Protein 3THD (pdb70)

Foldseek 3Di:
DWAWAWDQVAQAIATSNHGDFFAEAEDELLQDFPVCLLQLLQLRQLLQGQAYEYEQQQCLAPVDVPHGDCDGSNPVLVSQVSNVVSNHAYAYEHAPAQLLLWFLSSDHLLLCVVVPDQALAPRVSNLVSVLSSLVVPLLSCQCQDVVNPHRHQAYEYHALQLQADPLHVVSVVSSVVSNCVRRNDRHQYAYEHAQDPSSCVSTDDVPHQYAYADELPDDPVSSQVSSCVVRVGHAHEHEEYEQWAFDFFQDFGIADDLVSRLVVLLVCVVVVHHYYYPHQAQAFCFDQTGAAAPVGTTTFGARLRNHCQGNQRAHDPSSVSSSVSSVVPDPRDDDDRDHRFFADWPWKFFKAFDWFCVRLLCLFFVPFWDKFFFDDFCSRRPHDFFKKKKKDFAQAAPQDWWKKFDVVQQQQAKWFKDWQQHTQGMAGRPPHGITTDHDGGGTMIMIIGHNNRQHSDYSRSSRGHHRPGFIDINNHTDTIITMGRTNVLQCVLCVSCVNPDCCWHGFTKIKTWDADAPPDPRPPTKWKKFAPQAAWWWKDKNSTTQGIAGCVGAPWGITIDHRVSDDHPDIIMMMTGGHTHAQPDDPPSSRNIMIIHRDTRRRHD/DWAWAWDQPVQAIATRRHGDFFAEAEDELLQDFPVCLLQQLQLRQQLVGQAYEYEQQQCLAPVDVPHGDCDGSNPVLVSQQSNVVSNHAYEYEHAPAQLLLWFLSSDHLLLCVVVPAQALAPRVSNLVSVLVSCVPPLLSCQCQDVVNPHRHQAYEYHALQLQADPLHVVSVVSSVVSNCVRNNDRHQYAYEHAQDCSSCVSTDDPPHQYAYADELVDDPVSSQVSSCVVPVGHAHEHEEHEQWAFDFFQDFGTADDLVSRLVVLLVCVVVVHHYYYVHQAQAFQFAQTGAAAPVGTTTFGARQRNHCQGNQRAHDPSSVSSSVSSVVVDPRDDDDRDHRFFADWPWKFFKAFDWFPVVLQCLFFVVFWDKFFFDDFCSVRPHRFFKKKKKDFAQAAFQDWKKKFLVVQQQQAKWFKDWLQHTQDMAGRPPHGITTDHDGGGTMIMIIGHNNRQHSDYSRSSRGHDRRGFIDINRHTDTIITMGRTNVLQCVLCVSCPNHVCVWHGFTKIKTWDADAPPDVRPPTKWKKFAPQAAWWWKDKNSTTQGIAGPVRAQWGITIGHRVSDDHPDIIMMMTGGHTHAQPPDPPSSRNIMIIHRDTRRRHD/DWAWAWDQPVQAIATPNHGDFFEEAEDELLQDFPVCLLQLLLLRQQLQGQAYEYEQQQCLAPVDPPHGDCDGSNVPLVSQQSNVVSNHAYAYEHAPAQLLLWFLSSDHLLLCVVVPDQAPAPRVSNLVSVLVSCVVPLLSCQCQERVNPHRHQAYEYHALSLQEDPLHVVSSVSSVVSSCVRNNDRHQYAYEHAQAPSSCVSTDDPPHQYAYADELVDDPVSSQVSSCVVVVGHAHEHEEHEQWAFDFFQDFGTADDLVSRLVVLLVCVVVVHHYYYVHQAQAFQFDQTGAAAPVGTTTFGQRQRNHCQGNQRAHDPSSNSSSVSSVVVHNGDDDDRDHRFFADWLWKWFKAFDWFVVVLLCLFFVPFWDKDFFDDFCSVVPHDFFKKKKKDFAQAAFQDWKKKFLVVQQQQAKWFKAWLQHTQDMAGRPPHGIGTDHDGGGTMIMIIGHNNGQHSDYSRSSRGHDRRGFIDINNHTGTIITMGRTNVLSCVLCVSVVCVWHGFTKIKTWDADAPPDVSPPTKWKKFAPQAAKWWKDKNSTTQGIAGPVRAPFGITIGHRVSHDHPDIIMMMIGGHTHAQHPDPPSSRNIMIIHRDTRRRHD/DWAWAWDQPVLAIATVNHGDFFAEAEDELLQDFPVCLLQQLLLVQLLQGQAYEYEQQQCLAPVDVPHGDCDGSNVVLVSQVSNVVSNHAYEYEHAPAQLLLWFLSSDHLLLCVVVPDQALAPRVSNLVSVLVSCVVPLLSCQCQDRVNPHRYQAYEYHALCLQEPHLHVVSSVSSVVSNCVRRHDRHQYAYEHAQACSSCVSTDDPSHQYAYADELVDDPVSSQVSSCVVPVGHAHEHEEYEQWAFDFFQDFDTADDLVSSLVVVLVCVVVVHHYYYVHQAQAFQFDQTGAAAPVGTTTFGQRLRNHCQGNQRAHDPSSVSSSVSSVVPDPRDDDDRDHRFFADWLWKWFWAFQWFPVVLQCLFFVPFWDKDFFDDFCSVVPHDFFKKKKKDFAQAAFQDWWKKFLVVQQQQAKWFKDWLQHTQGMAGRPPRGIGTDHDGGRIMIMIIGHNNGQHSDYSRSSRGHHRRGFIAINNHTGTIITMGRTNVLSCVLCSSVPVVWHGWGKIKTWDADAPPDVRPPTKWKKFAPQAAKWWKDKNSTTQGIAGPVRAPWGITIDGRVSADHPDIIMMMIGGRTHAQPPDPDSSRNIMIIHRDTRHRHD

CATH classification: 3.20.20.80 (+2 more: 2.60.120.260, 2.60.120.260)

Solvent-accessible surface area: 83693 Å² total; per-residue (Å²): 218,76,101,4,60,23,18,108,92,192,70,22,1,37,61,65,46,112,103,32,54,1,0,0,0,1,0,5,1,9,3,5,9,63,79,1,0,49,1,1,0,21,0,0,45,12,0,7,2,27,0,0,0,0,5,0,2,0,1,8,0,7,27,74,79,58,97,78,65,29,38,111,58,41,13,0,30,81,0,0,94,13,0,66,143,35,50,1,17,0,0,0,1,0,0,0,2,3,14,4,16,2,1,0,0,0,0,1,1,21,8,2,91,67,120,92,9,73,2,5,2,32,18,100,76,0,26,44,8,0,42,130,0,0,33,37,0,0,59,51,0,103,76,12,1,5,38,78,35,4,0,0,2,2,0,0,1,1,3,28,4,10,34,12,122,29,38,35,68,85,0,0,119,31,0,36,129,52,0,61,118,30,7,29,120,106,3,13,4,4,4,2,0,10,28,87,125,89,78,7,155,15,1,22,17,166,46,2,6,3,0,0,9,8,13,36,85,50,90,18,67,84,4,8,111,19,0,55,150,43,26,96,121,0,5,28,4,0,0,11,0,30,0,1,122,20,20,38,14,32,101,109,37,27,86,54,165,43,123,38,0,12,52,13,0,95,60,0,3,63,109,46,0,0,0,0,0,7,0,0,0,0,1,2,3,36,23,14,38,5,0,0,33,54,117,35,35,6,3,4,4,12,7,15,8,33,5,0,0,21,10,3,0,36,36,40,152,11,0,87,24,0,50,73,12,0,81,146,68,57,205,21,42,172,47,65,22,3,25,42,9,24,39,19,44,12,23,102,11,68,9,106,101,27,53,23,8,38,54,1,15,60,27,0,9,31,78,13,19,72,108,24,102,101,20,33,18,0,3,78,13,124,18,12,49,1,0,0,6,0,66,8,71,3,89,52,85,1,79,123,89,9,52,0,15,0,75,146,41,1,3,27,4,24,0,8,4,10,3,87,40,109,40,34,4,10,0,38,37,76,119,54,58,58,30,93,0,56,19,163,63,47,6,49,0,22,0,6,0,1,1,16,0,0,1,0,89,23,38,140,0,56,6,41,0,0,1,52,29,46,0,12,0,43,100,92,95,5,49,94,1,18,0,12,24,6,57,6,49,65,0,5,135,12,32,8,15,35,130,4,43,100,166,86,31,46,15,0,0,6,12,12,91,23,73,2,45,27,55,7,34,7,17,24,8,1,0,4,0,45,2,72,44,11,23,2,1,0,0,0,0,42,18,109,18,4,0,7,1,10,36,68,123,5,5,3,50,2,1,4,0,4,26,64,14,12,81,35,51,24,72,0,13,0,4,0,1,1,2,12,94,1,14,35,93,67,150,61,103,90,88,8,3,0,28,1,33,68,182,65,50,25,53,46,165,208,73,109,14,62,23,9,116,99,138,61,21,1,25,62,68,47,123,90,28,47,1,0,0,0,1,0,4,1,10,3,5,8,60,78,0,0,44,2,1,0,22,0,0,52,12,0,6,2,29,0,0,0,1,6,0,2,0,2,10,0,4,27,74,79,41,95,64,65,30,52,125,62,40,11,0,34,69,0,0,97,12,0,65,141,30,48,0,14,0,0,0,2,0,1,0,2,2,13,5,16,1,1,0,0,0,0,1,1,22,8,2,90,68,130,89,8,72,3,4,2,34,21,101,72,0,28,64,21,0,41,119,0,0,32,37,0,0,59,50,1,100,75,16,2,8,47,71,38,4,0,2,4,2,0,0,1,1,4,28,4,10,37,14,123,29,34,32,68,88,0,0,122,30,0,34,127,51,0,60,120,30,6,29,124,97,9,14,4,3,4,0,0,11,25,90,132,90,78,9,149,11,0,23,20,173,53,2,9,3,0,0,8,10,14,37,84,53,87,16,65,87,4,8,108,16,0,60,150,48,28,98,131,0,1,29,5,0,0,11,0,32,0,1,117,19,19,43,14,32,98,108,36,27,88,52,168,38,141,40,0,12,67,16,0,91,64,0,3,64,100,41,0,1,0,0,0,7,0,0,0,0,1,1,2,34,22,14,37,5,0,0,32,52,119,37,35,6,3,2,4,11,8,14,8,33,5,0,0,20,10,2,0,37,38,42,150,11,0,88,27,0,55,70,14,0,80,126,65,57,174,8,44,147,48,65,23,3,22,40,9,24,38,19,44,11,23,109,12,74,10,104,102,24,42,22,5,36,60,1,15,49,28,0,13,39,96,20,16,75,103,23,109,100,18,30,18,0,3,95,9,119,18,13,49,0,0,0,7,0,58,6,75,4,90,53,88,2,83,125,90,8,53,0,16,0,70,147,49,2,3,28,4,22,0,8,4,10,3,88,40,111,37,34,4,10,0,39,38,76,118,54,59,60,29,92,1,55,20,160,63,48,6,43,0,20,0,4,0,1,2,17,0,0,1,0,90,24,44,144,1,60,6,44,0,0,1,52,28,49,0,13,0,47,97,90,94,4,56,92,0,19,0,4,20,5,58,5,46,68,1,6,131,14,34,9,13,36,132,5,44,99,163,82,30,39,13,0,0,6,13,11,88,23,85,5,46,46,53,8,36,8,15,24,7,1,0,4,0,48,4,72,48,11,23,3,1,0,0,0,0,33,17,112,17,3,0,9,0,10,36,68,124,4,6,2,52,1,0,2,0,3,24,66,13,11,72,45,40,31,65,0,13,0,3,0,1,0,2,11,90,1,15,35,94,67,150,58,103,87,86,7,4,0,26,1,31,65,187,66,53,24,50,35,166,214,78,107,4,67,28,8,115,107,144,56,18,1,25,61,45,40,51,81,28,50,2,0,0,0,1,0,4,1,10,2,6,9,63,32,1,0,46,1,1,0,22,0,0,53,12,0,5,2,28,0,0,0,0,6,0,2,0,1,10,0,4,30,86,68,51,94,78,65,30,49,48,59,42,11,0,39,68,0,0,108,10,0,67,141,30,45,1,20,0,0,0,2,0,0,0,2,2,14,4,16,2,0,0,0,0,0,1,1,22,8,2,91,70,134,88,9,74,2,4,1,33,19,100,78,0,29,57,15,0,40,130,0,0,34,40,0,0,61,60,0,102,79,14,2,8,45,80,39,4,0,0,1,3,0,0,1,2,3,28,4,10,34,13,120,30,42,33,62,87,0,0,120,34,0,37,134,52,0,61,121,28,8,32,121,111,2,13,4,4,4,1,0,11,27,84,126,90,78,7,163,20,1,23,17,169,49,2,8,3,0,0,10,9,12,35,85,50,90,19,65,82,4,7,112,17,0,53,150,43,26,98,130,0,1,27,4,0,0,10,0,30,0,1,118,18,19,38,15,32,104,110,36,26,89,52,138,42,135,27,0,15,74,11,0,96,52,0,2,64,97,36,0,0,0,0,0,6,0,0,0,0,2,1,2,36,24,13,40,5,0,0,30,53,112,32,33,6,3,3,3,11,6,14,8,34,4,0,0,22,10,2,0,35,36,41,154,11,0,86,27,0,48,78,16,0,74,140,59,64,192,22,43,168,48,67,24,2,21,42,8,23,39,19,42,10,24,104,10,62,10,131,113,70,67,24,6,40,69,1,20,131,41,0,11,98,116,33,56,70,150,27,101,103,20,35,19,0,5,86,12,126,21,12,52,1,1,0,6,0,63,5,77,3,99,54,80,3,87,121,91,6,53,0,17,0,67,146,48,1,4,28,3,19,0,8,4,9,4,89,37,114,36,34,5,9,0,37,33,74,110,53,67,61,28,92,2,60,17,157,62,48,5,41,0,23,0,5,0,2,2,15,1,0,2,0,84,22,42,139,1,56,5,41,0,0,1,53,29,47,0,15,2,42,99,96,93,4,49,97,1,24,0,17,26,6,57,6,64,100,1,3,98,28,29,3,34,40,94,159,86,32,48,15,0,0,6,28,9,90,20,80,5,45,51,55,6,25,10,6,0,4,1,0,5,0,39,0,77,44,11,23,2,2,1,0,0,0,32,13,89,17,3,0,8,0,7,35,65,118,2,2,2,35,2,1,5,0,3,2,22,13,0,16,29,81,11,66,0,22,0,3,0,1,2,2,13,89,1,14,35,98,65,150,64,92,91,90,11,4,0,32,1,40,66,185,68,56,28,50,32,153,216,76,88,2,66,26,27,106,98,140,62,18,2,20,44,31,32,62,81,22,52,1,0,0,0,1,0,4,1,10,3,5,10,61,30,0,0,43,2,1,0,21,0,0,52,13,0,6,2,26,0,0,0,1,5,0,1,0,2,10,0,5,28,78,85,57,94,82,62,30,46,55,61,41,15,0,40,69,0,0,101,11,0,65,142,29,47,1,18,0,0,0,2,0,1,0,2,2,14,4,15,2,1,0,0,0,0,2,2,23,9,2,91,70,138,90,10,73,3,3,0,41,18,101,77,0,28,58,14,0,42,150,0,0,33,39,0,0,63,54,0,98,79,16,3,9,44,79,38,3,0,0,1,2,0,0,1,1,3,28,1,11,33,12,121,27,40,30,69,85,0,4,110,34,0,37,128,54,0,62,122,30,9,32,122,107,2,13,4,4,4,0,0,10,25,89,129,85,79,8,160,18,0,20,17,167,47,3,8,4,0,0,9,8,14,38,85,50,92,20,63,81,3,6,110,17,0,55,152,45,26,97,126,0,3,29,4,0,0,10,0,28,0,1,118,18,17,38,22,41,105,108,38,26,87,53,128,36,130,23,0,14,73,10,0,95,50,0,2,64,98,46,0,2,0,0,0,7,0,0,0,0,1,2,2,36,23,15,38,5,0,0,31,53,116,30,33,4,3,2,5,11,8,15,9,32,5,0,0,23,12,2,0,39,38,35,148,10,0,84,25,0,47,73,14,0,87,137,65,69,156,5,42,142,50,60,23,2,22,39,9,25,39,19,40,12,22,145,11,61,4,136,113,65,82,19,6,41,70,0,18,127,42,0,12,98,112,31,54,69,154,24,101,106,20,31,18,0,3,100,14,124,22,14,53,1,0,0,5,0,64,6,75,3,87,56,91,1,86,118,86,8,59,0,15,0,74,146,45,1,4,27,3,10,0,10,4,8,2,82,38,110,39,34,4,9,0,27,34,71,100,52,72,64,28,94,0,56,22,154,63,48,5,49,0,21,0,5,0,1,1,16,0,0,2,0,84,22,40,142,1,60,5,42,0,0,1,52,26,49,0,14,1,42,105,87,94,4,48,94,2,28,0,18,24,6,58,6,64,96,1,3,84,14,58,2,25,68,86,166,84,26,51,14,0,0,4,25,12,89,21,84,5,44,51,53,7,26,14,6,0,4,1,0,5,0,40,1,74,46,12,24,3,1,0,0,0,0,23,15,90,17,4,0,7,0,10,38,66,100,3,3,2,45,2,0,5,0,3,1,22,11,0,16,26,88,11,65,0,21,0,3,0,0,1,3,16,90,1,10,35,95,58,149,60,87,100,91,8,6,0,23,1,35,64,188,66,55,27,48,35,152

GO terms:
  GO:0004565 beta-galactosidase activity (F, IDA)
  GO:0005764 lysosome (C, EXP)
  GO:0004565 beta-galactosidase activity (F, EXP)
  GO:0004565 beta-galactosidase activity (F, IMP)
  GO:0005515 protein binding (F, IPI)
  GO:0042803 protein homodimerization activity (F, IPI)
  GO:0004565 beta-galactosidase activity (F, TAS)
  GO:0005764 lysosome (C, IMP)
  GO:0042340 keratan sulfate proteoglycan catabolic process (P, IMP)
  GO:0006516 glycoprotein catabolic process (P, IMP)
  GO:0006689 ganglioside catabolic process (P, IMP)
  GO:1904813 ficolin-1-rich granule lumen (C, TAS)
  GO:0035578 azurophil granule lumen (C, TAS)
  GO:0043202 lysosomal lumen (C, TAS)
  GO:0005576 extracellular region (C, TAS)
  GO:0005737 cytoplasm (C, IDA)
  GO:0005975 carbohydrate metabolic process (P, IDA)
  GO:0070062 extracellular exosome (C, HDA)

Organism: Homo sapiens (NCBI:txid9606)

Secondary structure (DSSP, 8-state):
---EEEETTTTEEEETTEEE--EEEE--GGGS-GGGHHHHHHHHHHTT-SEEEEE--HHHH-SBTTB---SGGG-HHHHHHHHHHTT-EEEEE--S---TTBGGGG--GGGGGSTT--SSS--HHHHHHHHHHHHHHHHHHGGGBGGGTSSEEEEE-SS-GGGSS---HHHHHHHHHHHHHHH-SSSEEEEEEESSHHHHHHH-BTTBEEEEE--TTS-HHHHHHHHHHH-SSS--EEEEEESS----TTSPPP---HHHHHHHHHHHHHTT-EEEEE-SB--B--TT-B-EETTTEE--SB--TT-SB-TT--B-HHHHHHHHHHTTTS----SPPPPPPPB---EEEE-EEEEETTTTHHHH-TT-PEEESS--BTGGGT--SSEEEEEEE-SS-EEEEEEEE-TT--EESEEEEEETTEEEEEEETTTB-EEEEEE-TTPEEEEEEE----B-SSGGG----EE-S--EETTEEP--EEEEE--HHHHHHTTTTTT--------EEEEEEE---SS-TT-S-BEEEE-TT--SEEEEETTEEEEEE-TTT-S---EEE-GGG--SSSPEEEEEEESS--S-SSS-GGGSEEEEESS---S--/---EEEETTTTEEEETTEEE--EEEE--GGGS-GGGHHHHHHHHHHHT-SEEEEE--HHHH-SBTTB---SGGG-HHHHHHHHHHTT-EEEEE--S---TTBGGGG--GGGGGSTT--SSS--HHHHHHHHHHHHHHHHHHGGGBGGGTSSEEEEE-SSSGGGSS---HHHHHHHHHHHHHHH-SSSEEEEEEESSHHHHHHH--TTSEEEEE--TTS-HHHHHHHHHHH-SSS--EEEEEESS----TTSPPP---HHHHHHHHHHHHHTT-EEEEE-SB--B--TT-B-EETTTEE--SB--TT-SB-TT--B-HHHHHHHHHHHTTS----SPPPPPPPB---EEEE-EEEEETGGGHHHH-TT--EEESS--BTGGGT--SSEEEEEEE-SS-EEEEEEEE-TT--EESEEEEEETTEEEEEEETTTB-EEEEEE-TTPEEEEEEE----B-SSGGG----EE-S--EETTEEP--EEEEE--HHHHHHTTTTTT--------EEEEEEE---SS-TT-S-BEEEE-TT--SEEEEETTEEEEEE-TTT-S---EEE-GGG--SSS-EEEEEEESS--S-SSS-GGGSEEEEESS---S--/---EEEETTTTEEEETTEEE--EEEE--GGGS-GGGHHHHHHHHHHTT-SEEEEE--HHHH-SBTTB---SGGG-HHHHHHHHHHTT-EEEEE--S---TTBGGGG--GGGGGSTT--SSS--HHHHHHHHHHHHHHHHHHGGGBGGGTSSEEEEE-SSSGGGSS---HHHHHHHHHHHHHHH-SSSEEEEEEESSHHHHHHH--TTSEEEEE--TTS-HHHHHHHHHHH-SSS--EEEEEESS----TTSPPP---HHHHHHHHHHHHHTT-EEEEE-SB--B--TT-B-EETTTEE--SB--TT-SB-TT--B-HHHHHHHHHHHTTS----SPPPPPPPB---EEEE-EEEEETGGGHHHH-TT-PEEESS--BTGGGT--SSEEEEEEE-SS-EEEEEEEE-TT--EESEEEEEETTEEEEEEETTTB-EEEEEE-TTPEEEEEEE------SSTT-----EE-S--EETTEEP--EEEEE--HHHHHHTTTTT------EEEEEEE---SS-TT-S-BEEEE-TT--SEEEEETTEEEEEE-TTT-S---EEE-GGG--SSSPEEEEEEESS--S-SSS-TTTSEEEEESS------/---EEEETTTTEEEETTEEE--EEEE--GGGS-GGGHHHHHHHHHHTT-SEEEEE--HHHH-SBTTB---SGGG-HHHHHHHHHHTT-EEEEE--S---TTBGGGG--GGGGGSTT--SSS--HHHHHHHHHHHHHHHHHHGGGBGGGTSSEEEEE-SS-GGGSS---HHHHHHHHHHHHHHH-SSSEEEEEEESSHHHHHHH--TTSEEEEEE-TTS-HHHHHHHHHHH-SSS--EEEEEESS----TTSPPP---HHHHHHHHHHHHHTT-EEEEE-SB--B--TT-B-EETTTEE--SB--TT-SB-TT-PBPHHHHHHHHHHHTTSPPPPSPPPPPPPB---EEEE-EEEEETGGGHHHH-TT-PEEESS--BTTTTT--SSEEEEEEE-SS-EEEEEEEE-TT--EESEEEEEETTEEEEEEETTTB-EEEEEE-TTPEEEEEEE----B-SSTT-----EE-S--EETTEEP--EEEEE--HHHHHHTTTTT------EEEEEEE---SS-TT-S-BEEEE-TT--SEEEEETTEEEEEE-TTT-S---EEE-GGG--SSS-EEEEEEESS--TTSSS-GGGSEEEEESS------

Nearest PDB structures (foldseek):
  3thc-assembly1_D  TM=1.002E+00  e=0.000E+00  Homo sapiens
  3wf0-assembly1_D  TM=1.001E+00  e=0.000E+00  Homo sapiens
  3wf4-assembly1_D  TM=1.001E+00  e=0.000E+00  Homo sapiens
  7kdv-assembly1_A  TM=9.917E-01  e=0.000E+00  Mus musculus
  3d3a-assembly1_A  TM=9.367E-01  e=2.203E-69  Bacteroides thetaiotaomicron VPI-5482

Radius of gyration: 42.11 Å; Cα contacts (8 Å, |Δi|>4): 6322; chains: 4; bounding box: 108×134×101 Å

Structure (mmCIF, N/CA/C/O backbone):
data_3THD
#
_entry.id   3THD
#
_cell.length_a   94.792
_cell.length_b   115.996
_cell.length_c   140.327
_cell.angle_alpha   90.00
_cell.angle_beta   92.22
_cell.angle_gamma   90.00
#
_symmetry.space_group_name_H-M   'P 1 21 1'
#
loop_
_entity.id
_entity.type
_entity.pdbx_description
1 polymer Beta-galactosidase
2 non-polymer 2-acetamido-2-deoxy-beta-D-glucopyranose
3 non-polymer 'CHLORIDE ION'
4 non-polymer (2R,3S,4R,5S)-2-(hydroxymethyl)piperidine-3,4,5-triol
5 non-polymer 'SULFATE ION'
6 non-polymer 1,2-ETHANEDIOL
7 water water
#
loop_
_atom_site.group_PDB
_atom_site.id
_atom_site.type_symbol
_atom_site.label_atom_id
_atom_site.label_alt_id
_atom_site.label_comp_id
_atom_site.label_asym_id
_atom_site.label_entity_id
_atom_site.label_seq_id
_atom_site.pdbx_PDB_ins_code
_atom_site.Cartn_x
_atom_site.Cartn_y
_atom_site.Cartn_z
_atom_site.occupancy
_atom_site.B_iso_or_equiv
_atom_site.auth_seq_id
_atom_site.auth_comp_id
_atom_site.auth_asym_id
_atom_site.auth_atom_id
_atom_site.pdbx_PDB_model_num
ATOM 1 N N . GLN A 1 6 ? 26.332 -8.340 -10.187 1.00 43.15 29 GLN A N 1
ATOM 2 C CA . GLN A 1 6 ? 27.105 -9.513 -9.639 1.00 42.82 29 GLN A CA 1
ATOM 3 C C . GLN A 1 6 ? 26.208 -10.481 -8.861 1.00 42.12 29 GLN A C 1
ATOM 4 O O . GLN A 1 6 ? 26.077 -11.649 -9.240 1.00 43.16 29 GLN A O 1
ATOM 10 N N . ARG A 1 7 ? 25.600 -9.992 -7.777 1.00 40.01 30 ARG A N 1
ATOM 11 C CA . ARG A 1 7 ? 24.522 -10.721 -7.109 1.00 35.24 30 ARG A CA 1
ATOM 12 C C . ARG A 1 7 ? 23.231 -10.525 -7.884 1.00 33.01 30 ARG A C 1
ATOM 13 O O . ARG A 1 7 ? 22.934 -9.423 -8.330 1.00 30.77 30 ARG A O 1
ATOM 21 N N . MET A 1 8 ? 22.462 -11.598 -8.028 1.00 32.98 31 MET A N 1
ATOM 22 C CA . MET A 1 8 ? 21.212 -11.560 -8.788 1.00 32.54 31 MET A CA 1
ATOM 23 C C . MET A 1 8 ? 20.057 -12.190 -8.007 1.00 28.23 31 MET A C 1
ATOM 24 O O . MET A 1 8 ? 20.240 -13.164 -7.298 1.00 27.08 31 MET A O 1
ATOM 29 N N . PHE A 1 9 ? 18.870 -11.612 -8.145 1.00 26.62 32 PHE A N 1
ATOM 30 C CA . PHE A 1 9 ? 17.646 -12.224 -7.651 1.00 24.76 32 PHE A CA 1
ATOM 31 C C . PHE A 1 9 ? 16.537 -11.982 -8.664 1.00 25.16 32 PHE A C 1
ATOM 32 O O . PHE A 1 9 ? 16.235 -10.846 -9.012 1.00 25.33 32 PHE A O 1
ATOM 40 N N . GLU A 1 10 ? 15.948 -13.069 -9.146 1.00 25.68 33 GLU A N 1
ATOM 41 C CA . GLU A 1 10 ? 14.944 -12.979 -10.187 1.00 26.00 33 GLU A CA 1
ATOM 42 C C . GLU A 1 10 ? 13.888 -14.080 -10.067 1.00 24.65 33 GLU A C 1
ATOM 43 O O . GLU A 1 10 ? 14.075 -15.087 -9.374 1.00 22.57 33 GLU A O 1
ATOM 49 N N . ILE A 1 11 ? 12.773 -13.857 -10.746 1.00 23.94 34 ILE A N 1
ATOM 50 C CA . ILE A 1 11 ? 11.768 -14.886 -10.940 1.00 24.85 34 ILE A CA 1
ATOM 51 C C . ILE A 1 11 ? 12.172 -15.703 -12.159 1.00 25.88 34 ILE A C 1
ATOM 52 O O . ILE A 1 11 ? 12.461 -15.141 -13.204 1.00 26.02 34 ILE A O 1
ATOM 57 N N . ASP A 1 12 ? 12.207 -17.021 -11.997 1.00 27.25 35 ASP A N 1
ATOM 58 C CA . ASP A 1 12 ? 12.416 -17.931 -13.097 1.00 29.81 35 ASP A CA 1
ATOM 59 C C . ASP A 1 12 ? 11.032 -18.376 -13.564 1.00 29.13 35 ASP A C 1
ATOM 60 O O . ASP A 1 12 ? 10.404 -19.244 -12.960 1.00 30.21 35 ASP A O 1
ATOM 65 N N . TYR A 1 13 ? 10.524 -17.725 -14.595 1.00 29.31 36 TYR A N 1
ATOM 66 C CA . TYR A 1 13 ? 9.205 -18.079 -15.091 1.00 30.87 36 TYR A CA 1
ATOM 67 C C . TYR A 1 13 ? 9.157 -19.508 -15.673 1.00 32.45 36 TYR A C 1
ATOM 68 O O . TYR A 1 13 ? 8.207 -20.253 -15.421 1.00 32.86 36 TYR A O 1
ATOM 77 N N . SER A 1 14 ? 10.195 -19.899 -16.404 1.00 33.28 37 SER A N 1
ATOM 78 C CA . SER A 1 14 ? 10.271 -21.256 -16.968 1.00 35.19 37 SER A CA 1
ATOM 79 C C . SER A 1 14 ? 10.003 -22.360 -15.951 1.00 33.75 37 SER A C 1
ATOM 80 O O . SER A 1 14 ? 9.248 -23.287 -16.223 1.00 33.33 37 SER A O 1
ATOM 83 N N . ARG A 1 15 ? 10.640 -22.250 -14.790 1.00 32.25 38 ARG A N 1
ATOM 84 C CA . ARG A 1 15 ? 10.611 -23.300 -13.774 1.00 32.26 38 ARG A CA 1
ATOM 85 C C . ARG A 1 15 ? 9.851 -22.935 -12.499 1.00 30.93 38 ARG A C 1
ATOM 86 O O . ARG A 1 15 ? 10.073 -23.532 -11.450 1.00 30.37 38 ARG A O 1
ATOM 94 N N . ASP A 1 16 ? 8.934 -21.972 -12.602 1.00 29.79 39 ASP A N 1
ATOM 95 C CA . ASP A 1 16 ? 8.017 -21.653 -11.495 1.00 28.49 39 ASP A CA 1
ATOM 96 C C . ASP A 1 16 ? 8.770 -21.444 -10.178 1.00 27.55 39 ASP A C 1
ATOM 97 O O . ASP A 1 16 ? 8.371 -21.940 -9.120 1.00 27.05 39 ASP A O 1
ATOM 102 N N . SER A 1 17 ? 9.852 -20.688 -10.261 1.00 27.31 40 SER A N 1
ATOM 103 C CA . SER A 1 17 ? 10.799 -20.586 -9.161 1.00 28.18 40 SER A CA 1
ATOM 104 C C . SER A 1 17 ? 11.380 -19.163 -9.012 1.00 26.53 40 SER A C 1
ATOM 105 O O . SER A 1 17 ? 11.207 -18.320 -9.887 1.00 27.33 40 SER A O 1
ATOM 108 N N . PHE A 1 18 ? 12.040 -18.889 -7.891 1.00 24.69 41 PHE A N 1
ATOM 109 C CA . PHE A 1 18 ? 13.003 -17.777 -7.836 1.00 23.30 41 PHE A CA 1
ATOM 110 C C . PHE A 1 18 ? 14.404 -18.309 -8.164 1.00 23.75 41 PHE A C 1
ATOM 111 O O . PHE A 1 18 ? 14.686 -19.490 -7.950 1.00 24.74 41 PHE A O 1
ATOM 119 N N . LEU A 1 19 ? 15.273 -17.431 -8.658 1.00 23.24 42 LEU A N 1
ATOM 120 C CA . LEU A 1 19 ? 16.694 -17.718 -8.759 1.00 24.34 42 LEU A CA 1
ATOM 121 C C . LEU A 1 19 ? 17.471 -16.715 -7.942 1.00 24.30 42 LEU A C 1
ATOM 122 O O . LEU A 1 19 ? 17.324 -15.499 -8.135 1.00 24.19 42 LEU A O 1
ATOM 127 N N . LYS A 1 20 ? 18.266 -17.237 -7.013 1.00 24.43 43 LYS A N 1
ATOM 128 C CA . LYS A 1 20 ? 19.177 -16.421 -6.214 1.00 25.50 43 LYS A CA 1
ATOM 129 C C . LYS A 1 20 ? 20.585 -16.787 -6.653 1.00 26.24 43 LYS A C 1
ATOM 130 O O . LYS A 1 20 ? 21.025 -17.930 -6.469 1.00 26.02 43 LYS A O 1
ATOM 136 N N . ASP A 1 21 ? 21.257 -15.818 -7.275 1.00 26.45 44 ASP A N 1
ATOM 137 C CA . ASP A 1 21 ? 22.595 -16.021 -7.812 1.00 27.36 44 ASP A CA 1
ATOM 138 C C . ASP A 1 21 ? 22.640 -17.227 -8.751 1.00 27.17 44 ASP A C 1
ATOM 139 O O . ASP A 1 21 ? 23.565 -18.023 -8.711 1.00 26.76 44 ASP A O 1
ATOM 144 N N . GLY A 1 22 ? 21.613 -17.342 -9.583 1.00 28.32 45 GLY A N 1
ATOM 145 C CA . GLY A 1 22 ? 21.484 -18.447 -10.525 1.00 30.05 45 GLY A CA 1
ATOM 146 C C . GLY A 1 22 ? 21.024 -19.785 -9.948 1.00 31.04 45 GLY A C 1
ATOM 147 O O . GLY A 1 22 ? 20.943 -20.762 -10.684 1.00 30.69 45 GLY A O 1
ATOM 148 N N . GLN A 1 23 ? 20.739 -19.826 -8.644 1.00 29.90 46 GLN A N 1
ATOM 149 C CA . GLN A 1 23 ? 20.366 -21.054 -7.918 1.00 30.03 46 GLN A CA 1
ATOM 150 C C . GLN A 1 23 ? 18.880 -21.031 -7.565 1.00 28.99 46 GLN A C 1
ATOM 151 O O . GLN A 1 23 ? 18.362 -19.978 -7.197 1.00 27.12 46 GLN A O 1
ATOM 157 N N . PRO A 1 24 ? 18.196 -22.192 -7.633 1.00 28.80 47 PRO A N 1
ATOM 158 C CA . PRO A 1 24 ? 16.787 -22.205 -7.252 1.00 27.94 47 PRO A CA 1
ATOM 159 C C . PRO A 1 24 ? 16.653 -21.812 -5.780 1.00 27.15 47 PRO A C 1
ATOM 160 O O . PRO A 1 24 ? 17.528 -22.140 -4.964 1.00 26.65 47 PRO A O 1
ATOM 164 N N . PHE A 1 25 ? 15.581 -21.091 -5.465 1.00 25.97 48 PHE A N 1
ATOM 165 C CA . PHE A 1 25 ? 15.383 -20.532 -4.147 1.00 25.68 48 PHE A CA 1
ATOM 166 C C . PHE A 1 25 ? 13.904 -20.414 -3.856 1.00 25.07 48 PHE A C 1
ATOM 167 O O . PHE A 1 25 ? 13.115 -20.052 -4.740 1.00 26.20 48 PHE A O 1
ATOM 175 N N . ARG A 1 26 ? 13.516 -20.736 -2.626 1.00 24.12 49 ARG A N 1
ATOM 176 C CA . ARG A 1 26 ? 12.195 -20.313 -2.153 1.00 22.18 49 ARG A CA 1
ATOM 177 C C . ARG A 1 26 ? 12.273 -19.844 -0.726 1.00 19.91 49 ARG A C 1
ATOM 178 O O . ARG A 1 26 ? 13.076 -20.352 0.062 1.00 17.99 49 ARG A O 1
ATOM 186 N N . TYR A 1 27 ? 11.463 -18.843 -0.406 1.00 17.57 50 TYR A N 1
ATOM 187 C CA . TYR A 1 27 ? 11.595 -18.236 0.890 1.00 16.56 50 TYR A CA 1
ATOM 188 C C . TYR A 1 27 ? 10.546 -18.692 1.882 1.00 15.84 50 TYR A C 1
ATOM 189 O O . TYR A 1 27 ? 9.407 -19.024 1.504 1.00 15.84 50 TYR A O 1
ATOM 198 N N . ILE A 1 28 ? 10.962 -18.728 3.147 1.00 15.17 51 ILE A N 1
ATOM 199 C CA . ILE A 1 28 ? 10.091 -19.049 4.272 1.00 14.41 51 ILE A CA 1
ATOM 200 C C . ILE A 1 28 ? 10.352 -17.881 5.185 1.00 13.54 51 ILE A C 1
ATOM 201 O O . ILE A 1 28 ? 11.434 -17.754 5.774 1.00 12.77 51 ILE A O 1
ATOM 206 N N . SER A 1 29 ? 9.363 -17.010 5.252 1.00 12.43 52 SER A N 1
ATOM 207 C CA . SER A 1 29 ? 9.558 -15.701 5.844 1.00 11.66 52 SER A CA 1
ATOM 208 C C . SER A 1 29 ? 8.599 -15.500 7.006 1.00 11.17 52 SER A C 1
ATOM 209 O O . SER A 1 29 ? 7.605 -16.232 7.158 1.00 11.16 52 SER A O 1
ATOM 212 N N . GLY A 1 30 ? 8.877 -14.520 7.864 1.00 10.46 53 GLY A N 1
ATOM 213 C CA . GLY A 1 30 ? 7.874 -14.153 8.864 1.00 10.01 53 GLY A CA 1
ATOM 214 C C . GLY A 1 30 ? 7.837 -12.659 8.980 1.00 9.81 53 GLY A C 1
ATOM 215 O O . GLY A 1 30 ? 8.863 -12.003 8.861 1.00 9.93 53 GLY A O 1
ATOM 216 N N . SER A 1 31 ? 6.653 -12.120 9.224 1.00 9.56 54 SER A N 1
ATOM 217 C CA . SER A 1 31 ? 6.504 -10.661 9.408 1.00 9.33 54 SER A CA 1
ATOM 218 C C . SER A 1 31 ? 6.962 -10.229 10.811 1.00 8.75 54 SER A C 1
ATOM 219 O O . SER A 1 31 ? 6.583 -10.811 11.811 1.00 8.86 54 SER A O 1
ATOM 222 N N . ILE A 1 32 ? 7.733 -9.162 10.818 1.00 8.51 55 ILE A N 1
ATOM 223 C CA . ILE A 1 32 ? 8.102 -8.385 11.985 1.00 8.44 55 ILE A CA 1
ATOM 224 C C . ILE A 1 32 ? 8.008 -6.927 11.529 1.00 8.47 55 ILE A C 1
ATOM 225 O O . ILE A 1 32 ? 8.575 -6.534 10.506 1.00 9.15 55 ILE A O 1
ATOM 230 N N . HIS A 1 33 ? 7.306 -6.131 12.304 1.00 8.55 56 HIS A N 1
ATOM 231 C CA . HIS A 1 33 ? 7.218 -4.698 12.101 1.00 8.40 56 HIS A CA 1
ATOM 232 C C . HIS A 1 33 ? 8.175 -4.003 13.031 1.00 8.17 56 HIS A C 1
ATOM 233 O O . HIS A 1 33 ? 7.934 -3.940 14.228 1.00 8.21 56 HIS A O 1
ATOM 240 N N . TYR A 1 34 ? 9.280 -3.465 12.501 1.00 8.44 57 TYR A N 1
ATOM 241 C CA . TYR A 1 34 ? 10.257 -2.738 13.353 1.00 8.62 57 TYR A CA 1
ATOM 242 C C . TYR A 1 34 ? 9.597 -1.569 14.112 1.00 8.52 57 TYR A C 1
ATOM 243 O O . TYR A 1 34 ? 10.104 -1.161 15.149 1.00 9.32 57 TYR A O 1
ATOM 252 N N . SER A 1 35 ? 8.427 -1.106 13.662 1.00 8.22 58 SER A N 1
ATOM 253 C CA . SER A 1 35 ? 7.771 0.071 14.272 1.00 8.27 58 SER A CA 1
ATOM 254 C C . SER A 1 35 ? 6.975 -0.392 15.496 1.00 8.49 58 SER A C 1
ATOM 255 O O . SER A 1 35 ? 6.416 0.429 16.231 1.00 10.01 58 SER A O 1
ATOM 258 N N . ARG A 1 36 ? 6.901 -1.715 15.702 1.00 8.06 59 ARG A N 1
ATOM 259 C CA . ARG A 1 36 ? 6.154 -2.306 16.804 1.00 7.59 59 ARG A CA 1
ATOM 260 C C . ARG A 1 36 ? 7.030 -3.054 17.795 1.00 7.79 59 ARG A C 1
ATOM 261 O O . ARG A 1 36 ? 6.494 -3.752 18.691 1.00 7.67 59 ARG A O 1
ATOM 269 N N . VAL A 1 37 ? 8.341 -2.944 17.606 1.00 7.63 60 VAL A N 1
ATOM 270 C CA . VAL A 1 37 ? 9.318 -3.595 18.526 1.00 7.86 60 VAL A CA 1
ATOM 271 C C . VAL A 1 37 ? 10.339 -2.531 18.854 1.00 8.16 60 VAL A C 1
ATOM 272 O O . VAL A 1 37 ? 10.880 -1.906 17.941 1.00 8.24 60 VAL A O 1
ATOM 276 N N . PRO A 1 38 ? 10.660 -2.331 20.146 1.00 8.45 61 PRO A N 1
ATOM 277 C CA . PRO A 1 38 ? 11.708 -1.315 20.346 1.00 8.67 61 PRO A CA 1
ATOM 278 C C . PRO A 1 38 ? 13.034 -1.794 19.780 1.00 8.86 61 PRO A C 1
ATOM 279 O O . PRO A 1 38 ? 13.353 -2.993 19.796 1.00 8.95 61 PRO A O 1
ATOM 283 N N . ARG A 1 39 ? 13.842 -0.863 19.335 1.00 9.35 62 ARG A N 1
ATOM 284 C CA . ARG A 1 39 ? 15.077 -1.225 18.666 1.00 9.46 62 ARG A CA 1
ATOM 285 C C . ARG A 1 39 ? 16.017 -2.026 19.606 1.00 9.40 62 ARG A C 1
ATOM 286 O O . ARG A 1 39 ? 16.757 -2.873 19.152 1.00 9.25 62 ARG A O 1
ATOM 294 N N . PHE A 1 40 ? 15.906 -1.767 20.921 1.00 9.16 63 PHE A N 1
ATOM 295 C CA . PHE A 1 40 ? 16.630 -2.481 21.953 1.00 9.15 63 PHE A CA 1
ATOM 296 C C . PHE A 1 40 ? 16.515 -3.994 21.770 1.00 9.00 63 PHE A C 1
ATOM 297 O O . PHE A 1 40 ? 17.493 -4.758 22.076 1.00 9.01 63 PHE A O 1
ATOM 305 N N . TYR A 1 41 ? 15.338 -4.416 21.300 1.00 8.89 64 TYR A N 1
ATOM 306 C CA . TYR A 1 41 ? 14.989 -5.834 21.051 1.00 9.27 64 TYR A CA 1
ATOM 307 C C . TYR A 1 41 ? 15.021 -6.301 19.593 1.00 9.52 64 TYR A C 1
ATOM 308 O O . TYR A 1 41 ? 14.645 -7.447 19.293 1.00 10.66 64 TYR A O 1
ATOM 317 N N . TRP A 1 42 ? 15.406 -5.451 18.662 1.00 9.64 65 TRP A N 1
ATOM 318 C CA . TRP A 1 42 ? 15.375 -5.904 17.243 1.00 9.50 65 TRP A CA 1
ATOM 319 C C . TRP A 1 42 ? 16.203 -7.148 17.054 1.00 10.06 65 TRP A C 1
ATOM 320 O O . TRP A 1 42 ? 15.717 -8.121 16.486 1.00 10.33 65 TRP A O 1
ATOM 331 N N . LYS A 1 43 ? 17.448 -7.144 17.529 1.00 10.66 66 LYS A N 1
ATOM 332 C CA . LYS A 1 43 ? 18.324 -8.329 17.313 1.00 11.25 66 LYS A CA 1
ATOM 333 C C . LYS A 1 43 ? 17.752 -9.599 17.977 1.00 11.08 66 LYS A C 1
ATOM 334 O O . LYS A 1 43 ? 17.807 -10.680 17.412 1.00 10.95 66 LYS A O 1
ATOM 340 N N . ASP A 1 44 ? 17.228 -9.439 19.190 1.00 10.77 67 ASP A N 1
ATOM 341 C CA . ASP A 1 44 ? 16.555 -10.529 19.877 1.00 11.00 67 ASP A CA 1
ATOM 342 C C . ASP A 1 44 ? 15.461 -11.212 19.036 1.00 11.21 67 ASP A C 1
ATOM 343 O O . ASP A 1 44 ? 15.479 -12.449 18.875 1.00 11.38 67 ASP A O 1
ATOM 348 N N . ARG A 1 45 ? 14.514 -10.413 18.548 1.00 10.21 68 ARG A N 1
ATOM 349 C CA . ARG A 1 45 ? 13.387 -10.964 17.754 1.00 10.30 68 ARG A CA 1
ATOM 350 C C . ARG A 1 45 ? 13.899 -11.584 16.451 1.00 10.48 68 ARG A C 1
ATOM 351 O O . ARG A 1 45 ? 13.512 -12.704 16.089 1.00 10.22 68 ARG A O 1
ATOM 359 N N . LEU A 1 46 ? 14.812 -10.868 15.785 1.00 10.20 69 LEU A N 1
ATOM 360 C CA . LEU A 1 46 ? 15.354 -11.302 14.501 1.00 10.35 69 LEU A CA 1
ATOM 361 C C . LEU A 1 46 ? 16.128 -12.610 14.643 1.00 10.84 69 LEU A C 1
ATOM 362 O O . LEU A 1 46 ? 15.983 -13.503 13.834 1.00 10.85 69 LEU A O 1
ATOM 367 N N . LEU A 1 47 ? 16.953 -12.710 15.684 1.00 10.59 70 LEU A N 1
ATOM 368 C CA . LEU A 1 47 ? 17.620 -13.987 15.944 1.00 11.29 70 LEU A CA 1
ATOM 369 C C . LEU A 1 47 ? 16.672 -15.146 16.269 1.00 11.15 70 LEU A C 1
ATOM 370 O O . LEU A 1 47 ? 16.863 -16.251 15.759 1.00 11.25 70 LEU A O 1
ATOM 375 N N . LYS A 1 48 ? 15.648 -14.926 17.102 1.00 11.06 71 LYS A N 1
ATOM 376 C CA . LYS A 1 48 ? 14.662 -15.996 17.319 1.00 11.30 71 LYS A CA 1
ATOM 377 C C . LYS A 1 48 ? 14.028 -16.413 16.004 1.00 11.88 71 LYS A C 1
ATOM 378 O O . LYS A 1 48 ? 13.829 -17.579 15.778 1.00 12.42 71 LYS A O 1
ATOM 384 N N . MET A 1 49 ? 13.737 -15.450 15.142 1.00 11.76 72 MET A N 1
ATOM 385 C CA . MET A 1 49 ? 13.128 -15.740 13.824 1.00 12.67 72 MET A CA 1
ATOM 386 C C . MET A 1 49 ? 14.053 -16.607 12.942 1.00 13.41 72 MET A C 1
ATOM 387 O O . MET A 1 49 ? 13.600 -17.550 12.302 1.00 13.82 72 MET A O 1
ATOM 392 N N . LYS A 1 50 ? 15.345 -16.256 12.910 1.00 14.54 73 LYS A N 1
ATOM 393 C CA . LYS A 1 50 ? 16.386 -17.056 12.246 1.00 15.61 73 LYS A CA 1
ATOM 394 C C . LYS A 1 50 ? 16.445 -18.502 12.811 1.00 15.75 73 LYS A C 1
ATOM 395 O O . LYS A 1 50 ? 16.552 -19.486 12.069 1.00 16.43 73 LYS A O 1
ATOM 401 N N . MET A 1 51 ? 16.351 -18.623 14.134 1.00 15.42 74 MET A N 1
ATOM 402 C CA . MET A 1 51 ? 16.493 -19.915 14.781 1.00 15.71 74 MET A CA 1
ATOM 403 C C . MET A 1 51 ? 15.276 -20.801 14.528 1.00 15.67 74 MET A C 1
ATOM 404 O O . MET A 1 51 ? 15.344 -22.029 14.714 1.00 16.77 74 MET A O 1
ATOM 409 N N . ALA A 1 52 ? 14.175 -20.189 14.104 1.00 14.82 75 ALA A N 1
ATOM 410 C CA . ALA A 1 52 ? 12.944 -20.919 13.772 1.00 15.93 75 ALA A CA 1
ATOM 411 C C . ALA A 1 52 ? 13.097 -21.582 12.411 1.00 15.94 75 ALA A C 1
ATOM 412 O O . ALA A 1 52 ? 12.321 -22.471 12.059 1.00 16.50 75 ALA A O 1
ATOM 414 N N . GLY A 1 53 ? 14.115 -21.186 11.651 1.00 15.97 76 GLY A N 1
ATOM 415 C CA . GLY A 1 53 ? 14.309 -21.777 10.320 1.00 16.16 76 GLY A CA 1
ATOM 416 C C . GLY A 1 53 ? 13.872 -20.872 9.179 1.00 16.20 76 GLY A C 1
ATOM 417 O O . GLY A 1 53 ? 13.967 -21.254 8.024 1.00 16.32 76 GLY A O 1
ATOM 418 N N . LEU A 1 54 ? 13.415 -19.662 9.497 1.00 15.53 77 LEU A N 1
ATOM 419 C CA . LEU A 1 54 ? 13.068 -18.655 8.467 1.00 15.92 77 LEU A CA 1
ATOM 420 C C . LEU A 1 54 ? 14.328 -18.192 7.760 1.00 15.59 77 LEU A C 1
ATOM 421 O O . LEU A 1 54 ? 15.386 -18.080 8.397 1.00 14.77 77 LEU A O 1
ATOM 426 N N . ASN A 1 55 ? 14.241 -17.990 6.440 1.00 15.53 78 ASN A N 1
ATOM 427 C CA . ASN A 1 55 ? 15.399 -17.496 5.694 1.00 15.42 78 ASN A CA 1
ATOM 428 C C . ASN A 1 55 ? 15.204 -16.067 5.178 1.00 14.04 78 ASN A C 1
ATOM 429 O O . ASN A 1 55 ? 16.080 -15.492 4.523 1.00 14.20 78 ASN A O 1
ATOM 434 N N . ALA A 1 56 ? 14.054 -15.498 5.521 1.00 12.49 79 ALA A N 1
ATOM 435 C CA . ALA A 1 56 ? 13.751 -14.104 5.195 1.00 11.56 79 ALA A CA 1
ATOM 436 C C . ALA A 1 56 ? 12.765 -13.548 6.235 1.00 10.84 79 ALA A C 1
ATOM 437 O O . ALA A 1 56 ? 12.078 -14.306 6.924 1.00 10.79 79 ALA A O 1
ATOM 439 N N . ILE A 1 57 ? 12.733 -12.231 6.365 1.00 10.67 80 ILE A N 1
ATOM 440 C CA . ILE A 1 57 ? 11.669 -11.575 7.115 1.00 11.07 80 ILE A CA 1
ATOM 441 C C . ILE A 1 57 ? 10.957 -10.603 6.178 1.00 10.84 80 ILE A C 1
ATOM 442 O O . ILE A 1 57 ? 11.501 -10.185 5.136 1.00 10.85 80 ILE A O 1
ATOM 447 N N . GLN A 1 58 ? 9.732 -10.246 6.556 1.00 10.27 81 GLN A N 1
ATOM 448 C CA . GLN A 1 58 ? 8.937 -9.326 5.742 1.00 9.92 81 GLN A CA 1
ATOM 449 C C . GLN A 1 58 ? 8.560 -8.162 6.695 1.00 9.50 81 GLN A C 1
ATOM 450 O O . GLN A 1 58 ? 8.283 -8.390 7.841 1.00 9.37 81 GLN A O 1
ATOM 456 N N . THR A 1 59 ? 8.564 -6.931 6.215 1.00 9.04 82 THR A N 1
ATOM 457 C CA . THR A 1 59 ? 8.217 -5.797 7.043 1.00 8.66 82 THR A CA 1
ATOM 458 C C . THR A 1 59 ? 7.480 -4.728 6.259 1.00 8.88 82 THR A C 1
ATOM 459 O O . THR A 1 59 ? 7.582 -4.659 5.049 1.00 9.53 82 THR A O 1
ATOM 463 N N . TYR A 1 60 ? 6.722 -3.890 6.971 1.00 8.72 83 TYR A N 1
ATOM 464 C CA . TYR A 1 60 ? 6.075 -2.752 6.379 1.00 8.07 83 TYR A CA 1
ATOM 465 C C . TYR A 1 60 ? 6.861 -1.467 6.761 1.00 8.42 83 TYR A C 1
ATOM 466 O O . TYR A 1 60 ? 7.434 -1.336 7.855 1.00 8.45 83 TYR A O 1
ATOM 475 N N . VAL A 1 61 ? 6.878 -0.496 5.857 1.00 9.09 84 VAL A N 1
ATOM 476 C CA . VAL A 1 61 ? 7.388 0.837 6.194 1.00 9.28 84 VAL A CA 1
ATOM 477 C C . VAL A 1 61 ? 6.179 1.752 6.354 1.00 9.08 84 VAL A C 1
ATOM 478 O O . VAL A 1 61 ? 5.565 2.122 5.357 1.00 9.58 84 VAL A O 1
ATOM 482 N N . PRO A 1 62 ? 5.851 2.153 7.609 1.00 8.80 85 PRO A N 1
ATOM 483 C CA . PRO A 1 62 ? 4.707 3.041 7.771 1.00 8.64 85 PRO A CA 1
ATOM 484 C C . PRO A 1 62 ? 5.132 4.489 7.510 1.00 8.45 85 PRO A C 1
ATOM 485 O O . PRO A 1 62 ? 5.957 5.047 8.232 1.00 8.44 85 PRO A O 1
ATOM 489 N N . TRP A 1 63 ? 4.581 5.073 6.448 1.00 8.89 86 TRP A N 1
ATOM 490 C CA . TRP A 1 63 ? 4.959 6.425 6.029 1.00 9.16 86 TRP A CA 1
ATOM 491 C C . TRP A 1 63 ? 4.828 7.446 7.161 1.00 9.28 86 TRP A C 1
ATOM 492 O O . TRP A 1 63 ? 5.762 8.262 7.455 1.00 9.81 86 TRP A O 1
ATOM 503 N N . ASN A 1 64 ? 3.690 7.371 7.874 1.00 9.15 87 ASN A N 1
ATOM 504 C CA . ASN A 1 64 ? 3.369 8.298 8.959 1.00 8.95 87 ASN A CA 1
ATOM 505 C C . ASN A 1 64 ? 4.345 8.225 10.144 1.00 9.29 87 ASN A C 1
ATOM 506 O O . ASN A 1 64 ? 4.506 9.197 10.884 1.00 9.08 87 ASN A O 1
ATOM 511 N N . PHE A 1 65 ? 4.955 7.038 10.311 1.00 9.12 88 PHE A N 1
ATOM 512 C CA . PHE A 1 65 ? 5.992 6.748 11.333 1.00 8.78 88 PHE A CA 1
ATOM 513 C C . PHE A 1 65 ? 7.274 7.493 11.017 1.00 9.97 88 PHE A C 1
ATOM 514 O O . PHE A 1 65 ? 7.939 7.946 11.928 1.00 11.28 88 PHE A O 1
ATOM 522 N N . HIS A 1 66 ? 7.562 7.731 9.727 1.00 10.65 89 HIS A N 1
ATOM 523 C CA . HIS A 1 66 ? 8.802 8.391 9.299 1.00 11.69 89 HIS A CA 1
ATOM 524 C C . HIS A 1 66 ? 8.673 9.842 8.865 1.00 13.05 89 HIS A C 1
ATOM 525 O O . HIS A 1 66 ? 9.679 10.570 8.850 1.00 14.55 89 HIS A O 1
ATOM 532 N N . GLU A 1 67 ? 7.457 10.279 8.487 1.00 14.40 90 GLU A N 1
ATOM 533 C CA . GLU A 1 67 ? 7.191 11.667 8.070 1.00 17.11 90 GLU A CA 1
ATOM 534 C C . GLU A 1 67 ? 5.943 12.278 8.762 1.00 18.11 90 GLU A C 1
ATOM 535 O O . GLU A 1 67 ? 4.850 12.437 8.165 1.00 18.31 90 GLU A O 1
ATOM 541 N N . PRO A 1 68 ? 6.105 12.630 10.033 1.00 20.41 91 PRO A N 1
ATOM 542 C CA . PRO A 1 68 ? 5.055 13.231 10.856 1.00 22.04 91 PRO A CA 1
ATOM 543 C C . PRO A 1 68 ? 4.532 14.580 10.318 1.00 23.13 91 PRO A C 1
ATOM 544 O O . PRO A 1 68 ? 3.369 14.886 10.569 1.00 23.06 91 PRO A O 1
ATOM 548 N N . TRP A 1 69 ? 5.351 15.335 9.565 1.00 24.72 92 TRP A N 1
ATOM 549 C CA . TRP A 1 69 ? 4.920 16.520 8.780 1.00 26.02 92 TRP A CA 1
ATOM 550 C C . TRP A 1 69 ? 5.654 16.573 7.474 1.00 27.62 92 TRP A C 1
ATOM 551 O O . TRP A 1 69 ? 6.757 16.022 7.368 1.00 28.40 92 TRP A O 1
ATOM 562 N N . PRO A 1 70 ? 5.082 17.222 6.448 1.00 28.19 93 PRO A N 1
ATOM 563 C CA . PRO A 1 70 ? 5.833 17.191 5.177 1.00 29.56 93 PRO A CA 1
ATOM 564 C C . PRO A 1 70 ? 7.242 17.785 5.331 1.00 31.13 93 PRO A C 1
ATOM 565 O O . PRO A 1 70 ? 7.395 18.885 5.871 1.00 31.59 93 PRO A O 1
ATOM 569 N N . GLY A 1 71 ? 8.261 17.047 4.898 1.00 29.77 94 GLY A N 1
ATOM 570 C CA . GLY A 1 71 ? 9.636 17.555 4.970 1.00 32.19 94 GLY A CA 1
ATOM 571 C C . GLY A 1 71 ? 10.359 17.377 6.294 1.00 31.31 94 GLY A C 1
ATOM 572 O O . GLY A 1 71 ? 11.561 17.663 6.400 1.00 32.50 94 GLY A O 1
ATOM 573 N N . GLN A 1 72 ? 9.634 16.905 7.299 1.00 29.48 95 GLN A N 1
ATOM 574 C CA . GLN A 1 72 ? 10.209 16.564 8.576 1.00 28.38 95 GLN A CA 1
ATOM 575 C C . GLN A 1 72 ? 10.275 15.034 8.640 1.00 27.00 95 GLN A C 1
ATOM 576 O O . GLN A 1 72 ? 9.245 14.366 8.478 1.00 29.12 95 GLN A O 1
ATOM 582 N N . TYR A 1 73 ? 11.471 14.483 8.843 1.00 21.24 96 TYR A N 1
ATOM 583 C CA . TYR A 1 73 ? 11.667 13.035 8.760 1.00 17.66 96 TYR A CA 1
ATOM 584 C C . TYR A 1 73 ? 12.238 12.436 10.033 1.00 15.67 96 TYR A C 1
ATOM 585 O O . TYR A 1 73 ? 12.971 13.120 10.805 1.00 13.83 96 TYR A O 1
ATOM 594 N N . GLN A 1 74 ? 11.850 11.188 10.303 1.00 14.42 97 GLN A N 1
ATOM 595 C CA . GLN A 1 74 ? 12.378 10.433 11.451 1.00 13.52 97 GLN A CA 1
ATOM 596 C C . GLN A 1 74 ? 12.956 9.136 10.967 1.00 12.61 97 GLN A C 1
ATOM 597 O O . GLN A 1 74 ? 12.184 8.263 10.511 1.00 11.61 97 GLN A O 1
ATOM 603 N N . PHE A 1 75 ? 14.293 8.999 11.054 1.00 12.12 98 PHE A N 1
ATOM 604 C CA . PHE A 1 75 ? 14.984 7.789 10.568 1.00 12.19 98 PHE A CA 1
ATOM 605 C C . PHE A 1 75 ? 16.020 7.275 11.569 1.00 12.69 98 PHE A C 1
ATOM 606 O O . PHE A 1 75 ? 16.905 6.470 11.242 1.00 12.34 98 PHE A O 1
ATOM 614 N N . SER A 1 76 ? 15.889 7.741 12.802 1.00 13.65 99 SER A N 1
ATOM 615 C CA . SER A 1 76 ? 16.916 7.456 13.814 1.00 14.81 99 SER A CA 1
ATOM 616 C C . SER A 1 76 ? 16.311 6.725 14.982 1.00 14.77 99 SER A C 1
ATOM 617 O O . SER A 1 76 ? 15.094 6.763 15.155 1.00 12.82 99 SER A O 1
ATOM 620 N N . GLU A 1 77 ? 17.172 6.022 15.740 1.00 15.08 100 GLU A N 1
ATOM 621 C CA . GLU A 1 77 ? 16.774 5.296 16.958 1.00 15.90 100 GLU A CA 1
ATOM 622 C C . GLU A 1 77 ? 15.691 4.280 16.589 1.00 13.83 100 GLU A C 1
ATOM 623 O O . GLU A 1 77 ? 15.945 3.429 15.728 1.00 11.31 100 GLU A O 1
ATOM 629 N N . ASP A 1 78 ? 14.519 4.359 17.243 1.00 12.28 101 ASP A N 1
ATOM 630 C CA . ASP A 1 78 ? 13.412 3.403 16.946 1.00 12.59 101 ASP A CA 1
ATOM 631 C C . ASP A 1 78 ? 12.838 3.531 15.561 1.00 11.62 101 ASP A C 1
ATOM 632 O O . ASP A 1 78 ? 12.146 2.630 15.116 1.00 11.13 101 ASP A O 1
ATOM 637 N N . HIS A 1 79 ? 13.159 4.612 14.838 1.00 11.79 102 HIS A N 1
ATOM 638 C CA . HIS A 1 79 ? 12.680 4.813 13.472 1.00 11.74 102 HIS A CA 1
ATOM 639 C C . HIS A 1 79 ? 13.684 4.442 12.396 1.00 11.52 102 HIS A C 1
ATOM 640 O O . HIS A 1 79 ? 13.474 4.697 11.218 1.00 11.23 102 HIS A O 1
ATOM 647 N N . ASP A 1 80 ? 14.757 3.745 12.774 1.00 11.53 103 ASP A N 1
ATOM 648 C CA . ASP A 1 80 ? 15.876 3.539 11.847 1.00 11.49 103 ASP A CA 1
ATOM 649 C C . ASP A 1 80 ? 15.654 2.295 10.965 1.00 11.16 103 ASP A C 1
ATOM 650 O O . ASP A 1 80 ? 16.182 1.233 11.258 1.00 12.07 103 ASP A O 1
ATOM 655 N N . VAL A 1 81 ? 14.863 2.415 9.893 1.00 11.23 104 VAL A N 1
ATOM 656 C CA . VAL A 1 81 ? 14.616 1.254 9.019 1.00 11.02 104 VAL A CA 1
ATOM 657 C C . VAL A 1 81 ? 15.881 0.752 8.393 1.00 11.59 104 VAL A C 1
ATOM 658 O O . VAL A 1 81 ? 16.014 -0.458 8.184 1.00 11.23 104 VAL A O 1
ATOM 662 N N . GLU A 1 82 ? 16.771 1.676 7.993 1.00 11.68 105 GLU A N 1
ATOM 663 C CA . GLU A 1 82 ? 18.024 1.278 7.346 1.00 12.36 105 GLU A CA 1
ATOM 664 C C . GLU A 1 82 ? 18.811 0.321 8.281 1.00 11.92 105 GLU A C 1
ATOM 665 O O . GLU A 1 82 ? 19.329 -0.747 7.854 1.00 11.29 105 GLU A O 1
ATOM 671 N N . TYR A 1 83 ? 18.904 0.706 9.552 1.00 11.80 106 TYR A N 1
ATOM 672 C CA . TYR A 1 83 ? 19.617 -0.128 10.527 1.00 12.63 106 TYR A CA 1
ATOM 673 C C . TYR A 1 83 ? 18.950 -1.499 10.701 1.00 12.10 106 TYR A C 1
ATOM 674 O O . TYR A 1 83 ? 19.628 -2.539 10.684 1.00 11.72 106 TYR A O 1
ATOM 683 N N . PHE A 1 84 ? 17.637 -1.504 10.865 1.00 11.16 107 PHE A N 1
ATOM 684 C CA . PHE A 1 84 ? 16.888 -2.751 11.020 1.00 11.47 107 PHE A CA 1
ATOM 685 C C . PHE A 1 84 ? 17.227 -3.716 9.865 1.00 11.81 107 PHE A C 1
ATOM 686 O O . PHE A 1 84 ? 17.432 -4.913 10.070 1.00 12.46 107 PHE A O 1
ATOM 694 N N . LEU A 1 85 ? 17.219 -3.191 8.639 1.00 12.22 108 LEU A N 1
ATOM 695 C CA . LEU A 1 85 ? 17.483 -4.005 7.448 1.00 12.22 108 LEU A CA 1
ATOM 696 C C . LEU A 1 85 ? 18.927 -4.493 7.403 1.00 13.23 108 LEU A C 1
ATOM 697 O O . LEU A 1 85 ? 19.203 -5.638 7.032 1.00 12.55 108 LEU A O 1
ATOM 702 N N . ARG A 1 86 ? 19.855 -3.638 7.831 1.00 15.30 109 ARG A N 1
ATOM 703 C CA . ARG A 1 86 ? 21.260 -4.069 7.963 1.00 17.37 109 ARG A CA 1
ATOM 704 C C . ARG A 1 86 ? 21.408 -5.145 9.028 1.00 16.20 109 ARG A C 1
ATOM 705 O O . ARG A 1 86 ? 22.150 -6.107 8.831 1.00 16.49 109 ARG A O 1
ATOM 713 N N . LEU A 1 87 ? 20.669 -5.010 10.129 1.00 14.99 110 LEU A N 1
ATOM 714 C CA . LEU A 1 87 ? 20.731 -6.005 11.196 1.00 14.84 110 LEU A CA 1
ATOM 715 C C . LEU A 1 87 ? 20.236 -7.369 10.688 1.00 14.24 110 LEU A C 1
ATOM 716 O O . LEU A 1 87 ? 20.895 -8.409 10.868 1.00 13.86 110 LEU A O 1
ATOM 721 N N . ALA A 1 88 ? 19.107 -7.343 9.991 1.00 13.81 111 ALA A N 1
ATOM 722 C CA . ALA A 1 88 ? 18.587 -8.554 9.369 1.00 14.93 111 ALA A CA 1
ATOM 723 C C . ALA A 1 88 ? 19.606 -9.202 8.422 1.00 15.40 111 ALA A C 1
ATOM 724 O O . ALA A 1 88 ? 19.858 -10.389 8.510 1.00 16.06 111 ALA A O 1
ATOM 726 N N . HIS A 1 89 ? 20.207 -8.399 7.550 1.00 16.17 112 HIS A N 1
ATOM 727 C CA . HIS A 1 89 ? 21.306 -8.847 6.658 1.00 17.63 112 HIS A CA 1
ATOM 728 C C . HIS A 1 89 ? 22.465 -9.466 7.404 1.00 18.10 112 HIS A C 1
ATOM 729 O O . HIS A 1 89 ? 22.945 -10.543 7.030 1.00 17.84 112 HIS A O 1
ATOM 736 N N . GLU A 1 90 ? 22.897 -8.814 8.485 1.00 18.28 113 GLU A N 1
ATOM 737 C CA . GLU A 1 90 ? 24.000 -9.330 9.294 1.00 20.28 113 GLU A CA 1
ATOM 738 C C . GLU A 1 90 ? 23.698 -10.686 9.923 1.00 19.09 113 GLU A C 1
ATOM 739 O O . GLU A 1 90 ? 24.607 -11.494 10.147 1.00 17.44 113 GLU A O 1
ATOM 745 N N . LEU A 1 91 ? 22.423 -10.940 10.189 1.00 17.74 114 LEU A N 1
ATOM 746 C CA . LEU A 1 91 ? 22.002 -12.230 10.696 1.00 19.04 114 LEU A CA 1
ATOM 747 C C . LEU A 1 91 ? 21.835 -13.302 9.611 1.00 20.08 114 LEU A C 1
ATOM 748 O O . LEU A 1 91 ? 21.467 -14.439 9.927 1.00 21.55 114 LEU A O 1
ATOM 753 N N . GLY A 1 92 ? 22.095 -12.932 8.349 1.00 20.66 115 GLY A N 1
ATOM 754 C CA . GLY A 1 92 ? 21.922 -13.837 7.216 1.00 20.56 115 GLY A CA 1
ATOM 755 C C . GLY A 1 92 ? 20.472 -14.033 6.786 1.00 21.55 115 GLY A C 1
ATOM 756 O O . GLY A 1 92 ? 20.138 -15.057 6.202 1.00 23.50 115 GLY A O 1
ATOM 757 N N . LEU A 1 93 ? 19.613 -13.062 7.090 1.00 19.00 116 LEU A N 1
ATOM 758 C CA . LEU A 1 93 ? 18.197 -13.060 6.669 1.00 16.18 116 LEU A CA 1
ATOM 759 C C . LEU A 1 93 ? 17.993 -12.160 5.445 1.00 15.30 116 LEU A C 1
ATOM 760 O O . LEU A 1 93 ? 18.602 -11.083 5.334 1.00 14.08 116 LEU A O 1
ATOM 765 N N . LEU A 1 94 ? 17.164 -12.618 4.517 1.00 14.15 117 LEU A N 1
ATOM 766 C CA . LEU A 1 94 ? 16.776 -11.790 3.376 1.00 14.03 117 LEU A CA 1
ATOM 767 C C . LEU A 1 94 ? 15.580 -10.940 3.812 1.00 13.37 117 LEU A C 1
ATOM 768 O O . LEU A 1 94 ? 14.995 -11.208 4.854 1.00 13.08 117 LEU A O 1
ATOM 773 N N . VAL A 1 95 ? 15.207 -9.937 3.022 1.00 13.17 118 VAL A N 1
ATOM 774 C CA . VAL A 1 95 ? 14.095 -9.061 3.382 1.00 12.60 118 VAL A CA 1
ATOM 775 C C . VAL A 1 95 ? 13.137 -8.910 2.233 1.00 12.57 118 VAL A C 1
ATOM 776 O O . VAL A 1 95 ? 13.553 -8.691 1.089 1.00 12.51 118 VAL A O 1
ATOM 780 N N . ILE A 1 96 ? 11.859 -9.069 2.533 1.00 11.71 119 ILE A N 1
ATOM 781 C CA . ILE A 1 96 ? 10.797 -8.735 1.588 1.00 12.30 119 ILE A CA 1
ATOM 782 C C . ILE A 1 96 ? 10.289 -7.400 2.132 1.00 12.18 119 ILE A C 1
ATOM 783 O O . ILE A 1 96 ? 9.761 -7.349 3.238 1.00 12.84 119 ILE A O 1
ATOM 788 N N . LEU A 1 97 ? 10.453 -6.333 1.364 1.00 12.00 120 LEU A N 1
ATOM 789 C CA . LEU A 1 97 ? 10.100 -5.005 1.843 1.00 11.38 120 LEU A CA 1
ATOM 790 C C . LEU A 1 97 ? 8.734 -4.603 1.347 1.00 10.94 120 LEU A C 1
ATOM 791 O O . LEU A 1 97 ? 8.397 -4.760 0.148 1.00 10.35 120 LEU A O 1
ATOM 796 N N . ARG A 1 98 ? 7.944 -4.052 2.268 1.00 10.17 121 ARG A N 1
ATOM 797 C CA . ARG A 1 98 ? 6.586 -3.607 1.897 1.00 10.43 121 ARG A CA 1
ATOM 798 C C . ARG A 1 98 ? 6.411 -2.130 2.252 1.00 10.83 121 ARG A C 1
ATOM 799 O O . ARG A 1 98 ? 5.895 -1.791 3.319 1.00 11.02 121 ARG A O 1
ATOM 807 N N . PRO A 1 99 ? 6.881 -1.232 1.354 1.00 11.44 122 PRO A N 1
ATOM 808 C CA . PRO A 1 99 ? 6.936 0.200 1.656 1.00 11.63 122 PRO A CA 1
ATOM 809 C C . PRO A 1 99 ? 5.640 0.977 1.325 1.00 12.39 122 PRO A C 1
ATOM 810 O O . PRO A 1 99 ? 5.640 2.202 1.404 1.00 12.44 122 PRO A O 1
ATOM 814 N N . GLY A 1 100 ? 4.558 0.294 0.921 1.00 12.69 123 GLY A N 1
ATOM 815 C CA . GLY A 1 100 ? 3.271 0.995 0.793 1.00 12.00 123 GLY A CA 1
ATOM 816 C C . GLY A 1 100 ? 3.097 1.643 -0.565 1.00 12.83 123 GLY A C 1
ATOM 817 O O . GLY A 1 100 ? 3.483 1.051 -1.565 1.00 12.52 123 GLY A O 1
ATOM 818 N N . PRO A 1 101 ? 2.632 2.912 -0.601 1.00 12.68 124 PRO A N 1
ATOM 819 C CA . PRO A 1 101 ? 2.659 3.839 0.543 1.00 12.19 124 PRO A CA 1
ATOM 820 C C . PRO A 1 101 ? 1.547 3.662 1.588 1.00 12.01 124 PRO A C 1
ATOM 821 O O . PRO A 1 101 ? 1.602 4.259 2.654 1.00 12.45 124 PRO A O 1
ATOM 825 N N . TYR A 1 102 ? 0.534 2.873 1.243 1.00 11.93 125 TYR A N 1
ATOM 826 C CA . TYR A 1 102 ? -0.504 2.434 2.171 1.00 11.31 125 TYR A CA 1
ATOM 827 C C . TYR A 1 102 ? -0.181 1.009 2.548 1.00 11.09 125 TYR A C 1
ATOM 828 O O . TYR A 1 102 ? 0.114 0.184 1.673 1.00 12.10 125 TYR A O 1
ATOM 837 N N . ILE A 1 103 ? -0.222 0.723 3.849 1.00 10.29 126 ILE A N 1
ATOM 838 C CA . ILE A 1 103 ? 0.126 -0.604 4.369 1.00 10.10 126 ILE A CA 1
ATOM 839 C C . ILE A 1 103 ? -0.971 -1.368 5.116 1.00 10.19 126 ILE A C 1
ATOM 840 O O . ILE A 1 103 ? -0.762 -2.568 5.410 1.00 10.10 126 ILE A O 1
ATOM 845 N N . CYS A 1 104 ? -2.110 -0.704 5.422 1.00 9.90 127 CYS A N 1
ATOM 846 C CA . CYS A 1 104 ? -3.231 -1.304 6.197 1.00 9.72 127 CYS A CA 1
ATOM 847 C C . CYS A 1 104 ? -2.732 -1.627 7.618 1.00 9.57 127 CYS A C 1
ATOM 848 O O . CYS A 1 104 ? -2.625 -0.725 8.418 1.00 9.45 127 CYS A O 1
ATOM 851 N N . ALA A 1 105 ? -2.446 -2.903 7.899 1.00 8.92 128 ALA A N 1
ATOM 852 C CA . ALA A 1 105 ? -1.597 -3.318 9.038 1.00 8.65 128 ALA A CA 1
ATOM 853 C C . ALA A 1 105 ? -2.121 -3.010 10.459 1.00 8.53 128 ALA A C 1
ATOM 854 O O . ALA A 1 105 ? -1.346 -3.038 11.412 1.00 8.24 128 ALA A O 1
ATOM 856 N N . GLU A 1 106 ? -3.425 -2.731 10.602 1.00 8.50 129 GLU A N 1
ATOM 857 C CA . GLU A 1 106 ? -4.033 -2.380 11.905 1.00 8.14 129 GLU A CA 1
ATOM 858 C C . GLU A 1 106 ? -3.185 -1.251 12.531 1.00 7.53 129 GLU A C 1
ATOM 859 O O . GLU A 1 106 ? -2.917 -1.216 13.756 1.00 6.74 129 GLU A O 1
ATOM 865 N N . TRP A 1 107 ? -2.747 -0.358 11.652 1.00 8.20 130 TRP A N 1
ATOM 866 C CA . TRP A 1 107 ? -1.923 0.797 12.012 1.00 8.00 130 TRP A CA 1
ATOM 867 C C . TRP A 1 107 ? -2.651 2.068 11.621 1.00 8.42 130 TRP A C 1
ATOM 868 O O . TRP A 1 107 ? -3.302 2.127 10.570 1.00 8.41 130 TRP A O 1
ATOM 879 N N . GLU A 1 108 ? -2.478 3.132 12.411 1.00 8.42 131 GLU A N 1
ATOM 880 C CA . GLU A 1 108 ? -3.135 4.441 12.159 1.00 8.81 131 GLU A CA 1
ATOM 881 C C . GLU A 1 108 ? -3.217 4.806 10.688 1.00 8.84 131 GLU A C 1
ATOM 882 O O . GLU A 1 108 ? -2.171 4.973 10.051 1.00 8.48 131 GLU A O 1
ATOM 888 N N . MET A 1 109 ? -4.459 4.868 10.158 1.00 9.25 132 MET A N 1
ATOM 889 C CA . MET A 1 109 ? -4.766 5.328 8.782 1.00 9.14 132 MET A CA 1
ATOM 890 C C . MET A 1 109 ? -3.998 4.516 7.745 1.00 9.06 132 MET A C 1
ATOM 891 O O . MET A 1 109 ? -3.679 5.005 6.620 1.00 8.77 132 MET A O 1
ATOM 896 N N . GLY A 1 110 ? -3.701 3.266 8.098 1.00 8.50 133 GLY A N 1
ATOM 897 C CA . GLY A 1 110 ? -3.031 2.367 7.171 1.00 8.45 133 GLY A CA 1
ATOM 898 C C . GLY A 1 110 ? -1.657 2.868 6.805 1.00 8.21 133 GLY A C 1
ATOM 899 O O . GLY A 1 110 ? -1.152 2.577 5.721 1.00 9.05 133 GLY A O 1
ATOM 900 N N . GLY A 1 111 ? -1.034 3.648 7.697 1.00 8.27 134 GLY A N 1
ATOM 901 C CA . GLY A 1 111 ? 0.312 4.200 7.432 1.00 8.49 134 GLY A CA 1
ATOM 902 C C . GLY A 1 111 ? 0.338 5.537 6.763 1.00 9.17 134 GLY A C 1
ATOM 903 O O . GLY A 1 111 ? 1.392 6.170 6.684 1.00 8.99 134 GLY A O 1
ATOM 904 N N . LEU A 1 112 ? -0.807 5.963 6.226 1.00 9.05 135 LEU A N 1
ATOM 905 C CA . LEU A 1 112 ? -0.824 7.247 5.537 1.00 9.85 135 LEU A CA 1
ATOM 906 C C . LEU A 1 112 ? -0.805 8.432 6.536 1.00 10.68 135 LEU A C 1
ATOM 907 O O . LEU A 1 112 ? -1.488 8.387 7.569 1.00 10.63 135 LEU A O 1
ATOM 912 N N . PRO A 1 113 ? -0.045 9.499 6.225 1.00 11.41 136 PRO A N 1
ATOM 913 C CA . PRO A 1 113 ? 0.023 10.628 7.125 1.00 11.84 136 PRO A CA 1
ATOM 914 C C . PRO A 1 113 ? -1.273 11.448 7.146 1.00 11.61 136 PRO A C 1
ATOM 915 O O . PRO A 1 113 ? -1.908 11.669 6.108 1.00 11.96 136 PRO A O 1
ATOM 919 N N . ALA A 1 114 ? -1.671 11.807 8.353 1.00 11.49 137 ALA A N 1
ATOM 920 C CA . ALA A 1 114 ? -2.917 12.515 8.568 1.00 12.01 137 ALA A CA 1
ATOM 921 C C . ALA A 1 114 ? -2.937 13.859 7.824 1.00 12.17 137 ALA A C 1
ATOM 922 O O . ALA A 1 114 ? -4.003 14.351 7.410 1.00 12.40 137 ALA A O 1
ATOM 924 N N . TRP A 1 115 ? -1.760 14.458 7.646 1.00 12.36 138 TRP A N 1
ATOM 925 C CA . TRP A 1 115 ? -1.707 15.748 6.940 1.00 13.74 138 TRP A CA 1
ATOM 926 C C . TRP A 1 115 ? -2.091 15.691 5.481 1.00 14.23 138 TRP A C 1
ATOM 927 O O . TRP A 1 115 ? -2.333 16.734 4.850 1.00 14.98 138 TRP A O 1
ATOM 938 N N . LEU A 1 116 ? -2.173 14.488 4.914 1.00 14.27 139 LEU A N 1
ATOM 939 C CA . LEU A 1 116 ? -2.762 14.333 3.577 1.00 14.37 139 LEU A CA 1
ATOM 940 C C . LEU A 1 116 ? -4.174 14.905 3.544 1.00 14.40 139 LEU A C 1
ATOM 941 O O . LEU A 1 116 ? -4.615 15.472 2.517 1.00 14.73 139 LEU A O 1
ATOM 946 N N . LEU A 1 117 ? -4.849 14.811 4.690 1.00 14.42 140 LEU A N 1
ATOM 947 C CA . LEU A 1 117 ? -6.230 15.275 4.825 1.00 15.00 140 LEU A CA 1
ATOM 948 C C . LEU A 1 117 ? -6.399 16.795 4.894 1.00 15.67 140 LEU A C 1
ATOM 949 O O . LEU A 1 117 ? -7.526 17.281 5.026 1.00 15.08 140 LEU A O 1
ATOM 954 N N . GLU A 1 118 ? -5.303 17.541 4.770 1.00 16.49 141 GLU A N 1
ATOM 955 C CA . GLU A 1 118 ? -5.415 18.997 4.736 1.00 18.33 141 GLU A CA 1
ATOM 956 C C . GLU A 1 118 ? -6.157 19.403 3.482 1.00 18.47 141 GLU A C 1
ATOM 957 O O . GLU A 1 118 ? -6.769 20.463 3.439 1.00 17.37 141 GLU A O 1
ATOM 963 N N . LYS A 1 119 ? -6.099 18.542 2.470 1.00 17.99 142 LYS A N 1
ATOM 964 C CA . LYS A 1 119 ? -7.026 18.617 1.350 1.00 18.56 142 LYS A CA 1
ATOM 965 C C . LYS A 1 119 ? -8.257 17.803 1.724 1.00 18.53 142 LYS A C 1
ATOM 966 O O . LYS A 1 119 ? -8.242 16.594 1.574 1.00 17.39 142 LYS A O 1
ATOM 972 N N . GLU A 1 120 ? -9.325 18.460 2.192 1.00 19.96 143 GLU A N 1
ATOM 973 C CA . GLU A 1 120 ? -10.517 17.767 2.702 1.00 21.94 143 GLU A CA 1
ATOM 974 C C . GLU A 1 120 ? -11.087 16.737 1.721 1.00 20.58 143 GLU A C 1
ATOM 975 O O . GLU A 1 120 ? -11.595 15.688 2.126 1.00 19.16 143 GLU A O 1
ATOM 981 N N . SER A 1 121 ? -11.019 17.061 0.436 1.00 19.52 144 SER A N 1
ATOM 982 C CA . SER A 1 121 ? -11.669 16.249 -0.601 1.00 19.65 144 SER A CA 1
ATOM 983 C C . SER A 1 121 ? -10.708 15.253 -1.243 1.00 18.49 144 SER A C 1
ATOM 984 O O . SER A 1 121 ? -11.072 14.591 -2.223 1.00 17.89 144 SER A O 1
ATOM 987 N N . ILE A 1 122 ? -9.490 15.133 -0.695 1.00 17.22 145 ILE A N 1
ATOM 988 C CA . ILE A 1 122 ? -8.504 14.199 -1.221 1.00 16.65 145 ILE A CA 1
ATOM 989 C C . ILE A 1 122 ? -9.097 12.804 -1.359 1.00 16.34 145 ILE A C 1
ATOM 990 O O . ILE A 1 122 ? -9.850 12.372 -0.494 1.00 15.71 145 ILE A O 1
ATOM 995 N N . LEU A 1 123 ? -8.778 12.130 -2.467 1.00 16.48 146 LEU A N 1
ATOM 996 C CA . LEU A 1 123 ? -9.103 10.719 -2.634 1.00 16.30 146 LEU A CA 1
ATOM 997 C C . LEU A 1 123 ? -7.819 9.928 -2.469 1.00 15.24 146 LEU A C 1
ATOM 998 O O . LEU A 1 123 ? -6.986 9.880 -3.363 1.00 15.34 146 LEU A O 1
ATOM 1003 N N . LEU A 1 124 ? -7.640 9.352 -1.282 1.00 14.50 147 LEU A N 1
ATOM 1004 C CA . LEU A 1 124 ? -6.474 8.562 -0.981 1.00 13.32 147 LEU A CA 1
ATOM 1005 C C . LEU A 1 124 ? -6.421 7.328 -1.867 1.00 13.38 147 LEU A C 1
ATOM 1006 O O . LEU A 1 124 ? -7.469 6.823 -2.320 1.00 12.99 147 LEU A O 1
ATOM 1011 N N . ARG A 1 125 ? -5.195 6.840 -2.079 1.00 12.55 148 ARG A N 1
ATOM 1012 C CA . ARG A 1 125 ? -4.920 5.635 -2.878 1.00 12.78 148 ARG A CA 1
ATOM 1013 C C . ARG A 1 125 ? -5.564 5.731 -4.266 1.00 13.35 148 ARG A C 1
ATOM 1014 O O . ARG A 1 125 ? -6.317 4.846 -4.684 1.00 12.87 148 ARG A O 1
ATOM 1022 N N . SER A 1 126 ? -5.268 6.821 -4.955 1.00 13.89 149 SER A N 1
ATOM 1023 C CA . SER A 1 126 ? -5.793 7.045 -6.306 1.00 15.19 149 SER A CA 1
ATOM 1024 C C . SER A 1 126 ? -4.817 7.937 -7.079 1.00 15.63 149 SER A C 1
ATOM 1025 O O . SER A 1 126 ? -3.764 8.305 -6.566 1.00 15.52 149 SER A O 1
ATOM 1028 N N A SER A 1 127 ? -5.172 8.289 -8.312 0.50 16.42 150 SER A N 1
ATOM 1029 N N B SER A 1 127 ? -5.169 8.277 -8.316 0.50 15.91 150 SER A N 1
ATOM 1030 C CA A SER A 1 127 ? -4.377 9.254 -9.072 0.50 17.12 150 SER A CA 1
ATOM 1031 C CA B SER A 1 127 ? -4.372 9.234 -9.081 0.50 16.32 150 SER A CA 1
ATOM 1032 C C A SER A 1 127 ? -4.713 10.712 -8.750 0.50 17.11 150 SER A C 1
ATOM 1033 C C B SER A 1 127 ? -4.714 10.702 -8.755 0.50 16.62 150 SER A C 1
ATOM 1034 O O A SER A 1 127 ? -4.308 11.615 -9.474 0.50 17.61 150 SER A O 1
ATOM 1035 O O B SER A 1 127 ? -4.304 11.604 -9.478 0.50 17.15 150 SER A O 1
ATOM 1040 N N . ASP A 1 128 ? -5.464 10.937 -7.677 1.00 16.57 151 ASP A N 1
ATOM 1041 C CA . ASP A 1 128 ? -5.678 12.300 -7.143 1.00 17.07 151 ASP A CA 1
ATOM 1042 C C . ASP A 1 128 ? -4.295 13.018 -7.164 1.00 17.52 151 ASP A C 1
ATOM 1043 O O . ASP A 1 128 ? -3.334 12.488 -6.615 1.00 17.07 151 ASP A O 1
ATOM 1048 N N . PRO A 1 129 ? -4.158 14.161 -7.890 1.00 18.27 152 PRO A N 1
ATOM 1049 C CA . PRO A 1 129 ? -2.810 14.765 -8.089 1.00 18.72 152 PRO A CA 1
ATOM 1050 C C . PRO A 1 129 ? -2.072 15.177 -6.823 1.00 18.38 152 PRO A C 1
ATOM 1051 O O . PRO A 1 129 ? -0.836 15.143 -6.777 1.00 18.09 152 PRO A O 1
ATOM 1055 N N . ASP A 1 130 ? -2.833 15.562 -5.809 1.00 17.72 153 ASP A N 1
ATOM 1056 C CA . ASP A 1 130 ? -2.248 15.994 -4.544 1.00 18.74 153 ASP A CA 1
ATOM 1057 C C . ASP A 1 130 ? -1.755 14.776 -3.747 1.00 17.27 153 ASP A C 1
ATOM 1058 O O . ASP A 1 130 ? -0.690 14.822 -3.121 1.00 18.46 153 ASP A O 1
ATOM 1063 N N . TYR A 1 131 ? -2.512 13.682 -3.809 1.00 17.01 154 TYR A N 1
ATOM 1064 C CA . TYR A 1 131 ? -2.081 12.410 -3.215 1.00 15.82 154 TYR A CA 1
ATOM 1065 C C . TYR A 1 131 ? -0.786 11.931 -3.922 1.00 16.27 154 TYR A C 1
ATOM 1066 O O . TYR A 1 131 ? 0.209 11.580 -3.260 1.00 14.38 154 TYR A O 1
ATOM 1075 N N . LEU A 1 132 ? -0.792 11.958 -5.260 1.00 16.40 155 LEU A N 1
ATOM 1076 C CA . LEU A 1 132 ? 0.362 11.459 -6.020 1.00 16.83 155 LEU A CA 1
ATOM 1077 C C . LEU A 1 132 ? 1.566 12.331 -5.758 1.00 16.36 155 LEU A C 1
ATOM 1078 O O . LEU A 1 132 ? 2.677 11.830 -5.607 1.00 17.91 155 LEU A O 1
ATOM 1083 N N . ALA A 1 133 ? 1.352 13.636 -5.686 1.00 16.42 156 ALA A N 1
ATOM 1084 C CA . ALA A 1 133 ? 2.471 14.560 -5.455 1.00 16.35 156 ALA A CA 1
ATOM 1085 C C . ALA A 1 133 ? 3.153 14.221 -4.128 1.00 16.54 156 ALA A C 1
ATOM 1086 O O . ALA A 1 133 ? 4.392 14.110 -4.056 1.00 17.27 156 ALA A O 1
ATOM 1088 N N . ALA A 1 134 ? 2.333 14.019 -3.088 1.00 16.49 157 ALA A N 1
ATOM 1089 C CA . ALA A 1 134 ? 2.846 13.707 -1.754 1.00 15.31 157 ALA A CA 1
ATOM 1090 C C . ALA A 1 134 ? 3.529 12.330 -1.734 1.00 15.08 157 ALA A C 1
ATOM 1091 O O . ALA A 1 134 ? 4.621 12.203 -1.163 1.00 14.00 157 ALA A O 1
ATOM 1093 N N . VAL A 1 135 ? 2.903 11.320 -2.352 1.00 14.72 158 VAL A N 1
ATOM 1094 C CA . VAL A 1 135 ? 3.519 10.008 -2.533 1.00 15.03 158 VAL A CA 1
ATOM 1095 C C . VAL A 1 135 ? 4.880 10.112 -3.245 1.00 15.44 158 VAL A C 1
ATOM 1096 O O . VAL A 1 135 ? 5.878 9.563 -2.787 1.00 14.80 158 VAL A O 1
ATOM 1100 N N . ASP A 1 136 ? 4.928 10.849 -4.347 1.00 16.49 159 ASP A N 1
ATOM 1101 C CA . ASP A 1 136 ? 6.179 10.998 -5.094 1.00 16.98 159 ASP A CA 1
ATOM 1102 C C . ASP A 1 136 ? 7.318 11.571 -4.218 1.00 16.83 159 ASP A C 1
ATOM 1103 O O . ASP A 1 136 ? 8.458 11.066 -4.246 1.00 16.59 159 ASP A O 1
ATOM 1108 N N . LYS A 1 137 ? 7.006 12.616 -3.455 1.00 16.82 160 LYS A N 1
ATOM 1109 C CA . LYS A 1 137 ? 8.018 13.281 -2.614 1.00 17.64 160 LYS A CA 1
ATOM 1110 C C . LYS A 1 137 ? 8.529 12.236 -1.584 1.00 16.37 160 LYS A C 1
ATOM 1111 O O . LYS A 1 137 ? 9.745 12.093 -1.381 1.00 16.01 160 LYS A O 1
ATOM 1117 N N . TRP A 1 138 ? 7.602 11.504 -0.965 1.00 14.88 161 TRP A N 1
ATOM 1118 C CA . TRP A 1 138 ? 7.972 10.440 0.009 1.00 14.18 161 TRP A CA 1
ATOM 1119 C C . TRP A 1 138 ? 8.844 9.345 -0.594 1.00 13.99 161 TRP A C 1
ATOM 1120 O O . TRP A 1 138 ? 9.905 8.983 -0.053 1.00 13.97 161 TRP A O 1
ATOM 1131 N N . LEU A 1 139 ? 8.437 8.822 -1.734 1.00 13.76 162 LEU A N 1
ATOM 1132 C CA . LEU A 1 139 ? 9.251 7.801 -2.402 1.00 14.45 162 LEU A CA 1
ATOM 1133 C C . LEU A 1 139 ? 10.649 8.311 -2.761 1.00 13.91 162 LEU A C 1
ATOM 1134 O O . LEU A 1 139 ? 11.605 7.535 -2.779 1.00 14.06 162 LEU A O 1
ATOM 1139 N N . GLY A 1 140 ? 10.774 9.612 -3.018 1.00 13.84 163 GLY A N 1
ATOM 1140 C CA . GLY A 1 140 ? 12.071 10.177 -3.427 1.00 13.74 163 GLY A CA 1
ATOM 1141 C C . GLY A 1 140 ? 13.016 10.361 -2.241 1.00 13.38 163 GLY A C 1
ATOM 1142 O O . GLY A 1 140 ? 14.205 10.632 -2.413 1.00 13.22 163 GLY A O 1
ATOM 1143 N N . VAL A 1 141 ? 12.462 10.236 -1.034 1.00 13.04 164 VAL A N 1
ATOM 1144 C CA . VAL A 1 141 ? 13.236 10.229 0.224 1.00 12.98 164 VAL A CA 1
ATOM 1145 C C . VAL A 1 141 ? 13.535 8.793 0.639 1.00 12.85 164 VAL A C 1
ATOM 1146 O O . VAL A 1 141 ? 14.717 8.446 0.855 1.00 12.50 164 VAL A O 1
ATOM 1150 N N . LEU A 1 142 ? 12.485 7.967 0.716 1.00 12.00 165 LEU A N 1
ATOM 1151 C CA . LEU A 1 142 ? 12.600 6.559 1.142 1.00 11.97 165 LEU A CA 1
ATOM 1152 C C . LEU A 1 142 ? 13.341 5.604 0.199 1.00 12.04 165 LEU A C 1
ATOM 1153 O O . LEU A 1 142 ? 14.220 4.863 0.625 1.00 10.99 165 LEU A O 1
ATOM 1158 N N . LEU A 1 143 ? 12.935 5.569 -1.068 1.00 11.88 166 LEU A N 1
ATOM 1159 C CA . LEU A 1 143 ? 13.511 4.582 -1.980 1.00 12.72 166 LEU A CA 1
ATOM 1160 C C . LEU A 1 143 ? 15.048 4.714 -2.227 1.00 13.34 166 LEU A C 1
ATOM 1161 O O . LEU A 1 143 ? 15.728 3.694 -2.325 1.00 13.97 166 LEU A O 1
ATOM 1166 N N . PRO A 1 144 ? 15.597 5.956 -2.295 1.00 13.29 167 PRO A N 1
ATOM 1167 C CA . PRO A 1 144 ? 17.068 6.022 -2.408 1.00 13.74 167 PRO A CA 1
ATOM 1168 C C . PRO A 1 144 ? 17.825 5.439 -1.208 1.00 13.85 167 PRO A C 1
ATOM 1169 O O . PRO A 1 144 ? 18.923 4.924 -1.381 1.00 13.36 167 PRO A O 1
ATOM 1173 N N . LYS A 1 145 ? 17.209 5.464 -0.016 1.00 13.58 168 LYS A N 1
ATOM 1174 C CA . LYS A 1 145 ? 17.765 4.788 1.149 1.00 14.13 168 LYS A CA 1
ATOM 1175 C C . LYS A 1 145 ? 17.701 3.257 1.023 1.00 13.91 168 LYS A C 1
ATOM 1176 O O . LYS A 1 145 ? 18.581 2.561 1.556 1.00 14.31 168 LYS A O 1
ATOM 1182 N N . MET A 1 146 ? 16.653 2.749 0.356 1.00 13.75 169 MET A N 1
ATOM 1183 C CA . MET A 1 146 ? 16.458 1.300 0.148 1.00 13.87 169 MET A CA 1
ATOM 1184 C C . MET A 1 146 ? 17.332 0.782 -0.967 1.00 14.30 169 MET A C 1
ATOM 1185 O O . MET A 1 146 ? 17.685 -0.382 -0.967 1.00 14.05 169 MET A O 1
ATOM 1190 N N . LYS A 1 147 ? 17.680 1.640 -1.937 1.00 15.65 170 LYS A N 1
ATOM 1191 C CA . LYS A 1 147 ? 18.480 1.163 -3.092 1.00 16.45 170 LYS A CA 1
ATOM 1192 C C . LYS A 1 147 ? 19.744 0.330 -2.715 1.00 15.57 170 LYS A C 1
ATOM 1193 O O . LYS A 1 147 ? 19.874 -0.802 -3.206 1.00 15.51 170 LYS A O 1
ATOM 1199 N N . PRO A 1 148 ? 20.651 0.851 -1.832 1.00 15.09 171 PRO A N 1
ATOM 1200 C CA . PRO A 1 148 ? 21.824 0.020 -1.530 1.00 14.72 171 PRO A CA 1
ATOM 1201 C C . PRO A 1 148 ? 21.528 -1.267 -0.741 1.00 14.39 171 PRO A C 1
ATOM 1202 O O . PRO A 1 148 ? 22.362 -2.166 -0.697 1.00 14.62 171 PRO A O 1
ATOM 1206 N N . LEU A 1 149 ? 20.343 -1.362 -0.166 1.00 13.58 172 LEU A N 1
ATOM 1207 C CA . LEU A 1 149 ? 19.976 -2.550 0.615 1.00 14.00 172 LEU A CA 1
ATOM 1208 C C . LEU A 1 149 ? 19.313 -3.615 -0.272 1.00 13.66 172 LEU A C 1
ATOM 1209 O O . LEU A 1 149 ? 18.980 -4.695 0.190 1.00 13.39 172 LEU A O 1
ATOM 1214 N N . LEU A 1 150 ? 19.168 -3.314 -1.558 1.00 13.96 173 LEU A N 1
ATOM 1215 C CA . LEU A 1 150 ? 18.637 -4.318 -2.528 1.00 15.00 173 LEU A CA 1
ATOM 1216 C C . LEU A 1 150 ? 19.636 -5.451 -2.694 1.00 15.49 173 LEU A C 1
ATOM 1217 O O . LEU A 1 150 ? 20.854 -5.244 -2.652 1.00 14.95 173 LEU A O 1
ATOM 1222 N N . TYR A 1 151 ? 19.119 -6.645 -2.896 1.00 15.80 174 TYR A N 1
ATOM 1223 C CA . TYR A 1 151 ? 19.964 -7.795 -2.944 1.00 17.82 174 TYR A CA 1
ATOM 1224 C C . TYR A 1 151 ? 21.105 -7.613 -3.961 1.00 18.24 174 TYR A C 1
ATOM 1225 O O . TYR A 1 151 ? 22.246 -8.035 -3.722 1.00 18.50 174 TYR A O 1
ATOM 1234 N N . GLN A 1 152 ? 20.786 -7.026 -5.109 1.00 20.05 175 GLN A N 1
ATOM 1235 C CA . GLN A 1 152 ? 21.785 -6.977 -6.179 1.00 21.49 175 GLN A CA 1
ATOM 1236 C C . GLN A 1 152 ? 22.867 -5.901 -5.938 1.00 22.06 175 GLN A C 1
ATOM 1237 O O . GLN A 1 152 ? 23.917 -5.911 -6.580 1.00 22.36 175 GLN A O 1
ATOM 1243 N N . ASN A 1 153 ? 22.619 -5.029 -4.961 1.00 20.75 176 ASN A N 1
ATOM 1244 C CA . ASN A 1 153 ? 23.576 -4.014 -4.554 1.00 20.49 176 ASN A CA 1
ATOM 1245 C C . ASN A 1 153 ? 24.288 -4.400 -3.260 1.00 20.25 176 ASN A C 1
ATOM 1246 O O . ASN A 1 153 ? 25.005 -3.580 -2.663 1.00 21.33 176 ASN A O 1
ATOM 1251 N N . GLY A 1 154 ? 24.068 -5.638 -2.817 1.00 18.96 177 GLY A N 1
ATOM 1252 C CA . GLY A 1 154 ? 24.786 -6.206 -1.675 1.00 18.96 177 GLY A CA 1
ATOM 1253 C C . GLY A 1 154 ? 24.009 -6.246 -0.365 1.00 19.67 177 GLY A C 1
ATOM 1254 O O . GLY A 1 154 ? 24.565 -6.628 0.674 1.00 19.75 177 GLY A O 1
ATOM 1255 N N . GLY A 1 155 ? 22.735 -5.840 -0.405 1.00 17.86 178 GLY A N 1
ATOM 1256 C CA . GLY A 1 155 ? 21.885 -5.838 0.801 1.00 16.87 178 GLY A CA 1
ATOM 1257 C C . GLY A 1 155 ? 20.946 -7.051 0.848 1.00 16.36 178 GLY A C 1
ATOM 1258 O O . GLY A 1 155 ? 21.070 -7.969 0.037 1.00 17.17 178 GLY A O 1
ATOM 1259 N N . PRO A 1 156 ? 19.967 -7.040 1.782 1.00 15.21 179 PRO A N 1
ATOM 1260 C CA . PRO A 1 156 ? 19.087 -8.181 2.023 1.00 14.60 179 PRO A CA 1
ATOM 1261 C C . PRO A 1 156 ? 17.793 -8.196 1.239 1.00 14.41 179 PRO A C 1
ATOM 1262 O O . PRO A 1 156 ? 17.104 -9.239 1.186 1.00 14.00 179 PRO A O 1
ATOM 1266 N N . VAL A 1 157 ? 17.455 -7.063 0.629 1.00 14.10 180 VAL A N 1
ATOM 1267 C CA . VAL A 1 157 ? 16.117 -6.899 0.071 1.00 13.58 180 VAL A CA 1
ATOM 1268 C C . VAL A 1 157 ? 15.991 -7.603 -1.272 1.00 14.22 180 VAL A C 1
ATOM 1269 O O . VAL A 1 157 ? 16.618 -7.193 -2.256 1.00 14.93 180 VAL A O 1
ATOM 1273 N N . ILE A 1 158 ? 15.136 -8.626 -1.297 1.00 15.11 181 ILE A N 1
ATOM 1274 C CA . ILE A 1 158 ? 15.000 -9.509 -2.467 1.00 14.84 181 ILE A CA 1
ATOM 1275 C C . ILE A 1 158 ? 13.746 -9.208 -3.307 1.00 15.47 181 ILE A C 1
ATOM 1276 O O . ILE A 1 158 ? 13.729 -9.433 -4.523 1.00 16.55 181 ILE A O 1
ATOM 1281 N N . THR A 1 159 ? 12.669 -8.767 -2.662 1.00 15.17 182 THR A N 1
ATOM 1282 C CA . THR A 1 159 ? 11.450 -8.379 -3.387 1.00 14.11 182 THR A CA 1
ATOM 1283 C C . THR A 1 159 ? 10.838 -7.175 -2.686 1.00 13.77 182 THR A C 1
ATOM 1284 O O . THR A 1 159 ? 11.088 -6.936 -1.474 1.00 12.55 182 THR A O 1
ATOM 1288 N N . VAL A 1 160 ? 10.014 -6.435 -3.422 1.00 13.80 183 VAL A N 1
ATOM 1289 C CA . VAL A 1 160 ? 9.409 -5.208 -2.883 1.00 13.06 183 VAL A CA 1
ATOM 1290 C C . VAL A 1 160 ? 7.944 -5.205 -3.275 1.00 13.00 183 VAL A C 1
ATOM 1291 O O . VAL A 1 160 ? 7.644 -5.310 -4.459 1.00 12.79 183 VAL A O 1
ATOM 1295 N N . GLN A 1 161 ? 7.050 -5.042 -2.288 1.00 11.96 184 GLN A N 1
ATOM 1296 C CA . GLN A 1 161 ? 5.628 -4.961 -2.589 1.00 12.11 184 GLN A CA 1
ATOM 1297 C C . GLN A 1 161 ? 5.247 -3.565 -3.015 1.00 12.23 184 GLN A C 1
ATOM 1298 O O . GLN A 1 161 ? 5.665 -2.588 -2.406 1.00 13.08 184 GLN A O 1
ATOM 1304 N N . VAL A 1 162 ? 4.388 -3.475 -4.013 1.00 12.67 185 VAL A N 1
ATOM 1305 C CA . VAL A 1 162 ? 3.827 -2.216 -4.432 1.00 12.79 185 VAL A CA 1
ATOM 1306 C C . VAL A 1 162 ? 2.411 -2.096 -3.881 1.00 13.11 185 VAL A C 1
ATOM 1307 O O . VAL A 1 162 ? 1.575 -2.952 -4.148 1.00 13.30 185 VAL A O 1
ATOM 1311 N N . GLU A 1 163 ? 2.133 -1.025 -3.128 1.00 13.39 186 GLU A N 1
ATOM 1312 C CA . GLU A 1 163 ? 0.808 -0.848 -2.498 1.00 13.23 186 GLU A CA 1
ATOM 1313 C C . GLU A 1 163 ? 0.532 -1.987 -1.515 1.00 12.50 186 GLU A C 1
ATOM 1314 O O . GLU A 1 163 ? 1.450 -2.655 -1.063 1.00 12.54 186 GLU A O 1
ATOM 1320 N N . ASN A 1 164 ? -0.735 -2.179 -1.170 1.00 12.35 187 ASN A N 1
ATOM 1321 C CA . ASN A 1 164 ? -1.154 -3.251 -0.281 1.00 12.49 187 ASN A CA 1
ATOM 1322 C C . ASN A 1 164 ? -2.645 -3.620 -0.445 1.00 13.02 187 ASN A C 1
ATOM 1323 O O . ASN A 1 164 ? -3.528 -2.824 -0.128 1.00 13.86 187 ASN A O 1
ATOM 1328 N N . GLU A 1 165 ? -2.909 -4.814 -0.967 1.00 13.51 188 GLU A N 1
ATOM 1329 C CA . GLU A 1 165 ? -4.277 -5.271 -1.280 1.00 13.69 188 GLU A CA 1
ATOM 1330 C C . GLU A 1 165 ? -5.117 -4.184 -1.925 1.00 13.75 188 GLU A C 1
ATOM 1331 O O . GLU A 1 165 ? -6.222 -3.857 -1.447 1.00 12.66 188 GLU A O 1
ATOM 1337 N N . TYR A 1 166 ? -4.575 -3.596 -2.986 1.00 13.13 189 TYR A N 1
ATOM 1338 C CA . TYR A 1 166 ? -5.262 -2.515 -3.639 1.00 14.19 189 TYR A CA 1
ATOM 1339 C C . TYR A 1 166 ? -6.593 -2.983 -4.212 1.00 14.20 189 TYR A C 1
ATOM 1340 O O . TYR A 1 166 ? -7.523 -2.187 -4.343 1.00 14.38 189 TYR A O 1
ATOM 1349 N N . GLY A 1 167 ? -6.686 -4.295 -4.445 1.00 14.65 190 GLY A N 1
ATOM 1350 C CA . GLY A 1 167 ? -7.897 -4.921 -4.956 1.00 15.74 190 GLY A CA 1
ATOM 1351 C C . GLY A 1 167 ? -9.073 -4.924 -3.997 1.00 16.87 190 GLY A C 1
ATOM 1352 O O . GLY A 1 167 ? -10.222 -5.120 -4.424 1.00 16.69 190 GLY A O 1
ATOM 1353 N N . SER A 1 168 ? -8.792 -4.719 -2.707 1.00 15.70 191 SER A N 1
ATOM 1354 C CA . SER A 1 168 ? -9.842 -4.588 -1.711 1.00 16.51 191 SER A CA 1
ATOM 1355 C C . SER A 1 168 ? -10.426 -3.174 -1.646 1.00 17.75 191 SER A C 1
ATOM 1356 O O . SER A 1 168 ? -11.471 -2.985 -1.034 1.00 20.41 191 SER A O 1
ATOM 1359 N N . TYR A 1 169 ? -9.760 -2.192 -2.269 1.00 16.58 192 TYR A N 1
ATOM 1360 C CA . TYR A 1 169 ? -10.185 -0.793 -2.243 1.00 15.77 192 TYR A CA 1
ATOM 1361 C C . TYR A 1 169 ? -11.160 -0.491 -3.370 1.00 16.52 192 TYR A C 1
ATOM 1362 O O . TYR A 1 169 ? -11.106 -1.120 -4.431 1.00 16.16 192 TYR A O 1
ATOM 1371 N N . PHE A 1 170 ? -12.071 0.445 -3.127 1.00 17.29 193 PHE A N 1
ATOM 1372 C CA . PHE A 1 170 ? -13.142 0.729 -4.090 1.00 19.20 193 PHE A CA 1
ATOM 1373 C C . PHE A 1 170 ? -12.671 1.420 -5.376 1.00 20.48 193 PHE A C 1
ATOM 1374 O O . PHE A 1 170 ? -13.307 1.266 -6.425 1.00 22.88 193 PHE A O 1
ATOM 1382 N N . ALA A 1 171 ? -11.575 2.187 -5.309 1.00 20.97 194 ALA A N 1
ATOM 1383 C CA . ALA A 1 171 ? -11.225 3.135 -6.371 1.00 19.89 194 ALA A CA 1
ATOM 1384 C C . ALA A 1 171 ? -10.869 2.458 -7.701 1.00 20.65 194 ALA A C 1
ATOM 1385 O O . ALA A 1 171 ? -11.219 2.974 -8.769 1.00 19.60 194 ALA A O 1
ATOM 1387 N N . CYS A 1 172 ? -10.173 1.322 -7.626 1.00 19.95 195 CYS A N 1
ATOM 1388 C CA . CYS A 1 172 ? -9.714 0.602 -8.809 1.00 20.11 195 CYS A CA 1
ATOM 1389 C C . CYS A 1 172 ? -8.976 1.508 -9.829 1.00 19.65 195 CYS A C 1
ATOM 1390 O O . CYS A 1 172 ? -9.176 1.379 -11.044 1.00 19.33 195 CYS A O 1
ATOM 1393 N N . ASP A 1 173 ? -8.139 2.412 -9.320 1.00 18.50 196 ASP A N 1
ATOM 1394 C CA . ASP A 1 173 ? -7.427 3.388 -10.133 1.00 19.38 196 ASP A CA 1
ATOM 1395 C C . ASP A 1 173 ? -6.116 2.775 -10.629 1.00 19.31 196 ASP A C 1
ATOM 1396 O O . ASP A 1 173 ? -5.101 2.750 -9.910 1.00 18.60 196 ASP A O 1
ATOM 1401 N N . PHE A 1 174 ? -6.150 2.232 -11.845 1.00 18.83 197 PHE A N 1
ATOM 1402 C CA . PHE A 1 174 ? -4.954 1.588 -12.412 1.00 19.37 197 PHE A CA 1
ATOM 1403 C C . PHE A 1 174 ? -3.861 2.620 -12.757 1.00 18.78 197 PHE A C 1
ATOM 1404 O O . PHE A 1 174 ? -2.686 2.271 -12.841 1.00 18.99 197 PHE A O 1
ATOM 1412 N N . ASP A 1 175 ? -4.234 3.879 -12.981 1.00 18.46 198 ASP A N 1
ATOM 1413 C CA . ASP A 1 175 ? -3.208 4.904 -13.223 1.00 19.27 198 ASP A CA 1
ATOM 1414 C C . ASP A 1 175 ? -2.306 5.019 -11.987 1.00 18.51 198 ASP A C 1
ATOM 1415 O O . ASP A 1 175 ? -1.095 5.199 -12.098 1.00 19.06 198 ASP A O 1
ATOM 1420 N N . TYR A 1 176 ? -2.924 4.907 -10.811 1.00 17.25 199 TYR A N 1
ATOM 1421 C CA . TYR A 1 176 ? -2.211 4.990 -9.532 1.00 16.43 199 TYR A CA 1
ATOM 1422 C C . TYR A 1 176 ? -1.192 3.851 -9.439 1.00 16.08 199 TYR A C 1
ATOM 1423 O O . TYR A 1 176 ? -0.018 4.102 -9.150 1.00 15.82 199 TYR A O 1
ATOM 1432 N N . LEU A 1 177 ? -1.627 2.617 -9.726 1.00 15.93 200 LEU A N 1
ATOM 1433 C CA . LEU A 1 177 ? -0.707 1.472 -9.703 1.00 16.10 200 LEU A CA 1
ATOM 1434 C C . LEU A 1 177 ? 0.438 1.610 -10.714 1.00 16.41 200 LEU A C 1
ATOM 1435 O O . LEU A 1 177 ? 1.590 1.359 -10.394 1.00 15.91 200 LEU A O 1
ATOM 1440 N N . ARG A 1 178 ? 0.122 2.013 -11.937 1.00 17.07 201 ARG A N 1
ATOM 1441 C CA . ARG A 1 178 ? 1.198 2.322 -12.904 1.00 18.06 201 ARG A CA 1
ATOM 1442 C C . ARG A 1 178 ? 2.158 3.425 -12.412 1.00 17.82 201 ARG A C 1
ATOM 1443 O O . ARG A 1 178 ? 3.368 3.309 -12.605 1.00 18.84 201 ARG A O 1
ATOM 1451 N N . PHE A 1 179 ? 1.625 4.456 -11.756 1.00 17.73 202 PHE A N 1
ATOM 1452 C CA . PHE A 1 179 ? 2.458 5.565 -11.259 1.00 18.44 202 PHE A CA 1
ATOM 1453 C C . PHE A 1 179 ? 3.467 5.070 -10.214 1.00 17.23 202 PHE A C 1
ATOM 1454 O O . PHE A 1 179 ? 4.641 5.403 -10.278 1.00 16.49 202 PHE A O 1
ATOM 1462 N N . LEU A 1 180 ? 2.988 4.273 -9.259 1.00 16.35 203 LEU A N 1
ATOM 1463 C CA . LEU A 1 180 ? 3.869 3.590 -8.284 1.00 15.88 203 LEU A CA 1
ATOM 1464 C C . LEU A 1 180 ? 4.943 2.732 -8.962 1.00 16.52 203 LEU A C 1
ATOM 1465 O O . LEU A 1 180 ? 6.134 2.831 -8.649 1.00 16.12 203 LEU A O 1
ATOM 1470 N N . GLN A 1 181 ? 4.506 1.892 -9.892 1.00 17.64 204 GLN A N 1
ATOM 1471 C CA . GLN A 1 181 ? 5.432 1.046 -10.626 1.00 19.74 204 GLN A CA 1
ATOM 1472 C C . GLN A 1 181 ? 6.550 1.858 -11.305 1.00 19.39 204 GLN A C 1
ATOM 1473 O O . GLN A 1 181 ? 7.715 1.508 -11.178 1.00 19.48 204 GLN A O 1
ATOM 1479 N N . LYS A 1 182 ? 6.181 2.946 -11.996 1.00 20.23 205 LYS A N 1
ATOM 1480 C CA . LYS A 1 182 ? 7.132 3.845 -12.651 1.00 20.49 205 LYS A CA 1
ATOM 1481 C C . LYS A 1 182 ? 8.125 4.423 -11.644 1.00 19.48 205 LYS A C 1
ATOM 1482 O O . LYS A 1 182 ? 9.330 4.387 -11.850 1.00 18.69 205 LYS A O 1
ATOM 1488 N N . ARG A 1 183 ? 7.594 4.934 -10.537 1.00 17.92 206 ARG A N 1
ATOM 1489 C CA . ARG A 1 183 ? 8.439 5.570 -9.523 1.00 18.22 206 ARG A CA 1
ATOM 1490 C C . ARG A 1 183 ? 9.317 4.561 -8.764 1.00 17.46 206 ARG A C 1
ATOM 1491 O O . ARG A 1 183 ? 10.487 4.855 -8.514 1.00 17.73 206 ARG A O 1
ATOM 1499 N N . PHE A 1 184 ? 8.783 3.383 -8.433 1.00 16.68 207 PHE A N 1
ATOM 1500 C CA . PHE A 1 184 ? 9.609 2.358 -7.799 1.00 16.74 207 PHE A CA 1
ATOM 1501 C C . PHE A 1 184 ? 10.749 1.954 -8.751 1.00 17.57 207 PHE A C 1
ATOM 1502 O O . PHE A 1 184 ? 11.887 1.846 -8.339 1.00 17.39 207 PHE A O 1
ATOM 1510 N N . ARG A 1 185 ? 10.445 1.744 -10.028 1.00 18.01 208 ARG A N 1
ATOM 1511 C CA . ARG A 1 185 ? 11.505 1.415 -11.007 1.00 18.93 208 ARG A CA 1
ATOM 1512 C C . ARG A 1 185 ? 12.558 2.528 -11.153 1.00 19.10 208 ARG A C 1
ATOM 1513 O O . ARG A 1 185 ? 13.767 2.264 -11.328 1.00 19.31 208 ARG A O 1
ATOM 1521 N N . HIS A 1 186 ? 12.079 3.770 -11.107 1.00 18.29 209 HIS A N 1
ATOM 1522 C CA . HIS A 1 186 ? 12.936 4.942 -11.237 1.00 18.56 209 HIS A CA 1
ATOM 1523 C C . HIS A 1 186 ? 13.998 4.941 -10.164 1.00 18.17 209 HIS A C 1
ATOM 1524 O O . HIS A 1 186 ? 15.180 5.155 -10.444 1.00 17.57 209 HIS A O 1
ATOM 1531 N N . HIS A 1 187 ? 13.591 4.641 -8.931 1.00 16.89 210 HIS A N 1
ATOM 1532 C CA . HIS A 1 187 ? 14.486 4.796 -7.779 1.00 16.42 210 HIS A CA 1
ATOM 1533 C C . HIS A 1 187 ? 15.249 3.548 -7.489 1.00 16.65 210 HIS A C 1
ATOM 1534 O O . HIS A 1 187 ? 16.385 3.605 -6.988 1.00 16.02 210 HIS A O 1
ATOM 1541 N N . LEU A 1 188 ? 14.599 2.408 -7.725 1.00 15.93 211 LEU A N 1
ATOM 1542 C CA . LEU A 1 188 ? 15.182 1.120 -7.394 1.00 16.40 211 LEU A CA 1
ATOM 1543 C C . LEU A 1 188 ? 15.814 0.361 -8.567 1.00 17.57 211 LEU A C 1
ATOM 1544 O O . LEU A 1 188 ? 16.594 -0.566 -8.367 1.00 18.72 211 LEU A O 1
ATOM 1549 N N . GLY A 1 189 ? 15.491 0.744 -9.793 1.00 18.31 212 GLY A N 1
ATOM 1550 C CA . GLY A 1 189 ? 16.129 0.071 -10.929 1.00 20.80 212 GLY A CA 1
ATOM 1551 C C . GLY A 1 189 ? 15.261 -0.994 -11.551 1.00 22.21 212 GLY A C 1
ATOM 1552 O O . GLY A 1 189 ? 14.188 -1.341 -11.019 1.00 20.40 212 GLY A O 1
ATOM 1553 N N . ASP A 1 190 ? 15.738 -1.551 -12.663 1.00 23.99 213 ASP A N 1
ATOM 1554 C CA . ASP A 1 190 ? 14.896 -2.420 -13.483 1.00 26.41 213 ASP A CA 1
ATOM 1555 C C . ASP A 1 190 ? 14.919 -3.901 -13.130 1.00 26.85 213 ASP A C 1
ATOM 1556 O O . ASP A 1 190 ? 14.131 -4.670 -13.686 1.00 27.45 213 ASP A O 1
ATOM 1561 N N . ASP A 1 191 ? 15.810 -4.307 -12.220 1.00 26.90 214 ASP A N 1
ATOM 1562 C CA . ASP A 1 191 ? 15.923 -5.717 -11.815 1.00 27.32 214 ASP A CA 1
ATOM 1563 C C . ASP A 1 191 ? 15.100 -6.132 -10.579 1.00 25.45 214 ASP A C 1
ATOM 1564 O O . ASP A 1 191 ? 14.693 -7.297 -10.473 1.00 24.53 214 ASP A O 1
ATOM 1569 N N . VAL A 1 192 ? 14.895 -5.208 -9.639 1.00 23.41 215 VAL A N 1
ATOM 1570 C CA . VAL A 1 192 ? 14.183 -5.537 -8.405 1.00 22.17 215 VAL A CA 1
ATOM 1571 C C . VAL A 1 192 ? 12.885 -6.253 -8.718 1.00 20.03 215 VAL A C 1
ATOM 1572 O O . VAL A 1 192 ? 12.121 -5.785 -9.544 1.00 19.04 215 VAL A O 1
ATOM 1576 N N . VAL A 1 193 ? 12.633 -7.355 -8.021 1.00 19.35 216 VAL A N 1
ATOM 1577 C CA . VAL A 1 193 ? 11.336 -8.015 -8.120 1.00 19.67 216 VAL A CA 1
ATOM 1578 C C . VAL A 1 193 ? 10.275 -7.147 -7.430 1.00 18.93 216 VAL A C 1
ATOM 1579 O O . VAL A 1 193 ? 10.381 -6.886 -6.234 1.00 18.95 216 VAL A O 1
ATOM 1583 N N . LEU A 1 194 ? 9.290 -6.683 -8.209 1.00 17.74 217 LEU A N 1
ATOM 1584 C CA . LEU A 1 194 ? 8.164 -5.916 -7.685 1.00 16.93 217 LEU A CA 1
ATOM 1585 C C . LEU A 1 194 ? 6.913 -6.788 -7.747 1.00 16.76 217 LEU A C 1
ATOM 1586 O O . LEU A 1 194 ? 6.660 -7.464 -8.764 1.00 16.36 217 LEU A O 1
ATOM 1591 N N . PHE A 1 195 ? 6.137 -6.772 -6.667 1.00 15.43 218 PHE A N 1
ATOM 1592 C CA . PHE A 1 195 ? 4.972 -7.665 -6.573 1.00 15.14 218 PHE A CA 1
ATOM 1593 C C . PHE A 1 195 ? 3.804 -6.984 -5.888 1.00 14.62 218 PHE A C 1
ATOM 1594 O O . PHE A 1 195 ? 3.981 -5.924 -5.296 1.00 14.45 218 PHE A O 1
ATOM 1602 N N . THR A 1 196 ? 2.621 -7.590 -6.005 1.00 14.20 219 THR A N 1
ATOM 1603 C CA . THR A 1 196 ? 1.426 -7.125 -5.305 1.00 14.67 219 THR A CA 1
ATOM 1604 C C . THR A 1 196 ? 0.910 -8.278 -4.435 1.00 14.88 219 THR A C 1
ATOM 1605 O O . THR A 1 196 ? 1.235 -9.427 -4.690 1.00 15.77 219 THR A O 1
ATOM 1609 N N . THR A 1 197 ? 0.113 -7.950 -3.416 1.00 15.04 220 THR A N 1
ATOM 1610 C CA . THR A 1 197 ? -0.589 -8.950 -2.625 1.00 15.36 220 THR A CA 1
ATOM 1611 C C . THR A 1 197 ? -2.054 -8.555 -2.539 1.00 15.37 220 THR A C 1
ATOM 1612 O O . THR A 1 197 ? -2.378 -7.395 -2.240 1.00 14.41 220 THR A O 1
ATOM 1616 N N . ASP A 1 198 ? -2.919 -9.534 -2.798 1.00 15.24 221 ASP A N 1
ATOM 1617 C CA . ASP A 1 198 ? -4.358 -9.386 -2.671 1.00 15.89 221 ASP A CA 1
ATOM 1618 C C . ASP A 1 198 ? -4.966 -10.666 -2.112 1.00 16.20 221 ASP A C 1
ATOM 1619 O O . ASP A 1 198 ? -4.308 -11.713 -2.088 1.00 16.61 221 ASP A O 1
ATOM 1624 N N . GLY A 1 199 ? -6.208 -10.577 -1.656 1.00 16.45 222 GLY A N 1
ATOM 1625 C CA . GLY A 1 199 ? -6.966 -11.744 -1.181 1.00 17.03 222 GLY A CA 1
ATOM 1626 C C . GLY A 1 199 ? -7.075 -12.739 -2.321 1.00 18.10 222 GLY A C 1
ATOM 1627 O O . GLY A 1 199 ? -7.058 -12.354 -3.502 1.00 17.81 222 GLY A O 1
ATOM 1628 N N . ALA A 1 200 ? -7.168 -14.016 -1.968 1.00 18.81 223 ALA A N 1
ATOM 1629 C CA . ALA A 1 200 ? -7.034 -15.099 -2.930 1.00 20.02 223 ALA A CA 1
ATOM 1630 C C . ALA A 1 200 ? -8.368 -15.390 -3.625 1.00 22.06 223 ALA A C 1
ATOM 1631 O O . ALA A 1 200 ? -8.997 -16.442 -3.413 1.00 22.83 223 ALA A O 1
ATOM 1633 N N . HIS A 1 201 ? -8.796 -14.421 -4.431 1.00 22.25 224 HIS A N 1
ATOM 1634 C CA . HIS A 1 201 ? -10.078 -14.460 -5.143 1.00 22.97 224 HIS A CA 1
ATOM 1635 C C . HIS A 1 201 ? -10.077 -13.450 -6.252 1.00 22.76 224 HIS A C 1
ATOM 1636 O O . HIS A 1 201 ? -9.619 -12.306 -6.103 1.00 20.19 224 HIS A O 1
ATOM 1643 N N . LYS A 1 202 ? -10.610 -13.872 -7.390 1.00 23.18 225 LYS A N 1
ATOM 1644 C CA . LYS A 1 202 ? -10.675 -13.048 -8.592 1.00 24.17 225 LYS A CA 1
ATOM 1645 C C . LYS A 1 202 ? -11.329 -11.676 -8.386 1.00 23.64 225 LYS A C 1
ATOM 1646 O O . LYS A 1 202 ? -10.965 -10.718 -9.051 1.00 23.76 225 LYS A O 1
ATOM 1652 N N . THR A 1 203 ? -12.299 -11.598 -7.471 1.00 23.71 226 THR A N 1
ATOM 1653 C CA . THR A 1 203 ? -12.947 -10.329 -7.139 1.00 24.64 226 THR A CA 1
ATOM 1654 C C . THR A 1 203 ? -11.953 -9.340 -6.548 1.00 22.77 226 THR A C 1
ATOM 1655 O O . THR A 1 203 ? -12.093 -8.145 -6.765 1.00 22.80 226 THR A O 1
ATOM 1659 N N . PHE A 1 204 ? -10.941 -9.841 -5.838 1.00 22.03 227 PHE A N 1
ATOM 1660 C CA . PHE A 1 204 ? -9.880 -8.974 -5.262 1.00 22.30 227 PHE A CA 1
ATOM 1661 C C . PHE A 1 204 ? -8.779 -8.702 -6.278 1.00 22.60 227 PHE A C 1
ATOM 1662 O O . PHE A 1 204 ? -8.283 -7.572 -6.401 1.00 23.84 227 PHE A O 1
ATOM 1670 N N . LEU A 1 205 ? -8.423 -9.741 -7.031 1.00 21.50 228 LEU A N 1
ATOM 1671 C CA . LEU A 1 205 ? -7.317 -9.668 -7.979 1.00 20.79 228 LEU A CA 1
ATOM 1672 C C . LEU A 1 205 ? -7.605 -8.763 -9.168 1.00 21.69 228 LEU A C 1
ATOM 1673 O O . LEU A 1 205 ? -6.671 -8.235 -9.777 1.00 20.53 228 LEU A O 1
ATOM 1678 N N . LYS A 1 206 ? -8.897 -8.605 -9.486 1.00 21.76 229 LYS A N 1
ATOM 1679 C CA . LYS A 1 206 ? -9.361 -7.767 -10.604 1.00 23.50 229 LYS A CA 1
ATOM 1680 C C . LYS A 1 206 ? -8.801 -6.332 -10.594 1.00 23.14 229 LYS A C 1
ATOM 1681 O O . LYS A 1 206 ? -8.383 -5.802 -11.639 1.00 23.23 229 LYS A O 1
ATOM 1687 N N . CYS A 1 207 ? -8.818 -5.701 -9.419 1.00 21.78 230 CYS A N 1
ATOM 1688 C CA . CYS A 1 207 ? -8.331 -4.331 -9.274 1.00 21.17 230 CYS A CA 1
ATOM 1689 C C . CYS A 1 207 ? -6.982 -4.206 -8.603 1.00 19.58 230 CYS A C 1
ATOM 1690 O O . CYS A 1 207 ? -6.429 -3.127 -8.573 1.00 17.76 230 CYS A O 1
ATOM 1693 N N . GLY A 1 208 ? -6.447 -5.304 -8.084 1.00 19.04 231 GLY A N 1
ATOM 1694 C CA . GLY A 1 208 ? -5.173 -5.248 -7.386 1.00 19.39 231 GLY A CA 1
ATOM 1695 C C . GLY A 1 208 ? -3.953 -5.583 -8.207 1.00 20.98 231 GLY A C 1
ATOM 1696 O O . GLY A 1 208 ? -2.841 -5.131 -7.880 1.00 21.46 231 GLY A O 1
ATOM 1697 N N . ALA A 1 209 ? -4.149 -6.390 -9.252 1.00 21.07 232 ALA A N 1
ATOM 1698 C CA . ALA A 1 209 ? -3.040 -6.902 -10.071 1.00 20.93 232 ALA A CA 1
ATOM 1699 C C . ALA A 1 209 ? -2.674 -5.967 -11.207 1.00 21.34 232 ALA A C 1
ATOM 1700 O O . ALA A 1 209 ? -3.532 -5.297 -11.785 1.00 21.86 232 ALA A O 1
ATOM 1702 N N . LEU A 1 210 ? -1.405 -5.966 -11.577 1.00 21.05 233 LEU A N 1
ATOM 1703 C CA . LEU A 1 210 ? -0.980 -5.060 -12.637 1.00 21.53 233 LEU A CA 1
ATOM 1704 C C . LEU A 1 210 ? 0.011 -5.766 -13.529 1.00 21.75 233 LEU A C 1
ATOM 1705 O O . LEU A 1 210 ? 0.845 -6.514 -13.044 1.00 20.93 233 LEU A O 1
ATOM 1710 N N . GLN A 1 211 ? -0.081 -5.524 -14.835 1.00 23.27 234 GLN A N 1
ATOM 1711 C CA . GLN A 1 211 ? 0.966 -5.983 -15.742 1.00 25.09 234 GLN A CA 1
ATOM 1712 C C . GLN A 1 211 ? 2.319 -5.464 -15.225 1.00 23.75 234 GLN A C 1
ATOM 1713 O O . GLN A 1 211 ? 2.439 -4.301 -14.843 1.00 22.99 234 GLN A O 1
ATOM 1719 N N . GLY A 1 212 ? 3.323 -6.323 -15.177 1.00 23.52 235 GLY A N 1
ATOM 1720 C CA . GLY A 1 212 ? 4.657 -5.896 -14.729 1.00 22.81 235 GLY A CA 1
ATOM 1721 C C . GLY A 1 212 ? 4.955 -6.045 -13.238 1.00 21.87 235 GLY A C 1
ATOM 1722 O O . GLY A 1 212 ? 6.121 -5.979 -12.834 1.00 22.64 235 GLY A O 1
ATOM 1723 N N . LEU A 1 213 ? 3.908 -6.212 -12.421 1.00 21.22 236 LEU A N 1
ATOM 1724 C CA . LEU A 1 213 ? 4.049 -6.468 -10.968 1.00 19.48 236 LEU A CA 1
ATOM 1725 C C . LEU A 1 213 ? 3.563 -7.895 -10.704 1.00 19.23 236 LEU A C 1
ATOM 1726 O O . LEU A 1 213 ? 2.465 -8.257 -11.130 1.00 19.07 236 LEU A O 1
ATOM 1731 N N . TYR A 1 214 ? 4.401 -8.703 -10.062 1.00 17.70 237 TYR A N 1
ATOM 1732 C CA . TYR A 1 214 ? 4.120 -10.116 -9.878 1.00 17.85 237 TYR A CA 1
ATOM 1733 C C . TYR A 1 214 ? 3.005 -10.275 -8.850 1.00 17.57 237 TYR A C 1
ATOM 1734 O O . TYR A 1 214 ? 3.100 -9.788 -7.722 1.00 16.32 237 TYR A O 1
ATOM 1743 N N . THR A 1 215 ? 1.954 -10.965 -9.266 1.00 18.02 238 THR A N 1
ATOM 1744 C CA . THR A 1 215 ? 0.742 -11.117 -8.457 1.00 16.99 238 THR A CA 1
ATOM 1745 C C . THR A 1 215 ? 0.863 -12.250 -7.437 1.00 16.72 238 THR A C 1
ATOM 1746 O O . THR A 1 215 ? 1.056 -13.389 -7.809 1.00 16.18 238 THR A O 1
ATOM 1750 N N . THR A 1 216 ? 0.772 -11.903 -6.150 1.00 15.64 239 THR A N 1
ATOM 1751 C CA . THR A 1 216 ? 0.719 -12.875 -5.069 1.00 15.00 239 THR A CA 1
ATOM 1752 C C . THR A 1 216 ? -0.587 -12.737 -4.311 1.00 14.43 239 THR A C 1
ATOM 1753 O O . THR A 1 216 ? -1.308 -11.735 -4.451 1.00 14.62 239 THR A O 1
ATOM 1757 N N . VAL A 1 217 ? -0.893 -13.756 -3.514 1.00 14.02 240 VAL A N 1
ATOM 1758 C CA . VAL A 1 217 ? -2.143 -13.809 -2.769 1.00 14.33 240 VAL A CA 1
ATOM 1759 C C . VAL A 1 217 ? -1.829 -13.927 -1.284 1.00 13.80 240 VAL A C 1
ATOM 1760 O O . VAL A 1 217 ? -0.691 -14.205 -0.899 1.00 13.45 240 VAL A O 1
ATOM 1764 N N . ASP A 1 218 ? -2.836 -13.698 -0.464 1.00 14.34 241 ASP A N 1
ATOM 1765 C CA . ASP A 1 218 ? -2.721 -13.997 0.965 1.00 14.89 241 ASP A CA 1
ATOM 1766 C C . ASP A 1 218 ? -3.922 -14.852 1.371 1.00 15.51 241 ASP A C 1
ATOM 1767 O O . ASP A 1 218 ? -4.953 -14.818 0.707 1.00 15.53 241 ASP A O 1
ATOM 1772 N N . PHE A 1 219 ? -3.751 -15.664 2.403 1.00 14.98 242 PHE A N 1
ATOM 1773 C CA . PHE A 1 219 ? -4.819 -16.517 2.957 1.00 15.15 242 PHE A CA 1
ATOM 1774 C C . PHE A 1 219 ? -4.363 -17.185 4.236 1.00 15.17 242 PHE A C 1
ATOM 1775 O O . PHE A 1 219 ? -3.207 -17.461 4.396 1.00 14.32 242 PHE A O 1
ATOM 1783 N N . GLY A 1 220 ? -5.298 -17.465 5.141 1.00 16.23 243 GLY A N 1
ATOM 1784 C CA . GLY A 1 220 ? -4.959 -18.138 6.392 1.00 16.50 243 GLY A CA 1
ATOM 1785 C C . GLY A 1 220 ? -5.376 -19.593 6.470 1.00 17.64 243 GLY A C 1
ATOM 1786 O O . GLY A 1 220 ? -5.555 -20.248 5.446 1.00 18.27 243 GLY A O 1
ATOM 1787 N N . THR A 1 221 ? -5.554 -20.093 7.690 1.00 16.90 244 THR A N 1
ATOM 1788 C CA . THR A 1 221 ? -5.806 -21.520 7.934 1.00 18.22 244 THR A CA 1
ATOM 1789 C C . THR A 1 221 ? -7.218 -22.000 7.557 1.00 19.74 244 THR A C 1
ATOM 1790 O O . THR A 1 221 ? -7.458 -23.214 7.400 1.00 20.60 244 THR A O 1
ATOM 1794 N N . GLY A 1 222 ? -8.136 -21.057 7.378 1.00 20.19 245 GLY A N 1
ATOM 1795 C CA . GLY A 1 222 ? -9.507 -21.379 7.043 1.00 21.84 245 GLY A CA 1
ATOM 1796 C C . GLY A 1 222 ? -9.761 -21.406 5.558 1.00 23.13 245 GLY A C 1
ATOM 1797 O O . GLY A 1 222 ? -10.905 -21.530 5.140 1.00 26.39 245 GLY A O 1
ATOM 1798 N N . SER A 1 223 ? -8.708 -21.292 4.749 1.00 23.16 246 SER A N 1
ATOM 1799 C CA . SER A 1 223 ? -8.850 -21.287 3.281 1.00 22.79 246 SER A CA 1
ATOM 1800 C C . SER A 1 223 ? -8.395 -22.613 2.676 1.00 22.22 246 SER A C 1
ATOM 1801 O O . SER A 1 223 ? -7.448 -23.233 3.148 1.00 20.67 246 SER A O 1
ATOM 1804 N N . ASN A 1 224 ? -9.047 -23.006 1.590 1.00 23.12 247 ASN A N 1
ATOM 1805 C CA . ASN A 1 224 ? -8.614 -24.136 0.768 1.00 24.53 247 ASN A CA 1
ATOM 1806 C C . ASN A 1 224 ? -7.371 -23.721 -0.007 1.00 23.42 247 ASN A C 1
ATOM 1807 O O . ASN A 1 224 ? -7.432 -22.819 -0.835 1.00 22.96 247 ASN A O 1
ATOM 1812 N N . ILE A 1 225 ? -6.253 -24.382 0.264 1.00 23.65 248 ILE A N 1
ATOM 1813 C CA . ILE A 1 225 ? -4.964 -24.039 -0.364 1.00 24.25 248 ILE A CA 1
ATOM 1814 C C . ILE A 1 225 ? -4.960 -24.171 -1.891 1.00 24.52 248 ILE A C 1
ATOM 1815 O O . ILE A 1 225 ? -4.485 -23.268 -2.598 1.00 23.54 248 ILE A O 1
ATOM 1820 N N . THR A 1 226 ? -5.508 -25.280 -2.390 1.00 25.07 249 THR A N 1
ATOM 1821 C CA . THR A 1 226 ? -5.628 -25.474 -3.843 1.00 24.83 249 THR A CA 1
ATOM 1822 C C . THR A 1 226 ? -6.363 -24.315 -4.528 1.00 24.35 249 THR A C 1
ATOM 1823 O O . THR A 1 226 ? -5.850 -23.727 -5.492 1.00 23.65 249 THR A O 1
ATOM 1827 N N . ASP A 1 227 ? -7.555 -23.992 -4.027 1.00 24.22 250 ASP A N 1
ATOM 1828 C CA . ASP A 1 227 ? -8.322 -22.850 -4.550 1.00 24.38 250 ASP A CA 1
ATOM 1829 C C . ASP A 1 227 ? -7.544 -21.547 -4.481 1.00 22.79 250 ASP A C 1
ATOM 1830 O O . ASP A 1 227 ? -7.501 -20.805 -5.467 1.00 21.86 250 ASP A O 1
ATOM 1835 N N . ALA A 1 228 ? -6.923 -21.268 -3.328 1.00 21.13 251 ALA A N 1
ATOM 1836 C CA . ALA A 1 228 ? -6.186 -20.028 -3.176 1.00 20.41 251 ALA A CA 1
ATOM 1837 C C . ALA A 1 228 ? -5.097 -19.901 -4.244 1.00 20.06 251 ALA A C 1
ATOM 1838 O O . ALA A 1 228 ? -5.027 -18.892 -4.939 1.00 20.40 251 ALA A O 1
ATOM 1840 N N . PHE A 1 229 ? -4.260 -20.927 -4.382 1.00 19.62 252 PHE A N 1
ATOM 1841 C CA . PHE A 1 229 ? -3.178 -20.893 -5.359 1.00 20.12 252 PHE A CA 1
ATOM 1842 C C . PHE A 1 229 ? -3.660 -20.927 -6.824 1.00 21.50 252 PHE A C 1
ATOM 1843 O O . PHE A 1 229 ? -2.992 -20.378 -7.717 1.00 21.49 252 PHE A O 1
ATOM 1851 N N . LEU A 1 230 ? -4.817 -21.553 -7.070 1.00 21.81 253 LEU A N 1
ATOM 1852 C CA . LEU A 1 230 ? -5.440 -21.481 -8.391 1.00 23.02 253 LEU A CA 1
ATOM 1853 C C . LEU A 1 230 ? -5.788 -20.033 -8.741 1.00 23.00 253 LEU A C 1
ATOM 1854 O O . LEU A 1 230 ? -5.593 -19.601 -9.878 1.00 22.68 253 LEU A O 1
ATOM 1859 N N . SER A 1 231 ? -6.289 -19.282 -7.756 1.00 22.98 254 SER A N 1
ATOM 1860 C CA . SER A 1 231 ? -6.613 -17.873 -7.994 1.00 23.53 254 SER A CA 1
ATOM 1861 C C . SER A 1 231 ? -5.351 -17.073 -8.327 1.00 22.42 254 SER A C 1
ATOM 1862 O O . SER A 1 231 ? -5.393 -16.217 -9.205 1.00 23.08 254 SER A O 1
ATOM 1865 N N . GLN A 1 232 ? -4.229 -17.371 -7.662 1.00 21.59 255 GLN A N 1
ATOM 1866 C CA . GLN A 1 232 ? -2.958 -16.749 -8.047 1.00 20.73 255 GLN A CA 1
ATOM 1867 C C . GLN A 1 232 ? -2.576 -17.133 -9.476 1.00 22.05 255 GLN A C 1
ATOM 1868 O O . GLN A 1 232 ? -2.240 -16.261 -10.285 1.00 22.63 255 GLN A O 1
ATOM 1874 N N . ARG A 1 233 ? -2.620 -18.431 -9.768 1.00 22.48 256 ARG A N 1
ATOM 1875 C CA . ARG A 1 233 ? -2.225 -18.954 -11.077 1.00 24.94 256 ARG A CA 1
ATOM 1876 C C . ARG A 1 233 ? -3.033 -18.379 -12.258 1.00 26.54 256 ARG A C 1
ATOM 1877 O O . ARG A 1 233 ? -2.498 -18.239 -13.367 1.00 25.39 256 ARG A O 1
ATOM 1885 N N . LYS A 1 234 ? -4.297 -18.028 -12.021 1.00 28.78 257 LYS A N 1
ATOM 1886 C CA . LYS A 1 234 ? -5.084 -17.330 -13.042 1.00 30.51 257 LYS A CA 1
ATOM 1887 C C . LYS A 1 234 ? -4.365 -16.043 -13.452 1.00 29.57 257 LYS A C 1
ATOM 1888 O O . LYS A 1 234 ? -4.349 -15.675 -14.620 1.00 28.70 257 LYS A O 1
ATOM 1894 N N . CYS A 1 235 ? -3.733 -15.376 -12.487 1.00 26.83 258 CYS A N 1
ATOM 1895 C CA . CYS A 1 235 ? -3.030 -14.122 -12.757 1.00 25.96 258 CYS A CA 1
ATOM 1896 C C . CYS A 1 235 ? -1.573 -14.320 -13.165 1.00 24.68 258 CYS A C 1
ATOM 1897 O O . CYS A 1 235 ? -1.009 -13.465 -13.841 1.00 24.81 258 CYS A O 1
ATOM 1900 N N . GLU A 1 236 ? -0.963 -15.417 -12.705 1.00 23.10 259 GLU A N 1
ATOM 1901 C CA . GLU A 1 236 ? 0.459 -15.700 -12.954 1.00 23.26 259 GLU A CA 1
ATOM 1902 C C . GLU A 1 236 ? 0.586 -17.180 -13.278 1.00 23.96 259 GLU A C 1
ATOM 1903 O O . GLU A 1 236 ? 0.861 -17.999 -12.403 1.00 23.51 259 GLU A O 1
ATOM 1909 N N . PRO A 1 237 ? 0.341 -17.526 -14.545 1.00 24.97 260 PRO A N 1
ATOM 1910 C CA . PRO A 1 237 ? 0.384 -18.916 -15.000 1.00 26.27 260 PRO A CA 1
ATOM 1911 C C . PRO A 1 237 ? 1.754 -19.520 -14.744 1.00 26.56 260 PRO A C 1
ATOM 1912 O O . PRO A 1 237 ? 1.861 -20.724 -14.571 1.00 26.09 260 PRO A O 1
ATOM 1916 N N . LYS A 1 238 ? 2.785 -18.670 -14.742 1.00 26.58 261 LYS A N 1
ATOM 1917 C CA . LYS A 1 238 ? 4.167 -19.104 -14.583 1.00 26.19 261 LYS A CA 1
ATOM 1918 C C . LYS A 1 238 ? 4.886 -18.267 -13.525 1.00 24.06 261 LYS A C 1
ATOM 1919 O O . LYS A 1 238 ? 4.651 -17.066 -13.420 1.00 22.89 261 LYS A O 1
ATOM 1925 N N . GLY A 1 239 ? 5.787 -18.912 -12.794 1.00 22.19 262 GLY A N 1
ATOM 1926 C CA . GLY A 1 239 ? 6.495 -18.278 -11.674 1.00 21.02 262 GLY A CA 1
ATOM 1927 C C . GLY A 1 239 ? 6.152 -18.931 -10.343 1.00 20.75 262 GLY A C 1
ATOM 1928 O O . GLY A 1 239 ? 5.302 -19.815 -10.267 1.00 21.27 262 GLY A O 1
ATOM 1929 N N . PRO A 1 240 ? 6.812 -18.492 -9.265 1.00 20.70 263 PRO A N 1
ATOM 1930 C CA . PRO A 1 240 ? 6.612 -19.121 -7.950 1.00 19.95 263 PRO A CA 1
ATOM 1931 C C . PRO A 1 240 ? 5.195 -18.912 -7.365 1.00 19.24 263 PRO A C 1
ATOM 1932 O O . PRO A 1 240 ? 4.613 -17.839 -7.519 1.00 19.05 263 PRO A O 1
ATOM 1936 N N . LEU A 1 241 ? 4.649 -19.946 -6.734 1.00 18.05 264 LEU A N 1
ATOM 1937 C CA . LEU A 1 241 ? 3.456 -19.807 -5.891 1.00 17.37 264 LEU A CA 1
ATOM 1938 C C . LEU A 1 241 ? 3.881 -19.055 -4.633 1.00 16.43 264 LEU A C 1
ATOM 1939 O O . LEU A 1 241 ? 4.918 -19.366 -4.081 1.00 16.08 264 LEU A O 1
ATOM 1944 N N . ILE A 1 242 ? 3.087 -18.082 -4.206 1.00 15.98 265 ILE A N 1
ATOM 1945 C CA . ILE A 1 242 ? 3.456 -17.233 -3.046 1.00 15.19 265 ILE A CA 1
ATOM 1946 C C . ILE A 1 242 ? 2.240 -16.868 -2.225 1.00 14.56 265 ILE A C 1
ATOM 1947 O O . ILE A 1 242 ? 1.266 -16.333 -2.761 1.00 14.07 265 ILE A O 1
ATOM 1952 N N . ASN A 1 243 ? 2.330 -17.118 -0.910 1.00 13.81 266 ASN A N 1
ATOM 1953 C CA . ASN A 1 243 ? 1.375 -16.619 0.050 1.00 13.32 266 ASN A CA 1
ATOM 1954 C C . ASN A 1 243 ? 2.100 -15.551 0.875 1.00 13.21 266 ASN A C 1
ATOM 1955 O O . ASN A 1 243 ? 2.939 -15.869 1.713 1.00 13.19 266 ASN A O 1
ATOM 1960 N N . SER A 1 244 ? 1.768 -14.291 0.618 1.00 12.61 267 SER A N 1
ATOM 1961 C CA . SER A 1 244 ? 2.486 -13.178 1.208 1.00 12.39 267 SER A CA 1
ATOM 1962 C C . SER A 1 244 ? 2.049 -12.869 2.630 1.00 11.80 267 SER A C 1
ATOM 1963 O O . SER A 1 244 ? 2.788 -12.210 3.366 1.00 11.51 267 SER A O 1
ATOM 1966 N N . GLU A 1 245 ? 0.869 -13.356 3.025 1.00 11.80 268 GLU A N 1
ATOM 1967 C CA . GLU A 1 245 ? 0.387 -13.198 4.412 1.00 12.04 268 GLU A CA 1
ATOM 1968 C C . GLU A 1 245 ? -0.396 -14.451 4.802 1.00 12.48 268 GLU A C 1
ATOM 1969 O O . GLU A 1 245 ? -1.608 -14.492 4.672 1.00 11.88 268 GLU A O 1
ATOM 1975 N N . PHE A 1 246 ? 0.332 -15.449 5.294 1.00 13.15 269 PHE A N 1
ATOM 1976 C CA . PHE A 1 246 ? -0.260 -16.683 5.831 1.00 13.60 269 PHE A CA 1
ATOM 1977 C C . PHE A 1 246 ? -0.523 -16.446 7.317 1.00 12.78 269 PHE A C 1
ATOM 1978 O O . PHE A 1 246 ? 0.432 -16.407 8.130 1.00 12.69 269 PHE A O 1
ATOM 1986 N N . TYR A 1 247 ? -1.802 -16.318 7.677 1.00 12.03 270 TYR A N 1
ATOM 1987 C CA . TYR A 1 247 ? -2.161 -15.830 9.033 1.00 12.13 270 TYR A CA 1
ATOM 1988 C C . TYR A 1 247 ? -1.925 -16.836 10.155 1.00 11.98 270 TYR A C 1
ATOM 1989 O O . TYR A 1 247 ? -2.500 -17.945 10.136 1.00 12.51 270 TYR A O 1
ATOM 1998 N N . THR A 1 248 ? -1.081 -16.437 11.127 1.00 11.26 271 THR A N 1
ATOM 1999 C CA . THR A 1 248 ? -0.738 -17.261 12.284 1.00 11.61 271 THR A CA 1
ATOM 2000 C C . THR A 1 248 ? -1.720 -17.054 13.436 1.00 11.70 271 THR A C 1
ATOM 2001 O O . THR A 1 248 ? -1.712 -17.793 14.402 1.00 12.17 271 THR A O 1
ATOM 2005 N N . GLY A 1 249 ? -2.539 -16.022 13.292 1.00 11.65 272 GLY A N 1
ATOM 2006 C CA . GLY A 1 249 ? -3.501 -15.585 14.305 1.00 11.75 272 GLY A CA 1
ATOM 2007 C C . GLY A 1 249 ? -4.337 -14.501 13.650 1.00 11.97 272 GLY A C 1
ATOM 2008 O O . GLY A 1 249 ? -4.552 -14.521 12.440 1.00 11.59 272 GLY A O 1
ATOM 2009 N N . TRP A 1 250 ? -4.811 -13.543 14.445 1.00 11.95 273 TRP A N 1
ATOM 2010 C CA . TRP A 1 250 ? -5.653 -12.502 13.879 1.00 11.91 273 TRP A CA 1
ATOM 2011 C C . TRP A 1 250 ? -5.623 -11.308 14.781 1.00 11.28 273 TRP A C 1
ATOM 2012 O O . TRP A 1 250 ? -5.131 -11.383 15.940 1.00 10.41 273 TRP A O 1
ATOM 2023 N N . LEU A 1 251 ? -6.143 -10.186 14.279 1.00 11.58 274 LEU A N 1
ATOM 2024 C CA . LEU A 1 251 ? -6.192 -8.944 15.079 1.00 11.03 274 LEU A CA 1
ATOM 2025 C C . LEU A 1 251 ? -7.329 -8.949 16.123 1.00 10.93 274 LEU A C 1
ATOM 2026 O O . LEU A 1 251 ? -8.276 -9.740 16.029 1.00 10.97 274 LEU A O 1
ATOM 2031 N N . ASP A 1 252 ? -7.228 -8.013 17.066 1.00 11.15 275 ASP A N 1
ATOM 2032 C CA . ASP A 1 252 ? -8.255 -7.780 18.068 1.00 11.20 275 ASP A CA 1
ATOM 2033 C C . ASP A 1 252 ? -8.973 -6.433 17.882 1.00 10.51 275 ASP A C 1
ATOM 2034 O O . ASP A 1 252 ? -8.491 -5.514 17.183 1.00 10.66 275 ASP A O 1
ATOM 2039 N N . HIS A 1 253 ? -10.096 -6.300 18.580 1.00 10.99 276 HIS A N 1
ATOM 2040 C CA . HIS A 1 253 ? -10.698 -4.992 18.823 1.00 11.08 276 HIS A CA 1
ATOM 2041 C C . HIS A 1 253 ? -11.022 -4.863 20.264 1.00 10.26 276 HIS A C 1
ATOM 2042 O O . HIS A 1 253 ? -11.367 -5.850 20.923 1.00 10.46 276 HIS A O 1
ATOM 2049 N N . TRP A 1 254 ? -10.997 -3.640 20.774 1.00 9.75 277 TRP A N 1
ATOM 2050 C CA . TRP A 1 254 ? -11.466 -3.408 22.151 1.00 9.78 277 TRP A CA 1
ATOM 2051 C C . TRP A 1 254 ? -12.898 -3.910 22.309 1.00 9.94 277 TRP A C 1
ATOM 2052 O O . TRP A 1 254 ? -13.743 -3.697 21.418 1.00 10.25 277 TRP A O 1
ATOM 2063 N N . GLY A 1 255 ? -13.189 -4.549 23.429 1.00 10.80 278 GLY A N 1
ATOM 2064 C CA . GLY A 1 255 ? -14.519 -5.095 23.669 1.00 13.30 278 GLY A CA 1
ATOM 2065 C C . GLY A 1 255 ? -14.889 -6.432 23.050 1.00 14.17 278 GLY A C 1
ATOM 2066 O O . GLY A 1 255 ? -15.994 -6.937 23.294 1.00 15.68 278 GLY A O 1
ATOM 2067 N N . GLN A 1 256 ? -13.993 -6.999 22.252 1.00 14.31 279 GLN A N 1
ATOM 2068 C CA . GLN A 1 256 ? -14.176 -8.313 21.656 1.00 15.06 279 GLN A CA 1
ATOM 2069 C C . GLN A 1 256 ? -13.200 -9.300 22.285 1.00 15.97 279 GLN A C 1
ATOM 2070 O O . GLN A 1 256 ? -12.112 -8.892 22.723 1.00 14.60 279 GLN A O 1
ATOM 2076 N N . PRO A 1 257 ? -13.579 -10.596 22.350 1.00 15.85 280 PRO A N 1
ATOM 2077 C CA . PRO A 1 257 ? -12.626 -11.580 22.875 1.00 15.80 280 PRO A CA 1
ATOM 2078 C C . PRO A 1 257 ? -11.326 -11.621 22.048 1.00 15.25 280 PRO A C 1
ATOM 2079 O O . PRO A 1 257 ? -11.343 -11.375 20.848 1.00 14.76 280 PRO A O 1
ATOM 2083 N N . HIS A 1 258 ? -10.228 -11.921 22.732 1.00 14.13 281 HIS A N 1
ATOM 2084 C CA . HIS A 1 258 ? -8.905 -12.026 22.122 1.00 13.69 281 HIS A CA 1
ATOM 2085 C C . HIS A 1 258 ? -8.888 -13.098 21.069 1.00 13.50 281 HIS A C 1
ATOM 2086 O O . HIS A 1 258 ? -9.260 -14.264 21.335 1.00 13.64 281 HIS A O 1
ATOM 2093 N N . SER A 1 259 ? -8.455 -12.720 19.862 1.00 12.87 282 SER A N 1
ATOM 2094 C CA . SER A 1 259 ? -8.328 -13.669 18.756 1.00 12.85 282 SER A CA 1
ATOM 2095 C C . SER A 1 259 ? -7.200 -14.680 18.960 1.00 13.00 282 SER A C 1
ATOM 2096 O O . SER A 1 259 ? -6.077 -14.307 19.313 1.00 12.40 282 SER A O 1
ATOM 2099 N N . THR A 1 260 ? -7.509 -15.954 18.721 1.00 13.60 283 THR A N 1
ATOM 2100 C CA . THR A 1 260 ? -6.498 -17.005 18.696 1.00 14.27 283 THR A CA 1
ATOM 2101 C C . THR A 1 260 ? -6.701 -17.911 17.476 1.00 14.15 283 THR A C 1
ATOM 2102 O O . THR A 1 260 ? -7.807 -18.012 16.955 1.00 13.54 283 THR A O 1
ATOM 2106 N N . ILE A 1 261 ? -5.627 -18.577 17.048 1.00 13.77 284 ILE A N 1
ATOM 2107 C CA . ILE A 1 261 ? -5.714 -19.586 16.009 1.00 14.71 284 ILE A CA 1
ATOM 2108 C C . ILE A 1 261 ? -4.909 -20.759 16.545 1.00 15.23 284 ILE A C 1
ATOM 2109 O O . ILE A 1 261 ? -3.796 -20.554 17.035 1.00 14.71 284 ILE A O 1
ATOM 2114 N N . LYS A 1 262 ? -5.488 -21.968 16.471 1.00 16.45 285 LYS A N 1
ATOM 2115 C CA . LYS A 1 262 ? -4.818 -23.172 17.005 1.00 18.38 285 LYS A CA 1
ATOM 2116 C C . LYS A 1 262 ? -3.468 -23.453 16.366 1.00 17.34 285 LYS A C 1
ATOM 2117 O O . LYS A 1 262 ? -3.325 -23.374 15.155 1.00 17.11 285 LYS A O 1
ATOM 2123 N N . THR A 1 263 ? -2.486 -23.793 17.192 1.00 17.95 286 THR A N 1
ATOM 2124 C CA . THR A 1 263 ? -1.153 -24.197 16.724 1.00 18.24 286 THR A CA 1
ATOM 2125 C C . THR A 1 263 ? -1.204 -25.288 15.639 1.00 19.50 286 THR A C 1
ATOM 2126 O O . THR A 1 263 ? -0.593 -25.132 14.567 1.00 19.03 286 THR A O 1
ATOM 2130 N N . GLU A 1 264 ? -1.941 -26.366 15.917 1.00 19.90 287 GLU A N 1
ATOM 2131 C CA . GLU A 1 264 ? -2.111 -27.461 14.950 1.00 21.50 287 GLU A CA 1
ATOM 2132 C C . GLU A 1 264 ? -2.633 -26.991 13.575 1.00 19.78 287 GLU A C 1
ATOM 2133 O O . GLU A 1 264 ? -2.189 -27.500 12.551 1.00 18.82 287 GLU A O 1
ATOM 2139 N N . ALA A 1 265 ? -3.557 -26.026 13.561 1.00 18.63 288 ALA A N 1
ATOM 2140 C CA . ALA A 1 265 ? -4.072 -25.478 12.297 1.00 18.37 288 ALA A CA 1
ATOM 2141 C C . ALA A 1 265 ? -3.001 -24.690 11.500 1.00 18.27 288 ALA A C 1
ATOM 2142 O O . ALA A 1 265 ? -2.870 -24.844 10.284 1.00 17.93 288 ALA A O 1
ATOM 2144 N N . VAL A 1 266 ? -2.237 -23.851 12.188 1.00 17.22 289 VAL A N 1
ATOM 2145 C CA . VAL A 1 266 ? -1.136 -23.116 11.557 1.00 16.49 289 VAL A CA 1
ATOM 2146 C C . VAL A 1 266 ? -0.079 -24.124 11.073 1.00 16.63 289 VAL A C 1
ATOM 2147 O O . VAL A 1 266 ? 0.353 -24.076 9.929 1.00 16.12 289 VAL A O 1
ATOM 2151 N N . ALA A 1 267 ? 0.279 -25.074 11.924 1.00 17.04 290 ALA A N 1
ATOM 2152 C CA . ALA A 1 267 ? 1.273 -26.095 11.569 1.00 18.25 290 ALA A CA 1
ATOM 2153 C C . ALA A 1 267 ? 0.872 -26.922 10.320 1.00 19.21 290 ALA A C 1
ATOM 2154 O O . ALA A 1 267 ? 1.671 -27.062 9.380 1.00 19.73 290 ALA A O 1
ATOM 2156 N N . SER A 1 268 ? -0.370 -27.394 10.292 1.00 20.18 291 SER A N 1
ATOM 2157 C CA . SER A 1 268 ? -0.867 -28.232 9.169 1.00 22.08 291 SER A CA 1
ATOM 2158 C C . SER A 1 268 ? -0.928 -27.465 7.855 1.00 20.62 291 SER A C 1
ATOM 2159 O O . SER A 1 268 ? -0.512 -27.972 6.812 1.00 19.80 291 SER A O 1
ATOM 2162 N N . SER A 1 269 ? -1.487 -26.250 7.905 1.00 19.67 292 SER A N 1
ATOM 2163 C CA . SER A 1 269 ? -1.546 -25.430 6.696 1.00 20.31 292 SER A CA 1
ATOM 2164 C C . SER A 1 269 ? -0.128 -25.095 6.209 1.00 19.54 292 SER A C 1
ATOM 2165 O O . SER A 1 269 ? 0.150 -25.171 5.014 1.00 19.11 292 SER A O 1
ATOM 2168 N N . LEU A 1 270 ? 0.764 -24.732 7.138 1.00 18.39 293 LEU A N 1
ATOM 2169 C CA . LEU A 1 270 ? 2.169 -24.421 6.785 1.00 17.78 293 LEU A CA 1
ATOM 2170 C C . LEU A 1 270 ? 2.819 -25.578 6.043 1.00 18.05 293 LEU A C 1
ATOM 2171 O O . LEU A 1 270 ? 3.473 -25.370 5.003 1.00 17.38 293 LEU A O 1
ATOM 2176 N N . TYR A 1 271 ? 2.648 -26.788 6.577 1.00 19.50 294 TYR A N 1
ATOM 2177 C CA . TYR A 1 271 ? 3.192 -27.993 5.949 1.00 20.98 294 TYR A CA 1
ATOM 2178 C C . TYR A 1 271 ? 2.689 -28.109 4.529 1.00 21.65 294 TYR A C 1
ATOM 2179 O O . TYR A 1 271 ? 3.474 -28.371 3.606 1.00 22.83 294 TYR A O 1
ATOM 2188 N N . ASP A 1 272 ? 1.384 -27.913 4.357 1.00 22.09 295 ASP A N 1
ATOM 2189 C CA . ASP A 1 272 ? 0.748 -28.049 3.026 1.00 22.82 295 ASP A CA 1
ATOM 2190 C C . ASP A 1 272 ? 1.184 -26.977 2.020 1.00 21.64 295 ASP A C 1
ATOM 2191 O O . ASP A 1 272 ? 1.389 -27.277 0.838 1.00 20.36 295 ASP A O 1
ATOM 2196 N N . ILE A 1 273 ? 1.349 -25.740 2.494 1.00 19.29 296 ILE A N 1
ATOM 2197 C CA . ILE A 1 273 ? 1.863 -24.663 1.640 1.00 18.31 296 ILE A CA 1
ATOM 2198 C C . ILE A 1 273 ? 3.284 -24.946 1.171 1.00 18.81 296 ILE A C 1
ATOM 2199 O O . ILE A 1 273 ? 3.572 -24.795 -0.004 1.00 19.11 296 ILE A O 1
ATOM 2204 N N . LEU A 1 274 ? 4.152 -25.362 2.098 1.00 18.97 297 LEU A N 1
ATOM 2205 C CA . LEU A 1 274 ? 5.570 -25.613 1.793 1.00 19.80 297 LEU A CA 1
ATOM 2206 C C . LEU A 1 274 ? 5.746 -26.832 0.874 1.00 20.35 297 LEU A C 1
ATOM 2207 O O . LEU A 1 274 ? 6.586 -26.825 -0.039 1.00 20.08 297 LEU A O 1
ATOM 2212 N N . ALA A 1 275 ? 4.939 -27.862 1.124 1.00 21.14 298 ALA A N 1
ATOM 2213 C CA . ALA A 1 275 ? 4.947 -29.085 0.311 1.00 22.73 298 ALA A CA 1
ATOM 2214 C C . ALA A 1 275 ? 4.616 -28.814 -1.170 1.00 24.01 298 ALA A C 1
ATOM 2215 O O . ALA A 1 275 ? 5.048 -29.567 -2.041 1.00 23.96 298 ALA A O 1
ATOM 2217 N N . ARG A 1 276 ? 3.868 -27.736 -1.441 1.00 24.02 299 ARG A N 1
ATOM 2218 C CA . ARG A 1 276 ? 3.581 -27.298 -2.825 1.00 25.24 299 ARG A CA 1
ATOM 2219 C C . ARG A 1 276 ? 4.748 -26.570 -3.513 1.00 23.77 299 ARG A C 1
ATOM 2220 O O . ARG A 1 276 ? 4.670 -26.271 -4.710 1.00 23.00 299 ARG A O 1
ATOM 2228 N N . GLY A 1 277 ? 5.800 -26.277 -2.750 1.00 22.15 300 GLY A N 1
ATOM 2229 C CA . GLY A 1 277 ? 6.982 -25.592 -3.245 1.00 21.35 300 GLY A CA 1
ATOM 2230 C C . GLY A 1 277 ? 6.821 -24.082 -3.200 1.00 21.29 300 GLY A C 1
ATOM 2231 O O . GLY A 1 277 ? 7.684 -23.337 -3.690 1.00 20.94 300 GLY A O 1
ATOM 2232 N N . ALA A 1 278 ? 5.722 -23.640 -2.596 1.00 20.17 301 ALA A N 1
ATOM 2233 C CA . ALA A 1 278 ? 5.357 -22.243 -2.523 1.00 19.79 301 ALA A CA 1
ATOM 2234 C C . ALA A 1 278 ? 6.303 -21.479 -1.580 1.00 19.10 301 ALA A C 1
ATOM 2235 O O . ALA A 1 278 ? 6.823 -22.048 -0.616 1.00 18.85 301 ALA A O 1
ATOM 2237 N N . SER A 1 279 ? 6.543 -20.208 -1.885 1.00 17.50 302 SER A N 1
ATOM 2238 C CA . SER A 1 279 ? 7.220 -19.340 -0.937 1.00 16.78 302 SER A CA 1
ATOM 2239 C C . SER A 1 279 ? 6.122 -18.827 -0.017 1.00 16.10 302 SER A C 1
ATOM 2240 O O . SER A 1 279 ? 4.992 -18.676 -0.459 1.00 15.37 302 SER A O 1
ATOM 2243 N N . VAL A 1 280 ? 6.439 -18.547 1.251 1.00 14.57 303 VAL A N 1
ATOM 2244 C CA . VAL A 1 280 ? 5.386 -18.185 2.180 1.00 13.74 303 VAL A CA 1
ATOM 2245 C C . VAL A 1 280 ? 5.904 -17.256 3.232 1.00 13.00 303 VAL A C 1
ATOM 2246 O O . VAL A 1 280 ? 7.008 -17.413 3.738 1.00 12.87 303 VAL A O 1
ATOM 2250 N N . ASN A 1 281 ? 5.082 -16.259 3.540 1.00 12.53 304 ASN A N 1
ATOM 2251 C CA . ASN A 1 281 ? 5.367 -15.418 4.673 1.00 11.56 304 ASN A CA 1
ATOM 2252 C C . ASN A 1 281 ? 4.287 -15.548 5.749 1.00 10.97 304 ASN A C 1
ATOM 2253 O O . ASN A 1 281 ? 3.101 -15.426 5.456 1.00 10.34 304 ASN A O 1
ATOM 2258 N N . LEU A 1 282 ? 4.740 -15.772 6.982 1.00 10.53 305 LEU A N 1
ATOM 2259 C CA . LEU A 1 282 ? 3.875 -15.894 8.144 1.00 10.59 305 LEU A CA 1
ATOM 2260 C C . LEU A 1 282 ? 3.562 -14.520 8.734 1.00 10.48 305 LEU A C 1
ATOM 2261 O O . LEU A 1 282 ? 4.448 -13.844 9.284 1.00 10.08 305 LEU A O 1
ATOM 2266 N N . TYR A 1 283 ? 2.294 -14.114 8.624 1.00 9.96 306 TYR A N 1
ATOM 2267 C CA . TYR A 1 283 ? 1.826 -12.836 9.182 1.00 9.46 306 TYR A CA 1
ATOM 2268 C C . TYR A 1 283 ? 0.978 -13.138 10.455 1.00 9.42 306 TYR A C 1
ATOM 2269 O O . TYR A 1 283 ? -0.019 -13.832 10.335 1.00 9.23 306 TYR A O 1
ATOM 2278 N N . MET A 1 284 ? 1.313 -12.649 11.655 1.00 9.75 307 MET A N 1
ATOM 2279 C CA . MET A 1 284 ? 2.592 -12.036 12.053 1.00 9.81 307 MET A CA 1
ATOM 2280 C C . MET A 1 284 ? 3.489 -13.121 12.619 1.00 10.39 307 MET A C 1
ATOM 2281 O O . MET A 1 284 ? 2.980 -14.147 13.111 1.00 10.53 307 MET A O 1
ATOM 2286 N N . PHE A 1 285 ? 4.809 -12.913 12.592 1.00 10.03 308 PHE A N 1
ATOM 2287 C CA . PHE A 1 285 ? 5.695 -13.868 13.300 1.00 10.12 308 PHE A CA 1
ATOM 2288 C C . PHE A 1 285 ? 5.923 -13.398 14.721 1.00 9.65 308 PHE A C 1
ATOM 2289 O O . PHE A 1 285 ? 5.825 -14.180 15.654 1.00 9.84 308 PHE A O 1
ATOM 2297 N N . ILE A 1 286 ? 6.276 -12.124 14.873 1.00 9.25 309 ILE A N 1
ATOM 2298 C CA . ILE A 1 286 ? 6.020 -11.417 16.134 1.00 8.53 309 ILE A CA 1
ATOM 2299 C C . ILE A 1 286 ? 5.164 -10.224 15.768 1.00 8.08 309 ILE A C 1
ATOM 2300 O O . ILE A 1 286 ? 5.371 -9.609 14.707 1.00 8.74 309 ILE A O 1
ATOM 2305 N N . GLY A 1 287 ? 4.124 -9.955 16.558 1.00 8.03 310 GLY A N 1
ATOM 2306 C CA . GLY A 1 287 ? 3.295 -8.749 16.363 1.00 7.71 310 GLY A CA 1
ATOM 2307 C C . GLY A 1 287 ? 3.806 -7.538 17.106 1.00 7.60 310 GLY A C 1
ATOM 2308 O O . GLY A 1 287 ? 3.835 -6.430 16.558 1.00 7.89 310 GLY A O 1
ATOM 2309 N N . GLY A 1 288 ? 4.188 -7.697 18.377 1.00 7.82 311 GLY A N 1
ATOM 2310 C CA . GLY A 1 288 ? 4.635 -6.560 19.125 1.00 7.69 311 GLY A CA 1
ATOM 2311 C C . GLY A 1 288 ? 3.503 -5.698 19.627 1.00 7.75 311 GLY A C 1
ATOM 2312 O O . GLY A 1 288 ? 2.440 -6.193 20.071 1.00 7.65 311 GLY A O 1
ATOM 2313 N N . THR A 1 289 ? 3.723 -4.394 19.535 1.00 8.06 312 THR A N 1
ATOM 2314 C CA . THR A 1 289 ? 2.939 -3.431 20.292 1.00 7.95 312 THR A CA 1
ATOM 2315 C C . THR A 1 289 ? 2.672 -2.197 19.469 1.00 7.77 312 THR A C 1
ATOM 2316 O O . THR A 1 289 ? 3.554 -1.712 18.775 1.00 8.12 312 THR A O 1
ATOM 2320 N N . ASN A 1 290 ? 1.462 -1.676 19.594 1.00 7.95 313 ASN A N 1
ATOM 2321 C CA . ASN A 1 290 ? 1.082 -0.378 19.069 1.00 7.72 313 ASN A CA 1
ATOM 2322 C C . ASN A 1 290 ? 1.324 0.635 20.188 1.00 7.69 313 ASN A C 1
ATOM 2323 O O . ASN A 1 290 ? 0.434 0.894 21.029 1.00 7.33 313 ASN A O 1
ATOM 2328 N N . PHE A 1 291 ? 2.539 1.206 20.233 1.00 7.42 314 PHE A N 1
ATOM 2329 C CA . PHE A 1 291 ? 2.872 2.097 21.354 1.00 7.27 314 PHE A CA 1
ATOM 2330 C C . PHE A 1 291 ? 2.212 3.441 21.035 1.00 7.13 314 PHE A C 1
ATOM 2331 O O . PHE A 1 291 ? 1.646 3.565 19.972 1.00 7.02 314 PHE A O 1
ATOM 2339 N N . ALA A 1 292 ? 2.169 4.383 21.989 1.00 7.79 315 ALA A N 1
ATOM 2340 C CA . ALA A 1 292 ? 1.598 5.750 21.767 1.00 7.71 315 ALA A CA 1
ATOM 2341 C C . ALA A 1 292 ? 0.180 5.682 21.139 1.00 7.28 315 ALA A C 1
ATOM 2342 O O . ALA A 1 292 ? -0.701 5.106 21.732 1.00 8.29 315 ALA A O 1
ATOM 2344 N N . TYR A 1 293 ? -0.020 6.209 19.943 1.00 7.02 316 TYR A N 1
ATOM 2345 C CA . TYR A 1 293 ? -1.329 6.261 19.303 1.00 7.35 316 TYR A CA 1
ATOM 2346 C C . TYR A 1 293 ? -1.312 5.523 17.968 1.00 7.10 316 TYR A C 1
ATOM 2347 O O . TYR A 1 293 ? -2.114 5.836 17.043 1.00 7.29 316 TYR A O 1
ATOM 2356 N N . TRP A 1 294 ? -0.371 4.582 17.801 1.00 7.95 317 TRP A N 1
ATOM 2357 C CA . TRP A 1 294 ? -0.181 4.011 16.470 1.00 7.71 317 TRP A CA 1
ATOM 2358 C C . TRP A 1 294 ? -1.197 2.979 16.043 1.00 8.12 317 TRP A C 1
ATOM 2359 O O . TRP A 1 294 ? -1.185 2.569 14.913 1.00 8.28 317 TRP A O 1
ATOM 2370 N N . ASN A 1 295 ? -2.117 2.565 16.909 1.00 8.01 318 ASN A N 1
ATOM 2371 C CA . ASN A 1 295 ? -3.140 1.589 16.491 1.00 8.12 318 ASN A CA 1
ATOM 2372 C C . ASN A 1 295 ? -4.066 2.118 15.413 1.00 8.45 318 ASN A C 1
ATOM 2373 O O . ASN A 1 295 ? -4.202 3.352 15.219 1.00 9.11 318 ASN A O 1
ATOM 2378 N N . GLY A 1 296 ? -4.641 1.179 14.671 1.00 8.26 319 GLY A N 1
ATOM 2379 C CA . GLY A 1 296 ? -5.691 1.436 13.642 1.00 8.58 319 GLY A CA 1
ATOM 2380 C C . GLY A 1 296 ? -7.111 1.164 14.166 1.00 8.36 319 GLY A C 1
ATOM 2381 O O . GLY A 1 296 ? -7.356 1.086 15.395 1.00 7.97 319 GLY A O 1
ATOM 2382 N N . ALA A 1 297 ? -8.055 1.043 13.237 1.00 9.21 320 ALA A N 1
ATOM 2383 C CA . ALA A 1 297 ? -9.452 0.769 13.561 1.00 9.09 320 ALA A CA 1
ATOM 2384 C C . ALA A 1 297 ? -10.149 0.249 12.300 1.00 10.17 320 ALA A C 1
ATOM 2385 O O . ALA A 1 297 ? -9.720 0.518 11.192 1.00 10.10 320 ALA A O 1
ATOM 2387 N N . ASN A 1 298 ? -11.247 -0.479 12.464 1.00 10.94 321 ASN A N 1
ATOM 2388 C CA . ASN A 1 298 ? -12.025 -0.918 11.311 1.00 12.57 321 ASN A CA 1
ATOM 2389 C C . ASN A 1 298 ? -13.334 -0.194 11.266 1.00 13.20 321 ASN A C 1
ATOM 2390 O O . ASN A 1 298 ? -13.686 0.503 12.195 1.00 13.66 321 ASN A O 1
ATOM 2395 N N A SER A 1 299 ? -14.059 -0.355 10.168 0.50 13.99 322 SER A N 1
ATOM 2396 N N B SER A 1 299 ? -14.044 -0.361 10.152 0.50 13.69 322 SER A N 1
ATOM 2397 C CA A SER A 1 299 ? -15.352 0.273 10.009 0.50 14.67 322 SER A CA 1
ATOM 2398 C CA B SER A 1 299 ? -15.345 0.241 9.906 0.50 14.27 322 SER A CA 1
ATOM 2399 C C A SER A 1 299 ? -16.396 -0.831 9.847 0.50 15.22 322 SER A C 1
ATOM 2400 C C B SER A 1 299 ? -16.379 -0.891 9.888 0.50 14.96 322 SER A C 1
ATOM 2401 O O A SER A 1 299 ? -16.162 -1.760 9.071 0.50 15.42 322 SER A O 1
ATOM 2402 O O B SER A 1 299 ? -16.108 -1.919 9.278 0.50 15.47 322 SER A O 1
ATOM 2407 N N . PRO A 1 300 ? -17.560 -0.711 10.533 1.00 15.16 323 PRO A N 1
ATOM 2408 C CA . PRO A 1 300 ? -17.991 0.405 11.383 1.00 15.06 323 PRO A CA 1
ATOM 2409 C C . PRO A 1 300 ? -17.107 0.571 12.617 1.00 13.85 323 PRO A C 1
ATOM 2410 O O . PRO A 1 300 ? -16.602 -0.408 13.167 1.00 14.04 323 PRO A O 1
ATOM 2414 N N . TYR A 1 301 ? -16.921 1.819 13.019 1.00 13.02 324 TYR A N 1
ATOM 2415 C CA . TYR A 1 301 ? -15.802 2.186 13.905 1.00 11.67 324 TYR A CA 1
ATOM 2416 C C . TYR A 1 301 ? -15.604 1.197 15.047 1.00 11.52 324 TYR A C 1
ATOM 2417 O O . TYR A 1 301 ? -16.476 1.043 15.919 1.00 12.36 324 TYR A O 1
ATOM 2426 N N . ALA A 1 302 ? -14.478 0.496 14.991 1.00 10.69 325 ALA A N 1
ATOM 2427 C CA . ALA A 1 302 ? -13.996 -0.327 16.123 1.00 9.76 325 ALA A CA 1
ATOM 2428 C C . ALA A 1 302 ? -12.468 -0.274 16.175 1.00 9.34 325 ALA A C 1
ATOM 2429 O O . ALA A 1 302 ? -11.799 -0.748 15.262 1.00 9.11 325 ALA A O 1
ATOM 2431 N N . ALA A 1 303 ? -11.900 0.291 17.244 1.00 9.15 326 ALA A N 1
ATOM 2432 C CA . ALA A 1 303 ? -10.433 0.424 17.310 1.00 8.54 326 ALA A CA 1
ATOM 2433 C C . ALA A 1 303 ? -9.774 -0.898 17.758 1.00 8.53 326 ALA A C 1
ATOM 2434 O O . ALA A 1 303 ? -10.245 -1.559 18.689 1.00 8.64 326 ALA A O 1
ATOM 2436 N N . GLN A 1 304 ? -8.668 -1.250 17.109 1.00 8.15 327 GLN A N 1
ATOM 2437 C CA . GLN A 1 304 ? -7.743 -2.255 17.633 1.00 8.27 327 GLN A CA 1
ATOM 2438 C C . GLN A 1 304 ? -7.012 -1.742 18.887 1.00 7.99 327 GLN A C 1
ATOM 2439 O O . GLN A 1 304 ? -6.757 -0.516 19.027 1.00 8.48 327 GLN A O 1
ATOM 2445 N N . PRO A 1 305 ? -6.703 -2.651 19.836 1.00 7.65 328 PRO A N 1
ATOM 2446 C CA . PRO A 1 305 ? -6.055 -2.255 21.065 1.00 7.57 328 PRO A CA 1
ATOM 2447 C C . PRO A 1 305 ? -4.524 -1.983 20.976 1.00 7.45 328 PRO A C 1
ATOM 2448 O O . PRO A 1 305 ? -3.922 -2.040 19.908 1.00 6.71 328 PRO A O 1
ATOM 2452 N N . THR A 1 306 ? -3.932 -1.676 22.123 1.00 7.99 329 THR A N 1
ATOM 2453 C CA . THR A 1 306 ? -2.476 -1.449 22.237 1.00 8.26 329 THR A CA 1
ATOM 2454 C C . THR A 1 306 ? -1.618 -2.682 21.891 1.00 8.31 329 THR A C 1
ATOM 2455 O O . THR A 1 306 ? -0.670 -2.613 21.099 1.00 8.42 329 THR A O 1
ATOM 2459 N N . SER A 1 307 ? -1.974 -3.828 22.452 1.00 8.26 330 SER A N 1
ATOM 2460 C CA . SER A 1 307 ? -1.259 -5.066 22.146 1.00 8.38 330 SER A CA 1
ATOM 2461 C C . SER A 1 307 ? -1.444 -5.448 20.686 1.00 8.15 330 SER A C 1
ATOM 2462 O O . SER A 1 307 ? -2.544 -5.414 20.173 1.00 8.71 330 SER A O 1
ATOM 2465 N N . TYR A 1 308 ? -0.358 -5.803 20.006 1.00 7.96 331 TYR A N 1
ATOM 2466 C CA . TYR A 1 308 ? -0.473 -6.476 18.727 1.00 7.94 331 TYR A CA 1
ATOM 2467 C C . TYR A 1 308 ? 0.077 -7.905 18.829 1.00 7.94 331 TYR A C 1
ATOM 2468 O O . TYR A 1 308 ? 0.671 -8.455 17.864 1.00 7.70 331 TYR A O 1
ATOM 2477 N N . ASP A 1 309 ? -0.124 -8.521 19.999 1.00 7.80 332 ASP A N 1
ATOM 2478 C CA . ASP A 1 309 ? 0.326 -9.882 20.205 1.00 8.23 332 ASP A CA 1
ATOM 2479 C C . ASP A 1 309 ? -0.024 -10.806 19.013 1.00 8.77 332 ASP A C 1
ATOM 2480 O O . ASP A 1 309 ? 0.804 -11.639 18.578 1.00 8.74 332 ASP A O 1
ATOM 2485 N N . TYR A 1 310 ? -1.255 -10.659 18.514 1.00 8.75 333 TYR A N 1
ATOM 2486 C CA . TYR A 1 310 ? -1.742 -11.309 17.290 1.00 9.41 333 TYR A CA 1
ATOM 2487 C C . TYR A 1 310 ? -1.979 -12.803 17.492 1.00 9.87 333 TYR A C 1
ATOM 2488 O O . TYR A 1 310 ? -2.393 -13.481 16.549 1.00 10.32 333 TYR A O 1
ATOM 2497 N N . ASP A 1 311 ? -1.737 -13.313 18.696 1.00 9.97 334 ASP A N 1
ATOM 2498 C CA . ASP A 1 311 ? -1.519 -14.779 18.903 1.00 11.10 334 ASP A CA 1
ATOM 2499 C C . ASP A 1 311 ? -0.385 -15.340 18.004 1.00 11.40 334 ASP A C 1
ATOM 2500 O O . ASP A 1 311 ? -0.444 -16.487 17.559 1.00 12.17 334 ASP A O 1
ATOM 2505 N N . ALA A 1 312 ? 0.623 -14.506 17.707 1.00 10.78 335 ALA A N 1
ATOM 2506 C CA . ALA A 1 312 ? 1.746 -14.880 16.832 1.00 10.67 335 ALA A CA 1
ATOM 2507 C C . ALA A 1 312 ? 2.646 -15.988 17.500 1.00 10.53 335 ALA A C 1
ATOM 2508 O O . ALA A 1 312 ? 2.593 -16.192 18.713 1.00 11.44 335 ALA A O 1
ATOM 2510 N N . PRO A 1 313 ? 3.498 -16.683 16.721 1.00 10.34 336 PRO A N 1
ATOM 2511 C CA . PRO A 1 313 ? 4.429 -17.656 17.333 1.00 10.24 336 PRO A CA 1
ATOM 2512 C C . PRO A 1 313 ? 5.365 -17.002 18.384 1.00 10.18 336 PRO A C 1
ATOM 2513 O O . PRO A 1 313 ? 5.733 -17.641 19.352 1.00 10.24 336 PRO A O 1
ATOM 2517 N N . LEU A 1 314 ? 5.772 -15.748 18.169 1.00 9.63 337 LEU A N 1
ATOM 2518 C CA . LEU A 1 314 ? 6.464 -15.011 19.255 1.00 9.32 337 LEU A CA 1
ATOM 2519 C C . LEU A 1 314 ? 5.422 -14.076 19.825 1.00 8.57 337 LEU A C 1
ATOM 2520 O O . LEU A 1 314 ? 4.772 -13.358 19.085 1.00 8.16 337 LEU A O 1
ATOM 2525 N N . SER A 1 315 ? 5.309 -14.071 21.151 1.00 8.26 338 SER A N 1
ATOM 2526 C CA . SER A 1 315 ? 4.353 -13.295 21.861 1.00 8.48 338 SER A CA 1
ATOM 2527 C C . SER A 1 315 ? 4.775 -11.853 21.812 1.00 8.19 338 SER A C 1
ATOM 2528 O O . SER A 1 315 ? 5.888 -11.548 21.387 1.00 8.02 338 SER A O 1
ATOM 2531 N N . GLU A 1 316 ? 3.893 -10.970 22.270 1.00 8.27 339 GLU A N 1
ATOM 2532 C CA . GLU A 1 316 ? 4.151 -9.537 22.203 1.00 8.50 339 GLU A CA 1
ATOM 2533 C C . GLU A 1 316 ? 5.510 -9.166 22.791 1.00 8.70 339 GLU A C 1
ATOM 2534 O O . GLU A 1 316 ? 6.232 -8.400 22.169 1.00 8.81 339 GLU A O 1
ATOM 2540 N N . ALA A 1 317 ? 5.881 -9.799 23.924 1.00 8.98 340 ALA A N 1
ATOM 2541 C CA . ALA A 1 317 ? 7.172 -9.543 24.590 1.00 9.95 340 ALA A CA 1
ATOM 2542 C C . ALA A 1 317 ? 8.312 -10.400 23.995 1.00 10.17 340 ALA A C 1
ATOM 2543 O O . ALA A 1 317 ? 9.431 -10.383 24.501 1.00 11.17 340 ALA A O 1
ATOM 2545 N N . GLY A 1 318 ? 8.045 -11.125 22.915 1.00 10.28 341 GLY A N 1
ATOM 2546 C CA . GLY A 1 318 ? 9.099 -11.878 22.218 1.00 10.57 341 GLY A CA 1
ATOM 2547 C C . GLY A 1 318 ? 9.278 -13.313 22.698 1.00 11.86 341 GLY A C 1
ATOM 2548 O O . GLY A 1 318 ? 10.267 -13.949 22.362 1.00 12.43 341 GLY A O 1
ATOM 2549 N N . ASP A 1 319 ? 8.331 -13.804 23.490 1.00 11.61 342 ASP A N 1
ATOM 2550 C CA . ASP A 1 319 ? 8.435 -15.147 24.069 1.00 12.52 342 ASP A CA 1
ATOM 2551 C C . ASP A 1 319 ? 8.292 -16.262 23.039 1.00 12.38 342 ASP A C 1
ATOM 2552 O O . ASP A 1 319 ? 7.453 -16.188 22.131 1.00 11.65 342 ASP A O 1
ATOM 2557 N N . LEU A 1 320 ? 9.115 -17.294 23.223 1.00 12.80 343 LEU A N 1
ATOM 2558 C CA . LEU A 1 320 ? 8.986 -18.590 22.564 1.00 13.94 343 LEU A CA 1
ATOM 2559 C C . LEU A 1 320 ? 7.715 -19.323 23.037 1.00 15.35 343 LEU A C 1
ATOM 2560 O O . LEU A 1 320 ? 7.568 -19.617 24.210 1.00 18.86 343 LEU A O 1
ATOM 2565 N N . THR A 1 321 ? 6.766 -19.558 22.152 1.00 15.28 344 THR A N 1
ATOM 2566 C CA . THR A 1 321 ? 5.515 -20.217 22.544 1.00 15.24 344 THR A CA 1
ATOM 2567 C C . THR A 1 321 ? 5.499 -21.632 21.965 1.00 16.35 344 THR A C 1
ATOM 2568 O O . THR A 1 321 ? 6.371 -21.983 21.133 1.00 16.45 344 THR A O 1
ATOM 2572 N N . GLU A 1 322 ? 4.498 -22.438 22.340 1.00 17.40 345 GLU A N 1
ATOM 2573 C CA . GLU A 1 322 ? 4.330 -23.763 21.730 1.00 18.85 345 GLU A CA 1
ATOM 2574 C C . GLU A 1 322 ? 4.163 -23.637 20.234 1.00 17.58 345 GLU A C 1
ATOM 2575 O O . GLU A 1 322 ? 4.620 -24.511 19.473 1.00 16.48 345 GLU A O 1
ATOM 2581 N N . LYS A 1 323 ? 3.480 -22.575 19.810 1.00 16.00 346 LYS A N 1
ATOM 2582 C CA . LYS A 1 323 ? 3.304 -22.306 18.380 1.00 15.32 346 LYS A CA 1
ATOM 2583 C C . LYS A 1 323 ? 4.657 -22.124 17.666 1.00 15.76 346 LYS A C 1
ATOM 2584 O O . LYS A 1 323 ? 4.856 -22.637 16.570 1.00 16.34 346 LYS A O 1
ATOM 2590 N N . TYR A 1 324 ? 5.577 -21.400 18.296 1.00 15.09 347 TYR A N 1
ATOM 2591 C CA . TYR A 1 324 ? 6.913 -21.173 17.737 1.00 15.39 347 TYR A CA 1
ATOM 2592 C C . TYR A 1 324 ? 7.615 -22.500 17.469 1.00 15.58 347 TYR A C 1
ATOM 2593 O O . TYR A 1 324 ? 8.029 -22.766 16.344 1.00 15.35 347 TYR A O 1
ATOM 2602 N N . PHE A 1 325 ? 7.747 -23.325 18.508 1.00 16.58 348 PHE A N 1
ATOM 2603 C CA . PHE A 1 325 ? 8.378 -24.637 18.371 1.00 17.57 348 PHE A CA 1
ATOM 2604 C C . PHE A 1 325 ? 7.684 -25.552 17.375 1.00 17.69 348 PHE A C 1
ATOM 2605 O O . PHE A 1 325 ? 8.379 -26.292 16.647 1.00 17.41 348 PHE A O 1
ATOM 2613 N N . ALA A 1 326 ? 6.345 -25.494 17.319 1.00 16.83 349 ALA A N 1
ATOM 2614 C CA . ALA A 1 326 ? 5.598 -26.308 16.336 1.00 17.56 349 ALA A CA 1
ATOM 2615 C C . ALA A 1 326 ? 5.932 -25.911 14.906 1.00 17.72 349 ALA A C 1
ATOM 2616 O O . ALA A 1 326 ? 6.068 -26.771 14.020 1.00 17.82 349 ALA A O 1
ATOM 2618 N N . LEU A 1 327 ? 6.074 -24.611 14.671 1.00 17.13 350 LEU A N 1
ATOM 2619 C CA . LEU A 1 327 ? 6.333 -24.112 13.309 1.00 17.55 350 LEU A CA 1
ATOM 2620 C C . LEU A 1 327 ? 7.780 -24.376 12.888 1.00 17.69 350 LEU A C 1
ATOM 2621 O O . LEU A 1 327 ? 8.054 -24.773 11.749 1.00 17.57 350 LEU A O 1
ATOM 2626 N N . ARG A 1 328 ? 8.704 -24.201 13.834 1.00 17.85 351 ARG A N 1
ATOM 2627 C CA . ARG A 1 328 ? 10.082 -24.636 13.640 1.00 18.75 351 ARG A CA 1
ATOM 2628 C C . ARG A 1 328 ? 10.169 -26.135 13.245 1.00 19.10 351 ARG A C 1
ATOM 2629 O O . ARG A 1 328 ? 10.903 -26.502 12.323 1.00 19.12 351 ARG A O 1
ATOM 2637 N N A ASN A 1 329 ? 9.415 -26.979 13.948 0.50 20.04 352 ASN A N 1
ATOM 2638 N N B ASN A 1 329 ? 9.415 -26.975 13.954 0.50 19.40 352 ASN A N 1
ATOM 2639 C CA A ASN A 1 329 ? 9.378 -28.413 13.652 0.50 21.19 352 ASN A CA 1
ATOM 2640 C CA B ASN A 1 329 ? 9.346 -28.403 13.652 0.50 20.13 352 ASN A CA 1
ATOM 2641 C C A ASN A 1 329 ? 8.880 -28.718 12.236 0.50 21.27 352 ASN A C 1
ATOM 2642 C C B ASN A 1 329 ? 8.938 -28.647 12.207 0.50 20.55 352 ASN A C 1
ATOM 2643 O O A ASN A 1 329 ? 9.419 -29.592 11.557 0.50 22.44 352 ASN A O 1
ATOM 2644 O O B ASN A 1 329 ? 9.581 -29.411 11.487 0.50 21.69 352 ASN A O 1
ATOM 2653 N N . ILE A 1 330 ? 7.872 -27.993 11.776 1.00 20.98 353 ILE A N 1
ATOM 2654 C CA . ILE A 1 330 ? 7.430 -28.173 10.400 1.00 21.79 353 ILE A CA 1
ATOM 2655 C C . ILE A 1 330 ? 8.495 -27.669 9.388 1.00 22.11 353 ILE A C 1
ATOM 2656 O O . ILE A 1 330 ? 8.770 -28.341 8.389 1.00 22.93 353 ILE A O 1
ATOM 2661 N N . ILE A 1 331 ? 9.117 -26.513 9.655 1.00 20.95 354 ILE A N 1
ATOM 2662 C CA . ILE A 1 331 ? 10.148 -26.000 8.765 1.00 20.97 354 ILE A CA 1
ATOM 2663 C C . ILE A 1 331 ? 11.305 -26.999 8.647 1.00 22.41 354 ILE A C 1
ATOM 2664 O O . ILE A 1 331 ? 11.834 -27.208 7.546 1.00 22.53 354 ILE A O 1
ATOM 2669 N N . GLN A 1 332 ? 11.666 -27.615 9.773 1.00 22.74 355 GLN A N 1
ATOM 2670 C CA . GLN A 1 332 ? 12.717 -28.648 9.825 1.00 25.25 355 GLN A CA 1
ATOM 2671 C C . GLN A 1 332 ? 12.459 -29.840 8.883 1.00 26.18 355 GLN A C 1
ATOM 2672 O O . GLN A 1 332 ? 13.380 -30.585 8.546 1.00 25.16 355 GLN A O 1
ATOM 2678 N N . LYS A 1 333 ? 11.206 -30.022 8.484 1.00 26.26 356 LYS A N 1
ATOM 2679 C CA . LYS A 1 333 ? 10.834 -31.142 7.613 1.00 28.71 356 LYS A CA 1
ATOM 2680 C C . LYS A 1 333 ? 11.189 -30.836 6.155 1.00 29.22 356 LYS A C 1
ATOM 2681 O O . LYS A 1 333 ? 11.211 -31.737 5.302 1.00 29.49 356 LYS A O 1
ATOM 2687 N N . PHE A 1 334 ? 11.482 -29.565 5.884 1.00 28.85 357 PHE A N 1
ATOM 2688 C CA . PHE A 1 334 ? 11.824 -29.110 4.536 1.00 30.06 357 PHE A CA 1
ATOM 2689 C C . PHE A 1 334 ? 13.263 -28.658 4.370 1.00 31.61 357 PHE A C 1
ATOM 2690 O O . PHE A 1 334 ? 13.903 -28.994 3.376 1.00 32.68 357 PHE A O 1
ATOM 2698 N N A GLU A 1 335 ? 13.755 -27.916 5.356 0.50 31.52 358 GLU A N 1
ATOM 2699 N N B GLU A 1 335 ? 13.767 -27.909 5.349 0.50 31.28 358 GLU A N 1
ATOM 2700 C CA A GLU A 1 335 ? 15.087 -27.333 5.333 0.50 32.21 358 GLU A CA 1
ATOM 2701 C CA B GLU A 1 335 ? 15.083 -27.262 5.296 0.50 31.81 358 GLU A CA 1
ATOM 2702 C C A GLU A 1 335 ? 15.838 -27.750 6.593 0.50 32.33 358 GLU A C 1
ATOM 2703 C C B GLU A 1 335 ? 15.821 -27.522 6.611 0.50 31.94 358 GLU A C 1
ATOM 2704 O O A GLU A 1 335 ? 15.221 -28.212 7.551 0.50 31.13 358 GLU A O 1
ATOM 2705 O O B GLU A 1 335 ? 15.163 -27.645 7.641 0.50 30.57 358 GLU A O 1
ATOM 2716 N N . LYS A 1 336 ? 17.164 -27.589 6.586 1.00 31.91 359 LYS A N 1
ATOM 2717 C CA . LYS A 1 336 ? 17.970 -27.661 7.840 1.00 31.90 359 LYS A CA 1
ATOM 2718 C C . LYS A 1 336 ? 17.794 -26.314 8.560 1.00 31.31 359 LYS A C 1
ATOM 2719 O O . LYS A 1 336 ? 17.838 -25.268 7.934 1.00 33.87 359 LYS A O 1
ATOM 2725 N N . VAL A 1 337 ? 17.568 -26.347 9.863 1.00 29.83 360 VAL A N 1
ATOM 2726 C CA . VAL A 1 337 ? 17.371 -25.138 10.665 1.00 27.45 360 VAL A CA 1
ATOM 2727 C C . VAL A 1 337 ? 18.683 -24.909 11.457 1.00 25.88 360 VAL A C 1
ATOM 2728 O O . VAL A 1 337 ? 19.389 -25.869 11.745 1.00 24.56 360 VAL A O 1
ATOM 2732 N N . PRO A 1 338 ? 19.041 -23.644 11.763 1.00 25.46 361 PRO A N 1
ATOM 2733 C CA . PRO A 1 338 ? 20.320 -23.380 12.434 1.00 24.91 361 PRO A CA 1
ATOM 2734 C C . PRO A 1 338 ? 20.531 -24.210 13.703 1.00 26.03 361 PRO A C 1
ATOM 2735 O O . PRO A 1 338 ? 19.576 -24.533 14.410 1.00 23.91 361 PRO A O 1
ATOM 2739 N N . GLU A 1 339 ? 21.787 -24.586 13.926 1.00 27.87 362 GLU A N 1
ATOM 2740 C CA . GLU A 1 339 ? 22.223 -25.310 15.114 1.00 28.64 362 GLU A CA 1
ATOM 2741 C C . GLU A 1 339 ? 22.405 -24.318 16.258 1.00 27.48 362 GLU A C 1
ATOM 2742 O O . GLU A 1 339 ? 22.530 -23.119 16.029 1.00 26.37 362 GLU A O 1
ATOM 2748 N N . GLY A 1 340 ? 22.405 -24.834 17.484 1.00 26.68 363 GLY A N 1
ATOM 2749 C CA . GLY A 1 340 ? 22.604 -24.015 18.671 1.00 26.59 363 GLY A CA 1
ATOM 2750 C C . GLY A 1 340 ? 21.324 -23.698 19.444 1.00 26.00 363 GLY A C 1
ATOM 2751 O O . GLY A 1 340 ? 20.203 -23.783 18.897 1.00 26.39 363 GLY A O 1
ATOM 2752 N N . PRO A 1 341 ? 21.477 -23.349 20.734 1.00 25.19 364 PRO A N 1
ATOM 2753 C CA . PRO A 1 341 ? 20.320 -22.985 21.541 1.00 23.73 364 PRO A CA 1
ATOM 2754 C C . PRO A 1 341 ? 19.717 -21.643 21.094 1.00 22.83 364 PRO A C 1
ATOM 2755 O O . PRO A 1 341 ? 20.413 -20.756 20.577 1.00 22.66 364 PRO A O 1
ATOM 2759 N N . ILE A 1 342 ? 18.413 -21.527 21.300 1.00 20.52 365 ILE A N 1
ATOM 2760 C CA . ILE A 1 342 ? 17.655 -20.352 20.895 1.00 18.13 365 ILE A CA 1
ATOM 2761 C C . ILE A 1 342 ? 17.674 -19.271 22.019 1.00 16.56 365 ILE A C 1
ATOM 2762 O O . ILE A 1 342 ? 17.555 -19.620 23.211 1.00 15.60 365 ILE A O 1
ATOM 2767 N N . PRO A 1 343 ? 17.861 -17.970 21.666 1.00 15.03 366 PRO A N 1
ATOM 2768 C CA . PRO A 1 343 ? 17.770 -16.965 22.725 1.00 14.66 366 PRO A CA 1
ATOM 2769 C C . PRO A 1 343 ? 16.448 -17.083 23.481 1.00 13.85 366 PRO A C 1
ATOM 2770 O O . PRO A 1 343 ? 15.423 -17.404 22.895 1.00 14.38 366 PRO A O 1
ATOM 2774 N N . PRO A 1 344 ? 16.475 -16.888 24.799 1.00 12.98 367 PRO A N 1
ATOM 2775 C CA . PRO A 1 344 ? 15.255 -17.302 25.493 1.00 12.84 367 PRO A CA 1
ATOM 2776 C C . PRO A 1 344 ? 14.168 -16.227 25.552 1.00 12.36 367 PRO A C 1
ATOM 2777 O O . PRO A 1 344 ? 14.401 -15.098 25.164 1.00 11.94 367 PRO A O 1
ATOM 2781 N N . SER A 1 345 ? 12.998 -16.602 26.046 1.00 12.22 368 SER A N 1
ATOM 2782 C CA . SER A 1 345 ? 12.011 -15.615 26.496 1.00 12.06 368 SER A CA 1
ATOM 2783 C C . SER A 1 345 ? 12.666 -14.746 27.564 1.00 11.72 368 SER A C 1
ATOM 2784 O O . SER A 1 345 ? 13.424 -15.256 28.417 1.00 12.43 368 SER A O 1
ATOM 2787 N N . THR A 1 346 ? 12.410 -13.440 27.517 1.00 11.01 369 THR A N 1
ATOM 2788 C CA . THR A 1 346 ? 13.079 -12.550 28.464 1.00 10.96 369 THR A CA 1
ATOM 2789 C C . THR A 1 346 ? 12.517 -12.847 29.854 1.00 11.26 369 THR A C 1
ATOM 2790 O O . THR A 1 346 ? 11.364 -13.274 29.979 1.00 11.66 369 THR A O 1
ATOM 2794 N N . PRO A 1 347 ? 13.334 -12.656 30.892 1.00 11.37 370 PRO A N 1
ATOM 2795 C CA . PRO A 1 347 ? 12.772 -12.688 32.250 1.00 11.59 370 PRO A CA 1
ATOM 2796 C C . PRO A 1 347 ? 11.762 -11.567 32.465 1.00 11.09 370 PRO A C 1
ATOM 2797 O O . PRO A 1 347 ? 11.928 -10.445 31.952 1.00 10.51 370 PRO A O 1
ATOM 2801 N N . LYS A 1 348 ? 10.726 -11.860 33.259 1.00 11.10 371 LYS A N 1
ATOM 2802 C CA . LYS A 1 348 ? 9.729 -10.825 33.598 1.00 11.15 371 LYS A CA 1
ATOM 2803 C C . LYS A 1 348 ? 9.698 -10.692 35.110 1.00 11.94 371 LYS A C 1
ATOM 2804 O O . LYS A 1 348 ? 9.889 -11.672 35.819 1.00 12.87 371 LYS A O 1
ATOM 2810 N N . PHE A 1 349 ? 9.481 -9.468 35.578 1.00 12.54 372 PHE A N 1
ATOM 2811 C CA . PHE A 1 349 ? 9.577 -9.140 36.992 1.00 12.70 372 PHE A CA 1
ATOM 2812 C C . PHE A 1 349 ? 8.364 -8.348 37.460 1.00 13.16 372 PHE A C 1
ATOM 2813 O O . PHE A 1 349 ? 7.926 -7.397 36.799 1.00 12.86 372 PHE A O 1
ATOM 2821 N N . ALA A 1 350 ? 7.805 -8.770 38.599 1.00 12.92 373 ALA A N 1
ATOM 2822 C CA . ALA A 1 350 ? 6.626 -8.109 39.155 1.00 13.24 373 ALA A CA 1
ATOM 2823 C C . ALA A 1 350 ? 7.087 -7.028 40.141 1.00 13.81 373 ALA A C 1
ATOM 2824 O O . ALA A 1 350 ? 7.376 -7.341 41.305 1.00 15.43 373 ALA A O 1
ATOM 2826 N N . TYR A 1 351 ? 7.229 -5.784 39.678 1.00 13.27 374 TYR A N 1
ATOM 2827 C CA . TYR A 1 351 ? 7.645 -4.693 40.542 1.00 13.52 374 TYR A CA 1
ATOM 2828 C C . TYR A 1 351 ? 6.610 -4.392 41.632 1.00 14.99 374 TYR A C 1
ATOM 2829 O O . TYR A 1 351 ? 6.931 -3.729 42.642 1.00 16.08 374 TYR A O 1
ATOM 2838 N N . GLY A 1 352 ? 5.387 -4.893 41.437 1.00 15.12 375 GLY A N 1
ATOM 2839 C CA . GLY A 1 352 ? 4.335 -4.745 42.452 1.00 16.00 375 GLY A CA 1
ATOM 2840 C C . GLY A 1 352 ? 3.511 -3.475 42.327 1.00 16.55 375 GLY A C 1
ATOM 2841 O O . GLY A 1 352 ? 3.446 -2.851 41.259 1.00 16.09 375 GLY A O 1
ATOM 2842 N N . LYS A 1 353 ? 2.869 -3.097 43.425 1.00 17.08 376 LYS A N 1
ATOM 2843 C CA . LYS A 1 353 ? 1.969 -1.948 43.428 1.00 17.28 376 LYS A CA 1
ATOM 2844 C C . LYS A 1 353 ? 2.744 -0.632 43.575 1.00 16.14 376 LYS A C 1
ATOM 2845 O O . LYS A 1 353 ? 3.632 -0.527 44.423 1.00 16.54 376 LYS A O 1
ATOM 2851 N N . VAL A 1 354 ? 2.389 0.367 42.766 1.00 14.76 377 VAL A N 1
ATOM 2852 C CA . VAL A 1 354 ? 2.998 1.694 42.848 1.00 14.99 377 VAL A CA 1
ATOM 2853 C C . VAL A 1 354 ? 1.881 2.710 43.020 1.00 15.28 377 VAL A C 1
ATOM 2854 O O . VAL A 1 354 ? 0.983 2.803 42.173 1.00 14.43 377 VAL A O 1
ATOM 2858 N N . THR A 1 355 ? 1.895 3.452 44.126 1.00 16.32 378 THR A N 1
ATOM 2859 C CA . THR A 1 355 ? 0.828 4.443 44.336 1.00 17.02 378 THR A CA 1
ATOM 2860 C C . THR A 1 355 ? 1.043 5.662 43.429 1.00 16.68 378 THR A C 1
ATOM 2861 O O . THR A 1 355 ? 2.179 6.045 43.126 1.00 16.48 378 THR A O 1
ATOM 2865 N N . LEU A 1 356 ? -0.064 6.214 42.965 1.00 15.71 379 LEU A N 1
ATOM 2866 C CA . LEU A 1 356 ? -0.051 7.451 42.216 1.00 16.21 379 LEU A CA 1
ATOM 2867 C C . LEU A 1 356 ? -0.832 8.520 42.971 1.00 17.58 379 LEU A C 1
ATOM 2868 O O . LEU A 1 356 ? -1.607 8.206 43.868 1.00 17.21 379 LEU A O 1
ATOM 2873 N N . GLU A 1 357 ? -0.647 9.772 42.571 1.00 19.51 380 GLU A N 1
ATOM 2874 C CA . GLU A 1 357 ? -1.522 10.827 43.067 1.00 21.67 380 GLU A CA 1
ATOM 2875 C C . GLU A 1 357 ? -1.803 11.826 41.975 1.00 20.20 380 GLU A C 1
ATOM 2876 O O . GLU A 1 357 ? -0.971 12.064 41.085 1.00 18.45 380 GLU A O 1
ATOM 2882 N N . LYS A 1 358 ? -2.978 12.422 42.065 1.00 19.70 381 LYS A N 1
ATOM 2883 C CA . LYS A 1 358 ? -3.389 13.411 41.086 1.00 19.54 381 LYS A CA 1
ATOM 2884 C C . LYS A 1 358 ? -2.465 14.606 41.091 1.00 19.50 381 LYS A C 1
ATOM 2885 O O . LYS A 1 358 ? -2.199 15.201 42.143 1.00 18.35 381 LYS A O 1
ATOM 2891 N N . LEU A 1 359 ? -1.975 14.958 39.914 1.00 19.50 382 LEU A N 1
ATOM 2892 C CA . LEU A 1 359 ? -1.110 16.107 39.789 1.00 21.55 382 LEU A CA 1
ATOM 2893 C C . LEU A 1 359 ? -1.950 17.325 39.424 1.00 21.34 382 LEU A C 1
ATOM 2894 O O . LEU A 1 359 ? -1.956 18.327 40.146 1.00 22.24 382 LEU A O 1
ATOM 2899 N N . LYS A 1 360 ? -2.718 17.201 38.343 1.00 19.91 383 LYS A N 1
ATOM 2900 C CA . LYS A 1 360 ? -3.414 18.328 37.728 1.00 19.21 383 LYS A CA 1
ATOM 2901 C C . LYS A 1 360 ? -4.486 17.759 36.814 1.00 17.22 383 LYS A C 1
ATOM 2902 O O . LYS A 1 360 ? -4.231 16.751 36.161 1.00 15.53 383 LYS A O 1
ATOM 2908 N N . THR A 1 361 ? -5.649 18.412 36.729 1.00 16.00 384 THR A N 1
ATOM 2909 C CA . THR A 1 361 ? -6.618 18.062 35.673 1.00 15.63 384 THR A CA 1
ATOM 2910 C C . THR A 1 361 ? -6.077 18.556 34.322 1.00 15.22 384 THR A C 1
ATOM 2911 O O . THR A 1 361 ? -5.216 19.451 34.266 1.00 14.37 384 THR A O 1
ATOM 2915 N N . VAL A 1 362 ? -6.574 17.965 33.235 1.00 13.95 385 VAL A N 1
ATOM 2916 C CA . VAL A 1 362 ? -6.306 18.499 31.885 1.00 14.33 385 VAL A CA 1
ATOM 2917 C C . VAL A 1 362 ? -6.637 19.992 31.785 1.00 15.42 385 VAL A C 1
ATOM 2918 O O . VAL A 1 362 ? -5.834 20.768 31.239 1.00 15.90 385 VAL A O 1
ATOM 2922 N N . GLY A 1 363 ? -7.785 20.376 32.366 1.00 15.86 386 GLY A N 1
ATOM 2923 C CA . GLY A 1 363 ? -8.298 21.747 32.322 1.00 16.83 386 GLY A CA 1
ATOM 2924 C C . GLY A 1 363 ? -7.321 22.661 33.059 1.00 18.00 386 GLY A C 1
ATOM 2925 O O . GLY A 1 363 ? -7.111 23.803 32.645 1.00 18.76 386 GLY A O 1
ATOM 2926 N N . ALA A 1 364 ? -6.685 22.155 34.115 1.00 17.43 387 ALA A N 1
ATOM 2927 C CA . ALA A 1 364 ? -5.723 22.981 34.866 1.00 18.48 387 ALA A CA 1
ATOM 2928 C C . ALA A 1 364 ? -4.356 23.088 34.172 1.00 19.57 387 ALA A C 1
ATOM 2929 O O . ALA A 1 364 ? -3.576 24.029 34.402 1.00 20.91 387 ALA A O 1
ATOM 2931 N N . ALA A 1 365 ? -4.063 22.109 33.323 1.00 19.98 388 ALA A N 1
ATOM 2932 C CA . ALA A 1 365 ? -2.778 22.036 32.636 1.00 19.27 388 ALA A CA 1
ATOM 2933 C C . ALA A 1 365 ? -2.828 22.653 31.227 1.00 19.24 388 ALA A C 1
ATOM 2934 O O . ALA A 1 365 ? -1.943 22.408 30.413 1.00 18.11 388 ALA A O 1
ATOM 2936 N N . LEU A 1 366 ? -3.838 23.463 30.928 1.00 20.15 389 LEU A N 1
ATOM 2937 C CA . LEU A 1 366 ? -3.960 23.956 29.555 1.00 21.47 389 LEU A CA 1
ATOM 2938 C C . LEU A 1 366 ? -2.761 24.797 29.080 1.00 23.01 389 LEU A C 1
ATOM 2939 O O . LEU A 1 366 ? -2.360 24.729 27.911 1.00 21.98 389 LEU A O 1
ATOM 2944 N N . ASP A 1 367 ? -2.210 25.605 29.984 1.00 23.60 390 ASP A N 1
ATOM 2945 C CA . ASP A 1 367 ? -1.079 26.474 29.654 1.00 25.77 390 ASP A CA 1
ATOM 2946 C C . ASP A 1 367 ? 0.146 25.689 29.200 1.00 23.90 390 ASP A C 1
ATOM 2947 O O . ASP A 1 367 ? 0.826 26.097 28.253 1.00 24.62 390 ASP A O 1
ATOM 2952 N N . ILE A 1 368 ? 0.406 24.564 29.858 1.00 21.96 391 ILE A N 1
ATOM 2953 C CA . ILE A 1 368 ? 1.520 23.679 29.493 1.00 21.06 391 ILE A CA 1
ATOM 2954 C C . ILE A 1 368 ? 1.215 22.794 28.273 1.00 18.83 391 ILE A C 1
ATOM 2955 O O . ILE A 1 368 ? 2.113 22.463 27.512 1.00 17.04 391 ILE A O 1
ATOM 2960 N N . LEU A 1 369 ? -0.054 22.420 28.097 1.00 16.71 392 LEU A N 1
ATOM 2961 C CA . LEU A 1 369 ? -0.454 21.535 26.982 1.00 16.01 392 LEU A CA 1
ATOM 2962 C C . LEU A 1 369 ? -0.582 22.309 25.676 1.00 16.68 392 LEU A C 1
ATOM 2963 O O . LEU A 1 369 ? -0.390 21.755 24.587 1.00 16.44 392 LEU A O 1
ATOM 2968 N N . CYS A 1 370 ? -0.893 23.595 25.800 1.00 16.52 393 CYS A N 1
ATOM 2969 C CA . CYS A 1 370 ? -1.172 24.403 24.640 1.00 18.46 393 CYS A CA 1
ATOM 2970 C C . CYS A 1 370 ? -0.442 25.753 24.752 1.00 19.17 393 CYS A C 1
ATOM 2971 O O . CYS A 1 370 ? -1.086 26.799 24.848 1.00 19.50 393 CYS A O 1
ATOM 2974 N N . PRO A 1 371 ? 0.906 25.730 24.724 1.00 20.02 394 PRO A N 1
ATOM 2975 C CA . PRO A 1 371 ? 1.698 26.920 25.099 1.00 21.61 394 PRO A CA 1
ATOM 2976 C C . PRO A 1 371 ? 1.634 28.043 24.064 1.00 23.31 394 PRO A C 1
ATOM 2977 O O . PRO A 1 371 ? 2.000 29.182 24.359 1.00 24.28 394 PRO A O 1
ATOM 2981 N N . SER A 1 372 ? 1.154 27.713 22.872 1.00 23.53 395 SER A N 1
ATOM 2982 C CA . SER A 1 372 ? 0.957 28.690 21.815 1.00 23.77 395 SER A CA 1
ATOM 2983 C C . SER A 1 372 ? -0.459 29.254 21.762 1.00 24.88 395 SER A C 1
ATOM 2984 O O . SER A 1 372 ? -0.753 30.126 20.938 1.00 25.48 395 SER A O 1
ATOM 2987 N N . GLY A 1 373 ? -1.324 28.790 22.657 1.00 23.06 396 GLY A N 1
ATOM 2988 C CA . GLY A 1 373 ? -2.676 29.318 22.729 1.00 24.16 396 GLY A CA 1
ATOM 2989 C C . GLY A 1 373 ? -3.642 28.672 21.744 1.00 23.66 396 GLY A C 1
ATOM 2990 O O . GLY A 1 373 ? -3.226 27.970 20.818 1.00 23.01 396 GLY A O 1
ATOM 2991 N N . PRO A 1 374 ? -4.945 28.880 21.967 1.00 23.48 397 PRO A N 1
ATOM 2992 C CA . PRO A 1 374 ? -5.979 28.177 21.222 1.00 23.00 397 PRO A CA 1
ATOM 2993 C C . PRO A 1 374 ? -6.320 28.836 19.894 1.00 22.95 397 PRO A C 1
ATOM 2994 O O . PRO A 1 374 ? -5.942 29.974 19.668 1.00 22.70 397 PRO A O 1
ATOM 2998 N N . ILE A 1 375 ? -7.011 28.106 19.025 1.00 21.55 398 ILE A N 1
ATOM 2999 C CA . ILE A 1 375 ? -7.564 28.663 17.798 1.00 21.84 398 ILE A CA 1
ATOM 3000 C C . ILE A 1 375 ? -9.077 28.878 17.945 1.00 21.65 398 ILE A C 1
ATOM 3001 O O . ILE A 1 375 ? -9.808 27.990 18.379 1.00 21.37 398 ILE A O 1
ATOM 3006 N N . LYS A 1 376 ? -9.542 30.063 17.577 1.00 22.22 399 LYS A N 1
ATOM 3007 C CA . LYS A 1 376 ? -10.947 30.401 17.706 1.00 22.33 399 LYS A CA 1
ATOM 3008 C C . LYS A 1 376 ? -11.641 30.194 16.377 1.00 22.94 399 LYS A C 1
ATOM 3009 O O . LYS A 1 376 ? -11.061 30.460 15.308 1.00 23.09 399 LYS A O 1
ATOM 3015 N N . SER A 1 377 ? -12.896 29.757 16.438 1.00 22.07 400 SER A N 1
ATOM 3016 C CA . SER A 1 377 ? -13.644 29.415 15.247 1.00 22.50 400 SER A CA 1
ATOM 3017 C C . SER A 1 377 ? -15.155 29.498 15.503 1.00 22.64 400 SER A C 1
ATOM 3018 O O . SER A 1 377 ? -15.632 29.120 16.571 1.00 21.58 400 SER A O 1
ATOM 3021 N N . LEU A 1 378 ? -15.895 29.996 14.520 1.00 23.48 401 LEU A N 1
ATOM 3022 C CA . LEU A 1 378 ? -17.361 30.041 14.614 1.00 23.98 401 LEU A CA 1
ATOM 3023 C C . LEU A 1 378 ? -17.953 28.632 14.842 1.00 22.20 401 LEU A C 1
ATOM 3024 O O . LEU A 1 378 ? -18.739 28.433 15.760 1.00 21.78 401 LEU A O 1
ATOM 3029 N N . TYR A 1 379 ? -17.555 27.669 14.018 1.00 20.77 402 TYR A N 1
ATOM 3030 C CA . TYR A 1 379 ? -17.972 26.262 14.174 1.00 20.40 402 TYR A CA 1
ATOM 3031 C C . TYR A 1 379 ? -16.758 25.373 14.485 1.00 19.25 402 TYR A C 1
ATOM 3032 O O . TYR A 1 379 ? -15.614 25.809 14.297 1.00 18.89 402 TYR A O 1
ATOM 3041 N N . PRO A 1 380 ? -16.995 24.135 14.983 1.00 18.36 403 PRO A N 1
ATOM 3042 C CA . PRO A 1 380 ? -15.837 23.333 15.341 1.00 17.42 403 PRO A CA 1
ATOM 3043 C C . PRO A 1 380 ? -14.936 23.034 14.152 1.00 17.19 403 PRO A C 1
ATOM 3044 O O . PRO A 1 380 ? -15.424 22.969 13.031 1.00 17.44 403 PRO A O 1
ATOM 3048 N N . LEU A 1 381 ? -13.631 22.908 14.416 1.00 15.83 404 LEU A N 1
ATOM 3049 C CA . LEU A 1 381 ? -12.620 22.499 13.423 1.00 15.93 404 LEU A CA 1
ATOM 3050 C C . LEU A 1 381 ? -12.134 21.086 13.736 1.00 14.70 404 LEU A C 1
ATOM 3051 O O . LEU A 1 381 ? -12.091 20.686 14.892 1.00 15.72 404 LEU A O 1
ATOM 3056 N N . THR A 1 382 ? -11.724 20.333 12.729 1.00 14.37 405 THR A N 1
ATOM 3057 C CA . THR A 1 382 ? -11.228 18.950 12.977 1.00 13.42 405 THR A CA 1
ATOM 3058 C C . THR A 1 382 ? -9.820 18.965 13.542 1.00 12.99 405 THR A C 1
ATOM 3059 O O . THR A 1 382 ? -9.175 19.991 13.509 1.00 13.05 405 THR A O 1
ATOM 3063 N N . PHE A 1 383 ? -9.329 17.799 13.985 1.00 12.54 406 PHE A N 1
ATOM 3064 C CA . PHE A 1 383 ? -7.931 17.642 14.357 1.00 12.59 406 PHE A CA 1
ATOM 3065 C C . PHE A 1 383 ? -7.015 18.181 13.268 1.00 13.56 406 PHE A C 1
ATOM 3066 O O . PHE A 1 383 ? -6.134 19.028 13.537 1.00 14.16 406 PHE A O 1
ATOM 3074 N N . ILE A 1 384 ? -7.231 17.697 12.044 1.00 13.66 407 ILE A N 1
ATOM 3075 C CA . ILE A 1 384 ? -6.391 18.075 10.901 1.00 14.75 407 ILE A CA 1
ATOM 3076 C C . ILE A 1 384 ? -6.314 19.613 10.730 1.00 15.15 407 ILE A C 1
ATOM 3077 O O . ILE A 1 384 ? -5.228 20.161 10.501 1.00 14.46 407 ILE A O 1
ATOM 3082 N N . GLN A 1 385 ? -7.459 20.296 10.874 1.00 14.94 408 GLN A N 1
ATOM 3083 C CA . GLN A 1 385 ? -7.521 21.758 10.759 1.00 15.19 408 GLN A CA 1
ATOM 3084 C C . GLN A 1 385 ? -6.753 22.554 11.816 1.00 15.71 408 GLN A C 1
ATOM 3085 O O . GLN A 1 385 ? -6.330 23.681 11.550 1.00 15.72 408 GLN A O 1
ATOM 3091 N N A VAL A 1 386 ? -6.586 21.958 12.988 0.50 15.48 409 VAL A N 1
ATOM 3092 N N B VAL A 1 386 ? -6.613 22.001 13.021 0.50 14.97 409 VAL A N 1
ATOM 3093 C CA A VAL A 1 386 ? -5.866 22.578 14.071 0.50 16.18 409 VAL A CA 1
ATOM 3094 C CA B VAL A 1 386 ? -5.818 22.647 14.067 0.50 15.34 409 VAL A CA 1
ATOM 3095 C C A VAL A 1 386 ? -4.436 22.036 14.185 0.50 16.25 409 VAL A C 1
ATOM 3096 C C B VAL A 1 386 ? -4.409 22.060 14.177 0.50 15.72 409 VAL A C 1
ATOM 3097 O O A VAL A 1 386 ? -3.739 22.321 15.162 0.50 16.19 409 VAL A O 1
ATOM 3098 O O B VAL A 1 386 ? -3.701 22.331 15.150 0.50 15.66 409 VAL A O 1
ATOM 3105 N N . LYS A 1 387 ? -4.021 21.268 13.173 1.00 16.17 410 LYS A N 1
ATOM 3106 C CA . LYS A 1 387 ? -2.647 20.774 13.009 1.00 17.53 410 LYS A CA 1
ATOM 3107 C C . LYS A 1 387 ? -2.259 19.844 14.135 1.00 17.00 410 LYS A C 1
ATOM 3108 O O . LYS A 1 387 ? -1.141 19.898 14.621 1.00 15.57 410 LYS A O 1
ATOM 3114 N N . GLN A 1 388 ? -3.225 19.023 14.558 1.00 16.44 411 GLN A N 1
ATOM 3115 C CA . GLN A 1 388 ? -2.957 17.898 15.451 1.00 16.95 411 GLN A CA 1
ATOM 3116 C C . GLN A 1 388 ? -3.403 16.584 14.836 1.00 16.68 411 GLN A C 1
ATOM 3117 O O . GLN A 1 388 ? -4.533 16.479 14.332 1.00 17.55 411 GLN A O 1
ATOM 3123 N N . HIS A 1 389 ? -2.530 15.585 14.872 1.00 15.07 412 HIS A N 1
ATOM 3124 C CA . HIS A 1 389 ? -2.877 14.321 14.222 1.00 14.83 412 HIS A CA 1
ATOM 3125 C C . HIS A 1 389 ? -3.295 13.288 15.190 1.00 12.92 412 HIS A C 1
ATOM 3126 O O . HIS A 1 389 ? -4.258 12.566 14.933 1.00 13.43 412 HIS A O 1
ATOM 3133 N N . TYR A 1 390 ? -2.607 13.216 16.336 1.00 12.03 413 TYR A N 1
ATOM 3134 C CA . TYR A 1 390 ? -2.865 12.146 17.263 1.00 10.83 413 TYR A CA 1
ATOM 3135 C C . TYR A 1 390 ? -3.216 12.691 18.615 1.00 11.06 413 TYR A C 1
ATOM 3136 O O . TYR A 1 390 ? -2.887 13.842 18.932 1.00 12.07 413 TYR A O 1
ATOM 3145 N N . GLY A 1 391 ? -3.778 11.832 19.458 1.00 9.74 414 GLY A N 1
ATOM 3146 C CA . GLY A 1 391 ? -4.052 12.241 20.847 1.00 9.93 414 GLY A CA 1
ATOM 3147 C C . GLY A 1 391 ? -5.378 12.961 21.093 1.00 10.16 414 GLY A C 1
ATOM 3148 O O . GLY A 1 391 ? -6.456 12.474 20.741 1.00 10.18 414 GLY A O 1
ATOM 3149 N N . PHE A 1 392 ? -5.295 14.129 21.730 1.00 10.45 415 PHE A N 1
ATOM 3150 C CA . PHE A 1 392 ? -6.480 14.750 22.339 1.00 10.83 415 PHE A CA 1
ATOM 3151 C C . PHE A 1 392 ? -6.499 16.250 22.047 1.00 11.32 415 PHE A C 1
ATOM 3152 O O . PHE A 1 392 ? -5.453 16.903 22.046 1.00 11.44 415 PHE A O 1
ATOM 3160 N N . VAL A 1 393 ? -7.690 16.781 21.774 1.00 11.09 416 VAL A N 1
ATOM 3161 C CA . VAL A 1 393 ? -7.880 18.202 21.530 1.00 11.10 416 VAL A CA 1
ATOM 3162 C C . VAL A 1 393 ? -9.060 18.639 22.396 1.00 11.43 416 VAL A C 1
ATOM 3163 O O . VAL A 1 393 ? -10.090 17.919 22.489 1.00 10.86 416 VAL A O 1
ATOM 3167 N N . LEU A 1 394 ? -8.906 19.777 23.065 1.00 11.43 417 LEU A N 1
ATOM 3168 C CA . LEU A 1 394 ? -9.969 20.287 23.927 1.00 12.70 417 LEU A CA 1
ATOM 3169 C C . LEU A 1 394 ? -10.778 21.309 23.154 1.00 13.08 417 LEU A C 1
ATOM 3170 O O . LEU A 1 394 ? -10.212 22.279 22.643 1.00 13.50 417 LEU A O 1
ATOM 3175 N N . TYR A 1 395 ? -12.090 21.085 23.057 1.00 12.42 418 TYR A N 1
ATOM 3176 C CA . TYR A 1 395 ? -13.023 22.010 22.434 1.00 13.06 418 TYR A CA 1
ATOM 3177 C C . TYR A 1 395 ? -13.790 22.700 23.558 1.00 13.96 418 TYR A C 1
ATOM 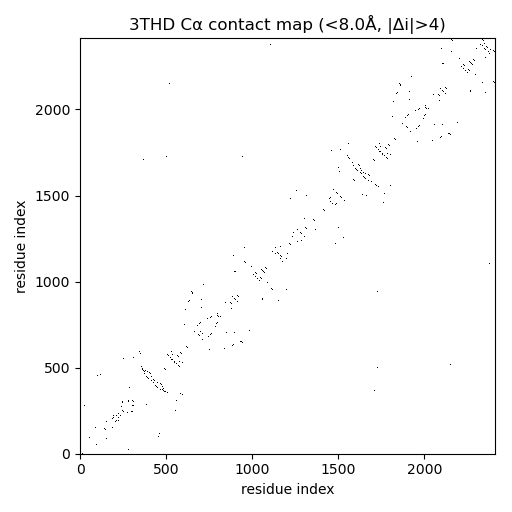3178 O O . TYR A 1 395 ? -14.382 22.028 24.404 1.00 13.70 418 TYR A O 1
ATOM 3187 N N . ARG A 1 396 ? -13.799 24.029 23.543 1.00 15.00 419 ARG A N 1
ATOM 3188 C CA . ARG A 1 396 ? -14.422 24.806 24.609 1.00 15.99 419 ARG A CA 1
ATOM 3189 C C . ARG A 1 396 ? -15.420 25.825 24.032 1.00 17.01 419 ARG A C 1
ATOM 3190 O O . ARG A 1 396 ? -15.164 26.464 22.999 1.00 16.37 419 ARG A O 1
ATOM 3198 N N . THR A 1 397 ? -16.570 25.946 24.680 1.00 18.04 420 THR A N 1
ATOM 3199 C CA . THR A 1 397 ? -17.473 27.062 24.401 1.00 19.92 420 THR A CA 1
ATOM 3200 C C . THR A 1 397 ? -18.218 27.491 25.671 1.00 21.34 420 THR A C 1
ATOM 3201 O O . THR A 1 397 ? -17.889 27.048 26.762 1.00 18.97 420 THR A O 1
ATOM 3205 N N . THR A 1 398 ? -19.212 28.364 25.499 1.00 23.78 421 THR A N 1
ATOM 3206 C CA . THR A 1 398 ? -20.007 28.851 26.610 1.00 27.21 421 THR A CA 1
ATOM 3207 C C . THR A 1 398 ? -21.474 28.428 26.418 1.00 27.21 421 THR A C 1
ATOM 3208 O O . THR A 1 398 ? -21.958 28.393 25.278 1.00 27.94 421 THR A O 1
ATOM 3212 N N . LEU A 1 399 ? -22.184 28.098 27.504 1.00 27.39 422 LEU A N 1
ATOM 3213 C CA . LEU A 1 399 ? -23.604 27.730 27.355 1.00 28.72 422 LEU A CA 1
ATOM 3214 C C . LEU A 1 399 ? -24.417 28.995 27.064 1.00 30.72 422 LEU A C 1
ATOM 3215 O O . LEU A 1 399 ? -24.334 29.961 27.819 1.00 29.74 422 LEU A O 1
ATOM 3220 N N . PRO A 1 400 ? -25.170 28.998 25.941 1.00 32.95 423 PRO A N 1
ATOM 3221 C CA . PRO A 1 400 ? -25.924 30.182 25.506 1.00 34.80 423 PRO A CA 1
ATOM 3222 C C . PRO A 1 400 ? -27.253 30.336 26.246 1.00 37.97 423 PRO A C 1
ATOM 3223 O O . PRO A 1 400 ? -27.906 31.369 26.122 1.00 40.88 423 PRO A O 1
ATOM 3227 N N . GLN A 1 401 ? -27.636 29.313 27.004 1.00 39.52 424 GLN A N 1
ATOM 3228 C CA . GLN A 1 401 ? -28.917 29.259 27.713 1.00 42.28 424 GLN A CA 1
ATOM 3229 C C . GLN A 1 401 ? -28.720 28.669 29.106 1.00 41.87 424 GLN A C 1
ATOM 3230 O O . GLN A 1 401 ? -27.779 27.913 29.348 1.00 40.25 424 GLN A O 1
ATOM 3236 N N . ASP A 1 402 ? -29.614 29.009 30.027 1.00 41.20 425 ASP A N 1
ATOM 3237 C CA . ASP A 1 402 ? -29.622 28.327 31.305 1.00 39.96 425 ASP A CA 1
ATOM 3238 C C . ASP A 1 402 ? -29.983 26.866 31.072 1.00 37.02 425 ASP A C 1
ATOM 3239 O O . ASP A 1 402 ? -30.936 26.574 30.352 1.00 37.50 425 ASP A O 1
ATOM 3244 N N . CYS A 1 403 ? -29.204 25.964 31.665 1.00 34.47 426 CYS A N 1
ATOM 3245 C CA . CYS A 1 403 ? -29.494 24.534 31.629 1.00 33.04 426 CYS A CA 1
ATOM 3246 C C . CYS A 1 403 ? -29.622 23.989 33.038 1.00 33.92 426 CYS A C 1
ATOM 3247 O O . CYS A 1 403 ? -28.999 22.977 33.396 1.00 30.32 426 CYS A O 1
ATOM 3250 N N . SER A 1 404 ? -30.431 24.665 33.845 1.00 34.03 427 SER A N 1
ATOM 3251 C CA . SER A 1 404 ? -30.714 24.171 35.181 1.00 36.27 427 SER A CA 1
ATOM 3252 C C . SER A 1 404 ? -31.449 22.830 35.131 1.00 34.93 427 SER A C 1
ATOM 3253 O O . SER A 1 404 ? -31.191 21.951 35.941 1.00 34.01 427 SER A O 1
ATOM 3256 N N . ASN A 1 405 ? -32.372 22.699 34.184 1.00 36.28 428 ASN A N 1
ATOM 3257 C CA . ASN A 1 405 ? -32.928 21.406 33.828 1.00 36.87 428 ASN A CA 1
ATOM 3258 C C . ASN A 1 405 ? -32.039 20.812 32.749 1.00 34.23 428 ASN A C 1
ATOM 3259 O O . ASN A 1 405 ? -31.566 21.549 31.888 1.00 33.10 428 ASN A O 1
ATOM 3264 N N . PRO A 1 406 ? -31.805 19.483 32.792 1.00 32.88 429 PRO A N 1
ATOM 3265 C CA . PRO A 1 406 ? -30.869 18.882 31.837 1.00 29.71 429 PRO A CA 1
ATOM 3266 C C . PRO A 1 406 ? -31.278 19.201 30.412 1.00 28.65 429 PRO A C 1
ATOM 3267 O O . PRO A 1 406 ? -32.462 19.106 30.075 1.00 27.67 429 PRO A O 1
ATOM 3271 N N . ALA A 1 407 ? -30.307 19.625 29.608 1.00 25.54 430 ALA A N 1
ATOM 3272 C CA . ALA A 1 407 ? -30.554 19.992 28.222 1.00 24.24 430 ALA A CA 1
ATOM 3273 C C . ALA A 1 407 ? -29.686 19.123 27.345 1.00 22.50 430 ALA A C 1
ATOM 3274 O O . ALA A 1 407 ? -28.540 18.867 27.693 1.00 21.53 430 ALA A O 1
ATOM 3276 N N . PRO A 1 408 ? -30.231 18.657 26.211 1.00 21.47 431 PRO A N 1
ATOM 3277 C CA . PRO A 1 408 ? -29.515 17.685 25.386 1.00 20.19 431 PRO A CA 1
ATOM 3278 C C . PRO A 1 408 ? -28.398 18.321 24.563 1.00 19.69 431 PRO A C 1
ATOM 3279 O O . PRO A 1 408 ? -28.655 19.190 23.729 1.00 19.02 431 PRO A O 1
ATOM 3283 N N . LEU A 1 409 ? -27.167 17.873 24.810 1.00 18.72 432 LEU A N 1
ATOM 3284 C CA . LEU A 1 409 ? -26.020 18.200 23.961 1.00 18.39 432 LEU A CA 1
ATOM 3285 C C . LEU A 1 409 ? -25.890 17.084 22.924 1.00 17.93 432 LEU A C 1
ATOM 3286 O O . LEU A 1 409 ? -25.741 15.928 23.286 1.00 17.82 432 LEU A O 1
ATOM 3291 N N . SER A 1 410 ? -25.984 17.418 21.643 1.00 18.13 433 SER A N 1
ATOM 3292 C CA . SER A 1 410 ? -25.992 16.385 20.598 1.00 18.10 433 SER A CA 1
ATOM 3293 C C . SER A 1 410 ? -25.035 16.691 19.450 1.00 17.83 433 SER A C 1
ATOM 3294 O O . SER A 1 410 ? -24.726 17.854 19.166 1.00 17.82 433 SER A O 1
ATOM 3297 N N . SER A 1 411 ? -24.586 15.629 18.783 1.00 17.01 434 SER A N 1
ATOM 3298 C CA . SER A 1 411 ? -23.950 15.738 17.477 1.00 17.38 434 SER A CA 1
ATOM 3299 C C . SER A 1 411 ? -24.934 15.056 16.500 1.00 17.70 434 SER A C 1
ATOM 3300 O O . SER A 1 411 ? -24.895 13.847 16.314 1.00 15.90 434 SER A O 1
ATOM 3303 N N . PRO A 1 412 ? -25.868 15.846 15.930 1.00 18.65 435 PRO A N 1
ATOM 3304 C CA . PRO A 1 412 ? -26.949 15.271 15.105 1.00 19.60 435 PRO A CA 1
ATOM 3305 C C . PRO A 1 412 ? -26.447 14.401 13.955 1.00 19.04 435 PRO A C 1
ATOM 3306 O O . PRO A 1 412 ? -27.077 13.396 13.655 1.00 20.40 435 PRO A O 1
ATOM 3310 N N . LEU A 1 413 ? -25.326 14.763 13.330 1.00 18.20 436 LEU A N 1
ATOM 3311 C CA . LEU A 1 413 ? -24.770 13.943 12.265 1.00 18.02 436 LEU A CA 1
ATOM 3312 C C . LEU A 1 413 ? -23.737 12.931 12.750 1.00 17.29 436 LEU A C 1
ATOM 3313 O O . LEU A 1 413 ? -22.947 12.416 11.953 1.00 16.66 436 LEU A O 1
ATOM 3318 N N . ASN A 1 414 ? -23.733 12.637 14.044 1.00 16.83 437 ASN A N 1
ATOM 3319 C CA . ASN A 1 414 ? -22.833 11.601 14.574 1.00 15.93 437 ASN A CA 1
ATOM 3320 C C . ASN A 1 414 ? -21.370 11.942 14.238 1.00 15.67 437 ASN A C 1
ATOM 3321 O O . ASN A 1 414 ? -20.663 11.125 13.652 1.00 14.71 437 ASN A O 1
ATOM 3326 N N . GLY A 1 415 ? -20.930 13.140 14.640 1.00 14.93 438 GLY A N 1
ATOM 3327 C CA . GLY A 1 415 ? -19.603 13.636 14.317 1.00 13.73 438 GLY A CA 1
ATOM 3328 C C . GLY A 1 415 ? -18.671 13.871 15.487 1.00 13.59 438 GLY A C 1
ATOM 3329 O O . GLY A 1 415 ? -17.800 14.748 15.410 1.00 12.79 438 GLY A O 1
ATOM 3330 N N . VAL A 1 416 ? -18.816 13.080 16.560 1.00 13.02 439 VAL A N 1
ATOM 3331 C CA . VAL A 1 416 ? -17.780 13.040 17.586 1.00 12.60 439 VAL A CA 1
ATOM 3332 C C . VAL A 1 416 ? -16.857 11.871 17.194 1.00 12.06 439 VAL A C 1
ATOM 3333 O O . VAL A 1 416 ? -17.234 10.707 17.308 1.00 12.90 439 VAL A O 1
ATOM 3337 N N . HIS A 1 417 ? -15.673 12.198 16.677 1.00 10.98 440 HIS A N 1
ATOM 3338 C CA . HIS A 1 417 ? -14.733 11.173 16.221 1.00 10.97 440 HIS A CA 1
ATOM 3339 C C . HIS A 1 417 ? -13.508 11.265 17.098 1.00 10.47 440 HIS A C 1
ATOM 3340 O O . HIS A 1 417 ? -12.614 12.072 16.849 1.00 10.84 440 HIS A O 1
ATOM 3347 N N . ASP A 1 418 ? -13.432 10.444 18.140 1.00 9.93 441 ASP A N 1
ATOM 3348 C CA . ASP A 1 418 ? -14.245 9.230 18.317 1.00 9.89 441 ASP A CA 1
ATOM 3349 C C . ASP A 1 418 ? -14.893 9.133 19.685 1.00 10.19 441 ASP A C 1
ATOM 3350 O O . ASP A 1 418 ? -15.774 8.333 19.870 1.00 10.51 441 ASP A O 1
ATOM 3355 N N . ARG A 1 419 ? -14.444 9.972 20.619 1.00 9.97 442 ARG A N 1
ATOM 3356 C CA . ARG A 1 419 ? -14.942 9.945 22.019 1.00 10.62 442 ARG A CA 1
ATOM 3357 C C . ARG A 1 419 ? -14.751 11.334 22.627 1.00 11.19 442 ARG A C 1
ATOM 3358 O O . ARG A 1 419 ? -13.709 11.973 22.392 1.00 11.66 442 ARG A O 1
ATOM 3366 N N . ALA A 1 420 ? -15.722 11.817 23.411 1.00 11.27 443 ALA A N 1
ATOM 3367 C CA . ALA A 1 420 ? -15.583 13.137 24.003 1.00 10.95 443 ALA A CA 1
ATOM 3368 C C . ALA A 1 420 ? -15.896 13.011 25.452 1.00 11.34 443 ALA A C 1
ATOM 3369 O O . ALA A 1 420 ? -16.968 12.485 25.800 1.00 11.13 443 ALA A O 1
ATOM 3371 N N . TYR A 1 421 ? -14.987 13.515 26.301 1.00 11.18 444 TYR A N 1
ATOM 3372 C CA . TYR A 1 421 ? -15.230 13.525 27.752 1.00 11.75 444 TYR A CA 1
ATOM 3373 C C . TYR A 1 421 ? -15.740 14.943 28.034 1.00 12.10 444 TYR A C 1
ATOM 3374 O O . TYR A 1 421 ? -15.028 15.936 27.755 1.00 12.03 444 TYR A O 1
ATOM 3383 N N . VAL A 1 422 ? -16.963 15.035 28.557 1.00 11.85 445 VAL A N 1
ATOM 3384 C CA . VAL A 1 422 ? -17.670 16.340 28.614 1.00 12.65 445 VAL A CA 1
ATOM 3385 C C . VAL A 1 422 ? -17.711 16.881 30.030 1.00 13.45 445 VAL A C 1
ATOM 3386 O O . VAL A 1 422 ? -18.033 16.147 30.973 1.00 13.22 445 VAL A O 1
ATOM 3390 N N . ALA A 1 423 ? -17.418 18.167 30.169 1.00 14.24 446 ALA A N 1
ATOM 3391 C CA . ALA A 1 423 ? -17.523 18.830 31.472 1.00 15.17 446 ALA A CA 1
ATOM 3392 C C . ALA A 1 423 ? -18.146 20.234 31.361 1.00 16.00 446 ALA A C 1
ATOM 3393 O O . ALA A 1 423 ? -17.988 20.916 30.356 1.00 14.73 446 ALA A O 1
ATOM 3395 N N . VAL A 1 424 ? -18.894 20.631 32.389 1.00 16.48 447 VAL A N 1
ATOM 3396 C CA . VAL A 1 424 ? -19.505 21.965 32.427 1.00 18.70 447 VAL A CA 1
ATOM 3397 C C . VAL A 1 424 ? -19.019 22.592 33.726 1.00 20.26 447 VAL A C 1
ATOM 3398 O O . VAL A 1 424 ? -19.283 22.053 34.808 1.00 19.76 447 VAL A O 1
ATOM 3402 N N . ASP A 1 425 ? -18.247 23.677 33.608 1.00 21.99 448 ASP A N 1
ATOM 3403 C CA . ASP A 1 425 ? -17.707 24.380 34.783 1.00 24.27 448 ASP A CA 1
ATOM 3404 C C . ASP A 1 425 ? -17.001 23.416 35.750 1.00 23.82 448 ASP A C 1
ATOM 3405 O O . ASP A 1 425 ? -17.210 23.480 36.957 1.00 25.29 448 ASP A O 1
ATOM 3410 N N . GLY A 1 426 ? -16.185 22.520 35.204 1.00 22.32 449 GLY A N 1
ATOM 3411 C CA . GLY A 1 426 ? -15.403 21.558 35.993 1.00 21.81 449 GLY A CA 1
ATOM 3412 C C . GLY A 1 426 ? -16.195 20.390 36.562 1.00 21.68 449 GLY A C 1
ATOM 3413 O O . GLY A 1 426 ? -15.686 19.641 37.379 1.00 21.80 449 GLY A O 1
ATOM 3414 N N . ILE A 1 427 ? -17.452 20.240 36.143 1.00 20.76 450 ILE A N 1
ATOM 3415 C CA . ILE A 1 427 ? -18.253 19.106 36.570 1.00 20.85 450 ILE A CA 1
ATOM 3416 C C . ILE A 1 427 ? -18.431 18.108 35.404 1.00 20.02 450 ILE A C 1
ATOM 3417 O O . ILE A 1 427 ? -19.017 18.474 34.381 1.00 19.06 450 ILE A O 1
ATOM 3422 N N . PRO A 1 428 ? -17.929 16.856 35.556 1.00 19.20 451 PRO A N 1
ATOM 3423 C CA . PRO A 1 428 ? -18.033 15.890 34.455 1.00 18.40 451 PRO A CA 1
ATOM 3424 C C . PRO A 1 428 ? -19.484 15.520 34.200 1.00 17.79 451 PRO A C 1
ATOM 3425 O O . PRO A 1 428 ? -20.265 15.325 35.150 1.00 18.11 451 PRO A O 1
ATOM 3429 N N . GLN A 1 429 ? -19.847 15.473 32.925 1.00 16.66 452 GLN A N 1
ATOM 3430 C CA . GLN A 1 429 ? -21.218 15.204 32.480 1.00 16.94 452 GLN A CA 1
ATOM 3431 C C . GLN A 1 429 ? -21.388 13.830 31.839 1.00 16.35 452 GLN A C 1
ATOM 3432 O O . GLN A 1 429 ? -22.506 13.381 31.667 1.00 16.70 452 GLN A O 1
ATOM 3438 N N . GLY A 1 430 ? -20.279 13.190 31.481 1.00 15.59 453 GLY A N 1
ATOM 3439 C CA . GLY A 1 430 ? -20.303 11.887 30.840 1.00 14.54 453 GLY A CA 1
ATOM 3440 C C . GLY A 1 430 ? -19.562 11.869 29.514 1.00 13.96 453 GLY A C 1
ATOM 3441 O O . GLY A 1 430 ? -18.672 12.678 29.284 1.00 13.46 453 GLY A O 1
ATOM 3442 N N . VAL A 1 431 ? -19.971 10.971 28.625 1.00 13.39 454 VAL A N 1
ATOM 3443 C CA . VAL A 1 431 ? -19.199 10.692 27.414 1.00 13.49 454 VAL A CA 1
ATOM 3444 C C . VAL A 1 431 ? -20.070 10.665 26.158 1.00 14.35 454 VAL A C 1
ATOM 3445 O O . VAL A 1 431 ? -21.108 10.019 26.131 1.00 16.80 454 VAL A O 1
ATOM 3449 N N . LEU A 1 432 ? -19.641 11.373 25.116 1.00 14.69 455 LEU A N 1
ATOM 3450 C CA . LEU A 1 432 ? -20.246 11.212 23.787 1.00 14.17 455 LEU A CA 1
ATOM 3451 C C . LEU A 1 432 ? -19.335 10.245 22.989 1.00 13.86 455 LEU A C 1
ATOM 3452 O O . LEU A 1 432 ? -18.119 10.242 23.186 1.00 12.69 455 LEU A O 1
ATOM 3457 N N . GLU A 1 433 ? -19.928 9.417 22.138 1.00 13.63 456 GLU A N 1
ATOM 3458 C CA . GLU A 1 433 ? -19.198 8.294 21.488 1.00 13.97 456 GLU A CA 1
ATOM 3459 C C . GLU A 1 433 ? -19.635 8.146 20.046 1.00 15.16 456 GLU A C 1
ATOM 3460 O O . GLU A 1 433 ? -20.845 8.049 19.788 1.00 17.08 456 GLU A O 1
ATOM 3466 N N . ARG A 1 434 ? -18.670 8.111 19.126 1.00 13.53 457 ARG A N 1
ATOM 3467 C CA . ARG A 1 434 ? -18.953 7.788 17.745 1.00 13.47 457 ARG A CA 1
ATOM 3468 C C . ARG A 1 434 ? -19.896 6.574 17.673 1.00 14.23 457 ARG A C 1
ATOM 3469 O O . ARG A 1 434 ? -19.649 5.541 18.312 1.00 13.71 457 ARG A O 1
ATOM 3477 N N . ASN A 1 435 ? -20.954 6.731 16.876 1.00 15.18 458 ASN A N 1
ATOM 3478 C CA . ASN A 1 435 ? -21.969 5.696 16.645 1.00 16.16 458 ASN A CA 1
ATOM 3479 C C . ASN A 1 435 ? -22.939 5.512 17.859 1.00 16.59 458 ASN A C 1
ATOM 3480 O O . ASN A 1 435 ? -24.154 5.782 17.739 1.00 18.23 458 ASN A O 1
ATOM 3485 N N . ASN A 1 436 ? -22.382 5.186 19.018 1.00 14.64 459 ASN A N 1
ATOM 3486 C CA . ASN A 1 436 ? -23.123 4.616 20.163 1.00 14.31 459 ASN A CA 1
ATOM 3487 C C . ASN A 1 436 ? -23.974 5.587 20.966 1.00 14.19 459 ASN A C 1
ATOM 3488 O O . ASN A 1 436 ? -25.106 5.255 21.352 1.00 13.87 459 ASN A O 1
ATOM 3493 N N . VAL A 1 437 ? -23.448 6.784 21.195 1.00 14.13 460 VAL A N 1
ATOM 3494 C CA . VAL A 1 437 ? -24.169 7.826 21.965 1.00 15.73 460 VAL A CA 1
ATOM 3495 C C . VAL A 1 437 ? -23.912 9.196 21.378 1.00 15.64 460 VAL A C 1
ATOM 3496 O O . VAL A 1 437 ? -22.836 9.760 21.555 1.00 15.81 460 VAL A O 1
ATOM 3500 N N . ILE A 1 438 ? -24.885 9.744 20.675 1.00 15.05 461 ILE A N 1
ATOM 3501 C CA . ILE A 1 438 ? -24.658 11.043 20.052 1.00 15.44 461 ILE A CA 1
ATOM 3502 C C . ILE A 1 438 ? -25.292 12.207 20.837 1.00 15.45 461 ILE A C 1
ATOM 3503 O O . ILE A 1 438 ? -25.109 13.367 20.478 1.00 15.92 461 ILE A O 1
ATOM 3508 N N . THR A 1 439 ? -25.960 11.872 21.948 1.00 15.63 462 THR A N 1
ATOM 3509 C CA . THR A 1 439 ? -26.623 12.839 22.814 1.00 15.48 462 THR A CA 1
ATOM 3510 C C . THR A 1 439 ? -26.307 12.541 24.260 1.00 15.16 462 THR A C 1
ATOM 3511 O O . THR A 1 439 ? -26.315 11.387 24.661 1.00 15.07 462 THR A O 1
ATOM 3515 N N . LEU A 1 440 ? -26.028 13.608 25.010 1.00 15.56 463 LEU A N 1
ATOM 3516 C CA . LEU A 1 440 ? -25.747 13.607 26.436 1.00 15.97 463 LEU A CA 1
ATOM 3517 C C . LEU A 1 440 ? -26.484 14.794 27.059 1.00 16.63 463 LEU A C 1
ATOM 3518 O O . LEU A 1 440 ? -26.315 15.928 26.633 1.00 17.46 463 LEU A O 1
ATOM 3523 N N . ASN A 1 441 ? -27.266 14.524 28.091 1.00 17.43 464 ASN A N 1
ATOM 3524 C CA . ASN A 1 441 ? -27.898 15.584 28.833 1.00 18.26 464 ASN A CA 1
ATOM 3525 C C . ASN A 1 441 ? -26.913 16.277 29.765 1.00 18.81 464 ASN A C 1
ATOM 3526 O O . ASN A 1 441 ? -26.173 15.619 30.511 1.00 19.21 464 ASN A O 1
ATOM 3531 N N . ILE A 1 442 ? -26.907 17.603 29.713 1.00 18.26 465 ILE A N 1
ATOM 3532 C CA . ILE A 1 442 ? -25.977 18.388 30.531 1.00 18.47 465 ILE A CA 1
ATOM 3533 C C . ILE A 1 442 ? -26.745 19.431 31.340 1.00 19.46 465 ILE A C 1
ATOM 3534 O O . ILE A 1 442 ? -27.870 19.807 30.981 1.00 19.95 465 ILE A O 1
ATOM 3539 N N . THR A 1 443 ? -26.147 19.840 32.451 1.00 21.43 466 THR A N 1
ATOM 3540 C CA . THR A 1 443 ? -26.676 20.923 33.274 1.00 23.02 466 THR A CA 1
ATOM 3541 C C . THR A 1 443 ? -25.569 21.946 33.561 1.00 24.26 466 THR A C 1
ATOM 3542 O O . THR A 1 443 ? -24.386 21.606 33.590 1.00 22.24 466 THR A O 1
ATOM 3546 N N . GLY A 1 444 ? -25.970 23.193 33.804 1.00 25.20 467 GLY A N 1
ATOM 3547 C CA . GLY A 1 444 ? -25.046 24.269 34.106 1.00 26.28 467 GLY A CA 1
ATOM 3548 C C . GLY A 1 444 ? -25.769 25.581 33.915 1.00 27.23 467 GLY A C 1
ATOM 3549 O O . GLY A 1 444 ? -26.796 25.641 33.235 1.00 27.04 467 GLY A O 1
ATOM 3550 N N . LYS A 1 445 ? -25.228 26.643 34.498 1.00 31.19 468 LYS A N 1
ATOM 3551 C CA . LYS A 1 445 ? -25.844 27.961 34.369 1.00 32.73 468 LYS A CA 1
ATOM 3552 C C . LYS A 1 445 ? -25.537 28.546 33.003 1.00 32.70 468 LYS A C 1
ATOM 3553 O O . LYS A 1 445 ? -24.605 28.109 32.335 1.00 33.21 468 LYS A O 1
ATOM 3559 N N . ALA A 1 446 ? -26.338 29.521 32.577 1.00 33.31 469 ALA A N 1
ATOM 3560 C CA . ALA A 1 446 ? -26.042 30.278 31.364 1.00 32.82 469 ALA A CA 1
ATOM 3561 C C . ALA A 1 446 ? -24.636 30.871 31.485 1.00 31.34 469 ALA A C 1
ATOM 3562 O O . ALA A 1 446 ? -24.267 31.392 32.534 1.00 30.55 469 ALA A O 1
ATOM 3564 N N . GLY A 1 447 ? -23.842 30.743 30.423 1.00 30.57 470 GLY A N 1
ATOM 3565 C CA . GLY A 1 447 ? -22.474 31.251 30.409 1.00 28.38 470 GLY A CA 1
ATOM 3566 C C . GLY A 1 447 ? -21.431 30.324 31.019 1.00 28.40 470 GLY A C 1
ATOM 3567 O O . GLY A 1 447 ? -20.239 30.644 31.018 1.00 28.16 470 GLY A O 1
ATOM 3568 N N . ALA A 1 448 ? -21.871 29.176 31.545 1.00 26.48 471 ALA A N 1
ATOM 3569 C CA . ALA A 1 448 ? -20.950 28.159 32.067 1.00 24.91 471 ALA A CA 1
ATOM 3570 C C . ALA A 1 448 ? -20.066 27.619 30.950 1.00 23.82 471 ALA A C 1
ATOM 3571 O O . ALA A 1 448 ? -20.504 27.501 29.805 1.00 23.53 471 ALA A O 1
ATOM 3573 N N . THR A 1 449 ? -18.834 27.264 31.294 1.00 23.09 472 THR A N 1
ATOM 3574 C CA . THR A 1 449 ? -17.866 26.785 30.313 1.00 22.01 472 THR A CA 1
ATOM 3575 C C . THR A 1 449 ? -18.139 25.329 29.942 1.00 21.01 472 THR A C 1
ATOM 3576 O O . THR A 1 449 ? -18.109 24.443 30.793 1.00 20.41 472 THR A O 1
ATOM 3580 N N . LEU A 1 450 ? -18.412 25.095 28.659 1.00 19.06 473 LEU A N 1
ATOM 3581 C CA . LEU A 1 450 ? -18.628 23.733 28.177 1.00 18.18 473 LEU A CA 1
ATOM 3582 C C . LEU A 1 450 ? -17.337 23.240 27.546 1.00 16.92 473 LEU A C 1
ATOM 3583 O O . LEU A 1 450 ? -16.842 23.866 26.608 1.00 17.12 473 LEU A O 1
ATOM 3588 N N . ASP A 1 451 ? -16.771 22.168 28.097 1.00 16.99 474 ASP A N 1
ATOM 3589 C CA . ASP A 1 451 ? -15.550 21.543 27.545 1.00 16.60 474 ASP A CA 1
ATOM 3590 C C . ASP A 1 451 ? -15.834 20.129 27.009 1.00 15.85 474 ASP A C 1
ATOM 3591 O O . ASP A 1 451 ? -16.474 19.324 27.670 1.00 14.60 474 ASP A O 1
ATOM 3596 N N . LEU A 1 452 ? -15.314 19.837 25.829 1.00 14.61 475 LEU A N 1
ATOM 3597 C CA . LEU A 1 452 ? -15.295 18.466 25.350 1.00 14.22 475 LEU A CA 1
ATOM 3598 C C . LEU A 1 452 ? -13.846 18.103 25.028 1.00 12.82 475 LEU A C 1
ATOM 3599 O O . LEU A 1 452 ? -13.264 18.665 24.097 1.00 12.35 475 LEU A O 1
ATOM 3604 N N . LEU A 1 453 ? -13.282 17.166 25.787 1.00 11.84 476 LEU A N 1
ATOM 3605 C CA . LEU A 1 453 ? -11.959 16.633 25.466 1.00 11.16 476 LEU A CA 1
ATOM 3606 C C . LEU A 1 453 ? -12.181 15.515 24.478 1.00 10.82 476 LEU A C 1
ATOM 3607 O O . LEU A 1 453 ? -12.745 14.469 24.828 1.00 10.85 476 LEU A O 1
ATOM 3612 N N . VAL A 1 454 ? -11.702 15.689 23.254 1.00 10.25 477 VAL A N 1
ATOM 3613 C CA . VAL A 1 454 ? -11.953 14.688 22.207 1.00 9.84 477 VAL A CA 1
ATOM 3614 C C . VAL A 1 454 ? -10.716 13.906 21.899 1.00 10.04 477 VAL A C 1
ATOM 3615 O O . VAL A 1 454 ? -9.652 14.509 21.664 1.00 9.82 477 VAL A O 1
ATOM 3619 N N . GLU A 1 455 ? -10.871 12.571 21.939 1.00 9.63 478 GLU A N 1
ATOM 3620 C CA . GLU A 1 455 ? -9.799 11.610 21.634 1.00 10.02 478 GLU A CA 1
ATOM 3621 C C . GLU A 1 455 ? -9.914 11.006 20.236 1.00 9.23 478 GLU A C 1
ATOM 3622 O O . GLU A 1 455 ? -10.988 10.539 19.826 1.00 9.11 478 GLU A O 1
ATOM 3628 N N . ASN A 1 456 ? -8.774 10.959 19.555 1.00 9.13 479 ASN A N 1
ATOM 3629 C CA . ASN A 1 456 ? -8.635 10.259 18.296 1.00 9.31 479 ASN A CA 1
ATOM 3630 C C . ASN A 1 456 ? -8.264 8.817 18.725 1.00 8.52 479 ASN A C 1
ATOM 3631 O O . ASN A 1 456 ? -7.180 8.584 19.240 1.00 8.63 479 ASN A O 1
ATOM 3636 N N . MET A 1 457 ? -9.208 7.889 18.599 1.00 9.04 480 MET A N 1
ATOM 3637 C CA . MET A 1 457 ? -9.000 6.490 19.013 1.00 8.85 480 MET A CA 1
ATOM 3638 C C . MET A 1 457 ? -8.288 5.645 17.979 1.00 8.71 480 MET A C 1
ATOM 3639 O O . MET A 1 457 ? -7.995 4.477 18.203 1.00 9.19 480 MET A O 1
ATOM 3644 N N . GLY A 1 458 ? -7.929 6.257 16.856 1.00 9.19 481 GLY A N 1
ATOM 3645 C CA . GLY A 1 458 ? -7.215 5.548 15.812 1.00 9.21 481 GLY A CA 1
ATOM 3646 C C . GLY A 1 458 ? -7.942 5.714 14.491 1.00 9.75 481 GLY A C 1
ATOM 3647 O O . GLY A 1 458 ? -9.151 5.423 14.399 1.00 9.99 481 GLY A O 1
ATOM 3648 N N . ARG A 1 459 ? -7.214 6.202 13.475 1.00 9.95 482 ARG A N 1
ATOM 3649 C CA . ARG A 1 459 ? -7.758 6.335 12.125 1.00 9.61 482 ARG A CA 1
ATOM 3650 C C . ARG A 1 459 ? -7.937 4.996 11.458 1.00 9.69 482 ARG A C 1
ATOM 3651 O O . ARG A 1 459 ? -7.044 4.135 11.444 1.00 9.03 482 ARG A O 1
ATOM 3659 N N . VAL A 1 460 ? -9.139 4.834 10.931 1.00 9.81 483 VAL A N 1
ATOM 3660 C CA . VAL A 1 460 ? -9.530 3.609 10.242 1.00 9.82 483 VAL A CA 1
ATOM 3661 C C . VAL A 1 460 ? -8.441 3.263 9.219 1.00 10.02 483 VAL A C 1
ATOM 3662 O O . VAL A 1 460 ? -7.980 4.162 8.496 1.00 9.88 483 VAL A O 1
ATOM 3666 N N . ASN A 1 461 ? -8.010 1.992 9.201 1.00 9.65 484 ASN A N 1
ATOM 3667 C CA . ASN A 1 461 ? -6.886 1.588 8.344 1.00 10.62 484 ASN A CA 1
ATOM 3668 C C . ASN A 1 461 ? -7.285 0.757 7.115 1.00 11.32 484 ASN A C 1
ATOM 3669 O O . ASN A 1 461 ? -6.399 0.334 6.325 1.00 10.79 484 ASN A O 1
ATOM 3674 N N . TYR A 1 462 ? -8.580 0.492 6.981 1.00 12.70 485 TYR A N 1
ATOM 3675 C CA . TYR A 1 462 ? -9.063 -0.402 5.906 1.00 14.62 485 TYR A CA 1
ATOM 3676 C C . TYR A 1 462 ? -10.460 -0.024 5.556 1.00 15.66 485 TYR A C 1
ATOM 3677 O O . TYR A 1 462 ? -11.246 0.315 6.430 1.00 15.25 485 TYR A O 1
ATOM 3686 N N . GLY A 1 463 ? -10.746 -0.073 4.267 1.00 17.50 486 GLY A N 1
ATOM 3687 C CA . GLY A 1 463 ? -12.073 0.174 3.725 1.00 20.55 486 GLY A CA 1
ATOM 3688 C C . GLY A 1 463 ? -12.071 1.496 2.992 1.00 22.08 486 GLY A C 1
ATOM 3689 O O . GLY A 1 463 ? -11.022 2.092 2.776 1.00 21.59 486 GLY A O 1
ATOM 3690 N N . ALA A 1 464 ? -13.265 1.954 2.621 1.00 23.09 487 ALA A N 1
ATOM 3691 C CA . ALA A 1 464 ? -13.421 3.207 1.940 1.00 23.26 487 ALA A CA 1
ATOM 3692 C C . ALA A 1 464 ? -13.152 4.386 2.874 1.00 23.65 487 ALA A C 1
ATOM 3693 O O . ALA A 1 464 ? -12.792 5.472 2.418 1.00 24.86 487 ALA A O 1
ATOM 3695 N N . TYR A 1 465 ? -13.324 4.178 4.179 1.00 23.83 488 TYR A N 1
ATOM 3696 C CA . TYR A 1 465 ? -13.401 5.310 5.104 1.00 24.26 488 TYR A CA 1
ATOM 3697 C C . TYR A 1 465 ? -12.095 5.630 5.857 1.00 21.99 488 TYR A C 1
ATOM 3698 O O . TYR A 1 465 ? -12.124 6.124 6.976 1.00 21.36 488 TYR A O 1
ATOM 3707 N N . ILE A 1 466 ? -10.965 5.393 5.181 1.00 21.34 489 ILE A N 1
ATOM 3708 C CA . ILE A 1 466 ? -9.621 5.745 5.682 1.00 19.58 489 ILE A CA 1
ATOM 3709 C C . ILE A 1 466 ? -9.391 7.288 5.724 1.00 19.31 489 ILE A C 1
ATOM 3710 O O . ILE A 1 466 ? -8.454 7.773 6.362 1.00 17.88 489 ILE A O 1
ATOM 3715 N N . ASN A 1 467 ? -10.224 8.060 5.022 1.00 19.08 490 ASN A N 1
ATOM 3716 C CA . ASN A 1 467 ? -10.197 9.555 5.152 1.00 18.29 490 ASN A CA 1
ATOM 3717 C C . ASN A 1 467 ? -10.926 10.054 6.430 1.00 17.70 490 ASN A C 1
ATOM 3718 O O . ASN A 1 467 ? -11.948 10.759 6.402 1.00 17.20 490 ASN A O 1
ATOM 3723 N N . ASP A 1 468 ? -10.341 9.665 7.558 1.00 16.76 491 ASP A N 1
ATOM 3724 C CA . ASP A 1 468 ? -10.940 9.720 8.868 1.00 16.46 491 ASP A CA 1
ATOM 3725 C C . ASP A 1 468 ? -10.347 10.949 9.581 1.00 15.89 491 ASP A C 1
ATOM 3726 O O . ASP A 1 468 ? -9.310 10.861 10.200 1.00 14.93 491 ASP A O 1
ATOM 3731 N N . PHE A 1 469 ? -11.001 12.092 9.475 1.00 16.80 492 PHE A N 1
ATOM 3732 C CA . PHE A 1 469 ? -10.425 13.367 9.943 1.00 17.30 492 PHE A CA 1
ATOM 3733 C C . PHE A 1 469 ? -10.113 13.477 11.438 1.00 16.12 492 PHE A C 1
ATOM 3734 O O . PHE A 1 469 ? -8.993 13.888 11.804 1.00 18.52 492 PHE A O 1
ATOM 3742 N N . LYS A 1 470 ? -11.103 13.118 12.267 1.00 14.12 493 LYS A N 1
ATOM 3743 C CA . LYS A 1 470 ? -11.043 13.201 13.771 1.00 12.89 493 LYS A CA 1
ATOM 3744 C C . LYS A 1 470 ? -11.355 14.562 14.367 1.00 13.37 493 LYS A C 1
ATOM 3745 O O . LYS A 1 470 ? -11.053 15.609 13.762 1.00 15.10 493 LYS A O 1
ATOM 3751 N N . GLY A 1 471 ? -11.923 14.517 15.576 1.00 13.76 494 GLY A N 1
ATOM 3752 C CA . GLY A 1 471 ? -12.338 15.686 16.353 1.00 13.58 494 GLY A CA 1
ATOM 3753 C C . GLY A 1 471 ? -13.853 15.823 16.292 1.00 14.02 494 GLY A C 1
ATOM 3754 O O . GLY A 1 471 ? -14.570 14.835 16.100 1.00 13.17 494 GLY A O 1
ATOM 3755 N N . LEU A 1 472 ? -14.340 17.052 16.482 1.00 13.92 495 LEU A N 1
ATOM 3756 C CA . LEU A 1 472 ? -15.718 17.326 16.149 1.00 14.53 495 LEU A CA 1
ATOM 3757 C C . LEU A 1 472 ? -15.704 17.625 14.655 1.00 14.98 495 LEU A C 1
ATOM 3758 O O . LEU A 1 472 ? -15.195 18.684 14.223 1.00 15.83 495 LEU A O 1
ATOM 3763 N N . VAL A 1 473 ? -16.219 16.682 13.885 1.00 13.78 496 VAL A N 1
ATOM 3764 C CA . VAL A 1 473 ? -16.176 16.767 12.411 1.00 14.70 496 VAL A CA 1
ATOM 3765 C C . VAL A 1 473 ? -17.461 17.355 11.833 1.00 14.83 496 VAL A C 1
ATOM 3766 O O . VAL A 1 473 ? -17.586 17.562 10.616 1.00 15.41 496 VAL A O 1
ATOM 3770 N N . SER A 1 474 ? -18.408 17.630 12.723 1.00 15.38 497 SER A N 1
ATOM 3771 C CA . SER A 1 474 ? -19.651 18.288 12.360 1.00 16.02 497 SER A CA 1
ATOM 3772 C C . SER A 1 474 ? -20.108 19.040 13.603 1.00 16.48 497 SER A C 1
ATOM 3773 O O . SER A 1 474 ? -19.447 18.943 14.659 1.00 16.60 497 SER A O 1
ATOM 3776 N N . ASN A 1 475 ? -21.174 19.826 13.468 1.00 17.08 498 ASN A N 1
ATOM 3777 C CA . ASN A 1 475 ? -21.650 20.689 14.531 1.00 17.81 498 ASN A CA 1
ATOM 3778 C C . ASN A 1 475 ? -22.210 19.977 15.762 1.00 17.45 498 ASN A C 1
ATOM 3779 O O . ASN A 1 475 ? -22.706 18.860 15.683 1.00 16.99 498 ASN A O 1
ATOM 3784 N N . LEU A 1 476 ? -22.137 20.673 16.892 1.00 17.95 499 LEU A N 1
ATOM 3785 C CA . LEU A 1 476 ? -22.842 20.284 18.082 1.00 18.33 499 LEU A CA 1
ATOM 3786 C C . LEU A 1 476 ? -24.073 21.167 18.253 1.00 19.12 499 LEU A C 1
ATOM 3787 O O . LEU A 1 476 ? -24.105 22.341 17.867 1.00 18.29 499 LEU A O 1
ATOM 3792 N N . THR A 1 477 ? -25.067 20.590 18.898 1.00 18.66 500 THR A N 1
ATOM 3793 C CA . THR A 1 477 ? -26.310 21.260 19.095 1.00 21.03 500 THR A CA 1
ATOM 3794 C C . THR A 1 477 ? -26.660 21.187 20.588 1.00 20.53 500 THR A C 1
ATOM 3795 O O . THR A 1 477 ? -26.367 20.185 21.259 1.00 18.78 500 THR A O 1
ATOM 3799 N N . LEU A 1 478 ? -27.235 22.251 21.132 1.00 21.75 501 LEU A N 1
ATOM 3800 C CA . LEU A 1 478 ? -27.731 22.186 22.489 1.00 21.95 501 LEU A CA 1
ATOM 3801 C C . LEU A 1 478 ? -29.191 22.621 22.445 1.00 23.82 501 LEU A C 1
ATOM 3802 O O . LEU A 1 478 ? -29.488 23.732 22.035 1.00 23.94 501 LEU A O 1
ATOM 3807 N N . SER A 1 479 ? -30.076 21.719 22.863 1.00 24.44 502 SER A N 1
ATOM 3808 C CA . SER A 1 479 ? -31.537 21.870 22.689 1.00 25.13 502 SER A CA 1
ATOM 3809 C C . SER A 1 479 ? -31.888 22.130 21.210 1.00 26.35 502 SER A C 1
ATOM 3810 O O . SER A 1 479 ? -32.745 22.981 20.904 1.00 27.23 502 SER A O 1
ATOM 3813 N N . SER A 1 480 ? -31.215 21.398 20.316 1.00 25.54 503 SER A N 1
ATOM 3814 C CA . SER A 1 480 ? -31.409 21.467 18.857 1.00 26.34 503 SER A CA 1
ATOM 3815 C C . SER A 1 480 ? -30.796 22.684 18.152 1.00 26.26 503 SER A C 1
ATOM 3816 O O . SER A 1 480 ? -30.823 22.752 16.913 1.00 26.19 503 SER A O 1
ATOM 3819 N N . ASN A 1 481 ? -30.269 23.643 18.921 1.00 24.52 504 ASN A N 1
ATOM 3820 C CA . ASN A 1 481 ? -29.651 24.836 18.330 1.00 25.09 504 ASN A CA 1
ATOM 3821 C C . ASN A 1 481 ? -28.150 24.682 18.191 1.00 26.02 504 ASN A C 1
ATOM 3822 O O . ASN A 1 481 ? -27.472 24.283 19.149 1.00 25.35 504 ASN A O 1
ATOM 3827 N N . ILE A 1 482 ? -27.629 25.020 17.016 1.00 25.93 505 ILE A N 1
ATOM 3828 C CA . ILE A 1 482 ? -26.182 24.873 16.760 1.00 26.18 505 ILE A CA 1
ATOM 3829 C C . ILE A 1 482 ? -25.358 25.712 17.743 1.00 26.40 505 ILE A C 1
ATOM 3830 O O . ILE A 1 482 ? -25.605 26.912 17.916 1.00 26.41 505 ILE A O 1
ATOM 3835 N N . LEU A 1 483 ? -24.395 25.074 18.401 1.00 24.66 506 LEU A N 1
ATOM 3836 C CA . LEU A 1 483 ? -23.500 25.789 19.303 1.00 23.93 506 LEU A CA 1
ATOM 3837 C C . LEU A 1 483 ? -22.380 26.475 18.508 1.00 23.47 506 LEU A C 1
ATOM 3838 O O . LEU A 1 483 ? -21.684 25.822 17.704 1.00 22.05 506 LEU A O 1
ATOM 3843 N N . THR A 1 484 ? -22.230 27.788 18.715 1.00 22.94 507 THR A N 1
ATOM 3844 C CA . THR A 1 484 ? -21.186 28.553 18.022 1.00 23.24 507 THR A CA 1
ATOM 3845 C C . THR A 1 484 ? -20.182 29.157 18.986 1.00 23.15 507 THR A C 1
ATOM 3846 O O . THR A 1 484 ? -20.392 29.145 20.196 1.00 23.17 507 THR A O 1
ATOM 3850 N N . ASP A 1 485 ? -19.088 29.686 18.429 1.00 23.24 508 ASP A N 1
ATOM 3851 C CA . ASP A 1 485 ? -18.021 30.387 19.168 1.00 23.02 508 ASP A CA 1
ATOM 3852 C C . ASP A 1 485 ? -17.177 29.433 19.979 1.00 20.56 508 ASP A C 1
ATOM 3853 O O . ASP A 1 485 ? -17.386 29.261 21.169 1.00 20.29 508 ASP A O 1
ATOM 3858 N N . TRP A 1 486 ? -16.236 28.811 19.280 1.00 19.34 509 TRP A N 1
ATOM 3859 C CA . TRP A 1 486 ? -15.392 27.743 19.831 1.00 18.91 509 TRP A CA 1
ATOM 3860 C C . TRP A 1 486 ? -13.985 28.222 20.034 1.00 18.89 509 TRP A C 1
ATOM 3861 O O . TRP A 1 486 ? -13.432 28.973 19.223 1.00 18.98 509 TRP A O 1
ATOM 3872 N N . THR A 1 487 ? -13.404 27.772 21.133 1.00 18.71 510 THR A N 1
ATOM 3873 C CA . THR A 1 487 ? -11.999 27.973 21.440 1.00 18.44 510 THR A CA 1
ATOM 3874 C C . THR A 1 487 ? -11.394 26.573 21.570 1.00 17.31 510 THR A C 1
ATOM 3875 O O . THR A 1 487 ? -11.757 25.796 22.478 1.00 16.82 510 THR A O 1
ATOM 3879 N N . ILE A 1 488 ? -10.481 26.278 20.651 1.00 15.83 511 ILE A N 1
ATOM 3880 C CA . ILE A 1 488 ? -9.962 24.925 20.420 1.00 15.20 511 ILE A CA 1
ATOM 3881 C C . ILE A 1 488 ? -8.479 24.842 20.780 1.00 15.37 511 ILE A C 1
ATOM 3882 O O . ILE A 1 488 ? -7.647 25.586 20.243 1.00 16.30 511 ILE A O 1
ATOM 3887 N N . PHE A 1 489 ? -8.160 23.944 21.701 1.00 15.01 512 PHE A N 1
ATOM 3888 C CA . PHE A 1 489 ? -6.810 23.833 22.240 1.00 15.24 512 PHE A CA 1
ATOM 3889 C C . PHE A 1 489 ? -6.230 22.519 21.794 1.00 14.75 512 PHE A C 1
ATOM 3890 O O . PHE A 1 489 ? -6.590 21.473 22.353 1.00 14.87 512 PHE A O 1
ATOM 3898 N N . PRO A 1 490 ? -5.346 22.534 20.781 1.00 14.59 513 PRO A N 1
ATOM 3899 C CA . PRO A 1 490 ? -4.594 21.308 20.518 1.00 14.66 513 PRO A CA 1
ATOM 3900 C C . PRO A 1 490 ? -3.657 21.045 21.717 1.00 14.42 513 PRO A C 1
ATOM 3901 O O . PRO A 1 490 ? -3.141 22.008 22.316 1.00 16.30 513 PRO A O 1
ATOM 3905 N N . LEU A 1 491 ? -3.466 19.780 22.089 1.00 13.48 514 LEU A N 1
ATOM 3906 C CA . LEU A 1 491 ? -2.786 19.465 23.329 1.00 13.96 514 LEU A CA 1
ATOM 3907 C C . LEU A 1 491 ? -1.503 18.682 23.037 1.00 14.39 514 LEU A C 1
ATOM 3908 O O . LEU A 1 491 ? -1.552 17.595 22.457 1.00 13.79 514 LEU A O 1
ATOM 3913 N N A ASP A 1 492 ? -0.386 19.297 23.431 0.50 14.38 515 ASP A N 1
ATOM 3914 N N B ASP A 1 492 ? -0.323 19.237 23.325 0.50 15.03 515 ASP A N 1
ATOM 3915 C CA A ASP A 1 492 ? 0.929 18.698 23.341 0.50 14.17 515 ASP A CA 1
ATOM 3916 C CA B ASP A 1 492 ? 0.881 18.413 23.107 0.50 15.06 515 ASP A CA 1
ATOM 3917 C C A ASP A 1 492 ? 1.114 17.802 24.564 0.50 14.05 515 ASP A C 1
ATOM 3918 C C B ASP A 1 492 ? 1.206 17.699 24.385 0.50 14.70 515 ASP A C 1
ATOM 3919 O O A ASP A 1 492 ? 1.894 18.140 25.462 0.50 13.69 515 ASP A O 1
ATOM 3920 O O B ASP A 1 492 ? 2.125 18.072 25.131 0.50 14.38 515 ASP A O 1
ATOM 3929 N N . THR A 1 493 ? 0.415 16.664 24.615 1.00 14.12 516 THR A N 1
ATOM 3930 C CA . THR A 1 493 ? 0.535 15.776 25.786 1.00 13.81 516 THR A CA 1
ATOM 3931 C C . THR A 1 493 ? 1.927 15.156 25.965 1.00 13.14 516 THR A C 1
ATOM 3932 O O . THR A 1 493 ? 2.365 14.941 27.092 1.00 12.90 516 THR A O 1
ATOM 3936 N N . GLU A 1 494 ? 2.612 14.864 24.860 1.00 12.82 517 GLU A N 1
ATOM 3937 C CA . GLU A 1 494 ? 3.877 14.146 24.954 1.00 13.57 517 GLU A CA 1
ATOM 3938 C C . GLU A 1 494 ? 4.939 15.093 25.515 1.00 14.47 517 GLU A C 1
ATOM 3939 O O . GLU A 1 494 ? 5.705 14.711 26.422 1.00 14.29 517 GLU A O 1
ATOM 3945 N N . ASP A 1 495 ? 4.960 16.330 25.015 1.00 15.63 518 ASP A N 1
ATOM 3946 C CA . ASP A 1 495 ? 5.891 17.328 25.549 1.00 17.68 518 ASP A CA 1
ATOM 3947 C C . ASP A 1 495 ? 5.615 17.542 27.018 1.00 17.50 518 ASP A C 1
ATOM 3948 O O . ASP A 1 495 ? 6.551 17.565 27.832 1.00 17.74 518 ASP A O 1
ATOM 3953 N N . ALA A 1 496 ? 4.334 17.770 27.352 1.00 15.73 519 ALA A N 1
ATOM 3954 C CA . ALA A 1 496 ? 3.963 18.130 28.719 1.00 15.05 519 ALA A CA 1
ATOM 3955 C C . ALA A 1 496 ? 4.286 17.010 29.686 1.00 14.11 519 ALA A C 1
ATOM 3956 O O . ALA A 1 496 ? 4.769 17.276 30.770 1.00 13.55 519 ALA A O 1
ATOM 3958 N N . VAL A 1 497 ? 4.024 15.759 29.297 1.00 13.23 520 VAL A N 1
ATOM 3959 C CA . VAL A 1 497 ? 4.384 14.607 30.167 1.00 13.57 520 VAL A CA 1
ATOM 3960 C C . VAL A 1 497 ? 5.912 14.516 30.401 1.00 13.80 520 VAL A C 1
ATOM 3961 O O . VAL A 1 497 ? 6.352 14.247 31.524 1.00 14.60 520 VAL A O 1
ATOM 3965 N N . ARG A 1 498 ? 6.700 14.787 29.370 1.00 14.08 521 ARG A N 1
ATOM 3966 C CA . ARG A 1 498 ? 8.155 14.731 29.503 1.00 16.86 521 ARG A CA 1
ATOM 3967 C C . ARG A 1 498 ? 8.714 15.863 30.378 1.00 17.28 521 ARG A C 1
ATOM 3968 O O . ARG A 1 498 ? 9.797 15.750 30.918 1.00 17.60 521 ARG A O 1
ATOM 3976 N N . SER A 1 499 ? 7.979 16.954 30.512 1.00 17.59 522 SER A N 1
ATOM 3977 C CA . SER A 1 499 ? 8.408 18.026 31.416 1.00 18.22 522 SER A CA 1
ATOM 3978 C C . SER A 1 499 ? 7.694 18.004 32.784 1.00 19.13 522 SER A C 1
ATOM 3979 O O . SER A 1 499 ? 7.794 18.985 33.552 1.00 18.88 522 SER A O 1
ATOM 3982 N N . HIS A 1 500 ? 6.979 16.912 33.095 1.00 18.44 523 HIS A N 1
ATOM 3983 C CA . HIS A 1 500 ? 6.189 16.811 34.354 1.00 20.72 523 HIS A CA 1
ATOM 3984 C C . HIS A 1 500 ? 5.255 17.996 34.508 1.00 20.02 523 HIS A C 1
ATOM 3985 O O . HIS A 1 500 ? 5.160 18.640 35.572 1.00 19.51 523 HIS A O 1
ATOM 3992 N N . LEU A 1 501 ? 4.534 18.268 33.423 1.00 19.18 524 LEU A N 1
ATOM 3993 C CA . LEU A 1 501 ? 3.603 19.401 33.319 1.00 19.52 524 LEU A CA 1
ATOM 3994 C C . LEU A 1 501 ? 4.297 20.723 33.705 1.00 19.78 524 LEU A C 1
ATOM 3995 O O . LEU A 1 501 ? 3.714 21.599 34.348 1.00 19.76 524 LEU A O 1
ATOM 4000 N N . GLY A 1 502 ? 5.556 20.844 33.298 1.00 18.56 525 GLY A N 1
ATOM 4001 C CA . GLY A 1 502 ? 6.313 22.084 33.436 1.00 19.36 525 GLY A CA 1
ATOM 4002 C C . GLY A 1 502 ? 7.118 22.123 34.712 1.00 19.28 525 GLY A C 1
ATOM 4003 O O . GLY A 1 502 ? 7.945 23.024 34.879 1.00 20.14 525 GLY A O 1
ATOM 4004 N N . GLY A 1 503 ? 6.897 21.135 35.596 1.00 19.80 526 GLY A N 1
ATOM 4005 C CA . GLY A 1 503 ? 7.651 21.007 36.876 1.00 20.51 526 GLY A CA 1
ATOM 4006 C C . GLY A 1 503 ? 9.154 20.765 36.766 1.00 21.47 526 GLY A C 1
ATOM 4007 O O . GLY A 1 503 ? 9.886 21.040 37.719 1.00 21.97 526 GLY A O 1
ATOM 4008 N N . TRP A 1 504 ? 9.610 20.244 35.621 1.00 20.20 527 TRP A N 1
ATOM 4009 C CA . TRP A 1 504 ? 11.045 20.015 35.349 1.00 21.39 527 TRP A CA 1
ATOM 4010 C C . TRP A 1 504 ? 11.636 21.053 34.413 1.00 20.90 527 TRP A C 1
ATOM 4011 O O . TRP A 1 504 ? 12.759 20.881 33.901 1.00 20.33 527 TRP A O 1
ATOM 4022 N N . GLY A 1 505 ? 10.900 22.135 34.168 1.00 19.70 528 GLY A N 1
ATOM 4023 C CA . GLY A 1 505 ? 11.397 23.184 33.300 1.00 18.61 528 GLY A CA 1
ATOM 4024 C C . GLY A 1 505 ? 11.492 22.669 31.874 1.00 18.85 528 GLY A C 1
ATOM 4025 O O . GLY A 1 505 ? 10.879 21.639 31.531 1.00 17.89 528 GLY A O 1
ATOM 4026 N N . HIS A 1 506 ? 12.244 23.383 31.050 1.00 18.95 529 HIS A N 1
ATOM 4027 C CA . HIS A 1 506 ? 12.215 23.125 29.621 1.00 19.73 529 HIS A CA 1
ATOM 4028 C C . HIS A 1 506 ? 13.562 22.923 28.975 1.00 20.03 529 HIS A C 1
ATOM 4029 O O . HIS A 1 506 ? 13.669 22.931 27.742 1.00 20.42 529 HIS A O 1
ATOM 4036 N N . ARG A 1 507 ? 14.586 22.712 29.803 1.00 20.14 530 ARG A N 1
ATOM 4037 C CA . ARG A 1 507 ? 15.863 22.255 29.306 1.00 21.09 530 ARG A CA 1
ATOM 4038 C C . ARG A 1 507 ? 15.792 20.854 28.698 1.00 22.60 530 ARG A C 1
ATOM 4039 O O . ARG A 1 507 ? 16.594 20.534 27.814 1.00 23.64 530 ARG A O 1
ATOM 4047 N N . ASN A 1 522 ? -20.933 7.283 36.679 1.00 29.61 545 ASN A N 1
ATOM 4048 C CA . ASN A 1 522 ? -20.151 8.261 37.446 1.00 29.38 545 ASN A CA 1
ATOM 4049 C C . ASN A 1 522 ? -18.721 8.518 36.914 1.00 25.24 545 ASN A C 1
ATOM 4050 O O . ASN A 1 522 ? -18.015 7.585 36.523 1.00 25.62 545 ASN A O 1
ATOM 4055 N N . TYR A 1 523 ? -18.296 9.777 36.927 1.00 20.76 546 TYR A N 1
ATOM 4056 C CA . TYR A 1 523 ? -17.089 10.194 36.184 1.00 19.18 546 TYR A CA 1
ATOM 4057 C C . TYR A 1 523 ? -16.200 11.145 36.980 1.00 18.64 546 TYR A C 1
ATOM 4058 O O . TYR A 1 523 ? -16.682 11.888 37.825 1.00 19.16 546 TYR A O 1
ATOM 4067 N N . THR A 1 524 ? -14.896 11.113 36.719 1.00 17.78 547 THR A N 1
ATOM 4068 C CA . THR A 1 524 ? -14.001 12.169 37.211 1.00 17.50 547 THR A CA 1
ATOM 4069 C C . THR A 1 524 ? -13.495 12.997 36.040 1.00 16.26 547 THR A C 1
ATOM 4070 O O . THR A 1 524 ? -13.553 12.558 34.883 1.00 15.56 547 THR A O 1
ATOM 4074 N N . LEU A 1 525 ? -13.042 14.214 36.323 1.00 15.34 548 LEU A N 1
ATOM 4075 C CA . LEU A 1 525 ? -12.458 15.062 35.276 1.00 15.23 548 LEU A CA 1
ATOM 4076 C C . LEU A 1 525 ? -11.212 14.395 34.728 1.00 14.12 548 LEU A C 1
ATOM 4077 O O . LEU A 1 525 ? -10.406 13.891 35.504 1.00 13.53 548 LEU A O 1
ATOM 4082 N N . PRO A 1 526 ? -11.025 14.428 33.396 1.00 13.33 549 PRO A N 1
ATOM 4083 C CA . PRO A 1 526 ? -9.757 13.955 32.854 1.00 12.64 549 PRO A CA 1
ATOM 4084 C C . PRO A 1 526 ? -8.555 14.621 33.577 1.00 12.58 549 PRO A C 1
ATOM 4085 O O . PRO A 1 526 ? -8.528 15.835 33.732 1.00 13.53 549 PRO A O 1
ATOM 4089 N N . ALA A 1 527 ? -7.586 13.818 34.035 1.00 11.92 550 ALA A N 1
ATOM 4090 C CA . ALA A 1 527 ? -6.493 14.333 34.856 1.00 11.54 550 ALA A CA 1
ATOM 4091 C C . ALA A 1 527 ? -5.259 13.453 34.729 1.00 11.27 550 ALA A C 1
ATOM 4092 O O . ALA A 1 527 ? -5.362 12.286 34.408 1.00 10.65 550 ALA A O 1
ATOM 4094 N N . PHE A 1 528 ? -4.104 14.023 35.064 1.00 12.03 551 PHE A N 1
ATOM 4095 C CA . PHE A 1 528 ? -2.814 13.328 35.094 1.00 12.31 551 PHE A CA 1
ATOM 4096 C C . PHE A 1 528 ? -2.522 12.915 36.544 1.00 12.73 551 PHE A C 1
ATOM 4097 O O . PHE A 1 528 ? -2.632 13.724 37.449 1.00 13.36 551 PHE A O 1
ATOM 4105 N N . TYR A 1 529 ? -2.151 11.655 36.725 1.00 13.24 552 TYR A N 1
ATOM 4106 C CA . TYR A 1 529 ? -1.804 11.069 38.021 1.00 13.79 552 TYR A CA 1
ATOM 4107 C C . TYR A 1 529 ? -0.387 10.538 37.906 1.00 14.61 552 TYR A C 1
ATOM 4108 O O . TYR A 1 529 ? -0.040 9.852 36.938 1.00 14.43 552 TYR A O 1
ATOM 4117 N N . MET A 1 530 ? 0.455 10.865 38.877 1.00 15.74 553 MET A N 1
ATOM 4118 C CA . MET A 1 530 ? 1.834 10.480 38.784 1.00 16.46 553 MET A CA 1
ATOM 4119 C C . MET A 1 530 ? 2.304 9.740 39.999 1.00 15.40 553 MET A C 1
ATOM 4120 O O . MET A 1 530 ? 1.810 9.970 41.106 1.00 15.17 553 MET A O 1
ATOM 4125 N N . GLY A 1 531 ? 3.273 8.859 39.796 1.00 14.25 554 GLY A N 1
ATOM 4126 C CA . GLY A 1 531 ? 3.914 8.182 40.951 1.00 14.43 554 GLY A CA 1
ATOM 4127 C C . GLY A 1 531 ? 5.294 7.714 40.527 1.00 14.90 554 GLY A C 1
ATOM 4128 O O . GLY A 1 531 ? 5.567 7.568 39.345 1.00 14.21 554 GLY A O 1
ATOM 4129 N N . ASN A 1 532 ? 6.157 7.446 41.500 1.00 15.57 555 ASN A N 1
ATOM 4130 C CA . ASN A 1 532 ? 7.533 7.081 41.226 1.00 16.38 555 ASN A CA 1
ATOM 4131 C C . ASN A 1 532 ? 7.806 5.690 41.807 1.00 15.79 555 ASN A C 1
ATOM 4132 O O . ASN A 1 532 ? 7.204 5.285 42.826 1.00 16.15 555 ASN A O 1
ATOM 4137 N N . PHE A 1 533 ? 8.739 4.970 41.193 1.00 14.07 556 PHE A N 1
ATOM 4138 C CA . PHE A 1 533 ? 9.305 3.792 41.876 1.00 13.90 556 PHE A CA 1
ATOM 4139 C C . PHE A 1 533 ? 10.753 3.599 41.490 1.00 14.21 556 PHE A C 1
ATOM 4140 O O . PHE A 1 533 ? 11.166 3.951 40.376 1.00 13.62 556 PHE A O 1
ATOM 4148 N N . SER A 1 534 ? 11.496 3.002 42.408 1.00 14.80 557 SER A N 1
ATOM 4149 C CA . SER A 1 534 ? 12.938 2.829 42.241 1.00 16.23 557 SER A CA 1
ATOM 4150 C C . SER A 1 534 ? 13.334 1.381 42.021 1.00 15.52 557 SER A C 1
ATOM 4151 O O . SER A 1 534 ? 12.660 0.471 42.510 1.00 15.48 557 SER A O 1
ATOM 4154 N N . ILE A 1 535 ? 14.413 1.171 41.256 1.00 13.98 558 ILE A N 1
ATOM 4155 C CA . ILE A 1 535 ? 14.906 -0.164 40.995 1.00 13.64 558 ILE A CA 1
ATOM 4156 C C . ILE A 1 535 ? 16.376 -0.123 41.404 1.00 14.94 558 ILE A C 1
ATOM 4157 O O . ILE A 1 535 ? 17.085 0.812 41.038 1.00 14.95 558 ILE A O 1
ATOM 4162 N N . PRO A 1 536 ? 16.837 -1.128 42.154 1.00 15.75 559 PRO A N 1
ATOM 4163 C CA . PRO A 1 536 ? 18.230 -0.993 42.597 1.00 16.02 559 PRO A CA 1
ATOM 4164 C C . PRO A 1 536 ? 19.230 -1.126 41.458 1.00 15.31 559 PRO A C 1
ATOM 4165 O O . PRO A 1 536 ? 18.988 -1.862 40.499 1.00 14.52 559 PRO A O 1
ATOM 4169 N N . SER A 1 537 ? 20.361 -0.442 41.627 1.00 15.33 560 SER A N 1
ATOM 4170 C CA . SER A 1 537 ? 21.492 -0.483 40.713 1.00 15.34 560 SER A CA 1
ATOM 4171 C C . SER A 1 537 ? 22.431 -1.637 41.102 1.00 15.22 560 SER A C 1
ATOM 4172 O O . SER A 1 537 ? 22.359 -2.143 42.217 1.00 14.64 560 SER A O 1
ATOM 4175 N N . GLY A 1 538 ? 23.321 -2.046 40.192 1.00 14.60 561 GLY A N 1
ATOM 4176 C CA . GLY A 1 538 ? 24.323 -3.070 40.540 1.00 15.41 561 GLY A CA 1
ATOM 4177 C C . GLY A 1 538 ? 23.786 -4.493 40.666 1.00 15.51 561 GLY A C 1
ATOM 4178 O O . GLY A 1 538 ? 24.460 -5.369 41.215 1.00 15.46 561 GLY A O 1
ATOM 4179 N N . ILE A 1 539 ? 22.548 -4.699 40.211 1.00 14.79 562 ILE A N 1
ATOM 4180 C CA . ILE A 1 539 ? 21.927 -6.031 40.157 1.00 14.69 562 ILE A CA 1
ATOM 4181 C C . ILE A 1 539 ? 21.907 -6.490 38.702 1.00 14.34 562 ILE A C 1
ATOM 4182 O O . ILE A 1 539 ? 21.188 -5.910 37.886 1.00 13.41 562 ILE A O 1
ATOM 4187 N N . PRO A 1 540 ? 22.678 -7.528 38.368 1.00 14.22 563 PRO A N 1
ATOM 4188 C CA . PRO A 1 540 ? 22.851 -7.875 36.952 1.00 14.35 563 PRO A CA 1
ATOM 4189 C C . PRO A 1 540 ? 21.519 -8.109 36.256 1.00 14.44 563 PRO A C 1
ATOM 4190 O O . PRO A 1 540 ? 21.391 -7.762 35.077 1.00 15.96 563 PRO A O 1
ATOM 4194 N N . ASP A 1 541 ? 20.543 -8.650 36.970 1.00 14.14 564 ASP A N 1
ATOM 4195 C CA . ASP A 1 541 ? 19.255 -8.970 36.339 1.00 14.94 564 ASP A CA 1
ATOM 4196 C C . ASP A 1 541 ? 18.116 -7.980 36.592 1.00 15.04 564 ASP A C 1
ATOM 4197 O O . ASP A 1 541 ? 16.978 -8.346 36.437 1.00 17.07 564 ASP A O 1
ATOM 4202 N N . LEU A 1 542 ? 18.429 -6.754 36.995 1.00 14.08 565 LEU A N 1
ATOM 4203 C CA . LEU A 1 542 ? 17.440 -5.652 37.035 1.00 13.70 565 LEU A CA 1
ATOM 4204 C C . LEU A 1 542 ? 17.958 -4.407 36.287 1.00 13.42 565 LEU A C 1
ATOM 4205 O O . LEU A 1 542 ? 19.168 -4.109 36.354 1.00 14.02 565 LEU A O 1
ATOM 4210 N N . PRO A 1 543 ? 17.065 -3.693 35.550 1.00 12.74 566 PRO A N 1
ATOM 4211 C CA . PRO A 1 543 ? 15.625 -3.952 35.356 1.00 12.40 566 PRO A CA 1
ATOM 4212 C C . PRO A 1 543 ? 15.277 -5.133 34.456 1.00 12.12 566 PRO A C 1
ATOM 4213 O O . PRO A 1 543 ? 16.071 -5.519 33.567 1.00 13.13 566 PRO A O 1
ATOM 4217 N N . GLN A 1 544 ? 14.081 -5.688 34.662 1.00 11.72 567 GLN A N 1
ATOM 4218 C CA . GLN A 1 544 ? 13.531 -6.669 33.714 1.00 11.40 567 GLN A CA 1
ATOM 4219 C C . GLN A 1 544 ? 12.244 -6.128 33.097 1.00 10.64 567 GLN A C 1
ATOM 4220 O O . GLN A 1 544 ? 11.631 -5.178 33.648 1.00 10.82 567 GLN A O 1
ATOM 4226 N N . ASP A 1 545 ? 11.849 -6.710 31.955 1.00 10.23 568 ASP A N 1
ATOM 4227 C CA . ASP A 1 545 ? 10.514 -6.448 31.343 1.00 10.02 568 ASP A CA 1
ATOM 4228 C C . ASP A 1 545 ? 9.421 -6.720 32.374 1.00 9.62 568 ASP A C 1
ATOM 4229 O O . ASP A 1 545 ? 9.593 -7.521 33.266 1.00 9.65 568 ASP A O 1
ATOM 4234 N N . THR A 1 546 ? 8.301 -6.058 32.212 1.00 9.31 569 THR A N 1
ATOM 4235 C CA . THR A 1 546 ? 7.168 -6.205 33.125 1.00 9.36 569 THR A CA 1
ATOM 4236 C C . THR A 1 546 ? 5.868 -5.884 32.368 1.00 9.11 569 THR A C 1
ATOM 4237 O O . THR A 1 546 ? 5.876 -5.603 31.149 1.00 8.67 569 THR A O 1
ATOM 4241 N N . PHE A 1 547 ? 4.757 -6.054 33.081 1.00 9.39 570 PHE A N 1
ATOM 4242 C CA . PHE A 1 547 ? 3.450 -5.765 32.555 1.00 9.33 570 PHE A CA 1
ATOM 4243 C C . PHE A 1 547 ? 2.734 -4.895 33.576 1.00 9.39 570 PHE A C 1
ATOM 4244 O O . PHE A 1 547 ? 2.719 -5.214 34.769 1.00 9.40 570 PHE A O 1
ATOM 4252 N N . ILE A 1 548 ? 2.163 -3.783 33.101 1.00 9.36 571 ILE A N 1
ATOM 4253 C CA . ILE A 1 548 ? 1.464 -2.837 33.964 1.00 9.35 571 ILE A CA 1
ATOM 4254 C C . ILE A 1 548 ? -0.051 -3.060 33.824 1.00 9.57 571 ILE A C 1
ATOM 4255 O O . ILE A 1 548 ? -0.601 -3.176 32.718 1.00 8.67 571 ILE A O 1
ATOM 4260 N N . GLN A 1 549 ? -0.709 -3.061 34.971 1.00 11.62 572 GLN A N 1
ATOM 4261 C CA . GLN A 1 549 ? -2.133 -3.334 35.085 1.00 13.53 572 GLN A CA 1
ATOM 4262 C C . GLN A 1 549 ? -2.772 -2.172 35.841 1.00 13.21 572 GLN A C 1
ATOM 4263 O O . GLN A 1 549 ? -2.127 -1.557 36.705 1.00 12.14 572 GLN A O 1
ATOM 4269 N N . PHE A 1 550 ? -4.052 -1.918 35.577 1.00 13.16 573 PHE A N 1
ATOM 4270 C CA . PHE A 1 550 ? -4.729 -0.719 36.100 1.00 14.51 573 PHE A CA 1
ATOM 4271 C C . PHE A 1 550 ? -6.035 -1.071 36.822 1.00 16.23 573 PHE A C 1
ATOM 4272 O O . PHE A 1 550 ? -7.104 -0.637 36.396 1.00 14.98 573 PHE A O 1
ATOM 4280 N N . PRO A 1 551 ? -5.959 -1.816 37.942 1.00 18.66 574 PRO A N 1
ATOM 4281 C CA . PRO A 1 551 ? -7.211 -2.173 38.617 1.00 19.27 574 PRO A CA 1
ATOM 4282 C C . PRO A 1 551 ? -7.931 -0.960 39.210 1.00 18.61 574 PRO A C 1
ATOM 4283 O O . PRO A 1 551 ? -7.307 -0.168 39.917 1.00 18.87 574 PRO A O 1
ATOM 4287 N N . GLY A 1 552 ? -9.227 -0.821 38.935 1.00 16.32 575 GLY A N 1
ATOM 4288 C CA . GLY A 1 552 ? -9.998 0.321 39.497 1.00 16.43 575 GLY A CA 1
ATOM 4289 C C . GLY A 1 552 ? -10.015 1.548 38.560 1.00 14.90 575 GLY A C 1
ATOM 4290 O O . GLY A 1 552 ? -10.854 2.440 38.696 1.00 15.93 575 GLY A O 1
ATOM 4291 N N . TRP A 1 553 ? -9.072 1.596 37.624 1.00 13.24 576 TRP A N 1
ATOM 4292 C CA . TRP A 1 553 ? -9.028 2.631 36.573 1.00 12.64 576 TRP A CA 1
ATOM 4293 C C . TRP A 1 553 ? -10.025 2.304 35.473 1.00 11.94 576 TRP A C 1
ATOM 4294 O O . TRP A 1 553 ? -10.687 1.266 35.520 1.00 12.68 576 TRP A O 1
ATOM 4305 N N . THR A 1 554 ? -10.175 3.186 34.493 1.00 11.05 577 THR A N 1
ATOM 4306 C CA . THR A 1 554 ? -11.230 3.026 33.510 1.00 10.64 577 THR A CA 1
ATOM 4307 C C . THR A 1 554 ? -10.707 3.058 32.076 1.00 10.35 577 THR A C 1
ATOM 4308 O O . THR A 1 554 ? -10.716 2.019 31.375 1.00 10.19 577 THR A O 1
ATOM 4312 N N . LYS A 1 555 ? -10.277 4.239 31.634 1.00 9.19 578 LYS A N 1
ATOM 4313 C CA . LYS A 1 555 ? -9.816 4.449 30.264 1.00 8.69 578 LYS A CA 1
ATOM 4314 C C . LYS A 1 555 ? -8.781 5.555 30.213 1.00 8.50 578 LYS A C 1
ATOM 4315 O O . LYS A 1 555 ? -9.010 6.661 30.709 1.00 8.22 578 LYS A O 1
ATOM 4321 N N . GLY A 1 556 ? -7.607 5.266 29.639 1.00 8.19 579 GLY A N 1
ATOM 4322 C CA . GLY A 1 556 ? -6.703 6.397 29.388 1.00 8.10 579 GLY A CA 1
ATOM 4323 C C . GLY A 1 556 ? -5.397 6.049 28.696 1.00 7.63 579 GLY A C 1
ATOM 4324 O O . GLY A 1 556 ? -5.292 5.049 27.983 1.00 7.22 579 GLY A O 1
ATOM 4325 N N . GLN A 1 557 ? -4.383 6.882 28.964 1.00 7.58 580 GLN A N 1
ATOM 4326 C CA . GLN A 1 557 ? -3.102 6.789 28.313 1.00 7.27 580 GLN A CA 1
ATOM 4327 C C . GLN A 1 557 ? -2.054 6.614 29.429 1.00 7.15 580 GLN A C 1
ATOM 4328 O O . GLN A 1 557 ? -2.228 7.157 30.537 1.00 6.82 580 GLN A O 1
ATOM 4334 N N . VAL A 1 558 ? -0.955 5.903 29.146 1.00 6.92 581 VAL A N 1
ATOM 4335 C CA . VAL A 1 558 ? 0.087 5.708 30.173 1.00 7.21 581 VAL A CA 1
ATOM 4336 C C . VAL A 1 558 ? 1.510 5.934 29.666 1.00 7.36 581 VAL A C 1
ATOM 4337 O O . VAL A 1 558 ? 1.862 5.544 28.534 1.00 7.11 581 VAL A O 1
ATOM 4341 N N . TRP A 1 559 ? 2.299 6.632 30.473 1.00 7.52 582 TRP A N 1
ATOM 4342 C CA . TRP A 1 559 ? 3.738 6.834 30.153 1.00 8.39 582 TRP A CA 1
ATOM 4343 C C . TRP A 1 559 ? 4.572 6.353 31.299 1.00 8.71 582 TRP A C 1
ATOM 4344 O O . TRP A 1 559 ? 4.157 6.485 32.446 1.00 9.13 582 TRP A O 1
ATOM 4355 N N . ILE A 1 560 ? 5.760 5.798 31.002 1.00 9.17 583 ILE A N 1
ATOM 4356 C CA . ILE A 1 560 ? 6.783 5.612 32.028 1.00 9.37 583 ILE A CA 1
ATOM 4357 C C . ILE A 1 560 ? 8.038 6.340 31.567 1.00 9.31 583 ILE A C 1
ATOM 4358 O O . ILE A 1 560 ? 8.464 6.158 30.426 1.00 8.33 583 ILE A O 1
ATOM 4363 N N . ASN A 1 561 ? 8.607 7.189 32.426 1.00 10.37 584 ASN A N 1
ATOM 4364 C CA . ASN A 1 561 ? 9.757 8.046 32.024 1.00 10.32 584 ASN A CA 1
ATOM 4365 C C . ASN A 1 561 ? 9.561 8.762 30.680 1.00 10.33 584 ASN A C 1
ATOM 4366 O O . ASN A 1 561 ? 10.507 8.944 29.883 1.00 11.36 584 ASN A O 1
ATOM 4371 N N . GLY A 1 562 ? 8.337 9.226 30.438 1.00 9.92 585 GLY A N 1
ATOM 4372 C CA . GLY A 1 562 ? 8.040 9.966 29.217 1.00 9.89 585 GLY A CA 1
ATOM 4373 C C . GLY A 1 562 ? 7.806 9.117 27.974 1.00 9.74 585 GLY A C 1
ATOM 4374 O O . GLY A 1 562 ? 7.464 9.645 26.933 1.00 10.27 585 GLY A O 1
ATOM 4375 N N A PHE A 1 563 ? 7.979 7.807 28.077 0.50 9.36 586 PHE A N 1
ATOM 4376 N N B PHE A 1 563 ? 7.951 7.803 28.099 0.50 9.74 586 PHE A N 1
ATOM 4377 C CA A PHE A 1 563 ? 7.669 6.936 26.937 0.50 8.98 586 PHE A CA 1
ATOM 4378 C CA B PHE A 1 563 ? 7.668 6.884 26.987 0.50 9.56 586 PHE A CA 1
ATOM 4379 C C A PHE A 1 563 ? 6.203 6.506 26.985 0.50 8.59 586 PHE A C 1
ATOM 4380 C C B PHE A 1 563 ? 6.189 6.492 26.995 0.50 8.94 586 PHE A C 1
ATOM 4381 O O A PHE A 1 563 ? 5.755 5.881 27.946 0.50 8.33 586 PHE A O 1
ATOM 4382 O O B PHE A 1 563 ? 5.714 5.880 27.951 0.50 8.61 586 PHE A O 1
ATOM 4397 N N . ASN A 1 564 ? 5.466 6.863 25.929 1.00 8.24 587 ASN A N 1
ATOM 4398 C CA . ASN A 1 564 ? 4.068 6.524 25.777 1.00 8.09 587 ASN A CA 1
ATOM 4399 C C . ASN A 1 564 ? 3.878 5.050 25.427 1.00 7.89 587 ASN A C 1
ATOM 4400 O O . ASN A 1 564 ? 4.105 4.606 24.276 1.00 7.64 587 ASN A O 1
ATOM 4405 N N . LEU A 1 565 ? 3.457 4.282 26.436 1.00 7.47 588 LEU A N 1
ATOM 4406 C CA . LEU A 1 565 ? 3.291 2.838 26.319 1.00 7.78 588 LEU A CA 1
ATOM 4407 C C . LEU A 1 565 ? 2.021 2.451 25.564 1.00 7.45 588 LEU A C 1
ATOM 4408 O O . LEU A 1 565 ? 1.878 1.293 25.114 1.00 7.42 588 LEU A O 1
ATOM 4413 N N . GLY A 1 566 ? 1.127 3.436 25.416 1.00 6.87 589 GLY A N 1
ATOM 4414 C CA . GLY A 1 566 ? -0.128 3.257 24.728 1.00 7.15 589 GLY A CA 1
ATOM 4415 C C . GLY A 1 566 ? -1.364 3.448 25.581 1.00 7.36 589 GLY A C 1
ATOM 4416 O O . GLY A 1 566 ? -1.310 4.127 26.615 1.00 8.11 589 GLY A O 1
ATOM 4417 N N . ARG A 1 567 ? -2.477 2.866 25.106 1.00 6.82 590 ARG A N 1
ATOM 4418 C CA . ARG A 1 567 ? -3.777 3.077 25.723 1.00 6.99 590 ARG A CA 1
ATOM 4419 C C . ARG A 1 567 ? -4.189 1.889 26.585 1.00 7.49 590 ARG A C 1
ATOM 4420 O O . ARG A 1 567 ? -3.974 0.708 26.218 1.00 8.32 590 ARG A O 1
ATOM 4428 N N . TYR A 1 568 ? -4.834 2.178 27.718 1.00 8.07 591 TYR A N 1
ATOM 4429 C CA . TYR A 1 568 ? -5.384 1.125 28.574 1.00 8.21 591 TYR A CA 1
ATOM 4430 C C . TYR A 1 568 ? -6.895 1.259 28.611 1.00 8.45 591 TYR A C 1
ATOM 4431 O O . TYR A 1 568 ? -7.431 2.362 28.533 1.00 8.27 591 TYR A O 1
ATOM 4440 N N . TRP A 1 569 ? -7.599 0.148 28.760 1.00 8.72 592 TRP A N 1
ATOM 4441 C CA . TRP A 1 569 ? -9.049 0.196 28.838 1.00 9.48 592 TRP A CA 1
ATOM 4442 C C . TRP A 1 569 ? -9.577 -1.059 29.504 1.00 10.52 592 TRP A C 1
ATOM 4443 O O . TRP A 1 569 ? -10.304 -1.849 28.878 1.00 10.11 592 TRP A O 1
ATOM 4454 N N . PRO A 1 570 ? -9.251 -1.256 30.806 1.00 11.43 593 PRO A N 1
ATOM 4455 C CA . PRO A 1 570 ? -9.702 -2.449 31.517 1.00 12.19 593 PRO A CA 1
ATOM 4456 C C . PRO A 1 570 ? -11.256 -2.570 31.591 1.00 14.38 593 PRO A C 1
ATOM 4457 O O . PRO A 1 570 ? -11.790 -3.671 31.751 1.00 15.98 593 PRO A O 1
ATOM 4461 N N . ALA A 1 571 ? -11.945 -1.450 31.440 1.00 15.04 594 ALA A N 1
ATOM 4462 C CA . ALA A 1 571 ? -13.390 -1.422 31.353 1.00 17.00 594 ALA A CA 1
ATOM 4463 C C . ALA A 1 571 ? -13.939 -2.191 30.144 1.00 17.38 594 ALA A C 1
ATOM 4464 O O . ALA A 1 571 ? -15.056 -2.698 30.211 1.00 17.84 594 ALA A O 1
ATOM 4466 N N . ARG A 1 572 ? -13.190 -2.262 29.032 1.00 17.06 595 ARG A N 1
ATOM 4467 C CA . ARG A 1 572 ? -13.645 -3.067 27.879 1.00 17.27 595 ARG A CA 1
ATOM 4468 C C . ARG A 1 572 ? -12.907 -4.388 27.716 1.00 16.54 595 ARG A C 1
ATOM 4469 O O . ARG A 1 572 ? -13.532 -5.368 27.361 1.00 18.24 595 ARG A O 1
ATOM 4477 N N . GLY A 1 573 ? -11.584 -4.415 27.928 1.00 14.76 596 GLY A N 1
ATOM 4478 C CA . GLY A 1 573 ? -10.772 -5.578 27.568 1.00 14.10 596 GLY A CA 1
ATOM 4479 C C . GLY A 1 573 ? -10.692 -5.736 26.047 1.00 12.79 596 GLY A C 1
ATOM 4480 O O . GLY A 1 573 ? -11.189 -4.869 25.296 1.00 13.72 596 GLY A O 1
ATOM 4481 N N . PRO A 1 574 ? -10.093 -6.838 25.569 1.00 12.80 597 PRO A N 1
ATOM 4482 C CA . PRO A 1 574 ? -9.660 -8.013 26.357 1.00 12.70 597 PRO A CA 1
ATOM 4483 C C . PRO A 1 574 ? -8.286 -7.788 26.988 1.00 12.78 597 PRO A C 1
ATOM 4484 O O . PRO A 1 574 ? -7.880 -8.525 27.914 1.00 12.68 597 PRO A O 1
ATOM 4488 N N . GLN A 1 575 ? -7.579 -6.778 26.475 1.00 11.94 598 GLN A N 1
ATOM 4489 C CA . GLN A 1 575 ? -6.271 -6.421 27.020 1.00 12.01 598 GLN A CA 1
ATOM 4490 C C . GLN A 1 575 ? -6.474 -5.739 28.361 1.00 11.71 598 GLN A C 1
ATOM 4491 O O . GLN A 1 575 ? -7.109 -4.689 28.432 1.00 11.33 598 GLN A O 1
ATOM 4497 N N . LEU A 1 576 ? -5.911 -6.347 29.413 1.00 11.89 599 LEU A N 1
ATOM 4498 C CA . LEU A 1 576 ? -5.864 -5.691 30.711 1.00 12.26 599 LEU A CA 1
ATOM 4499 C C . LEU A 1 576 ? -4.475 -5.117 30.977 1.00 12.09 599 LEU A C 1
ATOM 4500 O O . LEU A 1 576 ? -4.352 -3.970 31.420 1.00 13.64 599 LEU A O 1
ATOM 4505 N N . THR A 1 577 ? -3.429 -5.887 30.687 1.00 9.98 600 THR A N 1
ATOM 4506 C CA . THR A 1 577 ? -2.073 -5.410 30.955 1.00 9.57 600 THR A CA 1
ATOM 4507 C C . THR A 1 577 ? -1.450 -4.727 29.718 1.00 8.36 600 THR A C 1
ATOM 4508 O O . THR A 1 577 ? -1.737 -5.089 28.598 1.00 9.75 600 THR A O 1
ATOM 4512 N N . LEU A 1 578 ? -0.485 -3.835 29.955 1.00 8.31 601 LEU A N 1
ATOM 4513 C CA . LEU A 1 578 ? 0.361 -3.285 28.863 1.00 7.78 601 LEU A CA 1
ATOM 4514 C C . LEU A 1 578 ? 1.818 -3.709 29.056 1.00 7.79 601 LEU A C 1
ATOM 4515 O O . LEU A 1 578 ? 2.340 -3.695 30.170 1.00 7.77 601 LEU A O 1
ATOM 4520 N N . PHE A 1 579 ? 2.452 -4.111 27.950 1.00 7.91 602 PHE A N 1
ATOM 4521 C CA . PHE A 1 579 ? 3.858 -4.500 27.946 1.00 7.80 602 PHE A CA 1
ATOM 4522 C C . PHE A 1 579 ? 4.772 -3.276 28.202 1.00 7.78 602 PHE A C 1
ATOM 4523 O O . PHE A 1 579 ? 4.612 -2.209 27.569 1.00 7.50 602 PHE A O 1
ATOM 4531 N N . VAL A 1 580 ? 5.658 -3.448 29.180 1.00 7.75 603 VAL A N 1
ATOM 4532 C CA . VAL A 1 580 ? 6.708 -2.476 29.542 1.00 8.56 603 VAL A CA 1
ATOM 4533 C C . VAL A 1 580 ? 8.103 -3.060 29.261 1.00 8.93 603 VAL A C 1
ATOM 4534 O O . VAL A 1 580 ? 8.600 -3.911 30.011 1.00 9.13 603 VAL A O 1
ATOM 4538 N N . PRO A 1 581 ? 8.765 -2.583 28.184 1.00 9.08 604 PRO A N 1
ATOM 4539 C CA . PRO A 1 581 ? 10.129 -3.055 27.920 1.00 8.99 604 PRO A CA 1
ATOM 4540 C C . PRO A 1 581 ? 11.155 -2.472 28.916 1.00 9.24 604 PRO A C 1
ATOM 4541 O O . PRO A 1 581 ? 11.078 -1.300 29.283 1.00 9.22 604 PRO A O 1
ATOM 4545 N N . GLN A 1 582 ? 12.111 -3.285 29.308 1.00 9.74 605 GLN A N 1
ATOM 4546 C CA . GLN A 1 582 ? 13.022 -2.979 30.383 1.00 11.09 605 GLN A CA 1
ATOM 4547 C C . GLN A 1 582 ? 13.933 -1.797 30.077 1.00 10.64 605 GLN A C 1
ATOM 4548 O O . GLN A 1 582 ? 14.297 -1.060 30.979 1.00 10.75 605 GLN A O 1
ATOM 4554 N N . HIS A 1 583 ? 14.200 -1.515 28.808 1.00 10.20 606 HIS A N 1
ATOM 4555 C CA . HIS A 1 583 ? 15.173 -0.456 28.522 1.00 11.01 606 HIS A CA 1
ATOM 4556 C C . HIS A 1 583 ? 14.715 0.954 28.811 1.00 11.67 606 HIS A C 1
ATOM 4557 O O . HIS A 1 583 ? 15.545 1.877 28.868 1.00 12.30 606 HIS A O 1
ATOM 4564 N N . ILE A 1 584 ? 13.409 1.160 28.961 1.00 10.92 607 ILE A N 1
ATOM 4565 C CA . ILE A 1 584 ? 12.931 2.479 29.392 1.00 11.20 607 ILE A CA 1
ATOM 4566 C C . ILE A 1 584 ? 12.981 2.696 30.897 1.00 12.19 607 ILE A C 1
ATOM 4567 O O . ILE A 1 584 ? 12.793 3.841 31.350 1.00 12.39 607 ILE A O 1
ATOM 4572 N N . LEU A 1 585 ? 13.258 1.624 31.651 1.00 11.97 608 LEU A N 1
ATOM 4573 C CA . LEU A 1 585 ? 13.361 1.713 33.132 1.00 12.38 608 LEU A CA 1
ATOM 4574 C C . LEU A 1 585 ? 14.782 2.019 33.564 1.00 12.75 608 LEU A C 1
ATOM 4575 O O . LEU A 1 585 ? 15.735 1.612 32.909 1.00 12.56 608 LEU A O 1
ATOM 4580 N N A MET A 1 586 ? 14.929 2.765 34.649 0.50 13.86 609 MET A N 1
ATOM 4581 N N B MET A 1 586 ? 14.899 2.722 34.685 0.50 13.02 609 MET A N 1
ATOM 4582 C CA A MET A 1 586 ? 16.256 3.161 35.103 0.50 14.87 609 MET A CA 1
ATOM 4583 C CA B MET A 1 586 ? 16.162 3.261 35.176 0.50 13.45 609 MET A CA 1
ATOM 4584 C C A MET A 1 586 ? 16.485 2.747 36.540 0.50 14.90 609 MET A C 1
ATOM 4585 C C B MET A 1 586 ? 16.466 2.641 36.526 0.50 14.02 609 MET A C 1
ATOM 4586 O O A MET A 1 586 ? 15.539 2.594 37.315 0.50 14.09 609 MET A O 1
ATOM 4587 O O B MET A 1 586 ? 15.537 2.249 37.235 0.50 13.42 609 MET A O 1
ATOM 4596 N N . THR A 1 587 ? 17.756 2.552 36.868 1.00 15.16 610 THR A N 1
ATOM 4597 C CA . THR A 1 587 ? 18.179 2.237 38.243 1.00 16.42 610 THR A CA 1
ATOM 4598 C C . THR A 1 587 ? 18.705 3.438 39.010 1.00 19.55 610 THR A C 1
ATOM 4599 O O . THR A 1 587 ? 19.142 4.424 38.406 1.00 19.08 610 THR A O 1
ATOM 4603 N N . SER A 1 588 ? 18.640 3.334 40.340 1.00 22.80 611 SER A N 1
ATOM 4604 C CA . SER A 1 588 ? 18.783 4.467 41.273 1.00 27.32 611 SER A CA 1
ATOM 4605 C C . SER A 1 588 ? 17.787 5.661 41.111 1.00 28.73 611 SER A C 1
ATOM 4606 O O . SER A 1 588 ? 17.042 5.974 42.066 1.00 32.28 611 SER A O 1
ATOM 4609 N N . ALA A 1 589 ? 17.743 6.303 39.935 1.00 26.40 612 ALA A N 1
ATOM 4610 C CA . ALA A 1 589 ? 16.835 7.447 39.723 1.00 23.38 612 ALA A CA 1
ATOM 4611 C C . ALA A 1 589 ? 15.396 6.968 39.643 1.00 21.31 612 ALA A C 1
ATOM 4612 O O . ALA A 1 589 ? 15.121 5.950 39.010 1.00 19.69 612 ALA A O 1
ATOM 4614 N N . PRO A 1 590 ? 14.474 7.678 40.318 1.00 19.76 613 PRO A N 1
ATOM 4615 C CA . PRO A 1 590 ? 13.085 7.220 40.310 1.00 18.40 613 PRO A CA 1
ATOM 4616 C C . PRO A 1 590 ? 12.490 7.150 38.899 1.00 16.17 613 PRO A C 1
ATOM 4617 O O . PRO A 1 590 ? 12.723 8.023 38.050 1.00 15.95 613 PRO A O 1
ATOM 4621 N N . ASN A 1 591 ? 11.758 6.070 38.640 1.00 14.04 614 ASN A N 1
ATOM 4622 C CA . ASN A 1 591 ? 10.969 5.956 37.403 1.00 12.48 614 ASN A CA 1
ATOM 4623 C C . ASN A 1 591 ? 9.629 6.632 37.636 1.00 12.84 614 ASN A C 1
ATOM 4624 O O . ASN A 1 591 ? 8.980 6.340 38.624 1.00 12.36 614 ASN A O 1
ATOM 4629 N N . THR A 1 592 ? 9.245 7.545 36.747 1.00 12.53 615 THR A N 1
ATOM 4630 C CA . THR A 1 592 ? 8.003 8.277 36.882 1.00 12.99 615 THR A CA 1
ATOM 4631 C C . THR A 1 592 ? 6.940 7.660 35.976 1.00 12.93 615 THR A C 1
ATOM 4632 O O . THR A 1 592 ? 7.149 7.530 34.767 1.00 14.49 615 THR A O 1
ATOM 4636 N N . ILE A 1 593 ? 5.818 7.281 36.577 1.00 12.34 616 ILE A N 1
ATOM 4637 C CA . ILE A 1 593 ? 4.673 6.735 35.843 1.00 11.28 616 ILE A CA 1
ATOM 4638 C C . ILE A 1 593 ? 3.721 7.915 35.759 1.00 11.31 616 ILE A C 1
ATOM 4639 O O . ILE A 1 593 ? 3.535 8.628 36.760 1.00 11.93 616 ILE A O 1
ATOM 4644 N N . THR A 1 594 ? 3.155 8.168 34.579 1.00 10.33 617 THR A N 1
ATOM 4645 C CA . THR A 1 594 ? 2.134 9.199 34.410 1.00 10.31 617 THR A CA 1
ATOM 4646 C C . THR A 1 594 ? 0.925 8.465 33.814 1.00 9.94 617 THR A C 1
ATOM 4647 O O . THR A 1 594 ? 1.040 7.770 32.802 1.00 8.76 617 THR A O 1
ATOM 4651 N N . VAL A 1 595 ? -0.219 8.623 34.460 1.00 9.97 618 VAL A N 1
ATOM 4652 C CA . VAL A 1 595 ? -1.452 8.095 33.921 1.00 10.31 618 VAL A CA 1
ATOM 4653 C C . VAL A 1 595 ? -2.372 9.276 33.582 1.00 10.27 618 VAL A C 1
ATOM 4654 O O . VAL A 1 595 ? -2.609 10.151 34.422 1.00 10.71 618 VAL A O 1
ATOM 4658 N N . LEU A 1 596 ? -2.846 9.323 32.345 1.00 9.49 619 LEU A N 1
ATOM 4659 C CA . LEU A 1 596 ? -3.909 10.279 32.004 1.00 8.96 619 LEU A CA 1
ATOM 4660 C C . LEU A 1 596 ? -5.197 9.478 32.008 1.00 8.91 619 LEU A C 1
ATOM 4661 O O . LEU A 1 596 ? -5.432 8.713 31.061 1.00 8.56 619 LEU A O 1
ATOM 4666 N N . GLU A 1 597 ? -6.017 9.655 33.057 1.00 8.75 620 GLU A N 1
ATOM 4667 C CA . GLU A 1 597 ? -7.292 8.918 33.168 1.00 9.19 620 GLU A CA 1
ATOM 4668 C C . GLU A 1 597 ? -8.409 9.795 32.605 1.00 9.59 620 GLU A C 1
ATOM 4669 O O . GLU A 1 597 ? -8.547 10.959 33.008 1.00 9.49 620 GLU A O 1
ATOM 4675 N N . LEU A 1 598 ? -9.219 9.211 31.726 1.00 9.02 621 LEU A N 1
ATOM 4676 C CA . LEU A 1 598 ? -10.224 9.985 31.010 1.00 9.14 621 LEU A CA 1
ATOM 4677 C C . LEU A 1 598 ? -11.641 9.954 31.579 1.00 9.34 621 LEU A C 1
ATOM 4678 O O . LEU A 1 598 ? -12.428 10.862 31.292 1.00 8.94 621 LEU A O 1
ATOM 4683 N N . GLU A 1 599 ? -11.972 8.911 32.335 1.00 10.19 622 GLU A N 1
ATOM 4684 C CA . GLU A 1 599 ? -13.362 8.672 32.740 1.00 11.07 622 GLU A CA 1
ATOM 4685 C C . GLU A 1 599 ? -13.599 8.555 34.229 1.00 12.08 622 GLU A C 1
ATOM 4686 O O . GLU A 1 599 ? -14.522 9.199 34.770 1.00 12.61 622 GLU A O 1
ATOM 4692 N N . TRP A 1 600 ? -12.808 7.715 34.899 1.00 12.67 623 TRP A N 1
ATOM 4693 C CA . TRP A 1 600 ? -12.984 7.515 36.342 1.00 13.84 623 TRP A CA 1
ATOM 4694 C C . TRP A 1 600 ? -11.741 6.941 36.956 1.00 13.55 623 TRP A C 1
ATOM 4695 O O . TRP A 1 600 ? -11.316 5.865 36.555 1.00 11.77 623 TRP A O 1
ATOM 4706 N N . ALA A 1 601 ? -11.164 7.651 37.940 1.00 13.54 624 ALA A N 1
ATOM 4707 C CA . ALA A 1 601 ? -9.941 7.240 38.626 1.00 14.08 624 ALA A CA 1
ATOM 4708 C C . ALA A 1 601 ? -10.282 6.731 40.025 1.00 15.08 624 ALA A C 1
ATOM 4709 O O . ALA A 1 601 ? -11.177 7.295 40.692 1.00 15.82 624 ALA A O 1
ATOM 4711 N N . PRO A 1 602 ? -9.580 5.679 40.483 1.00 15.42 625 PRO A N 1
ATOM 4712 C CA . PRO A 1 602 ? -9.853 5.129 41.831 1.00 16.82 625 PRO A CA 1
ATOM 4713 C C . PRO A 1 602 ? -9.104 5.907 42.930 1.00 18.37 625 PRO A C 1
ATOM 4714 O O . PRO A 1 602 ? -8.363 5.314 43.713 1.00 19.98 625 PRO A O 1
ATOM 4718 N N . CYS A 1 603 ? -9.323 7.213 42.993 1.00 26.90 626 CYS A N 1
ATOM 4719 C CA . CYS A 1 603 ? -8.425 8.107 43.703 1.00 28.72 626 CYS A CA 1
ATOM 4720 C C . CYS A 1 603 ? -9.170 9.165 44.522 1.00 33.53 626 CYS A C 1
ATOM 4721 O O . CYS A 1 603 ? -8.570 10.130 44.967 1.00 34.91 626 CYS A O 1
ATOM 4724 N N . SER A 1 604 ? -10.476 9.005 44.705 1.00 39.77 627 SER A N 1
ATOM 4725 C CA . SER A 1 604 ? -11.235 10.006 45.461 1.00 44.81 627 SER A CA 1
ATOM 4726 C C . SER A 1 604 ? -11.193 9.729 46.949 1.00 48.94 627 SER A C 1
ATOM 4727 O O . SER A 1 604 ? -11.014 10.651 47.728 1.00 54.10 627 SER A O 1
ATOM 4730 N N . SER A 1 605 ? -11.347 8.461 47.328 1.00 51.43 628 SER A N 1
ATOM 4731 C CA . SER A 1 605 ? -11.511 8.046 48.732 1.00 56.23 628 SER A CA 1
ATOM 4732 C C . SER A 1 605 ? -10.300 8.312 49.645 1.00 58.50 628 SER A C 1
ATOM 4733 O O . SER A 1 605 ? -9.193 8.616 49.178 1.00 55.99 628 SER A O 1
ATOM 4736 N N . ASP A 1 606 ? -10.539 8.191 50.949 1.00 61.53 629 ASP A N 1
ATOM 4737 C CA . ASP A 1 606 ? -9.515 8.355 51.967 1.00 63.95 629 ASP A CA 1
ATOM 4738 C C . ASP A 1 606 ? -8.568 7.158 52.006 1.00 63.35 629 ASP A C 1
ATOM 4739 O O . ASP A 1 606 ? -7.781 7.012 52.944 1.00 67.91 629 ASP A O 1
ATOM 4744 N N . ASP A 1 607 ? -8.661 6.294 51.000 1.00 60.36 630 ASP A N 1
ATOM 4745 C CA . ASP A 1 607 ? -7.747 5.169 50.865 1.00 56.93 630 ASP A CA 1
ATOM 4746 C C . ASP A 1 607 ? -6.768 5.471 49.726 1.00 53.73 630 ASP A C 1
ATOM 4747 O O . ASP A 1 607 ? -7.057 5.183 48.562 1.00 48.58 630 ASP A O 1
ATOM 4752 N N . PRO A 1 608 ? -5.599 6.048 50.069 1.00 52.07 631 PRO A N 1
ATOM 4753 C CA . PRO A 1 608 ? -4.593 6.428 49.085 1.00 48.48 631 PRO A CA 1
ATOM 4754 C C . PRO A 1 608 ? -4.056 5.200 48.360 1.00 44.62 631 PRO A C 1
ATOM 4755 O O . PRO A 1 608 ? -3.601 5.310 47.223 1.00 40.12 631 PRO A O 1
ATOM 4759 N N . GLU A 1 609 ? -4.136 4.045 49.020 1.00 43.36 632 GLU A N 1
ATOM 4760 C CA . GLU A 1 609 ? -3.686 2.772 48.464 1.00 40.29 632 GLU A CA 1
ATOM 4761 C C . GLU A 1 609 ? -4.421 2.372 47.188 1.00 36.83 632 GLU A C 1
ATOM 4762 O O . GLU A 1 609 ? -3.837 1.707 46.333 1.00 34.87 632 GLU A O 1
ATOM 4768 N N . LEU A 1 610 ? -5.689 2.775 47.054 1.00 33.90 633 LEU A N 1
ATOM 4769 C CA . LEU A 1 610 ? -6.459 2.457 45.847 1.00 31.31 633 LEU A CA 1
ATOM 4770 C C . LEU A 1 610 ? -5.952 3.201 44.627 1.00 27.67 633 LEU A C 1
ATOM 4771 O O . LEU A 1 610 ? -6.047 2.688 43.521 1.00 26.59 633 LEU A O 1
ATOM 4776 N N . CYS A 1 611 ? -5.421 4.405 44.825 1.00 25.67 634 CYS A N 1
ATOM 4777 C CA . CYS A 1 611 ? -4.912 5.197 43.690 1.00 23.22 634 CYS A CA 1
ATOM 4778 C C . CYS A 1 611 ? -3.531 4.683 43.300 1.00 21.34 634 CYS A C 1
ATOM 4779 O O . CYS A 1 611 ? -2.508 5.187 43.766 1.00 21.33 634 CYS A O 1
ATOM 4782 N N . ALA A 1 612 ? -3.522 3.635 42.484 1.00 18.81 635 ALA A N 1
ATOM 4783 C CA . ALA A 1 612 ? -2.310 2.867 42.263 1.00 17.20 635 ALA A CA 1
ATOM 4784 C C . ALA A 1 612 ? -2.397 2.001 41.011 1.00 15.77 635 ALA A C 1
ATOM 4785 O O . ALA A 1 612 ? -3.492 1.637 40.544 1.00 15.91 635 ALA A O 1
ATOM 4787 N N . VAL A 1 613 ? -1.232 1.663 40.496 1.00 14.13 636 VAL A N 1
ATOM 4788 C CA . VAL A 1 613 ? -1.131 0.720 39.393 1.00 13.30 636 VAL A CA 1
ATOM 4789 C C . VAL A 1 613 ? -0.292 -0.471 39.901 1.00 13.51 636 VAL A C 1
ATOM 4790 O O . VAL A 1 613 ? 0.352 -0.363 40.935 1.00 14.20 636 VAL A O 1
ATOM 4794 N N . THR A 1 614 ? -0.282 -1.584 39.162 1.00 13.18 637 THR A N 1
ATOM 4795 C CA . THR A 1 614 ? 0.427 -2.780 39.604 1.00 13.50 637 THR A CA 1
ATOM 4796 C C . THR A 1 614 ? 1.208 -3.387 38.474 1.00 12.15 637 THR A C 1
ATOM 4797 O O . THR A 1 614 ? 0.717 -3.474 37.371 1.00 12.24 637 THR A O 1
ATOM 4801 N N . PHE A 1 615 ? 2.458 -3.750 38.731 1.00 11.51 638 PHE A N 1
ATOM 4802 C CA . PHE A 1 615 ? 3.299 -4.399 37.751 1.00 11.08 638 PHE A CA 1
ATOM 4803 C C . PHE A 1 615 ? 3.317 -5.899 38.049 1.00 11.19 638 PHE A C 1
ATOM 4804 O O . PHE A 1 615 ? 3.597 -6.323 39.180 1.00 12.08 638 PHE A O 1
ATOM 4812 N N . VAL A 1 616 ? 3.004 -6.681 37.025 1.00 10.47 639 VAL A N 1
ATOM 4813 C CA . VAL A 1 616 ? 2.917 -8.143 37.137 1.00 11.35 639 VAL A CA 1
ATOM 4814 C C . VAL A 1 616 ? 3.872 -8.803 36.132 1.00 11.55 639 VAL A C 1
ATOM 4815 O O . VAL A 1 616 ? 4.315 -8.157 35.212 1.00 10.86 639 VAL A O 1
ATOM 4819 N N . ASP A 1 617 ? 4.159 -10.090 36.316 1.00 13.15 640 ASP A N 1
ATOM 4820 C CA . ASP A 1 617 ? 5.164 -10.798 35.521 1.00 14.21 640 ASP A CA 1
ATOM 4821 C C . ASP A 1 617 ? 4.575 -11.683 34.396 1.00 15.36 640 ASP A C 1
ATOM 4822 O O . ASP A 1 617 ? 5.313 -12.416 33.720 1.00 15.84 640 ASP A O 1
ATOM 4827 N N . ARG A 1 618 ? 3.251 -11.589 34.203 1.00 15.42 641 ARG A N 1
ATOM 4828 C CA . ARG A 1 618 ? 2.541 -12.318 33.144 1.00 16.91 641 ARG A CA 1
ATOM 4829 C C . ARG A 1 618 ? 1.529 -11.404 32.493 1.00 15.76 641 ARG A C 1
ATOM 4830 O O . ARG A 1 618 ? 0.843 -10.671 33.190 1.00 15.88 641 ARG A O 1
ATOM 4838 N N . PRO A 1 619 ? 1.443 -11.450 31.161 1.00 15.27 642 PRO A N 1
ATOM 4839 C CA . PRO A 1 619 ? 0.465 -10.637 30.446 1.00 15.47 642 PRO A CA 1
ATOM 4840 C C . PRO A 1 619 ? -0.959 -11.166 30.610 1.00 16.31 642 PRO A C 1
ATOM 4841 O O . PRO A 1 619 ? -1.156 -12.364 30.760 1.00 16.25 642 PRO A O 1
ATOM 4845 N N . VAL A 1 620 ? -1.941 -10.262 30.640 1.00 16.79 643 VAL A N 1
ATOM 4846 C CA . VAL A 1 620 ? -3.345 -10.656 30.540 1.00 18.47 643 VAL A CA 1
ATOM 4847 C C . VAL A 1 620 ? -3.928 -9.849 29.385 1.00 19.44 643 VAL A C 1
ATOM 4848 O O . VAL A 1 620 ? -4.263 -8.665 29.540 1.00 17.67 643 VAL A O 1
ATOM 4852 N N . ILE A 1 621 ? -4.008 -10.504 28.223 1.00 21.15 644 ILE A N 1
ATOM 4853 C CA . ILE A 1 621 ? -4.531 -9.894 27.007 1.00 23.20 644 ILE A CA 1
ATOM 4854 C C . ILE A 1 621 ? -5.721 -10.692 26.471 1.00 26.81 644 ILE A C 1
ATOM 4855 O O . ILE A 1 621 ? -6.239 -10.359 25.412 1.00 28.09 644 ILE A O 1
ATOM 4860 N N . GLY A 1 622 ? -6.133 -11.731 27.203 1.00 31.07 645 GLY A N 1
ATOM 4861 C CA . GLY A 1 622 ? -7.191 -12.657 26.763 1.00 38.42 645 GLY A CA 1
ATOM 4862 C C . GLY A 1 622 ? -8.198 -12.981 27.850 1.00 45.83 645 GLY A C 1
ATOM 4863 O O . GLY A 1 622 ? -8.726 -14.101 27.911 1.00 47.69 645 GLY A O 1
ATOM 4864 N N . SER A 1 623 ? -8.468 -11.976 28.690 1.00 51.81 646 SER A N 1
ATOM 4865 C CA . SER A 1 623 ? -9.395 -12.066 29.831 1.00 56.64 646 SER A CA 1
ATOM 4866 C C . SER A 1 623 ? -10.874 -11.995 29.413 1.00 61.37 646 SER A C 1
ATOM 4867 O O . SER A 1 623 ? -11.193 -11.499 28.327 1.00 64.11 646 SER A O 1
ATOM 4870 N N . SER A 1 624 ? -11.763 -12.476 30.289 1.00 64.25 647 SER A N 1
ATOM 4871 C CA . SER A 1 624 ? -13.213 -12.534 30.029 1.00 67.91 647 SER A CA 1
ATOM 4872 C C . SER A 1 624 ? -13.825 -11.187 29.617 1.00 66.20 647 SER A C 1
ATOM 4873 O O . SER A 1 624 ? -14.195 -10.369 30.459 1.00 63.96 647 SER A O 1
ATOM 4876 N N . GLN B 1 6 ? 14.860 22.761 -9.406 1.00 41.42 29 GLN B N 1
ATOM 4877 C CA . GLN B 1 6 ? 14.305 23.698 -8.380 1.00 40.09 29 GLN B CA 1
ATOM 4878 C C . GLN B 1 6 ? 15.366 24.747 -8.017 1.00 40.23 29 GLN B C 1
ATOM 4879 O O . GLN B 1 6 ? 15.629 25.696 -8.769 1.00 40.97 29 GLN B O 1
ATOM 4885 N N . ARG B 1 7 ? 15.978 24.542 -6.854 1.00 36.52 30 ARG B N 1
ATOM 4886 C CA . ARG B 1 7 ? 17.029 25.398 -6.322 1.00 33.68 30 ARG B CA 1
ATOM 4887 C C . ARG B 1 7 ? 18.343 25.289 -7.110 1.00 31.50 30 ARG B C 1
ATOM 4888 O O . ARG B 1 7 ? 18.698 24.221 -7.603 1.00 29.45 30 ARG B O 1
ATOM 4896 N N . MET B 1 8 ? 19.051 26.409 -7.238 1.00 30.86 31 MET B N 1
ATOM 4897 C CA . MET B 1 8 ? 20.289 26.451 -8.024 1.00 30.84 31 MET B CA 1
ATOM 4898 C C . MET B 1 8 ? 21.401 27.148 -7.253 1.00 27.64 31 MET B C 1
ATOM 4899 O O . MET B 1 8 ? 21.178 28.188 -6.625 1.00 26.96 31 MET B O 1
ATOM 4904 N N . PHE B 1 9 ? 22.580 26.533 -7.252 1.00 25.37 32 PHE B N 1
ATOM 4905 C CA . PHE B 1 9 ? 23.790 27.174 -6.758 1.00 23.09 32 PHE B CA 1
ATOM 4906 C C . PHE B 1 9 ? 24.873 27.008 -7.814 1.00 23.94 32 PHE B C 1
ATOM 4907 O O . PHE B 1 9 ? 25.132 25.877 -8.249 1.00 23.85 32 PHE B O 1
ATOM 4915 N N . GLU B 1 10 ? 25.497 28.116 -8.227 1.00 23.03 33 GLU B N 1
ATOM 4916 C CA . GLU B 1 10 ? 26.428 28.094 -9.371 1.00 24.22 33 GLU B CA 1
ATOM 4917 C C . GLU B 1 10 ? 27.520 29.127 -9.191 1.00 22.25 33 GLU B C 1
ATOM 4918 O O . GLU B 1 10 ? 27.285 30.182 -8.597 1.00 21.73 33 GLU B O 1
ATOM 4924 N N . ILE B 1 11 ? 28.689 28.846 -9.766 1.00 21.74 34 ILE B N 1
ATOM 4925 C CA . ILE B 1 11 ? 29.687 29.882 -10.005 1.00 22.41 34 ILE B CA 1
ATOM 4926 C C . ILE B 1 11 ? 29.178 30.844 -11.087 1.00 23.69 34 ILE B C 1
ATOM 4927 O O . ILE B 1 11 ? 28.710 30.430 -12.155 1.00 23.59 34 ILE B O 1
ATOM 4932 N N . ASP B 1 12 ? 29.274 32.136 -10.791 1.00 24.81 35 ASP B N 1
ATOM 4933 C CA . ASP B 1 12 ? 28.890 33.191 -11.727 1.00 25.69 35 ASP B CA 1
ATOM 4934 C C . ASP B 1 12 ? 30.177 33.669 -12.375 1.00 26.30 35 ASP B C 1
ATOM 4935 O O . ASP B 1 12 ? 30.889 34.519 -11.828 1.00 26.27 35 ASP B O 1
ATOM 4940 N N . TYR B 1 13 ? 30.497 33.074 -13.513 1.00 26.55 36 TYR B N 1
ATOM 4941 C CA . TYR B 1 13 ? 31.725 33.393 -14.212 1.00 28.02 36 TYR B CA 1
ATOM 4942 C C . TYR B 1 13 ? 31.711 34.797 -14.819 1.00 28.67 36 TYR B C 1
ATOM 4943 O O . TYR B 1 13 ? 32.774 35.341 -15.136 1.00 28.91 36 TYR B O 1
ATOM 4952 N N . SER B 1 14 ? 30.523 35.380 -14.968 1.00 27.83 37 SER B N 1
ATOM 4953 C CA . SER B 1 14 ? 30.417 36.738 -15.513 1.00 28.45 37 SER B CA 1
ATOM 4954 C C . SER B 1 14 ? 30.534 37.860 -14.464 1.00 28.57 37 SER B C 1
ATOM 4955 O O . SER B 1 14 ? 30.792 39.020 -14.817 1.00 28.24 37 SER B O 1
ATOM 4958 N N . ARG B 1 15 ? 30.359 37.536 -13.183 1.00 26.30 38 ARG B N 1
ATOM 4959 C CA . ARG B 1 15 ? 30.503 38.546 -12.130 1.00 26.14 38 ARG B CA 1
ATOM 4960 C C . ARG B 1 15 ? 31.512 38.159 -11.060 1.00 23.95 38 ARG B C 1
ATOM 4961 O O . ARG B 1 15 ? 31.546 38.767 -9.989 1.00 22.86 38 ARG B O 1
ATOM 4969 N N . ASP B 1 16 ? 32.333 37.148 -11.355 1.00 22.49 39 ASP B N 1
ATOM 4970 C CA . ASP B 1 16 ? 33.335 36.669 -10.404 1.00 21.96 39 ASP B CA 1
ATOM 4971 C C . ASP B 1 16 ? 32.787 36.412 -8.987 1.00 21.69 39 ASP B C 1
ATOM 4972 O O . ASP B 1 16 ? 33.409 36.792 -7.982 1.00 22.10 39 ASP B O 1
ATOM 4977 N N . SER B 1 17 ? 31.625 35.774 -8.904 1.00 21.92 40 SER B N 1
ATOM 4978 C CA . SER B 1 17 ? 31.060 35.381 -7.590 1.00 22.00 40 SER B CA 1
ATOM 4979 C C . SER B 1 17 ? 30.206 34.129 -7.731 1.00 20.57 40 SER B C 1
ATOM 4980 O O . SER B 1 17 ? 30.365 33.373 -8.684 1.00 21.49 40 SER B O 1
ATOM 4983 N N . PHE B 1 18 ? 29.329 33.899 -6.769 1.00 18.90 41 PHE B N 1
ATOM 4984 C CA . PHE B 1 18 ? 28.353 32.815 -6.861 1.00 18.02 41 PHE B CA 1
ATOM 4985 C C . PHE B 1 18 ? 26.956 33.393 -7.152 1.00 18.00 41 PHE B C 1
ATOM 4986 O O . PHE B 1 18 ? 26.679 34.578 -6.907 1.00 17.55 41 PHE B O 1
ATOM 4994 N N . LEU B 1 19 ? 26.095 32.539 -7.686 1.00 18.34 42 LEU B N 1
ATOM 4995 C CA . LEU B 1 19 ? 24.678 32.823 -7.801 1.00 20.40 42 LEU B CA 1
ATOM 4996 C C . LEU B 1 19 ? 23.933 31.721 -7.052 1.00 20.63 42 LEU B C 1
ATOM 4997 O O . LEU B 1 19 ? 24.121 30.527 -7.318 1.00 20.43 42 LEU B O 1
ATOM 5002 N N . LYS B 1 20 ? 23.124 32.147 -6.095 1.00 20.52 43 LYS B N 1
ATOM 5003 C CA . LYS B 1 20 ? 22.269 31.266 -5.333 1.00 21.64 43 LYS B CA 1
ATOM 5004 C C . LYS B 1 20 ? 20.843 31.632 -5.692 1.00 22.25 43 LYS B C 1
ATOM 5005 O O . LYS B 1 20 ? 20.412 32.722 -5.388 1.00 22.43 43 LYS B O 1
ATOM 5011 N N . ASP B 1 21 ? 20.136 30.711 -6.340 1.00 23.15 44 ASP B N 1
ATOM 5012 C CA . ASP B 1 21 ? 18.812 30.975 -6.855 1.00 26.01 44 ASP B CA 1
ATOM 5013 C C . ASP B 1 21 ? 18.781 32.282 -7.656 1.00 26.47 44 ASP B C 1
ATOM 5014 O O . ASP B 1 21 ? 17.892 33.126 -7.490 1.00 27.65 44 ASP B O 1
ATOM 5019 N N . GLY B 1 22 ? 19.784 32.436 -8.510 1.00 26.32 45 GLY B N 1
ATOM 5020 C CA . GLY B 1 22 ? 19.857 33.573 -9.414 1.00 26.43 45 GLY B CA 1
ATOM 5021 C C . GLY B 1 22 ? 20.287 34.889 -8.795 1.00 27.20 45 GLY B C 1
ATOM 5022 O O . GLY B 1 22 ? 20.317 35.908 -9.481 1.00 27.27 45 GLY B O 1
ATOM 5023 N N . GLN B 1 23 ? 20.623 34.898 -7.507 1.00 25.78 46 GLN B N 1
ATOM 5024 C CA . GLN B 1 23 ? 21.046 36.146 -6.869 1.00 26.41 46 GLN B CA 1
ATOM 5025 C C . GLN B 1 23 ? 22.509 36.046 -6.486 1.00 24.77 46 GLN B C 1
ATOM 5026 O O . GLN B 1 23 ? 22.939 34.955 -6.121 1.00 24.24 46 GLN B O 1
ATOM 5032 N N . PRO B 1 24 ? 23.276 37.173 -6.576 1.00 24.11 47 PRO B N 1
ATOM 5033 C CA . PRO B 1 24 ? 24.676 37.214 -6.125 1.00 22.69 47 PRO B CA 1
ATOM 5034 C C . PRO B 1 24 ? 24.832 36.651 -4.715 1.00 21.33 47 PRO B C 1
ATOM 5035 O O . PRO B 1 24 ? 23.989 36.924 -3.846 1.00 20.92 47 PRO B O 1
ATOM 5039 N N . PHE B 1 25 ? 25.862 35.828 -4.504 1.00 19.41 48 PHE B N 1
ATOM 5040 C CA . PHE B 1 25 ? 26.100 35.225 -3.193 1.00 18.76 48 PHE B CA 1
ATOM 5041 C C . PHE B 1 25 ? 27.594 35.164 -2.899 1.00 18.16 48 PHE B C 1
ATOM 5042 O O . PHE B 1 25 ? 28.374 34.781 -3.780 1.00 18.07 48 PHE B O 1
ATOM 5050 N N . ARG B 1 26 ? 27.992 35.557 -1.680 1.00 16.92 49 ARG B N 1
ATOM 5051 C CA . ARG B 1 26 ? 29.390 35.439 -1.232 1.00 16.35 49 ARG B CA 1
ATOM 5052 C C . ARG B 1 26 ? 29.362 34.780 0.124 1.00 15.50 49 ARG B C 1
ATOM 5053 O O . ARG B 1 26 ? 28.571 35.194 0.961 1.00 14.69 49 ARG B O 1
ATOM 5061 N N . TYR B 1 27 ? 30.142 33.724 0.337 1.00 14.26 50 TYR B N 1
ATOM 5062 C CA . TYR B 1 27 ? 30.073 33.086 1.642 1.00 13.82 50 TYR B CA 1
ATOM 5063 C C . TYR B 1 27 ? 31.138 33.535 2.636 1.00 13.51 50 TYR B C 1
ATOM 5064 O O . TYR B 1 27 ? 32.249 33.911 2.255 1.00 13.37 50 TYR B O 1
ATOM 5073 N N . ILE B 1 28 ? 30.729 33.552 3.906 1.00 13.49 51 ILE B N 1
ATOM 5074 C CA . ILE B 1 28 ? 31.582 33.843 5.028 1.00 13.30 51 ILE B CA 1
ATOM 5075 C C . ILE B 1 28 ? 31.357 32.646 5.947 1.00 12.54 51 ILE B C 1
ATOM 5076 O O . ILE B 1 28 ? 30.323 32.522 6.598 1.00 11.99 51 ILE B O 1
ATOM 5081 N N . SER B 1 29 ? 32.317 31.743 5.925 1.00 12.21 52 SER B N 1
ATOM 5082 C CA . SER B 1 29 ? 32.172 30.416 6.501 1.00 11.41 52 SER B CA 1
ATOM 5083 C C . SER B 1 29 ? 33.138 30.234 7.660 1.00 10.87 52 SER B C 1
ATOM 5084 O O . SER B 1 29 ? 34.138 30.949 7.774 1.00 10.07 52 SER B O 1
ATOM 5087 N N . GLY B 1 30 ? 32.874 29.253 8.500 1.00 10.60 53 GLY B N 1
ATOM 5088 C CA . GLY B 1 30 ? 33.863 28.860 9.500 1.00 10.30 53 GLY B CA 1
ATOM 5089 C C . GLY B 1 30 ? 33.924 27.348 9.532 1.00 9.72 53 GLY B C 1
ATOM 5090 O O . GLY B 1 30 ? 32.896 26.686 9.342 1.00 10.09 53 GLY B O 1
ATOM 5091 N N . SER B 1 31 ? 35.106 26.795 9.819 1.00 9.42 54 SER B N 1
ATOM 5092 C CA . SER B 1 31 ? 35.294 25.332 9.909 1.00 8.46 54 SER B CA 1
ATOM 5093 C C . SER B 1 31 ? 34.841 24.819 11.266 1.00 8.16 54 SER B C 1
ATOM 5094 O O . SER B 1 31 ? 35.142 25.419 12.286 1.00 8.16 54 SER B O 1
ATOM 5097 N N . ILE B 1 32 ? 34.106 23.722 11.262 1.00 7.62 55 ILE B N 1
ATOM 5098 C CA . ILE B 1 32 ? 33.736 22.974 12.459 1.00 7.65 55 ILE B CA 1
ATOM 5099 C C . ILE B 1 32 ? 33.814 21.509 12.027 1.00 7.61 55 ILE B C 1
ATOM 5100 O O . ILE B 1 32 ? 33.224 21.105 11.014 1.00 7.74 55 ILE B O 1
ATOM 5105 N N . HIS B 1 33 ? 34.519 20.711 12.809 1.00 7.32 56 HIS B N 1
ATOM 5106 C CA . HIS B 1 33 ? 34.632 19.293 12.537 1.00 7.15 56 HIS B CA 1
ATOM 5107 C C . HIS B 1 33 ? 33.687 18.529 13.439 1.00 6.90 56 HIS B C 1
ATOM 5108 O O . HIS B 1 33 ? 33.860 18.501 14.660 1.00 7.19 56 HIS B O 1
ATOM 5115 N N . TYR B 1 34 ? 32.640 17.938 12.871 1.00 6.67 57 TYR B N 1
ATOM 5116 C CA . TYR B 1 34 ? 31.621 17.240 13.698 1.00 6.81 57 TYR B CA 1
ATOM 5117 C C . TYR B 1 34 ? 32.253 16.065 14.444 1.00 6.59 57 TYR B C 1
ATOM 5118 O O . TYR B 1 34 ? 31.813 15.720 15.512 1.00 7.19 57 TYR B O 1
ATOM 5127 N N . SER B 1 35 ? 33.315 15.505 13.885 1.00 6.84 58 SER B N 1
ATOM 5128 C CA . SER B 1 35 ? 34.065 14.400 14.557 1.00 6.72 58 SER B CA 1
ATOM 5129 C C . SER B 1 35 ? 34.867 14.905 15.778 1.00 6.90 58 SER B C 1
ATOM 5130 O O . SER B 1 35 ? 35.398 14.090 16.536 1.00 7.56 58 SER B O 1
ATOM 5133 N N . ARG B 1 36 ? 34.949 16.235 15.977 1.00 6.75 59 ARG B N 1
ATOM 5134 C CA . ARG B 1 36 ? 35.728 16.830 17.067 1.00 6.71 59 ARG B CA 1
ATOM 5135 C C . ARG B 1 36 ? 34.840 17.554 18.118 1.00 7.32 59 ARG B C 1
ATOM 5136 O O . ARG B 1 36 ? 35.362 18.137 19.068 1.00 7.23 59 ARG B O 1
ATOM 5144 N N . VAL B 1 37 ? 33.514 17.460 17.946 1.00 7.35 60 VAL B N 1
ATOM 5145 C CA . VAL B 1 37 ? 32.563 18.047 18.918 1.00 7.84 60 VAL B CA 1
ATOM 5146 C C . VAL B 1 37 ? 31.540 16.951 19.199 1.00 8.03 60 VAL B C 1
ATOM 5147 O O . VAL B 1 37 ? 31.024 16.338 18.247 1.00 8.95 60 VAL B O 1
ATOM 5151 N N . PRO B 1 38 ? 31.222 16.697 20.484 1.00 7.89 61 PRO B N 1
ATOM 5152 C CA . PRO B 1 38 ? 30.160 15.719 20.768 1.00 8.45 61 PRO B CA 1
ATOM 5153 C C . PRO B 1 38 ? 28.843 16.164 20.170 1.00 8.66 61 PRO B C 1
ATOM 5154 O O . PRO B 1 38 ? 28.524 17.355 20.174 1.00 8.25 61 PRO B O 1
ATOM 5158 N N . ARG B 1 39 ? 28.079 15.223 19.642 1.00 8.97 62 ARG B N 1
ATOM 5159 C CA . ARG B 1 39 ? 26.781 15.573 19.049 1.00 9.33 62 ARG B CA 1
ATOM 5160 C C . ARG B 1 39 ? 25.860 16.343 20.010 1.00 9.52 62 ARG B C 1
ATOM 5161 O O . ARG B 1 39 ? 25.090 17.209 19.584 1.00 9.38 62 ARG B O 1
ATOM 5169 N N . PHE B 1 40 ? 25.978 16.034 21.303 1.00 9.76 63 PHE B N 1
ATOM 5170 C CA . PHE B 1 40 ? 25.300 16.782 22.358 1.00 10.62 63 PHE B CA 1
ATOM 5171 C C . PHE B 1 40 ? 25.464 18.291 22.180 1.00 10.41 63 PHE B C 1
ATOM 5172 O O . PHE B 1 40 ? 24.530 19.052 22.434 1.00 10.81 63 PHE B O 1
ATOM 5180 N N . TYR B 1 41 ? 26.646 18.719 21.732 1.00 10.22 64 TYR B N 1
ATOM 5181 C CA . TYR B 1 41 ? 26.963 20.156 21.533 1.00 10.22 64 TYR B CA 1
ATOM 5182 C C . TYR B 1 41 ? 26.913 20.658 20.097 1.00 9.99 64 TYR B C 1
ATOM 5183 O O . TYR B 1 41 ? 27.249 21.817 19.830 1.00 10.01 64 TYR B O 1
ATOM 5192 N N . TRP B 1 42 ? 26.512 19.830 19.136 1.00 10.12 65 TRP B N 1
ATOM 5193 C CA . TRP B 1 42 ? 26.520 20.324 17.734 1.00 9.62 65 TRP B CA 1
ATOM 5194 C C . TRP B 1 42 ? 25.703 21.604 17.549 1.00 9.74 65 TRP B C 1
ATOM 5195 O O . TRP B 1 42 ? 26.202 22.593 16.918 1.00 9.60 65 TRP B O 1
ATOM 5206 N N . LYS B 1 43 ? 24.483 21.611 18.096 1.00 10.52 66 LYS B N 1
ATOM 5207 C CA . LYS B 1 43 ? 23.590 22.762 17.936 1.00 10.92 66 LYS B CA 1
ATOM 5208 C C . LYS B 1 43 ? 24.168 24.002 18.628 1.00 10.56 66 LYS B C 1
ATOM 5209 O O . LYS B 1 43 ? 24.128 25.089 18.061 1.00 9.52 66 LYS B O 1
ATOM 5215 N N . ASP B 1 44 ? 24.742 23.807 19.818 1.00 10.65 67 ASP B N 1
ATOM 5216 C CA . ASP B 1 44 ? 25.370 24.906 20.544 1.00 10.85 67 ASP B CA 1
ATOM 5217 C C . ASP B 1 44 ? 26.428 25.569 19.691 1.00 10.67 67 ASP B C 1
ATOM 5218 O O . ASP B 1 44 ? 26.375 26.782 19.491 1.00 11.76 67 ASP B O 1
ATOM 5223 N N . ARG B 1 45 ? 27.386 24.778 19.196 1.00 9.76 68 ARG B N 1
ATOM 5224 C CA . ARG B 1 45 ? 28.465 25.341 18.361 1.00 9.78 68 ARG B CA 1
ATOM 5225 C C . ARG B 1 45 ? 27.950 26.012 17.097 1.00 9.69 68 ARG B C 1
ATOM 5226 O O . ARG B 1 45 ? 28.326 27.182 16.756 1.00 10.07 68 ARG B O 1
ATOM 5234 N N . LEU B 1 46 ? 27.033 25.316 16.426 1.00 9.61 69 LEU B N 1
ATOM 5235 C CA . LEU B 1 46 ? 26.534 25.824 15.122 1.00 9.82 69 LEU B CA 1
ATOM 5236 C C . LEU B 1 46 ? 25.762 27.129 15.305 1.00 10.25 69 LEU B C 1
ATOM 5237 O O . LEU B 1 46 ? 25.837 28.024 14.489 1.00 10.65 69 LEU B O 1
ATOM 5242 N N . LEU B 1 47 ? 24.977 27.214 16.375 1.00 11.24 70 LEU B N 1
ATOM 5243 C CA . LEU B 1 47 ? 24.228 28.447 16.633 1.00 11.72 70 LEU B CA 1
ATOM 5244 C C . LEU B 1 47 ? 25.148 29.633 16.996 1.00 11.60 70 LEU B C 1
ATOM 5245 O O . LEU B 1 47 ? 24.887 30.769 16.580 1.00 12.09 70 LEU B O 1
ATOM 5250 N N . LYS B 1 48 ? 26.204 29.385 17.768 1.00 10.71 71 LYS B N 1
ATOM 5251 C CA . LYS B 1 48 ? 27.181 30.403 18.057 1.00 10.75 71 LYS B CA 1
ATOM 5252 C C . LYS B 1 48 ? 27.829 30.904 16.768 1.00 10.89 71 LYS B C 1
ATOM 5253 O O . LYS B 1 48 ? 28.143 32.093 16.638 1.00 11.16 71 LYS B O 1
ATOM 5259 N N . MET B 1 49 ? 28.051 29.979 15.827 1.00 11.46 72 MET B N 1
ATOM 5260 C CA . MET B 1 49 ? 28.630 30.284 14.510 1.00 11.49 72 MET B CA 1
ATOM 5261 C C . MET B 1 49 ? 27.696 31.181 13.701 1.00 12.17 72 MET B C 1
ATOM 5262 O O . MET B 1 49 ? 28.097 32.247 13.221 1.00 11.57 72 MET B O 1
ATOM 5267 N N . LYS B 1 50 ? 26.434 30.781 13.631 1.00 13.02 73 LYS B N 1
ATOM 5268 C CA . LYS B 1 50 ? 25.390 31.603 13.015 1.00 14.16 73 LYS B CA 1
ATOM 5269 C C . LYS B 1 50 ? 25.332 33.011 13.629 1.00 14.52 73 LYS B C 1
ATOM 5270 O O . LYS B 1 50 ? 25.245 34.005 12.903 1.00 14.70 73 LYS B O 1
ATOM 5276 N N . MET B 1 51 ? 25.389 33.099 14.963 1.00 14.51 74 MET B N 1
ATOM 5277 C CA . MET B 1 51 ? 25.310 34.407 15.645 1.00 14.71 74 MET B CA 1
ATOM 5278 C C . MET B 1 51 ? 26.526 35.322 15.391 1.00 14.73 74 MET B C 1
ATOM 5279 O O . MET B 1 51 ? 26.428 36.527 15.534 1.00 14.20 74 MET B O 1
ATOM 5284 N N . ALA B 1 52 ? 27.660 34.734 15.006 1.00 14.33 75 ALA B N 1
ATOM 5285 C CA . ALA B 1 52 ? 28.850 35.484 14.623 1.00 15.19 75 ALA B CA 1
ATOM 5286 C C . ALA B 1 52 ? 28.674 36.157 13.254 1.00 15.61 75 ALA B C 1
ATOM 5287 O O . ALA B 1 52 ? 29.411 37.067 12.914 1.00 16.05 75 ALA B O 1
ATOM 5289 N N . GLY B 1 53 ? 27.708 35.688 12.475 1.00 15.76 76 GLY B N 1
ATOM 5290 C CA . GLY B 1 53 ? 27.394 36.307 11.175 1.00 15.71 76 GLY B CA 1
ATOM 5291 C C . GLY B 1 53 ? 27.829 35.452 10.011 1.00 15.17 76 GLY B C 1
ATOM 5292 O O . GLY B 1 53 ? 27.755 35.877 8.853 1.00 16.40 76 GLY B O 1
ATOM 5293 N N . LEU B 1 54 ? 28.307 34.249 10.302 1.00 14.35 77 LEU B N 1
ATOM 5294 C CA . LEU B 1 54 ? 28.646 33.295 9.243 1.00 13.18 77 LEU B CA 1
ATOM 5295 C C . LEU B 1 54 ? 27.377 32.871 8.508 1.00 13.12 77 LEU B C 1
ATOM 5296 O O . LEU B 1 54 ? 26.335 32.650 9.142 1.00 12.68 77 LEU B O 1
ATOM 5301 N N . ASN B 1 55 ? 27.461 32.716 7.191 1.00 12.50 78 ASN B N 1
ATOM 5302 C CA . ASN B 1 55 ? 26.311 32.214 6.456 1.00 12.53 78 ASN B CA 1
ATOM 5303 C C . ASN B 1 55 ? 26.492 30.803 5.973 1.00 11.77 78 ASN B C 1
ATOM 5304 O O . ASN B 1 55 ? 25.581 30.210 5.356 1.00 11.80 78 ASN B O 1
ATOM 5309 N N . ALA B 1 56 ? 27.660 30.254 6.284 1.00 11.65 79 ALA B N 1
ATOM 5310 C CA . ALA B 1 56 ? 27.982 28.868 5.921 1.00 10.62 79 ALA B CA 1
ATOM 5311 C C . ALA B 1 56 ? 28.940 28.262 6.944 1.00 10.48 79 ALA B C 1
ATOM 5312 O O . ALA B 1 56 ? 29.603 28.982 7.684 1.00 10.61 79 ALA B O 1
ATOM 5314 N N . ILE B 1 57 ? 28.971 26.933 6.996 1.00 9.95 80 ILE B N 1
ATOM 5315 C CA . ILE B 1 57 ? 30.016 26.235 7.723 1.00 9.70 80 ILE B CA 1
ATOM 5316 C C . ILE B 1 57 ? 30.742 25.326 6.717 1.00 9.27 80 ILE B C 1
ATOM 5317 O O . ILE B 1 57 ? 30.199 24.958 5.664 1.00 9.38 80 ILE B O 1
ATOM 5322 N N . GLN B 1 58 ? 31.968 24.950 7.066 1.00 8.99 81 GLN B N 1
ATOM 5323 C CA . GLN B 1 58 ? 32.754 24.032 6.268 1.00 8.44 81 GLN B CA 1
ATOM 5324 C C . GLN B 1 58 ? 33.224 22.932 7.191 1.00 7.92 81 GLN B C 1
ATOM 5325 O O . GLN B 1 58 ? 33.555 23.204 8.391 1.00 8.16 81 GLN B O 1
ATOM 5331 N N . THR B 1 59 ? 33.200 21.688 6.677 1.00 7.88 82 THR B N 1
ATOM 5332 C CA . THR B 1 59 ? 33.534 20.496 7.451 1.00 7.11 82 THR B CA 1
ATOM 5333 C C . THR B 1 59 ? 34.266 19.459 6.636 1.00 7.53 82 THR B C 1
ATOM 5334 O O . THR B 1 59 ? 34.139 19.438 5.392 1.00 7.83 82 THR B O 1
ATOM 5338 N N . TYR B 1 60 ? 35.011 18.603 7.334 1.00 7.44 83 TYR B N 1
ATOM 5339 C CA . TYR B 1 60 ? 35.662 17.442 6.700 1.00 7.14 83 TYR B CA 1
ATOM 5340 C C . TYR B 1 60 ? 34.848 16.180 7.073 1.00 7.55 83 TYR B C 1
ATOM 5341 O O . TYR B 1 60 ? 34.305 16.029 8.203 1.00 7.53 83 TYR B O 1
ATOM 5350 N N . VAL B 1 61 ? 34.837 15.221 6.141 1.00 7.72 84 VAL B N 1
ATOM 5351 C CA . VAL B 1 61 ? 34.370 13.868 6.433 1.00 8.07 84 VAL B CA 1
ATOM 5352 C C . VAL B 1 61 ? 35.583 12.922 6.543 1.00 8.09 84 VAL B C 1
ATOM 5353 O O . VAL B 1 61 ? 36.191 12.570 5.514 1.00 8.42 84 VAL B O 1
ATOM 5357 N N . PRO B 1 62 ? 35.970 12.532 7.767 1.00 7.67 85 PRO B N 1
ATOM 5358 C CA . PRO B 1 62 ? 37.122 11.649 7.972 1.00 7.78 85 PRO B CA 1
ATOM 5359 C C . PRO B 1 62 ? 36.688 10.212 7.674 1.00 7.80 85 PRO B C 1
ATOM 5360 O O . PRO B 1 62 ? 35.862 9.643 8.404 1.00 7.57 85 PRO B O 1
ATOM 5364 N N . TRP B 1 63 ? 37.196 9.672 6.577 1.00 7.33 86 TRP B N 1
ATOM 5365 C CA . TRP B 1 63 ? 36.836 8.340 6.136 1.00 7.94 86 TRP B CA 1
ATOM 5366 C C . TRP B 1 63 ? 37.011 7.283 7.230 1.00 7.83 86 TRP B C 1
ATOM 5367 O O . TRP B 1 63 ? 36.159 6.389 7.438 1.00 7.89 86 TRP B O 1
ATOM 5378 N N . ASN B 1 64 ? 38.119 7.394 7.959 1.00 8.13 87 ASN B N 1
ATOM 5379 C CA . ASN B 1 64 ? 38.456 6.425 8.987 1.00 8.51 87 ASN B CA 1
ATOM 5380 C C . ASN B 1 64 ? 37.498 6.487 10.174 1.00 8.61 87 ASN B C 1
ATOM 5381 O O . ASN B 1 64 ? 37.344 5.500 10.884 1.00 8.42 87 ASN B O 1
ATOM 5386 N N . PHE B 1 65 ? 36.850 7.647 10.350 1.00 8.14 88 PHE B N 1
ATOM 5387 C CA . PHE B 1 65 ? 35.843 7.871 11.418 1.00 8.54 88 PHE B CA 1
ATOM 5388 C C . PHE B 1 65 ? 34.552 7.103 11.103 1.00 9.35 88 PHE B C 1
ATOM 5389 O O . PHE B 1 65 ? 33.822 6.691 12.020 1.00 10.22 88 PHE B O 1
ATOM 5397 N N . HIS B 1 66 ? 34.277 6.908 9.804 1.00 10.17 89 HIS B N 1
ATOM 5398 C CA . HIS B 1 66 ? 33.072 6.226 9.349 1.00 10.94 89 HIS B CA 1
ATOM 5399 C C . HIS B 1 66 ? 33.226 4.796 8.876 1.00 12.49 89 HIS B C 1
ATOM 5400 O O . HIS B 1 66 ? 32.247 4.063 8.868 1.00 12.59 89 HIS B O 1
ATOM 5407 N N . GLU B 1 67 ? 34.426 4.402 8.426 1.00 14.53 90 GLU B N 1
ATOM 5408 C CA . GLU B 1 67 ? 34.686 3.029 8.002 1.00 15.98 90 GLU B CA 1
ATOM 5409 C C . GLU B 1 67 ? 35.896 2.422 8.715 1.00 17.95 90 GLU B C 1
ATOM 5410 O O . GLU B 1 67 ? 36.992 2.334 8.151 1.00 15.73 90 GLU B O 1
ATOM 5416 N N . PRO B 1 68 ? 35.683 1.975 9.950 1.00 20.48 91 PRO B N 1
ATOM 5417 C CA . PRO B 1 68 ? 36.720 1.297 10.720 1.00 22.55 91 PRO B CA 1
ATOM 5418 C C . PRO B 1 68 ? 37.249 0.030 10.047 1.00 22.42 91 PRO B C 1
ATOM 5419 O O . PRO B 1 68 ? 38.421 -0.234 10.203 1.00 23.64 91 PRO B O 1
ATOM 5423 N N . TRP B 1 69 ? 36.419 -0.693 9.269 1.00 25.10 92 TRP B N 1
ATOM 5424 C CA . TRP B 1 69 ? 36.819 -1.894 8.506 1.00 26.24 92 TRP B CA 1
ATOM 5425 C C . TRP B 1 69 ? 36.068 -1.972 7.212 1.00 29.46 92 TRP B C 1
ATOM 5426 O O . TRP B 1 69 ? 34.924 -1.499 7.125 1.00 29.94 92 TRP B O 1
ATOM 5437 N N . PRO B 1 70 ? 36.686 -2.569 6.176 1.00 27.80 93 PRO B N 1
ATOM 5438 C CA . PRO B 1 70 ? 35.943 -2.564 4.912 1.00 29.07 93 PRO B CA 1
ATOM 5439 C C . PRO B 1 70 ? 34.517 -3.131 5.084 1.00 30.19 93 PRO B C 1
ATOM 5440 O O . PRO B 1 70 ? 34.353 -4.240 5.578 1.00 31.73 93 PRO B O 1
ATOM 5444 N N . GLY B 1 71 ? 33.504 -2.351 4.699 1.00 31.76 94 GLY B N 1
ATOM 5445 C CA . GLY B 1 71 ? 32.102 -2.767 4.830 1.00 32.33 94 GLY B CA 1
ATOM 5446 C C . GLY B 1 71 ? 31.443 -2.611 6.206 1.00 32.81 94 GLY B C 1
ATOM 5447 O O . GLY B 1 71 ? 30.254 -2.896 6.349 1.00 33.35 94 GLY B O 1
ATOM 5448 N N . GLN B 1 72 ? 32.198 -2.154 7.205 1.00 31.49 95 GLN B N 1
ATOM 5449 C CA . GLN B 1 72 ? 31.660 -1.877 8.543 1.00 30.68 95 GLN B CA 1
ATOM 5450 C C . GLN B 1 72 ? 31.567 -0.372 8.759 1.00 27.12 95 GLN B C 1
ATOM 5451 O O . GLN B 1 72 ? 32.601 0.318 8.835 1.00 29.24 95 GLN B O 1
ATOM 5457 N N . TYR B 1 73 ? 30.338 0.140 8.801 1.00 20.50 96 TYR B N 1
ATOM 5458 C CA . TYR B 1 73 ? 30.141 1.570 8.738 1.00 17.59 96 TYR B CA 1
ATOM 5459 C C . TYR B 1 73 ? 29.578 2.136 10.041 1.00 15.67 96 TYR B C 1
ATOM 5460 O O . TYR B 1 73 ? 28.826 1.451 10.763 1.00 14.69 96 TYR B O 1
ATOM 5469 N N . GLN B 1 74 ? 29.981 3.375 10.336 1.00 13.74 97 GLN B N 1
ATOM 5470 C CA . GLN B 1 74 ? 29.502 4.127 11.517 1.00 13.67 97 GLN B CA 1
ATOM 5471 C C . GLN B 1 74 ? 28.891 5.456 11.085 1.00 12.86 97 GLN B C 1
ATOM 5472 O O . GLN B 1 74 ? 29.613 6.352 10.638 1.00 12.37 97 GLN B O 1
ATOM 5478 N N . PHE B 1 75 ? 27.565 5.559 11.135 1.00 12.86 98 PHE B N 1
ATOM 5479 C CA . PHE B 1 75 ? 26.860 6.773 10.708 1.00 13.13 98 PHE B CA 1
ATOM 5480 C C . PHE B 1 75 ? 25.805 7.198 11.707 1.00 14.31 98 PHE B C 1
ATOM 5481 O O . PHE B 1 75 ? 24.911 7.981 11.352 1.00 14.32 98 PHE B O 1
ATOM 5489 N N . SER B 1 76 ? 25.916 6.691 12.931 1.00 14.71 99 SER B N 1
ATOM 5490 C CA . SER B 1 76 ? 24.933 6.993 13.994 1.00 15.90 99 SER B CA 1
ATOM 5491 C C . SER B 1 76 ? 25.546 7.747 15.159 1.00 15.21 99 SER B C 1
ATOM 5492 O O . SER B 1 76 ? 26.762 7.742 15.319 1.00 13.70 99 SER B O 1
ATOM 5495 N N . GLU B 1 77 ? 24.689 8.373 15.971 1.00 15.09 100 GLU B N 1
ATOM 5496 C CA . GLU B 1 77 ? 25.104 9.132 17.164 1.00 15.52 100 GLU B CA 1
ATOM 5497 C C . GLU B 1 77 ? 26.164 10.172 16.807 1.00 13.25 100 GLU B C 1
ATOM 5498 O O . GLU B 1 77 ? 25.914 11.003 15.933 1.00 12.13 100 GLU B O 1
ATOM 5504 N N . ASP B 1 78 ? 27.348 10.122 17.443 1.00 12.52 101 ASP B N 1
ATOM 5505 C CA . ASP B 1 78 ? 28.437 11.092 17.195 1.00 12.85 101 ASP B CA 1
ATOM 5506 C C . ASP B 1 78 ? 29.031 10.991 15.767 1.00 12.45 101 ASP B C 1
ATOM 5507 O O . ASP B 1 78 ? 29.755 11.911 15.346 1.00 12.10 101 ASP B O 1
ATOM 5512 N N . HIS B 1 79 ? 28.693 9.922 15.040 1.00 11.62 102 HIS B N 1
ATOM 5513 C CA . HIS B 1 79 ? 29.162 9.692 13.664 1.00 11.68 102 HIS B CA 1
ATOM 5514 C C . HIS B 1 79 ? 28.116 10.069 12.600 1.00 11.72 102 HIS B C 1
ATOM 5515 O O . HIS B 1 79 ? 28.282 9.780 11.399 1.00 12.12 102 HIS B O 1
ATOM 5522 N N . ASP B 1 80 ? 27.027 10.720 13.029 1.00 11.69 103 ASP B N 1
ATOM 5523 C CA . ASP B 1 80 ? 25.911 11.044 12.131 1.00 11.39 103 ASP B CA 1
ATOM 5524 C C . ASP B 1 80 ? 26.108 12.303 11.317 1.00 10.92 103 ASP B C 1
ATOM 5525 O O . ASP B 1 80 ? 25.551 13.334 11.620 1.00 10.35 103 ASP B O 1
ATOM 5530 N N . VAL B 1 81 ? 26.901 12.192 10.257 1.00 10.28 104 VAL B N 1
ATOM 5531 C CA . VAL B 1 81 ? 27.227 13.331 9.412 1.00 11.18 104 VAL B CA 1
ATOM 5532 C C . VAL B 1 81 ? 25.958 13.861 8.725 1.00 11.27 104 VAL B C 1
ATOM 5533 O O . VAL B 1 81 ? 25.778 15.074 8.618 1.00 10.73 104 VAL B O 1
ATOM 5537 N N . GLU B 1 82 ? 25.073 12.952 8.302 1.00 12.05 105 GLU B N 1
ATOM 5538 C CA . GLU B 1 82 ? 23.818 13.359 7.656 1.00 12.93 105 GLU B CA 1
ATOM 5539 C C . GLU B 1 82 ? 22.992 14.255 8.594 1.00 12.99 105 GLU B C 1
ATOM 5540 O O . GLU B 1 82 ? 22.511 15.313 8.169 1.00 14.25 105 GLU B O 1
ATOM 5546 N N . TYR B 1 83 ? 22.888 13.862 9.872 1.00 13.02 106 TYR B N 1
ATOM 5547 C CA . TYR B 1 83 ? 22.173 14.664 10.862 1.00 13.73 106 TYR B CA 1
ATOM 5548 C C . TYR B 1 83 ? 22.868 16.010 11.114 1.00 12.34 106 TYR B C 1
ATOM 5549 O O . TYR B 1 83 ? 22.201 17.049 11.227 1.00 11.78 106 TYR B O 1
ATOM 5558 N N . PHE B 1 84 ? 24.200 15.992 11.200 1.00 11.16 107 PHE B N 1
ATOM 5559 C CA . PHE B 1 84 ? 24.972 17.238 11.359 1.00 10.85 107 PHE B CA 1
ATOM 5560 C C . PHE B 1 84 ? 24.626 18.249 10.252 1.00 10.87 107 PHE B C 1
ATOM 5561 O O . PHE B 1 84 ? 24.346 19.421 10.536 1.00 10.66 107 PHE B O 1
ATOM 5569 N N . LEU B 1 85 ? 24.641 17.796 9.001 1.00 11.05 108 LEU B N 1
ATOM 5570 C CA . LEU B 1 85 ? 24.331 18.658 7.842 1.00 11.63 108 LEU B CA 1
ATOM 5571 C C . LEU B 1 85 ? 22.873 19.138 7.871 1.00 12.52 108 LEU B C 1
ATOM 5572 O O . LEU B 1 85 ? 22.580 20.275 7.503 1.00 11.47 108 LEU B O 1
ATOM 5577 N N . ARG B 1 86 ? 21.969 18.281 8.355 1.00 14.64 109 ARG B N 1
ATOM 5578 C CA . ARG B 1 86 ? 20.566 18.672 8.437 1.00 17.40 109 ARG B CA 1
ATOM 5579 C C . ARG B 1 86 ? 20.371 19.714 9.525 1.00 16.75 109 ARG B C 1
ATOM 5580 O O . ARG B 1 86 ? 19.536 20.619 9.385 1.00 16.53 109 ARG B O 1
ATOM 5588 N N . LEU B 1 87 ? 21.126 19.562 10.609 1.00 16.04 110 LEU B N 1
ATOM 5589 C CA . LEU B 1 87 ? 21.099 20.496 11.713 1.00 16.12 110 LEU B CA 1
ATOM 5590 C C . LEU B 1 87 ? 21.596 21.867 11.261 1.00 15.07 110 LEU B C 1
ATOM 5591 O O . LEU B 1 87 ? 21.000 22.882 11.592 1.00 15.17 110 LEU B O 1
ATOM 5596 N N . ALA B 1 88 ? 22.711 21.894 10.532 1.00 13.88 111 ALA B N 1
ATOM 5597 C CA . ALA B 1 88 ? 23.210 23.151 9.943 1.00 14.57 111 ALA B CA 1
ATOM 5598 C C . ALA B 1 88 ? 22.145 23.847 9.058 1.00 14.73 111 ALA B C 1
ATOM 5599 O O . ALA B 1 88 ? 21.920 25.046 9.178 1.00 15.14 111 ALA B O 1
ATOM 5601 N N . HIS B 1 89 ? 21.525 23.087 8.159 1.00 15.86 112 HIS B N 1
ATOM 5602 C CA . HIS B 1 89 ? 20.443 23.600 7.297 1.00 16.66 112 HIS B CA 1
ATOM 5603 C C . HIS B 1 89 ? 19.275 24.176 8.092 1.00 16.66 112 HIS B C 1
ATOM 5604 O O . HIS B 1 89 ? 18.766 25.247 7.786 1.00 17.45 112 HIS B O 1
ATOM 5611 N N . GLU B 1 90 ? 18.850 23.469 9.132 1.00 17.56 113 GLU B N 1
ATOM 5612 C CA . GLU B 1 90 ? 17.739 23.946 9.977 1.00 19.95 113 GLU B CA 1
ATOM 5613 C C . GLU B 1 90 ? 18.062 25.284 10.609 1.00 19.72 113 GLU B C 1
ATOM 5614 O O . GLU B 1 90 ? 17.162 26.095 10.863 1.00 19.53 113 GLU B O 1
ATOM 5620 N N . LEU B 1 91 ? 19.353 25.529 10.832 1.00 18.34 114 LEU B N 1
ATOM 5621 C CA . LEU B 1 91 ? 19.798 26.802 11.411 1.00 19.54 114 LEU B CA 1
ATOM 5622 C C . LEU B 1 91 ? 20.046 27.909 10.380 1.00 19.46 114 LEU B C 1
ATOM 5623 O O . LEU B 1 91 ? 20.511 29.001 10.729 1.00 19.31 114 LEU B O 1
ATOM 5628 N N . GLY B 1 92 ? 19.744 27.611 9.114 1.00 18.81 115 GLY B N 1
ATOM 5629 C CA . GLY B 1 92 ? 19.878 28.577 8.035 1.00 19.47 115 GLY B CA 1
ATOM 5630 C C . GLY B 1 92 ? 21.314 28.689 7.548 1.00 19.58 115 GLY B C 1
ATOM 5631 O O . GLY B 1 92 ? 21.662 29.673 6.908 1.00 22.51 115 GLY B O 1
ATOM 5632 N N . LEU B 1 93 ? 22.143 27.689 7.846 1.00 16.38 116 LEU B N 1
ATOM 5633 C CA . LEU B 1 93 ? 23.541 27.688 7.428 1.00 14.99 116 LEU B CA 1
ATOM 5634 C C . LEU B 1 93 ? 23.710 26.823 6.194 1.00 14.29 116 LEU B C 1
ATOM 5635 O O . LEU B 1 93 ? 23.151 25.734 6.107 1.00 14.87 116 LEU B O 1
ATOM 5640 N N . LEU B 1 94 ? 24.493 27.314 5.247 1.00 13.26 117 LEU B N 1
ATOM 5641 C CA . LEU B 1 94 ? 24.864 26.509 4.089 1.00 12.40 117 LEU B CA 1
ATOM 5642 C C . LEU B 1 94 ? 26.127 25.758 4.480 1.00 11.50 117 LEU B C 1
ATOM 5643 O O . LEU B 1 94 ? 26.797 26.105 5.480 1.00 9.97 117 LEU B O 1
ATOM 5648 N N . VAL B 1 95 ? 26.454 24.734 3.705 1.00 11.18 118 VAL B N 1
ATOM 5649 C CA . VAL B 1 95 ? 27.596 23.871 4.026 1.00 11.03 118 VAL B CA 1
ATOM 5650 C C . VAL B 1 95 ? 28.562 23.750 2.849 1.00 10.95 118 VAL B C 1
ATOM 5651 O O . VAL B 1 95 ? 28.158 23.510 1.709 1.00 11.24 118 VAL B O 1
ATOM 5655 N N . ILE B 1 96 ? 29.843 23.929 3.137 1.00 10.37 119 ILE B N 1
ATOM 5656 C CA . ILE B 1 96 ? 30.911 23.553 2.204 1.00 10.30 119 ILE B CA 1
ATOM 5657 C C . ILE B 1 96 ? 31.418 22.197 2.695 1.00 9.75 119 ILE B C 1
ATOM 5658 O O . ILE B 1 96 ? 31.900 22.076 3.827 1.00 9.70 119 ILE B O 1
ATOM 5663 N N . LEU B 1 97 ? 31.308 21.169 1.852 1.00 9.83 120 LEU B N 1
ATOM 5664 C CA . LEU B 1 97 ? 31.620 19.798 2.317 1.00 9.20 120 LEU B CA 1
ATOM 5665 C C . LEU B 1 97 ? 33.000 19.404 1.787 1.00 8.93 120 LEU B C 1
ATOM 5666 O O . LEU B 1 97 ? 33.350 19.561 0.577 1.00 8.54 120 LEU B O 1
ATOM 5671 N N . ARG B 1 98 ? 33.829 18.884 2.668 1.00 8.59 121 ARG B N 1
ATOM 5672 C CA . ARG B 1 98 ? 35.160 18.442 2.229 1.00 8.97 121 ARG B CA 1
ATOM 5673 C C . ARG B 1 98 ? 35.374 16.936 2.519 1.00 8.67 121 ARG B C 1
ATOM 5674 O O . ARG B 1 98 ? 35.889 16.565 3.588 1.00 7.73 121 ARG B O 1
ATOM 5682 N N . PRO B 1 99 ? 34.916 16.073 1.598 1.00 9.00 122 PRO B N 1
ATOM 5683 C CA . PRO B 1 99 ? 34.845 14.637 1.904 1.00 9.29 122 PRO B CA 1
ATOM 5684 C C . PRO B 1 99 ? 36.121 13.825 1.539 1.00 10.05 122 PRO B C 1
ATOM 5685 O O . PRO B 1 99 ? 36.121 12.590 1.580 1.00 10.80 122 PRO B O 1
ATOM 5689 N N . GLY B 1 100 ? 37.199 14.509 1.195 1.00 9.99 123 GLY B N 1
ATOM 5690 C CA . GLY B 1 100 ? 38.466 13.814 1.003 1.00 10.60 123 GLY B CA 1
ATOM 5691 C C . GLY B 1 100 ? 38.627 13.186 -0.366 1.00 10.95 123 GLY B C 1
ATOM 5692 O O . GLY B 1 100 ? 38.332 13.840 -1.384 1.00 11.46 123 GLY B O 1
ATOM 5693 N N . PRO B 1 101 ? 39.068 11.907 -0.414 1.00 11.01 124 PRO B N 1
ATOM 5694 C CA . PRO B 1 101 ? 39.121 10.938 0.724 1.00 10.71 124 PRO B CA 1
ATOM 5695 C C . PRO B 1 101 ? 40.247 11.140 1.738 1.00 10.71 124 PRO B C 1
ATOM 5696 O O . PRO B 1 101 ? 40.203 10.567 2.848 1.00 10.72 124 PRO B O 1
ATOM 5700 N N . TYR B 1 102 ? 41.231 11.962 1.365 1.00 10.36 125 TYR B N 1
ATOM 5701 C CA . TYR B 1 102 ? 42.287 12.385 2.290 1.00 10.13 125 TYR B CA 1
ATOM 5702 C C . TYR B 1 102 ? 41.928 13.818 2.718 1.00 10.21 125 TYR B C 1
ATOM 5703 O O . TYR B 1 102 ? 41.617 14.664 1.863 1.00 11.54 125 TYR B O 1
ATOM 5712 N N . ILE B 1 103 ? 41.969 14.077 4.024 1.00 9.68 126 ILE B N 1
ATOM 5713 C CA . ILE B 1 103 ? 41.604 15.414 4.562 1.00 9.19 126 ILE B CA 1
ATOM 5714 C C . ILE B 1 103 ? 42.728 16.155 5.316 1.00 9.30 126 ILE B C 1
ATOM 5715 O O . ILE B 1 103 ? 42.567 17.327 5.622 1.00 8.90 126 ILE B O 1
ATOM 5720 N N . CYS B 1 104 ? 43.851 15.477 5.628 1.00 9.46 127 CYS B N 1
ATOM 5721 C CA . CYS B 1 104 ? 44.959 16.054 6.445 1.00 8.70 127 CYS B CA 1
ATOM 5722 C C . CYS B 1 104 ? 44.493 16.388 7.874 1.00 8.26 127 CYS B C 1
ATOM 5723 O O . CYS B 1 104 ? 44.405 15.495 8.677 1.00 7.93 127 CYS B O 1
ATOM 5726 N N . ALA B 1 105 ? 44.180 17.654 8.174 1.00 7.86 128 ALA B N 1
ATOM 5727 C CA . ALA B 1 105 ? 43.317 18.039 9.311 1.00 7.50 128 ALA B CA 1
ATOM 5728 C C . ALA B 1 105 ? 43.900 17.690 10.687 1.00 7.79 128 ALA B C 1
ATOM 5729 O O . ALA B 1 105 ? 43.191 17.701 11.672 1.00 7.86 128 ALA B O 1
ATOM 5731 N N . GLU B 1 106 ? 45.205 17.402 10.778 1.00 8.30 129 GLU B N 1
ATOM 5732 C CA . GLU B 1 106 ? 45.784 17.015 12.081 1.00 8.12 129 GLU B CA 1
ATOM 5733 C C . GLU B 1 106 ? 45.018 15.854 12.708 1.00 7.60 129 GLU B C 1
ATOM 5734 O O . GLU B 1 106 ? 44.812 15.791 13.951 1.00 7.28 129 GLU B O 1
ATOM 5740 N N . TRP B 1 107 ? 44.600 14.924 11.849 1.00 7.88 130 TRP B N 1
ATOM 5741 C CA . TRP B 1 107 ? 43.736 13.831 12.247 1.00 7.81 130 TRP B CA 1
ATOM 5742 C C . TRP B 1 107 ? 44.429 12.585 11.819 1.00 8.19 130 TRP B C 1
ATOM 5743 O O . TRP B 1 107 ? 45.065 12.581 10.763 1.00 8.17 130 TRP B O 1
ATOM 5754 N N . GLU B 1 108 ? 44.309 11.496 12.590 1.00 8.06 131 GLU B N 1
ATOM 5755 C CA . GLU B 1 108 ? 44.962 10.219 12.260 1.00 8.91 131 GLU B CA 1
ATOM 5756 C C . GLU B 1 108 ? 45.011 9.907 10.774 1.00 9.28 131 GLU B C 1
ATOM 5757 O O . GLU B 1 108 ? 43.959 9.736 10.127 1.00 9.38 131 GLU B O 1
ATOM 5763 N N . MET B 1 109 ? 46.241 9.802 10.259 1.00 10.21 132 MET B N 1
ATOM 5764 C CA . MET B 1 109 ? 46.570 9.431 8.860 1.00 9.86 132 MET B CA 1
ATOM 5765 C C . MET B 1 109 ? 45.811 10.262 7.836 1.00 10.00 132 MET B C 1
ATOM 5766 O O . MET B 1 109 ? 45.506 9.810 6.717 1.00 9.91 132 MET B O 1
ATOM 5771 N N . GLY B 1 110 ? 45.472 11.490 8.210 1.00 9.29 133 GLY B N 1
ATOM 5772 C CA . GLY B 1 110 ? 44.833 12.392 7.269 1.00 9.34 133 GLY B CA 1
ATOM 5773 C C . GLY B 1 110 ? 43.442 11.928 6.893 1.00 8.97 133 GLY B C 1
ATOM 5774 O O . GLY B 1 110 ? 42.957 12.249 5.809 1.00 9.56 133 GLY B O 1
ATOM 5775 N N . GLY B 1 111 ? 42.813 11.176 7.788 1.00 9.01 134 GLY B N 1
ATOM 5776 C CA . GLY B 1 111 ? 41.467 10.594 7.546 1.00 8.56 134 GLY B CA 1
ATOM 5777 C C . GLY B 1 111 ? 41.476 9.240 6.828 1.00 8.58 134 GLY B C 1
ATOM 5778 O O . GLY B 1 111 ? 40.452 8.551 6.779 1.00 8.38 134 GLY B O 1
ATOM 5779 N N . LEU B 1 112 ? 42.614 8.839 6.272 1.00 8.54 135 LEU B N 1
ATOM 5780 C CA . LEU B 1 112 ? 42.675 7.540 5.554 1.00 9.06 135 LEU B CA 1
ATOM 5781 C C . LEU B 1 112 ? 42.628 6.361 6.542 1.00 9.61 135 LEU B C 1
ATOM 5782 O O . LEU B 1 112 ? 43.308 6.396 7.609 1.00 10.08 135 LEU B O 1
ATOM 5787 N N . PRO B 1 113 ? 41.840 5.314 6.214 1.00 9.64 136 PRO B N 1
ATOM 5788 C CA . PRO B 1 113 ? 41.790 4.141 7.105 1.00 10.19 136 PRO B CA 1
ATOM 5789 C C . PRO B 1 113 ? 43.098 3.340 7.095 1.00 10.67 136 PRO B C 1
ATOM 5790 O O . PRO B 1 113 ? 43.714 3.117 6.039 1.00 10.85 136 PRO B O 1
ATOM 5794 N N . ALA B 1 114 ? 43.508 2.925 8.288 1.00 11.25 137 ALA B N 1
ATOM 5795 C CA . ALA B 1 114 ? 44.762 2.197 8.474 1.00 11.65 137 ALA B CA 1
ATOM 5796 C C . ALA B 1 114 ? 44.760 0.862 7.736 1.00 12.28 137 ALA B C 1
ATOM 5797 O O . ALA B 1 114 ? 45.812 0.386 7.322 1.00 12.98 137 ALA B O 1
ATOM 5799 N N . TRP B 1 115 ? 43.572 0.269 7.535 1.00 13.00 138 TRP B N 1
ATOM 5800 C CA . TRP B 1 115 ? 43.477 -0.991 6.807 1.00 13.19 138 TRP B CA 1
ATOM 5801 C C . TRP B 1 115 ? 43.859 -0.877 5.338 1.00 12.94 138 TRP B C 1
ATOM 5802 O O . TRP B 1 115 ? 44.066 -1.889 4.677 1.00 13.10 138 TRP B O 1
ATOM 5813 N N . LEU B 1 116 ? 43.979 0.344 4.819 1.00 12.96 139 LEU B N 1
ATOM 5814 C CA . LEU B 1 116 ? 44.571 0.511 3.485 1.00 13.18 139 LEU B CA 1
ATOM 5815 C C . LEU B 1 116 ? 45.975 -0.112 3.425 1.00 13.53 139 LEU B C 1
ATOM 5816 O O . LEU B 1 116 ? 46.378 -0.717 2.404 1.00 13.58 139 LEU B O 1
ATOM 5821 N N . LEU B 1 117 ? 46.715 0.062 4.515 1.00 13.21 140 LEU B N 1
ATOM 5822 C CA . LEU B 1 117 ? 48.098 -0.470 4.652 1.00 14.41 140 LEU B CA 1
ATOM 5823 C C . LEU B 1 117 ? 48.248 -1.992 4.658 1.00 15.31 140 LEU B C 1
ATOM 5824 O O . LEU B 1 117 ? 49.384 -2.504 4.671 1.00 15.23 140 LEU B O 1
ATOM 5829 N N . GLU B 1 118 ? 47.132 -2.723 4.631 1.00 16.41 141 GLU B N 1
ATOM 5830 C CA . GLU B 1 118 ? 47.224 -4.176 4.502 1.00 17.67 141 GLU B CA 1
ATOM 5831 C C . GLU B 1 118 ? 47.945 -4.560 3.206 1.00 18.11 141 GLU B C 1
ATOM 5832 O O . GLU B 1 118 ? 48.540 -5.650 3.108 1.00 18.32 141 GLU B O 1
ATOM 5838 N N . LYS B 1 119 ? 47.886 -3.661 2.220 1.00 18.32 142 LYS B N 1
ATOM 5839 C CA . LYS B 1 119 ? 48.800 -3.697 1.070 1.00 18.57 142 LYS B CA 1
ATOM 5840 C C . LYS B 1 119 ? 50.031 -2.863 1.445 1.00 18.83 142 LYS B C 1
ATOM 5841 O O . LYS B 1 119 ? 50.004 -1.621 1.331 1.00 17.69 142 LYS B O 1
ATOM 5847 N N . GLU B 1 120 ? 51.096 -3.527 1.904 1.00 19.97 143 GLU B N 1
ATOM 5848 C CA . GLU B 1 120 ? 52.238 -2.785 2.452 1.00 21.54 143 GLU B CA 1
ATOM 5849 C C . GLU B 1 120 ? 52.924 -1.828 1.470 1.00 20.17 143 GLU B C 1
ATOM 5850 O O . GLU B 1 120 ? 53.469 -0.809 1.900 1.00 19.90 143 GLU B O 1
ATOM 5856 N N . SER B 1 121 ? 52.897 -2.161 0.175 1.00 19.54 144 SER B N 1
ATOM 5857 C CA . SER B 1 121 ? 53.459 -1.303 -0.870 1.00 19.62 144 SER B CA 1
ATOM 5858 C C . SER B 1 121 ? 52.488 -0.256 -1.445 1.00 18.91 144 SER B C 1
ATOM 5859 O O . SER B 1 121 ? 52.827 0.412 -2.434 1.00 18.48 144 SER B O 1
ATOM 5862 N N . ILE B 1 122 ? 51.303 -0.095 -0.845 1.00 17.95 145 ILE B N 1
ATOM 5863 C CA . ILE B 1 122 ? 50.292 0.799 -1.427 1.00 17.13 145 ILE B CA 1
ATOM 5864 C C . ILE B 1 122 ? 50.840 2.213 -1.531 1.00 17.29 145 ILE B C 1
ATOM 5865 O O . ILE B 1 122 ? 51.551 2.670 -0.645 1.00 17.62 145 ILE B O 1
ATOM 5870 N N . LEU B 1 123 ? 50.514 2.898 -2.615 1.00 16.51 146 LEU B N 1
ATOM 5871 C CA . LEU B 1 123 ? 50.884 4.292 -2.754 1.00 16.61 146 LEU B CA 1
ATOM 5872 C C . LEU B 1 123 ? 49.605 5.092 -2.552 1.00 15.41 146 LEU B C 1
ATOM 5873 O O . LEU B 1 123 ? 48.750 5.140 -3.407 1.00 16.77 146 LEU B O 1
ATOM 5878 N N . LEU B 1 124 ? 49.472 5.701 -1.381 1.00 14.78 147 LEU B N 1
ATOM 5879 C CA . LEU B 1 124 ? 48.267 6.429 -1.035 1.00 13.18 147 LEU B CA 1
ATOM 5880 C C . LEU B 1 124 ? 48.193 7.705 -1.874 1.00 13.67 147 LEU B C 1
ATOM 5881 O O . LEU B 1 124 ? 49.236 8.224 -2.341 1.00 14.03 147 LEU B O 1
ATOM 5886 N N . ARG B 1 125 ? 46.971 8.198 -2.069 1.00 13.19 148 ARG B N 1
ATOM 5887 C CA . ARG B 1 125 ? 46.714 9.413 -2.821 1.00 13.03 148 ARG B CA 1
ATOM 5888 C C . ARG B 1 125 ? 47.335 9.336 -4.250 1.00 13.80 148 ARG B C 1
ATOM 5889 O O . ARG B 1 125 ? 48.060 10.234 -4.673 1.00 13.49 148 ARG B O 1
ATOM 5897 N N . SER B 1 126 ? 47.030 8.261 -4.971 1.00 14.46 149 SER B N 1
ATOM 5898 C CA . SER B 1 126 ? 47.552 8.079 -6.323 1.00 15.34 149 SER B CA 1
ATOM 5899 C C . SER B 1 126 ? 46.591 7.173 -7.092 1.00 16.16 149 SER B C 1
ATOM 5900 O O . SER B 1 126 ? 45.546 6.769 -6.552 1.00 15.42 149 SER B O 1
ATOM 5903 N N A SER B 1 127 ? 46.947 6.845 -8.336 0.50 16.71 150 SER B N 1
ATOM 5904 N N B SER B 1 127 ? 46.936 6.850 -8.337 0.50 16.10 150 SER B N 1
ATOM 5905 C CA A SER B 1 127 ? 46.143 5.922 -9.141 0.50 17.45 150 SER B CA 1
ATOM 5906 C CA B SER B 1 127 ? 46.109 5.933 -9.117 0.50 16.46 150 SER B CA 1
ATOM 5907 C C A SER B 1 127 ? 46.412 4.445 -8.855 0.50 17.82 150 SER B C 1
ATOM 5908 C C B SER B 1 127 ? 46.437 4.452 -8.875 0.50 17.20 150 SER B C 1
ATOM 5909 O O A SER B 1 127 ? 45.916 3.586 -9.569 0.50 18.04 150 SER B O 1
ATOM 5910 O O B SER B 1 127 ? 46.000 3.600 -9.632 0.50 17.51 150 SER B O 1
ATOM 5915 N N . ASP B 1 128 ? 47.194 4.156 -7.814 1.00 17.57 151 ASP B N 1
ATOM 5916 C CA . ASP B 1 128 ? 47.404 2.783 -7.332 1.00 18.59 151 ASP B CA 1
ATOM 5917 C C . ASP B 1 128 ? 46.034 2.075 -7.335 1.00 18.77 151 ASP B C 1
ATOM 5918 O O . ASP B 1 128 ? 45.102 2.589 -6.728 1.00 18.10 151 ASP B O 1
ATOM 5923 N N . PRO B 1 129 ? 45.878 0.933 -8.061 1.00 19.31 152 PRO B N 1
ATOM 5924 C CA . PRO B 1 129 ? 44.498 0.434 -8.287 1.00 19.40 152 PRO B CA 1
ATOM 5925 C C . PRO B 1 129 ? 43.805 -0.084 -7.032 1.00 19.72 152 PRO B C 1
ATOM 5926 O O . PRO B 1 129 ? 42.565 -0.116 -6.953 1.00 19.30 152 PRO B O 1
ATOM 5930 N N . ASP B 1 130 ? 44.607 -0.489 -6.054 1.00 19.55 153 ASP B N 1
ATOM 5931 C CA . ASP B 1 130 ? 44.058 -0.932 -4.777 1.00 19.20 153 ASP B CA 1
ATOM 5932 C C . ASP B 1 130 ? 43.557 0.265 -3.967 1.00 17.63 153 ASP B C 1
ATOM 5933 O O . ASP B 1 130 ? 42.488 0.203 -3.346 1.00 17.99 153 ASP B O 1
ATOM 5938 N N . TYR B 1 131 ? 44.334 1.336 -3.968 1.00 16.78 154 TYR B N 1
ATOM 5939 C CA . TYR B 1 131 ? 43.863 2.590 -3.401 1.00 15.66 154 TYR B CA 1
ATOM 5940 C C . TYR B 1 131 ? 42.555 3.105 -4.072 1.00 15.24 154 TYR B C 1
ATOM 5941 O O . TYR B 1 131 ? 41.587 3.454 -3.380 1.00 13.99 154 TYR B O 1
ATOM 5950 N N . LEU B 1 132 ? 42.534 3.169 -5.408 1.00 15.74 155 LEU B N 1
ATOM 5951 C CA . LEU B 1 132 ? 41.325 3.606 -6.125 1.00 15.85 155 LEU B CA 1
ATOM 5952 C C . LEU B 1 132 ? 40.110 2.727 -5.836 1.00 15.88 155 LEU B C 1
ATOM 5953 O O . LEU B 1 132 ? 38.993 3.247 -5.673 1.00 16.65 155 LEU B O 1
ATOM 5958 N N . ALA B 1 133 ? 40.322 1.411 -5.782 1.00 15.30 156 ALA B N 1
ATOM 5959 C CA . ALA B 1 133 ? 39.229 0.468 -5.555 1.00 15.33 156 ALA B CA 1
ATOM 5960 C C . ALA B 1 133 ? 38.578 0.721 -4.207 1.00 14.41 156 ALA B C 1
ATOM 5961 O O . ALA B 1 133 ? 37.368 0.686 -4.096 1.00 14.44 156 ALA B O 1
ATOM 5963 N N . ALA B 1 134 ? 39.398 0.905 -3.176 1.00 13.96 157 ALA B N 1
ATOM 5964 C CA . ALA B 1 134 ? 38.885 1.191 -1.822 1.00 12.82 157 ALA B CA 1
ATOM 5965 C C . ALA B 1 134 ? 38.210 2.581 -1.792 1.00 12.48 157 ALA B C 1
ATOM 5966 O O . ALA B 1 134 ? 37.081 2.723 -1.264 1.00 11.36 157 ALA B O 1
ATOM 5968 N N . VAL B 1 135 ? 38.861 3.585 -2.386 1.00 12.09 158 VAL B N 1
ATOM 5969 C CA . VAL B 1 135 ? 38.225 4.896 -2.492 1.00 13.19 158 VAL B CA 1
ATOM 5970 C C . VAL B 1 135 ? 36.857 4.818 -3.213 1.00 13.94 158 VAL B C 1
ATOM 5971 O O . VAL B 1 135 ? 35.866 5.384 -2.758 1.00 13.61 158 VAL B O 1
ATOM 5975 N N . ASP B 1 136 ? 36.801 4.089 -4.314 1.00 14.84 159 ASP B N 1
ATOM 5976 C CA . ASP B 1 136 ? 35.564 4.001 -5.067 1.00 16.56 159 ASP B CA 1
ATOM 5977 C C . ASP B 1 136 ? 34.441 3.395 -4.217 1.00 16.14 159 ASP B C 1
ATOM 5978 O O . ASP B 1 136 ? 33.299 3.874 -4.239 1.00 15.99 159 ASP B O 1
ATOM 5983 N N . LYS B 1 137 ? 34.760 2.339 -3.487 1.00 15.47 160 LYS B N 1
ATOM 5984 C CA . LYS B 1 137 ? 33.742 1.715 -2.671 1.00 16.03 160 LYS B CA 1
ATOM 5985 C C . LYS B 1 137 ? 33.240 2.691 -1.596 1.00 14.72 160 LYS B C 1
ATOM 5986 O O . LYS B 1 137 ? 32.020 2.807 -1.356 1.00 14.02 160 LYS B O 1
ATOM 5992 N N . TRP B 1 138 ? 34.172 3.419 -0.971 1.00 13.64 161 TRP B N 1
ATOM 5993 C CA . TRP B 1 138 ? 33.786 4.427 0.013 1.00 12.30 161 TRP B CA 1
ATOM 5994 C C . TRP B 1 138 ? 32.882 5.503 -0.564 1.00 11.71 161 TRP B C 1
ATOM 5995 O O . TRP B 1 138 ? 31.851 5.835 0.029 1.00 10.88 161 TRP B O 1
ATOM 6006 N N . LEU B 1 139 ? 33.241 6.054 -1.723 1.00 11.47 162 LEU B N 1
ATOM 6007 C CA . LEU B 1 139 ? 32.454 7.135 -2.291 1.00 11.57 162 LEU B CA 1
ATOM 6008 C C . LEU B 1 139 ? 31.081 6.613 -2.677 1.00 11.86 162 LEU B C 1
ATOM 6009 O O . LEU B 1 139 ? 30.098 7.345 -2.611 1.00 11.31 162 LEU B O 1
ATOM 6014 N N . GLY B 1 140 ? 31.030 5.332 -3.055 1.00 12.33 163 GLY B N 1
ATOM 6015 C CA . GLY B 1 140 ? 29.763 4.646 -3.378 1.00 12.89 163 GLY B CA 1
ATOM 6016 C C . GLY B 1 140 ? 28.792 4.520 -2.203 1.00 12.88 163 GLY B C 1
ATOM 6017 O O . GLY B 1 140 ? 27.588 4.308 -2.408 1.00 13.39 163 GLY B O 1
ATOM 6018 N N . VAL B 1 141 ? 29.324 4.607 -0.972 1.00 11.90 164 VAL B N 1
ATOM 6019 C CA . VAL B 1 141 ? 28.499 4.618 0.266 1.00 12.07 164 VAL B CA 1
ATOM 6020 C C . VAL B 1 141 ? 28.257 6.057 0.723 1.00 12.31 164 VAL B C 1
ATOM 6021 O O . VAL B 1 141 ? 27.106 6.443 1.028 1.00 13.24 164 VAL B O 1
ATOM 6025 N N . LEU B 1 142 ? 29.324 6.869 0.765 1.00 11.28 165 LEU B N 1
ATOM 6026 C CA . LEU B 1 142 ? 29.194 8.232 1.298 1.00 10.66 165 LEU B CA 1
ATOM 6027 C C . LEU B 1 142 ? 28.428 9.180 0.358 1.00 10.53 165 LEU B C 1
ATOM 6028 O O . LEU B 1 142 ? 27.508 9.871 0.781 1.00 9.87 165 LEU B O 1
ATOM 6033 N N . LEU B 1 143 ? 28.793 9.218 -0.916 1.00 11.07 166 LEU B N 1
ATOM 6034 C CA . LEU B 1 143 ? 28.198 10.295 -1.756 1.00 11.85 166 LEU B CA 1
ATOM 6035 C C . LEU B 1 143 ? 26.685 10.173 -2.022 1.00 12.71 166 LEU B C 1
ATOM 6036 O O . LEU B 1 143 ? 25.997 11.189 -2.035 1.00 14.28 166 LEU B O 1
ATOM 6041 N N . PRO B 1 144 ? 26.157 8.956 -2.229 1.00 12.71 167 PRO B N 1
ATOM 6042 C CA . PRO B 1 144 ? 24.697 8.873 -2.290 1.00 13.16 167 PRO B CA 1
ATOM 6043 C C . PRO B 1 144 ? 23.967 9.416 -1.043 1.00 13.15 167 PRO B C 1
ATOM 6044 O O . PRO B 1 144 ? 22.867 9.931 -1.172 1.00 13.67 167 PRO B O 1
ATOM 6048 N N . LYS B 1 145 ? 24.582 9.353 0.129 1.00 13.03 168 LYS B N 1
ATOM 6049 C CA . LYS B 1 145 ? 23.948 9.907 1.329 1.00 13.67 168 LYS B CA 1
ATOM 6050 C C . LYS B 1 145 ? 24.022 11.442 1.245 1.00 13.83 168 LYS B C 1
ATOM 6051 O O . LYS B 1 145 ? 23.158 12.140 1.782 1.00 14.07 168 LYS B O 1
ATOM 6057 N N . MET B 1 146 ? 25.083 11.953 0.610 1.00 13.36 169 MET B N 1
ATOM 6058 C CA . MET B 1 146 ? 25.273 13.416 0.505 1.00 13.51 169 MET B CA 1
ATOM 6059 C C . MET B 1 146 ? 24.419 14.013 -0.608 1.00 13.86 169 MET B C 1
ATOM 6060 O O . MET B 1 146 ? 24.064 15.190 -0.577 1.00 12.47 169 MET B O 1
ATOM 6065 N N . LYS B 1 147 ? 24.081 13.196 -1.600 1.00 14.67 170 LYS B N 1
ATOM 6066 C CA . LYS B 1 147 ? 23.310 13.704 -2.738 1.00 16.64 170 LYS B CA 1
ATOM 6067 C C . LYS B 1 147 ? 21.996 14.474 -2.377 1.00 16.38 170 LYS B C 1
ATOM 6068 O O . LYS B 1 147 ? 21.788 15.585 -2.874 1.00 17.11 170 LYS B O 1
ATOM 6074 N N . PRO B 1 148 ? 21.120 13.905 -1.513 1.00 16.19 171 PRO B N 1
ATOM 6075 C CA . PRO B 1 148 ? 19.924 14.702 -1.159 1.00 15.98 171 PRO B CA 1
ATOM 6076 C C . PRO B 1 148 ? 20.216 15.926 -0.264 1.00 15.89 171 PRO B C 1
ATOM 6077 O O . PRO B 1 148 ? 19.342 16.776 -0.073 1.00 15.59 171 PRO B O 1
ATOM 6081 N N . LEU B 1 149 ? 21.438 16.029 0.250 1.00 14.33 172 LEU B N 1
ATOM 6082 C CA . LEU B 1 149 ? 21.833 17.188 1.026 1.00 14.01 172 LEU B CA 1
ATOM 6083 C C . LEU B 1 149 ? 22.451 18.314 0.156 1.00 13.20 172 LEU B C 1
ATOM 6084 O O . LEU B 1 149 ? 22.746 19.381 0.655 1.00 12.16 172 LEU B O 1
ATOM 6089 N N . LEU B 1 150 ? 22.621 18.065 -1.138 1.00 13.53 173 LEU B N 1
ATOM 6090 C CA . LEU B 1 150 ? 23.041 19.110 -2.058 1.00 14.22 173 LEU B CA 1
ATOM 6091 C C . LEU B 1 150 ? 21.985 20.223 -2.152 1.00 15.00 173 LEU B C 1
ATOM 6092 O O . LEU B 1 150 ? 20.780 19.972 -2.085 1.00 15.78 173 LEU B O 1
ATOM 6097 N N . TYR B 1 151 ? 22.450 21.446 -2.327 1.00 15.25 174 TYR B N 1
ATOM 6098 C CA . TYR B 1 151 ? 21.562 22.600 -2.360 1.00 16.46 174 TYR B CA 1
ATOM 6099 C C . TYR B 1 151 ? 20.440 22.409 -3.399 1.00 17.19 174 TYR B C 1
ATOM 6100 O O . TYR B 1 151 ? 19.274 22.660 -3.109 1.00 16.82 174 TYR B O 1
ATOM 6109 N N . GLN B 1 152 ? 20.806 21.964 -4.605 1.00 18.47 175 GLN B N 1
ATOM 6110 C CA . GLN B 1 152 ? 19.805 21.735 -5.664 1.00 20.20 175 GLN B CA 1
ATOM 6111 C C . GLN B 1 152 ? 18.699 20.738 -5.280 1.00 20.43 175 GLN B C 1
ATOM 6112 O O . GLN B 1 152 ? 17.610 20.752 -5.854 1.00 21.14 175 GLN B O 1
ATOM 6118 N N . ASN B 1 153 ? 18.983 19.870 -4.318 1.00 20.01 176 ASN B N 1
ATOM 6119 C CA . ASN B 1 153 ? 18.013 18.848 -3.917 1.00 19.32 176 ASN B CA 1
ATOM 6120 C C . ASN B 1 153 ? 17.295 19.171 -2.621 1.00 19.33 176 ASN B C 1
ATOM 6121 O O . ASN B 1 153 ? 16.599 18.324 -2.088 1.00 19.20 176 ASN B O 1
ATOM 6126 N N . GLY B 1 154 ? 17.492 20.395 -2.119 1.00 19.88 177 GLY B N 1
ATOM 6127 C CA . GLY B 1 154 ? 16.789 20.879 -0.930 1.00 18.86 177 GLY B CA 1
ATOM 6128 C C . GLY B 1 154 ? 17.611 20.911 0.339 1.00 18.33 177 GLY B C 1
ATOM 6129 O O . GLY B 1 154 ? 17.084 21.211 1.406 1.00 18.47 177 GLY B O 1
ATOM 6130 N N . GLY B 1 155 ? 18.890 20.557 0.245 1.00 17.23 178 GLY B N 1
ATOM 6131 C CA . GLY B 1 155 ? 19.772 20.538 1.416 1.00 15.56 178 GLY B CA 1
ATOM 6132 C C . GLY B 1 155 ? 20.734 21.733 1.439 1.00 15.00 178 GLY B C 1
ATOM 6133 O O . GLY B 1 155 ? 20.597 22.667 0.654 1.00 14.66 178 GLY B O 1
ATOM 6134 N N . PRO B 1 156 ? 21.729 21.710 2.353 1.00 14.03 179 PRO B N 1
ATOM 6135 C CA . PRO B 1 156 ? 22.581 22.888 2.544 1.00 13.51 179 PRO B CA 1
ATOM 6136 C C . PRO B 1 156 ? 23.885 22.972 1.773 1.00 12.92 179 PRO B C 1
ATOM 6137 O O . PRO B 1 156 ? 24.491 24.044 1.756 1.00 13.10 179 PRO B O 1
ATOM 6141 N N . VAL B 1 157 ? 24.319 21.859 1.173 1.00 13.24 180 VAL B N 1
ATOM 6142 C CA . VAL B 1 157 ? 25.668 21.715 0.610 1.00 12.60 180 VAL B CA 1
ATOM 6143 C C . VAL B 1 157 ? 25.730 22.446 -0.717 1.00 13.07 180 VAL B C 1
ATOM 6144 O O . VAL B 1 157 ? 25.064 22.059 -1.684 1.00 13.31 180 VAL B O 1
ATOM 6148 N N . ILE B 1 158 ? 26.538 23.501 -0.735 1.00 12.77 181 ILE B N 1
ATOM 6149 C CA . ILE B 1 158 ? 26.646 24.376 -1.888 1.00 13.16 181 ILE B CA 1
ATOM 6150 C C . ILE B 1 158 ? 27.875 24.044 -2.749 1.00 13.55 181 ILE B C 1
ATOM 6151 O O . ILE B 1 158 ? 27.854 24.252 -3.967 1.00 14.75 181 ILE B O 1
ATOM 6156 N N . THR B 1 159 ? 28.959 23.569 -2.128 1.00 13.13 182 THR B N 1
ATOM 6157 C CA . THR B 1 159 ? 30.199 23.237 -2.876 1.00 12.62 182 THR B CA 1
ATOM 6158 C C . THR B 1 159 ? 30.851 22.035 -2.172 1.00 12.04 182 THR B C 1
ATOM 6159 O O . THR B 1 159 ? 30.632 21.825 -0.987 1.00 10.73 182 THR B O 1
ATOM 6163 N N . VAL B 1 160 ? 31.621 21.252 -2.911 1.00 11.73 183 VAL B N 1
ATOM 6164 C CA . VAL B 1 160 ? 32.223 20.058 -2.376 1.00 11.66 183 VAL B CA 1
ATOM 6165 C C . VAL B 1 160 ? 33.696 20.071 -2.803 1.00 11.63 183 VAL B C 1
ATOM 6166 O O . VAL B 1 160 ? 33.982 20.202 -3.973 1.00 11.29 183 VAL B O 1
ATOM 6170 N N . GLN B 1 161 ? 34.612 19.907 -1.843 1.00 11.79 184 GLN B N 1
ATOM 6171 C CA . GLN B 1 161 ? 36.032 19.874 -2.153 1.00 11.21 184 GLN B CA 1
ATOM 6172 C C . GLN B 1 161 ? 36.460 18.483 -2.592 1.00 11.57 184 GLN B C 1
ATOM 6173 O O . GLN B 1 161 ? 36.080 17.494 -1.971 1.00 12.71 184 GLN B O 1
ATOM 6179 N N . VAL B 1 162 ? 37.280 18.410 -3.636 1.00 10.96 185 VAL B N 1
ATOM 6180 C CA . VAL B 1 162 ? 37.874 17.149 -4.081 1.00 11.16 185 VAL B CA 1
ATOM 6181 C C . VAL B 1 162 ? 39.317 17.035 -3.582 1.00 11.57 185 VAL B C 1
ATOM 6182 O O . VAL B 1 162 ? 40.148 17.926 -3.799 1.00 11.60 185 VAL B O 1
ATOM 6186 N N . GLU B 1 163 ? 39.627 15.946 -2.891 1.00 11.60 186 GLU B N 1
ATOM 6187 C CA . GLU B 1 163 ? 40.943 15.764 -2.271 1.00 11.99 186 GLU B CA 1
ATOM 6188 C C . GLU B 1 163 ? 41.232 16.938 -1.313 1.00 11.78 186 GLU B C 1
ATOM 6189 O O . GLU B 1 163 ? 40.304 17.554 -0.815 1.00 11.82 186 GLU B O 1
ATOM 6195 N N . ASN B 1 164 ? 42.503 17.215 -1.037 1.00 11.54 187 ASN B N 1
ATOM 6196 C CA . ASN B 1 164 ? 42.848 18.271 -0.100 1.00 11.41 187 ASN B CA 1
ATOM 6197 C C . ASN B 1 164 ? 44.314 18.667 -0.188 1.00 11.10 187 ASN B C 1
ATOM 6198 O O . ASN B 1 164 ? 45.169 17.900 0.220 1.00 11.14 187 ASN B O 1
ATOM 6203 N N . GLU B 1 165 ? 44.596 19.821 -0.786 1.00 11.83 188 GLU B N 1
ATOM 6204 C CA . GLU B 1 165 ? 45.983 20.283 -1.013 1.00 12.03 188 GLU B CA 1
ATOM 6205 C C . GLU B 1 165 ? 46.774 19.186 -1.675 1.00 12.25 188 GLU B C 1
ATOM 6206 O O . GLU B 1 165 ? 47.906 18.857 -1.230 1.00 12.26 188 GLU B O 1
ATOM 6212 N N . TYR B 1 166 ? 46.184 18.594 -2.702 1.00 12.73 189 TYR B N 1
ATOM 6213 C CA . TYR B 1 166 ? 46.918 17.552 -3.429 1.00 13.73 189 TYR B CA 1
ATOM 6214 C C . TYR B 1 166 ? 48.255 18.078 -3.965 1.00 13.92 189 TYR B C 1
ATOM 6215 O O . TYR B 1 166 ? 49.182 17.303 -4.119 1.00 13.32 189 TYR B O 1
ATOM 6224 N N . GLY B 1 167 ? 48.321 19.390 -4.196 1.00 14.62 190 GLY B N 1
ATOM 6225 C CA . GLY B 1 167 ? 49.512 20.032 -4.788 1.00 15.82 190 GLY B CA 1
ATOM 6226 C C . GLY B 1 167 ? 50.699 20.034 -3.836 1.00 16.27 190 GLY B C 1
ATOM 6227 O O . GLY B 1 167 ? 51.870 20.246 -4.258 1.00 16.28 190 GLY B O 1
ATOM 6228 N N . SER B 1 168 ? 50.412 19.792 -2.557 1.00 15.76 191 SER B N 1
ATOM 6229 C CA . SER B 1 168 ? 51.469 19.667 -1.549 1.00 17.24 191 SER B CA 1
ATOM 6230 C C . SER B 1 168 ? 52.112 18.257 -1.480 1.00 18.28 191 SER B C 1
ATOM 6231 O O . SER B 1 168 ? 53.205 18.092 -0.902 1.00 20.07 191 SER B O 1
ATOM 6234 N N . TYR B 1 169 ? 51.444 17.264 -2.069 1.00 17.66 192 TYR B N 1
ATOM 6235 C CA . TYR B 1 169 ? 51.906 15.861 -2.078 1.00 17.21 192 TYR B CA 1
ATOM 6236 C C . TYR B 1 169 ? 52.876 15.573 -3.223 1.00 18.20 192 TYR B C 1
ATOM 6237 O O . TYR B 1 169 ? 52.799 16.211 -4.286 1.00 17.51 192 TYR B O 1
ATOM 6246 N N . PHE B 1 170 ? 53.759 14.586 -3.039 1.00 18.27 193 PHE B N 1
ATOM 6247 C CA . PHE B 1 170 ? 54.805 14.324 -4.049 1.00 20.72 193 PHE B CA 1
ATOM 6248 C C . PHE B 1 170 ? 54.321 13.662 -5.348 1.00 20.65 193 PHE B C 1
ATOM 6249 O O . PHE B 1 170 ? 54.935 13.849 -6.414 1.00 21.49 193 PHE B O 1
ATOM 6257 N N . ALA B 1 171 ? 53.256 12.862 -5.265 1.00 20.23 194 ALA B N 1
ATOM 6258 C CA . ALA B 1 171 ? 52.911 11.929 -6.361 1.00 20.24 194 ALA B CA 1
ATOM 6259 C C . ALA B 1 171 ? 52.543 12.630 -7.658 1.00 20.28 194 ALA B C 1
ATOM 6260 O O . ALA B 1 171 ? 52.933 12.168 -8.732 1.00 21.68 194 ALA B O 1
ATOM 6262 N N . CYS B 1 172 ? 51.812 13.738 -7.555 1.00 19.24 195 CYS B N 1
ATOM 6263 C CA . CYS B 1 172 ? 51.385 14.531 -8.712 1.00 20.97 195 CYS B CA 1
ATOM 6264 C C . CYS B 1 172 ? 50.693 13.646 -9.754 1.00 20.53 195 CYS B C 1
ATOM 6265 O O . CYS B 1 172 ? 50.932 13.758 -10.952 1.00 19.92 195 CYS B O 1
ATOM 6268 N N . ASP B 1 173 ? 49.823 12.772 -9.258 1.00 19.98 196 ASP B N 1
ATOM 6269 C CA . ASP B 1 173 ? 49.090 11.835 -10.093 1.00 19.86 196 ASP B CA 1
ATOM 6270 C C . ASP B 1 173 ? 47.764 12.482 -10.543 1.00 20.29 196 ASP B C 1
ATOM 6271 O O . ASP B 1 173 ? 46.768 12.445 -9.810 1.00 19.23 196 ASP B O 1
ATOM 6276 N N . PHE B 1 174 ? 47.763 13.066 -11.750 1.00 19.74 197 PHE B N 1
ATOM 6277 C CA . PHE B 1 174 ? 46.549 13.681 -12.300 1.00 19.58 197 PHE B CA 1
ATOM 6278 C C . PHE B 1 174 ? 45.461 12.653 -12.652 1.00 19.14 197 PHE B C 1
ATOM 6279 O O . PHE B 1 174 ? 44.286 13.002 -12.683 1.00 18.51 197 PHE B O 1
ATOM 6287 N N . ASP B 1 175 ? 45.843 11.404 -12.949 1.00 18.73 198 ASP B N 1
ATOM 6288 C CA . ASP B 1 175 ? 44.868 10.360 -13.201 1.00 18.39 198 ASP B CA 1
ATOM 6289 C C . ASP B 1 175 ? 44.002 10.105 -11.935 1.00 17.88 198 ASP B C 1
ATOM 6290 O O . ASP B 1 175 ? 42.810 9.872 -12.026 1.00 17.91 198 ASP B O 1
ATOM 6295 N N . TYR B 1 176 ? 44.624 10.160 -10.768 1.00 16.96 199 TYR B N 1
ATOM 6296 C CA . TYR B 1 176 ? 43.886 10.070 -9.486 1.00 15.92 199 TYR B CA 1
ATOM 6297 C C . TYR B 1 176 ? 42.853 11.182 -9.340 1.00 15.66 199 TYR B C 1
ATOM 6298 O O . TYR B 1 176 ? 41.710 10.934 -8.988 1.00 15.95 199 TYR B O 1
ATOM 6307 N N . LEU B 1 177 ? 43.267 12.410 -9.616 1.00 15.50 200 LEU B N 1
ATOM 6308 C CA . LEU B 1 177 ? 42.347 13.556 -9.537 1.00 15.02 200 LEU B CA 1
ATOM 6309 C C . LEU B 1 177 ? 41.212 13.438 -10.554 1.00 15.60 200 LEU B C 1
ATOM 6310 O O . LEU B 1 177 ? 40.050 13.692 -10.235 1.00 14.59 200 LEU B O 1
ATOM 6315 N N . ARG B 1 178 ? 41.537 13.057 -11.799 1.00 16.65 201 ARG B N 1
ATOM 6316 C CA . ARG B 1 178 ? 40.472 12.798 -12.759 1.00 18.34 201 ARG B CA 1
ATOM 6317 C C . ARG B 1 178 ? 39.523 11.692 -12.296 1.00 18.24 201 ARG B C 1
ATOM 6318 O O . ARG B 1 178 ? 38.329 11.748 -12.573 1.00 19.48 201 ARG B O 1
ATOM 6326 N N . PHE B 1 179 ? 40.071 10.667 -11.661 1.00 17.71 202 PHE B N 1
ATOM 6327 C CA . PHE B 1 179 ? 39.234 9.581 -11.176 1.00 18.72 202 PHE B CA 1
ATOM 6328 C C . PHE B 1 179 ? 38.224 10.111 -10.151 1.00 17.33 202 PHE B C 1
ATOM 6329 O O . PHE B 1 179 ? 37.032 9.836 -10.256 1.00 18.06 202 PHE B O 1
ATOM 6337 N N . LEU B 1 180 ? 38.711 10.871 -9.161 1.00 17.39 203 LEU B N 1
ATOM 6338 C CA . LEU B 1 180 ? 37.824 11.520 -8.176 1.00 16.07 203 LEU B CA 1
ATOM 6339 C C . LEU B 1 180 ? 36.767 12.383 -8.853 1.00 16.87 203 LEU B C 1
ATOM 6340 O O . LEU B 1 180 ? 35.577 12.246 -8.578 1.00 16.64 203 LEU B O 1
ATOM 6345 N N . GLN B 1 181 ? 37.208 13.278 -9.735 1.00 16.50 204 GLN B N 1
ATOM 6346 C CA . GLN B 1 181 ? 36.279 14.120 -10.471 1.00 18.16 204 GLN B CA 1
ATOM 6347 C C . GLN B 1 181 ? 35.114 13.303 -11.081 1.00 17.50 204 GLN B C 1
ATOM 6348 O O . GLN B 1 181 ? 33.939 13.589 -10.834 1.00 16.34 204 GLN B O 1
ATOM 6354 N N . LYS B 1 182 ? 35.464 12.281 -11.862 1.00 17.84 205 LYS B N 1
ATOM 6355 C CA . LYS B 1 182 ? 34.513 11.371 -12.487 1.00 18.21 205 LYS B CA 1
ATOM 6356 C C . LYS B 1 182 ? 33.541 10.718 -11.498 1.00 17.89 205 LYS B C 1
ATOM 6357 O O . LYS B 1 182 ? 32.328 10.672 -11.761 1.00 16.97 205 LYS B O 1
ATOM 6363 N N . ARG B 1 183 ? 34.069 10.186 -10.389 1.00 16.08 206 ARG B N 1
ATOM 6364 C CA . ARG B 1 183 ? 33.233 9.502 -9.402 1.00 16.38 206 ARG B CA 1
ATOM 6365 C C . ARG B 1 183 ? 32.355 10.469 -8.617 1.00 15.63 206 ARG B C 1
ATOM 6366 O O . ARG B 1 183 ? 31.206 10.153 -8.297 1.00 15.58 206 ARG B O 1
ATOM 6374 N N . PHE B 1 184 ? 32.897 11.635 -8.280 1.00 15.30 207 PHE B N 1
ATOM 6375 C CA . PHE B 1 184 ? 32.107 12.644 -7.573 1.00 15.89 207 PHE B CA 1
ATOM 6376 C C . PHE B 1 184 ? 30.938 13.062 -8.444 1.00 16.89 207 PHE B C 1
ATOM 6377 O O . PHE B 1 184 ? 29.827 13.197 -7.947 1.00 17.34 207 PHE B O 1
ATOM 6385 N N . ARG B 1 185 ? 31.208 13.267 -9.743 1.00 16.88 208 ARG B N 1
ATOM 6386 C CA . ARG B 1 185 ? 30.163 13.628 -10.719 1.00 18.22 208 ARG B CA 1
ATOM 6387 C C . ARG B 1 185 ? 29.103 12.531 -10.911 1.00 18.50 208 ARG B C 1
ATOM 6388 O O . ARG B 1 185 ? 27.910 12.827 -11.031 1.00 19.31 208 ARG B O 1
ATOM 6396 N N . HIS B 1 186 ? 29.553 11.280 -10.966 1.00 18.36 209 HIS B N 1
ATOM 6397 C CA . HIS B 1 186 ? 28.682 10.106 -11.062 1.00 18.33 209 HIS B CA 1
ATOM 6398 C C . HIS B 1 186 ? 27.637 10.061 -9.968 1.00 17.88 209 HIS B C 1
ATOM 6399 O O . HIS B 1 186 ? 26.456 9.831 -10.229 1.00 17.36 209 HIS B O 1
ATOM 6406 N N . HIS B 1 187 ? 28.060 10.343 -8.738 1.00 16.94 210 HIS B N 1
ATOM 6407 C CA . HIS B 1 187 ? 27.201 10.211 -7.574 1.00 17.04 210 HIS B CA 1
ATOM 6408 C C . HIS B 1 187 ? 26.448 11.450 -7.250 1.00 16.68 210 HIS B C 1
ATOM 6409 O O . HIS B 1 187 ? 25.361 11.368 -6.685 1.00 16.71 210 HIS B O 1
ATOM 6416 N N . LEU B 1 188 ? 27.013 12.616 -7.571 1.00 16.62 211 LEU B N 1
ATOM 6417 C CA . LEU B 1 188 ? 26.430 13.875 -7.107 1.00 16.94 211 LEU B CA 1
ATOM 6418 C C . LEU B 1 188 ? 25.777 14.675 -8.226 1.00 18.48 211 LEU B C 1
ATOM 6419 O O . LEU B 1 188 ? 25.022 15.616 -7.931 1.00 18.67 211 LEU B O 1
ATOM 6424 N N . GLY B 1 189 ? 26.062 14.302 -9.487 1.00 18.95 212 GLY B N 1
ATOM 6425 C CA . GLY B 1 189 ? 25.440 14.953 -10.658 1.00 20.43 212 GLY B CA 1
ATOM 6426 C C . GLY B 1 189 ? 26.328 16.030 -11.255 1.00 21.19 212 GLY B C 1
ATOM 6427 O O . GLY B 1 189 ? 27.399 16.311 -10.717 1.00 19.84 212 GLY B O 1
ATOM 6428 N N . ASP B 1 190 ? 25.888 16.633 -12.366 1.00 22.49 213 ASP B N 1
ATOM 6429 C CA . ASP B 1 190 ? 26.699 17.617 -13.114 1.00 24.52 213 ASP B CA 1
ATOM 6430 C C . ASP B 1 190 ? 26.614 19.082 -12.649 1.00 24.64 213 ASP B C 1
ATOM 6431 O O . ASP B 1 190 ? 27.326 19.945 -13.176 1.00 25.93 213 ASP B O 1
ATOM 6436 N N . ASP B 1 191 ? 25.759 19.372 -11.671 1.00 23.47 214 ASP B N 1
ATOM 6437 C CA . ASP B 1 191 ? 25.530 20.752 -11.245 1.00 22.62 214 ASP B CA 1
ATOM 6438 C C . ASP B 1 191 ? 26.401 21.168 -10.064 1.00 20.56 214 ASP B C 1
ATOM 6439 O O . ASP B 1 191 ? 26.812 22.318 -9.974 1.00 20.97 214 ASP B O 1
ATOM 6444 N N . VAL B 1 192 ? 26.666 20.230 -9.160 1.00 18.57 215 VAL B N 1
ATOM 6445 C CA . VAL B 1 192 ? 27.325 20.575 -7.895 1.00 17.35 215 VAL B CA 1
ATOM 6446 C C . VAL B 1 192 ? 28.670 21.230 -8.192 1.00 16.20 215 VAL B C 1
ATOM 6447 O O . VAL B 1 192 ? 29.415 20.777 -9.075 1.00 15.42 215 VAL B O 1
ATOM 6451 N N . VAL B 1 193 ? 28.943 22.319 -7.486 1.00 15.60 216 VAL B N 1
ATOM 6452 C CA . VAL B 1 193 ? 30.230 22.984 -7.578 1.00 14.73 216 VAL B CA 1
ATOM 6453 C C . VAL B 1 193 ? 31.291 22.099 -6.890 1.00 14.16 216 VAL B C 1
ATOM 6454 O O . VAL B 1 193 ? 31.173 21.781 -5.700 1.00 14.27 216 VAL B O 1
ATOM 6458 N N . LEU B 1 194 ? 32.291 21.679 -7.669 1.00 14.53 217 LEU B N 1
ATOM 6459 C CA . LEU B 1 194 ? 33.435 20.915 -7.139 1.00 13.69 217 LEU B CA 1
ATOM 6460 C C . LEU B 1 194 ? 34.679 21.760 -7.250 1.00 14.33 217 LEU B C 1
ATOM 6461 O O . LEU B 1 194 ? 34.919 22.380 -8.294 1.00 15.10 217 LEU B O 1
ATOM 6466 N N . PHE B 1 195 ? 35.496 21.738 -6.210 1.00 13.49 218 PHE B N 1
ATOM 6467 C CA . PHE B 1 195 ? 36.666 22.637 -6.140 1.00 13.56 218 PHE B CA 1
ATOM 6468 C C . PHE B 1 195 ? 37.847 21.971 -5.443 1.00 13.44 218 PHE B C 1
ATOM 6469 O O . PHE B 1 195 ? 37.676 20.941 -4.764 1.00 13.60 218 PHE B O 1
ATOM 6477 N N . THR B 1 196 ? 39.025 22.569 -5.607 1.00 12.54 219 THR B N 1
ATOM 6478 C CA . THR B 1 196 ? 40.220 22.123 -4.918 1.00 12.80 219 THR B CA 1
ATOM 6479 C C . THR B 1 196 ? 40.678 23.269 -4.019 1.00 12.70 219 THR B C 1
ATOM 6480 O O . THR B 1 196 ? 40.342 24.440 -4.270 1.00 12.52 219 THR B O 1
ATOM 6484 N N . THR B 1 197 ? 41.488 22.926 -3.021 1.00 12.98 220 THR B N 1
ATOM 6485 C CA . THR B 1 197 ? 42.206 23.911 -2.215 1.00 12.93 220 THR B CA 1
ATOM 6486 C C . THR B 1 197 ? 43.694 23.572 -2.149 1.00 13.46 220 THR B C 1
ATOM 6487 O O . THR B 1 197 ? 44.053 22.444 -1.860 1.00 13.05 220 THR B O 1
ATOM 6491 N N . ASP B 1 198 ? 44.542 24.563 -2.416 1.00 13.97 221 ASP B N 1
ATOM 6492 C CA . ASP B 1 198 ? 45.984 24.409 -2.312 1.00 15.05 221 ASP B CA 1
ATOM 6493 C C . ASP B 1 198 ? 46.620 25.677 -1.753 1.00 15.67 221 ASP B C 1
ATOM 6494 O O . ASP B 1 198 ? 45.980 26.741 -1.715 1.00 15.51 221 ASP B O 1
ATOM 6499 N N . GLY B 1 199 ? 47.882 25.560 -1.338 1.00 15.99 222 GLY B N 1
ATOM 6500 C CA . GLY B 1 199 ? 48.712 26.712 -0.942 1.00 16.55 222 GLY B CA 1
ATOM 6501 C C . GLY B 1 199 ? 48.718 27.755 -2.047 1.00 17.63 222 GLY B C 1
ATOM 6502 O O . GLY B 1 199 ? 48.654 27.411 -3.228 1.00 17.51 222 GLY B O 1
ATOM 6503 N N . ALA B 1 200 ? 48.815 29.025 -1.651 1.00 18.66 223 ALA B N 1
ATOM 6504 C CA . ALA B 1 200 ? 48.617 30.157 -2.572 1.00 19.93 223 ALA B CA 1
ATOM 6505 C C . ALA B 1 200 ? 49.911 30.504 -3.286 1.00 21.70 223 ALA B C 1
ATOM 6506 O O . ALA B 1 200 ? 50.459 31.608 -3.128 1.00 21.68 223 ALA B O 1
ATOM 6508 N N . HIS B 1 201 ? 50.383 29.551 -4.083 1.00 22.26 224 HIS B N 1
ATOM 6509 C CA . HIS B 1 201 ? 51.610 29.693 -4.846 1.00 23.87 224 HIS B CA 1
ATOM 6510 C C . HIS B 1 201 ? 51.636 28.729 -6.004 1.00 23.85 224 HIS B C 1
ATOM 6511 O O . HIS B 1 201 ? 51.152 27.607 -5.901 1.00 21.28 224 HIS B O 1
ATOM 6518 N N . LYS B 1 202 ? 52.230 29.143 -7.120 1.00 25.15 225 LYS B N 1
ATOM 6519 C CA . LYS B 1 202 ? 52.222 28.308 -8.318 1.00 26.50 225 LYS B CA 1
ATOM 6520 C C . LYS B 1 202 ? 52.836 26.927 -8.099 1.00 26.54 225 LYS B C 1
ATOM 6521 O O . LYS B 1 202 ? 52.409 25.958 -8.722 1.00 26.21 225 LYS B O 1
ATOM 6527 N N . THR B 1 203 ? 53.822 26.828 -7.203 1.00 27.13 226 THR B N 1
ATOM 6528 C CA . THR B 1 203 ? 54.460 25.541 -6.923 1.00 28.61 226 THR B CA 1
ATOM 6529 C C . THR B 1 203 ? 53.505 24.513 -6.301 1.00 27.20 226 THR B C 1
ATOM 6530 O O . THR B 1 203 ? 53.699 23.310 -6.491 1.00 27.94 226 THR B O 1
ATOM 6534 N N . PHE B 1 204 ? 52.481 24.979 -5.576 1.00 25.30 227 PHE B N 1
ATOM 6535 C CA . PHE B 1 204 ? 51.449 24.064 -5.014 1.00 24.14 227 PHE B CA 1
ATOM 6536 C C . PHE B 1 204 ? 50.298 23.821 -6.000 1.00 24.33 227 PHE B C 1
ATOM 6537 O O . PHE B 1 204 ? 49.737 22.719 -6.049 1.00 24.11 227 PHE B O 1
ATOM 6545 N N . LEU B 1 205 ? 49.963 24.849 -6.792 1.00 22.82 228 LEU B N 1
ATOM 6546 C CA . LEU B 1 205 ? 48.810 24.795 -7.698 1.00 23.20 228 LEU B CA 1
ATOM 6547 C C . LEU B 1 205 ? 49.125 23.937 -8.909 1.00 23.79 228 LEU B C 1
ATOM 6548 O O . LEU B 1 205 ? 48.229 23.374 -9.546 1.00 23.63 228 LEU B O 1
ATOM 6553 N N . LYS B 1 206 ? 50.418 23.836 -9.200 1.00 24.92 229 LYS B N 1
ATOM 6554 C CA . LYS B 1 206 ? 50.940 23.008 -10.282 1.00 26.48 229 LYS B CA 1
ATOM 6555 C C . LYS B 1 206 ? 50.311 21.609 -10.312 1.00 25.60 229 LYS B C 1
ATOM 6556 O O . LYS B 1 206 ? 49.851 21.155 -11.357 1.00 25.39 229 LYS B O 1
ATOM 6562 N N . CYS B 1 207 ? 50.319 20.930 -9.166 1.00 23.54 230 CYS B N 1
ATOM 6563 C CA . CYS B 1 207 ? 49.835 19.548 -9.076 1.00 23.03 230 CYS B CA 1
ATOM 6564 C C . CYS B 1 207 ? 48.480 19.423 -8.396 1.00 21.35 230 CYS B C 1
ATOM 6565 O O . CYS B 1 207 ? 47.892 18.348 -8.402 1.00 21.18 230 CYS B O 1
ATOM 6568 N N . GLY B 1 208 ? 47.989 20.511 -7.805 1.00 20.85 231 GLY B N 1
ATOM 6569 C CA . GLY B 1 208 ? 46.718 20.476 -7.066 1.00 20.78 231 GLY B CA 1
ATOM 6570 C C . GLY B 1 208 ? 45.504 20.798 -7.923 1.00 20.87 231 GLY B C 1
ATOM 6571 O O . GLY B 1 208 ? 44.398 20.312 -7.648 1.00 21.43 231 GLY B O 1
ATOM 6572 N N . ALA B 1 209 ? 45.711 21.604 -8.958 1.00 21.43 232 ALA B N 1
ATOM 6573 C CA . ALA B 1 209 ? 44.611 22.080 -9.808 1.00 22.62 232 ALA B CA 1
ATOM 6574 C C . ALA B 1 209 ? 44.303 21.112 -10.942 1.00 22.74 232 ALA B C 1
ATOM 6575 O O . ALA B 1 209 ? 45.207 20.415 -11.463 1.00 22.40 232 ALA B O 1
ATOM 6577 N N . LEU B 1 210 ? 43.029 21.069 -11.329 1.00 21.35 233 LEU B N 1
ATOM 6578 C CA . LEU B 1 210 ? 42.594 20.208 -12.423 1.00 21.40 233 LEU B CA 1
ATOM 6579 C C . LEU B 1 210 ? 41.499 20.921 -13.231 1.00 21.64 233 LEU B C 1
ATOM 6580 O O . LEU B 1 210 ? 40.664 21.628 -12.658 1.00 20.65 233 LEU B O 1
ATOM 6585 N N . GLN B 1 211 ? 41.485 20.714 -14.542 1.00 22.85 234 GLN B N 1
ATOM 6586 C CA . GLN B 1 211 ? 40.389 21.214 -15.355 1.00 24.29 234 GLN B CA 1
ATOM 6587 C C . GLN B 1 211 ? 39.080 20.616 -14.846 1.00 23.18 234 GLN B C 1
ATOM 6588 O O . GLN B 1 211 ? 39.045 19.430 -14.504 1.00 23.70 234 GLN B O 1
ATOM 6594 N N . GLY B 1 212 ? 38.020 21.426 -14.794 1.00 21.87 235 GLY B N 1
ATOM 6595 C CA . GLY B 1 212 ? 36.734 20.998 -14.240 1.00 20.12 235 GLY B CA 1
ATOM 6596 C C . GLY B 1 212 ? 36.558 21.053 -12.719 1.00 19.19 235 GLY B C 1
ATOM 6597 O O . GLY B 1 212 ? 35.457 20.809 -12.228 1.00 18.95 235 GLY B O 1
ATOM 6598 N N . LEU B 1 213 ? 37.632 21.329 -11.980 1.00 18.25 236 LEU B N 1
ATOM 6599 C CA . LEU B 1 213 ? 37.583 21.558 -10.515 1.00 17.23 236 LEU B CA 1
ATOM 6600 C C . LEU B 1 213 ? 37.967 23.015 -10.284 1.00 17.81 236 LEU B C 1
ATOM 6601 O O . LEU B 1 213 ? 39.035 23.467 -10.731 1.00 18.74 236 LEU B O 1
ATOM 6606 N N . TYR B 1 214 ? 37.085 23.778 -9.661 1.00 16.86 237 TYR B N 1
ATOM 6607 C CA . TYR B 1 214 ? 37.388 25.179 -9.440 1.00 17.35 237 TYR B CA 1
ATOM 6608 C C . TYR B 1 214 ? 38.555 25.368 -8.455 1.00 17.08 237 TYR B C 1
ATOM 6609 O O . TYR B 1 214 ? 38.540 24.835 -7.353 1.00 16.45 237 TYR B O 1
ATOM 6618 N N . THR B 1 215 ? 39.559 26.146 -8.852 1.00 16.09 238 THR B N 1
ATOM 6619 C CA . THR B 1 215 ? 40.787 26.214 -8.058 1.00 15.51 238 THR B CA 1
ATOM 6620 C C . THR B 1 215 ? 40.685 27.284 -6.985 1.00 14.85 238 THR B C 1
ATOM 6621 O O . THR B 1 215 ? 40.521 28.453 -7.308 1.00 15.77 238 THR B O 1
ATOM 6625 N N . THR B 1 216 ? 40.806 26.881 -5.720 1.00 13.84 239 THR B N 1
ATOM 6626 C CA . THR B 1 216 ? 40.854 27.804 -4.594 1.00 12.57 239 THR B CA 1
ATOM 6627 C C . THR B 1 216 ? 42.186 27.689 -3.850 1.00 12.57 239 THR B C 1
ATOM 6628 O O . THR B 1 216 ? 42.920 26.720 -4.034 1.00 12.28 239 THR B O 1
ATOM 6632 N N . VAL B 1 217 ? 42.482 28.691 -3.025 1.00 12.35 240 VAL B N 1
ATOM 6633 C CA . VAL B 1 217 ? 43.731 28.740 -2.259 1.00 12.73 240 VAL B CA 1
ATOM 6634 C C . VAL B 1 217 ? 43.450 28.825 -0.757 1.00 12.42 240 VAL B C 1
ATOM 6635 O O . VAL B 1 217 ? 42.316 29.022 -0.318 1.00 12.35 240 VAL B O 1
ATOM 6639 N N . ASP B 1 218 ? 44.506 28.659 0.023 1.00 12.85 241 ASP B N 1
ATOM 6640 C CA . ASP B 1 218 ? 44.423 28.950 1.458 1.00 13.46 241 ASP B CA 1
ATOM 6641 C C . ASP B 1 218 ? 45.623 29.790 1.869 1.00 13.17 241 ASP B C 1
ATOM 6642 O O . ASP B 1 218 ? 46.647 29.788 1.204 1.00 12.88 241 ASP B O 1
ATOM 6647 N N . PHE B 1 219 ? 45.464 30.549 2.943 1.00 13.02 242 PHE B N 1
ATOM 6648 C CA . PHE B 1 219 ? 46.563 31.368 3.475 1.00 13.67 242 PHE B CA 1
ATOM 6649 C C . PHE B 1 219 ? 46.059 32.018 4.747 1.00 14.15 242 PHE B C 1
ATOM 6650 O O . PHE B 1 219 ? 44.859 32.171 4.929 1.00 13.43 242 PHE B O 1
ATOM 6658 N N . GLY B 1 220 ? 46.980 32.381 5.633 1.00 14.83 243 GLY B N 1
ATOM 6659 C CA . GLY B 1 220 ? 46.609 32.994 6.888 1.00 15.20 243 GLY B CA 1
ATOM 6660 C C . GLY B 1 220 ? 47.078 34.417 6.976 1.00 16.31 243 GLY B C 1
ATOM 6661 O O . GLY B 1 220 ? 47.271 35.069 5.952 1.00 17.59 243 GLY B O 1
ATOM 6662 N N . THR B 1 221 ? 47.262 34.892 8.210 1.00 16.75 244 THR B N 1
ATOM 6663 C CA . THR B 1 221 ? 47.510 36.306 8.536 1.00 17.42 244 THR B CA 1
ATOM 6664 C C . THR B 1 221 ? 48.909 36.815 8.168 1.00 19.64 244 THR B C 1
ATOM 6665 O O . THR B 1 221 ? 49.131 38.020 8.140 1.00 19.32 244 THR B O 1
ATOM 6669 N N . GLY B 1 222 ? 49.842 35.916 7.863 1.00 21.09 245 GLY B N 1
ATOM 6670 C CA . GLY B 1 222 ? 51.185 36.338 7.486 1.00 24.36 245 GLY B CA 1
ATOM 6671 C C . GLY B 1 222 ? 51.397 36.507 5.989 1.00 26.16 245 GLY B C 1
ATOM 6672 O O . GLY B 1 222 ? 52.443 36.978 5.558 1.00 29.17 245 GLY B O 1
ATOM 6673 N N . SER B 1 223 ? 50.406 36.129 5.193 1.00 25.09 246 SER B N 1
ATOM 6674 C CA . SER B 1 223 ? 50.545 36.143 3.740 1.00 24.71 246 SER B CA 1
ATOM 6675 C C . SER B 1 223 ? 50.075 37.453 3.128 1.00 23.56 246 SER B C 1
ATOM 6676 O O . SER B 1 223 ? 49.150 38.093 3.624 1.00 23.22 246 SER B O 1
ATOM 6679 N N . ASN B 1 224 ? 50.741 37.856 2.056 1.00 23.21 247 ASN B N 1
ATOM 6680 C CA . ASN B 1 224 ? 50.317 39.030 1.299 1.00 23.38 247 ASN B CA 1
ATOM 6681 C C . ASN B 1 224 ? 49.065 38.620 0.557 1.00 21.79 247 ASN B C 1
ATOM 6682 O O . ASN B 1 224 ? 49.115 37.722 -0.285 1.00 20.31 247 ASN B O 1
ATOM 6687 N N . ILE B 1 225 ? 47.948 39.263 0.887 1.00 21.68 248 ILE B N 1
ATOM 6688 C CA . ILE B 1 225 ? 46.658 38.911 0.303 1.00 21.14 248 ILE B CA 1
ATOM 6689 C C . ILE B 1 225 ? 46.631 39.107 -1.220 1.00 21.10 248 ILE B C 1
ATOM 6690 O O . ILE B 1 225 ? 46.130 38.265 -1.942 1.00 20.32 248 ILE B O 1
ATOM 6695 N N . THR B 1 226 ? 47.179 40.219 -1.701 1.00 21.93 249 THR B N 1
ATOM 6696 C CA . THR B 1 226 ? 47.211 40.490 -3.132 1.00 22.29 249 THR B CA 1
ATOM 6697 C C . THR B 1 226 ? 47.926 39.357 -3.865 1.00 21.80 249 THR B C 1
ATOM 6698 O O . THR B 1 226 ? 47.400 38.823 -4.844 1.00 21.62 249 THR B O 1
ATOM 6702 N N . ASP B 1 227 ? 49.113 38.980 -3.374 1.00 21.16 250 ASP B N 1
ATOM 6703 C CA . ASP B 1 227 ? 49.921 37.936 -4.022 1.00 21.53 250 ASP B CA 1
ATOM 6704 C C . ASP B 1 227 ? 49.199 36.574 -3.984 1.00 19.51 250 ASP B C 1
ATOM 6705 O O . ASP B 1 227 ? 49.280 35.787 -4.910 1.00 18.23 250 ASP B O 1
ATOM 6710 N N . ALA B 1 228 ? 48.480 36.331 -2.891 1.00 18.63 251 ALA B N 1
ATOM 6711 C CA . ALA B 1 228 ? 47.796 35.063 -2.700 1.00 17.86 251 ALA B CA 1
ATOM 6712 C C . ALA B 1 228 ? 46.648 34.939 -3.695 1.00 17.73 251 ALA B C 1
ATOM 6713 O O . ALA B 1 228 ? 46.498 33.898 -4.345 1.00 18.11 251 ALA B O 1
ATOM 6715 N N . PHE B 1 229 ? 45.831 35.983 -3.793 1.00 18.16 252 PHE B N 1
ATOM 6716 C CA . PHE B 1 229 ? 44.708 35.986 -4.736 1.00 19.36 252 PHE B CA 1
ATOM 6717 C C . PHE B 1 229 ? 45.157 36.071 -6.199 1.00 20.39 252 PHE B C 1
ATOM 6718 O O . PHE B 1 229 ? 44.511 35.512 -7.078 1.00 20.83 252 PHE B O 1
ATOM 6726 N N . LEU B 1 230 ? 46.276 36.757 -6.458 1.00 21.52 253 LEU B N 1
ATOM 6727 C CA . LEU B 1 230 ? 46.858 36.702 -7.797 1.00 22.19 253 LEU B CA 1
ATOM 6728 C C . LEU B 1 230 ? 47.218 35.273 -8.193 1.00 21.98 253 LEU B C 1
ATOM 6729 O O . LEU B 1 230 ? 47.023 34.893 -9.348 1.00 21.91 253 LEU B O 1
ATOM 6734 N N . SER B 1 231 ? 47.760 34.477 -7.259 1.00 21.43 254 SER B N 1
ATOM 6735 C CA . SER B 1 231 ? 48.040 33.065 -7.584 1.00 21.10 254 SER B CA 1
ATOM 6736 C C . SER B 1 231 ? 46.777 32.282 -7.976 1.00 20.96 254 SER B C 1
ATOM 6737 O O . SER B 1 231 ? 46.822 31.442 -8.896 1.00 20.13 254 SER B O 1
ATOM 6740 N N . GLN B 1 232 ? 45.661 32.557 -7.284 1.00 19.94 255 GLN B N 1
ATOM 6741 C CA . GLN B 1 232 ? 44.381 31.898 -7.597 1.00 19.04 255 GLN B CA 1
ATOM 6742 C C . GLN B 1 232 ? 43.862 32.379 -8.944 1.00 19.69 255 GLN B C 1
ATOM 6743 O O . GLN B 1 232 ? 43.382 31.565 -9.739 1.00 18.68 255 GLN B O 1
ATOM 6749 N N . ARG B 1 233 ? 43.915 33.699 -9.141 1.00 19.45 256 ARG B N 1
ATOM 6750 C CA . ARG B 1 233 ? 43.360 34.369 -10.336 1.00 21.90 256 ARG B CA 1
ATOM 6751 C C . ARG B 1 233 ? 44.068 33.876 -11.603 1.00 23.43 256 ARG B C 1
ATOM 6752 O O . ARG B 1 233 ? 43.470 33.856 -12.691 1.00 24.12 256 ARG B O 1
ATOM 6760 N N . LYS B 1 234 ? 45.323 33.437 -11.445 1.00 24.71 257 LYS B N 1
ATOM 6761 C CA . LYS B 1 234 ? 46.129 32.896 -12.556 1.00 26.84 257 LYS B CA 1
ATOM 6762 C C . LYS B 1 234 ? 45.603 31.529 -12.984 1.00 26.66 257 LYS B C 1
ATOM 6763 O O . LYS B 1 234 ? 45.631 31.205 -14.172 1.00 28.71 257 LYS B O 1
ATOM 6769 N N . CYS B 1 235 ? 45.097 30.735 -12.032 1.00 25.31 258 CYS B N 1
ATOM 6770 C CA . CYS B 1 235 ? 44.425 29.462 -12.363 1.00 25.93 258 CYS B CA 1
ATOM 6771 C C . CYS B 1 235 ? 42.979 29.626 -12.778 1.00 23.89 258 CYS B C 1
ATOM 6772 O O . CYS B 1 235 ? 42.475 28.823 -13.564 1.00 24.54 258 CYS B O 1
ATOM 6775 N N . GLU B 1 236 ? 42.305 30.631 -12.209 1.00 22.66 259 GLU B N 1
ATOM 6776 C CA . GLU B 1 236 ? 40.891 30.884 -12.525 1.00 22.21 259 GLU B CA 1
ATOM 6777 C C . GLU B 1 236 ? 40.685 32.348 -12.921 1.00 21.77 259 GLU B C 1
ATOM 6778 O O . GLU B 1 236 ? 40.346 33.177 -12.094 1.00 19.87 259 GLU B O 1
ATOM 6784 N N . PRO B 1 237 ? 40.913 32.664 -14.206 1.00 23.12 260 PRO B N 1
ATOM 6785 C CA . PRO B 1 237 ? 40.740 34.036 -14.658 1.00 23.39 260 PRO B CA 1
ATOM 6786 C C . PRO B 1 237 ? 39.363 34.608 -14.335 1.00 22.90 260 PRO B C 1
ATOM 6787 O O . PRO B 1 237 ? 39.245 35.817 -14.169 1.00 23.46 260 PRO B O 1
ATOM 6791 N N . LYS B 1 238 ? 38.343 33.750 -14.264 1.00 22.43 261 LYS B N 1
ATOM 6792 C CA . LYS B 1 238 ? 36.969 34.180 -13.978 1.00 22.25 261 LYS B CA 1
ATOM 6793 C C . LYS B 1 238 ? 36.343 33.331 -12.868 1.00 21.11 261 LYS B C 1
ATOM 6794 O O . LYS B 1 238 ? 36.617 32.142 -12.759 1.00 21.06 261 LYS B O 1
ATOM 6800 N N . GLY B 1 239 ? 35.483 33.945 -12.069 1.00 19.81 262 GLY B N 1
ATOM 6801 C CA . GLY B 1 239 ? 34.916 33.281 -10.892 1.00 18.53 262 GLY B CA 1
ATOM 6802 C C . GLY B 1 239 ? 35.327 33.938 -9.584 1.00 17.93 262 GLY B C 1
ATOM 6803 O O . GLY B 1 239 ? 36.155 34.847 -9.564 1.00 17.47 262 GLY B O 1
ATOM 6804 N N . PRO B 1 240 ? 34.769 33.462 -8.462 1.00 17.02 263 PRO B N 1
ATOM 6805 C CA . PRO B 1 240 ? 35.032 34.129 -7.184 1.00 16.42 263 PRO B CA 1
ATOM 6806 C C . PRO B 1 240 ? 36.477 33.937 -6.679 1.00 15.95 263 PRO B C 1
ATOM 6807 O O . PRO B 1 240 ? 37.093 32.876 -6.904 1.00 15.49 263 PRO B O 1
ATOM 6811 N N . LEU B 1 241 ? 37.016 34.967 -6.028 1.00 15.34 264 LEU B N 1
ATOM 6812 C CA . LEU B 1 241 ? 38.169 34.756 -5.156 1.00 15.26 264 LEU B CA 1
ATOM 6813 C C . LEU B 1 241 ? 37.689 33.935 -3.950 1.00 14.66 264 LEU B C 1
ATOM 6814 O O . LEU B 1 241 ? 36.659 34.238 -3.362 1.00 14.48 264 LEU B O 1
ATOM 6819 N N . ILE B 1 242 ? 38.456 32.906 -3.582 1.00 14.62 265 ILE B N 1
ATOM 6820 C CA . ILE B 1 242 ? 38.095 32.037 -2.454 1.00 13.78 265 ILE B CA 1
ATOM 6821 C C . ILE B 1 242 ? 39.318 31.657 -1.645 1.00 13.76 265 ILE B C 1
ATOM 6822 O O . ILE B 1 242 ? 40.261 31.072 -2.180 1.00 13.68 265 ILE B O 1
ATOM 6827 N N . ASN B 1 243 ? 39.295 31.988 -0.351 1.00 13.08 266 ASN B N 1
ATOM 6828 C CA . ASN B 1 243 ? 40.300 31.512 0.577 1.00 12.87 266 ASN B CA 1
ATOM 6829 C C . ASN B 1 243 ? 39.579 30.462 1.427 1.00 12.26 266 ASN B C 1
ATOM 6830 O O . ASN B 1 243 ? 38.797 30.805 2.316 1.00 12.14 266 ASN B O 1
ATOM 6835 N N . SER B 1 244 ? 39.866 29.192 1.147 1.00 11.98 267 SER B N 1
ATOM 6836 C CA . SER B 1 244 ? 39.207 28.075 1.794 1.00 11.51 267 SER B CA 1
ATOM 6837 C C . SER B 1 244 ? 39.672 27.765 3.220 1.00 11.15 267 SER B C 1
ATOM 6838 O O . SER B 1 244 ? 38.964 27.074 3.941 1.00 9.91 267 SER B O 1
ATOM 6841 N N . GLU B 1 245 ? 40.835 28.279 3.620 1.00 11.26 268 GLU B N 1
ATOM 6842 C CA . GLU B 1 245 ? 41.352 28.067 4.981 1.00 11.20 268 GLU B CA 1
ATOM 6843 C C . GLU B 1 245 ? 42.135 29.312 5.374 1.00 11.43 268 GLU B C 1
ATOM 6844 O O . GLU B 1 245 ? 43.357 29.356 5.207 1.00 11.74 268 GLU B O 1
ATOM 6850 N N . PHE B 1 246 ? 41.406 30.299 5.888 1.00 11.09 269 PHE B N 1
ATOM 6851 C CA . PHE B 1 246 ? 41.983 31.517 6.410 1.00 11.79 269 PHE B CA 1
ATOM 6852 C C . PHE B 1 246 ? 42.242 31.219 7.876 1.00 11.23 269 PHE B C 1
ATOM 6853 O O . PHE B 1 246 ? 41.289 31.066 8.662 1.00 11.02 269 PHE B O 1
ATOM 6861 N N . TYR B 1 247 ? 43.520 31.082 8.234 1.00 11.44 270 TYR B N 1
ATOM 6862 C CA . TYR B 1 247 ? 43.856 30.557 9.554 1.00 11.54 270 TYR B CA 1
ATOM 6863 C C . TYR B 1 247 ? 43.650 31.546 10.667 1.00 11.44 270 TYR B C 1
ATOM 6864 O O . TYR B 1 247 ? 44.269 32.611 10.693 1.00 11.90 270 TYR B O 1
ATOM 6873 N N . THR B 1 248 ? 42.824 31.135 11.624 1.00 11.28 271 THR B N 1
ATOM 6874 C CA . THR B 1 248 ? 42.491 31.957 12.781 1.00 11.40 271 THR B CA 1
ATOM 6875 C C . THR B 1 248 ? 43.476 31.694 13.939 1.00 11.46 271 THR B C 1
ATOM 6876 O O . THR B 1 248 ? 43.455 32.406 14.962 1.00 12.69 271 THR B O 1
ATOM 6880 N N . GLY B 1 249 ? 44.267 30.635 13.786 1.00 11.52 272 GLY B N 1
ATOM 6881 C CA . GLY B 1 249 ? 45.120 30.100 14.838 1.00 11.59 272 GLY B CA 1
ATOM 6882 C C . GLY B 1 249 ? 46.074 29.131 14.167 1.00 11.28 272 GLY B C 1
ATOM 6883 O O . GLY B 1 249 ? 46.291 29.196 12.951 1.00 11.02 272 GLY B O 1
ATOM 6884 N N . TRP B 1 250 ? 46.639 28.225 14.945 1.00 10.80 273 TRP B N 1
ATOM 6885 C CA . TRP B 1 250 ? 47.420 27.157 14.349 1.00 11.01 273 TRP B CA 1
ATOM 6886 C C . TRP B 1 250 ? 47.357 25.919 15.221 1.00 10.81 273 TRP B C 1
ATOM 6887 O O . TRP B 1 250 ? 46.843 25.982 16.330 1.00 10.26 273 TRP B O 1
ATOM 6898 N N . LEU B 1 251 ? 47.889 24.807 14.709 1.00 10.83 274 LEU B N 1
ATOM 6899 C CA . LEU B 1 251 ? 47.971 23.526 15.399 1.00 10.72 274 LEU B CA 1
ATOM 6900 C C . LEU B 1 251 ? 49.130 23.480 16.411 1.00 11.24 274 LEU B C 1
ATOM 6901 O O . LEU B 1 251 ? 50.052 24.321 16.382 1.00 11.94 274 LEU B O 1
ATOM 6906 N N . ASP B 1 252 ? 49.086 22.468 17.269 1.00 10.48 275 ASP B N 1
ATOM 6907 C CA . ASP B 1 252 ? 50.065 22.319 18.342 1.00 10.19 275 ASP B CA 1
ATOM 6908 C C . ASP B 1 252 ? 50.784 20.991 18.182 1.00 9.79 275 ASP B C 1
ATOM 6909 O O . ASP B 1 252 ? 50.284 20.119 17.483 1.00 9.03 275 ASP B O 1
ATOM 6914 N N . HIS B 1 253 ? 51.940 20.841 18.822 1.00 10.35 276 HIS B N 1
ATOM 6915 C CA . HIS B 1 253 ? 52.571 19.532 19.042 1.00 11.10 276 HIS B CA 1
ATOM 6916 C C . HIS B 1 253 ? 52.883 19.362 20.487 1.00 10.93 276 HIS B C 1
ATOM 6917 O O . HIS B 1 253 ? 53.285 20.328 21.139 1.00 10.92 276 HIS B O 1
ATOM 6924 N N . TRP B 1 254 ? 52.828 18.128 20.992 1.00 10.75 277 TRP B N 1
ATOM 6925 C CA . TRP B 1 254 ? 53.300 17.886 22.378 1.00 11.51 277 TRP B CA 1
ATOM 6926 C C . TRP B 1 254 ? 54.718 18.386 22.503 1.00 12.07 277 TRP B C 1
ATOM 6927 O O . TRP B 1 254 ? 55.530 18.183 21.598 1.00 11.46 277 TRP B O 1
ATOM 6938 N N . GLY B 1 255 ? 55.020 19.040 23.623 1.00 13.16 278 GLY B N 1
ATOM 6939 C CA . GLY B 1 255 ? 56.380 19.523 23.912 1.00 14.34 278 GLY B CA 1
ATOM 6940 C C . GLY B 1 255 ? 56.754 20.852 23.267 1.00 14.57 278 GLY B C 1
ATOM 6941 O O . GLY B 1 255 ? 57.880 21.322 23.447 1.00 14.85 278 GLY B O 1
ATOM 6942 N N . GLN B 1 256 ? 55.823 21.453 22.518 1.00 13.96 279 GLN B N 1
ATOM 6943 C CA . GLN B 1 256 ? 56.004 22.784 21.924 1.00 14.65 279 GLN B CA 1
ATOM 6944 C C . GLN B 1 256 ? 55.039 23.793 22.538 1.00 14.65 279 GLN B C 1
ATOM 6945 O O . GLN B 1 256 ? 53.988 23.404 23.028 1.00 14.08 279 GLN B O 1
ATOM 6951 N N . PRO B 1 257 ? 55.407 25.096 22.563 1.00 15.16 280 PRO B N 1
ATOM 6952 C CA . PRO B 1 257 ? 54.440 26.008 23.195 1.00 14.72 280 PRO B CA 1
ATOM 6953 C C . PRO B 1 257 ? 53.128 26.038 22.396 1.00 14.35 280 PRO B C 1
ATOM 6954 O O . PRO B 1 257 ? 53.125 25.814 21.181 1.00 13.69 280 PRO B O 1
ATOM 6958 N N . HIS B 1 258 ? 52.032 26.277 23.104 1.00 13.95 281 HIS B N 1
ATOM 6959 C CA . HIS B 1 258 ? 50.736 26.403 22.512 1.00 13.48 281 HIS B CA 1
ATOM 6960 C C . HIS B 1 258 ? 50.753 27.525 21.503 1.00 14.03 281 HIS B C 1
ATOM 6961 O O . HIS B 1 258 ? 51.166 28.670 21.817 1.00 14.27 281 HIS B O 1
ATOM 6968 N N . SER B 1 259 ? 50.303 27.208 20.283 1.00 13.45 282 SER B N 1
ATOM 6969 C CA . SER B 1 259 ? 50.214 28.180 19.191 1.00 13.98 282 SER B CA 1
ATOM 6970 C C . SER B 1 259 ? 49.080 29.167 19.384 1.00 14.25 282 SER B C 1
ATOM 6971 O O . SER B 1 259 ? 47.949 28.766 19.735 1.00 13.99 282 SER B O 1
ATOM 6974 N N . THR B 1 260 ? 49.379 30.441 19.127 1.00 15.00 283 THR B N 1
ATOM 6975 C CA . THR B 1 260 ? 48.349 31.495 19.163 1.00 15.13 283 THR B CA 1
ATOM 6976 C C . THR B 1 260 ? 48.491 32.460 17.986 1.00 15.45 283 THR B C 1
ATOM 6977 O O . THR B 1 260 ? 49.591 32.694 17.490 1.00 14.43 283 THR B O 1
ATOM 6981 N N . ILE B 1 261 ? 47.371 33.011 17.524 1.00 14.87 284 ILE B N 1
ATOM 6982 C CA . ILE B 1 261 ? 47.423 34.133 16.602 1.00 15.23 284 ILE B CA 1
ATOM 6983 C C . ILE B 1 261 ? 46.635 35.291 17.215 1.00 15.55 284 ILE B C 1
ATOM 6984 O O . ILE B 1 261 ? 45.547 35.089 17.747 1.00 14.23 284 ILE B O 1
ATOM 6989 N N . LYS B 1 262 ? 47.226 36.486 17.202 1.00 16.34 285 LYS B N 1
ATOM 6990 C CA . LYS B 1 262 ? 46.571 37.653 17.789 1.00 17.80 285 LYS B CA 1
ATOM 6991 C C . LYS B 1 262 ? 45.245 37.968 17.095 1.00 17.47 285 LYS B C 1
ATOM 6992 O O . LYS B 1 262 ? 45.134 37.936 15.864 1.00 17.23 285 LYS B O 1
ATOM 6998 N N . THR B 1 263 ? 44.255 38.315 17.899 1.00 17.52 286 THR B N 1
ATOM 6999 C CA . THR B 1 263 ? 42.951 38.732 17.399 1.00 18.11 286 THR B CA 1
ATOM 7000 C C . THR B 1 263 ? 43.077 39.807 16.323 1.00 19.60 286 THR B C 1
ATOM 7001 O O . THR B 1 263 ? 42.462 39.699 15.261 1.00 18.73 286 THR B O 1
ATOM 7005 N N . GLU B 1 264 ? 43.907 40.813 16.593 1.00 22.08 287 GLU B N 1
ATOM 7006 C CA . GLU B 1 264 ? 44.001 41.978 15.691 1.00 24.64 287 GLU B CA 1
ATOM 7007 C C . GLU B 1 264 ? 44.456 41.566 14.302 1.00 22.52 287 GLU B C 1
ATOM 7008 O O . GLU B 1 264 ? 43.985 42.128 13.297 1.00 21.65 287 GLU B O 1
ATOM 7014 N N . ALA B 1 265 ? 45.365 40.583 14.252 1.00 20.86 288 ALA B N 1
ATOM 7015 C CA . ALA B 1 265 ? 45.876 40.082 12.966 1.00 18.89 288 ALA B CA 1
ATOM 7016 C C . ALA B 1 265 ? 44.800 39.341 12.190 1.00 17.85 288 ALA B C 1
ATOM 7017 O O . ALA B 1 265 ? 44.695 39.495 10.971 1.00 17.95 288 ALA B O 1
ATOM 7019 N N . VAL B 1 266 ? 43.964 38.584 12.896 1.00 16.23 289 VAL B N 1
ATOM 7020 C CA . VAL B 1 266 ? 42.898 37.845 12.205 1.00 16.30 289 VAL B CA 1
ATOM 7021 C C . VAL B 1 266 ? 41.827 38.824 11.754 1.00 16.56 289 VAL B C 1
ATOM 7022 O O . VAL B 1 266 ? 41.316 38.722 10.653 1.00 17.99 289 VAL B O 1
ATOM 7026 N N . ALA B 1 267 ? 41.468 39.765 12.617 1.00 17.02 290 ALA B N 1
ATOM 7027 C CA . ALA B 1 267 ? 40.387 40.670 12.272 1.00 17.80 290 ALA B CA 1
ATOM 7028 C C . ALA B 1 267 ? 40.778 41.560 11.073 1.00 18.57 290 ALA B C 1
ATOM 7029 O O . ALA B 1 267 ? 39.974 41.775 10.161 1.00 18.77 290 ALA B O 1
ATOM 7031 N N A SER B 1 268 ? 42.012 42.052 11.076 0.50 18.64 291 SER B N 1
ATOM 7032 N N B SER B 1 268 ? 42.008 42.067 11.073 0.50 18.53 291 SER B N 1
ATOM 7033 C CA A SER B 1 268 ? 42.470 42.946 10.020 0.50 19.27 291 SER B CA 1
ATOM 7034 C CA B SER B 1 268 ? 42.445 42.953 9.997 0.50 19.06 291 SER B CA 1
ATOM 7035 C C A SER B 1 268 ? 42.547 42.225 8.679 0.50 18.88 291 SER B C 1
ATOM 7036 C C B SER B 1 268 ? 42.513 42.209 8.672 0.50 18.73 291 SER B C 1
ATOM 7037 O O A SER B 1 268 ? 42.092 42.748 7.666 0.50 18.93 291 SER B O 1
ATOM 7038 O O B SER B 1 268 ? 42.018 42.699 7.660 0.50 18.73 291 SER B O 1
ATOM 7043 N N . SER B 1 269 ? 43.111 41.021 8.682 1.00 18.40 292 SER B N 1
ATOM 7044 C CA . SER B 1 269 ? 43.164 40.211 7.469 1.00 18.80 292 SER B CA 1
ATOM 7045 C C . SER B 1 269 ? 41.768 39.811 6.973 1.00 17.59 292 SER B C 1
ATOM 7046 O O . SER B 1 269 ? 41.516 39.873 5.785 1.00 17.08 292 SER B O 1
ATOM 7049 N N . LEU B 1 270 ? 40.867 39.431 7.892 1.00 17.54 293 LEU B N 1
ATOM 7050 C CA . LEU B 1 270 ? 39.496 39.098 7.522 1.00 16.87 293 LEU B CA 1
ATOM 7051 C C . LEU B 1 270 ? 38.838 40.259 6.797 1.00 16.93 293 LEU B C 1
ATOM 7052 O O . LEU B 1 270 ? 38.258 40.064 5.728 1.00 16.37 293 LEU B O 1
ATOM 7057 N N . TYR B 1 271 ? 38.909 41.453 7.389 1.00 17.36 294 TYR B N 1
ATOM 7058 C CA . TYR B 1 271 ? 38.365 42.653 6.750 1.00 18.28 294 TYR B CA 1
ATOM 7059 C C . TYR B 1 271 ? 38.881 42.833 5.331 1.00 18.23 294 TYR B C 1
ATOM 7060 O O . TYR B 1 271 ? 38.109 43.127 4.393 1.00 16.84 294 TYR B O 1
ATOM 7069 N N . ASP B 1 272 ? 40.199 42.727 5.198 1.00 19.57 295 ASP B N 1
ATOM 7070 C CA . ASP B 1 272 ? 40.873 42.870 3.903 1.00 21.20 295 ASP B CA 1
ATOM 7071 C C . ASP B 1 272 ? 40.389 41.864 2.848 1.00 19.87 295 ASP B C 1
ATOM 7072 O O . ASP B 1 272 ? 40.116 42.234 1.709 1.00 19.62 295 ASP B O 1
ATOM 7077 N N . ILE B 1 273 ? 40.272 40.604 3.260 1.00 17.35 296 ILE B N 1
ATOM 7078 C CA . ILE B 1 273 ? 39.742 39.547 2.397 1.00 16.59 296 ILE B CA 1
ATOM 7079 C C . ILE B 1 273 ? 38.297 39.843 1.970 1.00 16.49 296 ILE B C 1
ATOM 7080 O O . ILE B 1 273 ? 37.987 39.768 0.785 1.00 15.95 296 ILE B O 1
ATOM 7085 N N . LEU B 1 274 ? 37.440 40.184 2.942 1.00 16.18 297 LEU B N 1
ATOM 7086 C CA . LEU B 1 274 ? 36.015 40.476 2.678 1.00 16.12 297 LEU B CA 1
ATOM 7087 C C . LEU B 1 274 ? 35.867 41.693 1.772 1.00 17.23 297 LEU B C 1
ATOM 7088 O O . LEU B 1 274 ? 34.987 41.700 0.902 1.00 16.99 297 LEU B O 1
ATOM 7093 N N . ALA B 1 275 ? 36.735 42.696 1.966 1.00 17.61 298 ALA B N 1
ATOM 7094 C CA . ALA B 1 275 ? 36.692 43.923 1.143 1.00 19.21 298 ALA B CA 1
ATOM 7095 C C . ALA B 1 275 ? 37.043 43.662 -0.327 1.00 20.74 298 ALA B C 1
ATOM 7096 O O . ALA B 1 275 ? 36.699 44.461 -1.217 1.00 20.52 298 ALA B O 1
ATOM 7098 N N . ARG B 1 276 ? 37.710 42.541 -0.580 1.00 20.94 299 ARG B N 1
ATOM 7099 C CA . ARG B 1 276 ? 38.043 42.132 -1.943 1.00 22.52 299 ARG B CA 1
ATOM 7100 C C . ARG B 1 276 ? 36.896 41.419 -2.641 1.00 21.89 299 ARG B C 1
ATOM 7101 O O . ARG B 1 276 ? 37.030 41.034 -3.799 1.00 21.89 299 ARG B O 1
ATOM 7109 N N . GLY B 1 277 ? 35.778 41.241 -1.925 1.00 20.86 300 GLY B N 1
ATOM 7110 C CA . GLY B 1 277 ? 34.607 40.549 -2.464 1.00 20.25 300 GLY B CA 1
ATOM 7111 C C . GLY B 1 277 ? 34.798 39.039 -2.437 1.00 19.32 300 GLY B C 1
ATOM 7112 O O . GLY B 1 277 ? 34.004 38.297 -3.000 1.00 19.52 300 GLY B O 1
ATOM 7113 N N . ALA B 1 278 ? 35.868 38.583 -1.796 1.00 17.20 301 ALA B N 1
ATOM 7114 C CA . ALA B 1 278 ? 36.163 37.154 -1.750 1.00 16.64 301 ALA B CA 1
ATOM 7115 C C . ALA B 1 278 ? 35.177 36.402 -0.872 1.00 15.48 301 ALA B C 1
ATOM 7116 O O . ALA B 1 278 ? 34.660 36.963 0.080 1.00 15.71 301 ALA B O 1
ATOM 7118 N N . SER B 1 279 ? 34.939 35.132 -1.195 1.00 14.65 302 SER B N 1
ATOM 7119 C CA . SER B 1 279 ? 34.333 34.197 -0.250 1.00 13.66 302 SER B CA 1
ATOM 7120 C C . SER B 1 279 ? 35.447 33.672 0.642 1.00 13.20 302 SER B C 1
ATOM 7121 O O . SER B 1 279 ? 36.591 33.538 0.204 1.00 12.80 302 SER B O 1
ATOM 7124 N N . VAL B 1 280 ? 35.147 33.419 1.903 1.00 12.03 303 VAL B N 1
ATOM 7125 C CA . VAL B 1 280 ? 36.222 32.973 2.766 1.00 11.72 303 VAL B CA 1
ATOM 7126 C C . VAL B 1 280 ? 35.716 31.982 3.803 1.00 11.23 303 VAL B C 1
ATOM 7127 O O . VAL B 1 280 ? 34.574 32.087 4.293 1.00 11.36 303 VAL B O 1
ATOM 7131 N N . ASN B 1 281 ? 36.593 31.044 4.158 1.00 10.69 304 ASN B N 1
ATOM 7132 C CA . ASN B 1 281 ? 36.335 30.184 5.284 1.00 10.06 304 ASN B CA 1
ATOM 7133 C C . ASN B 1 281 ? 37.412 30.320 6.356 1.00 10.03 304 ASN B C 1
ATOM 7134 O O . ASN B 1 281 ? 38.605 30.203 6.071 1.00 10.62 304 ASN B O 1
ATOM 7139 N N . LEU B 1 282 ? 36.974 30.569 7.583 1.00 10.06 305 LEU B N 1
ATOM 7140 C CA . LEU B 1 282 ? 37.863 30.653 8.777 1.00 10.01 305 LEU B CA 1
ATOM 7141 C C . LEU B 1 282 ? 38.191 29.262 9.322 1.00 9.57 305 LEU B C 1
ATOM 7142 O O . LEU B 1 282 ? 37.290 28.569 9.788 1.00 9.57 305 LEU B O 1
ATOM 7147 N N . TYR B 1 283 ? 39.475 28.862 9.291 1.00 9.04 306 TYR B N 1
ATOM 7148 C CA . TYR B 1 283 ? 39.927 27.541 9.742 1.00 8.74 306 TYR B CA 1
ATOM 7149 C C . TYR B 1 283 ? 40.852 27.806 10.971 1.00 8.69 306 TYR B C 1
ATOM 7150 O O . TYR B 1 283 ? 41.900 28.465 10.821 1.00 8.77 306 TYR B O 1
ATOM 7159 N N . MET B 1 284 ? 40.484 27.374 12.184 1.00 9.00 307 MET B N 1
ATOM 7160 C CA . MET B 1 284 ? 39.190 26.759 12.547 1.00 9.01 307 MET B CA 1
ATOM 7161 C C . MET B 1 284 ? 38.271 27.842 13.106 1.00 9.99 307 MET B C 1
ATOM 7162 O O . MET B 1 284 ? 38.746 28.909 13.539 1.00 9.77 307 MET B O 1
ATOM 7167 N N . PHE B 1 285 ? 36.967 27.561 13.129 1.00 9.90 308 PHE B N 1
ATOM 7168 C CA . PHE B 1 285 ? 36.090 28.453 13.841 1.00 9.77 308 PHE B CA 1
ATOM 7169 C C . PHE B 1 285 ? 35.895 27.958 15.226 1.00 9.64 308 PHE B C 1
ATOM 7170 O O . PHE B 1 285 ? 36.117 28.684 16.180 1.00 9.91 308 PHE B O 1
ATOM 7178 N N . ILE B 1 286 ? 35.520 26.690 15.342 1.00 9.47 309 ILE B N 1
ATOM 7179 C CA . ILE B 1 286 ? 35.782 26.005 16.606 1.00 8.65 309 ILE B CA 1
ATOM 7180 C C . ILE B 1 286 ? 36.649 24.806 16.236 1.00 8.36 309 ILE B C 1
ATOM 7181 O O . ILE B 1 286 ? 36.422 24.158 15.233 1.00 8.50 309 ILE B O 1
ATOM 7186 N N . GLY B 1 287 ? 37.672 24.541 17.036 1.00 8.13 310 GLY B N 1
ATOM 7187 C CA . GLY B 1 287 ? 38.473 23.331 16.811 1.00 7.95 310 GLY B CA 1
ATOM 7188 C C . GLY B 1 287 ? 37.996 22.094 17.524 1.00 7.71 310 GLY B C 1
ATOM 7189 O O . GLY B 1 287 ? 37.942 21.012 16.908 1.00 8.53 310 GLY B O 1
ATOM 7190 N N . GLY B 1 288 ? 37.725 22.198 18.841 1.00 7.92 311 GLY B N 1
ATOM 7191 C CA . GLY B 1 288 ? 37.229 21.090 19.607 1.00 7.41 311 GLY B CA 1
ATOM 7192 C C . GLY B 1 288 ? 38.355 20.183 20.057 1.00 7.19 311 GLY B C 1
ATOM 7193 O O . GLY B 1 288 ? 39.438 20.656 20.465 1.00 6.96 311 GLY B O 1
ATOM 7194 N N . THR B 1 289 ? 38.119 18.878 19.935 1.00 7.04 312 THR B N 1
ATOM 7195 C CA . THR B 1 289 ? 38.942 17.900 20.634 1.00 6.77 312 THR B CA 1
ATOM 7196 C C . THR B 1 289 ? 39.188 16.701 19.743 1.00 6.64 312 THR B C 1
ATOM 7197 O O . THR B 1 289 ? 38.263 16.235 19.043 1.00 6.16 312 THR B O 1
ATOM 7201 N N . ASN B 1 290 ? 40.402 16.151 19.853 1.00 7.21 313 ASN B N 1
ATOM 7202 C CA . ASN B 1 290 ? 40.755 14.830 19.313 1.00 7.16 313 ASN B CA 1
ATOM 7203 C C . ASN B 1 290 ? 40.544 13.781 20.426 1.00 7.67 313 ASN B C 1
ATOM 7204 O O . ASN B 1 290 ? 41.444 13.522 21.253 1.00 7.86 313 ASN B O 1
ATOM 7209 N N . PHE B 1 291 ? 39.351 13.200 20.468 1.00 7.62 314 PHE B N 1
ATOM 7210 C CA . PHE B 1 291 ? 38.997 12.281 21.540 1.00 8.12 314 PHE B CA 1
ATOM 7211 C C . PHE B 1 291 ? 39.706 10.977 21.185 1.00 7.84 314 PHE B C 1
ATOM 7212 O O . PHE B 1 291 ? 40.216 10.848 20.067 1.00 6.84 314 PHE B O 1
ATOM 7220 N N . ALA B 1 292 ? 39.826 10.073 22.156 1.00 7.98 315 ALA B N 1
ATOM 7221 C CA . ALA B 1 292 ? 40.372 8.740 21.890 1.00 7.95 315 ALA B CA 1
ATOM 7222 C C . ALA B 1 292 ? 41.750 8.851 21.204 1.00 7.59 315 ALA B C 1
ATOM 7223 O O . ALA B 1 292 ? 42.645 9.486 21.718 1.00 8.35 315 ALA B O 1
ATOM 7225 N N . TYR B 1 293 ? 41.898 8.237 20.038 1.00 7.28 316 TYR B N 1
ATOM 7226 C CA . TYR B 1 293 ? 43.195 8.218 19.314 1.00 7.48 316 TYR B CA 1
ATOM 7227 C C . TYR B 1 293 ? 43.205 8.975 17.990 1.00 7.51 316 TYR B C 1
ATOM 7228 O O . TYR B 1 293 ? 44.045 8.686 17.120 1.00 7.32 316 TYR B O 1
ATOM 7237 N N . TRP B 1 294 ? 42.285 9.923 17.831 1.00 7.66 317 TRP B N 1
ATOM 7238 C CA . TRP B 1 294 ? 42.077 10.548 16.508 1.00 7.84 317 TRP B CA 1
ATOM 7239 C C . TRP B 1 294 ? 43.064 11.606 16.095 1.00 7.67 317 TRP B C 1
ATOM 7240 O O . TRP B 1 294 ? 43.014 12.063 14.947 1.00 8.16 317 TRP B O 1
ATOM 7251 N N . ASN B 1 295 ? 43.973 12.005 16.980 1.00 7.47 318 ASN B N 1
ATOM 7252 C CA . ASN B 1 295 ? 45.007 12.987 16.604 1.00 7.57 318 ASN B CA 1
ATOM 7253 C C . ASN B 1 295 ? 45.914 12.445 15.489 1.00 7.67 318 ASN B C 1
ATOM 7254 O O . ASN B 1 295 ? 46.028 11.217 15.262 1.00 8.05 318 ASN B O 1
ATOM 7259 N N . GLY B 1 296 ? 46.576 13.347 14.793 1.00 7.77 319 GLY B N 1
ATOM 7260 C CA . GLY B 1 296 ? 47.611 12.942 13.846 1.00 7.71 319 GLY B CA 1
ATOM 7261 C C . GLY B 1 296 ? 49.002 13.362 14.288 1.00 7.87 319 GLY B C 1
ATOM 7262 O O . GLY B 1 296 ? 49.296 13.516 15.480 1.00 7.39 319 GLY B O 1
ATOM 7263 N N . ALA B 1 297 ? 49.869 13.559 13.297 1.00 8.59 320 ALA B N 1
ATOM 7264 C CA . ALA B 1 297 ? 51.259 13.784 13.565 1.00 9.36 320 ALA B CA 1
ATOM 7265 C C . ALA B 1 297 ? 51.894 14.403 12.326 1.00 10.22 320 ALA B C 1
ATOM 7266 O O . ALA B 1 297 ? 51.365 14.272 11.235 1.00 9.98 320 ALA B O 1
ATOM 7268 N N . ASN B 1 298 ? 53.025 15.085 12.532 1.00 11.12 321 ASN B N 1
ATOM 7269 C CA . ASN B 1 298 ? 53.875 15.579 11.439 1.00 12.12 321 ASN B CA 1
ATOM 7270 C C . ASN B 1 298 ? 55.204 14.862 11.390 1.00 12.42 321 ASN B C 1
ATOM 7271 O O . ASN B 1 298 ? 55.570 14.194 12.326 1.00 12.01 321 ASN B O 1
ATOM 7276 N N A SER B 1 299 ? 55.895 14.988 10.264 0.50 13.31 322 SER B N 1
ATOM 7277 N N B SER B 1 299 ? 55.877 14.956 10.242 0.50 13.20 322 SER B N 1
ATOM 7278 C CA A SER B 1 299 ? 57.201 14.392 10.064 0.50 14.43 322 SER B CA 1
ATOM 7279 C CA B SER B 1 299 ? 57.207 14.392 10.011 0.50 14.25 322 SER B CA 1
ATOM 7280 C C A SER B 1 299 ? 58.221 15.515 9.934 0.50 15.35 322 SER B C 1
ATOM 7281 C C B SER B 1 299 ? 58.208 15.540 9.961 0.50 15.21 322 SER B C 1
ATOM 7282 O O A SER B 1 299 ? 57.964 16.496 9.224 0.50 15.09 322 SER B O 1
ATOM 7283 O O B SER B 1 299 ? 57.924 16.567 9.333 0.50 15.01 322 SER B O 1
ATOM 7288 N N . PRO B 1 300 ? 59.388 15.381 10.596 1.00 16.13 323 PRO B N 1
ATOM 7289 C CA . PRO B 1 300 ? 59.854 14.263 11.430 1.00 16.07 323 PRO B CA 1
ATOM 7290 C C . PRO B 1 300 ? 58.944 14.066 12.651 1.00 14.70 323 PRO B C 1
ATOM 7291 O O . PRO B 1 300 ? 58.417 15.044 13.178 1.00 14.15 323 PRO B O 1
ATOM 7295 N N . TYR B 1 301 ? 58.767 12.819 13.079 1.00 13.34 324 TYR B N 1
ATOM 7296 C CA . TYR B 1 301 ? 57.661 12.476 13.972 1.00 11.89 324 TYR B CA 1
ATOM 7297 C C . TYR B 1 301 ? 57.429 13.381 15.169 1.00 11.42 324 TYR B C 1
ATOM 7298 O O . TYR B 1 301 ? 58.274 13.494 16.085 1.00 11.15 324 TYR B O 1
ATOM 7307 N N . ALA B 1 302 ? 56.258 14.019 15.155 1.00 11.03 325 ALA B N 1
ATOM 7308 C CA . ALA B 1 302 ? 55.813 14.877 16.269 1.00 10.25 325 ALA B CA 1
ATOM 7309 C C . ALA B 1 302 ? 54.304 14.791 16.309 1.00 9.83 325 ALA B C 1
ATOM 7310 O O . ALA B 1 302 ? 53.624 15.235 15.364 1.00 9.97 325 ALA B O 1
ATOM 7312 N N . ALA B 1 303 ? 53.750 14.224 17.359 1.00 9.71 326 ALA B N 1
ATOM 7313 C CA . ALA B 1 303 ? 52.288 14.098 17.409 1.00 9.60 326 ALA B CA 1
ATOM 7314 C C . ALA B 1 303 ? 51.604 15.387 17.886 1.00 9.27 326 ALA B C 1
ATOM 7315 O O . ALA B 1 303 ? 52.091 16.036 18.791 1.00 9.63 326 ALA B O 1
ATOM 7317 N N . GLN B 1 304 ? 50.453 15.723 17.305 1.00 8.78 327 GLN B N 1
ATOM 7318 C CA . GLN B 1 304 ? 49.598 16.791 17.847 1.00 8.59 327 GLN B CA 1
ATOM 7319 C C . GLN B 1 304 ? 48.850 16.295 19.078 1.00 7.86 327 GLN B C 1
ATOM 7320 O O . GLN B 1 304 ? 48.514 15.114 19.160 1.00 8.51 327 GLN B O 1
ATOM 7326 N N . PRO B 1 305 ? 48.540 17.186 20.028 1.00 7.70 328 PRO B N 1
ATOM 7327 C CA . PRO B 1 305 ? 47.936 16.745 21.280 1.00 7.15 328 PRO B CA 1
ATOM 7328 C C . PRO B 1 305 ? 46.429 16.483 21.216 1.00 6.71 328 PRO B C 1
ATOM 7329 O O . PRO B 1 305 ? 45.837 16.552 20.160 1.00 6.32 328 PRO B O 1
ATOM 7333 N N . THR B 1 306 ? 45.830 16.213 22.371 1.00 6.88 329 THR B N 1
ATOM 7334 C CA . THR B 1 306 ? 44.378 15.886 22.481 1.00 7.25 329 THR B CA 1
ATOM 7335 C C . THR B 1 306 ? 43.491 17.089 22.127 1.00 7.15 329 THR B C 1
ATOM 7336 O O . THR B 1 306 ? 42.589 16.987 21.294 1.00 7.03 329 THR B O 1
ATOM 7340 N N . SER B 1 307 ? 43.848 18.230 22.700 1.00 7.57 330 SER B N 1
ATOM 7341 C CA . SER B 1 307 ? 43.147 19.467 22.479 1.00 7.96 330 SER B CA 1
ATOM 7342 C C . SER B 1 307 ? 43.347 19.907 21.029 1.00 8.21 330 SER B C 1
ATOM 7343 O O . SER B 1 307 ? 44.463 19.910 20.514 1.00 8.21 330 SER B O 1
ATOM 7346 N N . TYR B 1 308 ? 42.249 20.227 20.363 1.00 7.88 331 TYR B N 1
ATOM 7347 C CA . TYR B 1 308 ? 42.349 20.920 19.087 1.00 7.87 331 TYR B CA 1
ATOM 7348 C C . TYR B 1 308 ? 41.797 22.336 19.237 1.00 8.11 331 TYR B C 1
ATOM 7349 O O . TYR B 1 308 ? 41.118 22.865 18.337 1.00 8.20 331 TYR B O 1
ATOM 7358 N N . ASP B 1 309 ? 42.079 22.964 20.382 1.00 8.79 332 ASP B N 1
ATOM 7359 C CA . ASP B 1 309 ? 41.596 24.316 20.615 1.00 9.28 332 ASP B CA 1
ATOM 7360 C C . ASP B 1 309 ? 41.938 25.271 19.464 1.00 9.78 332 ASP B C 1
ATOM 7361 O O . ASP B 1 309 ? 41.109 26.082 19.049 1.00 10.06 332 ASP B O 1
ATOM 7366 N N . TYR B 1 310 ? 43.174 25.165 18.962 1.00 10.06 333 TYR B N 1
ATOM 7367 C CA . TYR B 1 310 ? 43.607 25.855 17.740 1.00 10.15 333 TYR B CA 1
ATOM 7368 C C . TYR B 1 310 ? 43.821 27.354 17.963 1.00 10.68 333 TYR B C 1
ATOM 7369 O O . TYR B 1 310 ? 44.201 28.052 17.037 1.00 11.22 333 TYR B O 1
ATOM 7378 N N . ASP B 1 311 ? 43.565 27.848 19.175 1.00 10.84 334 ASP B N 1
ATOM 7379 C CA . ASP B 1 311 ? 43.355 29.278 19.407 1.00 11.00 334 ASP B CA 1
ATOM 7380 C C . ASP B 1 311 ? 42.228 29.846 18.527 1.00 10.90 334 ASP B C 1
ATOM 7381 O O . ASP B 1 311 ? 42.279 31.018 18.089 1.00 11.09 334 ASP B O 1
ATOM 7386 N N . ALA B 1 312 ? 41.195 29.026 18.286 1.00 9.96 335 ALA B N 1
ATOM 7387 C CA . ALA B 1 312 ? 40.054 29.399 17.433 1.00 9.43 335 ALA B CA 1
ATOM 7388 C C . ALA B 1 312 ? 39.164 30.417 18.136 1.00 9.78 335 ALA B C 1
ATOM 7389 O O . ALA B 1 312 ? 39.221 30.576 19.343 1.00 9.55 335 ALA B O 1
ATOM 7391 N N . PRO B 1 313 ? 38.334 31.128 17.369 1.00 9.81 336 PRO B N 1
ATOM 7392 C CA . PRO B 1 313 ? 37.443 32.120 18.004 1.00 9.97 336 PRO B CA 1
ATOM 7393 C C . PRO B 1 313 ? 36.470 31.471 19.029 1.00 10.15 336 PRO B C 1
ATOM 7394 O O . PRO B 1 313 ? 36.066 32.106 20.004 1.00 10.62 336 PRO B O 1
ATOM 7398 N N . LEU B 1 314 ? 36.074 30.220 18.801 1.00 9.93 337 LEU B N 1
ATOM 7399 C CA . LEU B 1 314 ? 35.356 29.485 19.862 1.00 9.11 337 LEU B CA 1
ATOM 7400 C C . LEU B 1 314 ? 36.366 28.525 20.451 1.00 8.80 337 LEU B C 1
ATOM 7401 O O . LEU B 1 314 ? 37.031 27.801 19.699 1.00 8.41 337 LEU B O 1
ATOM 7406 N N . SER B 1 315 ? 36.447 28.509 21.797 1.00 8.82 338 SER B N 1
ATOM 7407 C CA . SER B 1 315 ? 37.443 27.687 22.479 1.00 8.73 338 SER B CA 1
ATOM 7408 C C . SER B 1 315 ? 37.046 26.240 22.383 1.00 8.27 338 SER B C 1
ATOM 7409 O O . SER B 1 315 ? 35.984 25.913 21.870 1.00 8.66 338 SER B O 1
ATOM 7412 N N . GLU B 1 316 ? 37.929 25.366 22.856 1.00 8.55 339 GLU B N 1
ATOM 7413 C CA . GLU B 1 316 ? 37.730 23.940 22.736 1.00 8.63 339 GLU B CA 1
ATOM 7414 C C . GLU B 1 316 ? 36.324 23.528 23.265 1.00 8.90 339 GLU B C 1
ATOM 7415 O O . GLU B 1 316 ? 35.596 22.797 22.604 1.00 9.98 339 GLU B O 1
ATOM 7421 N N . ALA B 1 317 ? 35.953 24.079 24.420 1.00 9.18 340 ALA B N 1
ATOM 7422 C CA . ALA B 1 317 ? 34.682 23.783 25.053 1.00 9.92 340 ALA B CA 1
ATOM 7423 C C . ALA B 1 317 ? 33.552 24.654 24.519 1.00 10.00 340 ALA B C 1
ATOM 7424 O O . ALA B 1 317 ? 32.478 24.683 25.086 1.00 10.81 340 ALA B O 1
ATOM 7426 N N . GLY B 1 318 ? 33.836 25.420 23.467 1.00 10.00 341 GLY B N 1
ATOM 7427 C CA . GLY B 1 318 ? 32.791 26.235 22.812 1.00 10.28 341 GLY B CA 1
ATOM 7428 C C . GLY B 1 318 ? 32.647 27.651 23.356 1.00 10.74 341 GLY B C 1
ATOM 7429 O O . GLY B 1 318 ? 31.654 28.315 23.047 1.00 11.10 341 GLY B O 1
ATOM 7430 N N . ASP B 1 319 ? 33.618 28.146 24.147 1.00 11.06 342 ASP B N 1
ATOM 7431 C CA . ASP B 1 319 ? 33.471 29.463 24.772 1.00 11.80 342 ASP B CA 1
ATOM 7432 C C . ASP B 1 319 ? 33.584 30.588 23.776 1.00 12.65 342 ASP B C 1
ATOM 7433 O O . ASP B 1 319 ? 34.443 30.561 22.891 1.00 11.67 342 ASP B O 1
ATOM 7438 N N . LEU B 1 320 ? 32.758 31.615 23.986 1.00 13.26 343 LEU B N 1
ATOM 7439 C CA . LEU B 1 320 ? 32.904 32.868 23.289 1.00 15.42 343 LEU B CA 1
ATOM 7440 C C . LEU B 1 320 ? 34.213 33.471 23.808 1.00 16.26 343 LEU B C 1
ATOM 7441 O O . LEU B 1 320 ? 34.466 33.458 25.013 1.00 18.65 343 LEU B O 1
ATOM 7446 N N . THR B 1 321 ? 35.061 33.934 22.899 1.00 16.11 344 THR B N 1
ATOM 7447 C CA . THR B 1 321 ? 36.339 34.577 23.237 1.00 16.22 344 THR B CA 1
ATOM 7448 C C . THR B 1 321 ? 36.364 36.026 22.719 1.00 16.97 344 THR B C 1
ATOM 7449 O O . THR B 1 321 ? 35.451 36.481 22.004 1.00 16.32 344 THR B O 1
ATOM 7453 N N . GLU B 1 322 ? 37.407 36.777 23.054 1.00 18.35 345 GLU B N 1
ATOM 7454 C CA . GLU B 1 322 ? 37.462 38.108 22.474 1.00 20.25 345 GLU B CA 1
ATOM 7455 C C . GLU B 1 322 ? 37.618 38.041 20.963 1.00 18.40 345 GLU B C 1
ATOM 7456 O O . GLU B 1 322 ? 37.090 38.891 20.253 1.00 19.41 345 GLU B O 1
ATOM 7462 N N . LYS B 1 323 ? 38.289 37.000 20.484 1.00 16.25 346 LYS B N 1
ATOM 7463 C CA . LYS B 1 323 ? 38.483 36.837 19.047 1.00 14.96 346 LYS B CA 1
ATOM 7464 C C . LYS B 1 323 ? 37.121 36.634 18.367 1.00 14.71 346 LYS B C 1
ATOM 7465 O O . LYS B 1 323 ? 36.863 37.191 17.309 1.00 15.50 346 LYS B O 1
ATOM 7471 N N . TYR B 1 324 ? 36.231 35.876 19.008 1.00 13.98 347 TYR B N 1
ATOM 7472 C CA . TYR B 1 324 ? 34.865 35.685 18.503 1.00 13.73 347 TYR B CA 1
ATOM 7473 C C . TYR B 1 324 ? 34.152 37.032 18.248 1.00 14.43 347 TYR B C 1
ATOM 7474 O O . TYR B 1 324 ? 33.620 37.267 17.150 1.00 13.82 347 TYR B O 1
ATOM 7483 N N . PHE B 1 325 ? 34.166 37.926 19.246 1.00 15.42 348 PHE B N 1
ATOM 7484 C CA . PHE B 1 325 ? 33.449 39.176 19.110 1.00 17.00 348 PHE B CA 1
ATOM 7485 C C . PHE B 1 325 ? 34.148 40.105 18.125 1.00 17.35 348 PHE B C 1
ATOM 7486 O O . PHE B 1 325 ? 33.482 40.821 17.373 1.00 17.46 348 PHE B O 1
ATOM 7494 N N . ALA B 1 326 ? 35.478 40.059 18.101 1.00 17.67 349 ALA B N 1
ATOM 7495 C CA . ALA B 1 326 ? 36.200 40.884 17.138 1.00 17.63 349 ALA B CA 1
ATOM 7496 C C . ALA B 1 326 ? 35.862 40.477 15.699 1.00 17.51 349 ALA B C 1
ATOM 7497 O O . ALA B 1 326 ? 35.709 41.357 14.839 1.00 17.63 349 ALA B O 1
ATOM 7499 N N . LEU B 1 327 ? 35.746 39.174 15.444 1.00 16.29 350 LEU B N 1
ATOM 7500 C CA . LEU B 1 327 ? 35.426 38.674 14.092 1.00 16.24 350 LEU B CA 1
ATOM 7501 C C . LEU B 1 327 ? 33.970 38.913 13.694 1.00 16.08 350 LEU B C 1
ATOM 7502 O O . LEU B 1 327 ? 33.681 39.225 12.529 1.00 16.53 350 LEU B O 1
ATOM 7507 N N . ARG B 1 328 ? 33.069 38.750 14.652 1.00 15.84 351 ARG B N 1
ATOM 7508 C CA . ARG B 1 328 ? 31.663 39.146 14.494 1.00 16.74 351 ARG B CA 1
ATOM 7509 C C . ARG B 1 328 ? 31.591 40.642 14.162 1.00 17.59 351 ARG B C 1
ATOM 7510 O O . ARG B 1 328 ? 30.873 41.039 13.245 1.00 17.73 351 ARG B O 1
ATOM 7518 N N . ASN B 1 329 ? 32.358 41.467 14.880 1.00 18.41 352 ASN B N 1
ATOM 7519 C CA . ASN B 1 329 ? 32.385 42.910 14.590 1.00 20.03 352 ASN B CA 1
ATOM 7520 C C . ASN B 1 329 ? 32.823 43.227 13.154 1.00 19.68 352 ASN B C 1
ATOM 7521 O O . ASN B 1 329 ? 32.252 44.107 12.506 1.00 20.45 352 ASN B O 1
ATOM 7526 N N . ILE B 1 330 ? 33.837 42.521 12.667 1.00 19.51 353 ILE B N 1
ATOM 7527 C CA . ILE B 1 330 ? 34.259 42.665 11.266 1.00 19.28 353 ILE B CA 1
ATOM 7528 C C . ILE B 1 330 ? 33.165 42.270 10.269 1.00 19.87 353 ILE B C 1
ATOM 7529 O O . ILE B 1 330 ? 32.930 42.971 9.285 1.00 19.40 353 ILE B O 1
ATOM 7534 N N . ILE B 1 331 ? 32.507 41.144 10.517 1.00 19.26 354 ILE B N 1
ATOM 7535 C CA . ILE B 1 331 ? 31.487 40.655 9.583 1.00 20.15 354 ILE B CA 1
ATOM 7536 C C . ILE B 1 331 ? 30.356 41.666 9.470 1.00 21.07 354 ILE B C 1
ATOM 7537 O O . ILE B 1 331 ? 29.869 41.917 8.381 1.00 20.27 354 ILE B O 1
ATOM 7542 N N . GLN B 1 332 ? 29.997 42.263 10.606 1.00 21.95 355 GLN B N 1
ATOM 7543 C CA . GLN B 1 332 ? 28.990 43.312 10.678 1.00 24.49 355 GLN B CA 1
ATOM 7544 C C . GLN B 1 332 ? 29.240 44.520 9.784 1.00 25.61 355 GLN B C 1
ATOM 7545 O O . GLN B 1 332 ? 28.297 45.236 9.435 1.00 25.54 355 GLN B O 1
ATOM 7551 N N . LYS B 1 333 ? 30.508 44.772 9.458 1.00 25.87 356 LYS B N 1
ATOM 7552 C CA . LYS B 1 333 ? 30.858 45.864 8.557 1.00 27.33 356 LYS B CA 1
ATOM 7553 C C . LYS B 1 333 ? 30.452 45.581 7.109 1.00 27.38 356 LYS B C 1
ATOM 7554 O O . LYS B 1 333 ? 30.319 46.505 6.312 1.00 28.13 356 LYS B O 1
ATOM 7560 N N . PHE B 1 334 ? 30.206 44.311 6.792 1.00 25.97 357 PHE B N 1
ATOM 7561 C CA . PHE B 1 334 ? 29.8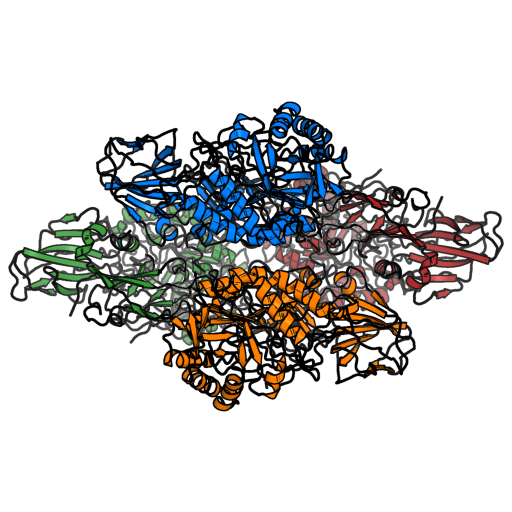21 43.896 5.431 1.00 26.37 357 PHE B CA 1
ATOM 7562 C C . PHE B 1 334 ? 28.391 43.371 5.370 1.00 28.07 357 PHE B C 1
ATOM 7563 O O . PHE B 1 334 ? 27.695 43.507 4.350 1.00 26.66 357 PHE B O 1
ATOM 7571 N N . GLU B 1 335 ? 27.973 42.759 6.473 1.00 34.23 358 GLU B N 1
ATOM 7572 C CA . GLU B 1 335 ? 26.735 42.006 6.550 1.00 36.32 358 GLU B CA 1
ATOM 7573 C C . GLU B 1 335 ? 26.031 42.370 7.819 1.00 36.12 358 GLU B C 1
ATOM 7574 O O . GLU B 1 335 ? 26.660 42.650 8.833 1.00 34.81 358 GLU B O 1
ATOM 7580 N N . LYS B 1 336 ? 24.710 42.319 7.769 1.00 37.31 359 LYS B N 1
ATOM 7581 C CA . LYS B 1 336 ? 23.909 42.320 8.973 1.00 36.54 359 LYS B CA 1
ATOM 7582 C C . LYS B 1 336 ? 24.069 40.931 9.616 1.00 33.48 359 LYS B C 1
ATOM 7583 O O . LYS B 1 336 ? 24.038 39.918 8.933 1.00 33.32 359 LYS B O 1
ATOM 7589 N N . VAL B 1 337 ? 24.277 40.891 10.920 1.00 31.21 360 VAL B N 1
ATOM 7590 C CA . VAL B 1 337 ? 24.359 39.613 11.626 1.00 28.52 360 VAL B CA 1
ATOM 7591 C C . VAL B 1 337 ? 23.043 39.401 12.388 1.00 27.55 360 VAL B C 1
ATOM 7592 O O . VAL B 1 337 ? 22.296 40.360 12.568 1.00 27.43 360 VAL B O 1
ATOM 7596 N N . PRO B 1 338 ? 22.730 38.157 12.803 1.00 26.52 361 PRO B N 1
ATOM 7597 C CA . PRO B 1 338 ? 21.409 37.906 13.391 1.00 26.78 361 PRO B CA 1
ATOM 7598 C C . PRO B 1 338 ? 21.168 38.619 14.722 1.00 26.76 361 PRO B C 1
ATOM 7599 O O . PRO B 1 338 ? 22.116 38.934 15.445 1.00 25.77 361 PRO B O 1
ATOM 7603 N N . GLU B 1 339 ? 19.902 38.866 15.037 1.00 27.89 362 GLU B N 1
ATOM 7604 C CA . GLU B 1 339 ? 19.553 39.584 16.264 1.00 28.74 362 GLU B CA 1
ATOM 7605 C C . GLU B 1 339 ? 19.369 38.655 17.464 1.00 27.61 362 GLU B C 1
ATOM 7606 O O . GLU B 1 339 ? 19.144 37.445 17.321 1.00 25.81 362 GLU B O 1
ATOM 7612 N N . GLY B 1 340 ? 19.468 39.256 18.645 1.00 25.90 363 GLY B N 1
ATOM 7613 C CA . GLY B 1 340 ? 19.184 38.581 19.882 1.00 24.84 363 GLY B CA 1
ATOM 7614 C C . GLY B 1 340 ? 20.450 38.172 20.607 1.00 24.30 363 GLY B C 1
ATOM 7615 O O . GLY B 1 340 ? 21.550 38.222 20.044 1.00 24.13 363 GLY B O 1
ATOM 7616 N N . PRO B 1 341 ? 20.301 37.772 21.874 1.00 23.58 364 PRO B N 1
ATOM 7617 C CA . PRO B 1 341 ? 21.438 37.322 22.661 1.00 22.23 364 PRO B CA 1
ATOM 7618 C C . PRO B 1 341 ? 22.077 36.016 22.098 1.00 20.35 364 PRO B C 1
ATOM 7619 O O . PRO B 1 341 ? 21.378 35.192 21.521 1.00 20.97 364 PRO B O 1
ATOM 7623 N N . ILE B 1 342 ? 23.384 35.859 22.289 1.00 18.38 365 ILE B N 1
ATOM 7624 C CA . ILE B 1 342 ? 24.168 34.727 21.747 1.00 16.57 365 ILE B CA 1
ATOM 7625 C C . ILE B 1 342 ? 24.237 33.639 22.826 1.00 15.40 365 ILE B C 1
ATOM 7626 O O . ILE B 1 342 ? 24.449 33.989 23.982 1.00 15.38 365 ILE B O 1
ATOM 7631 N N . PRO B 1 343 ? 24.014 32.336 22.477 1.00 14.66 366 PRO B N 1
ATOM 7632 C CA . PRO B 1 343 ? 24.109 31.300 23.512 1.00 14.45 366 PRO B CA 1
ATOM 7633 C C . PRO B 1 343 ? 25.443 31.406 24.248 1.00 13.35 366 PRO B C 1
ATOM 7634 O O . PRO B 1 343 ? 26.453 31.697 23.624 1.00 13.33 366 PRO B O 1
ATOM 7638 N N . PRO B 1 344 ? 25.428 31.204 25.576 1.00 12.44 367 PRO B N 1
ATOM 7639 C CA . PRO B 1 344 ? 26.597 31.528 26.381 1.00 12.02 367 PRO B CA 1
ATOM 7640 C C . PRO B 1 344 ? 27.685 30.457 26.327 1.00 11.78 367 PRO B C 1
ATOM 7641 O O . PRO B 1 344 ? 27.419 29.323 25.949 1.00 11.13 367 PRO B O 1
ATOM 7645 N N . SER B 1 345 ? 28.885 30.806 26.803 1.00 11.75 368 SER B N 1
ATOM 7646 C CA . SER B 1 345 ? 29.877 29.798 27.169 1.00 11.24 368 SER B CA 1
ATOM 7647 C C . SER B 1 345 ? 29.262 28.925 28.258 1.00 10.96 368 SER B C 1
ATOM 7648 O O . SER B 1 345 ? 28.618 29.431 29.187 1.00 10.49 368 SER B O 1
ATOM 7651 N N . THR B 1 346 ? 29.449 27.612 28.158 1.00 10.46 369 THR B N 1
ATOM 7652 C CA . THR B 1 346 ? 28.815 26.732 29.146 1.00 10.54 369 THR B CA 1
ATOM 7653 C C . THR B 1 346 ? 29.383 27.008 30.527 1.00 10.75 369 THR B C 1
ATOM 7654 O O . THR B 1 346 ? 30.567 27.347 30.644 1.00 10.58 369 THR B O 1
ATOM 7658 N N . PRO B 1 347 ? 28.566 26.817 31.580 1.00 11.17 370 PRO B N 1
ATOM 7659 C CA . PRO B 1 347 ? 29.161 26.815 32.913 1.00 11.71 370 PRO B CA 1
ATOM 7660 C C . PRO B 1 347 ? 30.161 25.655 33.069 1.00 11.40 370 PRO B C 1
ATOM 7661 O O . PRO B 1 347 ? 29.960 24.611 32.471 1.00 11.59 370 PRO B O 1
ATOM 7665 N N . LYS B 1 348 ? 31.209 25.870 33.868 1.00 11.29 371 LYS B N 1
ATOM 7666 C CA . LYS B 1 348 ? 32.236 24.862 34.158 1.00 10.59 371 LYS B CA 1
ATOM 7667 C C . LYS B 1 348 ? 32.290 24.679 35.683 1.00 10.94 371 LYS B C 1
ATOM 7668 O O . LYS B 1 348 ? 32.140 25.651 36.464 1.00 11.29 371 LYS B O 1
ATOM 7674 N N . PHE B 1 349 ? 32.492 23.434 36.108 1.00 10.78 372 PHE B N 1
ATOM 7675 C CA . PHE B 1 349 ? 32.422 23.096 37.526 1.00 10.93 372 PHE B CA 1
ATOM 7676 C C . PHE B 1 349 ? 33.678 22.330 37.973 1.00 11.09 372 PHE B C 1
ATOM 7677 O O . PHE B 1 349 ? 34.099 21.367 37.335 1.00 11.05 372 PHE B O 1
ATOM 7685 N N . ALA B 1 350 ? 34.272 22.763 39.078 1.00 11.14 373 ALA B N 1
ATOM 7686 C CA . ALA B 1 350 ? 35.405 22.063 39.649 1.00 11.60 373 ALA B CA 1
ATOM 7687 C C . ALA B 1 350 ? 34.904 20.992 40.608 1.00 12.00 373 ALA B C 1
ATOM 7688 O O . ALA B 1 350 ? 34.663 21.272 41.786 1.00 13.18 373 ALA B O 1
ATOM 7690 N N . TYR B 1 351 ? 34.745 19.767 40.096 1.00 12.16 374 TYR B N 1
ATOM 7691 C CA . TYR B 1 351 ? 34.385 18.631 40.969 1.00 12.26 374 TYR B CA 1
ATOM 7692 C C . TYR B 1 351 ? 35.450 18.328 42.051 1.00 12.66 374 TYR B C 1
ATOM 7693 O O . TYR B 1 351 ? 35.181 17.604 43.032 1.00 12.90 374 TYR B O 1
ATOM 7702 N N . GLY B 1 352 ? 36.641 18.908 41.882 1.00 12.65 375 GLY B N 1
ATOM 7703 C CA . GLY B 1 352 ? 37.752 18.681 42.817 1.00 13.59 375 GLY B CA 1
ATOM 7704 C C . GLY B 1 352 ? 38.543 17.363 42.678 1.00 14.05 375 GLY B C 1
ATOM 7705 O O . GLY B 1 352 ? 38.594 16.727 41.607 1.00 13.44 375 GLY B O 1
ATOM 7706 N N . LYS B 1 353 ? 39.166 16.948 43.775 1.00 14.71 376 LYS B N 1
ATOM 7707 C CA . LYS B 1 353 ? 40.043 15.797 43.760 1.00 14.58 376 LYS B CA 1
ATOM 7708 C C . LYS B 1 353 ? 39.240 14.519 43.851 1.00 13.96 376 LYS B C 1
ATOM 7709 O O . LYS B 1 353 ? 38.338 14.411 44.712 1.00 14.18 376 LYS B O 1
ATOM 7715 N N . VAL B 1 354 ? 39.599 13.545 43.016 1.00 12.89 377 VAL B N 1
ATOM 7716 C CA . VAL B 1 354 ? 39.005 12.207 43.078 1.00 13.36 377 VAL B CA 1
ATOM 7717 C C . VAL B 1 354 ? 40.125 11.208 43.179 1.00 14.05 377 VAL B C 1
ATOM 7718 O O . VAL B 1 354 ? 40.991 11.158 42.318 1.00 13.80 377 VAL B O 1
ATOM 7722 N N . THR B 1 355 ? 40.103 10.401 44.231 1.00 15.21 378 THR B N 1
ATOM 7723 C CA . THR B 1 355 ? 41.174 9.423 44.438 1.00 15.53 378 THR B CA 1
ATOM 7724 C C . THR B 1 355 ? 40.948 8.228 43.515 1.00 15.24 378 THR B C 1
ATOM 7725 O O . THR B 1 355 ? 39.815 7.867 43.235 1.00 14.67 378 THR B O 1
ATOM 7729 N N . LEU B 1 356 ? 42.049 7.647 43.046 1.00 14.95 379 LEU B N 1
ATOM 7730 C CA . LEU B 1 356 ? 42.037 6.447 42.235 1.00 15.29 379 LEU B CA 1
ATOM 7731 C C . LEU B 1 356 ? 42.838 5.358 42.947 1.00 16.87 379 LEU B C 1
ATOM 7732 O O . LEU B 1 356 ? 43.629 5.656 43.840 1.00 16.48 379 LEU B O 1
ATOM 7737 N N . GLU B 1 357 ? 42.652 4.124 42.512 1.00 17.96 380 GLU B N 1
ATOM 7738 C CA . GLU B 1 357 ? 43.472 3.012 42.992 1.00 20.03 380 GLU B CA 1
ATOM 7739 C C . GLU B 1 357 ? 43.812 2.088 41.859 1.00 18.31 380 GLU B C 1
ATOM 7740 O O . GLU B 1 357 ? 43.021 1.887 40.940 1.00 16.91 380 GLU B O 1
ATOM 7746 N N . LYS B 1 358 ? 45.002 1.520 41.943 1.00 18.19 381 LYS B N 1
ATOM 7747 C CA . LYS B 1 358 ? 45.460 0.608 40.913 1.00 19.01 381 LYS B CA 1
ATOM 7748 C C . LYS B 1 358 ? 44.518 -0.603 40.890 1.00 18.87 381 LYS B C 1
ATOM 7749 O O . LYS B 1 358 ? 44.219 -1.190 41.927 1.00 16.98 381 LYS B O 1
ATOM 7755 N N . LEU B 1 359 ? 44.050 -0.981 39.707 1.00 18.99 382 LEU B N 1
ATOM 7756 C CA . LEU B 1 359 ? 43.155 -2.128 39.629 1.00 20.06 382 LEU B CA 1
ATOM 7757 C C . LEU B 1 359 ? 43.935 -3.339 39.168 1.00 20.41 382 LEU B C 1
ATOM 7758 O O . LEU B 1 359 ? 43.985 -4.353 39.859 1.00 21.26 382 LEU B O 1
ATOM 7763 N N . LYS B 1 360 ? 44.609 -3.200 38.029 1.00 19.84 383 LYS B N 1
ATOM 7764 C CA . LYS B 1 360 ? 45.399 -4.280 37.448 1.00 19.52 383 LYS B CA 1
ATOM 7765 C C . LYS B 1 360 ? 46.449 -3.706 36.504 1.00 17.56 383 LYS B C 1
ATOM 7766 O O . LYS B 1 360 ? 46.179 -2.697 35.853 1.00 15.77 383 LYS B O 1
ATOM 7772 N N . THR B 1 361 ? 47.594 -4.386 36.365 1.00 16.67 384 THR B N 1
ATOM 7773 C CA . THR B 1 361 ? 48.547 -4.015 35.320 1.00 15.58 384 THR B CA 1
ATOM 7774 C C . THR B 1 361 ? 48.017 -4.463 33.960 1.00 14.42 384 THR B C 1
ATOM 7775 O O . THR B 1 361 ? 47.143 -5.346 33.858 1.00 14.12 384 THR B O 1
ATOM 7779 N N . VAL B 1 362 ? 48.525 -3.842 32.907 1.00 13.28 385 VAL B N 1
ATOM 7780 C CA . VAL B 1 362 ? 48.221 -4.287 31.512 1.00 13.11 385 VAL B CA 1
ATOM 7781 C C . VAL B 1 362 ? 48.592 -5.764 31.376 1.00 14.28 385 VAL B C 1
ATOM 7782 O O . VAL B 1 362 ? 47.832 -6.559 30.793 1.00 14.29 385 VAL B O 1
ATOM 7786 N N . GLY B 1 363 ? 49.736 -6.128 31.961 1.00 15.34 386 GLY B N 1
ATOM 7787 C CA . GLY B 1 363 ? 50.209 -7.512 31.963 1.00 16.95 386 GLY B CA 1
ATOM 7788 C C . GLY B 1 363 ? 49.245 -8.494 32.607 1.00 18.85 386 GLY B C 1
ATOM 7789 O O . GLY B 1 363 ? 49.077 -9.598 32.112 1.00 22.00 386 GLY B O 1
ATOM 7790 N N . ALA B 1 364 ? 48.603 -8.098 33.702 1.00 19.03 387 ALA B N 1
ATOM 7791 C CA . ALA B 1 364 ? 47.661 -8.980 34.389 1.00 19.68 387 ALA B CA 1
ATOM 7792 C C . ALA B 1 364 ? 46.281 -8.946 33.747 1.00 20.03 387 ALA B C 1
ATOM 7793 O O . ALA B 1 364 ? 45.430 -9.786 34.051 1.00 22.05 387 ALA B O 1
ATOM 7795 N N . ALA B 1 365 ? 46.055 -7.972 32.856 1.00 18.18 388 ALA B N 1
ATOM 7796 C CA . ALA B 1 365 ? 44.766 -7.826 32.162 1.00 17.76 388 ALA B CA 1
ATOM 7797 C C . ALA B 1 365 ? 44.718 -8.413 30.724 1.00 17.58 388 ALA B C 1
ATOM 7798 O O . ALA B 1 365 ? 43.783 -8.146 29.961 1.00 17.07 388 ALA B O 1
ATOM 7800 N N . LEU B 1 366 ? 45.703 -9.237 30.384 1.00 18.31 389 LEU B N 1
ATOM 7801 C CA . LEU B 1 366 ? 45.828 -9.765 29.025 1.00 19.41 389 LEU B CA 1
ATOM 7802 C C . LEU B 1 366 ? 44.627 -10.583 28.566 1.00 20.83 389 LEU B C 1
ATOM 7803 O O . LEU B 1 366 ? 44.211 -10.463 27.419 1.00 21.51 389 LEU B O 1
ATOM 7808 N N . ASP B 1 367 ? 44.041 -11.371 29.467 1.00 21.66 390 ASP B N 1
ATOM 7809 C CA . ASP B 1 367 ? 42.887 -12.193 29.098 1.00 24.69 390 ASP B CA 1
ATOM 7810 C C . ASP B 1 367 ? 41.680 -11.345 28.673 1.00 22.58 390 ASP B C 1
ATOM 7811 O O . ASP B 1 367 ? 40.998 -11.669 27.700 1.00 22.81 390 ASP B O 1
ATOM 7816 N N . ILE B 1 368 ? 41.410 -10.268 29.401 1.00 21.53 391 ILE B N 1
ATOM 7817 C CA . ILE B 1 368 ? 40.293 -9.378 29.028 1.00 21.45 391 ILE B CA 1
ATOM 7818 C C . ILE B 1 368 ? 40.628 -8.435 27.847 1.00 19.61 391 ILE B C 1
ATOM 7819 O O . ILE B 1 368 ? 39.747 -8.021 27.070 1.00 19.10 391 ILE B O 1
ATOM 7824 N N . LEU B 1 369 ? 41.899 -8.071 27.731 1.00 17.84 392 LEU B N 1
ATOM 7825 C CA . LEU B 1 369 ? 42.336 -7.182 26.666 1.00 16.17 392 LEU B CA 1
ATOM 7826 C C . LEU B 1 369 ? 42.506 -7.935 25.345 1.00 16.75 392 LEU B C 1
ATOM 7827 O O . LEU B 1 369 ? 42.413 -7.336 24.286 1.00 16.49 392 LEU B O 1
ATOM 7832 N N . CYS B 1 370 ? 42.781 -9.235 25.419 1.00 16.65 393 CYS B N 1
ATOM 7833 C CA . CYS B 1 370 ? 43.018 -10.020 24.200 1.00 17.93 393 CYS B CA 1
ATOM 7834 C C . CYS B 1 370 ? 42.247 -11.350 24.230 1.00 19.27 393 CYS B C 1
ATOM 7835 O O . CYS B 1 370 ? 42.840 -12.424 24.335 1.00 20.46 393 CYS B O 1
ATOM 7838 N N . PRO B 1 371 ? 40.904 -11.278 24.179 1.00 20.39 394 PRO B N 1
ATOM 7839 C CA . PRO B 1 371 ? 40.119 -12.480 24.469 1.00 22.41 394 PRO B CA 1
ATOM 7840 C C . PRO B 1 371 ? 40.174 -13.540 23.358 1.00 22.78 394 PRO B C 1
ATOM 7841 O O . PRO B 1 371 ? 39.860 -14.685 23.604 1.00 23.00 394 PRO B O 1
ATOM 7845 N N . SER B 1 372 ? 40.593 -13.155 22.159 1.00 23.38 395 SER B N 1
ATOM 7846 C CA . SER B 1 372 ? 40.783 -14.133 21.069 1.00 25.49 395 SER B CA 1
ATOM 7847 C C . SER B 1 372 ? 42.163 -14.813 21.090 1.00 25.45 395 SER B C 1
ATOM 7848 O O . SER B 1 372 ? 42.430 -15.686 20.284 1.00 26.15 395 SER B O 1
ATOM 7851 N N . GLY B 1 373 ? 43.048 -14.406 21.995 1.00 23.69 396 GLY B N 1
ATOM 7852 C CA . GLY B 1 373 ? 44.391 -14.972 22.004 1.00 22.23 396 GLY B CA 1
ATOM 7853 C C . GLY B 1 373 ? 45.379 -14.167 21.161 1.00 20.95 396 GLY B C 1
ATOM 7854 O O . GLY B 1 373 ? 44.985 -13.425 20.265 1.00 20.40 396 GLY B O 1
ATOM 7855 N N . PRO B 1 374 ? 46.669 -14.305 21.457 1.00 20.15 397 PRO B N 1
ATOM 7856 C CA . PRO B 1 374 ? 47.744 -13.593 20.760 1.00 19.26 397 PRO B CA 1
ATOM 7857 C C . PRO B 1 374 ? 48.030 -14.168 19.377 1.00 20.29 397 PRO B C 1
ATOM 7858 O O . PRO B 1 374 ? 47.472 -15.194 18.996 1.00 20.25 397 PRO B O 1
ATOM 7862 N N . ILE B 1 375 ? 48.860 -13.474 18.606 1.00 20.13 398 ILE B N 1
ATOM 7863 C CA . ILE B 1 375 ? 49.389 -14.072 17.403 1.00 20.72 398 ILE B CA 1
ATOM 7864 C C . ILE B 1 375 ? 50.902 -14.320 17.510 1.00 19.90 398 ILE B C 1
ATOM 7865 O O . ILE B 1 375 ? 51.672 -13.432 17.928 1.00 18.59 398 ILE B O 1
ATOM 7870 N N . LYS B 1 376 ? 51.306 -15.540 17.161 1.00 19.52 399 LYS B N 1
ATOM 7871 C CA . LYS B 1 376 ? 52.718 -15.956 17.265 1.00 19.32 399 LYS B CA 1
ATOM 7872 C C . LYS B 1 376 ? 53.435 -15.638 15.959 1.00 18.50 399 LYS B C 1
ATOM 7873 O O . LYS B 1 376 ? 52.883 -15.847 14.879 1.00 17.03 399 LYS B O 1
ATOM 7879 N N . SER B 1 377 ? 54.651 -15.115 16.056 1.00 17.34 400 SER B N 1
ATOM 7880 C CA . SER B 1 377 ? 55.390 -14.717 14.859 1.00 17.17 400 SER B CA 1
ATOM 7881 C C . SER B 1 377 ? 56.870 -14.855 15.112 1.00 17.39 400 SER B C 1
ATOM 7882 O O . SER B 1 377 ? 57.343 -14.552 16.213 1.00 16.59 400 SER B O 1
ATOM 7885 N N . LEU B 1 378 ? 57.617 -15.262 14.083 1.00 17.02 401 LEU B N 1
ATOM 7886 C CA . LEU B 1 378 ? 59.079 -15.332 14.200 1.00 16.83 401 LEU B CA 1
ATOM 7887 C C . LEU B 1 378 ? 59.719 -13.950 14.490 1.00 16.76 401 LEU B C 1
ATOM 7888 O O . LEU B 1 378 ? 60.553 -13.823 15.398 1.00 15.77 401 LEU B O 1
ATOM 7893 N N . TYR B 1 379 ? 59.314 -12.930 13.718 1.00 15.92 402 TYR B N 1
ATOM 7894 C CA . TYR B 1 379 ? 59.816 -11.553 13.892 1.00 15.68 402 TYR B CA 1
ATOM 7895 C C . TYR B 1 379 ? 58.609 -10.688 14.177 1.00 14.94 402 TYR B C 1
ATOM 7896 O O . TYR B 1 379 ? 57.467 -11.133 13.923 1.00 15.85 402 TYR B O 1
ATOM 7905 N N . PRO B 1 380 ? 58.827 -9.460 14.705 1.00 14.49 403 PRO B N 1
ATOM 7906 C CA . PRO B 1 380 ? 57.646 -8.672 15.063 1.00 13.81 403 PRO B CA 1
ATOM 7907 C C . PRO B 1 380 ? 56.765 -8.400 13.861 1.00 13.44 403 PRO B C 1
ATOM 7908 O O . PRO B 1 380 ? 57.270 -8.353 12.726 1.00 13.63 403 PRO B O 1
ATOM 7912 N N . LEU B 1 381 ? 55.462 -8.201 14.111 1.00 12.28 404 LEU B N 1
ATOM 7913 C CA . LEU B 1 381 ? 54.492 -7.772 13.098 1.00 11.78 404 LEU B CA 1
ATOM 7914 C C . LEU B 1 381 ? 54.050 -6.348 13.422 1.00 10.67 404 LEU B C 1
ATOM 7915 O O . LEU B 1 381 ? 54.072 -5.953 14.564 1.00 10.75 404 LEU B O 1
ATOM 7920 N N . THR B 1 382 ? 53.601 -5.600 12.423 1.00 10.87 405 THR B N 1
ATOM 7921 C CA . THR B 1 382 ? 53.098 -4.261 12.643 1.00 10.32 405 THR B CA 1
ATOM 7922 C C . THR B 1 382 ? 51.684 -4.300 13.220 1.00 10.28 405 THR B C 1
ATOM 7923 O O . THR B 1 382 ? 51.031 -5.386 13.255 1.00 9.74 405 THR B O 1
ATOM 7927 N N . PHE B 1 383 ? 51.213 -3.129 13.665 1.00 10.05 406 PHE B N 1
ATOM 7928 C CA . PHE B 1 383 ? 49.779 -2.959 14.097 1.00 10.37 406 PHE B CA 1
ATOM 7929 C C . PHE B 1 383 ? 48.859 -3.472 12.987 1.00 11.02 406 PHE B C 1
ATOM 7930 O O . PHE B 1 383 ? 47.958 -4.279 13.238 1.00 12.37 406 PHE B O 1
ATOM 7938 N N . ILE B 1 384 ? 49.078 -3.004 11.755 1.00 11.28 407 ILE B N 1
ATOM 7939 C CA . ILE B 1 384 ? 48.254 -3.427 10.635 1.00 11.62 407 ILE B CA 1
ATOM 7940 C C . ILE B 1 384 ? 48.178 -4.960 10.499 1.00 12.49 407 ILE B C 1
ATOM 7941 O O . ILE B 1 384 ? 47.092 -5.525 10.282 1.00 13.55 407 ILE B O 1
ATOM 7946 N N . GLN B 1 385 ? 49.332 -5.621 10.576 1.00 12.64 408 GLN B N 1
ATOM 7947 C CA . GLN B 1 385 ? 49.416 -7.084 10.406 1.00 13.31 408 GLN B CA 1
ATOM 7948 C C . GLN B 1 385 ? 48.671 -7.884 11.476 1.00 13.69 408 GLN B C 1
ATOM 7949 O O . GLN B 1 385 ? 48.273 -9.034 11.234 1.00 13.38 408 GLN B O 1
ATOM 7955 N N . VAL B 1 386 ? 48.544 -7.314 12.679 1.00 13.16 409 VAL B N 1
ATOM 7956 C CA . VAL B 1 386 ? 47.771 -7.959 13.735 1.00 13.92 409 VAL B CA 1
ATOM 7957 C C . VAL B 1 386 ? 46.349 -7.424 13.804 1.00 14.66 409 VAL B C 1
ATOM 7958 O O . VAL B 1 386 ? 45.656 -7.677 14.776 1.00 15.00 409 VAL B O 1
ATOM 7962 N N . LYS B 1 387 ? 45.919 -6.694 12.775 1.00 15.62 410 LYS B N 1
ATOM 7963 C CA . LYS B 1 387 ? 44.544 -6.170 12.725 1.00 16.71 410 LYS B CA 1
ATOM 7964 C C . LYS B 1 387 ? 44.164 -5.231 13.859 1.00 16.01 410 LYS B C 1
ATOM 7965 O O . LYS B 1 387 ? 43.022 -5.295 14.346 1.00 14.48 410 LYS B O 1
ATOM 7971 N N . GLN B 1 388 ? 45.094 -4.373 14.288 1.00 15.61 411 GLN B N 1
ATOM 7972 C CA . GLN B 1 388 ? 44.744 -3.324 15.221 1.00 15.93 411 GLN B CA 1
ATOM 7973 C C . GLN B 1 388 ? 45.223 -1.993 14.656 1.00 15.65 411 GLN B C 1
ATOM 7974 O O . GLN B 1 388 ? 46.318 -1.912 14.070 1.00 15.98 411 GLN B O 1
ATOM 7980 N N . HIS B 1 389 ? 44.374 -0.975 14.740 1.00 13.74 412 HIS B N 1
ATOM 7981 C CA . HIS B 1 389 ? 44.681 0.277 14.061 1.00 13.04 412 HIS B CA 1
ATOM 7982 C C . HIS B 1 389 ? 45.134 1.315 15.040 1.00 11.95 412 HIS B C 1
ATOM 7983 O O . HIS B 1 389 ? 46.077 2.051 14.761 1.00 10.51 412 HIS B O 1
ATOM 7990 N N . TYR B 1 390 ? 44.481 1.358 16.207 1.00 10.74 413 TYR B N 1
ATOM 7991 C CA . TYR B 1 390 ? 44.734 2.423 17.153 1.00 10.54 413 TYR B CA 1
ATOM 7992 C C . TYR B 1 390 ? 45.062 1.838 18.513 1.00 10.59 413 TYR B C 1
ATOM 7993 O O . TYR B 1 390 ? 44.748 0.660 18.792 1.00 11.17 413 TYR B O 1
ATOM 8002 N N . GLY B 1 391 ? 45.628 2.678 19.380 1.00 10.05 414 GLY B N 1
ATOM 8003 C CA . GLY B 1 391 ? 45.895 2.257 20.747 1.00 9.59 414 GLY B CA 1
ATOM 8004 C C . GLY B 1 391 ? 47.224 1.537 20.933 1.00 9.78 414 GLY B C 1
ATOM 8005 O O . GLY B 1 391 ? 48.287 2.065 20.549 1.00 9.47 414 GLY B O 1
ATOM 8006 N N . PHE B 1 392 ? 47.156 0.322 21.478 1.00 9.40 415 PHE B N 1
ATOM 8007 C CA . PHE B 1 392 ? 48.319 -0.289 22.092 1.00 9.70 415 PHE B CA 1
ATOM 8008 C C . PHE B 1 392 ? 48.372 -1.741 21.704 1.00 10.12 415 PHE B C 1
ATOM 8009 O O . PHE B 1 392 ? 47.328 -2.423 21.603 1.00 11.84 415 PHE B O 1
ATOM 8017 N N . VAL B 1 393 ? 49.584 -2.235 21.491 1.00 9.93 416 VAL B N 1
ATOM 8018 C CA . VAL B 1 393 ? 49.790 -3.661 21.226 1.00 9.78 416 VAL B CA 1
ATOM 8019 C C . VAL B 1 393 ? 50.929 -4.151 22.140 1.00 10.46 416 VAL B C 1
ATOM 8020 O O . VAL B 1 393 ? 51.952 -3.459 22.282 1.00 10.44 416 VAL B O 1
ATOM 8024 N N . LEU B 1 394 ? 50.759 -5.319 22.785 1.00 10.67 417 LEU B N 1
ATOM 8025 C CA . LEU B 1 394 ? 51.842 -5.843 23.592 1.00 12.11 417 LEU B CA 1
ATOM 8026 C C . LEU B 1 394 ? 52.643 -6.880 22.800 1.00 11.78 417 LEU B C 1
ATOM 8027 O O . LEU B 1 394 ? 52.064 -7.830 22.298 1.00 11.43 417 LEU B O 1
ATOM 8032 N N . TYR B 1 395 ? 53.963 -6.692 22.737 1.00 11.36 418 TYR B N 1
ATOM 8033 C CA . TYR B 1 395 ? 54.886 -7.642 22.115 1.00 11.63 418 TYR B CA 1
ATOM 8034 C C . TYR B 1 395 ? 55.646 -8.391 23.188 1.00 12.42 418 TYR B C 1
ATOM 8035 O O . TYR B 1 395 ? 56.289 -7.770 24.026 1.00 12.95 418 TYR B O 1
ATOM 8044 N N . ARG B 1 396 ? 55.535 -9.719 23.185 1.00 13.11 419 ARG B N 1
ATOM 8045 C CA . ARG B 1 396 ? 56.169 -10.534 24.219 1.00 14.07 419 ARG B CA 1
ATOM 8046 C C . ARG B 1 396 ? 57.148 -11.555 23.630 1.00 14.45 419 ARG B C 1
ATOM 8047 O O . ARG B 1 396 ? 56.885 -12.177 22.596 1.00 14.20 419 ARG B O 1
ATOM 8055 N N . THR B 1 397 ? 58.294 -11.681 24.291 1.00 15.00 420 THR B N 1
ATOM 8056 C CA . THR B 1 397 ? 59.272 -12.736 23.990 1.00 15.95 420 THR B CA 1
ATOM 8057 C C . THR B 1 397 ? 59.978 -13.122 25.287 1.00 16.36 420 THR B C 1
ATOM 8058 O O . THR B 1 397 ? 59.632 -12.618 26.359 1.00 16.35 420 THR B O 1
ATOM 8062 N N . THR B 1 398 ? 60.934 -14.035 25.203 1.00 17.79 421 THR B N 1
ATOM 8063 C CA . THR B 1 398 ? 61.791 -14.330 26.350 1.00 19.17 421 THR B CA 1
ATOM 8064 C C . THR B 1 398 ? 63.262 -13.992 26.058 1.00 19.33 421 THR B C 1
ATOM 8065 O O . THR B 1 398 ? 63.698 -13.931 24.887 1.00 17.75 421 THR B O 1
ATOM 8069 N N . LEU B 1 399 ? 64.032 -13.766 27.122 1.00 19.36 422 LEU B N 1
ATOM 8070 C CA . LEU B 1 399 ? 65.433 -13.427 26.959 1.00 20.59 422 LEU B CA 1
ATOM 8071 C C . LEU B 1 399 ? 66.220 -14.685 26.607 1.00 22.67 422 LEU B C 1
ATOM 8072 O O . LEU B 1 399 ? 66.165 -15.662 27.364 1.00 23.28 422 LEU B O 1
ATOM 8077 N N . PRO B 1 400 ? 66.951 -14.659 25.473 1.00 24.30 423 PRO B N 1
ATOM 8078 C CA . PRO B 1 400 ? 67.699 -15.828 24.992 1.00 26.95 423 PRO B CA 1
ATOM 8079 C C . PRO B 1 400 ? 68.989 -16.095 25.788 1.00 30.14 423 PRO B C 1
ATOM 8080 O O . PRO B 1 400 ? 69.546 -17.171 25.686 1.00 32.73 423 PRO B O 1
ATOM 8084 N N . GLN B 1 401 ? 69.401 -15.130 26.603 1.00 32.26 424 GLN B N 1
ATOM 8085 C CA . GLN B 1 401 ? 70.697 -15.104 27.283 1.00 34.99 424 GLN B CA 1
ATOM 8086 C C . GLN B 1 401 ? 70.507 -14.500 28.683 1.00 35.57 424 GLN B C 1
ATOM 8087 O O . GLN B 1 401 ? 69.585 -13.707 28.909 1.00 32.65 424 GLN B O 1
ATOM 8093 N N . ASP B 1 402 ? 71.369 -14.873 29.626 1.00 35.63 425 ASP B N 1
ATOM 8094 C CA . ASP B 1 402 ? 71.384 -14.184 30.917 1.00 33.85 425 ASP B CA 1
ATOM 8095 C C . ASP B 1 402 ? 71.777 -12.729 30.689 1.00 32.91 425 ASP B C 1
ATOM 8096 O O . ASP B 1 402 ? 72.725 -12.459 29.937 1.00 33.75 425 ASP B O 1
ATOM 8101 N N . CYS B 1 403 ? 71.038 -11.813 31.330 1.00 31.08 426 CYS B N 1
ATOM 8102 C CA . CYS B 1 403 ? 71.324 -10.382 31.320 1.00 27.76 426 CYS B CA 1
ATOM 8103 C C . CYS B 1 403 ? 71.474 -9.843 32.752 1.00 27.29 426 CYS B C 1
ATOM 8104 O O . CYS B 1 403 ? 70.857 -8.849 33.148 1.00 24.23 426 CYS B O 1
ATOM 8107 N N . SER B 1 404 ? 72.302 -10.512 33.543 1.00 28.55 427 SER B N 1
ATOM 8108 C CA . SER B 1 404 ? 72.622 -10.003 34.883 1.00 29.14 427 SER B CA 1
ATOM 8109 C C . SER B 1 404 ? 73.328 -8.650 34.825 1.00 28.89 427 SER B C 1
ATOM 8110 O O . SER B 1 404 ? 72.989 -7.732 35.577 1.00 29.25 427 SER B O 1
ATOM 8113 N N . ASN B 1 405 ? 74.297 -8.519 33.926 1.00 30.83 428 ASN B N 1
ATOM 8114 C CA . ASN B 1 405 ? 74.863 -7.212 33.601 1.00 32.20 428 ASN B CA 1
ATOM 8115 C C . ASN B 1 405 ? 74.009 -6.590 32.503 1.00 30.42 428 ASN B C 1
ATOM 8116 O O . ASN B 1 405 ? 73.501 -7.320 31.651 1.00 30.82 428 ASN B O 1
ATOM 8121 N N . PRO B 1 406 ? 73.840 -5.249 32.517 1.00 29.01 429 PRO B N 1
ATOM 8122 C CA . PRO B 1 406 ? 72.908 -4.650 31.558 1.00 27.31 429 PRO B CA 1
ATOM 8123 C C . PRO B 1 406 ? 73.254 -4.979 30.095 1.00 25.35 429 PRO B C 1
ATOM 8124 O O . PRO B 1 406 ? 74.421 -4.930 29.705 1.00 24.81 429 PRO B O 1
ATOM 8128 N N . ALA B 1 407 ? 72.231 -5.351 29.326 1.00 22.40 430 ALA B N 1
ATOM 8129 C CA . ALA B 1 407 ? 72.357 -5.718 27.919 1.00 21.10 430 ALA B CA 1
ATOM 8130 C C . ALA B 1 407 ? 71.485 -4.773 27.080 1.00 19.66 430 ALA B C 1
ATOM 8131 O O . ALA B 1 407 ? 70.349 -4.481 27.454 1.00 18.74 430 ALA B O 1
ATOM 8133 N N . PRO B 1 408 ? 72.041 -4.260 25.973 1.00 18.38 431 PRO B N 1
ATOM 8134 C CA . PRO B 1 408 ? 71.342 -3.282 25.170 1.00 16.79 431 PRO B CA 1
ATOM 8135 C C . PRO B 1 408 ? 70.257 -3.959 24.335 1.00 15.89 431 PRO B C 1
ATOM 8136 O O . PRO B 1 408 ? 70.550 -4.808 23.486 1.00 13.92 431 PRO B O 1
ATOM 8140 N N . LEU B 1 409 ? 69.011 -3.586 24.616 1.00 14.46 432 LEU B N 1
ATOM 8141 C CA . LEU B 1 409 ? 67.903 -3.912 23.737 1.00 13.92 432 LEU B CA 1
ATOM 8142 C C . LEU B 1 409 ? 67.749 -2.728 22.763 1.00 13.88 432 LEU B C 1
ATOM 8143 O O . LEU B 1 409 ? 67.587 -1.580 23.191 1.00 14.54 432 LEU B O 1
ATOM 8148 N N . SER B 1 410 ? 67.767 -3.012 21.475 1.00 14.27 433 SER B N 1
ATOM 8149 C CA . SER B 1 410 ? 67.817 -1.933 20.477 1.00 15.25 433 SER B CA 1
ATOM 8150 C C . SER B 1 410 ? 66.902 -2.188 19.273 1.00 15.08 433 SER B C 1
ATOM 8151 O O . SER B 1 410 ? 66.690 -3.326 18.895 1.00 14.88 433 SER B O 1
ATOM 8154 N N . SER B 1 411 ? 66.382 -1.125 18.678 1.00 14.02 434 SER B N 1
ATOM 8155 C CA . SER B 1 411 ? 65.750 -1.212 17.360 1.00 14.39 434 SER B CA 1
ATOM 8156 C C . SER B 1 411 ? 66.723 -0.538 16.377 1.00 15.04 434 SER B C 1
ATOM 8157 O O . SER B 1 411 ? 66.685 0.673 16.191 1.00 14.68 434 SER B O 1
ATOM 8160 N N . PRO B 1 412 ? 67.633 -1.324 15.789 1.00 16.08 435 PRO B N 1
ATOM 8161 C CA . PRO B 1 412 ? 68.729 -0.712 15.021 1.00 17.20 435 PRO B CA 1
ATOM 8162 C C . PRO B 1 412 ? 68.273 0.165 13.856 1.00 17.05 435 PRO B C 1
ATOM 8163 O O . PRO B 1 412 ? 68.933 1.156 13.533 1.00 18.30 435 PRO B O 1
ATOM 8167 N N . LEU B 1 413 ? 67.147 -0.182 13.244 1.00 16.70 436 LEU B N 1
ATOM 8168 C CA . LEU B 1 413 ? 66.641 0.619 12.150 1.00 16.31 436 LEU B CA 1
ATOM 8169 C C . LEU B 1 413 ? 65.610 1.681 12.585 1.00 15.97 436 LEU B C 1
ATOM 8170 O O . LEU B 1 413 ? 64.864 2.188 11.743 1.00 15.37 436 LEU B O 1
ATOM 8175 N N . ASN B 1 414 ? 65.583 2.012 13.880 1.00 14.99 437 ASN B N 1
ATOM 8176 C CA . ASN B 1 414 ? 64.694 3.064 14.423 1.00 14.38 437 ASN B CA 1
ATOM 8177 C C . ASN B 1 414 ? 63.230 2.702 14.133 1.00 13.68 437 ASN B C 1
ATOM 8178 O O . ASN B 1 414 ? 62.475 3.496 13.583 1.00 14.24 437 ASN B O 1
ATOM 8183 N N . GLY B 1 415 ? 62.843 1.492 14.522 1.00 12.39 438 GLY B N 1
ATOM 8184 C CA . GLY B 1 415 ? 61.534 0.950 14.153 1.00 12.26 438 GLY B CA 1
ATOM 8185 C C . GLY B 1 415 ? 60.572 0.750 15.304 1.00 12.08 438 GLY B C 1
ATOM 8186 O O . GLY B 1 415 ? 59.730 -0.135 15.220 1.00 13.94 438 GLY B O 1
ATOM 8187 N N . VAL B 1 416 ? 60.727 1.503 16.398 1.00 11.10 439 VAL B N 1
ATOM 8188 C CA . VAL B 1 416 ? 59.694 1.541 17.467 1.00 11.05 439 VAL B CA 1
ATOM 8189 C C . VAL B 1 416 ? 58.750 2.683 17.141 1.00 10.63 439 VAL B C 1
ATOM 8190 O O . VAL B 1 416 ? 59.089 3.828 17.370 1.00 12.07 439 VAL B O 1
ATOM 8194 N N . HIS B 1 417 ? 57.593 2.358 16.569 1.00 10.13 440 HIS B N 1
ATOM 8195 C CA . HIS B 1 417 ? 56.635 3.349 16.114 1.00 9.41 440 HIS B CA 1
ATOM 8196 C C . HIS B 1 417 ? 55.374 3.341 17.004 1.00 9.17 440 HIS B C 1
ATOM 8197 O O . HIS B 1 417 ? 54.455 2.572 16.766 1.00 9.25 440 HIS B O 1
ATOM 8204 N N . ASP B 1 418 ? 55.292 4.197 18.040 1.00 8.37 441 ASP B N 1
ATOM 8205 C CA . ASP B 1 418 ? 56.118 5.359 18.258 1.00 8.35 441 ASP B CA 1
ATOM 8206 C C . ASP B 1 418 ? 56.785 5.368 19.605 1.00 8.68 441 ASP B C 1
ATOM 8207 O O . ASP B 1 418 ? 57.687 6.152 19.839 1.00 8.67 441 ASP B O 1
ATOM 8212 N N . ARG B 1 419 ? 56.328 4.496 20.504 1.00 8.57 442 ARG B N 1
ATOM 8213 C CA . ARG B 1 419 ? 56.817 4.510 21.887 1.00 8.92 442 ARG B CA 1
ATOM 8214 C C . ARG B 1 419 ? 56.634 3.108 22.467 1.00 9.46 442 ARG B C 1
ATOM 8215 O O . ARG B 1 419 ? 55.576 2.501 22.231 1.00 9.71 442 ARG B O 1
ATOM 8223 N N . ALA B 1 420 ? 57.640 2.599 23.210 1.00 9.70 443 ALA B N 1
ATOM 8224 C CA . ALA B 1 420 ? 57.509 1.294 23.820 1.00 9.38 443 ALA B CA 1
ATOM 8225 C C . ALA B 1 420 ? 57.831 1.351 25.287 1.00 9.50 443 ALA B C 1
ATOM 8226 O O . ALA B 1 420 ? 58.902 1.847 25.675 1.00 9.79 443 ALA B O 1
ATOM 8228 N N . TYR B 1 421 ? 56.928 0.806 26.116 1.00 9.59 444 TYR B N 1
ATOM 8229 C CA . TYR B 1 421 ? 57.119 0.763 27.577 1.00 9.67 444 TYR B CA 1
ATOM 8230 C C . TYR B 1 421 ? 57.561 -0.648 27.857 1.00 9.69 444 TYR B C 1
ATOM 8231 O O . TYR B 1 421 ? 56.804 -1.584 27.621 1.00 9.75 444 TYR B O 1
ATOM 8240 N N . VAL B 1 422 ? 58.788 -0.788 28.348 1.00 9.80 445 VAL B N 1
ATOM 8241 C CA . VAL B 1 422 ? 59.508 -2.063 28.365 1.00 10.36 445 VAL B CA 1
ATOM 8242 C C . VAL B 1 422 ? 59.538 -2.608 29.817 1.00 10.85 445 VAL B C 1
ATOM 8243 O O . VAL B 1 422 ? 59.818 -1.859 30.758 1.00 10.47 445 VAL B O 1
ATOM 8247 N N . ALA B 1 423 ? 59.237 -3.894 29.963 1.00 11.46 446 ALA B N 1
ATOM 8248 C CA . ALA B 1 423 ? 59.332 -4.589 31.244 1.00 12.91 446 ALA B CA 1
ATOM 8249 C C . ALA B 1 423 ? 59.967 -5.973 31.067 1.00 14.21 446 ALA B C 1
ATOM 8250 O O . ALA B 1 423 ? 59.726 -6.657 30.069 1.00 15.09 446 ALA B O 1
ATOM 8252 N N . VAL B 1 424 ? 60.753 -6.388 32.056 1.00 15.07 447 VAL B N 1
ATOM 8253 C CA . VAL B 1 424 ? 61.374 -7.700 32.092 1.00 16.41 447 VAL B CA 1
ATOM 8254 C C . VAL B 1 424 ? 60.935 -8.386 33.390 1.00 17.92 447 VAL B C 1
ATOM 8255 O O . VAL B 1 424 ? 61.244 -7.899 34.481 1.00 18.08 447 VAL B O 1
ATOM 8259 N N . ASP B 1 425 ? 60.172 -9.474 33.264 1.00 19.13 448 ASP B N 1
ATOM 8260 C CA . ASP B 1 425 ? 59.619 -10.199 34.420 1.00 22.04 448 ASP B CA 1
ATOM 8261 C C . ASP B 1 425 ? 58.887 -9.276 35.386 1.00 22.26 448 ASP B C 1
ATOM 8262 O O . ASP B 1 425 ? 59.001 -9.396 36.608 1.00 24.97 448 ASP B O 1
ATOM 8267 N N . GLY B 1 426 ? 58.164 -8.320 34.832 1.00 21.65 449 GLY B N 1
ATOM 8268 C CA . GLY B 1 426 ? 57.373 -7.418 35.656 1.00 20.79 449 GLY B CA 1
ATOM 8269 C C . GLY B 1 426 ? 58.122 -6.255 36.288 1.00 19.84 449 GLY B C 1
ATOM 8270 O O . GLY B 1 426 ? 57.536 -5.540 37.099 1.00 20.01 449 GLY B O 1
ATOM 8271 N N . ILE B 1 427 ? 59.395 -6.053 35.905 1.00 18.63 450 ILE B N 1
ATOM 8272 C CA . ILE B 1 427 ? 60.181 -4.920 36.376 1.00 18.52 450 ILE B CA 1
ATOM 8273 C C . ILE B 1 427 ? 60.284 -3.932 35.210 1.00 17.96 450 ILE B C 1
ATOM 8274 O O . ILE B 1 427 ? 60.805 -4.300 34.143 1.00 16.86 450 ILE B O 1
ATOM 8279 N N . PRO B 1 428 ? 59.735 -2.711 35.374 1.00 17.41 451 PRO B N 1
ATOM 8280 C CA . PRO B 1 428 ? 59.887 -1.741 34.286 1.00 17.20 451 PRO B CA 1
ATOM 8281 C C . PRO B 1 428 ? 61.351 -1.393 33.982 1.00 16.46 451 PRO B C 1
ATOM 8282 O O . PRO B 1 428 ? 62.188 -1.274 34.886 1.00 16.79 451 PRO B O 1
ATOM 8286 N N . GLN B 1 429 ? 61.664 -1.238 32.708 1.00 15.20 452 GLN B N 1
ATOM 8287 C CA . GLN B 1 429 ? 63.046 -0.984 32.288 1.00 15.78 452 GLN B CA 1
ATOM 8288 C C . GLN B 1 429 ? 63.235 0.402 31.663 1.00 15.33 452 GLN B C 1
ATOM 8289 O O . GLN B 1 429 ? 64.361 0.840 31.469 1.00 16.36 452 GLN B O 1
ATOM 8295 N N . GLY B 1 430 ? 62.129 1.076 31.367 1.00 14.37 453 GLY B N 1
ATOM 8296 C CA . GLY B 1 430 ? 62.140 2.362 30.687 1.00 13.90 453 GLY B CA 1
ATOM 8297 C C . GLY B 1 430 ? 61.406 2.346 29.345 1.00 13.34 453 GLY B C 1
ATOM 8298 O O . GLY B 1 430 ? 60.604 1.454 29.073 1.00 13.23 453 GLY B O 1
ATOM 8299 N N . VAL B 1 431 ? 61.744 3.304 28.494 1.00 13.09 454 VAL B N 1
ATOM 8300 C CA . VAL B 1 431 ? 60.984 3.616 27.281 1.00 13.47 454 VAL B CA 1
ATOM 8301 C C . VAL B 1 431 ? 61.906 3.713 26.070 1.00 13.27 454 VAL B C 1
ATOM 8302 O O . VAL B 1 431 ? 62.935 4.365 26.132 1.00 14.69 454 VAL B O 1
ATOM 8306 N N . LEU B 1 432 ? 61.538 3.044 24.978 1.00 12.79 455 LEU B N 1
ATOM 8307 C CA . LEU B 1 432 ? 62.150 3.242 23.668 1.00 12.48 455 LEU B CA 1
ATOM 8308 C C . LEU B 1 432 ? 61.247 4.207 22.909 1.00 11.57 455 LEU B C 1
ATOM 8309 O O . LEU B 1 432 ? 60.018 4.186 23.076 1.00 10.21 455 LEU B O 1
ATOM 8314 N N . GLU B 1 433 ? 61.849 5.070 22.111 1.00 12.26 456 GLU B N 1
ATOM 8315 C CA . GLU B 1 433 ? 61.095 6.175 21.470 1.00 12.59 456 GLU B CA 1
ATOM 8316 C C . GLU B 1 433 ? 61.467 6.286 20.008 1.00 14.22 456 GLU B C 1
ATOM 8317 O O . GLU B 1 433 ? 62.650 6.213 19.626 1.00 15.24 456 GLU B O 1
ATOM 8323 N N . ARG B 1 434 ? 60.462 6.457 19.155 1.00 12.94 457 ARG B N 1
ATOM 8324 C CA . ARG B 1 434 ? 60.778 6.750 17.769 1.00 12.96 457 ARG B CA 1
ATOM 8325 C C . ARG B 1 434 ? 61.745 7.939 17.675 1.00 13.97 457 ARG B C 1
ATOM 8326 O O . ARG B 1 434 ? 61.506 9.036 18.251 1.00 13.59 457 ARG B O 1
ATOM 8334 N N . ASN B 1 435 ? 62.831 7.716 16.916 1.00 14.75 458 ASN B N 1
ATOM 8335 C CA . ASN B 1 435 ? 63.881 8.707 16.692 1.00 16.20 458 ASN B CA 1
ATOM 8336 C C . ASN B 1 435 ? 64.820 8.885 17.915 1.00 17.21 458 ASN B C 1
ATOM 8337 O O . ASN B 1 435 ? 66.034 8.590 17.844 1.00 19.01 458 ASN B O 1
ATOM 8342 N N . ASN B 1 436 ? 64.247 9.327 19.028 1.00 15.87 459 ASN B N 1
ATOM 8343 C CA . ASN B 1 436 ? 64.989 9.834 20.186 1.00 16.39 459 ASN B CA 1
ATOM 8344 C C . ASN B 1 436 ? 65.852 8.850 20.966 1.00 15.56 459 ASN B C 1
ATOM 8345 O O . ASN B 1 436 ? 66.979 9.209 21.367 1.00 15.44 459 ASN B O 1
ATOM 8350 N N . VAL B 1 437 ? 65.322 7.645 21.197 1.00 14.49 460 VAL B N 1
ATOM 8351 C CA . VAL B 1 437 ? 66.031 6.596 21.952 1.00 14.38 460 VAL B CA 1
ATOM 8352 C C . VAL B 1 437 ? 65.773 5.230 21.305 1.00 14.10 460 VAL B C 1
ATOM 8353 O O . VAL B 1 437 ? 64.673 4.663 21.457 1.00 12.77 460 VAL B O 1
ATOM 8357 N N . ILE B 1 438 ? 66.754 4.710 20.572 1.00 13.81 461 ILE B N 1
ATOM 8358 C CA . ILE B 1 438 ? 66.575 3.428 19.961 1.00 14.84 461 ILE B CA 1
ATOM 8359 C C . ILE B 1 438 ? 67.197 2.275 20.762 1.00 14.47 461 ILE B C 1
ATOM 8360 O O . ILE B 1 438 ? 67.031 1.122 20.391 1.00 14.12 461 ILE B O 1
ATOM 8365 N N . THR B 1 439 ? 67.862 2.595 21.872 1.00 14.86 462 THR B N 1
ATOM 8366 C CA . THR B 1 439 ? 68.537 1.575 22.678 1.00 14.91 462 THR B CA 1
ATOM 8367 C C . THR B 1 439 ? 68.245 1.834 24.123 1.00 14.73 462 THR B C 1
ATOM 8368 O O . THR B 1 439 ? 68.263 2.980 24.541 1.00 14.76 462 THR B O 1
ATOM 8372 N N . LEU B 1 440 ? 67.929 0.758 24.836 1.00 14.46 463 LEU B N 1
ATOM 8373 C CA . LEU B 1 440 ? 67.652 0.732 26.268 1.00 14.74 463 LEU B CA 1
ATOM 8374 C C . LEU B 1 440 ? 68.354 -0.466 26.866 1.00 15.02 463 LEU B C 1
ATOM 8375 O O . LEU B 1 440 ? 68.202 -1.584 26.372 1.00 15.17 463 LEU B O 1
ATOM 8380 N N . ASN B 1 441 ? 69.129 -0.236 27.924 1.00 15.71 464 ASN B N 1
ATOM 8381 C CA . ASN B 1 441 ? 69.780 -1.304 28.650 1.00 16.31 464 ASN B CA 1
ATOM 8382 C C . ASN B 1 441 ? 68.801 -1.999 29.583 1.00 17.12 464 ASN B C 1
ATOM 8383 O O . ASN B 1 441 ? 68.097 -1.337 30.366 1.00 17.86 464 ASN B O 1
ATOM 8388 N N . ILE B 1 442 ? 68.756 -3.323 29.488 1.00 16.43 465 ILE B N 1
ATOM 8389 C CA . ILE B 1 442 ? 67.852 -4.118 30.316 1.00 17.80 465 ILE B CA 1
ATOM 8390 C C . ILE B 1 442 ? 68.639 -5.135 31.120 1.00 18.79 465 ILE B C 1
ATOM 8391 O O . ILE B 1 442 ? 69.776 -5.475 30.780 1.00 19.35 465 ILE B O 1
ATOM 8396 N N . THR B 1 443 ? 68.030 -5.599 32.202 1.00 20.13 466 THR B N 1
ATOM 8397 C CA . THR B 1 443 ? 68.580 -6.705 32.962 1.00 21.52 466 THR B CA 1
ATOM 8398 C C . THR B 1 443 ? 67.484 -7.738 33.220 1.00 22.33 466 THR B C 1
ATOM 8399 O O . THR B 1 443 ? 66.289 -7.426 33.156 1.00 21.52 466 THR B O 1
ATOM 8403 N N . GLY B 1 444 ? 67.899 -8.953 33.546 1.00 23.09 467 GLY B N 1
ATOM 8404 C CA . GLY B 1 444 ? 66.963 -10.052 33.745 1.00 25.15 467 GLY B CA 1
ATOM 8405 C C . GLY B 1 444 ? 67.654 -11.386 33.547 1.00 26.39 467 GLY B C 1
ATOM 8406 O O . GLY B 1 444 ? 68.715 -11.451 32.935 1.00 24.96 467 GLY B O 1
ATOM 8407 N N . LYS B 1 445 ? 67.034 -12.443 34.062 1.00 27.30 468 LYS B N 1
ATOM 8408 C CA . LYS B 1 445 ? 67.568 -13.801 33.934 1.00 29.69 468 LYS B CA 1
ATOM 8409 C C . LYS B 1 445 ? 67.258 -14.402 32.584 1.00 27.92 468 LYS B C 1
ATOM 8410 O O . LYS B 1 445 ? 66.314 -13.980 31.926 1.00 25.30 468 LYS B O 1
ATOM 8416 N N . ALA B 1 446 ? 68.061 -15.390 32.176 1.00 27.32 469 ALA B N 1
ATOM 8417 C CA . ALA B 1 446 ? 67.803 -16.125 30.952 1.00 26.68 469 ALA B CA 1
ATOM 8418 C C . ALA B 1 446 ? 66.411 -16.710 31.037 1.00 26.19 469 ALA B C 1
ATOM 8419 O O . ALA B 1 446 ? 65.998 -17.208 32.082 1.00 26.40 469 ALA B O 1
ATOM 8421 N N . GLY B 1 447 ? 65.667 -16.592 29.943 1.00 24.71 470 GLY B N 1
ATOM 8422 C CA . GLY B 1 447 ? 64.295 -17.089 29.898 1.00 23.97 470 GLY B CA 1
ATOM 8423 C C . GLY B 1 447 ? 63.249 -16.172 30.531 1.00 23.75 470 GLY B C 1
ATOM 8424 O O . GLY B 1 447 ? 62.071 -16.525 30.550 1.00 24.34 470 GLY B O 1
ATOM 8425 N N . ALA B 1 448 ? 63.662 -15.009 31.050 1.00 21.93 471 ALA B N 1
ATOM 8426 C CA . ALA B 1 448 ? 62.713 -14.006 31.573 1.00 21.51 471 ALA B CA 1
ATOM 8427 C C . ALA B 1 448 ? 61.826 -13.438 30.484 1.00 20.20 471 ALA B C 1
ATOM 8428 O O . ALA B 1 448 ? 62.232 -13.352 29.322 1.00 19.16 471 ALA B O 1
ATOM 8430 N N . THR B 1 449 ? 60.628 -13.027 30.877 1.00 19.65 472 THR B N 1
ATOM 8431 C CA . THR B 1 449 ? 59.637 -12.545 29.925 1.00 18.98 472 THR B CA 1
ATOM 8432 C C . THR B 1 449 ? 59.926 -11.072 29.644 1.00 17.86 472 THR B C 1
ATOM 8433 O O . THR B 1 449 ? 59.922 -10.237 30.567 1.00 17.30 472 THR B O 1
ATOM 8437 N N . LEU B 1 450 ? 60.197 -10.789 28.371 1.00 16.37 473 LEU B N 1
ATOM 8438 C CA . LEU B 1 450 ? 60.450 -9.435 27.879 1.00 15.57 473 LEU B CA 1
ATOM 8439 C C . LEU B 1 450 ? 59.191 -8.937 27.190 1.00 15.11 473 LEU B C 1
ATOM 8440 O O . LEU B 1 450 ? 58.780 -9.519 26.168 1.00 15.03 473 LEU B O 1
ATOM 8445 N N . ASP B 1 451 ? 58.609 -7.868 27.738 1.00 14.17 474 ASP B N 1
ATOM 8446 C CA . ASP B 1 451 ? 57.371 -7.249 27.234 1.00 13.71 474 ASP B CA 1
ATOM 8447 C C . ASP B 1 451 ? 57.686 -5.849 26.740 1.00 12.51 474 ASP B C 1
ATOM 8448 O O . ASP B 1 451 ? 58.390 -5.086 27.432 1.00 11.73 474 ASP B O 1
ATOM 8453 N N . LEU B 1 452 ? 57.162 -5.512 25.548 1.00 11.14 475 LEU B N 1
ATOM 8454 C CA . LEU B 1 452 ? 57.132 -4.125 25.074 1.00 10.53 475 LEU B CA 1
ATOM 8455 C C . LEU B 1 452 ? 55.704 -3.746 24.766 1.00 9.71 475 LEU B C 1
ATOM 8456 O O . LEU B 1 452 ? 55.079 -4.271 23.837 1.00 8.77 475 LEU B O 1
ATOM 8461 N N . LEU B 1 453 ? 55.159 -2.835 25.569 1.00 9.13 476 LEU B N 1
ATOM 8462 C CA . LEU B 1 453 ? 53.843 -2.281 25.246 1.00 8.64 476 LEU B CA 1
ATOM 8463 C C . LEU B 1 453 ? 54.072 -1.134 24.267 1.00 8.60 476 LEU B C 1
ATOM 8464 O O . LEU B 1 453 ? 54.723 -0.129 24.627 1.00 8.92 476 LEU B O 1
ATOM 8469 N N . VAL B 1 454 ? 53.584 -1.268 23.033 1.00 8.16 477 VAL B N 1
ATOM 8470 C CA . VAL B 1 454 ? 53.845 -0.240 21.993 1.00 7.93 477 VAL B CA 1
ATOM 8471 C C . VAL B 1 454 ? 52.598 0.589 21.731 1.00 7.85 477 VAL B C 1
ATOM 8472 O O . VAL B 1 454 ? 51.495 0.023 21.499 1.00 7.95 477 VAL B O 1
ATOM 8476 N N . GLU B 1 455 ? 52.754 1.916 21.822 1.00 7.17 478 GLU B N 1
ATOM 8477 C CA . GLU B 1 455 ? 51.687 2.849 21.527 1.00 7.33 478 GLU B CA 1
ATOM 8478 C C . GLU B 1 455 ? 51.814 3.486 20.154 1.00 7.26 478 GLU B C 1
ATOM 8479 O O . GLU B 1 455 ? 52.888 4.029 19.811 1.00 6.90 478 GLU B O 1
ATOM 8485 N N . ASN B 1 456 ? 50.694 3.472 19.404 1.00 7.07 479 ASN B N 1
ATOM 8486 C CA . ASN B 1 456 ? 50.549 4.271 18.189 1.00 7.30 479 ASN B CA 1
ATOM 8487 C C . ASN B 1 456 ? 50.179 5.661 18.672 1.00 7.29 479 ASN B C 1
ATOM 8488 O O . ASN B 1 456 ? 49.083 5.873 19.216 1.00 7.08 479 ASN B O 1
ATOM 8493 N N . MET B 1 457 ? 51.093 6.623 18.472 1.00 7.78 480 MET B N 1
ATOM 8494 C CA . MET B 1 457 ? 50.847 7.975 18.997 1.00 7.55 480 MET B CA 1
ATOM 8495 C C . MET B 1 457 ? 50.143 8.865 17.979 1.00 7.80 480 MET B C 1
ATOM 8496 O O . MET B 1 457 ? 49.899 10.035 18.236 1.00 7.80 480 MET B O 1
ATOM 8501 N N . GLY B 1 458 ? 49.760 8.287 16.844 1.00 7.80 481 GLY B N 1
ATOM 8502 C CA . GLY B 1 458 ? 49.033 8.965 15.800 1.00 8.09 481 GLY B CA 1
ATOM 8503 C C . GLY B 1 458 ? 49.778 8.859 14.497 1.00 8.20 481 GLY B C 1
ATOM 8504 O O . GLY B 1 458 ? 50.945 9.234 14.409 1.00 8.03 481 GLY B O 1
ATOM 8505 N N . ARG B 1 459 ? 49.077 8.382 13.460 1.00 8.77 482 ARG B N 1
ATOM 8506 C CA . ARG B 1 459 ? 49.657 8.294 12.118 1.00 8.87 482 ARG B CA 1
ATOM 8507 C C . ARG B 1 459 ? 49.793 9.669 11.491 1.00 9.15 482 ARG B C 1
ATOM 8508 O O . ARG B 1 459 ? 48.864 10.462 11.510 1.00 9.01 482 ARG B O 1
ATOM 8516 N N . VAL B 1 460 ? 50.990 9.917 10.963 1.00 9.73 483 VAL B N 1
ATOM 8517 C CA . VAL B 1 460 ? 51.349 11.134 10.304 1.00 9.76 483 VAL B CA 1
ATOM 8518 C C . VAL B 1 460 ? 50.250 11.482 9.304 1.00 10.01 483 VAL B C 1
ATOM 8519 O O . VAL B 1 460 ? 49.765 10.597 8.590 1.00 10.07 483 VAL B O 1
ATOM 8523 N N . ASN B 1 461 ? 49.858 12.757 9.259 1.00 10.46 484 ASN B N 1
ATOM 8524 C CA . ASN B 1 461 ? 48.734 13.154 8.439 1.00 11.11 484 ASN B CA 1
ATOM 8525 C C . ASN B 1 461 ? 49.089 14.062 7.261 1.00 12.00 484 ASN B C 1
ATOM 8526 O O . ASN B 1 461 ? 48.183 14.533 6.558 1.00 11.85 484 ASN B O 1
ATOM 8531 N N . TYR B 1 462 ? 50.386 14.332 7.066 1.00 13.08 485 TYR B N 1
ATOM 8532 C CA . TYR B 1 462 ? 50.808 15.206 5.973 1.00 15.35 485 TYR B CA 1
ATOM 8533 C C . TYR B 1 462 ? 52.214 14.839 5.615 1.00 15.95 485 TYR B C 1
ATOM 8534 O O . TYR B 1 462 ? 53.005 14.509 6.480 1.00 14.92 485 TYR B O 1
ATOM 8543 N N . GLY B 1 463 ? 52.544 14.947 4.338 1.00 16.83 486 GLY B N 1
ATOM 8544 C CA . GLY B 1 463 ? 53.879 14.625 3.903 1.00 19.84 486 GLY B CA 1
ATOM 8545 C C . GLY B 1 463 ? 53.856 13.335 3.124 1.00 21.29 486 GLY B C 1
ATOM 8546 O O . GLY B 1 463 ? 52.807 12.712 2.980 1.00 21.26 486 GLY B O 1
ATOM 8547 N N . ALA B 1 464 ? 55.024 12.959 2.598 1.00 22.43 487 ALA B N 1
ATOM 8548 C CA . ALA B 1 464 ? 55.199 11.695 1.910 1.00 21.84 487 ALA B CA 1
ATOM 8549 C C . ALA B 1 464 ? 54.973 10.466 2.838 1.00 22.30 487 ALA B C 1
ATOM 8550 O O . ALA B 1 464 ? 54.598 9.404 2.365 1.00 22.78 487 ALA B O 1
ATOM 8552 N N . TYR B 1 465 ? 55.155 10.636 4.147 1.00 22.05 488 TYR B N 1
ATOM 8553 C CA . TYR B 1 465 ? 55.193 9.506 5.070 1.00 23.02 488 TYR B CA 1
ATOM 8554 C C . TYR B 1 465 ? 53.865 9.226 5.808 1.00 21.82 488 TYR B C 1
ATOM 8555 O O . TYR B 1 465 ? 53.875 8.730 6.923 1.00 22.18 488 TYR B O 1
ATOM 8564 N N . ILE B 1 466 ? 52.735 9.483 5.138 1.00 20.21 489 ILE B N 1
ATOM 8565 C CA . ILE B 1 466 ? 51.385 9.075 5.627 1.00 20.55 489 ILE B CA 1
ATOM 8566 C C . ILE B 1 466 ? 51.174 7.529 5.672 1.00 21.31 489 ILE B C 1
ATOM 8567 O O . ILE B 1 466 ? 50.271 7.010 6.371 1.00 20.89 489 ILE B O 1
ATOM 8572 N N . ASN B 1 467 ? 51.992 6.777 4.927 1.00 21.12 490 ASN B N 1
ATOM 8573 C CA . ASN B 1 467 ? 51.966 5.312 5.035 1.00 20.99 490 ASN B CA 1
ATOM 8574 C C . ASN B 1 467 ? 52.751 4.817 6.293 1.00 20.11 490 ASN B C 1
ATOM 8575 O O . ASN B 1 467 ? 53.745 4.096 6.221 1.00 20.43 490 ASN B O 1
ATOM 8580 N N . ASP B 1 468 ? 52.196 5.160 7.447 1.00 18.26 491 ASP B N 1
ATOM 8581 C CA . ASP B 1 468 ? 52.835 5.058 8.765 1.00 16.18 491 ASP B CA 1
ATOM 8582 C C . ASP B 1 468 ? 52.261 3.813 9.512 1.00 15.82 491 ASP B C 1
ATOM 8583 O O . ASP B 1 468 ? 51.240 3.907 10.180 1.00 14.66 491 ASP B O 1
ATOM 8588 N N . PHE B 1 469 ? 52.907 2.653 9.390 1.00 15.77 492 PHE B N 1
ATOM 8589 C CA . PHE B 1 469 ? 52.332 1.369 9.844 1.00 16.04 492 PHE B CA 1
ATOM 8590 C C . PHE B 1 469 ? 51.964 1.215 11.317 1.00 15.64 492 PHE B C 1
ATOM 8591 O O . PHE B 1 469 ? 50.824 0.811 11.617 1.00 18.58 492 PHE B O 1
ATOM 8599 N N . LYS B 1 470 ? 52.954 1.507 12.175 1.00 13.52 493 LYS B N 1
ATOM 8600 C CA . LYS B 1 470 ? 52.931 1.471 13.660 1.00 11.61 493 LYS B CA 1
ATOM 8601 C C . LYS B 1 470 ? 53.235 0.092 14.227 1.00 11.15 493 LYS B C 1
ATOM 8602 O O . LYS B 1 470 ? 52.930 -0.915 13.608 1.00 10.98 493 LYS B O 1
ATOM 8608 N N . GLY B 1 471 ? 53.754 0.078 15.449 1.00 10.93 494 GLY B N 1
ATOM 8609 C CA . GLY B 1 471 ? 54.156 -1.150 16.124 1.00 10.38 494 GLY B CA 1
ATOM 8610 C C . GLY B 1 471 ? 55.667 -1.295 16.063 1.00 10.55 494 GLY B C 1
ATOM 8611 O O . GLY B 1 471 ? 56.403 -0.301 15.923 1.00 9.78 494 GLY B O 1
ATOM 8612 N N . LEU B 1 472 ? 56.139 -2.526 16.191 1.00 10.27 495 LEU B N 1
ATOM 8613 C CA . LEU B 1 472 ? 57.539 -2.788 15.919 1.00 11.34 495 LEU B CA 1
ATOM 8614 C C . LEU B 1 472 ? 57.609 -3.024 14.424 1.00 11.93 495 LEU B C 1
ATOM 8615 O O . LEU B 1 472 ? 57.141 -4.064 13.905 1.00 13.80 495 LEU B O 1
ATOM 8620 N N . VAL B 1 473 ? 58.124 -2.036 13.710 1.00 11.75 496 VAL B N 1
ATOM 8621 C CA . VAL B 1 473 ? 58.070 -2.086 12.234 1.00 12.08 496 VAL B CA 1
ATOM 8622 C C . VAL B 1 473 ? 59.341 -2.704 11.630 1.00 12.07 496 VAL B C 1
ATOM 8623 O O . VAL B 1 473 ? 59.445 -2.950 10.426 1.00 12.25 496 VAL B O 1
ATOM 8627 N N . SER B 1 474 ? 60.296 -2.951 12.501 1.00 12.72 497 SER B N 1
ATOM 8628 C CA . SER B 1 474 ? 61.533 -3.639 12.162 1.00 13.62 497 SER B CA 1
ATOM 8629 C C . SER B 1 474 ? 62.009 -4.458 13.381 1.00 13.37 497 SER B C 1
ATOM 8630 O O . SER B 1 474 ? 61.409 -4.384 14.458 1.00 13.19 497 SER B O 1
ATOM 8633 N N . ASN B 1 475 ? 63.055 -5.257 13.215 1.00 13.81 498 ASN B N 1
ATOM 8634 C CA . ASN B 1 475 ? 63.556 -6.098 14.324 1.00 13.97 498 ASN B CA 1
ATOM 8635 C C . ASN B 1 475 ? 64.110 -5.364 15.563 1.00 13.71 498 ASN B C 1
ATOM 8636 O O . ASN B 1 475 ? 64.499 -4.205 15.501 1.00 14.17 498 ASN B O 1
ATOM 8641 N N . LEU B 1 476 ? 64.086 -6.063 16.685 1.00 13.72 499 LEU B N 1
ATOM 8642 C CA . LEU B 1 476 ? 64.823 -5.667 17.869 1.00 13.71 499 LEU B CA 1
ATOM 8643 C C . LEU B 1 476 ? 66.027 -6.578 18.014 1.00 14.50 499 LEU B C 1
ATOM 8644 O O . LEU B 1 476 ? 65.998 -7.739 17.604 1.00 15.57 499 LEU B O 1
ATOM 8649 N N . THR B 1 477 ? 67.093 -6.045 18.587 1.00 13.84 500 THR B N 1
ATOM 8650 C CA . THR B 1 477 ? 68.255 -6.865 18.881 1.00 14.38 500 THR B CA 1
ATOM 8651 C C . THR B 1 477 ? 68.524 -6.815 20.358 1.00 14.71 500 THR B C 1
ATOM 8652 O O . THR B 1 477 ? 68.205 -5.826 21.017 1.00 14.28 500 THR B O 1
ATOM 8656 N N . LEU B 1 478 ? 69.109 -7.882 20.890 1.00 16.17 501 LEU B N 1
ATOM 8657 C CA . LEU B 1 478 ? 69.624 -7.853 22.244 1.00 17.49 501 LEU B CA 1
ATOM 8658 C C . LEU B 1 478 ? 71.113 -8.209 22.126 1.00 18.80 501 LEU B C 1
ATOM 8659 O O . LEU B 1 478 ? 71.453 -9.231 21.539 1.00 19.63 501 LEU B O 1
ATOM 8664 N N . SER B 1 479 ? 71.979 -7.350 22.664 1.00 19.70 502 SER B N 1
ATOM 8665 C CA . SER B 1 479 ? 73.440 -7.484 22.480 1.00 21.43 502 SER B CA 1
ATOM 8666 C C . SER B 1 479 ? 73.810 -7.682 21.011 1.00 22.79 502 SER B C 1
ATOM 8667 O O . SER B 1 479 ? 74.733 -8.441 20.696 1.00 24.87 502 SER B O 1
ATOM 8670 N N . SER B 1 480 ? 73.075 -7.000 20.125 1.00 22.41 503 SER B N 1
ATOM 8671 C CA . SER B 1 480 ? 73.225 -7.072 18.653 1.00 22.36 503 SER B CA 1
ATOM 8672 C C . SER B 1 480 ? 72.641 -8.293 17.973 1.00 21.35 503 SER B C 1
ATOM 8673 O O . SER B 1 480 ? 72.707 -8.362 16.760 1.00 22.44 503 SER B O 1
ATOM 8676 N N . ASN B 1 481 ? 72.083 -9.253 18.717 1.00 20.97 504 ASN B N 1
ATOM 8677 C CA . ASN B 1 481 ? 71.489 -10.436 18.056 1.00 20.42 504 ASN B CA 1
ATOM 8678 C C . ASN B 1 481 ? 69.972 -10.303 17.951 1.00 19.86 504 ASN B C 1
ATOM 8679 O O . ASN B 1 481 ? 69.309 -9.954 18.935 1.00 18.31 504 ASN B O 1
ATOM 8684 N N . ILE B 1 482 ? 69.443 -10.587 16.757 1.00 19.30 505 ILE B N 1
ATOM 8685 C CA . ILE B 1 482 ? 68.021 -10.354 16.488 1.00 18.82 505 ILE B CA 1
ATOM 8686 C C . ILE B 1 482 ? 67.174 -11.209 17.428 1.00 18.67 505 ILE B C 1
ATOM 8687 O O . ILE B 1 482 ? 67.440 -12.416 17.597 1.00 20.33 505 ILE B O 1
ATOM 8692 N N . LEU B 1 483 ? 66.172 -10.589 18.045 1.00 16.92 506 LEU B N 1
ATOM 8693 C CA . LEU B 1 483 ? 65.260 -11.285 18.914 1.00 16.75 506 LEU B CA 1
ATOM 8694 C C . LEU B 1 483 ? 64.172 -11.931 18.084 1.00 16.62 506 LEU B C 1
ATOM 8695 O O . LEU B 1 483 ? 63.548 -11.245 17.269 1.00 16.15 506 LEU B O 1
ATOM 8700 N N . THR B 1 484 ? 63.958 -13.236 18.293 1.00 16.25 507 THR B N 1
ATOM 8701 C CA . THR B 1 484 ? 62.903 -13.957 17.596 1.00 16.66 507 THR B CA 1
ATOM 8702 C C . THR B 1 484 ? 61.927 -14.589 18.565 1.00 17.05 507 THR B C 1
ATOM 8703 O O . THR B 1 484 ? 62.198 -14.655 19.784 1.00 16.64 507 THR B O 1
ATOM 8707 N N . ASP B 1 485 ? 60.826 -15.106 18.003 1.00 16.43 508 ASP B N 1
ATOM 8708 C CA . ASP B 1 485 ? 59.801 -15.837 18.745 1.00 17.51 508 ASP B CA 1
ATOM 8709 C C . ASP B 1 485 ? 58.974 -14.871 19.574 1.00 16.54 508 ASP B C 1
ATOM 8710 O O . ASP B 1 485 ? 59.192 -14.693 20.770 1.00 16.88 508 ASP B O 1
ATOM 8715 N N . TRP B 1 486 ? 58.020 -14.240 18.906 1.00 15.28 509 TRP B N 1
ATOM 8716 C CA . TRP B 1 486 ? 57.187 -13.229 19.506 1.00 14.25 509 TRP B CA 1
ATOM 8717 C C . TRP B 1 486 ? 55.790 -13.739 19.694 1.00 14.31 509 TRP B C 1
ATOM 8718 O O . TRP B 1 486 ? 55.245 -14.496 18.867 1.00 14.02 509 TRP B O 1
ATOM 8729 N N . THR B 1 487 ? 55.191 -13.279 20.771 1.00 14.55 510 THR B N 1
ATOM 8730 C CA . THR B 1 487 ? 53.795 -13.514 21.062 1.00 14.47 510 THR B CA 1
ATOM 8731 C C . THR B 1 487 ? 53.143 -12.152 21.228 1.00 13.39 510 THR B C 1
ATOM 8732 O O . THR B 1 487 ? 53.514 -11.368 22.109 1.00 13.19 510 THR B O 1
ATOM 8736 N N . ILE B 1 488 ? 52.203 -11.843 20.348 1.00 11.97 511 ILE B N 1
ATOM 8737 C CA . ILE B 1 488 ? 51.817 -10.439 20.137 1.00 11.60 511 ILE B CA 1
ATOM 8738 C C . ILE B 1 488 ? 50.330 -10.263 20.451 1.00 11.69 511 ILE B C 1
ATOM 8739 O O . ILE B 1 488 ? 49.475 -10.955 19.863 1.00 12.63 511 ILE B O 1
ATOM 8744 N N . PHE B 1 489 ? 50.027 -9.360 21.379 1.00 11.22 512 PHE B N 1
ATOM 8745 C CA . PHE B 1 489 ? 48.682 -9.247 21.932 1.00 11.69 512 PHE B CA 1
ATOM 8746 C C . PHE B 1 489 ? 48.087 -7.927 21.451 1.00 11.57 512 PHE B C 1
ATOM 8747 O O . PHE B 1 489 ? 48.397 -6.867 22.011 1.00 11.26 512 PHE B O 1
ATOM 8755 N N . PRO B 1 490 ? 47.193 -7.969 20.456 1.00 11.27 513 PRO B N 1
ATOM 8756 C CA . PRO B 1 490 ? 46.427 -6.754 20.210 1.00 11.93 513 PRO B CA 1
ATOM 8757 C C . PRO B 1 490 ? 45.499 -6.508 21.383 1.00 11.93 513 PRO B C 1
ATOM 8758 O O . PRO B 1 490 ? 44.927 -7.469 21.899 1.00 13.06 513 PRO B O 1
ATOM 8762 N N . LEU B 1 491 ? 45.383 -5.249 21.836 1.00 11.71 514 LEU B N 1
ATOM 8763 C CA . LEU B 1 491 ? 44.707 -4.929 23.097 1.00 12.45 514 LEU B CA 1
ATOM 8764 C C . LEU B 1 491 ? 43.395 -4.201 22.848 1.00 13.72 514 LEU B C 1
ATOM 8765 O O . LEU B 1 491 ? 43.373 -3.079 22.307 1.00 12.77 514 LEU B O 1
ATOM 8770 N N . ASP B 1 492 ? 42.306 -4.887 23.194 1.00 15.62 515 ASP B N 1
ATOM 8771 C CA . ASP B 1 492 ? 40.951 -4.344 23.073 1.00 15.99 515 ASP B CA 1
ATOM 8772 C C . ASP B 1 492 ? 40.730 -3.427 24.280 1.00 15.22 515 ASP B C 1
ATOM 8773 O O . ASP B 1 492 ? 39.874 -3.707 25.115 1.00 13.89 515 ASP B O 1
ATOM 8778 N N . THR B 1 493 ? 41.462 -2.302 24.356 1.00 14.07 516 THR B N 1
ATOM 8779 C CA . THR B 1 493 ? 41.346 -1.415 25.544 1.00 13.67 516 THR B CA 1
ATOM 8780 C C . THR B 1 493 ? 39.973 -0.793 25.718 1.00 13.68 516 THR B C 1
ATOM 8781 O O . THR B 1 493 ? 39.536 -0.559 26.850 1.00 13.91 516 THR B O 1
ATOM 8785 N N . GLU B 1 494 ? 39.286 -0.483 24.616 1.00 13.35 517 GLU B N 1
ATOM 8786 C CA . GLU B 1 494 ? 38.028 0.262 24.747 1.00 13.97 517 GLU B CA 1
ATOM 8787 C C . GLU B 1 494 ? 36.955 -0.676 25.308 1.00 15.05 517 GLU B C 1
ATOM 8788 O O . GLU B 1 494 ? 36.206 -0.296 26.215 1.00 15.56 517 GLU B O 1
ATOM 8794 N N . ASP B 1 495 ? 36.904 -1.908 24.794 1.00 16.71 518 ASP B N 1
ATOM 8795 C CA . ASP B 1 495 ? 35.974 -2.923 25.313 1.00 18.37 518 ASP B CA 1
ATOM 8796 C C . ASP B 1 495 ? 36.281 -3.251 26.765 1.00 17.48 518 ASP B C 1
ATOM 8797 O O . ASP B 1 495 ? 35.352 -3.352 27.576 1.00 17.34 518 ASP B O 1
ATOM 8802 N N . ALA B 1 496 ? 37.573 -3.425 27.082 1.00 16.26 519 ALA B N 1
ATOM 8803 C CA . ALA B 1 496 ? 38.004 -3.810 28.434 1.00 15.24 519 ALA B CA 1
ATOM 8804 C C . ALA B 1 496 ? 37.622 -2.749 29.460 1.00 15.16 519 ALA B C 1
ATOM 8805 O O . ALA B 1 496 ? 37.097 -3.075 30.532 1.00 14.09 519 ALA B O 1
ATOM 8807 N N . VAL B 1 497 ? 37.882 -1.477 29.125 1.00 14.11 520 VAL B N 1
ATOM 8808 C CA . VAL B 1 497 ? 37.532 -0.388 30.035 1.00 14.07 520 VAL B CA 1
ATOM 8809 C C . VAL B 1 497 ? 36.015 -0.330 30.211 1.00 15.26 520 VAL B C 1
ATOM 8810 O O . VAL B 1 497 ? 35.523 -0.127 31.337 1.00 15.36 520 VAL B O 1
ATOM 8814 N N . ARG B 1 498 ? 35.285 -0.553 29.117 1.00 16.01 521 ARG B N 1
ATOM 8815 C CA . ARG B 1 498 ? 33.819 -0.536 29.174 1.00 17.82 521 ARG B CA 1
ATOM 8816 C C . ARG B 1 498 ? 33.204 -1.609 30.044 1.00 17.15 521 ARG B C 1
ATOM 8817 O O . ARG B 1 498 ? 32.133 -1.393 30.592 1.00 17.80 521 ARG B O 1
ATOM 8825 N N . SER B 1 499 ? 33.893 -2.734 30.193 1.00 17.00 522 SER B N 1
ATOM 8826 C CA . SER B 1 499 ? 33.462 -3.814 31.096 1.00 16.57 522 SER B CA 1
ATOM 8827 C C . SER B 1 499 ? 34.175 -3.790 32.480 1.00 17.81 522 SER B C 1
ATOM 8828 O O . SER B 1 499 ? 34.044 -4.757 33.246 1.00 17.85 522 SER B O 1
ATOM 8831 N N . HIS B 1 500 ? 34.914 -2.715 32.807 1.00 17.75 523 HIS B N 1
ATOM 8832 C CA . HIS B 1 500 ? 35.640 -2.656 34.109 1.00 19.38 523 HIS B CA 1
ATOM 8833 C C . HIS B 1 500 ? 36.639 -3.817 34.221 1.00 18.60 523 HIS B C 1
ATOM 8834 O O . HIS B 1 500 ? 36.817 -4.447 35.274 1.00 18.87 523 HIS B O 1
ATOM 8841 N N . LEU B 1 501 ? 37.324 -4.073 33.116 1.00 17.89 524 LEU B N 1
ATOM 8842 C CA . LEU B 1 501 ? 38.261 -5.185 32.967 1.00 18.72 524 LEU B CA 1
ATOM 8843 C C . LEU B 1 501 ? 37.572 -6.505 33.265 1.00 19.22 524 LEU B C 1
ATOM 8844 O O . LEU B 1 501 ? 38.170 -7.392 33.876 1.00 20.64 524 LEU B O 1
ATOM 8849 N N . GLY B 1 502 ? 36.317 -6.619 32.809 1.00 18.54 525 GLY B N 1
ATOM 8850 C CA . GLY B 1 502 ? 35.544 -7.855 32.939 1.00 19.26 525 GLY B CA 1
ATOM 8851 C C . GLY B 1 502 ? 34.768 -7.971 34.235 1.00 19.92 525 GLY B C 1
ATOM 8852 O O . GLY B 1 502 ? 33.983 -8.908 34.400 1.00 21.16 525 GLY B O 1
ATOM 8853 N N . GLY B 1 503 ? 34.977 -7.041 35.171 1.00 19.79 526 GLY B N 1
ATOM 8854 C CA . GLY B 1 503 ? 34.236 -7.086 36.443 1.00 19.28 526 GLY B CA 1
ATOM 8855 C C . GLY B 1 503 ? 32.727 -6.860 36.300 1.00 20.52 526 GLY B C 1
ATOM 8856 O O . GLY B 1 503 ? 31.959 -7.184 37.224 1.00 20.95 526 GLY B O 1
ATOM 8857 N N . TRP B 1 504 ? 32.284 -6.276 35.179 1.00 20.11 527 TRP B N 1
ATOM 8858 C CA . TRP B 1 504 ? 30.825 -6.114 34.931 1.00 20.39 527 TRP B CA 1
ATOM 8859 C C . TRP B 1 504 ? 30.303 -7.104 33.938 1.00 19.34 527 TRP B C 1
ATOM 8860 O O . TRP B 1 504 ? 29.144 -7.034 33.535 1.00 19.05 527 TRP B O 1
ATOM 8871 N N . GLY B 1 505 ? 31.163 -8.017 33.507 1.00 18.72 528 GLY B N 1
ATOM 8872 C CA . GLY B 1 505 ? 30.752 -9.120 32.649 1.00 18.79 528 GLY B CA 1
ATOM 8873 C C . GLY B 1 505 ? 30.585 -8.570 31.248 1.00 18.87 528 GLY B C 1
ATOM 8874 O O . GLY B 1 505 ? 31.135 -7.507 30.933 1.00 19.16 528 GLY B O 1
ATOM 8875 N N . HIS B 1 506 ? 29.819 -9.275 30.423 1.00 19.24 529 HIS B N 1
ATOM 8876 C CA . HIS B 1 506 ? 29.788 -8.995 28.977 1.00 20.37 529 HIS B CA 1
ATOM 8877 C C . HIS B 1 506 ? 28.407 -8.784 28.373 1.00 20.66 529 HIS B C 1
ATOM 8878 O O . HIS B 1 506 ? 28.270 -8.688 27.151 1.00 21.49 529 HIS B O 1
ATOM 8885 N N . ARG B 1 507 ? 27.381 -8.702 29.204 1.00 21.67 530 ARG B N 1
ATOM 8886 C CA . ARG B 1 507 ? 26.088 -8.238 28.718 1.00 23.32 530 ARG B CA 1
ATOM 8887 C C . ARG B 1 507 ? 26.228 -6.815 28.155 1.00 24.75 530 ARG B C 1
ATOM 8888 O O . ARG B 1 507 ? 25.625 -6.500 27.137 1.00 26.59 530 ARG B O 1
ATOM 8896 N N . ASN B 1 522 ? 62.863 6.894 36.741 1.00 28.20 545 ASN B N 1
ATOM 8897 C CA . ASN B 1 522 ? 62.098 5.822 37.398 1.00 26.08 545 ASN B CA 1
ATOM 8898 C C . ASN B 1 522 ? 60.662 5.610 36.838 1.00 22.41 545 ASN B C 1
ATOM 8899 O O . ASN B 1 522 ? 59.986 6.575 36.419 1.00 21.04 545 ASN B O 1
ATOM 8904 N N . TYR B 1 523 ? 60.208 4.349 36.840 1.00 18.66 546 TYR B N 1
ATOM 8905 C CA . TYR B 1 523 ? 58.982 3.947 36.121 1.00 17.41 546 TYR B CA 1
ATOM 8906 C C . TYR B 1 523 ? 58.154 2.985 36.935 1.00 16.30 546 TYR B C 1
ATOM 8907 O O . TYR B 1 523 ? 58.674 2.362 37.850 1.00 17.58 546 TYR B O 1
ATOM 8916 N N . THR B 1 524 ? 56.859 2.892 36.617 1.00 14.64 547 THR B N 1
ATOM 8917 C CA . THR B 1 524 ? 55.970 1.846 37.160 1.00 14.56 547 THR B CA 1
ATOM 8918 C C . THR B 1 524 ? 55.432 1.078 35.966 1.00 13.78 547 THR B C 1
ATOM 8919 O O . THR B 1 524 ? 55.428 1.599 34.849 1.00 12.73 547 THR B O 1
ATOM 8923 N N . LEU B 1 525 ? 55.011 -0.157 36.175 1.00 13.40 548 LEU B N 1
ATOM 8924 C CA . LEU B 1 525 ? 54.357 -0.913 35.091 1.00 13.34 548 LEU B CA 1
ATOM 8925 C C . LEU B 1 525 ? 53.096 -0.233 34.590 1.00 11.99 548 LEU B C 1
ATOM 8926 O O . LEU B 1 525 ? 52.267 0.224 35.402 1.00 11.71 548 LEU B O 1
ATOM 8931 N N . PRO B 1 526 ? 52.905 -0.226 33.271 1.00 11.52 549 PRO B N 1
ATOM 8932 C CA . PRO B 1 526 ? 51.634 0.211 32.685 1.00 10.72 549 PRO B CA 1
ATOM 8933 C C . PRO B 1 526 ? 50.482 -0.486 33.383 1.00 10.69 549 PRO B C 1
ATOM 8934 O O . PRO B 1 526 ? 50.470 -1.710 33.532 1.00 10.58 549 PRO B O 1
ATOM 8938 N N . ALA B 1 527 ? 49.537 0.303 33.861 1.00 10.51 550 ALA B N 1
ATOM 8939 C CA . ALA B 1 527 ? 48.443 -0.245 34.662 1.00 10.92 550 ALA B CA 1
ATOM 8940 C C . ALA B 1 527 ? 47.207 0.665 34.584 1.00 10.64 550 ALA B C 1
ATOM 8941 O O . ALA B 1 527 ? 47.308 1.848 34.280 1.00 9.92 550 ALA B O 1
ATOM 8943 N N . PHE B 1 528 ? 46.061 0.079 34.914 1.00 11.23 551 PHE B N 1
ATOM 8944 C CA . PHE B 1 528 ? 44.758 0.735 34.978 1.00 11.97 551 PHE B CA 1
ATOM 8945 C C . PHE B 1 528 ? 44.473 1.135 36.425 1.00 12.68 551 PHE B C 1
ATOM 8946 O O . PHE B 1 528 ? 44.610 0.324 37.345 1.00 13.70 551 PHE B O 1
ATOM 8954 N N . TYR B 1 529 ? 44.139 2.417 36.604 1.00 13.07 552 TYR B N 1
ATOM 8955 C CA . TYR B 1 529 ? 43.789 2.995 37.916 1.00 13.87 552 TYR B CA 1
ATOM 8956 C C . TYR B 1 529 ? 42.349 3.483 37.812 1.00 14.16 552 TYR B C 1
ATOM 8957 O O . TYR B 1 529 ? 42.001 4.136 36.855 1.00 14.36 552 TYR B O 1
ATOM 8966 N N . MET B 1 530 ? 41.528 3.149 38.801 1.00 15.48 553 MET B N 1
ATOM 8967 C CA . MET B 1 530 ? 40.098 3.417 38.781 1.00 16.90 553 MET B CA 1
ATOM 8968 C C . MET B 1 530 ? 39.670 4.177 40.015 1.00 16.04 553 MET B C 1
ATOM 8969 O O . MET B 1 530 ? 40.225 3.960 41.078 1.00 14.65 553 MET B O 1
ATOM 8974 N N . GLY B 1 531 ? 38.642 5.017 39.857 1.00 15.43 554 GLY B N 1
ATOM 8975 C CA . GLY B 1 531 ? 38.086 5.848 40.954 1.00 15.56 554 GLY B CA 1
ATOM 8976 C C . GLY B 1 531 ? 36.666 6.236 40.556 1.00 15.70 554 GLY B C 1
ATOM 8977 O O . GLY B 1 531 ? 36.365 6.329 39.385 1.00 14.90 554 GLY B O 1
ATOM 8978 N N . ASN B 1 532 ? 35.779 6.415 41.534 1.00 16.21 555 ASN B N 1
ATOM 8979 C CA . ASN B 1 532 ? 34.406 6.801 41.270 1.00 16.66 555 ASN B CA 1
ATOM 8980 C C . ASN B 1 532 ? 34.149 8.169 41.919 1.00 16.52 555 ASN B C 1
ATOM 8981 O O . ASN B 1 532 ? 34.744 8.502 42.958 1.00 15.97 555 ASN B O 1
ATOM 8986 N N . PHE B 1 533 ? 33.243 8.956 41.344 1.00 15.75 556 PHE B N 1
ATOM 8987 C CA . PHE B 1 533 ? 32.712 10.103 42.073 1.00 15.11 556 PHE B CA 1
ATOM 8988 C C . PHE B 1 533 ? 31.254 10.308 41.741 1.00 15.53 556 PHE B C 1
ATOM 8989 O O . PHE B 1 533 ? 30.816 10.017 40.621 1.00 15.66 556 PHE B O 1
ATOM 8997 N N . SER B 1 534 ? 30.509 10.846 42.704 1.00 14.98 557 SER B N 1
ATOM 8998 C CA . SER B 1 534 ? 29.085 11.021 42.527 1.00 15.42 557 SER B CA 1
ATOM 8999 C C . SER B 1 534 ? 28.710 12.466 42.368 1.00 14.69 557 SER B C 1
ATOM 9000 O O . SER B 1 534 ? 29.407 13.356 42.858 1.00 14.36 557 SER B O 1
ATOM 9003 N N . ILE B 1 535 ? 27.625 12.691 41.630 1.00 13.42 558 ILE B N 1
ATOM 9004 C CA . ILE B 1 535 ? 27.109 14.034 41.382 1.00 12.86 558 ILE B CA 1
ATOM 9005 C C . ILE B 1 535 ? 25.635 13.993 41.824 1.00 13.38 558 ILE B C 1
ATOM 9006 O O . ILE B 1 535 ? 24.883 13.084 41.427 1.00 13.52 558 ILE B O 1
ATOM 9011 N N . PRO B 1 536 ? 25.187 14.972 42.627 1.00 13.82 559 PRO B N 1
ATOM 9012 C CA . PRO B 1 536 ? 23.804 14.848 43.094 1.00 13.67 559 PRO B CA 1
ATOM 9013 C C . PRO B 1 536 ? 22.773 14.951 41.958 1.00 13.80 559 PRO B C 1
ATOM 9014 O O . PRO B 1 536 ? 22.972 15.708 40.993 1.00 12.96 559 PRO B O 1
ATOM 9018 N N . SER B 1 537 ? 21.653 14.248 42.124 1.00 13.77 560 SER B N 1
ATOM 9019 C CA . SER B 1 537 ? 20.547 14.323 41.183 1.00 13.92 560 SER B CA 1
ATOM 9020 C C . SER B 1 537 ? 19.596 15.478 41.557 1.00 13.51 560 SER B C 1
ATOM 9021 O O . SER B 1 537 ? 19.648 15.989 42.664 1.00 13.02 560 SER B O 1
ATOM 9024 N N . GLY B 1 538 ? 18.712 15.875 40.643 1.00 12.97 561 GLY B N 1
ATOM 9025 C CA . GLY B 1 538 ? 17.707 16.887 40.991 1.00 13.36 561 GLY B CA 1
ATOM 9026 C C . GLY B 1 538 ? 18.237 18.303 41.188 1.00 12.83 561 GLY B C 1
ATOM 9027 O O . GLY B 1 538 ? 17.563 19.140 41.757 1.00 12.81 561 GLY B O 1
ATOM 9028 N N . ILE B 1 539 ? 19.451 18.556 40.710 1.00 12.55 562 ILE B N 1
ATOM 9029 C CA . ILE B 1 539 ? 20.046 19.871 40.737 1.00 12.67 562 ILE B CA 1
ATOM 9030 C C . ILE B 1 539 ? 20.056 20.353 39.294 1.00 12.72 562 ILE B C 1
ATOM 9031 O O . ILE B 1 539 ? 20.759 19.773 38.450 1.00 12.51 562 ILE B O 1
ATOM 9036 N N . PRO B 1 540 ? 19.275 21.397 38.991 1.00 13.25 563 PRO B N 1
ATOM 9037 C CA . PRO B 1 540 ? 19.133 21.742 37.557 1.00 13.20 563 PRO B CA 1
ATOM 9038 C C . PRO B 1 540 ? 20.454 22.010 36.857 1.00 13.66 563 PRO B C 1
ATOM 9039 O O . PRO B 1 540 ? 20.578 21.717 35.678 1.00 14.00 563 PRO B O 1
ATOM 9043 N N . ASP B 1 541 ? 21.446 22.501 37.598 1.00 14.12 564 ASP B N 1
ATOM 9044 C CA . ASP B 1 541 ? 22.722 22.888 36.981 1.00 14.67 564 ASP B CA 1
ATOM 9045 C C . ASP B 1 541 ? 23.867 21.948 37.278 1.00 14.57 564 ASP B C 1
ATOM 9046 O O . ASP B 1 541 ? 25.029 22.366 37.267 1.00 16.20 564 ASP B O 1
ATOM 9051 N N . LEU B 1 542 ? 23.548 20.691 37.559 1.00 13.02 565 LEU B N 1
ATOM 9052 C CA . LEU B 1 542 ? 24.582 19.635 37.563 1.00 12.78 565 LEU B CA 1
ATOM 9053 C C . LEU B 1 542 ? 24.056 18.398 36.806 1.00 12.38 565 LEU B C 1
ATOM 9054 O O . LEU B 1 542 ? 22.865 18.094 36.884 1.00 11.99 565 LEU B O 1
ATOM 9059 N N . PRO B 1 543 ? 24.938 17.694 36.068 1.00 11.96 566 PRO B N 1
ATOM 9060 C CA . PRO B 1 543 ? 26.383 17.942 35.867 1.00 11.68 566 PRO B CA 1
ATOM 9061 C C . PRO B 1 543 ? 26.690 19.124 34.949 1.00 11.63 566 PRO B C 1
ATOM 9062 O O . PRO B 1 543 ? 25.846 19.527 34.132 1.00 11.94 566 PRO B O 1
ATOM 9066 N N . GLN B 1 544 ? 27.885 19.684 35.133 1.00 10.88 567 GLN B N 1
ATOM 9067 C CA . GLN B 1 544 ? 28.427 20.679 34.214 1.00 10.86 567 GLN B CA 1
ATOM 9068 C C . GLN B 1 544 ? 29.723 20.178 33.605 1.00 10.06 567 GLN B C 1
ATOM 9069 O O . GLN B 1 544 ? 30.357 19.223 34.118 1.00 9.98 567 GLN B O 1
ATOM 9075 N N . ASP B 1 545 ? 30.107 20.832 32.512 1.00 9.86 568 ASP B N 1
ATOM 9076 C CA . ASP B 1 545 ? 31.394 20.628 31.857 1.00 9.91 568 ASP B CA 1
ATOM 9077 C C . ASP B 1 545 ? 32.475 20.849 32.879 1.00 9.65 568 ASP B C 1
ATOM 9078 O O . ASP B 1 545 ? 32.310 21.590 33.868 1.00 10.20 568 ASP B O 1
ATOM 9083 N N . THR B 1 546 ? 33.611 20.230 32.644 1.00 9.48 569 THR B N 1
ATOM 9084 C CA . THR B 1 546 ? 34.739 20.363 33.568 1.00 9.21 569 THR B CA 1
ATOM 9085 C C . THR B 1 546 ? 36.022 20.034 32.798 1.00 9.18 569 THR B C 1
ATOM 9086 O O . THR B 1 546 ? 35.985 19.749 31.590 1.00 9.07 569 THR B O 1
ATOM 9090 N N . PHE B 1 547 ? 37.144 20.106 33.508 1.00 9.14 570 PHE B N 1
ATOM 9091 C CA . PHE B 1 547 ? 38.469 19.872 32.938 1.00 9.11 570 PHE B CA 1
ATOM 9092 C C . PHE B 1 547 ? 39.201 18.999 33.922 1.00 9.06 570 PHE B C 1
ATOM 9093 O O . PHE B 1 547 ? 39.210 19.292 35.108 1.00 9.69 570 PHE B O 1
ATOM 9101 N N . ILE B 1 548 ? 39.795 17.922 33.410 1.00 8.84 571 ILE B N 1
ATOM 9102 C CA . ILE B 1 548 ? 40.502 16.982 34.257 1.00 9.13 571 ILE B CA 1
ATOM 9103 C C . ILE B 1 548 ? 42.029 17.217 34.174 1.00 9.21 571 ILE B C 1
ATOM 9104 O O . ILE B 1 548 ? 42.591 17.421 33.062 1.00 9.29 571 ILE B O 1
ATOM 9109 N N A GLN B 1 549 ? 42.669 17.172 35.354 0.50 10.38 572 GLN B N 1
ATOM 9110 N N B GLN B 1 549 ? 42.706 17.257 35.325 0.50 9.84 572 GLN B N 1
ATOM 9111 C CA A GLN B 1 549 ? 44.067 17.488 35.609 0.50 11.31 572 GLN B CA 1
ATOM 9112 C CA B GLN B 1 549 ? 44.149 17.436 35.346 0.50 10.34 572 GLN B CA 1
ATOM 9113 C C A GLN B 1 549 ? 44.747 16.227 36.146 0.50 11.50 572 GLN B C 1
ATOM 9114 C C B GLN B 1 549 ? 44.782 16.316 36.176 0.50 10.92 572 GLN B C 1
ATOM 9115 O O A GLN B 1 549 ? 44.093 15.454 36.842 0.50 11.44 572 GLN B O 1
ATOM 9116 O O B GLN B 1 549 ? 44.142 15.746 37.069 0.50 10.78 572 GLN B O 1
ATOM 9127 N N . PHE B 1 550 ? 46.044 16.030 35.882 1.00 11.10 573 PHE B N 1
ATOM 9128 C CA . PHE B 1 550 ? 46.712 14.798 36.329 1.00 11.68 573 PHE B CA 1
ATOM 9129 C C . PHE B 1 550 ? 48.010 15.128 37.068 1.00 13.49 573 PHE B C 1
ATOM 9130 O O . PHE B 1 550 ? 49.081 14.703 36.623 1.00 12.78 573 PHE B O 1
ATOM 9138 N N . PRO B 1 551 ? 47.897 15.856 38.208 1.00 15.25 574 PRO B N 1
ATOM 9139 C CA . PRO B 1 551 ? 49.089 16.245 38.948 1.00 16.44 574 PRO B CA 1
ATOM 9140 C C . PRO B 1 551 ? 49.825 15.021 39.418 1.00 15.55 574 PRO B C 1
ATOM 9141 O O . PRO B 1 551 ? 49.245 14.162 40.075 1.00 16.27 574 PRO B O 1
ATOM 9145 N N . GLY B 1 552 ? 51.096 14.932 39.084 1.00 14.20 575 GLY B N 1
ATOM 9146 C CA . GLY B 1 552 ? 51.909 13.818 39.590 1.00 14.38 575 GLY B CA 1
ATOM 9147 C C . GLY B 1 552 ? 51.902 12.580 38.687 1.00 12.86 575 GLY B C 1
ATOM 9148 O O . GLY B 1 552 ? 52.758 11.726 38.808 1.00 14.10 575 GLY B O 1
ATOM 9149 N N . TRP B 1 553 ? 50.976 12.524 37.733 1.00 11.89 576 TRP B N 1
ATOM 9150 C CA . TRP B 1 553 ? 50.956 11.481 36.688 1.00 11.06 576 TRP B CA 1
ATOM 9151 C C . TRP B 1 553 ? 51.921 11.859 35.569 1.00 10.73 576 TRP B C 1
ATOM 9152 O O . TRP B 1 553 ? 52.510 12.947 35.597 1.00 10.66 576 TRP B O 1
ATOM 9163 N N . THR B 1 554 ? 52.116 10.961 34.598 1.00 9.86 577 THR B N 1
ATOM 9164 C CA . THR B 1 554 ? 53.176 11.149 33.585 1.00 9.47 577 THR B CA 1
ATOM 9165 C C . THR B 1 554 ? 52.648 11.136 32.157 1.00 8.98 577 THR B C 1
ATOM 9166 O O . THR B 1 554 ? 52.620 12.191 31.495 1.00 9.49 577 THR B O 1
ATOM 9170 N N . LYS B 1 555 ? 52.258 9.954 31.670 1.00 8.10 578 LYS B N 1
ATOM 9171 C CA . LYS B 1 555 ? 51.734 9.828 30.325 1.00 7.77 578 LYS B CA 1
ATOM 9172 C C . LYS B 1 555 ? 50.673 8.727 30.293 1.00 7.68 578 LYS B C 1
ATOM 9173 O O . LYS B 1 555 ? 50.929 7.625 30.744 1.00 7.63 578 LYS B O 1
ATOM 9179 N N . GLY B 1 556 ? 49.511 8.997 29.708 1.00 7.33 579 GLY B N 1
ATOM 9180 C CA . GLY B 1 556 ? 48.584 7.891 29.472 1.00 7.35 579 GLY B CA 1
ATOM 9181 C C . GLY B 1 556 ? 47.269 8.236 28.784 1.00 6.86 579 GLY B C 1
ATOM 9182 O O . GLY B 1 556 ? 47.135 9.284 28.179 1.00 6.70 579 GLY B O 1
ATOM 9183 N N . GLN B 1 557 ? 46.299 7.350 28.928 1.00 6.90 580 GLN B N 1
ATOM 9184 C CA . GLN B 1 557 ? 44.974 7.476 28.329 1.00 6.79 580 GLN B CA 1
ATOM 9185 C C . GLN B 1 557 ? 43.931 7.599 29.466 1.00 6.95 580 GLN B C 1
ATOM 9186 O O . GLN B 1 557 ? 44.118 7.043 30.521 1.00 7.62 580 GLN B O 1
ATOM 9192 N N . VAL B 1 558 ? 42.845 8.354 29.255 1.00 7.05 581 VAL B N 1
ATOM 9193 C CA . VAL B 1 558 ? 41.814 8.516 30.301 1.00 7.30 581 VAL B CA 1
ATOM 9194 C C . VAL B 1 558 ? 40.402 8.278 29.740 1.00 7.49 581 VAL B C 1
ATOM 9195 O O . VAL B 1 558 ? 40.094 8.675 28.599 1.00 7.38 581 VAL B O 1
ATOM 9199 N N . TRP B 1 559 ? 39.582 7.582 30.520 1.00 7.35 582 TRP B N 1
ATOM 9200 C CA . TRP B 1 559 ? 38.154 7.387 30.185 1.00 7.58 582 TRP B CA 1
ATOM 9201 C C . TRP B 1 559 ? 37.339 7.815 31.370 1.00 7.79 582 TRP B C 1
ATOM 9202 O O . TRP B 1 559 ? 37.768 7.671 32.524 1.00 7.73 582 TRP B O 1
ATOM 9213 N N . ILE B 1 560 ? 36.147 8.365 31.106 1.00 7.84 583 ILE B N 1
ATOM 9214 C CA . ILE B 1 560 ? 35.163 8.531 32.163 1.00 8.15 583 ILE B CA 1
ATOM 9215 C C . ILE B 1 560 ? 33.887 7.875 31.685 1.00 8.40 583 ILE B C 1
ATOM 9216 O O . ILE B 1 560 ? 33.401 8.151 30.561 1.00 7.77 583 ILE B O 1
ATOM 9221 N N . ASN B 1 561 ? 33.355 6.976 32.517 1.00 9.05 584 ASN B N 1
ATOM 9222 C CA . ASN B 1 561 ? 32.194 6.140 32.112 1.00 9.38 584 ASN B CA 1
ATOM 9223 C C . ASN B 1 561 ? 32.340 5.432 30.772 1.00 9.32 584 ASN B C 1
ATOM 9224 O O . ASN B 1 561 ? 31.379 5.309 30.028 1.00 9.25 584 ASN B O 1
ATOM 9229 N N . GLY B 1 562 ? 33.563 4.952 30.504 1.00 9.78 585 GLY B N 1
ATOM 9230 C CA . GLY B 1 562 ? 33.910 4.276 29.281 1.00 9.60 585 GLY B CA 1
ATOM 9231 C C . GLY B 1 562 ? 34.121 5.128 28.023 1.00 9.20 585 GLY B C 1
ATOM 9232 O O . GLY B 1 562 ? 34.427 4.583 26.949 1.00 9.68 585 GLY B O 1
ATOM 9233 N N A PHE B 1 563 ? 33.955 6.440 28.155 0.50 8.87 586 PHE B N 1
ATOM 9234 N N B PHE B 1 563 ? 33.937 6.439 28.152 0.50 8.82 586 PHE B N 1
ATOM 9235 C CA A PHE B 1 563 ? 34.199 7.366 27.060 0.50 8.57 586 PHE B CA 1
ATOM 9236 C CA B PHE B 1 563 ? 34.212 7.384 27.075 0.50 8.50 586 PHE B CA 1
ATOM 9237 C C A PHE B 1 563 ? 35.648 7.875 27.075 0.50 8.02 586 PHE B C 1
ATOM 9238 C C B PHE B 1 563 ? 35.684 7.786 27.122 0.50 7.96 586 PHE B C 1
ATOM 9239 O O A PHE B 1 563 ? 36.089 8.555 28.023 0.50 7.99 586 PHE B O 1
ATOM 9240 O O B PHE B 1 563 ? 36.183 8.278 28.148 0.50 7.83 586 PHE B O 1
ATOM 9255 N N . ASN B 1 564 ? 36.386 7.537 26.017 1.00 7.61 587 ASN B N 1
ATOM 9256 C CA . ASN B 1 564 ? 37.801 7.829 25.923 1.00 6.85 587 ASN B CA 1
ATOM 9257 C C . ASN B 1 564 ? 38.001 9.298 25.570 1.00 6.94 587 ASN B C 1
ATOM 9258 O O . ASN B 1 564 ? 37.805 9.703 24.415 1.00 7.18 587 ASN B O 1
ATOM 9263 N N . LEU B 1 565 ? 38.410 10.075 26.568 1.00 7.17 588 LEU B N 1
ATOM 9264 C CA . LEU B 1 565 ? 38.629 11.501 26.496 1.00 7.63 588 LEU B CA 1
ATOM 9265 C C . LEU B 1 565 ? 39.891 11.859 25.733 1.00 7.28 588 LEU B C 1
ATOM 9266 O O . LEU B 1 565 ? 40.032 13.027 25.338 1.00 7.25 588 LEU B O 1
ATOM 9271 N N . GLY B 1 566 ? 40.799 10.883 25.535 1.00 6.77 589 GLY B N 1
ATOM 9272 C CA . GLY B 1 566 ? 42.060 11.139 24.810 1.00 6.67 589 GLY B CA 1
ATOM 9273 C C . GLY B 1 566 ? 43.292 10.962 25.675 1.00 6.85 589 GLY B C 1
ATOM 9274 O O . GLY B 1 566 ? 43.230 10.323 26.725 1.00 7.05 589 GLY B O 1
ATOM 9275 N N . ARG B 1 567 ? 44.424 11.531 25.232 1.00 6.67 590 ARG B N 1
ATOM 9276 C CA . ARG B 1 567 ? 45.680 11.274 25.869 1.00 6.80 590 ARG B CA 1
ATOM 9277 C C . ARG B 1 567 ? 46.104 12.448 26.771 1.00 7.29 590 ARG B C 1
ATOM 9278 O O . ARG B 1 567 ? 45.922 13.627 26.413 1.00 7.14 590 ARG B O 1
ATOM 9286 N N . TYR B 1 568 ? 46.674 12.122 27.934 1.00 7.59 591 TYR B N 1
ATOM 9287 C CA . TYR B 1 568 ? 47.263 13.145 28.823 1.00 7.94 591 TYR B CA 1
ATOM 9288 C C . TYR B 1 568 ? 48.779 12.976 28.834 1.00 8.17 591 TYR B C 1
ATOM 9289 O O . TYR B 1 568 ? 49.295 11.863 28.653 1.00 7.81 591 TYR B O 1
ATOM 9298 N N . TRP B 1 569 ? 49.504 14.085 29.011 1.00 8.51 592 TRP B N 1
ATOM 9299 C CA . TRP B 1 569 ? 50.977 14.049 29.044 1.00 9.12 592 TRP B CA 1
ATOM 9300 C C . TRP B 1 569 ? 51.526 15.304 29.671 1.00 10.51 592 TRP B C 1
ATOM 9301 O O . TRP B 1 569 ? 52.201 16.094 28.975 1.00 10.30 592 TRP B O 1
ATOM 9312 N N . PRO B 1 570 ? 51.258 15.517 30.984 1.00 11.97 593 PRO B N 1
ATOM 9313 C CA . PRO B 1 570 ? 51.657 16.756 31.647 1.00 13.56 593 PRO B CA 1
ATOM 9314 C C . PRO B 1 570 ? 53.182 16.833 31.747 1.00 16.07 593 PRO B C 1
ATOM 9315 O O . PRO B 1 570 ? 53.716 17.906 31.976 1.00 16.60 593 PRO B O 1
ATOM 9319 N N . ALA B 1 571 ? 53.860 15.682 31.594 1.00 17.04 594 ALA B N 1
ATOM 9320 C CA . ALA B 1 571 ? 55.330 15.651 31.500 1.00 19.30 594 ALA B CA 1
ATOM 9321 C C . ALA B 1 571 ? 55.863 16.462 30.292 1.00 19.44 594 ALA B C 1
ATOM 9322 O O . ALA B 1 571 ? 56.976 16.998 30.346 1.00 20.20 594 ALA B O 1
ATOM 9324 N N . ARG B 1 572 ? 55.087 16.557 29.212 1.00 18.56 595 ARG B N 1
ATOM 9325 C CA . ARG B 1 572 ? 55.532 17.341 28.036 1.00 18.89 595 ARG B CA 1
ATOM 9326 C C . ARG B 1 572 ? 54.783 18.667 27.926 1.00 18.52 595 ARG B C 1
ATOM 9327 O O . ARG B 1 572 ? 55.369 19.679 27.601 1.00 19.34 595 ARG B O 1
ATOM 9335 N N . GLY B 1 573 ? 53.480 18.636 28.157 1.00 16.95 596 GLY B N 1
ATOM 9336 C CA . GLY B 1 573 ? 52.619 19.779 27.807 1.00 15.85 596 GLY B CA 1
ATOM 9337 C C . GLY B 1 573 ? 52.591 19.987 26.288 1.00 15.16 596 GLY B C 1
ATOM 9338 O O . GLY B 1 573 ? 53.089 19.143 25.522 1.00 15.50 596 GLY B O 1
ATOM 9339 N N . PRO B 1 574 ? 52.045 21.115 25.832 1.00 14.85 597 PRO B N 1
ATOM 9340 C CA . PRO B 1 574 ? 51.556 22.271 26.602 1.00 15.07 597 PRO B CA 1
ATOM 9341 C C . PRO B 1 574 ? 50.204 22.073 27.278 1.00 14.66 597 PRO B C 1
ATOM 9342 O O . PRO B 1 574 ? 49.827 22.818 28.189 1.00 14.76 597 PRO B O 1
ATOM 9346 N N . GLN B 1 575 ? 49.442 21.107 26.775 1.00 13.51 598 GLN B N 1
ATOM 9347 C CA . GLN B 1 575 ? 48.160 20.777 27.364 1.00 12.53 598 GLN B CA 1
ATOM 9348 C C . GLN B 1 575 ? 48.377 20.012 28.668 1.00 11.95 598 GLN B C 1
ATOM 9349 O O . GLN B 1 575 ? 49.030 18.969 28.655 1.00 12.05 598 GLN B O 1
ATOM 9355 N N . LEU B 1 576 ? 47.821 20.542 29.767 1.00 11.46 599 LEU B N 1
ATOM 9356 C CA . LEU B 1 576 ? 47.782 19.842 31.054 1.00 11.77 599 LEU B CA 1
ATOM 9357 C C . LEU B 1 576 ? 46.386 19.301 31.362 1.00 11.49 599 LEU B C 1
ATOM 9358 O O . LEU B 1 576 ? 46.257 18.161 31.782 1.00 13.10 599 LEU B O 1
ATOM 9363 N N . THR B 1 577 ? 45.336 20.075 31.073 1.00 11.00 600 THR B N 1
ATOM 9364 C CA . THR B 1 577 ? 43.970 19.600 31.279 1.00 9.42 600 THR B CA 1
ATOM 9365 C C . THR B 1 577 ? 43.334 18.971 30.026 1.00 8.88 600 THR B C 1
ATOM 9366 O O . THR B 1 577 ? 43.679 19.346 28.876 1.00 9.05 600 THR B O 1
ATOM 9370 N N . LEU B 1 578 ? 42.374 18.063 30.242 1.00 8.37 601 LEU B N 1
ATOM 9371 C CA . LEU B 1 578 ? 41.547 17.519 29.128 1.00 7.96 601 LEU B CA 1
ATOM 9372 C C . LEU B 1 578 ? 40.111 17.961 29.358 1.00 7.54 601 LEU B C 1
ATOM 9373 O O . LEU B 1 578 ? 39.623 18.016 30.502 1.00 7.94 601 LEU B O 1
ATOM 9378 N N . PHE B 1 579 ? 39.438 18.287 28.262 1.00 7.41 602 PHE B N 1
ATOM 9379 C CA . PHE B 1 579 ? 38.058 18.777 28.254 1.00 7.57 602 PHE B CA 1
ATOM 9380 C C . PHE B 1 579 ? 37.141 17.578 28.509 1.00 7.62 602 PHE B C 1
ATOM 9381 O O . PHE B 1 579 ? 37.312 16.511 27.892 1.00 7.93 602 PHE B O 1
ATOM 9389 N N . VAL B 1 580 ? 36.187 17.764 29.428 1.00 7.39 603 VAL B N 1
ATOM 9390 C CA . VAL B 1 580 ? 35.225 16.732 29.810 1.00 8.12 603 VAL B CA 1
ATOM 9391 C C . VAL B 1 580 ? 33.826 17.285 29.573 1.00 8.31 603 VAL B C 1
ATOM 9392 O O . VAL B 1 580 ? 33.341 18.078 30.372 1.00 8.08 603 VAL B O 1
ATOM 9396 N N . PRO B 1 581 ? 33.157 16.843 28.484 1.00 8.62 604 PRO B N 1
ATOM 9397 C CA . PRO B 1 581 ? 31.802 17.331 28.190 1.00 8.96 604 PRO B CA 1
ATOM 9398 C C . PRO B 1 581 ? 30.799 16.745 29.182 1.00 9.15 604 PRO B C 1
ATOM 9399 O O . PRO B 1 581 ? 30.917 15.585 29.521 1.00 9.19 604 PRO B O 1
ATOM 9403 N N . GLN B 1 582 ? 29.826 17.536 29.634 1.00 9.53 605 GLN B N 1
ATOM 9404 C CA . GLN B 1 582 ? 28.973 17.127 30.759 1.00 10.45 605 GLN B CA 1
ATOM 9405 C C . GLN B 1 582 ? 28.064 15.932 30.491 1.00 10.03 605 GLN B C 1
ATOM 9406 O O . GLN B 1 582 ? 27.691 15.243 31.416 1.00 10.22 605 GLN B O 1
ATOM 9412 N N . HIS B 1 583 ? 27.734 15.686 29.229 1.00 9.17 606 HIS B N 1
ATOM 9413 C CA . HIS B 1 583 ? 26.736 14.681 28.903 1.00 9.70 606 HIS B CA 1
ATOM 9414 C C . HIS B 1 583 ? 27.234 13.265 29.137 1.00 10.08 606 HIS B C 1
ATOM 9415 O O . HIS B 1 583 ? 26.431 12.352 29.194 1.00 10.78 606 HIS B O 1
ATOM 9422 N N . ILE B 1 584 ? 28.530 13.062 29.311 1.00 9.64 607 ILE B N 1
ATOM 9423 C CA . ILE B 1 584 ? 29.055 11.708 29.658 1.00 10.91 607 ILE B CA 1
ATOM 9424 C C . ILE B 1 584 ? 29.013 11.459 31.158 1.00 11.37 607 ILE B C 1
ATOM 9425 O O . ILE B 1 584 ? 29.232 10.320 31.619 1.00 11.90 607 ILE B O 1
ATOM 9430 N N . LEU B 1 585 ? 28.742 12.520 31.919 1.00 11.05 608 LEU B N 1
ATOM 9431 C CA . LEU B 1 585 ? 28.621 12.417 33.386 1.00 11.40 608 LEU B CA 1
ATOM 9432 C C . LEU B 1 585 ? 27.190 12.066 33.815 1.00 12.41 608 LEU B C 1
ATOM 9433 O O . LEU B 1 585 ? 26.214 12.485 33.169 1.00 12.61 608 LEU B O 1
ATOM 9438 N N . MET B 1 586 ? 27.050 11.313 34.901 1.00 12.88 609 MET B N 1
ATOM 9439 C CA . MET B 1 586 ? 25.699 11.026 35.375 1.00 15.41 609 MET B CA 1
ATOM 9440 C C . MET B 1 586 ? 25.471 11.377 36.823 1.00 15.35 609 MET B C 1
ATOM 9441 O O . MET B 1 586 ? 26.415 11.680 37.548 1.00 13.27 609 MET B O 1
ATOM 9446 N N . THR B 1 587 ? 24.198 11.344 37.216 1.00 15.19 610 THR B N 1
ATOM 9447 C CA . THR B 1 587 ? 23.800 11.660 38.586 1.00 16.82 610 THR B CA 1
ATOM 9448 C C . THR B 1 587 ? 23.134 10.449 39.242 1.00 18.53 610 THR B C 1
ATOM 9449 O O . THR B 1 587 ? 22.961 10.417 40.466 1.00 20.57 610 THR B O 1
ATOM 9453 N N . SER B 1 588 ? 22.784 9.472 38.419 1.00 20.68 611 SER B N 1
ATOM 9454 C CA . SER B 1 588 ? 22.146 8.212 38.846 1.00 26.47 611 SER B CA 1
ATOM 9455 C C . SER B 1 588 ? 23.109 7.350 39.665 1.00 28.20 611 SER B C 1
ATOM 9456 O O . SER B 1 588 ? 22.860 7.029 40.849 1.00 32.54 611 SER B O 1
ATOM 9459 N N . ALA B 1 589 ? 24.233 7.037 39.035 1.00 26.65 612 ALA B N 1
ATOM 9460 C CA . ALA B 1 589 ? 25.207 6.111 39.549 1.00 23.41 612 ALA B CA 1
ATOM 9461 C C . ALA B 1 589 ? 26.553 6.811 39.648 1.00 21.19 612 ALA B C 1
ATOM 9462 O O . ALA B 1 589 ? 26.729 7.872 39.065 1.00 19.26 612 ALA B O 1
ATOM 9464 N N . PRO B 1 590 ? 27.513 6.219 40.370 1.00 19.81 613 PRO B N 1
ATOM 9465 C CA . PRO B 1 590 ? 28.853 6.791 40.379 1.00 18.46 613 PRO B CA 1
ATOM 9466 C C . PRO B 1 590 ? 29.478 6.858 38.987 1.00 16.47 613 PRO B C 1
ATOM 9467 O O . PRO B 1 590 ? 29.199 6.030 38.125 1.00 16.99 613 PRO B O 1
ATOM 9471 N N . ASN B 1 591 ? 30.270 7.898 38.780 1.00 14.75 614 ASN B N 1
ATOM 9472 C CA . ASN B 1 591 ? 31.018 8.122 37.553 1.00 13.12 614 ASN B CA 1
ATOM 9473 C C . ASN B 1 591 ? 32.355 7.439 37.756 1.00 12.56 614 ASN B C 1
ATOM 9474 O O . ASN B 1 591 ? 33.013 7.660 38.773 1.00 12.88 614 ASN B O 1
ATOM 9479 N N . THR B 1 592 ? 32.707 6.565 36.826 1.00 11.87 615 THR B N 1
ATOM 9480 C CA . THR B 1 592 ? 33.918 5.763 36.926 1.00 12.38 615 THR B CA 1
ATOM 9481 C C . THR B 1 592 ? 34.995 6.369 36.045 1.00 11.84 615 THR B C 1
ATOM 9482 O O . THR B 1 592 ? 34.856 6.380 34.818 1.00 12.56 615 THR B O 1
ATOM 9486 N N . ILE B 1 593 ? 36.070 6.849 36.672 1.00 10.32 616 ILE B N 1
ATOM 9487 C CA . ILE B 1 593 ? 37.260 7.317 35.932 1.00 9.77 616 ILE B CA 1
ATOM 9488 C C . ILE B 1 593 ? 38.241 6.156 35.809 1.00 9.60 616 ILE B C 1
ATOM 9489 O O . ILE B 1 593 ? 38.562 5.485 36.815 1.00 9.57 616 ILE B O 1
ATOM 9494 N N . THR B 1 594 ? 38.724 5.939 34.592 1.00 9.40 617 THR B N 1
ATOM 9495 C CA . THR B 1 594 ? 39.783 4.972 34.326 1.00 9.82 617 THR B CA 1
ATOM 9496 C C . THR B 1 594 ? 40.974 5.685 33.748 1.00 9.12 617 THR B C 1
ATOM 9497 O O . THR B 1 594 ? 40.878 6.342 32.694 1.00 8.88 617 THR B O 1
ATOM 9501 N N . VAL B 1 595 ? 42.108 5.515 34.403 1.00 9.70 618 VAL B N 1
ATOM 9502 C CA . VAL B 1 595 ? 43.380 6.048 33.906 1.00 9.69 618 VAL B CA 1
ATOM 9503 C C . VAL B 1 595 ? 44.317 4.885 33.552 1.00 9.63 618 VAL B C 1
ATOM 9504 O O . VAL B 1 595 ? 44.602 4.040 34.399 1.00 10.01 618 VAL B O 1
ATOM 9508 N N . LEU B 1 596 ? 44.752 4.827 32.293 1.00 9.08 619 LEU B N 1
ATOM 9509 C CA . LEU B 1 596 ? 45.819 3.919 31.911 1.00 8.71 619 LEU B CA 1
ATOM 9510 C C . LEU B 1 596 ? 47.107 4.732 31.950 1.00 8.71 619 LEU B C 1
ATOM 9511 O O . LEU B 1 596 ? 47.348 5.546 31.052 1.00 8.22 619 LEU B O 1
ATOM 9516 N N . GLU B 1 597 ? 47.896 4.570 33.018 1.00 8.70 620 GLU B N 1
ATOM 9517 C CA . GLU B 1 597 ? 49.208 5.251 33.129 1.00 8.68 620 GLU B CA 1
ATOM 9518 C C . GLU B 1 597 ? 50.356 4.372 32.618 1.00 8.68 620 GLU B C 1
ATOM 9519 O O . GLU B 1 597 ? 50.510 3.249 33.028 1.00 9.15 620 GLU B O 1
ATOM 9525 N N . LEU B 1 598 ? 51.160 4.917 31.715 1.00 8.43 621 LEU B N 1
ATOM 9526 C CA . LEU B 1 598 ? 52.106 4.116 30.958 1.00 8.34 621 LEU B CA 1
ATOM 9527 C C . LEU B 1 598 ? 53.521 4.204 31.489 1.00 8.69 621 LEU B C 1
ATOM 9528 O O . LEU B 1 598 ? 54.320 3.355 31.168 1.00 8.24 621 LEU B O 1
ATOM 9533 N N . GLU B 1 599 ? 53.828 5.246 32.241 1.00 9.17 622 GLU B N 1
ATOM 9534 C CA . GLU B 1 599 ? 55.213 5.526 32.644 1.00 10.37 622 GLU B CA 1
ATOM 9535 C C . GLU B 1 599 ? 55.417 5.559 34.146 1.00 11.48 622 GLU B C 1
ATOM 9536 O O . GLU B 1 599 ? 56.250 4.817 34.658 1.00 11.50 622 GLU B O 1
ATOM 9542 N N . TRP B 1 600 ? 54.667 6.404 34.850 1.00 12.34 623 TRP B N 1
ATOM 9543 C CA . TRP B 1 600 ? 54.847 6.495 36.306 1.00 13.88 623 TRP B CA 1
ATOM 9544 C C . TRP B 1 600 ? 53.656 7.104 36.994 1.00 13.87 623 TRP B C 1
ATOM 9545 O O . TRP B 1 600 ? 53.257 8.229 36.697 1.00 13.25 623 TRP B O 1
ATOM 9556 N N . ALA B 1 601 ? 53.061 6.334 37.905 1.00 14.22 624 ALA B N 1
ATOM 9557 C CA . ALA B 1 601 ? 51.882 6.750 38.634 1.00 14.38 624 ALA B CA 1
ATOM 9558 C C . ALA B 1 601 ? 52.275 7.203 40.035 1.00 15.36 624 ALA B C 1
ATOM 9559 O O . ALA B 1 601 ? 53.160 6.575 40.655 1.00 15.66 624 ALA B O 1
ATOM 9561 N N . PRO B 1 602 ? 51.628 8.271 40.554 1.00 16.16 625 PRO B N 1
ATOM 9562 C CA . PRO B 1 602 ? 51.903 8.737 41.924 1.00 18.05 625 PRO B CA 1
ATOM 9563 C C . PRO B 1 602 ? 51.126 7.913 42.946 1.00 19.47 625 PRO B C 1
ATOM 9564 O O . PRO B 1 602 ? 50.387 8.481 43.744 1.00 20.04 625 PRO B O 1
ATOM 9568 N N . CYS B 1 603 ? 51.318 6.594 42.925 1.00 22.26 626 CYS B N 1
ATOM 9569 C CA . CYS B 1 603 ? 50.413 5.691 43.635 1.00 24.88 626 CYS B CA 1
ATOM 9570 C C . CYS B 1 603 ? 51.114 4.672 44.545 1.00 29.15 626 CYS B C 1
ATOM 9571 O O . CYS B 1 603 ? 50.452 3.830 45.136 1.00 30.74 626 CYS B O 1
ATOM 9574 N N . SER B 1 604 ? 52.440 4.772 44.663 1.00 34.35 627 SER B N 1
ATOM 9575 C CA . SER B 1 604 ? 53.257 3.803 45.434 1.00 39.29 627 SER B CA 1
ATOM 9576 C C . SER B 1 604 ? 53.359 4.138 46.920 1.00 41.87 627 SER B C 1
ATOM 9577 O O . SER B 1 604 ? 53.472 3.236 47.753 1.00 43.34 627 SER B O 1
ATOM 9580 N N . SER B 1 605 ? 53.365 5.430 47.242 1.00 43.84 628 SER B N 1
ATOM 9581 C CA . SER B 1 605 ? 53.516 5.868 48.630 1.00 49.26 628 SER B CA 1
ATOM 9582 C C . SER B 1 605 ? 52.299 5.445 49.461 1.00 53.08 628 SER B C 1
ATOM 9583 O O . SER B 1 605 ? 51.267 5.022 48.912 1.00 54.42 628 SER B O 1
ATOM 9586 N N . ASP B 1 606 ? 52.427 5.553 50.780 1.00 55.15 629 ASP B N 1
ATOM 9587 C CA . ASP B 1 606 ? 51.342 5.197 51.673 1.00 58.16 629 ASP B CA 1
ATOM 9588 C C . ASP B 1 606 ? 50.450 6.417 51.921 1.00 58.51 629 ASP B C 1
ATOM 9589 O O . ASP B 1 606 ? 49.832 6.561 52.974 1.00 59.93 629 ASP B O 1
ATOM 9594 N N . ASP B 1 607 ? 50.396 7.285 50.916 1.00 55.78 630 ASP B N 1
ATOM 9595 C CA . ASP B 1 607 ? 49.523 8.439 50.912 1.00 52.88 630 ASP B CA 1
ATOM 9596 C C . ASP B 1 607 ? 48.544 8.238 49.761 1.00 49.57 630 ASP B C 1
ATOM 9597 O O . ASP B 1 607 ? 48.848 8.580 48.619 1.00 47.32 630 ASP B O 1
ATOM 9602 N N . PRO B 1 608 ? 47.364 7.668 50.065 1.00 49.49 631 PRO B N 1
ATOM 9603 C CA . PRO B 1 608 ? 46.322 7.407 49.071 1.00 45.74 631 PRO B CA 1
ATOM 9604 C C . PRO B 1 608 ? 45.909 8.667 48.308 1.00 43.05 631 PRO B C 1
ATOM 9605 O O . PRO B 1 608 ? 45.620 8.592 47.114 1.00 37.71 631 PRO B O 1
ATOM 9609 N N . GLU B 1 609 ? 45.910 9.801 49.008 1.00 38.93 632 GLU B N 1
ATOM 9610 C CA . GLU B 1 609 ? 45.474 11.087 48.471 1.00 38.77 632 GLU B CA 1
ATOM 9611 C C . GLU B 1 609 ? 46.303 11.539 47.259 1.00 34.64 632 GLU B C 1
ATOM 9612 O O . GLU B 1 609 ? 45.834 12.347 46.464 1.00 34.27 632 GLU B O 1
ATOM 9618 N N . LEU B 1 610 ? 47.530 11.020 47.124 1.00 30.30 633 LEU B N 1
ATOM 9619 C CA . LEU B 1 610 ? 48.388 11.368 45.985 1.00 26.56 633 LEU B CA 1
ATOM 9620 C C . LEU B 1 610 ? 47.995 10.603 44.724 1.00 22.53 633 LEU B C 1
ATOM 9621 O O . LEU B 1 610 ? 48.251 11.076 43.616 1.00 21.04 633 LEU B O 1
ATOM 9626 N N . CYS B 1 611 ? 47.375 9.431 44.890 1.00 19.73 634 CYS B N 1
ATOM 9627 C CA . CYS B 1 611 ? 46.911 8.665 43.733 1.00 18.22 634 CYS B CA 1
ATOM 9628 C C . CYS B 1 611 ? 45.528 9.186 43.367 1.00 16.05 634 CYS B C 1
ATOM 9629 O O . CYS B 1 611 ? 44.515 8.693 43.871 1.00 16.07 634 CYS B O 1
ATOM 9632 N N . ALA B 1 612 ? 45.497 10.247 42.579 1.00 14.82 635 ALA B N 1
ATOM 9633 C CA . ALA B 1 612 ? 44.268 11.047 42.423 1.00 13.62 635 ALA B CA 1
ATOM 9634 C C . ALA B 1 612 ? 44.345 11.980 41.233 1.00 12.69 635 ALA B C 1
ATOM 9635 O O . ALA B 1 612 ? 45.411 12.407 40.824 1.00 13.41 635 ALA B O 1
ATOM 9637 N N . VAL B 1 613 ? 43.196 12.304 40.693 1.00 11.85 636 VAL B N 1
ATOM 9638 C CA . VAL B 1 613 ? 43.099 13.281 39.596 1.00 11.43 636 VAL B CA 1
ATOM 9639 C C . VAL B 1 613 ? 42.274 14.453 40.130 1.00 11.69 636 VAL B C 1
ATOM 9640 O O . VAL B 1 613 ? 41.656 14.325 41.176 1.00 12.30 636 VAL B O 1
ATOM 9644 N N . THR B 1 614 ? 42.292 15.590 39.436 1.00 12.07 637 THR B N 1
ATOM 9645 C CA . THR B 1 614 ? 41.562 16.783 39.888 1.00 13.22 637 THR B CA 1
ATOM 9646 C C . THR B 1 614 ? 40.787 17.423 38.757 1.00 12.60 637 THR B C 1
ATOM 9647 O O . THR B 1 614 ? 41.289 17.557 37.645 1.00 12.49 637 THR B O 1
ATOM 9651 N N . PHE B 1 615 ? 39.541 17.781 39.074 1.00 12.64 638 PHE B N 1
ATOM 9652 C CA . PHE B 1 615 ? 38.621 18.464 38.166 1.00 11.75 638 PHE B CA 1
ATOM 9653 C C . PHE B 1 615 ? 38.617 19.922 38.513 1.00 11.47 638 PHE B C 1
ATOM 9654 O O . PHE B 1 615 ? 38.400 20.300 39.671 1.00 11.50 638 PHE B O 1
ATOM 9662 N N . VAL B 1 616 ? 38.884 20.742 37.511 1.00 11.57 639 VAL B N 1
ATOM 9663 C CA . VAL B 1 616 ? 39.056 22.183 37.661 1.00 11.39 639 VAL B CA 1
ATOM 9664 C C . VAL B 1 616 ? 38.095 22.905 36.682 1.00 11.83 639 VAL B C 1
ATOM 9665 O O . VAL B 1 616 ? 37.598 22.275 35.716 1.00 10.38 639 VAL B O 1
ATOM 9669 N N . ASP B 1 617 ? 37.817 24.205 36.909 1.00 11.45 640 ASP B N 1
ATOM 9670 C CA . ASP B 1 617 ? 36.843 24.903 36.065 1.00 12.25 640 ASP B CA 1
ATOM 9671 C C . ASP B 1 617 ? 37.422 25.819 34.962 1.00 12.65 640 ASP B C 1
ATOM 9672 O O . ASP B 1 617 ? 36.682 26.583 34.326 1.00 13.32 640 ASP B O 1
ATOM 9677 N N . ARG B 1 618 ? 38.739 25.771 34.785 1.00 13.79 641 ARG B N 1
ATOM 9678 C CA . ARG B 1 618 ? 39.408 26.458 33.671 1.00 14.13 641 ARG B CA 1
ATOM 9679 C C . ARG B 1 618 ? 40.435 25.536 33.012 1.00 12.91 641 ARG B C 1
ATOM 9680 O O . ARG B 1 618 ? 41.181 24.854 33.720 1.00 12.53 641 ARG B O 1
ATOM 9688 N N . PRO B 1 619 ? 40.494 25.548 31.662 1.00 12.33 642 PRO B N 1
ATOM 9689 C CA . PRO B 1 619 ? 41.483 24.748 30.942 1.00 12.58 642 PRO B CA 1
ATOM 9690 C C . PRO B 1 619 ? 42.906 25.266 31.148 1.00 13.42 642 PRO B C 1
ATOM 9691 O O . PRO B 1 619 ? 43.105 26.477 31.315 1.00 13.28 642 PRO B O 1
ATOM 9695 N N . VAL B 1 620 ? 43.881 24.354 31.160 1.00 13.69 643 VAL B N 1
ATOM 9696 C CA . VAL B 1 620 ? 45.274 24.726 31.028 1.00 15.61 643 VAL B CA 1
ATOM 9697 C C . VAL B 1 620 ? 45.863 24.026 29.793 1.00 16.19 643 VAL B C 1
ATOM 9698 O O . VAL B 1 620 ? 46.222 22.852 29.855 1.00 14.91 643 VAL B O 1
ATOM 9702 N N . ILE B 1 621 ? 45.897 24.728 28.659 1.00 17.47 644 ILE B N 1
ATOM 9703 C CA . ILE B 1 621 ? 46.404 24.149 27.402 1.00 18.99 644 ILE B CA 1
ATOM 9704 C C . ILE B 1 621 ? 47.615 24.947 26.891 1.00 21.36 644 ILE B C 1
ATOM 9705 O O . ILE B 1 621 ? 48.173 24.621 25.850 1.00 22.44 644 ILE B O 1
ATOM 9710 N N . GLY B 1 622 ? 48.013 25.983 27.633 1.00 24.28 645 GLY B N 1
ATOM 9711 C CA . GLY B 1 622 ? 49.098 26.874 27.210 1.00 30.04 645 GLY B CA 1
ATOM 9712 C C . GLY B 1 622 ? 50.082 27.219 28.308 1.00 37.66 645 GLY B C 1
ATOM 9713 O O . GLY B 1 622 ? 50.516 28.359 28.426 1.00 40.75 645 GLY B O 1
ATOM 9714 N N . SER B 1 623 ? 50.446 26.205 29.093 1.00 46.10 646 SER B N 1
ATOM 9715 C CA . SER B 1 623 ? 51.413 26.297 30.193 1.00 50.81 646 SER B CA 1
ATOM 9716 C C . SER B 1 623 ? 52.817 26.655 29.695 1.00 56.29 646 SER B C 1
ATOM 9717 O O . SER B 1 623 ? 53.182 26.318 28.557 1.00 61.69 646 SER B O 1
ATOM 9720 N N . SER B 1 624 ? 53.608 27.296 30.560 1.00 57.46 647 SER B N 1
ATOM 9721 C CA . SER B 1 624 ? 54.963 27.756 30.217 1.00 58.83 647 SER B CA 1
ATOM 9722 C C . SER B 1 624 ? 55.933 26.614 29.876 1.00 59.24 647 SER B C 1
ATOM 9723 O O . SER B 1 624 ? 55.702 25.447 30.221 1.00 60.54 647 SER B O 1
ATOM 9726 N N . GLN C 1 6 ? 10.672 2.934 68.665 1.00 47.15 29 GLN C N 1
ATOM 9727 C CA . GLN C 1 6 ? 12.144 3.023 68.428 1.00 45.45 29 GLN C CA 1
ATOM 9728 C C . GLN C 1 6 ? 12.604 4.484 68.521 1.00 45.47 29 GLN C C 1
ATOM 9729 O O . GLN C 1 6 ? 13.367 4.852 69.422 1.00 46.10 29 GLN C O 1
ATOM 9735 N N . ARG C 1 7 ? 12.113 5.310 67.594 1.00 42.65 30 ARG C N 1
ATOM 9736 C CA . ARG C 1 7 ? 12.592 6.683 67.432 1.00 38.55 30 ARG C CA 1
ATOM 9737 C C . ARG C 1 7 ? 11.980 7.674 68.421 1.00 35.47 30 ARG C C 1
ATOM 9738 O O . ARG C 1 7 ? 10.766 7.747 68.592 1.00 32.86 30 ARG C O 1
ATOM 9746 N N . MET C 1 8 ? 12.844 8.432 69.082 1.00 33.96 31 MET C N 1
ATOM 9747 C CA . MET C 1 8 ? 12.408 9.335 70.147 1.00 33.28 31 MET C CA 1
ATOM 9748 C C . MET C 1 8 ? 13.133 10.665 70.054 1.00 29.92 31 MET C C 1
ATOM 9749 O O . MET C 1 8 ? 14.319 10.722 69.709 1.00 26.93 31 MET C O 1
ATOM 9754 N N . PHE C 1 9 ? 12.409 11.737 70.344 1.00 27.20 32 PHE C N 1
ATOM 9755 C CA . PHE C 1 9 ? 13.011 13.052 70.400 1.00 25.25 32 PHE C CA 1
ATOM 9756 C C . PHE C 1 9 ? 12.399 13.852 71.565 1.00 26.18 32 PHE C C 1
ATOM 9757 O O . PHE C 1 9 ? 11.222 14.180 71.536 1.00 27.12 32 PHE C O 1
ATOM 9765 N N . GLU C 1 10 ? 13.208 14.180 72.577 1.00 24.95 33 GLU C N 1
ATOM 9766 C CA . GLU C 1 10 ? 12.672 14.727 73.821 1.00 25.44 33 GLU C CA 1
ATOM 9767 C C . GLU C 1 10 ? 13.599 15.796 74.362 1.00 24.79 33 GLU C C 1
ATOM 9768 O O . GLU C 1 10 ? 14.770 15.855 73.988 1.00 23.96 33 GLU C O 1
ATOM 9774 N N . ILE C 1 11 ? 13.083 16.611 75.275 1.00 24.58 34 ILE C N 1
ATOM 9775 C CA . ILE C 1 11 ? 13.915 17.567 75.990 1.00 25.54 34 ILE C CA 1
ATOM 9776 C C . ILE C 1 11 ? 14.663 16.882 77.142 1.00 27.87 34 ILE C C 1
ATOM 9777 O O . ILE C 1 11 ? 14.052 16.217 77.972 1.00 28.60 34 ILE C O 1
ATOM 9782 N N . ASP C 1 12 ? 15.988 17.034 77.147 1.00 29.93 35 ASP C N 1
ATOM 9783 C CA . ASP C 1 12 ? 16.857 16.618 78.258 1.00 32.30 35 ASP C CA 1
ATOM 9784 C C . ASP C 1 12 ? 16.938 17.710 79.338 1.00 32.79 35 ASP C C 1
ATOM 9785 O O . ASP C 1 12 ? 17.667 18.698 79.166 1.00 33.16 35 ASP C O 1
ATOM 9790 N N . TYR C 1 13 ? 16.203 17.531 80.435 1.00 31.88 36 TYR C N 1
ATOM 9791 C CA . TYR C 1 13 ? 16.182 18.527 81.512 1.00 34.15 36 TYR C CA 1
ATOM 9792 C C . TYR C 1 13 ? 17.420 18.456 82.426 1.00 34.99 36 TYR C C 1
ATOM 9793 O O . TYR C 1 13 ? 17.752 19.442 83.069 1.00 36.10 36 TYR C O 1
ATOM 9802 N N . SER C 1 14 ? 18.110 17.308 82.434 1.00 35.45 37 SER C N 1
ATOM 9803 C CA . SER C 1 14 ? 19.362 17.116 83.191 1.00 36.88 37 SER C CA 1
ATOM 9804 C C . SER C 1 14 ? 20.557 17.827 82.571 1.00 37.07 37 SER C C 1
ATOM 9805 O O . SER C 1 14 ? 21.335 18.493 83.276 1.00 36.19 37 SER C O 1
ATOM 9808 N N . ARG C 1 15 ? 20.712 17.655 81.256 1.00 34.35 38 ARG C N 1
ATOM 9809 C CA . ARG C 1 15 ? 21.878 18.156 80.540 1.00 34.21 38 ARG C CA 1
ATOM 9810 C C . ARG C 1 15 ? 21.566 19.433 79.769 1.00 31.32 38 ARG C C 1
ATOM 9811 O O . ARG C 1 15 ? 22.404 19.939 79.019 1.00 30.32 38 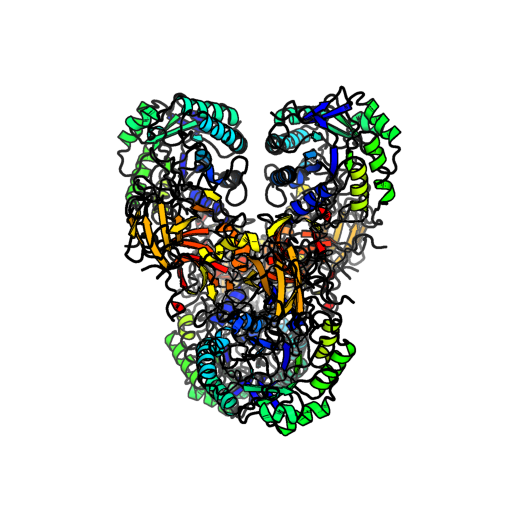ARG C O 1
ATOM 9819 N N . ASP C 1 16 ? 20.372 19.973 79.992 1.00 31.44 39 ASP C N 1
ATOM 9820 C CA . ASP C 1 16 ? 19.953 21.220 79.354 1.00 29.96 39 ASP C CA 1
ATOM 9821 C C . ASP C 1 16 ? 20.148 21.136 77.846 1.00 28.36 39 ASP C C 1
ATOM 9822 O O . ASP C 1 16 ? 20.822 21.986 77.236 1.00 28.52 39 ASP C O 1
ATOM 9827 N N . SER C 1 17 ? 19.592 20.088 77.244 1.00 27.96 40 SER C N 1
ATOM 9828 C CA . SER C 1 17 ? 19.666 19.944 75.780 1.00 26.58 40 SER C CA 1
ATOM 9829 C C . SER C 1 17 ? 18.534 19.018 75.294 1.00 26.15 40 SER C C 1
ATOM 9830 O O . SER C 1 17 ? 17.549 18.825 75.991 1.00 28.14 40 SER C O 1
ATOM 9833 N N . PHE C 1 18 ? 18.663 18.480 74.095 1.00 23.82 41 PHE C N 1
ATOM 9834 C CA . PHE C 1 18 ? 17.674 17.549 73.583 1.00 22.01 41 PHE C CA 1
ATOM 9835 C C . PHE C 1 18 ? 18.289 16.161 73.638 1.00 22.71 41 PHE C C 1
ATOM 9836 O O . PHE C 1 18 ? 19.509 16.028 73.721 1.00 23.06 41 PHE C O 1
ATOM 9844 N N . LEU C 1 19 ? 17.435 15.137 73.624 1.00 23.31 42 LEU C N 1
ATOM 9845 C CA . LEU C 1 19 ? 17.873 13.758 73.406 1.00 24.02 42 LEU C CA 1
ATOM 9846 C C . LEU C 1 19 ? 17.226 13.225 72.144 1.00 23.59 42 LEU C C 1
ATOM 9847 O O . LEU C 1 19 ? 16.007 13.137 72.061 1.00 23.60 42 LEU C O 1
ATOM 9852 N N . LYS C 1 20 ? 18.042 12.871 71.159 1.00 24.46 43 LYS C N 1
ATOM 9853 C CA . LYS C 1 20 ? 17.544 12.234 69.949 1.00 24.69 43 LYS C CA 1
ATOM 9854 C C . LYS C 1 20 ? 17.938 10.758 70.024 1.00 26.34 43 LYS C C 1
ATOM 9855 O O . LYS C 1 20 ? 19.134 10.434 70.059 1.00 26.34 43 LYS C O 1
ATOM 9861 N N . ASP C 1 21 ? 16.940 9.872 70.084 1.00 26.45 44 ASP C N 1
ATOM 9862 C CA . ASP C 1 21 ? 17.175 8.438 70.310 1.00 27.45 44 ASP C CA 1
ATOM 9863 C C . ASP C 1 21 ? 18.124 8.193 71.487 1.00 27.77 44 ASP C C 1
ATOM 9864 O O . ASP C 1 21 ? 19.114 7.484 71.354 1.00 26.99 44 ASP C O 1
ATOM 9869 N N . GLY C 1 22 ? 17.819 8.819 72.620 1.00 28.53 45 GLY C N 1
ATOM 9870 C CA . GLY C 1 22 ? 18.586 8.647 73.852 1.00 29.23 45 GLY C CA 1
ATOM 9871 C C . GLY C 1 22 ? 19.966 9.298 73.908 1.00 30.18 45 GLY C C 1
ATOM 9872 O O . GLY C 1 22 ? 20.643 9.201 74.940 1.00 31.63 45 GLY C O 1
ATOM 9873 N N . GLN C 1 23 ? 20.393 9.950 72.824 1.00 29.60 46 GLN C N 1
ATOM 9874 C CA . GLN C 1 23 ? 21.720 10.584 72.782 1.00 30.11 46 GLN C CA 1
ATOM 9875 C C . GLN C 1 23 ? 21.618 12.113 72.797 1.00 27.69 46 GLN C C 1
ATOM 9876 O O . GLN C 1 23 ? 20.654 12.657 72.271 1.00 26.27 46 GLN C O 1
ATOM 9882 N N . PRO C 1 24 ? 22.593 12.806 73.422 1.00 26.29 47 PRO C N 1
ATOM 9883 C CA . PRO C 1 24 ? 22.608 14.278 73.355 1.00 24.76 47 PRO C CA 1
ATOM 9884 C C . PRO C 1 24 ? 22.553 14.773 71.907 1.00 23.05 47 PRO C C 1
ATOM 9885 O O . PRO C 1 24 ? 23.184 14.191 71.029 1.00 22.35 47 PRO C O 1
ATOM 9889 N N . PHE C 1 25 ? 21.752 15.808 71.676 1.00 21.35 48 PHE C N 1
ATOM 9890 C CA . PHE C 1 25 ? 21.584 16.384 70.358 1.00 20.67 48 PHE C CA 1
ATOM 9891 C C . PHE C 1 25 ? 21.357 17.887 70.456 1.00 18.92 48 PHE C C 1
ATOM 9892 O O . PHE C 1 25 ? 20.630 18.367 71.324 1.00 19.45 48 PHE C O 1
ATOM 9900 N N . ARG C 1 26 ? 22.009 18.621 69.568 1.00 17.01 49 ARG C N 1
ATOM 9901 C CA . ARG C 1 26 ? 21.849 20.044 69.502 1.00 16.46 49 ARG C CA 1
ATOM 9902 C C . ARG C 1 26 ? 21.616 20.377 68.041 1.00 16.01 49 ARG C C 1
ATOM 9903 O O . ARG C 1 26 ? 22.367 19.915 67.179 1.00 17.52 49 ARG C O 1
ATOM 9911 N N . TYR C 1 27 ? 20.579 21.160 67.755 1.00 14.78 50 TYR C N 1
ATOM 9912 C CA . TYR C 1 27 ? 20.375 21.530 66.364 1.00 14.00 50 TYR C CA 1
ATOM 9913 C C . TYR C 1 27 ? 21.020 22.810 65.923 1.00 13.31 50 TYR C C 1
ATOM 9914 O O . TYR C 1 27 ? 21.103 23.776 66.675 1.00 13.07 50 TYR C O 1
ATOM 9923 N N . ILE C 1 28 ? 21.452 22.797 64.656 1.00 12.82 51 ILE C N 1
ATOM 9924 C CA . ILE C 1 28 ? 21.967 23.968 63.972 1.00 12.55 51 ILE C CA 1
ATOM 9925 C C . ILE C 1 28 ? 21.167 24.002 62.686 1.00 11.66 51 ILE C C 1
ATOM 9926 O O . ILE C 1 28 ? 21.359 23.208 61.771 1.00 11.25 51 ILE C O 1
ATOM 9931 N N . SER C 1 29 ? 20.229 24.928 62.666 1.00 11.13 52 SER C N 1
ATOM 9932 C CA . SER C 1 29 ? 19.187 24.950 61.682 1.00 11.17 52 SER C CA 1
ATOM 9933 C C . SER C 1 29 ? 19.241 26.267 60.890 1.00 10.60 52 SER C C 1
ATOM 9934 O O . SER C 1 29 ? 19.902 27.225 61.267 1.00 10.14 52 SER C O 1
ATOM 9937 N N . GLY C 1 30 ? 18.593 26.266 59.736 1.00 10.11 53 GLY C N 1
ATOM 9938 C CA . GLY C 1 30 ? 18.460 27.471 58.935 1.00 9.85 53 GLY C CA 1
ATOM 9939 C C . GLY C 1 30 ? 17.035 27.516 58.413 1.00 9.86 53 GLY C C 1
ATOM 9940 O O . GLY C 1 30 ? 16.467 26.465 58.091 1.00 9.85 53 GLY C O 1
ATOM 9941 N N . SER C 1 31 ? 16.460 28.723 58.330 1.00 9.34 54 SER C N 1
ATOM 9942 C CA . SER C 1 31 ? 15.085 28.866 57.838 1.00 9.35 54 SER C CA 1
ATOM 9943 C C . SER C 1 31 ? 15.085 28.844 56.314 1.00 9.02 54 SER C C 1
ATOM 9944 O O . SER C 1 31 ? 15.892 29.509 55.678 1.00 8.77 54 SER C O 1
ATOM 9947 N N . ILE C 1 32 ? 14.113 28.123 55.752 1.00 8.83 55 ILE C N 1
ATOM 9948 C CA . ILE C 1 32 ? 13.824 28.201 54.327 1.00 8.65 55 ILE C CA 1
ATOM 9949 C C . ILE C 1 32 ? 12.321 28.058 54.217 1.00 9.00 55 ILE C C 1
ATOM 9950 O O . ILE C 1 32 ? 11.738 27.179 54.843 1.00 9.54 55 ILE C O 1
ATOM 9955 N N . HIS C 1 33 ? 11.689 28.961 53.480 1.00 8.65 56 HIS C N 1
ATOM 9956 C CA . HIS C 1 33 ? 10.229 28.959 53.330 1.00 8.66 56 HIS C CA 1
ATOM 9957 C C . HIS C 1 33 ? 9.887 28.379 51.956 1.00 8.54 56 HIS C C 1
ATOM 9958 O O . HIS C 1 33 ? 10.216 28.977 50.908 1.00 8.56 56 HIS C O 1
ATOM 9965 N N . TYR C 1 34 ? 9.318 27.162 51.931 1.00 8.33 57 TYR C N 1
ATOM 9966 C CA . TYR C 1 34 ? 9.057 26.441 50.680 1.00 8.50 57 TYR C CA 1
ATOM 9967 C C . TYR C 1 34 ? 8.101 27.261 49.810 1.00 8.54 57 TYR C C 1
ATOM 9968 O O . TYR C 1 34 ? 8.162 27.160 48.598 1.00 8.69 57 TYR C O 1
ATOM 9977 N N . SER C 1 35 ? 7.247 28.094 50.433 1.00 8.72 58 SER C N 1
ATOM 9978 C CA . SER C 1 35 ? 6.343 29.016 49.696 1.00 9.48 58 SER C CA 1
ATOM 9979 C C . SER C 1 35 ? 7.065 30.194 48.988 1.00 9.69 58 SER C C 1
ATOM 9980 O O . SER C 1 35 ? 6.438 30.948 48.212 1.00 10.31 58 SER C O 1
ATOM 9983 N N . ARG C 1 36 ? 8.357 30.348 49.269 1.00 9.37 59 ARG C N 1
ATOM 9984 C CA . ARG C 1 36 ? 9.168 31.420 48.691 1.00 9.08 59 ARG C CA 1
ATOM 9985 C C . ARG C 1 36 ? 10.238 30.930 47.754 1.00 9.19 59 ARG C C 1
ATOM 9986 O O . ARG C 1 36 ? 11.020 31.723 47.246 1.00 9.38 59 ARG C O 1
ATOM 9994 N N . VAL C 1 37 ? 10.282 29.617 47.527 1.00 9.71 60 VAL C N 1
ATOM 9995 C CA . VAL C 1 37 ? 11.244 29.026 46.566 1.00 9.41 60 VAL C CA 1
ATOM 9996 C C . VAL C 1 37 ? 10.483 28.086 45.619 1.00 9.63 60 VAL C C 1
ATOM 9997 O O . VAL C 1 37 ? 9.742 27.255 46.087 1.00 10.07 60 VAL C O 1
ATOM 10001 N N . PRO C 1 38 ? 10.633 28.227 44.291 1.00 9.57 61 PRO C N 1
ATOM 10002 C CA . PRO C 1 38 ? 9.895 27.277 43.422 1.00 9.71 61 PRO C CA 1
ATOM 10003 C C . PRO C 1 38 ? 10.341 25.853 43.750 1.00 9.73 61 PRO C C 1
ATOM 10004 O O . PRO C 1 38 ? 11.528 25.637 44.045 1.00 9.79 61 PRO C O 1
ATOM 10008 N N . ARG C 1 39 ? 9.397 24.914 43.761 1.00 9.82 62 ARG C N 1
ATOM 10009 C CA . ARG C 1 39 ? 9.716 23.504 43.995 1.00 9.78 62 ARG C CA 1
ATOM 10010 C C . ARG C 1 39 ? 10.828 23.036 43.094 1.00 10.08 62 ARG C C 1
ATOM 10011 O O . ARG C 1 39 ? 11.644 22.213 43.515 1.00 10.47 62 ARG C O 1
ATOM 10019 N N . PHE C 1 40 ? 10.883 23.579 41.866 1.00 9.65 63 PHE C N 1
ATOM 10020 C CA . PHE C 1 40 ? 11.985 23.304 40.951 1.00 9.52 63 PHE C CA 1
ATOM 10021 C C . PHE C 1 40 ? 13.362 23.367 41.639 1.00 9.36 63 PHE C C 1
ATOM 10022 O O . PHE C 1 40 ? 14.261 22.565 41.332 1.00 9.38 63 PHE C O 1
ATOM 10030 N N . TYR C 1 41 ? 13.504 24.319 42.544 1.00 9.02 64 TYR C N 1
ATOM 10031 C CA . TYR C 1 41 ? 14.747 24.569 43.283 1.00 8.84 64 TYR C CA 1
ATOM 10032 C C . TYR C 1 41 ? 14.800 24.109 44.730 1.00 8.90 64 TYR C C 1
ATOM 10033 O O . TYR C 1 41 ? 15.800 24.370 45.404 1.00 8.97 64 TYR C O 1
ATOM 10042 N N . TRP C 1 42 ? 13.780 23.403 45.240 1.00 8.83 65 TRP C N 1
ATOM 10043 C CA . TRP C 1 42 ? 13.845 22.949 46.654 1.00 9.15 65 TRP C CA 1
ATOM 10044 C C . TRP C 1 42 ? 15.080 22.115 46.944 1.00 9.69 65 TRP C C 1
ATOM 10045 O O . TRP C 1 42 ? 15.766 22.332 47.971 1.00 9.53 65 TRP C O 1
ATOM 10056 N N . LYS C 1 43 ? 15.378 21.158 46.077 1.00 10.24 66 LYS C N 1
ATOM 10057 C CA . LYS C 1 43 ? 16.530 20.288 46.337 1.00 11.45 66 LYS C CA 1
ATOM 10058 C C . LYS C 1 43 ? 17.845 21.065 46.299 1.00 11.30 66 LYS C C 1
ATOM 10059 O O . LYS C 1 43 ? 18.736 20.863 47.128 1.00 11.37 66 LYS C O 1
ATOM 10065 N N . ASP C 1 44 ? 17.969 21.954 45.337 1.00 10.79 67 ASP C N 1
ATOM 10066 C CA . ASP C 1 44 ? 19.174 22.798 45.278 1.00 11.24 67 ASP C CA 1
ATOM 10067 C C . ASP C 1 44 ? 19.425 23.587 46.592 1.00 10.84 67 ASP C C 1
ATOM 10068 O O . ASP C 1 44 ? 20.536 23.551 47.164 1.00 10.35 67 ASP C O 1
ATOM 10073 N N . ARG C 1 45 ? 18.375 24.261 47.071 1.00 10.23 68 ARG C N 1
ATOM 10074 C CA . ARG C 1 45 ? 18.512 25.083 48.269 1.00 10.26 68 ARG C CA 1
ATOM 10075 C C . ARG C 1 45 ? 18.804 24.186 49.459 1.00 10.55 68 ARG C C 1
ATOM 10076 O O . ARG C 1 45 ? 19.667 24.498 50.292 1.00 11.00 68 ARG C O 1
ATOM 10084 N N . LEU C 1 46 ? 18.019 23.112 49.593 1.00 10.20 69 LEU C N 1
ATOM 10085 C CA . LEU C 1 46 ? 18.213 22.217 50.726 1.00 10.09 69 LEU C CA 1
ATOM 10086 C C . LEU C 1 46 ? 19.576 21.560 50.728 1.00 10.50 69 LEU C C 1
ATOM 10087 O O . LEU C 1 46 ? 20.219 21.488 51.784 1.00 10.81 69 LEU C O 1
ATOM 10092 N N . LEU C 1 47 ? 20.057 21.122 49.565 1.00 10.59 70 LEU C N 1
ATOM 10093 C CA . LEU C 1 47 ? 21.373 20.534 49.519 1.00 11.06 70 LEU C CA 1
ATOM 10094 C C . LEU C 1 47 ? 22.471 21.570 49.866 1.00 11.43 70 LEU C C 1
ATOM 10095 O O . LEU C 1 47 ? 23.406 21.260 50.597 1.00 11.35 70 LEU C O 1
ATOM 10100 N N . LYS C 1 48 ? 22.356 22.803 49.366 1.00 11.35 71 LYS C N 1
ATOM 10101 C CA . LYS C 1 48 ? 23.316 23.874 49.751 1.00 11.58 71 LYS C CA 1
ATOM 10102 C C . LYS C 1 48 ? 23.295 24.088 51.267 1.00 11.96 71 LYS C C 1
ATOM 10103 O O . LYS C 1 48 ? 24.351 24.305 51.890 1.00 12.11 71 LYS C O 1
ATOM 10109 N N . MET C 1 49 ? 22.109 24.010 51.866 1.00 11.98 72 MET C N 1
ATOM 10110 C CA . MET C 1 49 ? 21.977 24.138 53.320 1.00 11.94 72 MET C CA 1
ATOM 10111 C C . MET C 1 49 ? 22.686 23.022 54.082 1.00 12.72 72 MET C C 1
ATOM 10112 O O . MET C 1 49 ? 23.408 23.301 55.084 1.00 11.66 72 MET C O 1
ATOM 10117 N N . LYS C 1 50 ? 22.475 21.783 53.618 1.00 13.11 73 LYS C N 1
ATOM 10118 C CA . LYS C 1 50 ? 23.141 20.591 54.178 1.00 14.03 73 LYS C CA 1
ATOM 10119 C C . LYS C 1 50 ? 24.671 20.717 54.069 1.00 14.53 73 LYS C C 1
ATOM 10120 O O . LYS C 1 50 ? 25.401 20.365 55.002 1.00 13.57 73 LYS C O 1
ATOM 10126 N N . MET C 1 51 ? 25.135 21.224 52.931 1.00 13.78 74 MET C N 1
ATOM 10127 C CA . MET C 1 51 ? 26.583 21.370 52.687 1.00 14.23 74 MET C CA 1
ATOM 10128 C C . MET C 1 51 ? 27.208 22.425 53.599 1.00 13.84 74 MET C C 1
ATOM 10129 O O . MET C 1 51 ? 28.428 22.408 53.827 1.00 13.40 74 MET C O 1
ATOM 10134 N N . ALA C 1 52 ? 26.374 23.312 54.162 1.00 13.28 75 ALA C N 1
ATOM 10135 C CA . ALA C 1 52 ? 26.905 24.333 55.045 1.00 13.27 75 ALA C CA 1
ATOM 10136 C C . ALA C 1 52 ? 27.131 23.785 56.460 1.00 13.12 75 ALA C C 1
ATOM 10137 O O . ALA C 1 52 ? 27.745 24.465 57.289 1.00 13.10 75 ALA C O 1
ATOM 10139 N N . GLY C 1 53 ? 26.658 22.560 56.712 1.00 13.02 76 GLY C N 1
ATOM 10140 C CA . GLY C 1 53 ? 26.815 21.959 58.056 1.00 13.90 76 GLY C CA 1
ATOM 10141 C C . GLY C 1 53 ? 25.565 22.013 58.922 1.00 14.14 76 GLY C C 1
ATOM 10142 O O . GLY C 1 53 ? 25.606 21.636 60.088 1.00 14.16 76 GLY C O 1
ATOM 10143 N N . LEU C 1 54 ? 24.451 22.472 58.351 1.00 13.98 77 LEU C N 1
ATOM 10144 C CA . LEU C 1 54 ? 23.177 22.467 59.070 1.00 13.20 77 LEU C CA 1
ATOM 10145 C C . LEU C 1 54 ? 22.705 21.023 59.259 1.00 13.54 77 LEU C C 1
ATOM 10146 O O . LEU C 1 54 ? 22.878 20.202 58.378 1.00 13.95 77 LEU C O 1
ATOM 10151 N N . ASN C 1 55 ? 22.178 20.692 60.434 1.00 13.77 78 ASN C N 1
ATOM 10152 C CA . ASN C 1 55 ? 21.599 19.371 60.620 1.00 13.35 78 ASN C CA 1
ATOM 10153 C C . ASN C 1 55 ? 20.084 19.409 60.640 1.00 12.98 78 ASN C C 1
ATOM 10154 O O . ASN C 1 55 ? 19.429 18.360 60.790 1.00 12.51 78 ASN C O 1
ATOM 10159 N N . ALA C 1 56 ? 19.530 20.611 60.444 1.00 11.92 79 ALA C N 1
ATOM 10160 C CA . ALA C 1 56 ? 18.074 20.803 60.445 1.00 12.07 79 ALA C CA 1
ATOM 10161 C C . ALA C 1 56 ? 17.682 22.021 59.599 1.00 11.51 79 ALA C C 1
ATOM 10162 O O . ALA C 1 56 ? 18.530 22.915 59.341 1.00 11.38 79 ALA C O 1
ATOM 10164 N N . ILE C 1 57 ? 16.420 22.051 59.171 1.00 11.22 80 ILE C N 1
ATOM 10165 C CA . ILE C 1 57 ? 15.857 23.240 58.560 1.00 11.20 80 ILE C CA 1
ATOM 10166 C C . ILE C 1 57 ? 14.609 23.627 59.355 1.00 11.29 80 ILE C C 1
ATOM 10167 O O . ILE C 1 57 ? 14.043 22.778 60.050 1.00 11.17 80 ILE C O 1
ATOM 10172 N N . GLN C 1 58 ? 14.231 24.903 59.274 1.00 10.36 81 GLN C N 1
ATOM 10173 C CA . GLN C 1 58 ? 12.999 25.403 59.902 1.00 10.02 81 GLN C CA 1
ATOM 10174 C C . GLN C 1 58 ? 12.140 26.092 58.868 1.00 9.89 81 GLN C C 1
ATOM 10175 O O . GLN C 1 58 ? 12.665 26.736 57.958 1.00 10.02 81 GLN C O 1
ATOM 10181 N N . THR C 1 59 ? 10.826 25.944 58.985 1.00 9.88 82 THR C N 1
ATOM 10182 C CA . THR C 1 59 ? 9.941 26.470 57.960 1.00 9.81 82 THR C CA 1
ATOM 10183 C C . THR C 1 59 ? 8.561 26.834 58.525 1.00 10.39 82 THR C C 1
ATOM 10184 O O . THR C 1 59 ? 8.128 26.318 59.575 1.00 11.29 82 THR C O 1
ATOM 10188 N N . TYR C 1 60 ? 7.893 27.734 57.810 1.00 10.45 83 TYR C N 1
ATOM 10189 C CA . TYR C 1 60 ? 6.571 28.144 58.148 1.00 10.05 83 TYR C CA 1
ATOM 10190 C C . TYR C 1 60 ? 5.566 27.500 57.208 1.00 10.09 83 TYR C C 1
ATOM 10191 O O . TYR C 1 60 ? 5.854 27.311 56.028 1.00 10.97 83 TYR C O 1
ATOM 10200 N N . VAL C 1 61 ? 4.367 27.220 57.721 1.00 9.22 84 VAL C N 1
ATOM 10201 C CA . VAL C 1 61 ? 3.244 26.747 56.888 1.00 9.51 84 VAL C CA 1
ATOM 10202 C C . VAL C 1 61 ? 2.270 27.923 56.797 1.00 9.06 84 VAL C C 1
ATOM 10203 O O . VAL C 1 61 ? 1.578 28.213 57.754 1.00 9.22 84 VAL C O 1
ATOM 10207 N N . PRO C 1 62 ? 2.230 28.627 55.655 1.00 8.79 85 PRO C N 1
ATOM 10208 C CA . PRO C 1 62 ? 1.298 29.746 55.548 1.00 8.88 85 PRO C CA 1
ATOM 10209 C C . PRO C 1 62 ? -0.079 29.206 55.209 1.00 9.17 85 PRO C C 1
ATOM 10210 O O . PRO C 1 62 ? -0.317 28.636 54.104 1.00 8.83 85 PRO C O 1
ATOM 10214 N N . TRP C 1 63 ? -0.978 29.353 56.165 1.00 9.43 86 TRP C N 1
ATOM 10215 C CA . TRP C 1 63 ? -2.346 28.890 56.020 1.00 9.85 86 TRP C CA 1
ATOM 10216 C C . TRP C 1 63 ? -2.980 29.380 54.708 1.00 10.26 86 TRP C C 1
ATOM 10217 O O . TRP C 1 63 ? -3.608 28.590 53.933 1.00 10.07 86 TRP C O 1
ATOM 10228 N N . ASN C 1 64 ? -2.796 30.665 54.413 1.00 10.57 87 ASN C N 1
ATOM 10229 C CA . ASN C 1 64 ? -3.460 31.270 53.256 1.00 10.98 87 ASN C CA 1
ATOM 10230 C C . ASN C 1 64 ? -2.888 30.751 51.932 1.00 11.19 87 ASN C C 1
ATOM 10231 O O . ASN C 1 64 ? -3.570 30.796 50.925 1.00 12.08 87 ASN C O 1
ATOM 10236 N N . PHE C 1 65 ? -1.685 30.184 51.976 1.00 11.52 88 PHE C N 1
ATOM 10237 C CA . PHE C 1 65 ? -1.041 29.585 50.792 1.00 11.66 88 PHE C CA 1
ATOM 10238 C C . PHE C 1 65 ? -1.689 28.243 50.425 1.00 12.38 88 PHE C C 1
ATOM 10239 O O . PHE C 1 65 ? -1.615 27.830 49.264 1.00 12.59 88 PHE C O 1
ATOM 10247 N N . HIS C 1 66 ? -2.293 27.582 51.418 1.00 12.91 89 HIS C N 1
ATOM 10248 C CA . HIS C 1 66 ? -2.922 26.244 51.263 1.00 13.14 89 HIS C CA 1
ATOM 10249 C C . HIS C 1 66 ? -4.428 26.212 51.299 1.00 14.99 89 HIS C C 1
ATOM 10250 O O . HIS C 1 66 ? -5.025 25.229 50.868 1.00 15.35 89 HIS C O 1
ATOM 10257 N N . GLU C 1 67 ? -5.067 27.225 51.875 1.00 16.42 90 GLU C N 1
ATOM 10258 C CA . GLU C 1 67 ? -6.535 27.284 51.855 1.00 18.76 90 GLU C CA 1
ATOM 10259 C C . GLU C 1 67 ? -7.032 28.664 51.391 1.00 19.91 90 GLU C C 1
ATOM 10260 O O . GLU C 1 67 ? -7.501 29.475 52.221 1.00 19.60 90 GLU C O 1
ATOM 10266 N N . PRO C 1 68 ? -6.937 28.929 50.073 1.00 21.03 91 PRO C N 1
ATOM 10267 C CA . PRO C 1 68 ? -7.357 30.193 49.485 1.00 22.27 91 PRO C CA 1
ATOM 10268 C C . PRO C 1 68 ? -8.836 30.546 49.706 1.00 23.20 91 PRO C C 1
ATOM 10269 O O . PRO C 1 68 ? -9.153 31.734 49.781 1.00 24.31 91 PRO C O 1
ATOM 10273 N N . TRP C 1 69 ? -9.699 29.524 49.839 1.00 25.10 92 TRP C N 1
ATOM 10274 C CA . TRP C 1 69 ? -11.120 29.662 50.176 1.00 26.08 92 TRP C CA 1
ATOM 10275 C C . TRP C 1 69 ? -11.517 28.544 51.103 1.00 26.96 92 TRP C C 1
ATOM 10276 O O . TRP C 1 69 ? -10.936 27.449 51.040 1.00 27.33 92 TRP C O 1
ATOM 10287 N N . PRO C 1 70 ? -12.513 28.775 51.979 1.00 25.44 93 PRO C N 1
ATOM 10288 C CA . PRO C 1 70 ? -12.823 27.675 52.899 1.00 25.86 93 PRO C CA 1
ATOM 10289 C C . PRO C 1 70 ? -13.122 26.320 52.208 1.00 26.57 93 PRO C C 1
ATOM 10290 O O . PRO C 1 70 ? -13.936 26.270 51.301 1.00 24.66 93 PRO C O 1
ATOM 10294 N N . GLY C 1 71 ? -12.449 25.247 52.644 1.00 25.79 94 GLY C N 1
ATOM 10295 C CA . GLY C 1 71 ? -12.690 23.895 52.132 1.00 26.36 94 GLY C CA 1
ATOM 10296 C C . GLY C 1 71 ? -12.043 23.620 50.788 1.00 27.17 94 GLY C C 1
ATOM 10297 O O . GLY C 1 71 ? -12.241 22.552 50.194 1.00 28.81 94 GLY C O 1
ATOM 10298 N N . GLN C 1 72 ? -11.297 24.592 50.288 1.00 26.17 95 GLN C N 1
ATOM 10299 C CA . GLN C 1 72 ? -10.635 24.490 48.998 1.00 27.37 95 GLN C CA 1
ATOM 10300 C C . GLN C 1 72 ? -9.115 24.548 49.206 1.00 26.38 95 GLN C C 1
ATOM 10301 O O . GLN C 1 72 ? -8.569 25.604 49.514 1.00 29.12 95 GLN C O 1
ATOM 10307 N N . TYR C 1 73 ? -8.446 23.416 49.030 1.00 22.42 96 TYR C N 1
ATOM 10308 C CA . TYR C 1 73 ? -7.065 23.238 49.495 1.00 20.11 96 TYR C CA 1
ATOM 10309 C C . TYR C 1 73 ? -6.076 23.140 48.344 1.00 19.21 96 TYR C C 1
ATOM 10310 O O . TYR C 1 73 ? -6.449 22.745 47.244 1.00 19.90 96 TYR C O 1
ATOM 10319 N N . GLN C 1 74 ? -4.823 23.527 48.594 1.00 17.48 97 GLN C N 1
ATOM 10320 C CA . GLN C 1 74 ? -3.747 23.429 47.570 1.00 16.52 97 GLN C CA 1
ATOM 10321 C C . GLN C 1 74 ? -2.556 22.794 48.252 1.00 16.04 97 GLN C C 1
ATOM 10322 O O . GLN C 1 74 ? -1.958 23.402 49.181 1.00 14.53 97 GLN C O 1
ATOM 10328 N N . PHE C 1 75 ? -2.238 21.567 47.848 1.00 15.21 98 PHE C N 1
ATOM 10329 C CA . PHE C 1 75 ? -1.148 20.832 48.449 1.00 15.81 98 PHE C CA 1
ATOM 10330 C C . PHE C 1 75 ? -0.338 20.158 47.339 1.00 16.27 98 PHE C C 1
ATOM 10331 O O . PHE C 1 75 ? 0.343 19.163 47.592 1.00 16.16 98 PHE C O 1
ATOM 10339 N N . SER C 1 76 ? -0.443 20.687 46.127 1.00 16.45 99 SER C N 1
ATOM 10340 C CA . SER C 1 76 ? 0.226 20.105 44.949 1.00 16.94 99 SER C CA 1
ATOM 10341 C C . SER C 1 76 ? 1.311 20.996 44.422 1.00 15.68 99 SER C C 1
ATOM 10342 O O . SER C 1 76 ? 1.195 22.209 44.505 1.00 15.44 99 SER C O 1
ATOM 10345 N N . GLU C 1 77 ? 2.321 20.384 43.796 1.00 15.32 100 GLU C N 1
ATOM 10346 C CA . GLU C 1 77 ? 3.345 21.109 43.057 1.00 15.90 100 GLU C CA 1
ATOM 10347 C C . GLU C 1 77 ? 4.041 22.071 44.028 1.00 13.99 100 GLU C C 1
ATOM 10348 O O . GLU C 1 77 ? 4.570 21.613 45.039 1.00 13.74 100 GLU C O 1
ATOM 10354 N N . ASP C 1 78 ? 4.018 23.367 43.755 1.00 12.95 101 ASP C N 1
ATOM 10355 C CA . ASP C 1 78 ? 4.704 24.337 44.628 1.00 12.50 101 ASP C CA 1
ATOM 10356 C C . ASP C 1 78 ? 4.088 24.406 46.012 1.00 12.26 101 ASP C C 1
ATOM 10357 O O . ASP C 1 78 ? 4.688 24.979 46.932 1.00 11.34 101 ASP C O 1
ATOM 10362 N N . HIS C 1 79 ? 2.871 23.857 46.140 1.00 11.14 102 HIS C N 1
ATOM 10363 C CA . HIS C 1 79 ? 2.130 23.881 47.414 1.00 11.35 102 HIS C CA 1
ATOM 10364 C C . HIS C 1 79 ? 2.283 22.593 48.197 1.00 11.50 102 HIS C C 1
ATOM 10365 O O . HIS C 1 79 ? 1.650 22.413 49.243 1.00 11.60 102 HIS C O 1
ATOM 10372 N N . ASP C 1 80 ? 3.142 21.680 47.722 1.00 11.71 103 ASP C N 1
ATOM 10373 C CA . ASP C 1 80 ? 3.270 20.361 48.355 1.00 11.98 103 ASP C CA 1
ATOM 10374 C C . ASP C 1 80 ? 4.254 20.365 49.534 1.00 11.74 103 ASP C C 1
ATOM 10375 O O . ASP C 1 80 ? 5.395 19.919 49.409 1.00 11.03 103 ASP C O 1
ATOM 10380 N N . VAL C 1 81 ? 3.777 20.865 50.674 1.00 11.40 104 VAL C N 1
ATOM 10381 C CA . VAL C 1 81 ? 4.571 20.926 51.902 1.00 11.84 104 VAL C CA 1
ATOM 10382 C C . VAL C 1 81 ? 4.994 19.541 52.387 1.00 12.04 104 VAL C C 1
ATOM 10383 O O . VAL C 1 81 ? 6.083 19.385 52.915 1.00 12.62 104 VAL C O 1
ATOM 10387 N N . GLU C 1 82 ? 4.131 18.529 52.243 1.00 12.77 105 GLU C N 1
ATOM 10388 C CA . GLU C 1 82 ? 4.481 17.148 52.621 1.00 13.32 105 GLU C CA 1
ATOM 10389 C C . GLU C 1 82 ? 5.711 16.671 51.831 1.00 13.19 105 GLU C C 1
ATOM 10390 O O . GLU C 1 82 ? 6.668 16.142 52.399 1.00 12.88 105 GLU C O 1
ATOM 10396 N N . TYR C 1 83 ? 5.695 16.924 50.526 1.00 12.71 106 TYR C N 1
ATOM 10397 C CA . TYR C 1 83 ? 6.825 16.556 49.670 1.00 13.46 106 TYR C CA 1
ATOM 10398 C C . TYR C 1 83 ? 8.112 17.276 50.076 1.00 12.28 106 TYR C C 1
ATOM 10399 O O . TYR C 1 83 ? 9.181 16.664 50.119 1.00 12.64 106 TYR C O 1
ATOM 10408 N N . PHE C 1 84 ? 7.998 18.561 50.385 1.00 11.31 107 PHE C N 1
ATOM 10409 C CA . PHE C 1 84 ? 9.151 19.371 50.795 1.00 11.16 107 PHE C CA 1
ATOM 10410 C C . PHE C 1 84 ? 9.779 18.742 52.038 1.00 11.73 107 PHE C C 1
ATOM 10411 O O . PHE C 1 84 ? 10.997 18.644 52.140 1.00 11.61 107 PHE C O 1
ATOM 10419 N N . LEU C 1 85 ? 8.934 18.353 52.987 1.00 12.33 108 LEU C N 1
ATOM 10420 C CA . LEU C 1 85 ? 9.408 17.739 54.225 1.00 13.51 108 LEU C CA 1
ATOM 10421 C C . LEU C 1 85 ? 10.056 16.345 54.022 1.00 14.19 108 LEU C C 1
ATOM 10422 O O . LEU C 1 85 ? 11.130 16.055 54.578 1.00 14.77 108 LEU C O 1
ATOM 10427 N N . ARG C 1 86 ? 9.451 15.491 53.195 1.00 14.34 109 ARG C N 1
ATOM 10428 C CA . ARG C 1 86 ? 10.076 14.234 52.827 1.00 15.35 109 ARG C CA 1
ATOM 10429 C C . ARG C 1 86 ? 11.426 14.468 52.113 1.00 15.72 109 ARG C C 1
ATOM 10430 O O . ARG C 1 86 ? 12.319 13.645 52.201 1.00 15.90 109 ARG C O 1
ATOM 10438 N N . LEU C 1 87 ? 11.540 15.578 51.378 1.00 15.06 110 LEU C N 1
ATOM 10439 C CA . LEU C 1 87 ? 12.750 15.866 50.572 1.00 15.46 110 LEU C CA 1
ATOM 10440 C C . LEU C 1 87 ? 13.841 16.257 51.571 1.00 14.60 110 LEU C C 1
ATOM 10441 O O . LEU C 1 87 ? 14.972 15.828 51.483 1.00 14.76 110 LEU C O 1
ATOM 10446 N N . ALA C 1 88 ? 13.483 17.050 52.576 1.00 15.35 111 ALA C N 1
ATOM 10447 C CA . ALA C 1 88 ? 14.471 17.451 53.572 1.00 14.98 111 ALA C CA 1
ATOM 10448 C C . ALA C 1 88 ? 14.963 16.191 54.309 1.00 15.66 111 ALA C C 1
ATOM 10449 O O . ALA C 1 88 ? 16.177 16.024 54.515 1.00 14.88 111 ALA C O 1
ATOM 10451 N N . HIS C 1 89 ? 14.021 15.312 54.674 1.00 16.21 112 HIS C N 1
ATOM 10452 C CA . HIS C 1 89 ? 14.327 14.047 55.339 1.00 18.72 112 HIS C CA 1
ATOM 10453 C C . HIS C 1 89 ? 15.272 13.172 54.513 1.00 18.97 112 HIS C C 1
ATOM 10454 O O . HIS C 1 89 ? 16.252 12.635 55.041 1.00 18.92 112 HIS C O 1
ATOM 10461 N N . GLU C 1 90 ? 14.977 13.051 53.214 1.00 18.77 113 GLU C N 1
ATOM 10462 C CA . GLU C 1 90 ? 15.839 12.333 52.239 1.00 20.72 113 GLU C CA 1
ATOM 10463 C C . GLU C 1 90 ? 17.282 12.817 52.236 1.00 19.32 113 GLU C C 1
ATOM 10464 O O . GLU C 1 90 ? 18.197 12.004 52.067 1.00 19.09 113 GLU C O 1
ATOM 10470 N N . LEU C 1 91 ? 17.467 14.137 52.369 1.00 17.54 114 LEU C N 1
ATOM 10471 C CA . LEU C 1 91 ? 18.784 14.806 52.371 1.00 17.61 114 LEU C CA 1
ATOM 10472 C C . LEU C 1 91 ? 19.490 14.720 53.723 1.00 17.89 114 LEU C C 1
ATOM 10473 O O . LEU C 1 91 ? 20.596 15.233 53.892 1.00 18.96 114 LEU C O 1
ATOM 10478 N N . GLY C 1 92 ? 18.845 14.062 54.669 1.00 16.91 115 GLY C N 1
ATOM 10479 C CA . GLY C 1 92 ? 19.396 13.895 56.015 1.00 18.62 115 GLY C CA 1
ATOM 10480 C C . GLY C 1 92 ? 19.209 15.131 56.890 1.00 17.54 115 GLY C C 1
ATOM 10481 O O . GLY C 1 92 ? 19.987 15.356 57.822 1.00 19.59 115 GLY C O 1
ATOM 10482 N N . LEU C 1 93 ? 18.196 15.937 56.587 1.00 15.80 116 LEU C N 1
ATOM 10483 C CA . LEU C 1 93 ? 17.875 17.127 57.405 1.00 14.64 116 LEU C CA 1
ATOM 10484 C C . LEU C 1 93 ? 16.670 16.922 58.342 1.00 14.67 116 LEU C C 1
ATOM 10485 O O . LEU C 1 93 ? 15.627 16.447 57.918 1.00 15.01 116 LEU C O 1
ATOM 10490 N N . LEU C 1 94 ? 16.836 17.266 59.623 1.00 13.36 117 LEU C N 1
ATOM 10491 C CA . LEU C 1 94 ? 15.697 17.306 60.539 1.00 13.32 117 LEU C CA 1
ATOM 10492 C C . LEU C 1 94 ? 14.905 18.589 60.268 1.00 12.35 117 LEU C C 1
ATOM 10493 O O . LEU C 1 94 ? 15.389 19.463 59.565 1.00 12.50 117 LEU C O 1
ATOM 10498 N N . VAL C 1 95 ? 13.686 18.684 60.789 1.00 11.91 118 VAL C N 1
ATOM 10499 C CA . VAL C 1 95 ? 12.793 19.822 60.497 1.00 11.31 118 VAL C CA 1
ATOM 10500 C C . VAL C 1 95 ? 12.161 20.370 61.781 1.00 11.65 118 VAL C C 1
ATOM 10501 O O . VAL C 1 95 ? 11.625 19.618 62.600 1.00 11.64 118 VAL C O 1
ATOM 10505 N N . ILE C 1 96 ? 12.287 21.678 61.949 1.00 11.13 119 ILE C N 1
ATOM 10506 C CA . ILE C 1 96 ? 11.557 22.398 62.972 1.00 11.66 119 ILE C CA 1
ATOM 10507 C C . ILE C 1 96 ? 10.355 22.963 62.195 1.00 11.13 119 ILE C C 1
ATOM 10508 O O . ILE C 1 96 ? 10.529 23.800 61.297 1.00 11.82 119 ILE C O 1
ATOM 10513 N N . LEU C 1 97 ? 9.160 22.445 62.498 1.00 10.78 120 LEU C N 1
ATOM 10514 C CA . LEU C 1 97 ? 7.935 22.890 61.822 1.00 10.87 120 LEU C CA 1
ATOM 10515 C C . LEU C 1 97 ? 7.258 24.060 62.554 1.00 10.33 120 LEU C C 1
ATOM 10516 O O . LEU C 1 97 ? 7.051 23.994 63.736 1.00 9.90 120 LEU C O 1
ATOM 10521 N N . ARG C 1 98 ? 6.871 25.082 61.817 1.00 9.90 121 ARG C N 1
ATOM 10522 C CA . ARG C 1 98 ? 6.193 26.244 62.394 1.00 10.31 121 ARG C CA 1
ATOM 10523 C C . ARG C 1 98 ? 4.866 26.455 61.664 1.00 10.53 121 ARG C C 1
ATOM 10524 O O . ARG C 1 98 ? 4.777 27.265 60.709 1.00 9.87 121 ARG C O 1
ATOM 10532 N N . PRO C 1 99 ? 3.807 25.742 62.119 1.00 10.98 122 PRO C N 1
ATOM 10533 C CA . PRO C 1 99 ? 2.553 25.752 61.358 1.00 11.46 122 PRO C CA 1
ATOM 10534 C C . PRO C 1 99 ? 1.581 26.865 61.748 1.00 11.84 122 PRO C C 1
ATOM 10535 O O . PRO C 1 99 ? 0.462 26.857 61.247 1.00 12.00 122 PRO C O 1
ATOM 10539 N N . GLY C 1 100 ? 1.982 27.787 62.636 1.00 11.74 123 GLY C N 1
ATOM 10540 C CA . GLY C 1 100 ? 1.124 28.936 62.952 1.00 12.54 123 GLY C CA 1
ATOM 10541 C C . GLY C 1 100 ? 0.054 28.646 64.009 1.00 13.11 123 GLY C C 1
ATOM 10542 O O . GLY C 1 100 ? 0.373 28.057 65.038 1.00 13.19 123 GLY C O 1
ATOM 10543 N N . PRO C 1 101 ? -1.233 28.964 63.720 1.00 13.97 124 PRO C N 1
ATOM 10544 C CA . PRO C 1 101 ? -1.790 29.293 62.394 1.00 13.56 124 PRO C CA 1
ATOM 10545 C C . PRO C 1 101 ? -1.437 30.694 61.862 1.00 13.06 124 PRO C C 1
ATOM 10546 O O . PRO C 1 101 ? -1.649 30.993 60.685 1.00 12.66 124 PRO C O 1
ATOM 10550 N N . TYR C 1 102 ? -0.883 31.526 62.730 1.00 13.05 125 TYR C N 1
ATOM 10551 C CA . TYR C 1 102 ? -0.326 32.828 62.348 1.00 12.47 125 TYR C CA 1
ATOM 10552 C C . TYR C 1 102 ? 1.177 32.692 62.351 1.00 11.99 125 TYR C C 1
ATOM 10553 O O . TYR C 1 102 ? 1.724 32.139 63.289 1.00 12.22 125 TYR C O 1
ATOM 10562 N N . ILE C 1 103 ? 1.839 33.199 61.306 1.00 11.43 126 ILE C N 1
ATOM 10563 C CA . ILE C 1 103 ? 3.294 32.983 61.132 1.00 10.93 126 ILE C CA 1
ATOM 10564 C C . ILE C 1 103 ? 4.095 34.301 61.001 1.00 11.18 126 ILE C C 1
ATOM 10565 O O . ILE C 1 103 ? 5.304 34.249 61.001 1.00 11.27 126 ILE C O 1
ATOM 10570 N N . CYS C 1 104 ? 3.408 35.452 60.875 1.00 11.53 127 CYS C N 1
ATOM 10571 C CA . CYS C 1 104 ? 4.069 36.778 60.713 1.00 11.22 127 CYS C CA 1
ATOM 10572 C C . CYS C 1 104 ? 4.841 36.808 59.375 1.00 10.65 127 CYS C C 1
ATOM 10573 O O . CYS C 1 104 ? 4.227 36.982 58.308 1.00 10.23 127 CYS C O 1
ATOM 10576 N N . ALA C 1 105 ? 6.165 36.669 59.434 1.00 10.13 128 ALA C N 1
ATOM 10577 C CA . ALA C 1 105 ? 6.992 36.281 58.277 1.00 9.99 128 ALA C CA 1
ATOM 10578 C C . ALA C 1 105 ? 7.054 37.251 57.095 1.00 10.18 128 ALA C C 1
ATOM 10579 O O . ALA C 1 105 ? 7.457 36.822 55.997 1.00 10.78 128 ALA C O 1
ATOM 10581 N N . GLU C 1 106 ? 6.682 38.526 57.275 1.00 10.37 129 GLU C N 1
ATOM 10582 C CA . GLU C 1 106 ? 6.665 39.453 56.122 1.00 10.68 129 GLU C CA 1
ATOM 10583 C C . GLU C 1 106 ? 5.826 38.868 54.973 1.00 10.78 129 GLU C C 1
ATOM 10584 O O . GLU C 1 106 ? 6.153 39.038 53.787 1.00 10.91 129 GLU C O 1
ATOM 10590 N N . TRP C 1 107 ? 4.744 38.186 55.357 1.00 11.11 130 TRP C N 1
ATOM 10591 C CA . TRP C 1 107 ? 3.875 37.451 54.438 1.00 11.82 130 TRP C CA 1
ATOM 10592 C C . TRP C 1 107 ? 2.491 37.993 54.637 1.00 11.89 130 TRP C C 1
ATOM 10593 O O . TRP C 1 107 ? 2.080 38.285 55.761 1.00 11.82 130 TRP C O 1
ATOM 10604 N N A GLU C 1 108 ? 1.778 38.164 53.533 0.50 12.57 131 GLU C N 1
ATOM 10605 N N B GLU C 1 108 ? 1.744 38.105 53.537 0.50 12.11 131 GLU C N 1
ATOM 10606 C CA A GLU C 1 108 ? 0.395 38.663 53.544 0.50 12.95 131 GLU C CA 1
ATOM 10607 C CA B GLU C 1 108 ? 0.354 38.626 53.555 0.50 12.23 131 GLU C CA 1
ATOM 10608 C C A GLU C 1 108 ? -0.431 38.180 54.744 0.50 12.90 131 GLU C C 1
ATOM 10609 C C B GLU C 1 108 ? -0.467 38.168 54.748 0.50 12.46 131 GLU C C 1
ATOM 10610 O O A GLU C 1 108 ? -0.596 36.973 54.947 0.50 12.79 131 GLU C O 1
ATOM 10611 O O B GLU C 1 108 ? -0.693 36.971 54.931 0.50 12.33 131 GLU C O 1
ATOM 10622 N N . MET C 1 109 ? -0.929 39.136 55.543 1.00 12.95 132 MET C N 1
ATOM 10623 C CA . MET C 1 109 ? -1.744 38.882 56.744 1.00 13.41 132 MET C CA 1
ATOM 10624 C C . MET C 1 109 ? -1.139 37.881 57.720 1.00 12.83 132 MET C C 1
ATOM 10625 O O . MET C 1 109 ? -1.855 37.222 58.486 1.00 12.69 132 MET C O 1
ATOM 10630 N N . GLY C 1 110 ? 0.194 37.806 57.714 1.00 12.65 133 GLY C N 1
ATOM 10631 C CA . GLY C 1 110 ? 0.928 36.874 58.611 1.00 11.68 133 GLY C CA 1
ATOM 10632 C C . GLY C 1 110 ? 0.475 35.448 58.323 1.00 11.44 133 GLY C C 1
ATOM 10633 O O . GLY C 1 110 ? 0.491 34.619 59.205 1.00 11.00 133 GLY C O 1
ATOM 10634 N N . GLY C 1 111 ? 0.088 35.170 57.068 1.00 11.30 134 GLY C N 1
ATOM 10635 C CA . GLY C 1 111 ? -0.381 33.845 56.670 1.00 11.29 134 GLY C CA 1
ATOM 10636 C C . GLY C 1 111 ? -1.855 33.586 56.991 1.00 12.05 134 GLY C C 1
ATOM 10637 O O . GLY C 1 111 ? -2.389 32.552 56.625 1.00 11.78 134 GLY C O 1
ATOM 10638 N N . LEU C 1 112 ? -2.532 34.508 57.675 1.00 12.32 135 LEU C N 1
ATOM 10639 C CA . LEU C 1 112 ? -3.962 34.286 57.934 1.00 12.86 135 LEU C CA 1
ATOM 10640 C C . LEU C 1 112 ? -4.795 34.533 56.665 1.00 13.14 135 LEU C C 1
ATOM 10641 O O . LEU C 1 112 ? -4.567 35.516 55.951 1.00 12.81 135 LEU C O 1
ATOM 10646 N N . PRO C 1 113 ? -5.757 33.631 56.377 1.00 13.32 136 PRO C N 1
ATOM 10647 C CA . PRO C 1 113 ? -6.566 33.812 55.176 1.00 14.11 136 PRO C CA 1
ATOM 10648 C C . PRO C 1 113 ? -7.470 35.058 55.266 1.00 14.48 136 PRO C C 1
ATOM 10649 O O . PRO C 1 113 ? -8.107 35.302 56.290 1.00 15.00 136 PRO C O 1
ATOM 10653 N N . ALA C 1 114 ? -7.530 35.814 54.180 1.00 14.25 137 ALA C N 1
ATOM 10654 C CA . ALA C 1 114 ? -8.329 37.024 54.117 1.00 14.70 137 ALA C CA 1
ATOM 10655 C C . ALA C 1 114 ? -9.836 36.769 54.279 1.00 15.16 137 ALA C C 1
ATOM 10656 O O . ALA C 1 114 ? -10.581 37.679 54.719 1.00 15.83 137 ALA C O 1
ATOM 10658 N N . TRP C 1 115 ? -10.297 35.558 53.913 1.00 14.86 138 TRP C N 1
ATOM 10659 C CA . TRP C 1 115 ? -11.726 35.227 54.102 1.00 15.78 138 TRP C CA 1
ATOM 10660 C C . TRP C 1 115 ? -12.116 35.198 55.556 1.00 15.92 138 TRP C C 1
ATOM 10661 O O . TRP C 1 115 ? -13.315 35.269 55.875 1.00 16.83 138 TRP C O 1
ATOM 10672 N N . LEU C 1 116 ? -11.140 35.123 56.455 1.00 15.01 139 LEU C N 1
ATOM 10673 C CA . LEU C 1 116 ? -11.477 35.282 57.879 1.00 15.15 139 LEU C CA 1
ATOM 10674 C C . LEU C 1 116 ? -12.233 36.587 58.157 1.00 15.75 139 LEU C C 1
ATOM 10675 O O . LEU C 1 116 ? -13.104 36.637 59.033 1.00 15.41 139 LEU C O 1
ATOM 10680 N N . LEU C 1 117 ? -11.877 37.620 57.408 1.00 15.95 140 LEU C N 1
ATOM 10681 C CA . LEU C 1 117 ? -12.424 38.972 57.557 1.00 16.79 140 LEU C CA 1
ATOM 10682 C C . LEU C 1 117 ? -13.850 39.141 57.062 1.00 17.40 140 LEU C C 1
ATOM 10683 O O . LEU C 1 117 ? -14.397 40.240 57.141 1.00 17.89 140 LEU C O 1
ATOM 10688 N N . GLU C 1 118 ? -14.435 38.074 56.527 1.00 18.25 141 GLU C N 1
ATOM 10689 C CA . GLU C 1 118 ? -15.852 38.079 56.148 1.00 19.92 141 GLU C CA 1
ATOM 10690 C C . GLU C 1 118 ? -16.713 38.287 57.385 1.00 19.48 141 GLU C C 1
ATOM 10691 O O . GLU C 1 118 ? -17.855 38.749 57.296 1.00 19.29 141 GLU C O 1
ATOM 10697 N N . LYS C 1 119 ? -16.150 37.940 58.538 1.00 19.28 142 LYS C N 1
ATOM 10698 C CA . LYS C 1 119 ? -16.702 38.426 59.812 1.00 18.79 142 LYS C CA 1
ATOM 10699 C C . LYS C 1 119 ? -15.945 39.718 60.144 1.00 19.13 142 LYS C C 1
ATOM 10700 O O . LYS C 1 119 ? -14.812 39.676 60.635 1.00 17.84 142 LYS C O 1
ATOM 10706 N N . GLU C 1 120 ? -16.539 40.873 59.846 1.00 20.59 143 GLU C N 1
ATOM 10707 C CA . GLU C 1 120 ? -15.760 42.107 59.944 1.00 22.16 143 GLU C CA 1
ATOM 10708 C C . GLU C 1 120 ? -15.225 42.361 61.360 1.00 20.94 143 GLU C C 1
ATOM 10709 O O . GLU C 1 120 ? -14.160 42.925 61.518 1.00 19.97 143 GLU C O 1
ATOM 10715 N N . SER C 1 121 ? -15.952 41.918 62.384 1.00 20.59 144 SER C N 1
ATOM 10716 C CA . SER C 1 121 ? -15.534 42.199 63.757 1.00 19.80 144 SER C CA 1
ATOM 10717 C C . SER C 1 121 ? -14.613 41.124 64.358 1.00 19.17 144 SER C C 1
ATOM 10718 O O . SER C 1 121 ? -14.315 41.159 65.565 1.00 18.82 144 SER C O 1
ATOM 10721 N N . ILE C 1 122 ? -14.148 40.181 63.527 1.00 18.56 145 ILE C N 1
ATOM 10722 C CA . ILE C 1 122 ? -13.309 39.081 64.017 1.00 17.79 145 ILE C CA 1
ATOM 10723 C C . ILE C 1 122 ? -12.061 39.604 64.758 1.00 17.59 145 ILE C C 1
ATOM 10724 O O . ILE C 1 122 ? -11.387 40.532 64.304 1.00 17.26 145 ILE C O 1
ATOM 10729 N N . LEU C 1 123 ? -11.812 39.044 65.939 1.00 17.05 146 LEU C N 1
ATOM 10730 C CA . LEU C 1 123 ? -10.570 39.298 66.662 1.00 16.35 146 LEU C CA 1
ATOM 10731 C C . LEU C 1 123 ? -9.632 38.140 66.341 1.00 15.57 146 LEU C C 1
ATOM 10732 O O . LEU C 1 123 ? -9.693 37.066 66.925 1.00 15.25 146 LEU C O 1
ATOM 10737 N N . LEU C 1 124 ? -8.790 38.348 65.346 1.00 15.79 147 LEU C N 1
ATOM 10738 C CA . LEU C 1 124 ? -7.785 37.354 65.002 1.00 15.35 147 LEU C CA 1
ATOM 10739 C C . LEU C 1 124 ? -6.832 37.098 66.174 1.00 15.14 147 LEU C C 1
ATOM 10740 O O . LEU C 1 124 ? -6.599 37.996 67.004 1.00 15.18 147 LEU C O 1
ATOM 10745 N N . ARG C 1 125 ? -6.269 35.889 66.226 1.00 14.33 148 ARG C N 1
ATOM 10746 C CA . ARG C 1 125 ? -5.265 35.519 67.249 1.00 13.95 148 ARG C CA 1
ATOM 10747 C C . ARG C 1 125 ? -5.810 35.592 68.671 1.00 14.88 148 ARG C C 1
ATOM 10748 O O . ARG C 1 125 ? -5.138 36.107 69.581 1.00 15.12 148 ARG C O 1
ATOM 10756 N N . SER C 1 126 ? -7.016 35.064 68.861 1.00 15.29 149 SER C N 1
ATOM 10757 C CA . SER C 1 126 ? -7.698 35.093 70.174 1.00 16.19 149 SER C CA 1
ATOM 10758 C C . SER C 1 126 ? -8.679 33.918 70.306 1.00 17.16 149 SER C C 1
ATOM 10759 O O . SER C 1 126 ? -8.733 33.047 69.421 1.00 17.25 149 SER C O 1
ATOM 10762 N N A SER C 1 127 ? -9.469 33.917 71.388 0.50 17.84 150 SER C N 1
ATOM 10763 N N B SER C 1 127 ? -9.466 33.903 71.384 0.50 17.48 150 SER C N 1
ATOM 10764 C CA A SER C 1 127 ? -10.492 32.888 71.599 0.50 18.34 150 SER C CA 1
ATOM 10765 C CA B SER C 1 127 ? -10.471 32.858 71.555 0.50 17.83 150 SER C CA 1
ATOM 10766 C C A SER C 1 127 ? -11.815 33.235 70.935 0.50 18.69 150 SER C C 1
ATOM 10767 C C B SER C 1 127 ? -11.815 33.250 70.954 0.50 18.38 150 SER C C 1
ATOM 10768 O O A SER C 1 127 ? -12.833 32.592 71.215 0.50 18.65 150 SER C O 1
ATOM 10769 O O B SER C 1 127 ? -12.841 32.654 71.290 0.50 18.44 150 SER C O 1
ATOM 10774 N N . ASP C 1 128 ? -11.793 34.237 70.055 1.00 18.51 151 ASP C N 1
ATOM 10775 C CA . ASP C 1 128 ? -12.940 34.559 69.208 1.00 19.09 151 ASP C CA 1
ATOM 10776 C C . ASP C 1 128 ? -13.425 33.227 68.596 1.00 19.26 151 ASP C C 1
ATOM 10777 O O . ASP C 1 128 ? -12.654 32.547 67.918 1.00 17.72 151 ASP C O 1
ATOM 10782 N N . PRO C 1 129 ? -14.677 32.829 68.897 1.00 19.66 152 PRO C N 1
ATOM 10783 C CA . PRO C 1 129 ? -15.210 31.500 68.587 1.00 19.17 152 PRO C CA 1
ATOM 10784 C C . PRO C 1 129 ? -15.110 31.119 67.100 1.00 19.69 152 PRO C C 1
ATOM 10785 O O . PRO C 1 129 ? -14.802 29.942 66.759 1.00 18.50 152 PRO C O 1
ATOM 10789 N N . ASP C 1 130 ? -15.371 32.111 66.248 1.00 19.03 153 ASP C N 1
ATOM 10790 C CA . ASP C 1 130 ? -15.353 31.940 64.797 1.00 19.51 153 ASP C CA 1
ATOM 10791 C C . ASP C 1 130 ? -13.939 31.796 64.273 1.00 18.81 153 ASP C C 1
ATOM 10792 O O . ASP C 1 130 ? -13.700 31.059 63.305 1.00 20.20 153 ASP C O 1
ATOM 10797 N N . TYR C 1 131 ? -13.017 32.532 64.886 1.00 18.11 154 TYR C N 1
ATOM 10798 C CA . TYR C 1 131 ? -11.600 32.354 64.590 1.00 17.14 154 TYR C CA 1
ATOM 10799 C C . TYR C 1 131 ? -11.182 30.958 65.003 1.00 17.58 154 TYR C C 1
ATOM 10800 O O . TYR C 1 131 ? -10.589 30.228 64.198 1.00 17.54 154 TYR C O 1
ATOM 10809 N N . LEU C 1 132 ? -11.524 30.571 66.236 1.00 17.78 155 LEU C N 1
ATOM 10810 C CA . LEU C 1 132 ? -11.203 29.224 66.724 1.00 18.19 155 LEU C CA 1
ATOM 10811 C C . LEU C 1 132 ? -11.765 28.104 65.845 1.00 18.78 155 LEU C C 1
ATOM 10812 O O . LEU C 1 132 ? -11.048 27.117 65.556 1.00 20.23 155 LEU C O 1
ATOM 10817 N N . ALA C 1 133 ? -13.034 28.241 65.448 1.00 18.12 156 ALA C N 1
ATOM 10818 C CA . ALA C 1 133 ? -13.689 27.226 64.629 1.00 17.76 156 ALA C CA 1
ATOM 10819 C C . ALA C 1 133 ? -12.939 27.082 63.298 1.00 17.16 156 ALA C C 1
ATOM 10820 O O . ALA C 1 133 ? -12.754 25.960 62.797 1.00 17.92 156 ALA C O 1
ATOM 10822 N N . ALA C 1 134 ? -12.537 28.213 62.718 1.00 16.41 157 ALA C N 1
ATOM 10823 C CA . ALA C 1 134 ? -11.791 28.195 61.445 1.00 16.10 157 ALA C CA 1
ATOM 10824 C C . ALA C 1 134 ? -10.376 27.595 61.620 1.00 15.79 157 ALA C C 1
ATOM 10825 O O . ALA C 1 134 ? -9.952 26.771 60.815 1.00 15.71 157 ALA C O 1
ATOM 10827 N N . VAL C 1 135 ? -9.674 27.984 62.682 1.00 15.35 158 VAL C N 1
ATOM 10828 C CA . VAL C 1 135 ? -8.382 27.404 62.991 1.00 14.91 158 VAL C CA 1
ATOM 10829 C C . VAL C 1 135 ? -8.484 25.882 63.185 1.00 15.61 158 VAL C C 1
ATOM 10830 O O . VAL C 1 135 ? -7.644 25.130 62.682 1.00 14.01 158 VAL C O 1
ATOM 10834 N N . ASP C 1 136 ? -9.520 25.443 63.903 1.00 16.23 159 ASP C N 1
ATOM 10835 C CA . ASP C 1 136 ? -9.664 24.033 64.258 1.00 17.46 159 ASP C CA 1
ATOM 10836 C C . ASP C 1 136 ? -9.858 23.185 63.003 1.00 17.44 159 ASP C C 1
ATOM 10837 O O . ASP C 1 136 ? -9.271 22.115 62.888 1.00 16.73 159 ASP C O 1
ATOM 10842 N N . LYS C 1 137 ? -10.677 23.692 62.079 1.00 17.69 160 LYS C N 1
ATOM 10843 C CA . LYS C 1 137 ? -10.896 23.093 60.776 1.00 18.87 160 LYS C CA 1
ATOM 10844 C C . LYS C 1 137 ? -9.590 22.931 59.994 1.00 17.35 160 LYS C C 1
ATOM 10845 O O . LYS C 1 137 ? -9.329 21.870 59.444 1.00 17.67 160 LYS C O 1
ATOM 10851 N N . TRP C 1 138 ? -8.796 23.991 59.953 1.00 15.96 161 TRP C N 1
ATOM 10852 C CA . TRP C 1 138 ? -7.484 23.984 59.267 1.00 14.82 161 TRP C CA 1
ATOM 10853 C C . TRP C 1 138 ? -6.508 23.019 59.932 1.00 14.87 161 TRP C C 1
ATOM 10854 O O . TRP C 1 138 ? -5.893 22.203 59.256 1.00 13.96 161 TRP C O 1
ATOM 10865 N N . LEU C 1 139 ? -6.368 23.094 61.265 1.00 14.79 162 LEU C N 1
ATOM 10866 C CA . LEU C 1 139 ? -5.520 22.144 61.980 1.00 15.33 162 LEU C CA 1
ATOM 10867 C C . LEU C 1 139 ? -5.961 20.691 61.689 1.00 15.82 162 LEU C C 1
ATOM 10868 O O . LEU C 1 139 ? -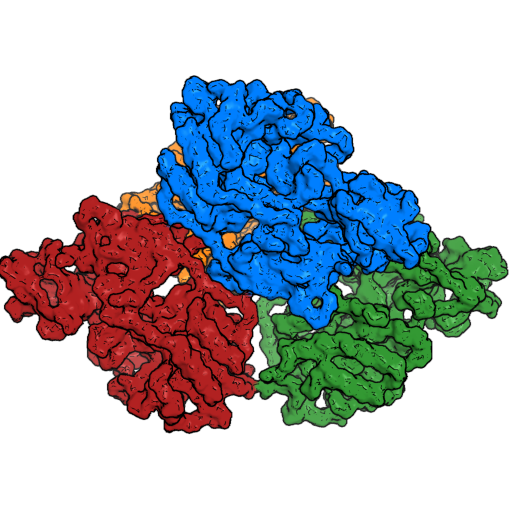5.122 19.798 61.580 1.00 15.69 162 LEU C O 1
ATOM 10873 N N . GLY C 1 140 ? -7.274 20.476 61.541 1.00 16.00 163 GLY C N 1
ATOM 10874 C CA . GLY C 1 140 ? -7.824 19.170 61.201 1.00 17.44 163 GLY C CA 1
ATOM 10875 C C . GLY C 1 140 ? -7.533 18.627 59.790 1.00 18.15 163 GLY C C 1
ATOM 10876 O O . GLY C 1 140 ? -7.738 17.432 59.523 1.00 18.59 163 GLY C O 1
ATOM 10877 N N . VAL C 1 141 ? -7.096 19.523 58.897 1.00 17.54 164 VAL C N 1
ATOM 10878 C CA . VAL C 1 141 ? -6.600 19.179 57.557 1.00 16.85 164 VAL C CA 1
ATOM 10879 C C . VAL C 1 141 ? -5.063 19.078 57.564 1.00 16.78 164 VAL C C 1
ATOM 10880 O O . VAL C 1 141 ? -4.504 18.078 57.138 1.00 17.37 164 VAL C O 1
ATOM 10884 N N . LEU C 1 142 ? -4.401 20.103 58.092 1.00 15.64 165 LEU C N 1
ATOM 10885 C CA . LEU C 1 142 ? -2.927 20.164 58.134 1.00 15.13 165 LEU C CA 1
ATOM 10886 C C . LEU C 1 142 ? -2.230 19.166 59.068 1.00 15.43 165 LEU C C 1
ATOM 10887 O O . LEU C 1 142 ? -1.321 18.479 58.646 1.00 15.72 165 LEU C O 1
ATOM 10892 N N . LEU C 1 143 ? -2.630 19.114 60.331 1.00 15.46 166 LEU C N 1
ATOM 10893 C CA . LEU C 1 143 ? -1.903 18.305 61.345 1.00 15.94 166 LEU C CA 1
ATOM 10894 C C . LEU C 1 143 ? -1.882 16.782 61.108 1.00 16.69 166 LEU C C 1
ATOM 10895 O O . LEU C 1 143 ? -0.853 16.139 61.363 1.00 16.51 166 LEU C O 1
ATOM 10900 N N . PRO C 1 144 ? -2.986 16.199 60.579 1.00 17.17 167 PRO C N 1
ATOM 10901 C CA . PRO C 1 144 ? -2.911 14.781 60.203 1.00 17.66 167 PRO C CA 1
ATOM 10902 C C . PRO C 1 144 ? -1.946 14.510 59.040 1.00 17.29 167 PRO C C 1
ATOM 10903 O O . PRO C 1 144 ? -1.339 13.436 58.985 1.00 16.46 167 PRO C O 1
ATOM 10907 N N . LYS C 1 145 ? -1.800 15.477 58.139 1.00 16.55 168 LYS C N 1
ATOM 10908 C CA . LYS C 1 145 ? -0.719 15.382 57.146 1.00 17.16 168 LYS C CA 1
ATOM 10909 C C . LYS C 1 145 ? 0.676 15.395 57.793 1.00 17.27 168 LYS C C 1
ATOM 10910 O O . LYS C 1 145 ? 1.614 14.765 57.278 1.00 16.10 168 LYS C O 1
ATOM 10916 N N . MET C 1 146 ? 0.801 16.093 58.926 1.00 16.46 169 MET C N 1
ATOM 10917 C CA . MET C 1 146 ? 2.103 16.244 59.574 1.00 16.36 169 MET C CA 1
ATOM 10918 C C . MET C 1 146 ? 2.450 15.082 60.520 1.00 16.66 169 MET C C 1
ATOM 10919 O O . MET C 1 146 ? 3.614 14.779 60.686 1.00 16.12 169 MET C O 1
ATOM 10924 N N . LYS C 1 147 ? 1.445 14.438 61.122 1.00 16.81 170 LYS C N 1
ATOM 10925 C CA . LYS C 1 147 ? 1.681 13.366 62.108 1.00 18.22 170 LYS C CA 1
ATOM 10926 C C . LYS C 1 147 ? 2.677 12.292 61.610 1.00 18.36 170 LYS C C 1
ATOM 10927 O O . LYS C 1 147 ? 3.622 11.938 62.335 1.00 18.18 170 LYS C O 1
ATOM 10933 N N . PRO C 1 148 ? 2.465 11.750 60.382 1.00 18.78 171 PRO C N 1
ATOM 10934 C CA . PRO C 1 148 ? 3.398 10.734 59.864 1.00 18.62 171 PRO C CA 1
ATOM 10935 C C . PRO C 1 148 ? 4.788 11.274 59.567 1.00 18.24 171 PRO C C 1
ATOM 10936 O O . PRO C 1 148 ? 5.741 10.478 59.465 1.00 17.76 171 PRO C O 1
ATOM 10940 N N . LEU C 1 149 ? 4.906 12.604 59.468 1.00 16.41 172 LEU C N 1
ATOM 10941 C CA . LEU C 1 149 ? 6.206 13.249 59.267 1.00 16.12 172 LEU C CA 1
ATOM 10942 C C . LEU C 1 149 ? 6.954 13.573 60.591 1.00 15.68 172 LEU C C 1
ATOM 10943 O O . LEU C 1 149 ? 8.081 14.054 60.565 1.00 15.06 172 LEU C O 1
ATOM 10948 N N . LEU C 1 150 ? 6.319 13.334 61.728 1.00 15.76 173 LEU C N 1
ATOM 10949 C CA . LEU C 1 150 ? 7.025 13.451 63.013 1.00 16.07 173 LEU C CA 1
ATOM 10950 C C . LEU C 1 150 ? 8.161 12.448 63.142 1.00 16.58 173 LEU C C 1
ATOM 10951 O O . LEU C 1 150 ? 8.066 11.320 62.692 1.00 16.93 173 LEU C O 1
ATOM 10956 N N . TYR C 1 151 ? 9.232 12.872 63.806 1.00 17.20 174 TYR C N 1
ATOM 10957 C CA . TYR C 1 151 ? 10.365 12.013 64.071 1.00 18.05 174 TYR C CA 1
ATOM 10958 C C . TYR C 1 151 ? 10.012 10.635 64.651 1.00 19.04 174 TYR C C 1
ATOM 10959 O O . TYR C 1 151 ? 10.543 9.634 64.202 1.00 19.21 174 TYR C O 1
ATOM 10968 N N A GLN C 1 152 ? 9.141 10.588 65.657 0.50 19.60 175 GLN C N 1
ATOM 10969 N N B GLN C 1 152 ? 9.118 10.601 65.639 0.50 19.54 175 GLN C N 1
ATOM 10970 C CA A GLN C 1 152 ? 8.806 9.304 66.280 0.50 20.85 175 GLN C CA 1
ATOM 10971 C CA B GLN C 1 152 ? 8.745 9.343 66.291 0.50 20.77 175 GLN C CA 1
ATOM 10972 C C A GLN C 1 152 ? 8.001 8.371 65.377 0.50 21.00 175 GLN C C 1
ATOM 10973 C C B GLN C 1 152 ? 8.061 8.368 65.345 0.50 21.02 175 GLN C C 1
ATOM 10974 O O A GLN C 1 152 ? 7.842 7.192 65.697 0.50 21.98 175 GLN C O 1
ATOM 10975 O O B GLN C 1 152 ? 8.039 7.164 65.603 0.50 22.27 175 GLN C O 1
ATOM 10986 N N . ASN C 1 153 ? 7.513 8.894 64.256 1.00 21.02 176 ASN C N 1
ATOM 10987 C CA . ASN C 1 153 ? 6.774 8.100 63.285 1.00 21.25 176 ASN C CA 1
ATOM 10988 C C . ASN C 1 153 ? 7.572 7.816 62.026 1.00 21.72 176 ASN C C 1
ATOM 10989 O O . ASN C 1 153 ? 7.034 7.295 61.064 1.00 22.74 176 ASN C O 1
ATOM 10994 N N . GLY C 1 154 ? 8.846 8.200 62.034 1.00 21.38 177 GLY C N 1
ATOM 10995 C CA . GLY C 1 154 ? 9.735 7.899 60.916 1.00 21.57 177 GLY C CA 1
ATOM 10996 C C . GLY C 1 154 ? 10.042 9.059 59.977 1.00 20.78 177 GLY C C 1
ATOM 10997 O O . GLY C 1 154 ? 10.697 8.849 58.969 1.00 22.28 177 GLY C O 1
ATOM 10998 N N . GLY C 1 155 ? 9.572 10.271 60.302 1.00 19.46 178 GLY C N 1
ATOM 10999 C CA . GLY C 1 155 ? 9.791 11.480 59.501 1.00 17.89 178 GLY C CA 1
ATOM 11000 C C . GLY C 1 155 ? 10.866 12.404 60.094 1.00 17.08 178 GLY C C 1
ATOM 11001 O O . GLY C 1 155 ? 11.579 11.999 61.007 1.00 18.31 178 GLY C O 1
ATOM 11002 N N . PRO C 1 156 ? 10.976 13.652 59.587 1.00 16.10 179 PRO C N 1
ATOM 11003 C CA . PRO C 1 156 ? 12.041 14.561 60.055 1.00 15.41 179 PRO C CA 1
ATOM 11004 C C . PRO C 1 156 ? 11.647 15.555 61.155 1.00 14.48 179 PRO C C 1
ATOM 11005 O O . PRO C 1 156 ? 12.526 16.210 61.757 1.00 14.27 179 PRO C O 1
ATOM 11009 N N . VAL C 1 157 ? 10.353 15.731 61.369 1.00 13.59 180 VAL C N 1
ATOM 11010 C CA . VAL C 1 157 ? 9.917 16.834 62.212 1.00 13.11 180 VAL C CA 1
ATOM 11011 C C . VAL C 1 157 ? 10.216 16.519 63.688 1.00 14.13 180 VAL C C 1
ATOM 11012 O O . VAL C 1 157 ? 9.624 15.592 64.257 1.00 15.29 180 VAL C O 1
ATOM 11016 N N . ILE C 1 158 ? 11.148 17.279 64.269 1.00 13.60 181 ILE C N 1
ATOM 11017 C CA . ILE C 1 158 ? 11.599 17.070 65.649 1.00 14.75 181 ILE C CA 1
ATOM 11018 C C . ILE C 1 158 ? 10.864 17.938 66.680 1.00 14.76 181 ILE C C 1
ATOM 11019 O O . ILE C 1 158 ? 10.699 17.523 67.831 1.00 15.59 181 ILE C O 1
ATOM 11024 N N . THR C 1 159 ? 10.445 19.147 66.290 1.00 14.04 182 THR C N 1
ATOM 11025 C CA . THR C 1 159 ? 9.777 20.074 67.212 1.00 14.05 182 THR C CA 1
ATOM 11026 C C . THR C 1 159 ? 8.769 20.923 66.404 1.00 13.59 182 THR C C 1
ATOM 11027 O O . THR C 1 159 ? 8.915 21.083 65.179 1.00 14.01 182 THR C O 1
ATOM 11031 N N . VAL C 1 160 ? 7.743 21.423 67.076 1.00 13.03 183 VAL C N 1
ATOM 11032 C CA . VAL C 1 160 ? 6.662 22.155 66.395 1.00 13.24 183 VAL C CA 1
ATOM 11033 C C . VAL C 1 160 ? 6.323 23.414 67.172 1.00 13.29 183 VAL C C 1
ATOM 11034 O O . VAL C 1 160 ? 5.997 23.363 68.361 1.00 13.33 183 VAL C O 1
ATOM 11038 N N . GLN C 1 161 ? 6.388 24.553 66.506 1.00 13.29 184 GLN C N 1
ATOM 11039 C CA . GLN C 1 161 ? 6.021 25.817 67.178 1.00 13.00 184 GLN C CA 1
ATOM 11040 C C . GLN C 1 161 ? 4.517 26.047 67.187 1.00 12.96 184 GLN C C 1
ATOM 11041 O O . GLN C 1 161 ? 3.827 25.855 66.171 1.00 12.94 184 GLN C O 1
ATOM 11047 N N . VAL C 1 162 ? 4.016 26.449 68.355 1.00 12.50 185 VAL C N 1
ATOM 11048 C CA . VAL C 1 162 ? 2.631 26.839 68.523 1.00 12.53 185 VAL C CA 1
ATOM 11049 C C . VAL C 1 162 ? 2.568 28.369 68.430 1.00 12.09 185 VAL C C 1
ATOM 11050 O O . VAL C 1 162 ? 3.256 29.060 69.168 1.00 12.41 185 VAL C O 1
ATOM 11054 N N . GLU C 1 163 ? 1.760 28.866 67.498 1.00 12.11 186 GLU C N 1
ATOM 11055 C CA . GLU C 1 163 ? 1.605 30.306 67.235 1.00 11.92 186 GLU C CA 1
ATOM 11056 C C . GLU C 1 163 ? 2.945 30.900 66.828 1.00 11.58 186 GLU C C 1
ATOM 11057 O O . GLU C 1 163 ? 3.825 30.177 66.352 1.00 10.78 186 GLU C O 1
ATOM 11063 N N . ASN C 1 164 ? 3.090 32.215 66.933 1.00 11.38 187 ASN C N 1
ATOM 11064 C CA . ASN C 1 164 ? 4.327 32.856 66.562 1.00 11.47 187 ASN C CA 1
ATOM 11065 C C . ASN C 1 164 ? 4.433 34.193 67.253 1.00 12.24 187 ASN C C 1
ATOM 11066 O O . ASN C 1 164 ? 3.676 35.137 66.901 1.00 11.97 187 ASN C O 1
ATOM 11071 N N . GLU C 1 165 ? 5.332 34.272 68.250 1.00 12.98 188 GLU C N 1
ATOM 11072 C CA . GLU C 1 165 ? 5.566 35.544 68.949 1.00 14.15 188 GLU C CA 1
ATOM 11073 C C . GLU C 1 165 ? 4.251 36.081 69.480 1.00 13.88 188 GLU C C 1
ATOM 11074 O O . GLU C 1 165 ? 3.955 37.281 69.337 1.00 14.10 188 GLU C O 1
ATOM 11080 N N . TYR C 1 166 ? 3.457 35.200 70.088 1.00 13.57 189 TYR C N 1
ATOM 11081 C CA . TYR C 1 166 ? 2.177 35.631 70.599 1.00 13.93 189 TYR C CA 1
ATOM 11082 C C . TYR C 1 166 ? 2.315 36.740 71.645 1.00 14.83 189 TYR C C 1
ATOM 11083 O O . TYR C 1 166 ? 1.429 37.588 71.759 1.00 15.43 189 TYR C O 1
ATOM 11092 N N . GLY C 1 167 ? 3.437 36.733 72.382 1.00 15.86 190 GLY C N 1
ATOM 11093 C CA . GLY C 1 167 ? 3.737 37.758 73.394 1.00 17.22 190 GLY C CA 1
ATOM 11094 C C . GLY C 1 167 ? 3.854 39.168 72.852 1.00 18.43 190 GLY C C 1
ATOM 11095 O O . GLY C 1 167 ? 3.811 40.142 73.604 1.00 18.71 190 GLY C O 1
ATOM 11096 N N . SER C 1 168 ? 3.992 39.299 71.539 1.00 18.46 191 SER C N 1
ATOM 11097 C CA . SER C 1 168 ? 4.081 40.629 70.941 1.00 19.07 191 SER C CA 1
ATOM 11098 C C . SER C 1 168 ? 2.714 41.202 70.594 1.00 20.42 191 SER C C 1
ATOM 11099 O O . SER C 1 168 ? 2.608 42.405 70.346 1.00 21.99 191 SER C O 1
ATOM 11102 N N . TYR C 1 169 ? 1.677 40.355 70.559 1.00 18.98 192 TYR C N 1
ATOM 11103 C CA . TYR C 1 169 ? 0.334 40.776 70.134 1.00 18.49 192 TYR C CA 1
ATOM 11104 C C . TYR C 1 169 ? -0.421 41.325 71.331 1.00 19.57 192 TYR C C 1
ATOM 11105 O O . TYR C 1 169 ? -0.136 40.933 72.475 1.00 18.73 192 TYR C O 1
ATOM 11114 N N . PHE C 1 170 ? -1.367 42.225 71.079 1.00 19.84 193 PHE C N 1
ATOM 11115 C CA . PHE C 1 170 ? -2.042 42.932 72.172 1.00 21.19 193 PHE C CA 1
ATOM 11116 C C . PHE C 1 170 ? -2.986 42.061 72.998 1.00 21.72 193 PHE C C 1
ATOM 11117 O O . PHE C 1 170 ? -3.213 42.358 74.184 1.00 21.51 193 PHE C O 1
ATOM 11125 N N . ALA C 1 171 ? -3.559 41.017 72.389 1.00 20.72 194 ALA C N 1
ATOM 11126 C CA . ALA C 1 171 ? -4.723 40.373 73.028 1.00 21.57 194 ALA C CA 1
ATOM 11127 C C . ALA C 1 171 ? -4.401 39.624 74.320 1.00 21.50 194 ALA C C 1
ATOM 11128 O O . ALA C 1 171 ? -5.218 39.627 75.257 1.00 20.72 194 ALA C O 1
ATOM 11130 N N . CYS C 1 172 ? -3.237 38.968 74.355 1.00 20.80 195 CYS C N 1
ATOM 11131 C CA . CYS C 1 172 ? -2.793 38.212 75.532 1.00 22.13 195 CYS C CA 1
ATOM 11132 C C . CYS C 1 172 ? -3.840 37.173 76.008 1.00 21.59 195 CYS C C 1
ATOM 11133 O O . CYS C 1 172 ? -4.042 36.931 77.218 1.00 21.14 195 CYS C O 1
ATOM 11136 N N . ASP C 1 173 ? -4.475 36.534 75.034 1.00 20.51 196 ASP C N 1
ATOM 11137 C CA . ASP C 1 173 ? -5.507 35.557 75.300 1.00 19.69 196 ASP C CA 1
ATOM 11138 C C . ASP C 1 173 ? -4.872 34.195 75.596 1.00 19.31 196 ASP C C 1
ATOM 11139 O O . ASP C 1 173 ? -4.516 33.445 74.691 1.00 17.84 196 ASP C O 1
ATOM 11144 N N . PHE C 1 174 ? -4.713 33.862 76.883 1.00 18.90 197 PHE C N 1
ATOM 11145 C CA . PHE C 1 174 ? -4.133 32.552 77.181 1.00 19.65 197 PHE C CA 1
ATOM 11146 C C . PHE C 1 174 ? -5.033 31.362 76.805 1.00 19.43 197 PHE C C 1
ATOM 11147 O O . PHE C 1 174 ? -4.516 30.301 76.495 1.00 18.10 197 PHE C O 1
ATOM 11155 N N . ASP C 1 175 ? -6.358 31.523 76.866 1.00 19.59 198 ASP C N 1
ATOM 11156 C CA . ASP C 1 175 ? -7.246 30.439 76.465 1.00 20.55 198 ASP C CA 1
ATOM 11157 C C . ASP C 1 175 ? -7.004 30.061 75.009 1.00 20.18 198 ASP C C 1
ATOM 11158 O O . ASP C 1 175 ? -7.146 28.890 74.638 1.00 20.05 198 ASP C O 1
ATOM 11163 N N . TYR C 1 176 ? -6.683 31.053 74.176 1.00 18.76 199 TYR C N 1
ATOM 11164 C CA . TYR C 1 176 ? -6.345 30.780 72.771 1.00 17.56 199 TYR C CA 1
ATOM 11165 C C . TYR C 1 176 ? -5.105 29.853 72.680 1.00 17.04 199 TYR C C 1
ATOM 11166 O O . TYR C 1 176 ? -5.151 28.850 71.971 1.00 16.80 199 TYR C O 1
ATOM 11175 N N . LEU C 1 177 ? -4.020 30.193 73.405 1.00 16.46 200 LEU C N 1
ATOM 11176 C CA . LEU C 1 177 ? -2.809 29.357 73.434 1.00 16.24 200 LEU C CA 1
ATOM 11177 C C . LEU C 1 177 ? -3.073 27.952 73.971 1.00 16.50 200 LEU C C 1
ATOM 11178 O O . LEU C 1 177 ? -2.524 26.974 73.476 1.00 15.71 200 LEU C O 1
ATOM 11183 N N . ARG C 1 178 ? -3.940 27.853 74.976 1.00 17.30 201 ARG C N 1
ATOM 11184 C CA . ARG C 1 178 ? -4.293 26.551 75.549 1.00 18.99 201 ARG C CA 1
ATOM 11185 C C . ARG C 1 178 ? -5.123 25.763 74.543 1.00 19.15 201 ARG C C 1
ATOM 11186 O O . ARG C 1 178 ? -4.968 24.544 74.413 1.00 19.57 201 ARG C O 1
ATOM 11194 N N . PHE C 1 179 ? -5.989 26.457 73.822 1.00 18.63 202 PHE C N 1
ATOM 11195 C CA . PHE C 1 179 ? -6.726 25.786 72.758 1.00 19.73 202 PHE C CA 1
ATOM 11196 C C . PHE C 1 179 ? -5.750 25.162 71.742 1.00 19.52 202 PHE C C 1
ATOM 11197 O O . PHE C 1 179 ? -5.873 23.969 71.385 1.00 19.36 202 PHE C O 1
ATOM 11205 N N . LEU C 1 180 ? -4.816 25.970 71.244 1.00 18.89 203 LEU C N 1
ATOM 11206 C CA . LEU C 1 180 ? -3.863 25.466 70.260 1.00 18.65 203 LEU C CA 1
ATOM 11207 C C . LEU C 1 180 ? -3.080 24.265 70.816 1.00 19.34 203 LEU C C 1
ATOM 11208 O O . LEU C 1 180 ? -2.995 23.212 70.185 1.00 17.97 203 LEU C O 1
ATOM 11213 N N . GLN C 1 181 ? -2.551 24.421 72.016 1.00 19.23 204 GLN C N 1
ATOM 11214 C CA . GLN C 1 181 ? -1.857 23.336 72.685 1.00 20.34 204 GLN C CA 1
ATOM 11215 C C . GLN C 1 181 ? -2.691 22.050 72.675 1.00 20.26 204 GLN C C 1
ATOM 11216 O O . GLN C 1 181 ? -2.191 20.988 72.282 1.00 19.68 204 GLN C O 1
ATOM 11222 N N . LYS C 1 182 ? -3.965 22.164 73.053 1.00 20.47 205 LYS C N 1
ATOM 11223 C CA . LYS C 1 182 ? -4.868 21.013 73.093 1.00 21.35 205 LYS C CA 1
ATOM 11224 C C . LYS C 1 182 ? -5.050 20.380 71.701 1.00 19.74 205 LYS C C 1
ATOM 11225 O O . LYS C 1 182 ? -5.037 19.148 71.558 1.00 18.46 205 LYS C O 1
ATOM 11231 N N . ARG C 1 183 ? -5.257 21.211 70.684 1.00 18.15 206 ARG C N 1
ATOM 11232 C CA . ARG C 1 183 ? -5.544 20.660 69.330 1.00 18.63 206 ARG C CA 1
ATOM 11233 C C . ARG C 1 183 ? -4.302 20.053 68.649 1.00 17.86 206 ARG C C 1
ATOM 11234 O O . ARG C 1 183 ? -4.411 19.059 67.911 1.00 17.47 206 ARG C O 1
ATOM 11242 N N . PHE C 1 184 ? -3.131 20.637 68.898 1.00 17.70 207 PHE C N 1
ATOM 11243 C CA . PHE C 1 184 ? -1.878 20.088 68.367 1.00 17.74 207 PHE C CA 1
ATOM 11244 C C . PHE C 1 184 ? -1.634 18.739 69.041 1.00 18.12 207 PHE C C 1
ATOM 11245 O O . PHE C 1 184 ? -1.270 17.771 68.385 1.00 18.42 207 PHE C O 1
ATOM 11253 N N . ARG C 1 185 ? -1.822 18.688 70.360 1.00 18.60 208 ARG C N 1
ATOM 11254 C CA . ARG C 1 185 ? -1.734 17.418 71.081 1.00 19.86 208 ARG C CA 1
ATOM 11255 C C . ARG C 1 185 ? -2.754 16.400 70.546 1.00 19.78 208 ARG C C 1
ATOM 11256 O O . ARG C 1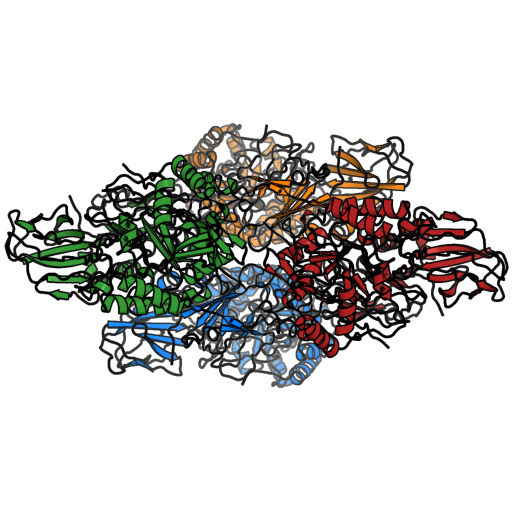 185 ? -2.397 15.243 70.290 1.00 20.14 208 ARG C O 1
ATOM 11264 N N . HIS C 1 186 ? -3.998 16.820 70.333 1.00 19.96 209 HIS C N 1
ATOM 11265 C CA . HIS C 1 186 ? -5.010 15.903 69.759 1.00 20.66 209 HIS C CA 1
ATOM 11266 C C . HIS C 1 186 ? -4.534 15.219 68.502 1.00 21.55 209 HIS C C 1
ATOM 11267 O O . HIS C 1 186 ? -4.664 13.990 68.358 1.00 21.85 209 HIS C O 1
ATOM 11274 N N . HIS C 1 187 ? -3.971 16.001 67.583 1.00 20.23 210 HIS C N 1
ATOM 11275 C CA . HIS C 1 187 ? -3.608 15.494 66.261 1.00 20.43 210 HIS C CA 1
ATOM 11276 C C . HIS C 1 187 ? -2.255 14.876 66.172 1.00 20.38 210 HIS C C 1
ATOM 11277 O O . HIS C 1 187 ? -2.007 14.022 65.313 1.00 22.08 210 HIS C O 1
ATOM 11284 N N . LEU C 1 188 ? -1.350 15.333 67.023 1.00 20.21 211 LEU C N 1
ATOM 11285 C CA . LEU C 1 188 ? 0.065 15.017 66.895 1.00 19.96 211 LEU C CA 1
ATOM 11286 C C . LEU C 1 188 ? 0.587 14.063 67.980 1.00 21.06 211 LEU C C 1
ATOM 11287 O O . LEU C 1 188 ? 1.652 13.472 67.814 1.00 22.10 211 LEU C O 1
ATOM 11292 N N . GLY C 1 189 ? -0.184 13.901 69.050 1.00 21.09 212 GLY C N 1
ATOM 11293 C CA . GLY C 1 189 ? 0.198 13.036 70.155 1.00 23.25 212 GLY C CA 1
ATOM 11294 C C . GLY C 1 189 ? 0.915 13.759 71.263 1.00 24.21 212 GLY C C 1
ATOM 11295 O O . GLY C 1 189 ? 1.192 14.969 71.175 1.00 22.24 212 GLY C O 1
ATOM 11296 N N . ASP C 1 190 ? 1.255 12.991 72.290 1.00 26.65 213 ASP C N 1
ATOM 11297 C CA . ASP C 1 190 ? 1.789 13.540 73.536 1.00 29.71 213 ASP C CA 1
ATOM 11298 C C . ASP C 1 190 ? 3.291 13.586 73.592 1.00 29.33 213 ASP C C 1
ATOM 11299 O O . ASP C 1 190 ? 3.841 14.143 74.541 1.00 29.81 213 ASP C O 1
ATOM 11304 N N . ASP C 1 191 ? 3.961 13.007 72.598 1.00 27.18 214 ASP C N 1
ATOM 11305 C CA . ASP C 1 191 ? 5.414 12.954 72.647 1.00 26.83 214 ASP C CA 1
ATOM 11306 C C . ASP C 1 191 ? 6.055 14.165 71.977 1.00 24.20 214 ASP C C 1
ATOM 11307 O O . ASP C 1 191 ? 7.098 14.620 72.410 1.00 25.07 214 ASP C O 1
ATOM 11312 N N . VAL C 1 192 ? 5.413 14.709 70.945 1.00 22.86 215 VAL C N 1
ATOM 11313 C CA . VAL C 1 192 ? 6.036 15.776 70.143 1.00 21.10 215 VAL C CA 1
ATOM 11314 C C . VAL C 1 192 ? 6.391 17.003 70.987 1.00 20.64 215 VAL C C 1
ATOM 11315 O O . VAL C 1 192 ? 5.566 17.523 71.769 1.00 20.50 215 VAL C O 1
ATOM 11319 N N . VAL C 1 193 ? 7.637 17.451 70.817 1.00 19.86 216 VAL C N 1
ATOM 11320 C CA . VAL C 1 193 ? 8.106 18.670 71.455 1.00 19.36 216 VAL C CA 1
ATOM 11321 C C . VAL C 1 193 ? 7.376 19.877 70.838 1.00 18.54 216 VAL C C 1
ATOM 11322 O O . VAL C 1 193 ? 7.576 20.198 69.644 1.00 17.76 216 VAL C O 1
ATOM 11326 N N . LEU C 1 194 ? 6.541 20.520 71.654 1.00 17.25 217 LEU C N 1
ATOM 11327 C CA . LEU C 1 194 ? 5.853 21.745 71.276 1.00 16.63 217 LEU C CA 1
ATOM 11328 C C . LEU C 1 194 ? 6.534 22.925 71.951 1.00 17.11 217 LEU C C 1
ATOM 11329 O O . LEU C 1 194 ? 6.880 22.858 73.154 1.00 17.43 217 LEU C O 1
ATOM 11334 N N . PHE C 1 195 ? 6.718 24.012 71.207 1.00 15.34 218 PHE C N 1
ATOM 11335 C CA . PHE C 1 195 ? 7.411 25.163 71.753 1.00 14.88 218 PHE C CA 1
ATOM 11336 C C . PHE C 1 195 ? 6.816 26.480 71.285 1.00 14.44 218 PHE C C 1
ATOM 11337 O O . PHE C 1 195 ? 6.001 26.505 70.361 1.00 14.72 218 PHE C O 1
ATOM 11345 N N . THR C 1 196 ? 7.205 27.575 71.942 1.00 14.50 219 THR C N 1
ATOM 11346 C CA . THR C 1 196 ? 6.829 28.917 71.490 1.00 13.77 219 THR C CA 1
ATOM 11347 C C . THR C 1 196 ? 8.102 29.693 71.233 1.00 14.03 219 THR C C 1
ATOM 11348 O O . THR C 1 196 ? 9.168 29.332 71.765 1.00 14.81 219 THR C O 1
ATOM 11352 N N . THR C 1 197 ? 7.987 30.767 70.443 1.00 13.63 220 THR C N 1
ATOM 11353 C CA . THR C 1 197 ? 9.087 31.698 70.197 1.00 14.14 220 THR C CA 1
ATOM 11354 C C . THR C 1 197 ? 8.634 33.121 70.464 1.00 15.07 220 THR C C 1
ATOM 11355 O O . THR C 1 197 ? 7.590 33.535 69.969 1.00 16.01 220 THR C O 1
ATOM 11359 N N . ASP C 1 198 ? 9.388 33.857 71.289 1.00 14.76 221 ASP C N 1
ATOM 11360 C CA . ASP C 1 198 ? 9.109 35.274 71.520 1.00 15.91 221 ASP C CA 1
ATOM 11361 C C . ASP C 1 198 ? 10.407 36.042 71.605 1.00 16.02 221 ASP C C 1
ATOM 11362 O O . ASP C 1 198 ? 11.471 35.432 71.764 1.00 15.92 221 ASP C O 1
ATOM 11367 N N . GLY C 1 199 ? 10.318 37.373 71.507 1.00 16.28 222 GLY C N 1
ATOM 11368 C CA . GLY C 1 199 ? 11.475 38.260 71.766 1.00 16.66 222 GLY C CA 1
ATOM 11369 C C . GLY C 1 199 ? 12.085 38.017 73.136 1.00 18.20 222 GLY C C 1
ATOM 11370 O O . GLY C 1 199 ? 11.390 37.651 74.082 1.00 16.76 222 GLY C O 1
ATOM 11371 N N . ALA C 1 200 ? 13.394 38.234 73.228 1.00 18.27 223 ALA C N 1
ATOM 11372 C CA . ALA C 1 200 ? 14.172 37.821 74.378 1.00 19.43 223 ALA C CA 1
ATOM 11373 C C . ALA C 1 200 ? 14.124 38.877 75.486 1.00 20.35 223 ALA C C 1
ATOM 11374 O O . ALA C 1 200 ? 15.121 39.528 75.766 1.00 20.21 223 ALA C O 1
ATOM 11376 N N . HIS C 1 201 ? 12.947 39.037 76.092 1.00 21.48 224 HIS C N 1
ATOM 11377 C CA . HIS C 1 201 ? 12.725 40.016 77.161 1.00 23.86 224 HIS C CA 1
ATOM 11378 C C . HIS C 1 201 ? 11.477 39.636 77.908 1.00 23.88 224 HIS C C 1
ATOM 11379 O O . HIS C 1 201 ? 10.525 39.132 77.335 1.00 22.71 224 HIS C O 1
ATOM 11386 N N . LYS C 1 202 ? 11.472 39.868 79.210 1.00 24.53 225 LYS C N 1
ATOM 11387 C CA . LYS C 1 202 ? 10.302 39.543 80.021 1.00 24.98 225 LYS C CA 1
ATOM 11388 C C . LYS C 1 202 ? 9.002 40.150 79.480 1.00 23.76 225 LYS C C 1
ATOM 11389 O O . LYS C 1 202 ? 7.937 39.553 79.655 1.00 23.07 225 LYS C O 1
ATOM 11395 N N . THR C 1 203 ? 9.096 41.307 78.821 1.00 23.66 226 THR C N 1
ATOM 11396 C CA . THR C 1 203 ? 7.901 42.026 78.319 1.00 23.83 226 THR C CA 1
ATOM 11397 C C . THR C 1 203 ? 7.176 41.258 77.211 1.00 23.40 226 THR C C 1
ATOM 11398 O O . THR C 1 203 ? 5.943 41.295 77.130 1.00 22.51 226 THR C O 1
ATOM 11402 N N . PHE C 1 204 ? 7.951 40.549 76.391 1.00 21.55 227 PHE C N 1
ATOM 11403 C CA . PHE C 1 204 ? 7.401 39.707 75.327 1.00 21.68 227 PHE C CA 1
ATOM 11404 C C . PHE C 1 204 ? 7.007 38.313 75.822 1.00 21.61 227 PHE C C 1
ATOM 11405 O O . PHE C 1 204 ? 6.012 37.759 75.398 1.00 22.16 227 PHE C O 1
ATOM 11413 N N . LEU C 1 205 ? 7.796 37.762 76.731 1.00 21.64 228 LEU C N 1
ATOM 11414 C CA . LEU C 1 205 ? 7.548 36.444 77.283 1.00 22.47 228 LEU C CA 1
ATOM 11415 C C . LEU C 1 205 ? 6.295 36.346 78.141 1.00 23.86 228 LEU C C 1
ATOM 11416 O O . LEU C 1 205 ? 5.644 35.306 78.159 1.00 25.82 228 LEU C O 1
ATOM 11421 N N . LYS C 1 206 ? 5.958 37.432 78.833 1.00 24.42 229 LYS C N 1
ATOM 11422 C CA . LYS C 1 206 ? 4.739 37.510 79.647 1.00 25.20 229 LYS C CA 1
ATOM 11423 C C . LYS C 1 206 ? 3.495 36.885 78.984 1.00 23.22 229 LYS C C 1
ATOM 11424 O O . LYS C 1 206 ? 2.844 36.040 79.581 1.00 23.66 229 LYS C O 1
ATOM 11430 N N . CYS C 1 207 ? 3.159 37.318 77.772 1.00 20.74 230 CYS C N 1
ATOM 11431 C CA . CYS C 1 207 ? 1.951 36.838 77.123 1.00 19.88 230 CYS C CA 1
ATOM 11432 C C . CYS C 1 207 ? 2.190 35.678 76.138 1.00 18.76 230 CYS C C 1
ATOM 11433 O O . CYS C 1 207 ? 1.241 35.034 75.665 1.00 17.70 230 CYS C O 1
ATOM 11436 N N . GLY C 1 208 ? 3.458 35.410 75.837 1.00 18.11 231 GLY C N 1
ATOM 11437 C CA . GLY C 1 208 ? 3.810 34.411 74.807 1.00 17.55 231 GLY C CA 1
ATOM 11438 C C . GLY C 1 208 ? 4.053 33.022 75.352 1.00 18.54 231 GLY C C 1
ATOM 11439 O O . GLY C 1 208 ? 3.801 32.026 74.684 1.00 18.20 231 GLY C O 1
ATOM 11440 N N . ALA C 1 209 ? 4.571 32.945 76.570 1.00 18.97 232 ALA C N 1
ATOM 11441 C CA . ALA C 1 209 ? 4.914 31.664 77.150 1.00 19.72 232 ALA C CA 1
ATOM 11442 C C . ALA C 1 209 ? 3.697 31.030 77.812 1.00 20.60 232 ALA C C 1
ATOM 11443 O O . ALA C 1 209 ? 2.854 31.736 78.426 1.00 20.44 232 ALA C O 1
ATOM 11445 N N . LEU C 1 210 ? 3.626 29.703 77.707 1.00 19.91 233 LEU C N 1
ATOM 11446 C CA . LEU C 1 210 ? 2.534 28.932 78.324 1.00 21.25 233 LEU C CA 1
ATOM 11447 C C . LEU C 1 210 ? 3.057 27.661 78.962 1.00 22.43 233 LEU C C 1
ATOM 11448 O O . LEU C 1 210 ? 4.033 27.075 78.481 1.00 20.62 233 LEU C O 1
ATOM 11453 N N . GLN C 1 211 ? 2.432 27.251 80.074 1.00 24.45 234 GLN C N 1
ATOM 11454 C CA . GLN C 1 211 ? 2.821 26.017 80.736 1.00 25.99 234 GLN C CA 1
ATOM 11455 C C . GLN C 1 211 ? 2.579 24.862 79.763 1.00 25.43 234 GLN C C 1
ATOM 11456 O O . GLN C 1 211 ? 1.538 24.806 79.114 1.00 25.49 234 GLN C O 1
ATOM 11462 N N . GLY C 1 212 ? 3.554 23.967 79.638 1.00 24.44 235 GLY C N 1
ATOM 11463 C CA . GLY C 1 212 ? 3.392 22.791 78.785 1.00 22.06 235 GLY C CA 1
ATOM 11464 C C . GLY C 1 212 ? 3.866 23.024 77.364 1.00 21.01 235 GLY C C 1
ATOM 11465 O O . GLY C 1 212 ? 3.937 22.070 76.571 1.00 22.36 235 GLY C O 1
ATOM 11466 N N . LEU C 1 213 ? 4.167 24.281 77.031 1.00 19.02 236 LEU C N 1
ATOM 11467 C CA . LEU C 1 213 ? 4.897 24.611 75.787 1.00 18.26 236 LEU C CA 1
ATOM 11468 C C . LEU C 1 213 ? 6.311 25.109 76.098 1.00 17.79 236 LEU C C 1
ATOM 11469 O O . LEU C 1 213 ? 6.468 26.050 76.850 1.00 17.07 236 LEU C O 1
ATOM 11474 N N . TYR C 1 214 ? 7.331 24.512 75.478 1.00 16.69 237 TYR C N 1
ATOM 11475 C CA . TYR C 1 214 ? 8.695 24.921 75.788 1.00 16.88 237 TYR C CA 1
ATOM 11476 C C . TYR C 1 214 ? 8.991 26.345 75.270 1.00 16.45 237 TYR C C 1
ATOM 11477 O O . TYR C 1 214 ? 8.820 26.632 74.078 1.00 15.60 237 TYR C O 1
ATOM 11486 N N . THR C 1 215 ? 9.435 27.225 76.171 1.00 16.32 238 THR C N 1
ATOM 11487 C CA . THR C 1 215 ? 9.661 28.621 75.831 1.00 16.00 238 THR C CA 1
ATOM 11488 C C . THR C 1 215 ? 11.044 28.873 75.194 1.00 16.34 238 THR C C 1
ATOM 11489 O O . THR C 1 215 ? 12.084 28.584 75.798 1.00 16.43 238 THR C O 1
ATOM 11493 N N . THR C 1 216 ? 11.040 29.443 73.990 1.00 15.02 239 THR C N 1
ATOM 11494 C CA . THR C 1 216 ? 12.278 29.799 73.300 1.00 14.61 239 THR C CA 1
ATOM 11495 C C . THR C 1 216 ? 12.218 31.293 72.963 1.00 14.23 239 THR C C 1
ATOM 11496 O O . THR C 1 216 ? 11.163 31.920 73.090 1.00 13.89 239 THR C O 1
ATOM 11500 N N . VAL C 1 217 ? 13.367 31.850 72.578 1.00 13.88 240 VAL C N 1
ATOM 11501 C CA . VAL C 1 217 ? 13.492 33.279 72.287 1.00 13.89 240 VAL C CA 1
ATOM 11502 C C . VAL C 1 217 ? 14.084 33.451 70.892 1.00 14.14 240 VAL C C 1
ATOM 11503 O O . VAL C 1 217 ? 14.543 32.466 70.285 1.00 14.11 240 VAL C O 1
ATOM 11507 N N . ASP C 1 218 ? 14.003 34.674 70.385 1.00 13.99 241 ASP C N 1
ATOM 11508 C CA . ASP C 1 218 ? 14.726 35.077 69.173 1.00 14.45 241 ASP C CA 1
ATOM 11509 C C . ASP C 1 218 ? 15.506 36.342 69.445 1.00 14.25 241 ASP C C 1
ATOM 11510 O O . ASP C 1 218 ? 15.153 37.114 70.336 1.00 14.63 241 ASP C O 1
ATOM 11515 N N . PHE C 1 219 ? 16.583 36.522 68.693 1.00 13.99 242 PHE C N 1
ATOM 11516 C CA . PHE C 1 219 ? 17.415 37.714 68.779 1.00 14.52 242 PHE C CA 1
ATOM 11517 C C . PHE C 1 219 ? 18.469 37.656 67.695 1.00 14.76 242 PHE C C 1
ATOM 11518 O O . PHE C 1 219 ? 18.852 36.572 67.276 1.00 13.98 242 PHE C O 1
ATOM 11526 N N . GLY C 1 220 ? 18.921 38.823 67.254 1.00 15.34 243 GLY C N 1
ATOM 11527 C CA . GLY C 1 220 ? 19.938 38.910 66.226 1.00 16.02 243 GLY C CA 1
ATOM 11528 C C . GLY C 1 220 ? 21.266 39.398 66.763 1.00 16.83 243 GLY C C 1
ATOM 11529 O O . GLY C 1 220 ? 21.512 39.354 67.974 1.00 16.95 243 GLY C O 1
ATOM 11530 N N . THR C 1 221 ? 22.094 39.896 65.851 1.00 16.70 244 THR C N 1
ATOM 11531 C CA . THR C 1 221 ? 23.470 40.303 66.161 1.00 17.98 244 THR C CA 1
ATOM 11532 C C . THR C 1 221 ? 23.648 41.517 67.082 1.00 19.06 244 THR C C 1
ATOM 11533 O O . THR C 1 221 ? 24.745 41.719 67.618 1.00 20.37 244 THR C O 1
ATOM 11537 N N . GLY C 1 222 ? 22.597 42.312 67.287 1.00 19.10 245 GLY C N 1
ATOM 11538 C CA . GLY C 1 222 ? 22.718 43.491 68.141 1.00 20.84 245 GLY C CA 1
ATOM 11539 C C . GLY C 1 222 ? 22.318 43.263 69.589 1.00 21.08 245 GLY C C 1
ATOM 11540 O O . GLY C 1 222 ? 22.353 44.192 70.401 1.00 22.37 245 GLY C O 1
ATOM 11541 N N . SER C 1 223 ? 21.939 42.028 69.917 1.00 20.48 246 SER C N 1
ATOM 11542 C CA . SER C 1 223 ? 21.470 41.709 71.271 1.00 20.23 246 SER C CA 1
ATOM 11543 C C . SER C 1 223 ? 22.607 41.150 72.120 1.00 19.92 246 SER C C 1
ATOM 11544 O O . SER C 1 223 ? 23.432 40.364 71.641 1.00 19.28 246 SER C O 1
ATOM 11547 N N . ASN C 1 224 ? 22.632 41.540 73.395 1.00 19.07 247 ASN C N 1
ATOM 11548 C CA . ASN C 1 224 ? 23.532 40.920 74.325 1.00 19.37 247 ASN C CA 1
ATOM 11549 C C . ASN C 1 224 ? 23.047 39.472 74.495 1.00 18.76 247 ASN C C 1
ATOM 11550 O O . ASN C 1 224 ? 21.903 39.228 74.914 1.00 18.20 247 ASN C O 1
ATOM 11555 N N . ILE C 1 225 ? 23.885 38.526 74.068 1.00 18.16 248 ILE C N 1
ATOM 11556 C CA . ILE C 1 225 ? 23.526 37.098 74.072 1.00 18.75 248 ILE C CA 1
ATOM 11557 C C . ILE C 1 225 ? 23.272 36.523 75.503 1.00 19.17 248 ILE C C 1
ATOM 11558 O O . ILE C 1 225 ? 22.337 35.767 75.725 1.00 18.86 248 ILE C O 1
ATOM 11563 N N . THR C 1 226 ? 24.097 36.898 76.468 1.00 19.54 249 THR C N 1
ATOM 11564 C CA . THR C 1 226 ? 23.885 36.447 77.831 1.00 19.57 249 THR C CA 1
ATOM 11565 C C . THR C 1 226 ? 22.516 36.904 78.372 1.00 19.62 249 THR C C 1
ATOM 11566 O O . THR C 1 226 ? 21.786 36.123 79.001 1.00 20.53 249 THR C O 1
ATOM 11570 N N . ASP C 1 227 ? 22.189 38.173 78.137 1.00 19.37 250 ASP C N 1
ATOM 11571 C CA . ASP C 1 227 ? 20.937 38.741 78.619 1.00 19.28 250 ASP C CA 1
ATOM 11572 C C . ASP C 1 227 ? 19.758 38.024 77.936 1.00 18.83 250 ASP C C 1
ATOM 11573 O O . ASP C 1 227 ? 18.723 37.735 78.570 1.00 18.99 250 ASP C O 1
ATOM 11578 N N . ALA C 1 228 ? 19.955 37.705 76.661 1.00 18.10 251 ALA C N 1
ATOM 11579 C CA . ALA C 1 228 ? 18.901 37.082 75.853 1.00 17.55 251 ALA C CA 1
ATOM 11580 C C . ALA C 1 228 ? 18.538 35.705 76.405 1.00 18.02 251 ALA C C 1
ATOM 11581 O O . ALA C 1 228 ? 17.370 35.426 76.682 1.00 18.72 251 ALA C O 1
ATOM 11583 N N . PHE C 1 229 ? 19.548 34.857 76.581 1.00 18.05 252 PHE C N 1
ATOM 11584 C CA . PHE C 1 229 ? 19.369 33.546 77.195 1.00 18.51 252 PHE C CA 1
ATOM 11585 C C . PHE C 1 229 ? 18.999 33.588 78.688 1.00 19.79 252 PHE C C 1
ATOM 11586 O O . PHE C 1 229 ? 18.290 32.692 79.168 1.00 19.95 252 PHE C O 1
ATOM 11594 N N . LEU C 1 230 ? 19.446 34.612 79.418 1.00 20.84 253 LEU C N 1
ATOM 11595 C CA . LEU C 1 230 ? 18.882 34.825 80.772 1.00 21.75 253 LEU C CA 1
ATOM 11596 C C . LEU C 1 230 ? 17.354 35.014 80.732 1.00 21.37 253 LEU C C 1
ATOM 11597 O O . LEU C 1 230 ? 16.640 34.489 81.586 1.00 21.78 253 LEU C O 1
ATOM 11602 N N . SER C 1 231 ? 16.857 35.755 79.748 1.00 20.54 254 SER C N 1
ATOM 11603 C CA . SER C 1 231 ? 15.413 35.920 79.629 1.00 20.49 254 SER C CA 1
ATOM 11604 C C . SER C 1 231 ? 14.683 34.584 79.378 1.00 19.78 254 SER C C 1
ATOM 11605 O O . SER C 1 231 ? 13.615 34.352 79.947 1.00 18.86 254 SER C O 1
ATOM 11608 N N . GLN C 1 232 ? 15.288 33.693 78.591 1.00 18.59 255 GLN C N 1
ATOM 11609 C CA . GLN C 1 232 ? 14.702 32.375 78.351 1.00 18.87 255 GLN C CA 1
ATOM 11610 C C . GLN C 1 232 ? 14.730 31.528 79.615 1.00 20.44 255 GLN C C 1
ATOM 11611 O O . GLN C 1 232 ? 13.789 30.769 79.874 1.00 20.60 255 GLN C O 1
ATOM 11617 N N . ARG C 1 233 ? 15.826 31.630 80.361 1.00 21.33 256 ARG C N 1
ATOM 11618 C CA . ARG C 1 233 ? 16.039 30.798 81.564 1.00 22.85 256 ARG C CA 1
ATOM 11619 C C . ARG C 1 233 ? 15.044 31.135 82.666 1.00 24.49 256 ARG C C 1
ATOM 11620 O O . ARG C 1 233 ? 14.663 30.264 83.460 1.00 26.20 256 ARG C O 1
ATOM 11628 N N . LYS C 1 234 ? 14.612 32.388 82.695 1.00 24.43 257 LYS C N 1
ATOM 11629 C CA . LYS C 1 234 ? 13.597 32.816 83.661 1.00 27.67 257 LYS C CA 1
ATOM 11630 C C . LYS C 1 234 ? 12.309 32.008 83.422 1.00 26.92 257 LYS C C 1
ATOM 11631 O O . LYS C 1 234 ? 11.605 31.662 84.366 1.00 26.34 257 LYS C O 1
ATOM 11637 N N . CYS C 1 235 ? 12.042 31.673 82.153 1.00 25.16 258 CYS C N 1
ATOM 11638 C CA . CYS C 1 235 ? 10.883 30.849 81.777 1.00 25.77 258 CYS C CA 1
ATOM 11639 C C . CYS C 1 235 ? 11.145 29.339 81.770 1.00 25.18 258 CYS C C 1
ATOM 11640 O O . CYS C 1 235 ? 10.249 28.545 82.012 1.00 25.43 258 CYS C O 1
ATOM 11643 N N . GLU C 1 236 ? 12.367 28.946 81.441 1.00 24.00 259 GLU C N 1
ATOM 11644 C CA . GLU C 1 236 ? 12.731 27.544 81.420 1.00 23.91 259 GLU C CA 1
ATOM 11645 C C . GLU C 1 236 ? 14.062 27.417 82.120 1.00 24.18 259 GLU C C 1
ATOM 11646 O O . GLU C 1 236 ? 15.109 27.500 81.476 1.00 24.65 259 GLU C O 1
ATOM 11652 N N . PRO C 1 237 ? 14.038 27.215 83.458 1.00 25.36 260 PRO C N 1
ATOM 11653 C CA . PRO C 1 237 ? 15.292 27.097 84.232 1.00 25.07 260 PRO C CA 1
ATOM 11654 C C . PRO C 1 237 ? 16.109 25.896 83.784 1.00 24.07 260 PRO C C 1
ATOM 11655 O O . PRO C 1 237 ? 17.325 25.867 83.964 1.00 23.53 260 PRO C O 1
ATOM 11659 N N . LYS C 1 238 ? 15.435 24.911 83.196 1.00 23.83 261 LYS C N 1
ATOM 11660 C CA . LYS C 1 238 ? 16.089 23.678 82.766 1.00 24.38 261 LYS C CA 1
ATOM 11661 C C . LYS C 1 238 ? 15.719 23.345 81.324 1.00 23.01 261 LYS C C 1
ATOM 11662 O O . LYS C 1 238 ? 14.623 23.647 80.870 1.00 22.44 261 LYS C O 1
ATOM 11668 N N . GLY C 1 239 ? 16.624 22.689 80.623 1.00 22.12 262 GLY C N 1
ATOM 11669 C CA . GLY C 1 239 ? 16.372 22.359 79.221 1.00 20.26 262 GLY C CA 1
ATOM 11670 C C . GLY C 1 239 ? 17.246 23.189 78.287 1.00 19.34 262 GLY C C 1
ATOM 11671 O O . GLY C 1 239 ? 18.004 24.059 78.737 1.00 20.00 262 GLY C O 1
ATOM 11672 N N . PRO C 1 240 ? 17.144 22.943 76.976 1.00 18.16 263 PRO C N 1
ATOM 11673 C CA . PRO C 1 240 ? 18.082 23.539 76.025 1.00 17.88 263 PRO C CA 1
ATOM 11674 C C . PRO C 1 240 ? 17.923 25.034 75.903 1.00 17.30 263 PRO C C 1
ATOM 11675 O O . PRO C 1 240 ? 16.796 25.538 75.939 1.00 17.29 263 PRO C O 1
ATOM 11679 N N . LEU C 1 241 ? 19.041 25.739 75.730 1.00 16.94 264 LEU C N 1
ATOM 11680 C CA . LEU C 1 241 ? 18.977 27.110 75.298 1.00 15.77 264 LEU C CA 1
ATOM 11681 C C . LEU C 1 241 ? 18.652 27.069 73.825 1.00 15.27 264 LEU C C 1
ATOM 11682 O O . LEU C 1 241 ? 19.216 26.264 73.106 1.00 14.72 264 LEU C O 1
ATOM 11687 N N . ILE C 1 242 ? 17.741 27.929 73.397 1.00 15.00 265 ILE C N 1
ATOM 11688 C CA . ILE C 1 242 ? 17.338 27.928 71.999 1.00 14.21 265 ILE C CA 1
ATOM 11689 C C . ILE C 1 242 ? 17.124 29.340 71.511 1.00 13.86 265 ILE C C 1
ATOM 11690 O O . ILE C 1 242 ? 16.342 30.093 72.091 1.00 13.84 265 ILE C O 1
ATOM 11695 N N . ASN C 1 243 ? 17.795 29.685 70.416 1.00 13.63 266 ASN C N 1
ATOM 11696 C CA . ASN C 1 243 ? 17.446 30.881 69.675 1.00 12.83 266 ASN C CA 1
ATOM 11697 C C . ASN C 1 243 ? 16.760 30.432 68.386 1.00 12.90 266 ASN C C 1
ATOM 11698 O O . ASN C 1 243 ? 17.436 29.948 67.473 1.00 11.93 266 ASN C O 1
ATOM 11703 N N . SER C 1 244 ? 15.431 30.595 68.312 1.00 12.77 267 SER C N 1
ATOM 11704 C CA . SER C 1 244 ? 14.665 30.134 67.143 1.00 12.44 267 SER C CA 1
ATOM 11705 C C . SER C 1 244 ? 14.739 31.031 65.928 1.00 11.99 267 SER C C 1
ATOM 11706 O O . SER C 1 244 ? 14.407 30.590 64.836 1.00 11.78 267 SER C O 1
ATOM 11709 N N . GLU C 1 245 ? 15.100 32.302 66.093 1.00 12.20 268 GLU C N 1
ATOM 11710 C CA . GLU C 1 245 ? 15.350 33.138 64.914 1.00 12.21 268 GLU C CA 1
ATOM 11711 C C . GLU C 1 245 ? 16.549 34.014 65.172 1.00 12.86 268 GLU C C 1
ATOM 11712 O O . GLU C 1 245 ? 16.421 35.122 65.684 1.00 13.55 268 GLU C O 1
ATOM 11718 N N . PHE C 1 246 ? 17.710 33.493 64.816 1.00 12.34 269 PHE C N 1
ATOM 11719 C CA . PHE C 1 246 ? 18.955 34.218 64.953 1.00 12.82 269 PHE C CA 1
ATOM 11720 C C . PHE C 1 246 ? 19.132 34.962 63.633 1.00 12.52 269 PHE C C 1
ATOM 11721 O O . PHE C 1 246 ? 19.350 34.312 62.579 1.00 12.32 269 PHE C O 1
ATOM 11729 N N . TYR C 1 247 ? 19.019 36.291 63.659 1.00 12.50 270 TYR C N 1
ATOM 11730 C CA . TYR C 1 247 ? 18.863 37.037 62.378 1.00 12.85 270 TYR C CA 1
ATOM 11731 C C . TYR C 1 247 ? 20.149 37.131 61.594 1.00 13.12 270 TYR C C 1
ATOM 11732 O O . TYR C 1 247 ? 21.138 37.633 62.091 1.00 13.90 270 TYR C O 1
ATOM 11741 N N . THR C 1 248 ? 20.112 36.665 60.354 1.00 13.36 271 THR C N 1
ATOM 11742 C CA . THR C 1 248 ? 21.290 36.732 59.502 1.00 13.42 271 THR C CA 1
ATOM 11743 C C . THR C 1 248 ? 21.278 37.989 58.643 1.00 13.84 271 THR C C 1
ATOM 11744 O O . THR C 1 248 ? 22.244 38.256 57.930 1.00 15.20 271 THR C O 1
ATOM 11748 N N . GLY C 1 249 ? 20.165 38.711 58.645 1.00 13.52 272 GLY C N 1
ATOM 11749 C CA . GLY C 1 249 ? 19.978 39.891 57.798 1.00 13.47 272 GLY C CA 1
ATOM 11750 C C . GLY C 1 249 ? 18.759 40.561 58.390 1.00 13.57 272 GLY C C 1
ATOM 11751 O O . GLY C 1 249 ? 18.488 40.416 59.567 1.00 13.92 272 GLY C O 1
ATOM 11752 N N . TRP C 1 250 ? 18.006 41.284 57.578 1.00 13.66 273 TRP C N 1
ATOM 11753 C CA . TRP C 1 250 ? 16.732 41.848 58.029 1.00 14.27 273 TRP C CA 1
ATOM 11754 C C . TRP C 1 250 ? 15.852 42.077 56.842 1.00 14.41 273 TRP C C 1
ATOM 11755 O O . TRP C 1 250 ? 16.293 41.943 55.676 1.00 15.43 273 TRP C O 1
ATOM 11766 N N . LEU C 1 251 ? 14.599 42.385 57.119 1.00 14.27 274 LEU C N 1
ATOM 11767 C CA . LEU C 1 251 ? 13.623 42.661 56.080 1.00 14.48 274 LEU C CA 1
ATOM 11768 C C . LEU C 1 251 ? 13.760 44.087 55.486 1.00 14.60 274 LEU C C 1
ATOM 11769 O O . LEU C 1 251 ? 14.326 44.985 56.123 1.00 15.16 274 LEU C O 1
ATOM 11774 N N . ASP C 1 252 ? 13.154 44.276 54.319 1.00 14.39 275 ASP C N 1
ATOM 11775 C CA . ASP C 1 252 ? 13.073 45.549 53.631 1.00 14.89 275 ASP C CA 1
ATOM 11776 C C . ASP C 1 252 ? 11.652 46.151 53.582 1.00 15.46 275 ASP C C 1
ATOM 11777 O O . ASP C 1 252 ? 10.646 45.460 53.826 1.00 14.25 275 ASP C O 1
ATOM 11782 N N . HIS C 1 253 ? 11.591 47.459 53.284 1.00 16.54 276 HIS C N 1
ATOM 11783 C CA . HIS C 1 253 ? 10.354 48.121 52.897 1.00 17.31 276 HIS C CA 1
ATOM 11784 C C . HIS C 1 253 ? 10.588 48.904 51.634 1.00 16.70 276 HIS C C 1
ATOM 11785 O O . HIS C 1 253 ? 11.637 49.520 51.471 1.00 15.90 276 HIS C O 1
ATOM 11792 N N . TRP C 1 254 ? 9.592 48.943 50.749 1.00 16.30 277 TRP C N 1
ATOM 11793 C CA . TRP C 1 254 ? 9.693 49.844 49.597 1.00 17.00 277 TRP C CA 1
ATOM 11794 C C . TRP C 1 254 ? 10.011 51.229 50.104 1.00 18.44 277 TRP C C 1
ATOM 11795 O O . TRP C 1 254 ? 9.407 51.693 51.072 1.00 18.29 277 TRP C O 1
ATOM 11806 N N . GLY C 1 255 ? 10.972 51.892 49.471 1.00 19.72 278 GLY C N 1
ATOM 11807 C CA . GLY C 1 255 ? 11.281 53.291 49.768 1.00 20.03 278 GLY C CA 1
ATOM 11808 C C . GLY C 1 255 ? 12.282 53.477 50.896 1.00 20.51 278 GLY C C 1
ATOM 11809 O O . GLY C 1 255 ? 12.617 54.601 51.228 1.00 21.05 278 GLY C O 1
ATOM 11810 N N . GLN C 1 256 ? 12.719 52.377 51.511 1.00 20.21 279 GLN C N 1
ATOM 11811 C CA . GLN C 1 256 ? 13.761 52.415 52.533 1.00 20.85 279 GLN C CA 1
ATOM 11812 C C . GLN C 1 256 ? 15.011 51.710 52.003 1.00 19.98 279 GLN C C 1
ATOM 11813 O O . GLN C 1 256 ? 14.894 50.833 51.165 1.00 18.15 279 GLN C O 1
ATOM 11819 N N . PRO C 1 257 ? 16.206 52.108 52.490 1.00 20.63 280 PRO C N 1
ATOM 11820 C CA . PRO C 1 257 ? 17.427 51.413 52.045 1.00 20.28 280 PRO C CA 1
ATOM 11821 C C . PRO C 1 257 ? 17.382 49.908 52.370 1.00 18.56 280 PRO C C 1
ATOM 11822 O O . PRO C 1 257 ? 16.812 49.514 53.386 1.00 17.54 280 PRO C O 1
ATOM 11826 N N . HIS C 1 258 ? 17.945 49.088 51.473 1.00 18.14 281 HIS C N 1
ATOM 11827 C CA . HIS C 1 258 ? 18.009 47.637 51.630 1.00 17.26 281 HIS C CA 1
ATOM 11828 C C . HIS C 1 258 ? 18.762 47.314 52.890 1.00 17.19 281 HIS C C 1
ATOM 11829 O O . HIS C 1 258 ? 19.814 47.888 53.138 1.00 17.36 281 HIS C O 1
ATOM 11836 N N . SER C 1 259 ? 18.222 46.407 53.705 1.00 16.65 282 SER C N 1
ATOM 11837 C CA . SER C 1 259 ? 18.847 46.016 54.981 1.00 16.84 282 SER C CA 1
ATOM 11838 C C . SER C 1 259 ? 20.004 45.050 54.751 1.00 16.84 282 SER C C 1
ATOM 11839 O O . SER C 1 259 ? 19.873 44.101 53.972 1.00 15.38 282 SER C O 1
ATOM 11842 N N . THR C 1 260 ? 21.110 45.262 55.471 1.00 16.89 283 THR C N 1
ATOM 11843 C CA . THR C 1 260 ? 22.221 44.322 55.418 1.00 17.45 283 THR C CA 1
ATOM 11844 C C . THR C 1 260 ? 22.745 44.131 56.839 1.00 17.95 283 THR C C 1
ATOM 11845 O O . THR C 1 260 ? 22.570 44.983 57.698 1.00 18.00 283 THR C O 1
ATOM 11849 N N . ILE C 1 261 ? 23.330 42.974 57.101 1.00 17.68 284 ILE C N 1
ATOM 11850 C CA . ILE C 1 261 ? 23.991 42.737 58.380 1.00 17.38 284 ILE C CA 1
ATOM 11851 C C . ILE C 1 261 ? 25.354 42.185 57.991 1.00 17.56 284 ILE C C 1
ATOM 11852 O O . ILE C 1 261 ? 25.440 41.343 57.101 1.00 16.64 284 ILE C O 1
ATOM 11857 N N . LYS C 1 262 ? 26.414 42.663 58.645 1.00 18.43 285 LYS C N 1
ATOM 11858 C CA . LYS C 1 262 ? 27.759 42.256 58.270 1.00 19.25 285 LYS C CA 1
ATOM 11859 C C . LYS C 1 262 ? 27.995 40.782 58.539 1.00 18.31 285 LYS C C 1
ATOM 11860 O O . LYS C 1 262 ? 27.600 40.243 59.584 1.00 16.83 285 LYS C O 1
ATOM 11866 N N . THR C 1 263 ? 28.650 40.134 57.585 1.00 18.08 286 THR C N 1
ATOM 11867 C CA . THR C 1 263 ? 29.097 38.762 57.753 1.00 18.31 286 THR C CA 1
ATOM 11868 C C . THR C 1 263 ? 29.845 38.529 59.080 1.00 18.41 286 THR C C 1
ATOM 11869 O O . THR C 1 263 ? 29.555 37.561 59.782 1.00 17.49 286 THR C O 1
ATOM 11873 N N . GLU C 1 264 ? 30.753 39.442 59.420 1.00 19.07 287 GLU C N 1
ATOM 11874 C CA . GLU C 1 264 ? 31.527 39.356 60.702 1.00 21.21 287 GLU C CA 1
ATOM 11875 C C . GLU C 1 264 ? 30.625 39.275 61.940 1.00 20.07 287 GLU C C 1
ATOM 11876 O O . GLU C 1 264 ? 30.915 38.530 62.895 1.00 20.25 287 GLU C O 1
ATOM 11882 N N . ALA C 1 265 ? 29.559 40.081 61.934 1.00 18.74 288 ALA C N 1
ATOM 11883 C CA . ALA C 1 265 ? 28.597 40.148 63.065 1.00 17.61 288 ALA C CA 1
ATOM 11884 C C . ALA C 1 265 ? 27.825 38.844 63.214 1.00 16.66 288 ALA C C 1
ATOM 11885 O O . ALA C 1 265 ? 27.774 38.264 64.306 1.00 16.85 288 ALA C O 1
ATOM 11887 N N . VAL C 1 266 ? 27.264 38.340 62.113 1.00 15.94 289 VAL C N 1
ATOM 11888 C CA . VAL C 1 266 ? 26.594 37.028 62.107 1.00 15.21 289 VAL C CA 1
ATOM 11889 C C . VAL C 1 266 ? 27.540 35.877 62.555 1.00 15.88 289 VAL C C 1
ATOM 11890 O O . VAL C 1 266 ? 27.150 35.034 63.376 1.00 16.35 289 VAL C O 1
ATOM 11894 N N . ALA C 1 267 ? 28.750 35.816 61.984 1.00 16.00 290 ALA C N 1
ATOM 11895 C CA . ALA C 1 267 ? 29.702 34.762 62.306 1.00 16.82 290 ALA C CA 1
ATOM 11896 C C . ALA C 1 267 ? 30.034 34.790 63.809 1.00 17.46 290 ALA C C 1
ATOM 11897 O O . ALA C 1 267 ? 29.996 33.759 64.479 1.00 18.94 290 ALA C O 1
ATOM 11899 N N . SER C 1 268 ? 30.325 35.977 64.334 1.00 18.18 291 SER C N 1
ATOM 11900 C CA . SER C 1 268 ? 30.716 36.146 65.718 1.00 19.42 291 SER C CA 1
ATOM 11901 C C . SER C 1 268 ? 29.601 35.713 66.700 1.00 18.89 291 SER C C 1
ATOM 11902 O O . SER C 1 268 ? 29.847 34.958 67.641 1.00 18.24 291 SER C O 1
ATOM 11905 N N . SER C 1 269 ? 28.379 36.161 66.441 1.00 17.72 292 SER C N 1
ATOM 11906 C CA . SER C 1 269 ? 27.238 35.770 67.262 1.00 18.30 292 SER C CA 1
ATOM 11907 C C . SER C 1 269 ? 26.888 34.298 67.130 1.00 17.56 292 SER C C 1
ATOM 11908 O O . SER C 1 269 ? 26.620 33.665 68.144 1.00 17.57 292 SER C O 1
ATOM 11911 N N . LEU C 1 270 ? 26.929 33.749 65.906 1.00 17.28 293 LEU C N 1
ATOM 11912 C CA . LEU C 1 270 ? 26.740 32.298 65.722 1.00 16.72 293 LEU C CA 1
ATOM 11913 C C . LEU C 1 270 ? 27.749 31.485 66.541 1.00 16.76 293 LEU C C 1
ATOM 11914 O O . LEU C 1 270 ? 27.381 30.569 67.269 1.00 16.26 293 LEU C O 1
ATOM 11919 N N . TYR C 1 271 ? 29.034 31.810 66.417 1.00 17.13 294 TYR C N 1
ATOM 11920 C CA . TYR C 1 271 ? 30.037 31.087 67.202 1.00 17.56 294 TYR C CA 1
ATOM 11921 C C . TYR C 1 271 ? 29.686 31.169 68.705 1.00 17.71 294 TYR C C 1
ATOM 11922 O O . TYR C 1 271 ? 29.703 30.155 69.432 1.00 18.02 294 TYR C O 1
ATOM 11931 N N . ASP C 1 272 ? 29.375 32.379 69.164 1.00 17.46 295 ASP C N 1
ATOM 11932 C CA . ASP C 1 272 ? 29.064 32.605 70.582 1.00 17.83 295 ASP C CA 1
ATOM 11933 C C . ASP C 1 272 ? 27.871 31.758 71.053 1.00 16.80 295 ASP C C 1
ATOM 11934 O O . ASP C 1 272 ? 27.929 31.113 72.094 1.00 16.38 295 ASP C O 1
ATOM 11939 N N . ILE C 1 273 ? 26.804 31.733 70.264 1.00 15.22 296 ILE C N 1
ATOM 11940 C CA . ILE C 1 273 ? 25.619 30.916 70.577 1.00 14.39 296 ILE C CA 1
ATOM 11941 C C . ILE C 1 273 ? 25.940 29.415 70.616 1.00 14.58 296 ILE C C 1
ATOM 11942 O O . ILE C 1 273 ? 25.583 28.740 71.556 1.00 13.73 296 ILE C O 1
ATOM 11947 N N . LEU C 1 274 ? 26.642 28.909 69.602 1.00 14.59 297 LEU C N 1
ATOM 11948 C CA . LEU C 1 274 ? 26.992 27.494 69.581 1.00 15.26 297 LEU C CA 1
ATOM 11949 C C . LEU C 1 274 ? 27.908 27.052 70.721 1.00 16.08 297 LEU C C 1
ATOM 11950 O O . LEU C 1 274 ? 27.723 25.962 71.269 1.00 16.02 297 LEU C O 1
ATOM 11955 N N . ALA C 1 275 ? 28.877 27.900 71.069 1.00 16.85 298 ALA C N 1
ATOM 11956 C CA . ALA C 1 275 ? 29.827 27.603 72.138 1.00 17.84 298 ALA C CA 1
ATOM 11957 C C . ALA C 1 275 ? 29.087 27.378 73.461 1.00 18.41 298 ALA C C 1
ATOM 11958 O O . ALA C 1 275 ? 29.543 26.615 74.306 1.00 20.47 298 ALA C O 1
ATOM 11960 N N . ARG C 1 276 ? 27.935 28.027 73.619 1.00 17.96 299 ARG C N 1
ATOM 11961 C CA . ARG C 1 276 ? 27.095 27.892 74.830 1.00 18.59 299 ARG C CA 1
ATOM 11962 C C . ARG C 1 276 ? 26.321 26.581 74.879 1.00 18.82 299 ARG C C 1
ATOM 11963 O O . ARG C 1 276 ? 25.653 26.281 75.880 1.00 19.17 299 ARG C O 1
ATOM 11971 N N . GLY C 1 277 ? 26.434 25.786 73.810 1.00 18.14 300 GLY C N 1
ATOM 11972 C CA . GLY C 1 277 ? 25.649 24.569 73.677 1.00 17.89 300 GLY C CA 1
ATOM 11973 C C . GLY C 1 277 ? 24.191 24.780 73.247 1.00 17.38 300 GLY C C 1
ATOM 11974 O O . GLY C 1 277 ? 23.384 23.850 73.331 1.00 17.93 300 GLY C O 1
ATOM 11975 N N . ALA C 1 278 ? 23.850 25.978 72.772 1.00 16.33 301 ALA C N 1
ATOM 11976 C CA . ALA C 1 278 ? 22.449 26.296 72.437 1.00 15.16 301 ALA C CA 1
ATOM 11977 C C . ALA C 1 278 ? 22.117 25.680 71.089 1.00 14.38 301 ALA C C 1
ATOM 11978 O O . ALA C 1 278 ? 23.008 25.564 70.252 1.00 13.82 301 ALA C O 1
ATOM 11980 N N . SER C 1 279 ? 20.857 25.273 70.913 1.00 13.30 302 SER C N 1
ATOM 11981 C CA . SER C 1 279 ? 20.335 24.958 69.575 1.00 13.40 302 SER C CA 1
ATOM 11982 C C . SER C 1 279 ? 19.989 26.299 68.933 1.00 12.68 302 SER C C 1
ATOM 11983 O O . SER C 1 279 ? 19.599 27.232 69.624 1.00 12.56 302 SER C O 1
ATOM 11986 N N . VAL C 1 280 ? 20.155 26.427 67.621 1.00 12.46 303 VAL C N 1
ATOM 11987 C CA . VAL C 1 280 ? 19.974 27.739 67.018 1.00 11.94 303 VAL C CA 1
ATOM 11988 C C . VAL C 1 280 ? 19.413 27.551 65.630 1.00 11.67 303 VAL C C 1
ATOM 11989 O O . VAL C 1 280 ? 19.742 26.573 64.932 1.00 11.66 303 VAL C O 1
ATOM 11993 N N . ASN C 1 281 ? 18.513 28.450 65.243 1.00 11.25 304 ASN C N 1
ATOM 11994 C CA . ASN C 1 281 ? 18.082 28.517 63.851 1.00 11.10 304 ASN C CA 1
ATOM 11995 C C . ASN C 1 281 ? 18.382 29.865 63.245 1.00 11.40 304 ASN C C 1
ATOM 11996 O O . ASN C 1 281 ? 18.040 30.893 63.820 1.00 11.63 304 ASN C O 1
ATOM 12001 N N . LEU C 1 282 ? 19.029 29.846 62.075 1.00 11.88 305 LEU C N 1
ATOM 12002 C CA . LEU C 1 282 ? 19.372 31.066 61.354 1.00 12.21 305 LEU C CA 1
ATOM 12003 C C . LEU C 1 282 ? 18.189 31.553 60.523 1.00 11.95 305 LEU C C 1
ATOM 12004 O O . LEU C 1 282 ? 17.761 30.870 59.588 1.00 12.47 305 LEU C O 1
ATOM 12009 N N . TYR C 1 283 ? 17.696 32.752 60.823 1.00 11.63 306 TYR C N 1
ATOM 12010 C CA . TYR C 1 283 ? 16.559 33.344 60.111 1.00 11.03 306 TYR C CA 1
ATOM 12011 C C . TYR C 1 283 ? 17.004 34.582 59.323 1.00 11.38 306 TYR C C 1
ATOM 12012 O O . TYR C 1 283 ? 17.356 35.589 59.950 1.00 12.06 306 TYR C O 1
ATOM 12021 N N . MET C 1 284 ? 17.017 34.570 57.982 1.00 10.95 307 MET C N 1
ATOM 12022 C CA . MET C 1 284 ? 16.704 33.453 57.080 1.00 10.49 307 MET C CA 1
ATOM 12023 C C . MET C 1 284 ? 18.026 32.813 56.658 1.00 10.36 307 MET C C 1
ATOM 12024 O O . MET C 1 284 ? 19.096 33.441 56.749 1.00 10.67 307 MET C O 1
ATOM 12029 N N . PHE C 1 285 ? 17.968 31.586 56.179 1.00 10.43 308 PHE C N 1
ATOM 12030 C CA . PHE C 1 285 ? 19.167 31.035 55.562 1.00 10.26 308 PHE C CA 1
ATOM 12031 C C . PHE C 1 285 ? 19.109 31.282 54.062 1.00 10.06 308 PHE C C 1
ATOM 12032 O O . PHE C 1 285 ? 20.063 31.775 53.471 1.00 9.68 308 PHE C O 1
ATOM 12040 N N . ILE C 1 286 ? 17.972 30.962 53.460 1.00 10.01 309 ILE C N 1
ATOM 12041 C CA . ILE C 1 286 ? 17.647 31.538 52.155 1.00 9.70 309 ILE C CA 1
ATOM 12042 C C . ILE C 1 286 ? 16.298 32.199 52.331 1.00 9.56 309 ILE C C 1
ATOM 12043 O O . ILE C 1 286 ? 15.403 31.618 52.942 1.00 9.37 309 ILE C O 1
ATOM 12048 N N . GLY C 1 287 ? 16.166 33.431 51.856 1.00 9.41 310 GLY C N 1
ATOM 12049 C CA . GLY C 1 287 ? 14.877 34.153 51.966 1.00 9.37 310 GLY C CA 1
ATOM 12050 C C . GLY C 1 287 ? 14.004 33.904 50.745 1.00 9.08 310 GLY C C 1
ATOM 12051 O O . GLY C 1 287 ? 12.818 33.603 50.876 1.00 9.19 310 GLY C O 1
ATOM 12052 N N . GLY C 1 288 ? 14.607 33.947 49.567 1.00 9.00 311 GLY C N 1
ATOM 12053 C CA . GLY C 1 288 ? 13.833 33.738 48.321 1.00 9.15 311 GLY C CA 1
ATOM 12054 C C . GLY C 1 288 ? 12.984 34.940 47.947 1.00 9.53 311 GLY C C 1
ATOM 12055 O O . GLY C 1 288 ? 13.431 36.083 48.110 1.00 10.27 311 GLY C O 1
ATOM 12056 N N . THR C 1 289 ? 11.755 34.669 47.502 1.00 9.46 312 THR C N 1
ATOM 12057 C CA . THR C 1 289 ? 10.922 35.651 46.795 1.00 10.23 312 THR C CA 1
ATOM 12058 C C . THR C 1 289 ? 9.457 35.613 47.244 1.00 10.32 312 THR C C 1
ATOM 12059 O O . THR C 1 289 ? 8.903 34.534 47.520 1.00 9.82 312 THR C O 1
ATOM 12063 N N . ASN C 1 290 ? 8.849 36.802 47.366 1.00 10.85 313 ASN C N 1
ATOM 12064 C CA . ASN C 1 290 ? 7.412 36.943 47.501 1.00 10.70 313 ASN C CA 1
ATOM 12065 C C . ASN C 1 290 ? 6.851 37.055 46.100 1.00 10.93 313 ASN C C 1
ATOM 12066 O O . ASN C 1 290 ? 6.743 38.163 45.584 1.00 10.99 313 ASN C O 1
ATOM 12071 N N . PHE C 1 291 ? 6.506 35.921 45.473 1.00 10.66 314 PHE C N 1
ATOM 12072 C CA . PHE C 1 291 ? 5.929 35.979 44.128 1.00 11.16 314 PHE C CA 1
ATOM 12073 C C . PHE C 1 291 ? 4.486 36.485 44.249 1.00 11.64 314 PHE C C 1
ATOM 12074 O O . PHE C 1 291 ? 3.960 36.578 45.354 1.00 11.32 314 PHE C O 1
ATOM 12082 N N . ALA C 1 292 ? 3.874 36.858 43.120 1.00 11.63 315 ALA C N 1
ATOM 12083 C CA . ALA C 1 292 ? 2.470 37.243 43.097 1.00 12.10 315 ALA C CA 1
ATOM 12084 C C . ALA C 1 292 ? 2.210 38.345 44.131 1.00 12.15 315 ALA C C 1
ATOM 12085 O O . ALA C 1 292 ? 2.904 39.358 44.087 1.00 12.29 315 ALA C O 1
ATOM 12087 N N . TYR C 1 293 ? 1.232 38.184 45.015 1.00 11.64 316 TYR C N 1
ATOM 12088 C CA . TYR C 1 293 ? 0.884 39.233 46.003 1.00 11.82 316 TYR C CA 1
ATOM 12089 C C . TYR C 1 293 ? 1.186 38.758 47.431 1.00 11.33 316 TYR C C 1
ATOM 12090 O O . TYR C 1 293 ? 0.484 39.155 48.367 1.00 11.06 316 TYR C O 1
ATOM 12099 N N . TRP C 1 294 ? 2.186 37.890 47.592 1.00 11.18 317 TRP C N 1
ATOM 12100 C CA . TRP C 1 294 ? 2.408 37.238 48.890 1.00 11.61 317 TRP C CA 1
ATOM 12101 C C . TRP C 1 294 ? 3.119 38.071 49.932 1.00 11.61 317 TRP C C 1
ATOM 12102 O O . TRP C 1 294 ? 3.169 37.684 51.084 1.00 10.89 317 TRP C O 1
ATOM 12113 N N . ASN C 1 295 ? 3.673 39.217 49.547 1.00 12.47 318 ASN C N 1
ATOM 12114 C CA . ASN C 1 295 ? 4.392 40.087 50.492 1.00 12.95 318 ASN C CA 1
ATOM 12115 C C . ASN C 1 295 ? 3.447 40.597 51.608 1.00 13.04 318 ASN C C 1
ATOM 12116 O O . ASN C 1 295 ? 2.242 40.631 51.417 1.00 12.40 318 ASN C O 1
ATOM 12121 N N . GLY C 1 296 ? 4.012 40.990 52.750 1.00 13.58 319 GLY C N 1
ATOM 12122 C CA . GLY C 1 296 ? 3.247 41.669 53.819 1.00 13.74 319 GLY C CA 1
ATOM 12123 C C . GLY C 1 296 ? 3.550 43.155 53.959 1.00 14.57 319 GLY C C 1
ATOM 12124 O O . GLY C 1 296 ? 4.001 43.819 53.007 1.00 14.94 319 GLY C O 1
ATOM 12125 N N . ALA C 1 297 ? 3.328 43.673 55.158 1.00 14.01 320 ALA C N 1
ATOM 12126 C CA . ALA C 1 297 ? 3.544 45.071 55.436 1.00 15.03 320 ALA C CA 1
ATOM 12127 C C . ALA C 1 297 ? 3.596 45.285 56.926 1.00 15.69 320 ALA C C 1
ATOM 12128 O O . ALA C 1 297 ? 3.086 44.464 57.703 1.00 15.15 320 ALA C O 1
ATOM 12130 N N . ASN C 1 298 ? 4.216 46.386 57.323 1.00 16.92 321 ASN C N 1
ATOM 12131 C CA . ASN C 1 298 ? 4.193 46.794 58.727 1.00 17.35 321 ASN C CA 1
ATOM 12132 C C . ASN C 1 298 ? 3.347 48.019 58.946 1.00 18.08 321 ASN C C 1
ATOM 12133 O O . ASN C 1 298 ? 3.000 48.702 57.991 1.00 18.24 321 ASN C O 1
ATOM 12138 N N A SER C 1 299 ? 3.039 48.289 60.213 0.50 18.47 322 SER C N 1
ATOM 12139 N N B SER C 1 299 ? 3.014 48.278 60.212 0.50 18.16 322 SER C N 1
ATOM 12140 C CA A SER C 1 299 ? 2.294 49.467 60.620 0.50 19.42 322 SER C CA 1
ATOM 12141 C CA B SER C 1 299 ? 2.290 49.473 60.622 0.50 18.93 322 SER C CA 1
ATOM 12142 C C A SER C 1 299 ? 3.278 50.439 61.272 0.50 19.67 322 SER C C 1
ATOM 12143 C C B SER C 1 299 ? 3.289 50.438 61.259 0.50 19.40 322 SER C C 1
ATOM 12144 O O A SER C 1 299 ? 4.077 50.022 62.098 0.50 19.37 322 SER C O 1
ATOM 12145 O O B SER C 1 299 ? 4.108 50.015 62.061 0.50 19.15 322 SER C O 1
ATOM 12150 N N . PRO C 1 300 ? 3.215 51.736 60.927 1.00 20.26 323 PRO C N 1
ATOM 12151 C CA . PRO C 1 300 ? 2.291 52.410 60.001 1.00 20.53 323 PRO C CA 1
ATOM 12152 C C . PRO C 1 300 ? 2.571 51.984 58.569 1.00 20.82 323 PRO C C 1
ATOM 12153 O O . PRO C 1 300 ? 3.724 51.680 58.240 1.00 20.15 323 PRO C O 1
ATOM 12157 N N . TYR C 1 301 ? 1.526 51.985 57.746 1.00 19.78 324 TYR C N 1
ATOM 12158 C CA . TYR C 1 301 ? 1.533 51.215 56.523 1.00 19.43 324 TYR C CA 1
ATOM 12159 C C . TYR C 1 301 ? 2.809 51.312 55.676 1.00 19.40 324 TYR C C 1
ATOM 12160 O O . TYR C 1 301 ? 3.085 52.349 55.045 1.00 20.11 324 TYR C O 1
ATOM 12169 N N . ALA C 1 302 ? 3.572 50.220 55.656 1.00 18.47 325 ALA C N 1
ATOM 12170 C CA . ALA C 1 302 ? 4.805 50.132 54.862 1.00 17.98 325 ALA C CA 1
ATOM 12171 C C . ALA C 1 302 ? 4.971 48.707 54.300 1.00 17.29 325 ALA C C 1
ATOM 12172 O O . ALA C 1 302 ? 5.252 47.782 55.051 1.00 16.22 325 ALA C O 1
ATOM 12174 N N . ALA C 1 303 ? 4.799 48.535 52.988 1.00 15.87 326 ALA C N 1
ATOM 12175 C CA . ALA C 1 303 ? 4.844 47.191 52.398 1.00 14.97 326 ALA C CA 1
ATOM 12176 C C . ALA C 1 303 ? 6.270 46.735 52.177 1.00 14.68 326 ALA C C 1
ATOM 12177 O O . ALA C 1 303 ? 7.134 47.531 51.843 1.00 16.15 326 ALA C O 1
ATOM 12179 N N . GLN C 1 304 ? 6.533 45.468 52.466 1.00 13.46 327 GLN C N 1
ATOM 12180 C CA . GLN C 1 304 ? 7.806 44.835 52.090 1.00 12.80 327 GLN C CA 1
ATOM 12181 C C . GLN C 1 304 ? 7.825 44.549 50.588 1.00 12.13 327 GLN C C 1
ATOM 12182 O O . GLN C 1 304 ? 6.786 44.348 49.995 1.00 12.42 327 GLN C O 1
ATOM 12188 N N . PRO C 1 305 ? 9.006 44.582 49.960 1.00 12.20 328 PRO C N 1
ATOM 12189 C CA . PRO C 1 305 ? 9.071 44.399 48.507 1.00 12.34 328 PRO C CA 1
ATOM 12190 C C . PRO C 1 305 ? 8.923 42.929 48.046 1.00 11.61 328 PRO C C 1
ATOM 12191 O O . PRO C 1 305 ? 8.760 42.009 48.863 1.00 11.78 328 PRO C O 1
ATOM 12195 N N . THR C 1 306 ? 9.004 42.738 46.740 1.00 11.36 329 THR C N 1
ATOM 12196 C CA . THR C 1 306 ? 8.929 41.421 46.111 1.00 11.04 329 THR C CA 1
ATOM 12197 C C . THR C 1 306 ? 10.065 40.474 46.510 1.00 11.00 329 THR C C 1
ATOM 12198 O O . THR C 1 306 ? 9.827 39.317 46.902 1.00 10.52 329 THR C O 1
ATOM 12202 N N . SER C 1 307 ? 11.294 40.977 46.469 1.00 11.46 330 SER C N 1
ATOM 12203 C CA . SER C 1 307 ? 12.445 40.212 46.911 1.00 11.34 330 SER C CA 1
ATOM 12204 C C . SER C 1 307 ? 12.389 39.954 48.404 1.00 11.19 330 SER C C 1
ATOM 12205 O O . SER C 1 307 ? 12.153 40.881 49.204 1.00 11.35 330 SER C O 1
ATOM 12208 N N . TYR C 1 308 ? 12.670 38.716 48.799 1.00 10.23 331 TYR C N 1
ATOM 12209 C CA . TYR C 1 308 ? 12.877 38.457 50.237 1.00 10.15 331 TYR C CA 1
ATOM 12210 C C . TYR C 1 308 ? 14.319 38.016 50.417 1.00 9.89 331 TYR C C 1
ATOM 12211 O O . TYR C 1 308 ? 14.599 37.133 51.229 1.00 9.94 331 TYR C O 1
ATOM 12220 N N . ASP C 1 309 ? 15.225 38.622 49.658 1.00 9.95 332 ASP C N 1
ATOM 12221 C CA . ASP C 1 309 ? 16.640 38.283 49.729 1.00 10.47 332 ASP C CA 1
ATOM 12222 C C . ASP C 1 309 ? 17.115 38.243 51.198 1.00 10.77 332 ASP C C 1
ATOM 12223 O O . ASP C 1 309 ? 17.831 37.311 51.599 1.00 10.99 332 ASP C O 1
ATOM 12228 N N . TYR C 1 310 ? 16.716 39.253 51.976 1.00 10.79 333 TYR C N 1
ATOM 12229 C CA . TYR C 1 310 ? 16.964 39.327 53.427 1.00 11.27 333 TYR C CA 1
ATOM 12230 C C . TYR C 1 310 ? 18.445 39.577 53.769 1.00 11.75 333 TYR C C 1
ATOM 12231 O O . TYR C 1 310 ? 18.790 39.628 54.953 1.00 11.83 333 TYR C O 1
ATOM 12240 N N . ASP C 1 311 ? 19.320 39.668 52.753 1.00 12.44 334 ASP C N 1
ATOM 12241 C CA . ASP C 1 311 ? 20.790 39.648 52.963 1.00 13.07 334 ASP C CA 1
ATOM 12242 C C . ASP C 1 311 ? 21.217 38.317 53.637 1.00 12.98 334 ASP C C 1
ATOM 12243 O O . ASP C 1 311 ? 22.214 38.236 54.396 1.00 12.21 334 ASP C O 1
ATOM 12248 N N . ALA C 1 312 ? 20.428 37.281 53.342 1.00 11.77 335 ALA C N 1
ATOM 12249 C CA . ALA C 1 312 ? 20.661 35.909 53.823 1.00 11.58 335 ALA C CA 1
ATOM 12250 C C . ALA C 1 312 ? 21.975 35.319 53.265 1.00 11.83 335 ALA C C 1
ATOM 12251 O O . ALA C 1 312 ? 22.492 35.806 52.241 1.00 11.85 335 ALA C O 1
ATOM 12253 N N . PRO C 1 313 ? 22.505 34.252 53.904 1.00 12.26 336 PRO C N 1
ATOM 12254 C CA . PRO C 1 313 ? 23.707 33.555 53.398 1.00 12.15 336 PRO C CA 1
ATOM 12255 C C . PRO C 1 313 ? 23.515 32.973 51.996 1.00 11.86 336 PRO C C 1
ATOM 12256 O O . PRO C 1 313 ? 24.485 32.936 51.218 1.00 11.57 336 PRO C O 1
ATOM 12260 N N . LEU C 1 314 ? 22.306 32.469 51.677 1.00 11.49 337 LEU C N 1
ATOM 12261 C CA . LEU C 1 314 ? 21.987 32.101 50.261 1.00 10.67 337 LEU C CA 1
ATOM 12262 C C . LEU C 1 314 ? 21.139 33.252 49.696 1.00 10.51 337 LEU C C 1
ATOM 12263 O O . LEU C 1 314 ? 20.142 33.641 50.317 1.00 10.48 337 LEU C O 1
ATOM 12268 N N . SER C 1 315 ? 21.555 33.805 48.550 1.00 10.33 338 SER C N 1
ATOM 12269 C CA . SER C 1 315 ? 20.923 34.992 47.956 1.00 10.51 338 SER C CA 1
ATOM 12270 C C . SER C 1 315 ? 19.557 34.610 47.452 1.00 10.37 338 SER C C 1
ATOM 12271 O O . SER C 1 315 ? 19.183 33.426 47.531 1.00 9.71 338 SER C O 1
ATOM 12274 N N . GLU C 1 316 ? 18.794 35.596 46.960 1.00 10.50 339 GLU C N 1
ATOM 12275 C CA . GLU C 1 316 ? 17.443 35.349 46.503 1.00 10.74 339 GLU C CA 1
ATOM 12276 C C . GLU C 1 316 ? 17.373 34.145 45.551 1.00 10.77 339 GLU C C 1
ATOM 12277 O O . GLU C 1 316 ? 16.486 33.288 45.678 1.00 10.28 339 GLU C O 1
ATOM 12283 N N . ALA C 1 317 ? 18.322 34.106 44.605 1.00 11.46 340 ALA C N 1
ATOM 12284 C CA . ALA C 1 317 ? 18.347 33.109 43.551 1.00 12.03 340 ALA C CA 1
ATOM 12285 C C . ALA C 1 317 ? 19.182 31.891 43.956 1.00 12.17 340 ALA C C 1
ATOM 12286 O O . ALA C 1 317 ? 19.498 31.024 43.109 1.00 12.30 340 ALA C O 1
ATOM 12288 N N . GLY C 1 318 ? 19.456 31.795 45.260 1.00 11.93 341 GLY C N 1
ATOM 12289 C CA . GLY C 1 318 ? 20.151 30.652 45.827 1.00 11.86 341 GLY C CA 1
ATOM 12290 C C . GLY C 1 318 ? 21.685 30.705 45.757 1.00 11.95 341 GLY C C 1
ATOM 12291 O O . GLY C 1 318 ? 22.323 29.671 45.956 1.00 11.78 341 GLY C O 1
ATOM 12292 N N . ASP C 1 319 ? 22.280 31.879 45.465 1.00 11.87 342 ASP C N 1
ATOM 12293 C CA . ASP C 1 319 ? 23.734 31.957 45.273 1.00 12.43 342 ASP C CA 1
ATOM 12294 C C . ASP C 1 319 ? 24.514 31.741 46.562 1.00 13.19 342 ASP C C 1
ATOM 12295 O O . ASP C 1 319 ? 24.094 32.179 47.632 1.00 12.29 342 ASP C O 1
ATOM 12300 N N . LEU C 1 320 ? 25.666 31.095 46.429 1.00 13.35 343 LEU C N 1
ATOM 12301 C CA . LEU C 1 320 ? 26.572 30.992 47.578 1.00 14.46 343 LEU C CA 1
ATOM 12302 C C . LEU C 1 320 ? 27.145 32.423 47.724 1.00 15.77 343 LEU C C 1
ATOM 12303 O O . LEU C 1 320 ? 27.426 33.089 46.709 1.00 17.67 343 LEU C O 1
ATOM 12308 N N . THR C 1 321 ? 27.190 32.933 48.950 1.00 16.45 344 THR C N 1
ATOM 12309 C CA . THR C 1 321 ? 27.762 34.249 49.187 1.00 16.41 344 THR C CA 1
ATOM 12310 C C . THR C 1 321 ? 28.939 34.129 50.138 1.00 17.12 344 THR C C 1
ATOM 12311 O O . THR C 1 321 ? 29.203 33.044 50.698 1.00 16.69 344 THR C O 1
ATOM 12315 N N . GLU C 1 322 ? 29.647 35.239 50.332 1.00 17.83 345 GLU C N 1
ATOM 12316 C CA . GLU C 1 322 ? 30.708 35.289 51.338 1.00 19.48 345 GLU C CA 1
ATOM 12317 C C . GLU C 1 322 ? 30.160 34.925 52.712 1.00 17.95 345 GLU C C 1
ATOM 12318 O O . GLU C 1 322 ? 30.829 34.233 53.494 1.00 18.97 345 GLU C O 1
ATOM 12324 N N . LYS C 1 323 ? 28.947 35.398 53.003 1.00 16.35 346 LYS C N 1
ATOM 12325 C CA . LYS C 1 323 ? 28.283 35.085 54.267 1.00 15.12 346 LYS C CA 1
ATOM 12326 C C . LYS C 1 323 ? 28.065 33.569 54.418 1.00 14.35 346 LYS C C 1
ATOM 12327 O O . LYS C 1 323 ? 28.332 32.998 55.489 1.00 13.74 346 LYS C O 1
ATOM 12333 N N . TYR C 1 324 ? 27.581 32.922 53.352 1.00 13.91 347 TYR C N 1
ATOM 12334 C CA . TYR C 1 324 ? 27.436 31.464 53.367 1.00 13.57 347 TYR C CA 1
ATOM 12335 C C . TYR C 1 324 ? 28.759 30.760 53.778 1.00 14.28 347 TYR C C 1
ATOM 12336 O O . TYR C 1 324 ? 28.760 29.890 54.671 1.00 13.99 347 TYR C O 1
ATOM 12345 N N . PHE C 1 325 ? 29.886 31.143 53.167 1.00 14.65 348 PHE C N 1
ATOM 12346 C CA . PHE C 1 325 ? 31.114 30.386 53.434 1.00 15.76 348 PHE C CA 1
ATOM 12347 C C . PHE C 1 325 ? 31.638 30.651 54.842 1.00 16.45 348 PHE C C 1
ATOM 12348 O O . PHE C 1 325 ? 32.205 29.755 55.492 1.00 16.33 348 PHE C O 1
ATOM 12356 N N . ALA C 1 326 ? 31.411 31.874 55.301 1.00 17.05 349 ALA C N 1
ATOM 12357 C CA . ALA C 1 326 ? 31.836 32.271 56.619 1.00 17.92 349 ALA C CA 1
ATOM 12358 C C . ALA C 1 326 ? 31.081 31.509 57.715 1.00 18.14 349 ALA C C 1
ATOM 12359 O O . ALA C 1 326 ? 31.686 31.105 58.714 1.00 19.60 349 ALA C O 1
ATOM 12361 N N . LEU C 1 327 ? 29.787 31.247 57.490 1.00 17.52 350 LEU C N 1
ATOM 12362 C CA . LEU C 1 327 ? 28.970 30.554 58.484 1.00 17.17 350 LEU C CA 1
ATOM 12363 C C . LEU C 1 327 ? 29.285 29.052 58.479 1.00 17.13 350 LEU C C 1
ATOM 12364 O O . LEU C 1 327 ? 29.382 28.401 59.525 1.00 16.88 350 LEU C O 1
ATOM 12369 N N . ARG C 1 328 ? 29.506 28.505 57.292 1.00 16.65 351 ARG C N 1
ATOM 12370 C CA . ARG C 1 328 ? 29.946 27.148 57.167 1.00 17.47 351 ARG C CA 1
ATOM 12371 C C . ARG C 1 328 ? 31.248 26.960 57.959 1.00 17.29 351 ARG C C 1
ATOM 12372 O O . ARG C 1 328 ? 31.402 25.972 58.675 1.00 17.81 351 ARG C O 1
ATOM 12380 N N A ASN C 1 329 ? 32.163 27.918 57.823 0.50 17.62 352 ASN C N 1
ATOM 12381 N N B ASN C 1 329 ? 32.159 27.921 57.833 0.50 17.29 352 ASN C N 1
ATOM 12382 C CA A ASN C 1 329 ? 33.465 27.867 58.503 0.50 18.13 352 ASN C CA 1
ATOM 12383 C CA B ASN C 1 329 ? 33.455 27.866 58.519 0.50 17.60 352 ASN C CA 1
ATOM 12384 C C A ASN C 1 329 ? 33.313 27.890 60.039 0.50 18.03 352 ASN C C 1
ATOM 12385 C C B ASN C 1 329 ? 33.293 27.866 60.044 0.50 17.70 352 ASN C C 1
ATOM 12386 O O A ASN C 1 329 ? 34.059 27.196 60.751 0.50 18.51 352 ASN C O 1
ATOM 12387 O O B ASN C 1 329 ? 34.014 27.144 60.755 0.50 18.17 352 ASN C O 1
ATOM 12396 N N . ILE C 1 330 ? 32.328 28.647 60.529 1.00 17.43 353 ILE C N 1
ATOM 12397 C CA . ILE C 1 330 ? 31.956 28.651 61.959 1.00 17.55 353 ILE C CA 1
ATOM 12398 C C . ILE C 1 330 ? 31.420 27.272 62.380 1.00 17.69 353 ILE C C 1
ATOM 12399 O O . ILE C 1 330 ? 31.901 26.695 63.339 1.00 18.01 353 ILE C O 1
ATOM 12404 N N . ILE C 1 331 ? 30.462 26.726 61.625 1.00 16.59 354 ILE C N 1
ATOM 12405 C CA . ILE C 1 331 ? 29.849 25.440 61.987 1.00 17.67 354 ILE C CA 1
ATOM 12406 C C . ILE C 1 331 ? 30.899 24.301 61.997 1.00 19.20 354 ILE C C 1
ATOM 12407 O O . ILE C 1 331 ? 30.844 23.408 62.822 1.00 19.47 354 ILE C O 1
ATOM 12412 N N . GLN C 1 332 ? 31.864 24.366 61.074 1.00 21.60 355 GLN C N 1
ATOM 12413 C CA . GLN C 1 332 ? 32.962 23.406 61.003 1.00 24.28 355 GLN C CA 1
ATOM 12414 C C . GLN C 1 332 ? 33.758 23.349 62.299 1.00 25.78 355 GLN C C 1
ATOM 12415 O O . GLN C 1 332 ? 34.316 22.311 62.626 1.00 26.16 355 GLN C O 1
ATOM 12421 N N . LYS C 1 333 ? 33.809 24.466 63.020 1.00 25.23 356 LYS C N 1
ATOM 12422 C CA . LYS C 1 333 ? 34.558 24.522 64.258 1.00 27.23 356 LYS C CA 1
ATOM 12423 C C . LYS C 1 333 ? 33.902 23.661 65.330 1.00 27.66 356 LYS C C 1
ATOM 12424 O O . LYS C 1 333 ? 34.545 23.279 66.318 1.00 29.03 356 LYS C O 1
ATOM 12430 N N . PHE C 1 334 ? 32.630 23.342 65.130 1.00 27.28 357 PHE C N 1
ATOM 12431 C CA . PHE C 1 334 ? 31.858 22.656 66.158 1.00 28.01 357 PHE C CA 1
ATOM 12432 C C . PHE C 1 334 ? 31.614 21.238 65.747 1.00 31.81 357 PHE C C 1
ATOM 12433 O O . PHE C 1 334 ? 31.557 20.340 66.586 1.00 35.31 357 PHE C O 1
ATOM 12441 N N . GLU C 1 335 ? 31.486 21.030 64.445 1.00 35.58 358 GLU C N 1
ATOM 12442 C CA . GLU C 1 335 ? 31.325 19.699 63.931 1.00 37.84 358 GLU C CA 1
ATOM 12443 C C . GLU C 1 335 ? 31.656 19.619 62.464 1.00 38.07 358 GLU C C 1
ATOM 12444 O O . GLU C 1 335 ? 31.638 20.620 61.745 1.00 37.52 358 GLU C O 1
ATOM 12450 N N . LYS C 1 336 ? 31.969 18.402 62.050 1.00 37.75 359 LYS C N 1
ATOM 12451 C CA . LYS C 1 336 ? 32.346 18.085 60.692 1.00 36.39 359 LYS C CA 1
ATOM 12452 C C . LYS C 1 336 ? 31.174 18.363 59.770 1.00 32.93 359 LYS C C 1
ATOM 12453 O O . LYS C 1 336 ? 30.014 18.192 60.157 1.00 33.32 359 LYS C O 1
ATOM 12459 N N . VAL C 1 337 ? 31.476 18.887 58.591 1.00 30.74 360 VAL C N 1
ATOM 12460 C CA . VAL C 1 337 ? 30.450 19.230 57.601 1.00 27.35 360 VAL C CA 1
ATOM 12461 C C . VAL C 1 337 ? 30.600 18.268 56.431 1.00 26.55 360 VAL C C 1
ATOM 12462 O O . VAL C 1 337 ? 31.674 17.682 56.263 1.00 26.52 360 VAL C O 1
ATOM 12466 N N . PRO C 1 338 ? 29.529 18.065 55.637 1.00 25.52 361 PRO C N 1
ATOM 12467 C CA . PRO C 1 338 ? 29.649 17.058 54.578 1.00 25.70 361 PRO C CA 1
ATOM 12468 C C . PRO C 1 338 ? 30.794 17.320 53.601 1.00 25.78 361 PRO C C 1
ATOM 12469 O O . PRO C 1 338 ? 31.133 18.467 53.325 1.00 25.46 361 PRO C O 1
ATOM 12473 N N . GLU C 1 339 ? 31.381 16.251 53.082 1.00 27.17 362 GLU C N 1
ATOM 12474 C CA . GLU C 1 339 ? 32.503 16.355 52.142 1.00 28.34 362 GLU C CA 1
ATOM 12475 C C . GLU C 1 339 ? 32.002 16.507 50.724 1.00 26.24 362 GLU C C 1
ATOM 12476 O O . GLU C 1 339 ? 30.832 16.247 50.449 1.00 24.65 362 GLU C O 1
ATOM 12482 N N . GLY C 1 340 ? 32.922 16.886 49.836 1.00 25.72 363 GLY C N 1
ATOM 12483 C CA . GLY C 1 340 ? 32.659 17.045 48.408 1.00 24.38 363 GLY C CA 1
ATOM 12484 C C . GLY C 1 340 ? 32.273 18.448 47.963 1.00 23.48 363 GLY C C 1
ATOM 12485 O O . GLY C 1 340 ? 31.983 19.313 48.787 1.00 23.32 363 GLY C O 1
ATOM 12486 N N . PRO C 1 341 ? 32.250 18.690 46.643 1.00 22.46 364 PRO C N 1
ATOM 12487 C CA . PRO C 1 341 ? 31.874 20.041 46.206 1.00 21.04 364 PRO C CA 1
ATOM 12488 C C . PRO C 1 341 ? 30.400 20.394 46.489 1.00 19.78 364 PRO C C 1
ATOM 12489 O O . PRO C 1 341 ? 29.530 19.520 46.481 1.00 19.52 364 PRO C O 1
ATOM 12493 N N . ILE C 1 342 ? 30.150 21.680 46.705 1.00 17.52 365 ILE C N 1
ATOM 12494 C CA . ILE C 1 342 ? 28.828 22.210 46.983 1.00 16.57 365 ILE C CA 1
ATOM 12495 C C . ILE C 1 342 ? 28.177 22.521 45.618 1.00 15.40 365 ILE C C 1
ATOM 12496 O O . ILE C 1 342 ? 28.866 22.993 44.723 1.00 15.10 365 ILE C O 1
ATOM 12501 N N . PRO C 1 343 ? 26.850 22.280 45.462 1.00 15.00 366 PRO C N 1
ATOM 12502 C CA . PRO C 1 343 ? 26.201 22.651 44.188 1.00 14.14 366 PRO C CA 1
ATOM 12503 C C . PRO C 1 343 ? 26.379 24.144 43.916 1.00 13.51 366 PRO C C 1
ATOM 12504 O O . PRO C 1 343 ? 26.447 24.940 44.884 1.00 12.80 366 PRO C O 1
ATOM 12508 N N . PRO C 1 344 ? 26.544 24.533 42.623 1.00 12.93 367 PRO C N 1
ATOM 12509 C CA . PRO C 1 344 ? 26.933 25.929 42.359 1.00 12.63 367 PRO C CA 1
ATOM 12510 C C . PRO C 1 344 ? 25.813 26.942 42.469 1.00 11.77 367 PRO C C 1
ATOM 12511 O O . PRO C 1 344 ? 24.625 26.594 42.386 1.00 11.99 367 PRO C O 1
ATOM 12515 N N . SER C 1 345 ? 26.200 28.209 42.508 1.00 11.68 368 SER C N 1
ATOM 12516 C CA . SER C 1 345 ? 25.255 29.288 42.176 1.00 11.41 368 SER C CA 1
ATOM 12517 C C . SER C 1 345 ? 24.821 28.993 40.734 1.00 10.93 368 SER C C 1
ATOM 12518 O O . SER C 1 345 ? 25.643 28.607 39.910 1.00 11.37 368 SER C O 1
ATOM 12521 N N . THR C 1 346 ? 23.523 29.117 40.467 1.00 10.36 369 THR C N 1
ATOM 12522 C CA . THR C 1 346 ? 23.010 28.880 39.116 1.00 9.92 369 THR C CA 1
ATOM 12523 C C . THR C 1 346 ? 23.606 29.893 38.134 1.00 10.10 369 THR C C 1
ATOM 12524 O O . THR C 1 346 ? 23.895 31.048 38.529 1.00 9.74 369 THR C O 1
ATOM 12528 N N . PRO C 1 347 ? 23.824 29.459 36.855 1.00 10.16 370 PRO C N 1
ATOM 12529 C CA . PRO C 1 347 ? 24.262 30.399 35.828 1.00 10.29 370 PRO C CA 1
ATOM 12530 C C . PRO C 1 347 ? 23.126 31.389 35.598 1.00 9.89 370 PRO C C 1
ATOM 12531 O O . PRO C 1 347 ? 21.926 31.025 35.723 1.00 10.18 370 PRO C O 1
ATOM 12535 N N . LYS C 1 348 ? 23.484 32.637 35.276 1.00 9.80 371 LYS C N 1
ATOM 12536 C CA . LYS C 1 348 ? 22.508 33.688 34.979 1.00 9.84 371 LYS C CA 1
ATOM 12537 C C . LYS C 1 348 ? 22.755 34.228 33.594 1.00 10.44 371 LYS C C 1
ATOM 12538 O O . LYS C 1 348 ? 23.916 34.374 33.155 1.00 11.93 371 LYS C O 1
ATOM 12544 N N . PHE C 1 349 ? 21.684 34.541 32.879 1.00 10.89 372 PHE C N 1
ATOM 12545 C CA . PHE C 1 349 ? 21.842 34.936 31.501 1.00 10.99 372 PHE C CA 1
ATOM 12546 C C . PHE C 1 349 ? 21.060 36.192 31.227 1.00 11.53 372 PHE C C 1
ATOM 12547 O O . PHE C 1 349 ? 19.906 36.306 31.606 1.00 11.44 372 PHE C O 1
ATOM 12555 N N . ALA C 1 350 ? 21.698 37.112 30.508 1.00 11.56 373 ALA C N 1
ATOM 12556 C CA . ALA C 1 350 ? 21.099 38.389 30.166 1.00 11.89 373 ALA C CA 1
ATOM 12557 C C . ALA C 1 350 ? 20.394 38.249 28.806 1.00 12.07 373 ALA C C 1
ATOM 12558 O O . ALA C 1 350 ? 21.050 38.387 27.782 1.00 13.15 373 ALA C O 1
ATOM 12560 N N . TYR C 1 351 ? 19.094 37.933 28.791 1.00 11.86 374 TYR C N 1
ATOM 12561 C CA . TYR C 1 351 ? 18.353 37.808 27.511 1.00 12.69 374 TYR C CA 1
ATOM 12562 C C . TYR C 1 351 ? 18.288 39.150 26.750 1.00 13.78 374 TYR C C 1
ATOM 12563 O O . TYR C 1 351 ? 17.893 39.186 25.582 1.00 14.50 374 TYR C O 1
ATOM 12572 N N . GLY C 1 352 ? 18.631 40.254 27.428 1.00 14.73 375 GLY C N 1
ATOM 12573 C CA . GLY C 1 352 ? 18.656 41.566 26.764 1.00 15.46 375 GLY C CA 1
ATOM 12574 C C . GLY C 1 352 ? 17.316 42.277 26.758 1.00 16.27 375 GLY C C 1
ATOM 12575 O O . GLY C 1 352 ? 16.407 41.929 27.535 1.00 15.49 375 GLY C O 1
ATOM 12576 N N . LYS C 1 353 ? 17.198 43.283 25.894 1.00 16.82 376 LYS C N 1
ATOM 12577 C CA . LYS C 1 353 ? 15.972 44.085 25.763 1.00 17.08 376 LYS C CA 1
ATOM 12578 C C . LYS C 1 353 ? 14.852 43.362 25.010 1.00 16.42 376 LYS C C 1
ATOM 12579 O O . LYS C 1 353 ? 15.061 42.760 23.951 1.00 15.85 376 LYS C O 1
ATOM 12585 N N . VAL C 1 354 ? 13.655 43.413 25.574 1.00 14.84 377 VAL C N 1
ATOM 12586 C CA . VAL C 1 354 ? 12.485 42.850 24.932 1.00 15.39 377 VAL C CA 1
ATOM 12587 C C . VAL C 1 354 ? 11.436 43.944 24.860 1.00 15.86 377 VAL C C 1
ATOM 12588 O O . VAL C 1 354 ? 10.978 44.443 25.865 1.00 16.04 377 VAL C O 1
ATOM 12592 N N . THR C 1 355 ? 11.068 44.328 23.646 1.00 16.21 378 THR C N 1
ATOM 12593 C CA . THR C 1 355 ? 10.058 45.360 23.475 1.00 16.59 378 THR C CA 1
ATOM 12594 C C . THR C 1 355 ? 8.645 44.850 23.818 1.00 16.95 378 THR C C 1
ATOM 12595 O O . THR C 1 355 ? 8.313 43.671 23.615 1.00 16.48 378 THR C O 1
ATOM 12599 N N . LEU C 1 356 ? 7.820 45.744 24.342 1.00 17.42 379 LEU C N 1
ATOM 12600 C CA . LEU C 1 356 ? 6.426 45.428 24.601 1.00 18.06 379 LEU C CA 1
ATOM 12601 C C . LEU C 1 356 ? 5.590 46.385 23.796 1.00 19.56 379 LEU C C 1
ATOM 12602 O O . LEU C 1 356 ? 6.105 47.363 23.278 1.00 21.40 379 LEU C O 1
ATOM 12607 N N . GLU C 1 357 ? 4.291 46.115 23.735 1.00 20.95 380 GLU C N 1
ATOM 12608 C CA . GLU C 1 357 ? 3.331 47.051 23.158 1.00 23.93 380 GLU C CA 1
ATOM 12609 C C . GLU C 1 357 ? 2.043 47.054 23.939 1.00 23.13 380 GLU C C 1
ATOM 12610 O O . GLU C 1 357 ? 1.614 46.017 24.457 1.00 21.97 380 GLU C O 1
ATOM 12616 N N . LYS C 1 358 ? 1.446 48.231 24.052 1.00 22.78 381 LYS C N 1
ATOM 12617 C CA . LYS C 1 358 ? 0.208 48.361 24.797 1.00 23.91 381 LYS C CA 1
ATOM 12618 C C . LYS C 1 358 ? -0.832 47.368 24.257 1.00 24.24 381 LYS C C 1
ATOM 12619 O O . LYS C 1 358 ? -1.103 47.327 23.058 1.00 22.61 381 LYS C O 1
ATOM 12625 N N . LEU C 1 359 ? -1.407 46.571 25.154 1.00 23.76 382 LEU C N 1
ATOM 12626 C CA . LEU C 1 359 ? -2.420 45.597 24.744 1.00 26.46 382 LEU C CA 1
ATOM 12627 C C . LEU C 1 359 ? -3.811 46.207 24.958 1.00 27.26 382 LEU C C 1
ATOM 12628 O O . LEU C 1 359 ? -4.551 46.446 23.997 1.00 26.27 382 LEU C O 1
ATOM 12633 N N . LYS C 1 360 ? -4.151 46.489 26.211 1.00 27.32 383 LYS C N 1
ATOM 12634 C CA . LYS C 1 360 ? -5.414 47.142 26.529 1.00 27.91 383 LYS C CA 1
ATOM 12635 C C . LYS C 1 360 ? -5.277 47.895 27.849 1.00 25.03 383 LYS C C 1
ATOM 12636 O O . LYS C 1 360 ? -4.568 47.436 28.743 1.00 23.30 383 LYS C O 1
ATOM 12642 N N . THR C 1 361 ? -5.964 49.024 27.993 1.00 22.77 384 THR C N 1
ATOM 12643 C CA . THR C 1 361 ? -6.054 49.684 29.302 1.00 22.42 384 THR C CA 1
ATOM 12644 C C . THR C 1 361 ? -6.886 48.780 30.212 1.00 21.90 384 THR C C 1
ATOM 12645 O O . THR C 1 361 ? -7.640 47.943 29.723 1.00 21.75 384 THR C O 1
ATOM 12649 N N . VAL C 1 362 ? -6.746 48.930 31.530 1.00 21.50 385 VAL C N 1
ATOM 12650 C CA . VAL C 1 362 ? -7.601 48.177 32.455 1.00 21.86 385 VAL C CA 1
ATOM 12651 C C . VAL C 1 362 ? -9.059 48.501 32.121 1.00 23.10 385 VAL C C 1
ATOM 12652 O O . VAL C 1 362 ? -9.886 47.591 31.992 1.00 23.14 385 VAL C O 1
ATOM 12656 N N . GLY C 1 363 ? -9.348 49.795 31.954 1.00 23.42 386 GLY C N 1
ATOM 12657 C CA . GLY C 1 363 ? -10.686 50.251 31.569 1.00 25.58 386 GLY C CA 1
ATOM 12658 C C . GLY C 1 363 ? -11.295 49.583 30.340 1.00 25.60 386 GLY C C 1
ATOM 12659 O O . GLY C 1 363 ? -12.507 49.380 30.283 1.00 26.95 386 GLY C O 1
ATOM 12660 N N . ALA C 1 364 ? -10.470 49.241 29.354 1.00 26.49 387 ALA C N 1
ATOM 12661 C CA . ALA C 1 364 ? -10.990 48.606 28.136 1.00 26.97 387 ALA C CA 1
ATOM 12662 C C . ALA C 1 364 ? -11.066 47.091 28.277 1.00 27.35 387 ALA C C 1
ATOM 12663 O O . ALA C 1 364 ? -11.621 46.401 27.411 1.00 28.04 387 ALA C O 1
ATOM 12665 N N . ALA C 1 365 ? -10.533 46.581 29.385 1.00 26.31 388 ALA C N 1
ATOM 12666 C CA . ALA C 1 365 ? -10.454 45.147 29.623 1.00 26.24 388 ALA C CA 1
ATOM 12667 C C . ALA C 1 365 ? -11.495 44.622 30.631 1.00 25.87 388 ALA C C 1
ATOM 12668 O O . ALA C 1 365 ? -11.336 43.515 31.156 1.00 25.33 388 ALA C O 1
ATOM 12670 N N . LEU C 1 366 ? -12.550 45.390 30.918 1.00 26.15 389 LEU C N 1
ATOM 12671 C CA . LEU C 1 366 ? -13.468 44.982 32.005 1.00 26.82 389 LEU C CA 1
ATOM 12672 C C . LEU C 1 366 ? -14.333 43.747 31.697 1.00 27.49 389 LEU C C 1
ATOM 12673 O O . LEU C 1 366 ? -14.777 43.044 32.614 1.00 26.92 389 LEU C O 1
ATOM 12678 N N . ASP C 1 367 ? -14.555 43.468 30.414 1.00 29.00 390 ASP C N 1
ATOM 12679 C CA . ASP C 1 367 ? -15.254 42.245 30.015 1.00 31.35 390 ASP C CA 1
ATOM 12680 C C . ASP C 1 367 ? -14.481 40.960 30.364 1.00 30.25 390 ASP C C 1
ATOM 12681 O O . ASP C 1 367 ? -15.094 39.996 30.831 1.00 31.13 390 ASP C O 1
ATOM 12686 N N . ILE C 1 368 ? -13.164 40.945 30.137 1.00 29.62 391 ILE C N 1
ATOM 12687 C CA . ILE C 1 368 ? -12.320 39.787 30.493 1.00 30.15 391 ILE C CA 1
ATOM 12688 C C . ILE C 1 368 ? -11.968 39.749 31.972 1.00 27.64 391 ILE C C 1
ATOM 12689 O O . ILE C 1 368 ? -11.836 38.665 32.544 1.00 27.10 391 ILE C O 1
ATOM 12694 N N . LEU C 1 369 ? -11.728 40.925 32.551 1.00 25.84 392 LEU C N 1
ATOM 12695 C CA . LEU C 1 369 ? -11.320 41.048 33.953 1.00 24.26 392 LEU C CA 1
ATOM 12696 C C . LEU C 1 369 ? -12.468 40.809 34.923 1.00 25.56 392 LEU C C 1
ATOM 12697 O O . LEU C 1 369 ? -12.253 40.378 36.057 1.00 24.69 392 LEU C O 1
ATOM 12702 N N . CYS C 1 370 ? -13.686 41.093 34.473 1.00 27.07 393 CYS C N 1
ATOM 12703 C CA . CYS C 1 370 ? -14.857 40.952 35.329 1.00 28.00 393 CYS C CA 1
ATOM 12704 C C . CYS C 1 370 ? -16.007 40.340 34.537 1.00 30.33 393 CYS C C 1
ATOM 12705 O O . CYS C 1 370 ? -16.969 41.043 34.204 1.00 29.76 393 CYS C O 1
ATOM 12708 N N . PRO C 1 371 ? -15.903 39.029 34.222 1.00 32.05 394 PRO C N 1
ATOM 12709 C CA . PRO C 1 371 ? -16.871 38.399 33.339 1.00 34.04 394 PRO C CA 1
ATOM 12710 C C . PRO C 1 371 ? -18.254 38.261 33.955 1.00 35.12 394 PRO C C 1
ATOM 12711 O O . PRO C 1 371 ? -19.219 38.091 33.221 1.00 36.46 394 PRO C O 1
ATOM 12715 N N . SER C 1 372 ? -18.343 38.353 35.278 1.00 36.15 395 SER C N 1
ATOM 12716 C CA . SER C 1 372 ? -19.612 38.226 35.988 1.00 37.47 395 SER C CA 1
ATOM 12717 C C . SER C 1 372 ? -20.366 39.537 36.141 1.00 38.68 395 SER C C 1
ATOM 12718 O O . SER C 1 372 ? -21.481 39.552 36.671 1.00 39.80 395 SER C O 1
ATOM 12721 N N . GLY C 1 373 ? -19.768 40.633 35.682 1.00 36.86 396 GLY C N 1
ATOM 12722 C CA . GLY C 1 373 ? -20.387 41.941 35.823 1.00 36.15 396 GLY C CA 1
ATOM 12723 C C . GLY C 1 373 ? -20.098 42.618 37.156 1.00 35.42 396 GLY C C 1
ATOM 12724 O O . GLY C 1 373 ? -19.802 41.947 38.157 1.00 32.59 396 GLY C O 1
ATOM 12725 N N . PRO C 1 374 ? -20.197 43.963 37.181 1.00 35.77 397 PRO C N 1
ATOM 12726 C CA . PRO C 1 374 ? -19.888 44.738 38.387 1.00 34.43 397 PRO C CA 1
ATOM 12727 C C . PRO C 1 374 ? -20.936 44.595 39.474 1.00 36.34 397 PRO C C 1
ATOM 12728 O O . PRO C 1 374 ? -22.094 44.281 39.175 1.00 37.30 397 PRO C O 1
ATOM 12732 N N . ILE C 1 375 ? -20.525 44.817 40.720 1.00 35.28 398 ILE C N 1
ATOM 12733 C CA . ILE C 1 375 ? -21.462 44.900 41.826 1.00 37.79 398 ILE C CA 1
ATOM 12734 C C . ILE C 1 375 ? -21.819 46.373 42.105 1.00 37.31 398 ILE C C 1
ATOM 12735 O O . ILE C 1 375 ? -20.943 47.233 42.165 1.00 36.46 398 ILE C O 1
ATOM 12740 N N . LYS C 1 376 ? -23.119 46.654 42.214 1.00 38.05 399 LYS C N 1
ATOM 12741 C CA . LYS C 1 376 ? -23.633 47.992 42.515 1.00 36.91 399 LYS C CA 1
ATOM 12742 C C . LYS C 1 376 ? -23.838 48.176 44.012 1.00 36.76 399 LYS C C 1
ATOM 12743 O O . LYS C 1 376 ? -24.344 47.286 44.697 1.00 34.73 399 LYS C O 1
ATOM 12749 N N . SER C 1 377 ? -23.455 49.342 44.517 1.00 35.55 400 SER C N 1
ATOM 12750 C CA . SER C 1 377 ? -23.573 49.631 45.933 1.00 35.70 400 SER C CA 1
ATOM 12751 C C . SER C 1 377 ? -23.629 51.127 46.138 1.00 35.09 400 SER C C 1
ATOM 12752 O O . SER C 1 377 ? -22.948 51.875 45.442 1.00 35.79 400 SER C O 1
ATOM 12755 N N . LEU C 1 378 ? -24.448 51.548 47.099 1.00 34.95 401 LEU C N 1
ATOM 12756 C CA . LEU C 1 378 ? -24.656 52.962 47.408 1.00 35.10 401 LEU C CA 1
ATOM 12757 C C . LEU C 1 378 ? -23.372 53.623 47.908 1.00 34.10 401 LEU C C 1
ATOM 12758 O O . LEU C 1 378 ? -23.023 54.715 47.467 1.00 33.22 401 LEU C O 1
ATOM 12763 N N . TYR C 1 379 ? -22.697 52.960 48.850 1.00 32.42 402 TYR C N 1
ATOM 12764 C CA . TYR C 1 379 ? -21.391 53.401 49.341 1.00 32.32 402 TYR C CA 1
ATOM 12765 C C . TYR C 1 379 ? -20.351 52.317 49.009 1.00 30.66 402 TYR C C 1
ATOM 12766 O O . TYR C 1 379 ? -20.729 51.170 48.772 1.00 30.05 402 TYR C O 1
ATOM 12775 N N . PRO C 1 380 ? -19.055 52.686 48.963 1.00 30.20 403 PRO C N 1
ATOM 12776 C CA . PRO C 1 380 ? -18.036 51.707 48.553 1.00 27.96 403 PRO C CA 1
ATOM 12777 C C . PRO C 1 380 ? -18.001 50.492 49.476 1.00 26.73 403 PRO C C 1
ATOM 12778 O O . PRO C 1 380 ? -18.346 50.593 50.665 1.00 24.89 403 PRO C O 1
ATOM 12782 N N . LEU C 1 381 ? -17.583 49.364 48.902 1.00 24.55 404 LEU C N 1
ATOM 12783 C CA . LEU C 1 381 ? -17.456 48.094 49.579 1.00 23.90 404 LEU C CA 1
ATOM 12784 C C . LEU C 1 381 ? -15.982 47.672 49.555 1.00 22.36 404 LEU C C 1
ATOM 12785 O O . LEU C 1 381 ? -15.250 48.045 48.640 1.00 22.75 404 LEU C O 1
ATOM 12790 N N . THR C 1 382 ? -15.565 46.915 50.559 1.00 21.10 405 THR C N 1
ATOM 12791 C CA . THR C 1 382 ? -14.169 46.466 50.661 1.00 20.28 405 THR C CA 1
ATOM 12792 C C . THR C 1 382 ? -13.843 45.305 49.711 1.00 19.73 405 THR C C 1
ATOM 12793 O O . THR C 1 382 ? -14.736 44.658 49.164 1.00 18.81 405 THR C O 1
ATOM 12797 N N . PHE C 1 383 ? -12.548 45.023 49.554 1.00 19.20 406 PHE C N 1
ATOM 12798 C CA . PHE C 1 383 ? -12.103 43.832 48.822 1.00 19.19 406 PHE C CA 1
ATOM 12799 C C . PHE C 1 383 ? -12.829 42.588 49.320 1.00 19.93 406 PHE C C 1
ATOM 12800 O O . PHE C 1 383 ? -13.352 41.821 48.517 1.00 20.65 406 PHE C O 1
ATOM 12808 N N A ILE C 1 384 ? -12.861 42.383 50.641 0.50 19.91 407 ILE C N 1
ATOM 12809 N N B ILE C 1 384 ? -12.841 42.398 50.646 0.50 19.36 407 ILE C N 1
ATOM 12810 C CA A ILE C 1 384 ? -13.464 41.166 51.178 0.50 20.37 407 ILE C CA 1
ATOM 12811 C CA B ILE C 1 384 ? -13.470 41.241 51.279 0.50 19.42 407 ILE C CA 1
ATOM 12812 C C A ILE C 1 384 ? -14.971 41.046 50.890 0.50 21.18 407 ILE C C 1
ATOM 12813 C C B ILE C 1 384 ? -14.939 41.073 50.872 0.50 20.58 407 ILE C C 1
ATOM 12814 O O A ILE C 1 384 ? -15.454 39.956 50.609 0.50 20.50 407 ILE C O 1
ATOM 12815 O O B ILE C 1 384 ? -15.368 39.984 50.515 0.50 19.90 407 ILE C O 1
ATOM 12824 N N . GLN C 1 385 ? -15.699 42.165 50.938 1.00 22.45 408 GLN C N 1
ATOM 12825 C CA . GLN C 1 385 ? -17.139 42.163 50.635 1.00 24.00 408 GLN C CA 1
ATOM 12826 C C . GLN C 1 385 ? -17.459 41.818 49.183 1.00 25.05 408 GLN C C 1
ATOM 12827 O O . GLN C 1 385 ? -18.539 41.321 48.899 1.00 25.97 408 GLN C O 1
ATOM 12833 N N . VAL C 1 386 ? -16.524 42.120 48.277 1.00 23.91 409 VAL C N 1
ATOM 12834 C CA . VAL C 1 386 ? -16.662 41.786 46.868 1.00 24.07 409 VAL C CA 1
ATOM 12835 C C . VAL C 1 386 ? -15.901 40.486 46.508 1.00 23.70 409 VAL C C 1
ATOM 12836 O O . VAL C 1 386 ? -15.738 40.168 45.337 1.00 23.15 409 VAL C O 1
ATOM 12840 N N . LYS C 1 387 ? -15.460 39.746 47.533 1.00 23.72 410 LYS C N 1
ATOM 12841 C CA . LYS C 1 387 ? -14.946 38.378 47.391 1.00 25.19 410 LYS C CA 1
ATOM 12842 C C . LYS C 1 387 ? -13.648 38.313 46.581 1.00 23.61 410 LYS C C 1
ATOM 12843 O O . LYS C 1 387 ? -13.402 37.373 45.835 1.00 23.37 410 LYS C O 1
ATOM 12849 N N . GLN C 1 388 ? -12.822 39.335 46.758 1.00 22.62 411 GLN C N 1
ATOM 12850 C CA . GLN C 1 388 ? -11.485 39.352 46.173 1.00 22.23 411 GLN C CA 1
ATOM 12851 C C . GLN C 1 388 ? -10.468 39.598 47.292 1.00 21.48 411 GLN C C 1
ATOM 12852 O O . GLN C 1 388 ? -10.688 40.433 48.171 1.00 23.02 411 GLN C O 1
ATOM 12858 N N . HIS C 1 389 ? -9.396 38.825 47.297 1.00 19.91 412 HIS C N 1
ATOM 12859 C CA . HIS C 1 389 ? -8.424 38.928 48.384 1.00 18.97 412 HIS C CA 1
ATOM 12860 C C . HIS C 1 389 ? -7.204 39.686 48.008 1.00 17.79 412 HIS C C 1
ATOM 12861 O O . HIS C 1 389 ? -6.718 40.520 48.811 1.00 17.40 412 HIS C O 1
ATOM 12868 N N . TYR C 1 390 ? -6.705 39.422 46.791 1.00 16.86 413 TYR C N 1
ATOM 12869 C CA . TYR C 1 390 ? -5.461 40.031 46.327 1.00 16.29 413 TYR C CA 1
ATOM 12870 C C . TYR C 1 390 ? -5.658 40.785 45.019 1.00 16.64 413 TYR C C 1
ATOM 12871 O O . TYR C 1 390 ? -6.673 40.614 44.360 1.00 17.11 413 TYR C O 1
ATOM 12880 N N . GLY C 1 391 ? -4.702 41.657 44.702 1.00 15.62 414 GLY C N 1
ATOM 12881 C CA . GLY C 1 391 ? -4.678 42.410 43.446 1.00 15.85 414 GLY C CA 1
ATOM 12882 C C . GLY C 1 391 ? -5.397 43.750 43.487 1.00 16.17 414 GLY C C 1
ATOM 12883 O O . GLY C 1 391 ? -5.152 44.575 44.360 1.00 14.67 414 GLY C O 1
ATOM 12884 N N . PHE C 1 392 ? -6.284 43.923 42.515 1.00 17.00 415 PHE C N 1
ATOM 12885 C CA . PHE C 1 392 ? -6.845 45.205 42.121 1.00 17.94 415 PHE C CA 1
ATOM 12886 C C . PHE C 1 392 ? -8.359 45.116 41.987 1.00 18.97 415 PHE C C 1
ATOM 12887 O O . PHE C 1 392 ? -8.895 44.098 41.543 1.00 19.30 415 PHE C O 1
ATOM 12895 N N . VAL C 1 393 ? -9.035 46.195 42.389 1.00 18.86 416 VAL C N 1
ATOM 12896 C CA . VAL C 1 393 ? -10.468 46.316 42.263 1.00 20.07 416 VAL C CA 1
ATOM 12897 C C . VAL C 1 393 ? -10.721 47.726 41.730 1.00 20.76 416 VAL C C 1
ATOM 12898 O O . VAL C 1 393 ? -10.133 48.709 42.217 1.00 20.81 416 VAL C O 1
ATOM 12902 N N . LEU C 1 394 ? -11.600 47.829 40.740 1.00 21.18 417 LEU C N 1
ATOM 12903 C CA . LEU C 1 394 ? -11.909 49.104 40.139 1.00 22.70 417 LEU C CA 1
ATOM 12904 C C . LEU C 1 394 ? -13.225 49.604 40.721 1.00 23.79 417 LEU C C 1
ATOM 12905 O O . LEU C 1 394 ? -14.244 48.919 40.619 1.00 25.12 417 LEU C O 1
ATOM 12910 N N . TYR C 1 395 ? -13.185 50.781 41.333 1.00 23.44 418 TYR C N 1
ATOM 12911 C CA . TYR C 1 395 ? -14.393 51.434 41.840 1.00 23.93 418 TYR C CA 1
ATOM 12912 C C . TYR C 1 395 ? -14.818 52.546 40.871 1.00 24.46 418 TYR C C 1
ATOM 12913 O O . TYR C 1 395 ? -14.041 53.448 40.589 1.00 23.32 418 TYR C O 1
ATOM 12922 N N . ARG C 1 396 ? -16.057 52.475 40.390 1.00 26.01 419 ARG C N 1
ATOM 12923 C CA . ARG C 1 396 ? -16.564 53.437 39.419 1.00 27.44 419 ARG C CA 1
ATOM 12924 C C . ARG C 1 396 ? -17.810 54.191 39.927 1.00 29.07 419 ARG C C 1
ATOM 12925 O O . ARG C 1 396 ? -18.689 53.600 40.573 1.00 29.56 419 ARG C O 1
ATOM 12933 N N . THR C 1 397 ? -17.846 55.495 39.653 1.00 30.08 420 THR C N 1
ATOM 12934 C CA . THR C 1 397 ? -19.007 56.367 39.918 1.00 31.93 420 THR C CA 1
ATOM 12935 C C . THR C 1 397 ? -19.004 57.523 38.890 1.00 33.93 420 THR C C 1
ATOM 12936 O O . THR C 1 397 ? -18.058 57.674 38.130 1.00 33.43 420 THR C O 1
ATOM 12940 N N . THR C 1 398 ? -20.066 58.312 38.831 1.00 36.55 421 THR C N 1
ATOM 12941 C CA . THR C 1 398 ? -20.079 59.468 37.915 1.00 38.16 421 THR C CA 1
ATOM 12942 C C . THR C 1 398 ? -20.025 60.780 38.699 1.00 39.39 421 THR C C 1
ATOM 12943 O O . THR C 1 398 ? -20.465 60.834 39.847 1.00 40.81 421 THR C O 1
ATOM 12947 N N . LEU C 1 399 ? -19.456 61.823 38.105 1.00 40.81 422 LEU C N 1
ATOM 12948 C CA . LEU C 1 399 ? -19.379 63.127 38.765 1.00 42.71 422 LEU C CA 1
ATOM 12949 C C . LEU C 1 399 ? -20.772 63.764 38.869 1.00 44.52 422 LEU C C 1
ATOM 12950 O O . LEU C 1 399 ? -21.439 63.945 37.849 1.00 44.49 422 LEU C O 1
ATOM 12955 N N . PRO C 1 400 ? -21.225 64.087 40.099 1.00 48.66 423 PRO C N 1
ATOM 12956 C CA . PRO C 1 400 ? -22.568 64.659 40.215 1.00 50.78 423 PRO C CA 1
ATOM 12957 C C . PRO C 1 400 ? -22.580 66.113 39.746 1.00 54.73 423 PRO C C 1
ATOM 12958 O O . PRO C 1 400 ? -23.602 66.612 39.272 1.00 57.12 423 PRO C O 1
ATOM 12962 N N . GLN C 1 401 ? -21.424 66.756 39.848 1.00 56.42 424 GLN C N 1
ATOM 12963 C CA . GLN C 1 401 ? -21.264 68.173 39.589 1.00 59.51 424 GLN C CA 1
ATOM 12964 C C . GLN C 1 401 ? -20.294 68.361 38.433 1.00 58.95 424 GLN C C 1
ATOM 12965 O O . GLN C 1 401 ? -19.497 67.462 38.124 1.00 56.23 424 GLN C O 1
ATOM 12971 N N . ASP C 1 402 ? -20.359 69.528 37.798 1.00 57.90 425 ASP C N 1
ATOM 12972 C CA . ASP C 1 402 ? -19.334 69.914 36.842 1.00 58.80 425 ASP C CA 1
ATOM 12973 C C . ASP C 1 402 ? -18.086 70.381 37.606 1.00 58.96 425 ASP C C 1
ATOM 12974 O O . ASP C 1 402 ? -18.182 71.214 38.510 1.00 60.55 425 ASP C O 1
ATOM 12979 N N . CYS C 1 403 ? -16.931 69.816 37.250 1.00 57.25 426 CYS C N 1
ATOM 12980 C CA . CYS C 1 403 ? -15.649 70.108 37.905 1.00 54.62 426 CYS C CA 1
ATOM 12981 C C . CYS C 1 403 ? -14.630 70.730 36.929 1.00 54.18 426 CYS C C 1
ATOM 12982 O O . CYS C 1 403 ? -13.527 70.204 36.750 1.00 53.16 426 CYS C O 1
ATOM 12985 N N . SER C 1 404 ? -15.003 71.841 36.298 1.00 54.09 427 SER C N 1
ATOM 12986 C CA . SER C 1 404 ? -14.087 72.574 35.425 1.00 53.79 427 SER C CA 1
ATOM 12987 C C . SER C 1 404 ? -12.887 73.124 36.197 1.00 53.41 427 SER C C 1
ATOM 12988 O O . SER C 1 404 ? -11.755 73.084 35.708 1.00 53.08 427 SER C O 1
ATOM 12991 N N . ASN C 1 405 ? -13.148 73.647 37.393 1.00 53.08 428 ASN C N 1
ATOM 12992 C CA . ASN C 1 405 ? -12.093 74.044 38.318 1.00 53.83 428 ASN C CA 1
ATOM 12993 C C . ASN C 1 405 ? -11.647 72.841 39.164 1.00 52.04 428 ASN C C 1
ATOM 12994 O O . ASN C 1 405 ? -12.456 71.949 39.446 1.00 50.02 428 ASN C O 1
ATOM 12999 N N . PRO C 1 406 ? -10.359 72.804 39.554 1.00 52.13 429 PRO C N 1
ATOM 13000 C CA . PRO C 1 406 ? -9.884 71.779 40.479 1.00 50.84 429 PRO C CA 1
ATOM 13001 C C . PRO C 1 406 ? -10.836 71.534 41.667 1.00 52.60 429 PRO C C 1
ATOM 13002 O O . PRO C 1 406 ? -11.047 72.427 42.496 1.00 54.48 429 PRO C O 1
ATOM 13006 N N . ALA C 1 407 ? -11.422 70.337 41.717 1.00 51.03 430 ALA C N 1
ATOM 13007 C CA . ALA C 1 407 ? -12.260 69.911 42.840 1.00 49.76 430 ALA C CA 1
ATOM 13008 C C . ALA C 1 407 ? -11.541 68.831 43.659 1.00 48.65 430 ALA C C 1
ATOM 13009 O O . ALA C 1 407 ? -10.979 67.899 43.084 1.00 49.31 430 ALA C O 1
ATOM 13011 N N . PRO C 1 408 ? -11.555 68.952 45.002 1.00 47.95 431 PRO C N 1
ATOM 13012 C CA . PRO C 1 408 ? -10.845 67.985 45.833 1.00 45.96 431 PRO C CA 1
ATOM 13013 C C . PRO C 1 408 ? -11.587 66.655 45.988 1.00 44.12 431 PRO C C 1
ATOM 13014 O O . PRO C 1 408 ? -12.725 66.616 46.478 1.00 43.94 431 PRO C O 1
ATOM 13018 N N . LEU C 1 409 ? -10.932 65.580 45.552 1.00 40.47 432 LEU C N 1
ATOM 13019 C CA . LEU C 1 409 ? -11.383 64.213 45.815 1.00 38.05 432 LEU C CA 1
ATOM 13020 C C . LEU C 1 409 ? -10.599 63.686 46.994 1.00 37.24 432 LEU C C 1
ATOM 13021 O O . LEU C 1 409 ? -9.367 63.617 46.961 1.00 37.71 432 LEU C O 1
ATOM 13026 N N . SER C 1 410 ? -11.315 63.297 48.033 1.00 35.52 433 SER C N 1
ATOM 13027 C CA . SER C 1 410 ? -10.675 63.043 49.301 1.00 34.06 433 SER C CA 1
ATOM 13028 C C . SER C 1 410 ? -11.230 61.807 49.991 1.00 33.22 433 SER C C 1
ATOM 13029 O O . SER C 1 410 ? -12.378 61.413 49.771 1.00 32.69 433 SER C O 1
ATOM 13032 N N . SER C 1 411 ? -10.403 61.207 50.839 1.00 31.95 434 SER C N 1
ATOM 13033 C CA . SER C 1 411 ? -10.825 60.118 51.694 1.00 31.62 434 SER C CA 1
ATOM 13034 C C . SER C 1 411 ? -10.627 60.619 53.110 1.00 32.62 434 SER C C 1
ATOM 13035 O O . SER C 1 411 ? -9.555 60.419 53.682 1.00 30.82 434 SER C O 1
ATOM 13038 N N . PRO C 1 412 ? -11.655 61.310 53.666 1.00 33.41 435 PRO C N 1
ATOM 13039 C CA . PRO C 1 412 ? -11.554 62.000 54.951 1.00 35.18 435 PRO C CA 1
ATOM 13040 C C . PRO C 1 412 ? -10.846 61.160 55.990 1.00 34.51 435 PRO C C 1
ATOM 13041 O O . PRO C 1 412 ? -9.875 61.613 56.586 1.00 35.61 435 PRO C O 1
ATOM 13045 N N . LEU C 1 413 ? -11.311 59.930 56.172 1.00 34.56 436 LEU C N 1
ATOM 13046 C CA . LEU C 1 413 ? -10.790 59.060 57.219 1.00 33.22 436 LEU C CA 1
ATOM 13047 C C . LEU C 1 413 ? -9.628 58.165 56.768 1.00 31.21 436 LEU C C 1
ATOM 13048 O O . LEU C 1 413 ? -9.395 57.122 57.370 1.00 30.60 436 LEU C O 1
ATOM 13053 N N . ASN C 1 414 ? -8.911 58.571 55.717 1.00 30.35 437 ASN C N 1
ATOM 13054 C CA . ASN C 1 414 ? -7.695 57.856 55.273 1.00 29.12 437 ASN C CA 1
ATOM 13055 C C . ASN C 1 414 ? -8.010 56.396 54.902 1.00 28.54 437 ASN C C 1
ATOM 13056 O O . ASN C 1 414 ? -7.338 55.462 55.352 1.00 28.70 437 ASN C O 1
ATOM 13061 N N . GLY C 1 415 ? -9.027 56.226 54.058 1.00 28.44 438 GLY C N 1
ATOM 13062 C CA . GLY C 1 415 ? -9.600 54.919 53.772 1.00 27.26 438 GLY C CA 1
ATOM 13063 C C . GLY C 1 415 ? -9.306 54.352 52.383 1.00 26.85 438 GLY C C 1
ATOM 13064 O O . GLY C 1 415 ? -10.006 53.437 51.935 1.00 27.04 438 GLY C O 1
ATOM 13065 N N . VAL C 1 416 ? -8.295 54.885 51.694 1.00 25.41 439 VAL C N 1
ATOM 13066 C CA . VAL C 1 416 ? -7.808 54.233 50.462 1.00 24.11 439 VAL C CA 1
ATOM 13067 C C . VAL C 1 416 ? -6.714 53.200 50.834 1.00 22.55 439 VAL C C 1
ATOM 13068 O O . VAL C 1 416 ? -5.560 53.562 51.141 1.00 23.02 439 VAL C O 1
ATOM 13072 N N . HIS C 1 417 ? -7.087 51.923 50.841 1.00 20.73 440 HIS C N 1
ATOM 13073 C CA . HIS C 1 417 ? -6.206 50.862 51.304 1.00 19.40 440 HIS C CA 1
ATOM 13074 C C . HIS C 1 417 ? -5.880 49.968 50.131 1.00 18.07 440 HIS C C 1
ATOM 13075 O O . HIS C 1 417 ? -6.648 49.055 49.820 1.00 17.51 440 HIS C O 1
ATOM 13082 N N . ASP C 1 418 ? -4.741 50.182 49.468 1.00 17.05 441 ASP C N 1
ATOM 13083 C CA . ASP C 1 418 ? -3.629 51.028 49.934 1.00 18.22 441 ASP C CA 1
ATOM 13084 C C . ASP C 1 418 ? -3.165 52.107 48.962 1.00 18.19 441 ASP C C 1
ATOM 13085 O O . ASP C 1 418 ? -2.329 52.946 49.317 1.00 18.16 441 ASP C O 1
ATOM 13090 N N . ARG C 1 419 ? -3.648 52.046 47.726 1.00 18.40 442 ARG C N 1
ATOM 13091 C CA . ARG C 1 419 ? -3.238 52.998 46.689 1.00 19.86 442 ARG C CA 1
ATOM 13092 C C . ARG C 1 419 ? -4.312 52.968 45.601 1.00 20.26 442 ARG C C 1
ATOM 13093 O O . ARG C 1 419 ? -4.829 51.889 45.278 1.00 20.76 442 ARG C O 1
ATOM 13101 N N . ALA C 1 420 ? -4.678 54.143 45.089 1.00 20.99 443 ALA C N 1
ATOM 13102 C CA . ALA C 1 420 ? -5.683 54.297 44.018 1.00 20.73 443 ALA C CA 1
ATOM 13103 C C . ALA C 1 420 ? -5.128 55.131 42.898 1.00 21.03 443 ALA C C 1
ATOM 13104 O O . ALA C 1 420 ? -4.584 56.202 43.132 1.00 21.50 443 ALA C O 1
ATOM 13106 N N . TYR C 1 421 ? -5.295 54.626 41.679 1.00 20.89 444 TYR C N 1
ATOM 13107 C CA . TYR C 1 421 ? -4.917 55.297 40.443 1.00 21.79 444 TYR C CA 1
ATOM 13108 C C . TYR C 1 421 ? -6.229 55.824 39.888 1.00 22.69 444 TYR C C 1
ATOM 13109 O O . TYR C 1 421 ? -7.139 55.053 39.591 1.00 21.72 444 TYR C O 1
ATOM 13118 N N . VAL C 1 422 ? -6.338 57.155 39.854 1.00 23.97 445 VAL C N 1
ATOM 13119 C CA . VAL C 1 422 ? -7.604 57.849 39.623 1.00 25.17 445 VAL C CA 1
ATOM 13120 C C . VAL C 1 422 ? -7.658 58.334 38.184 1.00 25.99 445 VAL C C 1
ATOM 13121 O O . VAL C 1 422 ? -6.656 58.791 37.635 1.00 26.25 445 VAL C O 1
ATOM 13125 N N . ALA C 1 423 ? -8.820 58.191 37.552 1.00 27.06 446 ALA C N 1
ATOM 13126 C CA . ALA C 1 423 ? -9.014 58.687 36.198 1.00 26.72 446 ALA C CA 1
ATOM 13127 C C . ALA C 1 423 ? -10.395 59.311 36.068 1.00 28.62 446 ALA C C 1
ATOM 13128 O O . ALA C 1 423 ? -11.328 58.903 36.758 1.00 28.10 446 ALA C O 1
ATOM 13130 N N . VAL C 1 424 ? -10.519 60.316 35.200 1.00 29.27 447 VAL C N 1
ATOM 13131 C CA . VAL C 1 424 ? -11.817 60.949 34.943 1.00 32.13 447 VAL C CA 1
ATOM 13132 C C . VAL C 1 424 ? -12.017 60.914 33.431 1.00 33.74 447 VAL C C 1
ATOM 13133 O O . VAL C 1 424 ? -11.175 61.421 32.684 1.00 34.23 447 VAL C O 1
ATOM 13137 N N . ASP C 1 425 ? -13.095 60.261 32.993 1.00 34.56 448 ASP C N 1
ATOM 13138 C CA . ASP C 1 425 ? -13.376 60.055 31.573 1.00 36.12 448 ASP C CA 1
ATOM 13139 C C . ASP C 1 425 ? -12.137 59.620 30.799 1.00 36.22 448 ASP C C 1
ATOM 13140 O O . ASP C 1 425 ? -11.925 60.061 29.679 1.00 39.10 448 ASP C O 1
ATOM 13145 N N . GLY C 1 426 ? -11.317 58.767 31.402 1.00 34.89 449 GLY C N 1
ATOM 13146 C CA . GLY C 1 426 ? -10.141 58.243 30.727 1.00 34.43 449 GLY C CA 1
ATOM 13147 C C . GLY C 1 426 ? -8.902 59.119 30.798 1.00 34.84 449 GLY C C 1
ATOM 13148 O O . GLY C 1 426 ? -7.892 58.806 30.169 1.00 36.11 449 GLY C O 1
ATOM 13149 N N . ILE C 1 427 ? -8.962 60.204 31.565 1.00 33.54 450 ILE C N 1
ATOM 13150 C CA . ILE C 1 427 ? -7.794 61.058 31.792 1.00 32.47 450 ILE C CA 1
ATOM 13151 C C . ILE C 1 427 ? -7.248 60.823 33.204 1.00 30.53 450 ILE C C 1
ATOM 13152 O O . ILE C 1 427 ? -7.952 61.053 34.191 1.00 30.32 450 ILE C O 1
ATOM 13157 N N . PRO C 1 428 ? -6.005 60.349 33.305 1.00 29.59 451 PRO C N 1
ATOM 13158 C CA . PRO C 1 428 ? -5.423 60.125 34.633 1.00 29.88 451 PRO C CA 1
ATOM 13159 C C . PRO C 1 428 ? -5.308 61.414 35.429 1.00 30.14 451 PRO C C 1
ATOM 13160 O O . PRO C 1 428 ? -4.953 62.459 34.878 1.00 30.81 451 PRO C O 1
ATOM 13164 N N . GLN C 1 429 ? -5.606 61.321 36.720 1.00 30.98 452 GLN C N 1
ATOM 13165 C CA . GLN C 1 429 ? -5.623 62.472 37.628 1.00 30.74 452 GLN C CA 1
ATOM 13166 C C . GLN C 1 429 ? -4.492 62.409 38.657 1.00 29.84 452 GLN C C 1
ATOM 13167 O O . GLN C 1 429 ? -4.171 63.404 39.303 1.00 30.42 452 GLN C O 1
ATOM 13173 N N . GLY C 1 430 ? -3.891 61.235 38.802 1.00 28.04 453 GLY C N 1
ATOM 13174 C CA . GLY C 1 430 ? -2.858 61.021 39.822 1.00 26.47 453 GLY C CA 1
ATOM 13175 C C . GLY C 1 430 ? -3.232 59.912 40.791 1.00 24.80 453 GLY C C 1
ATOM 13176 O O . GLY C 1 430 ? -4.014 59.032 40.442 1.00 23.12 453 GLY C O 1
ATOM 13177 N N . VAL C 1 431 ? -2.669 59.977 42.007 1.00 24.40 454 VAL C N 1
ATOM 13178 C CA . VAL C 1 431 ? -2.722 58.872 42.973 1.00 24.71 454 VAL C CA 1
ATOM 13179 C C . VAL C 1 431 ? -3.118 59.276 44.409 1.00 25.00 454 VAL C C 1
ATOM 13180 O O . VAL C 1 431 ? -2.615 60.267 44.956 1.00 26.08 454 VAL C O 1
ATOM 13184 N N . LEU C 1 432 ? -4.008 58.493 45.015 1.00 24.28 455 LEU C N 1
ATOM 13185 C CA . LEU C 1 432 ? -4.322 58.621 46.440 1.00 25.07 455 LEU C CA 1
ATOM 13186 C C . LEU C 1 432 ? -3.584 57.482 47.140 1.00 25.09 455 LEU C C 1
ATOM 13187 O O . LEU C 1 432 ? -3.564 56.363 46.624 1.00 24.09 455 LEU C O 1
ATOM 13192 N N . GLU C 1 433 ? -2.966 57.774 48.289 1.00 25.83 456 GLU C N 1
ATOM 13193 C CA . GLU C 1 433 ? -2.080 56.822 48.953 1.00 27.00 456 GLU C CA 1
ATOM 13194 C C . GLU C 1 433 ? -2.396 56.720 50.442 1.00 26.38 456 GLU C C 1
ATOM 13195 O O . GLU C 1 433 ? -2.475 57.738 51.134 1.00 27.01 456 GLU C O 1
ATOM 13201 N N . ARG C 1 434 ? -2.531 55.489 50.930 1.00 26.21 457 ARG C N 1
ATOM 13202 C CA . ARG C 1 434 ? -2.719 55.231 52.351 1.00 25.02 457 ARG C CA 1
ATOM 13203 C C . ARG C 1 434 ? -1.675 56.001 53.178 1.00 26.64 457 ARG C C 1
ATOM 13204 O O . ARG C 1 434 ? -0.488 55.953 52.873 1.00 25.12 457 ARG C O 1
ATOM 13212 N N . ASN C 1 435 ? -2.134 56.714 54.214 1.00 28.71 458 ASN C N 1
ATOM 13213 C CA . ASN C 1 435 ? -1.276 57.505 55.105 1.00 30.96 458 ASN C CA 1
ATOM 13214 C C . ASN C 1 435 ? -0.565 58.759 54.543 1.00 34.22 458 ASN C C 1
ATOM 13215 O O . ASN C 1 435 ? -0.191 59.629 55.309 1.00 37.64 458 ASN C O 1
ATOM 13220 N N . ASN C 1 436 ? -0.386 58.865 53.230 1.00 35.66 459 ASN C N 1
ATOM 13221 C CA . ASN C 1 436 ? 0.469 59.926 52.661 1.00 36.63 459 ASN C CA 1
ATOM 13222 C C . ASN C 1 436 ? -0.259 60.996 51.881 1.00 36.28 459 ASN C C 1
ATOM 13223 O O . ASN C 1 436 ? 0.059 62.174 51.997 1.00 39.57 459 ASN C O 1
ATOM 13228 N N . VAL C 1 437 ? -1.209 60.580 51.061 1.00 34.46 460 VAL C N 1
ATOM 13229 C CA . VAL C 1 437 ? -1.944 61.491 50.205 1.00 33.55 460 VAL C CA 1
ATOM 13230 C C . VAL C 1 437 ? -3.411 61.080 50.254 1.00 33.76 460 VAL C C 1
ATOM 13231 O O . VAL C 1 437 ? -3.785 60.065 49.680 1.00 32.88 460 VAL C O 1
ATOM 13235 N N . ILE C 1 438 ? -4.228 61.858 50.967 1.00 35.24 461 ILE C N 1
ATOM 13236 C CA . ILE C 1 438 ? -5.656 61.557 51.145 1.00 34.72 461 ILE C CA 1
ATOM 13237 C C . ILE C 1 438 ? -6.591 62.501 50.378 1.00 35.21 461 ILE C C 1
ATOM 13238 O O . ILE C 1 438 ? -7.816 62.341 50.448 1.00 33.65 461 ILE C O 1
ATOM 13243 N N . THR C 1 439 ? -6.018 63.483 49.674 1.00 35.20 462 THR C N 1
ATOM 13244 C CA . THR C 1 439 ? -6.788 64.383 48.793 1.00 36.24 462 THR C CA 1
ATOM 13245 C C . THR C 1 439 ? -6.071 64.572 47.474 1.00 35.96 462 THR C C 1
ATOM 13246 O O . THR C 1 439 ? -4.850 64.658 47.425 1.00 35.87 462 THR C O 1
ATOM 13250 N N . LEU C 1 440 ? -6.850 64.658 46.407 1.00 37.45 463 LEU C N 1
ATOM 13251 C CA . LEU C 1 440 ? -6.306 64.835 45.083 1.00 39.78 463 LEU C CA 1
ATOM 13252 C C . LEU C 1 440 ? -7.277 65.674 44.284 1.00 41.20 463 LEU C C 1
ATOM 13253 O O . LEU C 1 440 ? -8.460 65.336 44.202 1.00 41.20 463 LEU C O 1
ATOM 13258 N N . ASN C 1 441 ? -6.784 66.774 43.717 1.00 42.72 464 ASN C N 1
ATOM 13259 C CA . ASN C 1 441 ? -7.582 67.598 42.807 1.00 44.60 464 ASN C CA 1
ATOM 13260 C C . ASN C 1 441 ? -7.876 66.857 41.513 1.00 43.10 464 ASN C C 1
ATOM 13261 O O . ASN C 1 441 ? -6.994 66.198 40.957 1.00 43.22 464 ASN C O 1
ATOM 13266 N N . ILE C 1 442 ? -9.122 66.938 41.057 1.00 40.94 465 ILE C N 1
ATOM 13267 C CA . ILE C 1 442 ? -9.531 66.336 39.785 1.00 39.88 465 ILE C CA 1
ATOM 13268 C C . ILE C 1 442 ? -10.334 67.361 38.991 1.00 41.08 465 ILE C C 1
ATOM 13269 O O . ILE C 1 442 ? -10.887 68.288 39.561 1.00 40.76 465 ILE C O 1
ATOM 13274 N N . THR C 1 443 ? -10.367 67.211 37.676 1.00 41.48 466 THR C N 1
ATOM 13275 C CA . THR C 1 443 ? -11.261 68.018 36.851 1.00 42.31 466 THR C CA 1
ATOM 13276 C C . THR C 1 443 ? -12.000 67.106 35.885 1.00 42.21 466 THR C C 1
ATOM 13277 O O . THR C 1 443 ? -11.464 66.084 35.467 1.00 41.28 466 THR C O 1
ATOM 13281 N N . GLY C 1 444 ? -13.236 67.464 35.550 1.00 42.76 467 GLY C N 1
ATOM 13282 C CA . GLY C 1 444 ? -14.051 66.683 34.620 1.00 44.25 467 GLY C CA 1
ATOM 13283 C C . GLY C 1 444 ? -15.447 67.254 34.446 1.00 45.74 467 GLY C C 1
ATOM 13284 O O . GLY C 1 444 ? -15.918 68.018 35.288 1.00 47.50 467 GLY C O 1
ATOM 13285 N N . LYS C 1 445 ? -16.116 66.878 33.359 1.00 46.66 468 LYS C N 1
ATOM 13286 C CA . LYS C 1 445 ? -17.483 67.352 33.102 1.00 47.44 468 LYS C CA 1
ATOM 13287 C C . LYS C 1 445 ? -18.490 66.644 34.008 1.00 45.35 468 LYS C C 1
ATOM 13288 O O . LYS C 1 445 ? -18.205 65.563 34.523 1.00 43.81 468 LYS C O 1
ATOM 13294 N N . ALA C 1 446 ? -19.650 67.271 34.222 1.00 45.08 469 ALA C N 1
ATOM 13295 C CA . ALA C 1 446 ? -20.747 66.644 34.977 1.00 43.90 469 ALA C CA 1
ATOM 13296 C C . ALA C 1 446 ? -21.104 65.305 34.320 1.00 42.36 469 ALA C C 1
ATOM 13297 O O . ALA C 1 446 ? -21.161 65.203 33.089 1.00 40.07 469 ALA C O 1
ATOM 13299 N N . GLY C 1 447 ? -21.291 64.276 35.139 1.00 40.00 470 GLY C N 1
ATOM 13300 C CA . GLY C 1 447 ? -21.622 62.955 34.622 1.00 40.67 470 GLY C CA 1
ATOM 13301 C C . GLY C 1 447 ? -20.464 62.157 34.034 1.00 38.52 470 GLY C C 1
ATOM 13302 O O . GLY C 1 447 ? -20.669 61.049 33.550 1.00 37.73 470 GLY C O 1
ATOM 13303 N N . ALA C 1 448 ? -19.252 62.710 34.079 1.00 38.21 471 ALA C N 1
ATOM 13304 C CA . ALA C 1 448 ? -18.043 61.985 33.643 1.00 37.18 471 ALA C CA 1
ATOM 13305 C C . ALA C 1 448 ? -17.796 60.793 34.542 1.00 36.80 471 ALA C C 1
ATOM 13306 O O . ALA C 1 448 ? -18.059 60.853 35.737 1.00 36.80 471 ALA C O 1
ATOM 13308 N N . THR C 1 449 ? -17.272 59.718 33.965 1.00 36.10 472 THR C N 1
ATOM 13309 C CA . THR C 1 449 ? -16.927 58.539 34.741 1.00 35.58 472 THR C CA 1
ATOM 13310 C C . THR C 1 449 ? -15.693 58.813 35.594 1.00 34.15 472 THR C C 1
ATOM 13311 O O . THR C 1 449 ? -14.637 59.134 35.056 1.00 34.76 472 THR C O 1
ATOM 13315 N N . LEU C 1 450 ? -15.841 58.708 36.917 1.00 33.41 473 LEU C N 1
ATOM 13316 C CA . LEU C 1 450 ? -14.705 58.719 37.838 1.00 31.28 473 LEU C CA 1
ATOM 13317 C C . LEU C 1 450 ? -14.328 57.274 38.187 1.00 29.32 473 LEU C C 1
ATOM 13318 O O . LEU C 1 450 ? -15.148 56.532 38.742 1.00 28.45 473 LEU C O 1
ATOM 13323 N N . ASP C 1 451 ? -13.098 56.887 37.851 1.00 28.71 474 ASP C N 1
ATOM 13324 C CA . ASP C 1 451 ? -12.558 55.531 38.173 1.00 28.37 474 ASP C CA 1
ATOM 13325 C C . ASP C 1 451 ? -11.445 55.600 39.219 1.00 26.69 474 ASP C C 1
ATOM 13326 O O . ASP C 1 451 ? -10.556 56.443 39.132 1.00 26.56 474 ASP C O 1
ATOM 13331 N N . LEU C 1 452 ? -11.516 54.724 40.217 1.00 25.06 475 LEU C N 1
ATOM 13332 C CA . LEU C 1 452 ? -10.385 54.511 41.107 1.00 24.79 475 LEU C CA 1
ATOM 13333 C C . LEU C 1 452 ? -9.985 53.043 41.008 1.00 23.24 475 LEU C C 1
ATOM 13334 O O . LEU C 1 452 ? -10.745 52.163 41.430 1.00 23.94 475 LEU C O 1
ATOM 13339 N N . LEU C 1 453 ? -8.807 52.780 40.444 1.00 22.01 476 LEU C N 1
ATOM 13340 C CA . LEU C 1 453 ? -8.212 51.439 40.508 1.00 20.42 476 LEU C CA 1
ATOM 13341 C C . LEU C 1 453 ? -7.450 51.286 41.827 1.00 19.67 476 LEU C C 1
ATOM 13342 O O . LEU C 1 453 ? -6.450 51.964 42.058 1.00 20.11 476 LEU C O 1
ATOM 13347 N N . VAL C 1 454 ? -7.924 50.403 42.690 1.00 19.06 477 VAL C N 1
ATOM 13348 C CA . VAL C 1 454 ? -7.349 50.276 44.026 1.00 19.09 477 VAL C CA 1
ATOM 13349 C C . VAL C 1 454 ? -6.498 49.017 44.158 1.00 19.15 477 VAL C C 1
ATOM 13350 O O . VAL C 1 454 ? -6.954 47.909 43.841 1.00 19.33 477 VAL C O 1
ATOM 13354 N N . GLU C 1 455 ? -5.252 49.203 44.618 1.00 18.39 478 GLU C N 1
ATOM 13355 C CA . GLU C 1 455 ? -4.343 48.095 44.865 1.00 17.94 478 GLU C CA 1
ATOM 13356 C C . GLU C 1 455 ? -4.228 47.697 46.354 1.00 16.95 478 GLU C C 1
ATOM 13357 O O . GLU C 1 455 ? -4.020 48.542 47.208 1.00 17.17 478 GLU C O 1
ATOM 13363 N N . ASN C 1 456 ? -4.353 46.393 46.607 1.00 16.44 479 ASN C N 1
ATOM 13364 C CA . ASN C 1 456 ? -3.983 45.759 47.866 1.00 16.24 479 ASN C CA 1
ATOM 13365 C C . ASN C 1 456 ? -2.469 45.555 47.811 1.00 15.52 479 ASN C C 1
ATOM 13366 O O . ASN C 1 456 ? -1.978 44.712 47.054 1.00 15.58 479 ASN C O 1
ATOM 13371 N N . MET C 1 457 ? -1.742 46.394 48.547 1.00 15.60 480 MET C N 1
ATOM 13372 C CA . MET C 1 457 ? -0.276 46.377 48.500 1.00 15.35 480 MET C CA 1
ATOM 13373 C C . MET C 1 457 ? 0.301 45.313 49.439 1.00 14.37 480 MET C C 1
ATOM 13374 O O . MET C 1 457 ? 1.507 45.134 49.513 1.00 13.89 480 MET C O 1
ATOM 13379 N N . GLY C 1 458 ? -0.577 44.588 50.123 1.00 13.73 481 GLY C N 1
ATOM 13380 C CA . GLY C 1 458 ? -0.164 43.522 51.031 1.00 13.16 481 GLY C CA 1
ATOM 13381 C C . GLY C 1 458 ? -0.775 43.826 52.410 1.00 13.35 481 GLY C C 1
ATOM 13382 O O . GLY C 1 458 ? -0.612 44.927 52.951 1.00 14.00 481 GLY C O 1
ATOM 13383 N N . ARG C 1 459 ? -1.494 42.859 52.961 1.00 13.26 482 ARG C N 1
ATOM 13384 C CA . ARG C 1 459 ? -2.068 43.006 54.306 1.00 12.54 482 ARG C CA 1
ATOM 13385 C C . ARG C 1 459 ? -0.965 42.955 55.362 1.00 12.11 482 ARG C C 1
ATOM 13386 O O . ARG C 1 459 ? -0.069 42.129 55.291 1.00 11.33 482 ARG C O 1
ATOM 13394 N N . VAL C 1 460 ? -1.055 43.884 56.319 1.00 12.44 483 VAL C N 1
ATOM 13395 C CA . VAL C 1 460 ? -0.129 44.005 57.437 1.00 12.59 483 VAL C CA 1
ATOM 13396 C C . VAL C 1 460 ? 0.036 42.653 58.141 1.00 12.63 483 VAL C C 1
ATOM 13397 O O . VAL C 1 460 ? -0.984 41.977 58.433 1.00 13.86 483 VAL C O 1
ATOM 13401 N N . ASN C 1 461 ? 1.277 42.286 58.467 1.00 11.60 484 ASN C N 1
ATOM 13402 C CA . ASN C 1 461 ? 1.545 40.950 59.031 1.00 12.19 484 ASN C CA 1
ATOM 13403 C C . ASN C 1 461 ? 1.992 40.955 60.498 1.00 12.89 484 ASN C C 1
ATOM 13404 O O . ASN C 1 461 ? 2.271 39.899 61.049 1.00 12.91 484 ASN C O 1
ATOM 13409 N N . TYR C 1 462 ? 2.040 42.134 61.121 1.00 14.32 485 TYR C N 1
ATOM 13410 C CA . TYR C 1 462 ? 2.501 42.255 62.501 1.00 15.71 485 TYR C CA 1
ATOM 13411 C C . TYR C 1 462 ? 1.840 43.450 63.171 1.00 16.67 485 TYR C C 1
ATOM 13412 O O . TYR C 1 462 ? 1.666 44.485 62.543 1.00 15.57 485 TYR C O 1
ATOM 13421 N N . GLY C 1 463 ? 1.541 43.299 64.461 1.00 19.93 486 GLY C N 1
ATOM 13422 C CA . GLY C 1 463 ? 0.938 44.393 65.208 1.00 23.78 486 GLY C CA 1
ATOM 13423 C C . GLY C 1 463 ? -0.558 44.196 65.353 1.00 27.16 486 GLY C C 1
ATOM 13424 O O . GLY C 1 463 ? -1.103 43.167 64.942 1.00 25.67 486 GLY C O 1
ATOM 13425 N N . ALA C 1 464 ? -1.217 45.193 65.949 1.00 29.27 487 ALA C N 1
ATOM 13426 C CA . ALA C 1 464 ? -2.654 45.157 66.219 1.00 29.84 487 ALA C CA 1
ATOM 13427 C C . ALA C 1 464 ? -3.495 45.128 64.943 1.00 29.26 487 ALA C C 1
ATOM 13428 O O . ALA C 1 464 ? -4.625 44.618 64.941 1.00 31.16 487 ALA C O 1
ATOM 13430 N N . TYR C 1 465 ? -2.944 45.656 63.861 1.00 28.81 488 TYR C N 1
ATOM 13431 C CA . TYR C 1 465 ? -3.744 45.987 62.682 1.00 29.42 488 TYR C CA 1
ATOM 13432 C C . TYR C 1 465 ? -3.630 44.960 61.543 1.00 26.30 488 TYR C C 1
ATOM 13433 O O . TYR C 1 465 ? -3.725 45.302 60.358 1.00 24.03 488 TYR C O 1
ATOM 13442 N N . ILE C 1 466 ? -3.478 43.696 61.912 1.00 24.68 489 ILE C N 1
ATOM 13443 C CA . ILE C 1 466 ? -3.500 42.589 60.930 1.00 23.75 489 ILE C CA 1
ATOM 13444 C C . ILE C 1 466 ? -4.909 42.318 60.314 1.00 25.38 489 ILE C C 1
ATOM 13445 O O . ILE C 1 466 ? -5.027 41.622 59.303 1.00 23.62 489 ILE C O 1
ATOM 13450 N N . ASN C 1 467 ? -5.974 42.875 60.911 1.00 25.49 490 ASN C N 1
ATOM 13451 C CA . ASN C 1 467 ? -7.327 42.857 60.282 1.00 26.44 490 ASN C CA 1
ATOM 13452 C C . ASN C 1 467 ? -7.522 43.973 59.214 1.00 25.15 490 ASN C C 1
ATOM 13453 O O . ASN C 1 467 ? -8.302 44.908 59.351 1.00 24.70 490 ASN C O 1
ATOM 13458 N N . ASP C 1 468 ? -6.781 43.806 58.136 1.00 23.63 491 ASP C N 1
ATOM 13459 C CA . ASP C 1 468 ? -6.531 44.825 57.118 1.00 21.56 491 ASP C CA 1
ATOM 13460 C C . ASP C 1 468 ? -7.405 44.465 55.916 1.00 21.02 491 ASP C C 1
ATOM 13461 O O . ASP C 1 468 ? -7.035 43.642 55.104 1.00 18.59 491 ASP C O 1
ATOM 13466 N N . PHE C 1 469 ? -8.580 45.085 55.821 1.00 21.43 492 PHE C N 1
ATOM 13467 C CA . PHE C 1 469 ? -9.601 44.708 54.824 1.00 21.66 492 PHE C CA 1
ATOM 13468 C C . PHE C 1 469 ? -9.208 44.934 53.367 1.00 21.77 492 PHE C C 1
ATOM 13469 O O . PHE C 1 469 ? -9.401 44.025 52.524 1.00 21.47 492 PHE C O 1
ATOM 13477 N N . LYS C 1 470 ? -8.668 46.135 53.107 1.00 20.28 493 LYS C N 1
ATOM 13478 C CA . LYS C 1 470 ? -8.324 46.629 51.760 1.00 19.32 493 LYS C CA 1
ATOM 13479 C C . LYS C 1 470 ? -9.518 47.117 50.916 1.00 19.93 493 LYS C C 1
ATOM 13480 O O . LYS C 1 470 ? -10.679 46.694 51.110 1.00 20.04 493 LYS C O 1
ATOM 13486 N N . GLY C 1 471 ? -9.192 47.975 49.954 1.00 20.11 494 GLY C N 1
ATOM 13487 C CA . GLY C 1 471 ? -10.160 48.616 49.080 1.00 20.90 494 GLY C CA 1
ATOM 13488 C C . GLY C 1 471 ? -10.452 50.011 49.611 1.00 21.64 494 GLY C C 1
ATOM 13489 O O . GLY C 1 471 ? -9.641 50.585 50.361 1.00 21.34 494 GLY C O 1
ATOM 13490 N N . LEU C 1 472 ? -11.590 50.568 49.194 1.00 22.68 495 LEU C N 1
ATOM 13491 C CA . LEU C 1 472 ? -12.099 51.800 49.780 1.00 23.08 495 LEU C CA 1
ATOM 13492 C C . LEU C 1 472 ? -12.845 51.339 51.019 1.00 25.00 495 LEU C C 1
ATOM 13493 O O . LEU C 1 472 ? -13.958 50.812 50.922 1.00 27.71 495 LEU C O 1
ATOM 13498 N N . VAL C 1 473 ? -12.200 51.486 52.176 1.00 24.81 496 VAL C N 1
ATOM 13499 C CA . VAL C 1 473 ? -12.749 50.994 53.439 1.00 25.73 496 VAL C CA 1
ATOM 13500 C C . VAL C 1 473 ? -13.627 52.038 54.156 1.00 26.68 496 VAL C C 1
ATOM 13501 O O . VAL C 1 473 ? -14.279 51.723 55.158 1.00 26.74 496 VAL C O 1
ATOM 13505 N N . SER C 1 474 ? -13.602 53.268 53.649 1.00 26.21 497 SER C N 1
ATOM 13506 C CA . SER C 1 474 ? -14.490 54.357 54.091 1.00 27.91 497 SER C CA 1
ATOM 13507 C C . SER C 1 474 ? -14.888 55.202 52.860 1.00 29.00 497 SER C C 1
ATOM 13508 O O . SER C 1 474 ? -14.395 54.983 51.748 1.00 26.06 497 SER C O 1
ATOM 13511 N N . ASN C 1 475 ? -15.802 56.146 53.053 1.00 29.64 498 ASN C N 1
ATOM 13512 C CA . ASN C 1 475 ? -16.294 56.946 51.937 1.00 29.99 498 ASN C CA 1
ATOM 13513 C C . ASN C 1 475 ? -15.246 57.865 51.299 1.00 29.64 498 ASN C C 1
ATOM 13514 O O . ASN C 1 475 ? -14.275 58.252 51.938 1.00 29.15 498 ASN C O 1
ATOM 13519 N N . LEU C 1 476 ? -15.478 58.225 50.040 1.00 29.49 499 LEU C N 1
ATOM 13520 C CA . LEU C 1 476 ? -14.772 59.329 49.425 1.00 31.41 499 LEU C CA 1
ATOM 13521 C C . LEU C 1 476 ? -15.713 60.524 49.406 1.00 34.12 499 LEU C C 1
ATOM 13522 O O . LEU C 1 476 ? -16.931 60.343 49.430 1.00 35.32 499 LEU C O 1
ATOM 13527 N N . THR C 1 477 ? -15.151 61.731 49.369 1.00 36.12 500 THR C N 1
ATOM 13528 C CA . THR C 1 477 ? -15.940 62.953 49.177 1.00 38.09 500 THR C CA 1
ATOM 13529 C C . THR C 1 477 ? -15.388 63.714 47.981 1.00 39.51 500 THR C C 1
ATOM 13530 O O . THR C 1 477 ? -14.172 63.736 47.758 1.00 40.69 500 THR C O 1
ATOM 13534 N N . LEU C 1 478 ? -16.292 64.293 47.198 1.00 39.33 501 LEU C N 1
ATOM 13535 C CA . LEU C 1 478 ? -15.948 65.246 46.145 1.00 41.07 501 LEU C CA 1
ATOM 13536 C C . LEU C 1 478 ? -16.521 66.628 46.511 1.00 42.63 501 LEU C C 1
ATOM 13537 O O . LEU C 1 478 ? -17.733 66.773 46.729 1.00 42.02 501 LEU C O 1
ATOM 13542 N N . SER C 1 479 ? -15.632 67.620 46.594 1.00 43.76 502 SER C N 1
ATOM 13543 C CA . SER C 1 479 ? -15.951 68.946 47.143 1.00 44.93 502 SER C CA 1
ATOM 13544 C C . SER C 1 479 ? -16.707 68.832 48.466 1.00 45.59 502 SER C C 1
ATOM 13545 O O . SER C 1 479 ? -17.728 69.491 48.674 1.00 48.33 502 SER C O 1
ATOM 13548 N N . SER C 1 480 ? -16.195 67.972 49.340 1.00 45.68 503 SER C N 1
ATOM 13549 C CA . SER C 1 480 ? -16.720 67.736 50.694 1.00 45.01 503 SER C CA 1
ATOM 13550 C C . SER C 1 480 ? -18.045 66.967 50.763 1.00 44.44 503 SER C C 1
ATOM 13551 O O . SER C 1 480 ? -18.492 66.613 51.848 1.00 44.26 503 SER C O 1
ATOM 13554 N N . ASN C 1 481 ? -18.654 66.687 49.614 1.00 42.39 504 ASN C N 1
ATOM 13555 C CA . ASN C 1 481 ? -19.867 65.868 49.574 1.00 42.62 504 ASN C CA 1
ATOM 13556 C C . ASN C 1 481 ? -19.589 64.389 49.331 1.00 41.22 504 ASN C C 1
ATOM 13557 O O . ASN C 1 481 ? -18.850 64.040 48.409 1.00 38.68 504 ASN C O 1
ATOM 13562 N N . ILE C 1 482 ? -20.186 63.531 50.163 1.00 40.88 505 ILE C N 1
ATOM 13563 C CA . ILE C 1 482 ? -20.025 62.085 50.032 1.00 39.61 505 ILE C CA 1
ATOM 13564 C C . ILE C 1 482 ? -20.436 61.644 48.626 1.00 38.83 505 ILE C C 1
ATOM 13565 O O . ILE C 1 482 ? -21.465 62.063 48.091 1.00 38.23 505 ILE C O 1
ATOM 13570 N N . LEU C 1 483 ? -19.578 60.829 48.018 1.00 36.61 506 LEU C N 1
ATOM 13571 C CA . LEU C 1 483 ? -19.817 60.291 46.698 1.00 34.42 506 LEU C CA 1
ATOM 13572 C C . LEU C 1 483 ? -20.600 58.997 46.790 1.00 33.80 506 LEU C C 1
ATOM 13573 O O . LEU C 1 483 ? -20.216 58.084 47.517 1.00 32.76 506 LEU C O 1
ATOM 13578 N N . THR C 1 484 ? -21.690 58.909 46.032 1.00 33.80 507 THR C N 1
ATOM 13579 C CA . THR C 1 484 ? -22.580 57.756 46.152 1.00 33.23 507 THR C CA 1
ATOM 13580 C C . THR C 1 484 ? -22.799 57.082 44.819 1.00 33.28 507 THR C C 1
ATOM 13581 O O . THR C 1 484 ? -22.464 57.647 43.775 1.00 34.19 507 THR C O 1
ATOM 13585 N N . ASP C 1 485 ? -23.373 55.880 44.867 1.00 33.32 508 ASP C N 1
ATOM 13586 C CA . ASP C 1 485 ? -23.714 55.094 43.673 1.00 34.07 508 ASP C CA 1
ATOM 13587 C C . ASP C 1 485 ? -22.477 54.546 42.953 1.00 32.83 508 ASP C C 1
ATOM 13588 O O . ASP C 1 485 ? -22.025 55.062 41.928 1.00 31.72 508 ASP C O 1
ATOM 13593 N N . TRP C 1 486 ? -21.946 53.481 43.538 1.00 31.56 509 TRP C N 1
ATOM 13594 C CA . TRP C 1 486 ? -20.707 52.881 43.081 1.00 30.24 509 TRP C CA 1
ATOM 13595 C C . TRP C 1 486 ? -20.967 51.680 42.240 1.00 30.20 509 TRP C C 1
ATOM 13596 O O . TRP C 1 486 ? -21.918 50.919 42.468 1.00 30.53 509 TRP C O 1
ATOM 13607 N N . THR C 1 487 ? -20.133 51.530 41.225 1.00 29.93 510 THR C N 1
ATOM 13608 C CA . THR C 1 487 ? -20.124 50.345 40.395 1.00 29.98 510 THR C CA 1
ATOM 13609 C C . THR C 1 487 ? -18.731 49.740 40.591 1.00 29.68 510 THR C C 1
ATOM 13610 O O . THR C 1 487 ? -17.727 50.374 40.259 1.00 31.16 510 THR C O 1
ATOM 13614 N N . ILE C 1 488 ? -18.685 48.528 41.133 1.00 27.34 511 ILE C N 1
ATOM 13615 C CA . ILE C 1 488 ? -17.435 47.944 41.644 1.00 26.26 511 ILE C CA 1
ATOM 13616 C C . ILE C 1 488 ? -17.085 46.695 40.840 1.00 25.53 511 ILE C C 1
ATOM 13617 O O . ILE C 1 488 ? -17.887 45.774 40.732 1.00 25.64 511 ILE C O 1
ATOM 13622 N N . PHE C 1 489 ? -15.894 46.689 40.233 1.00 24.38 512 PHE C N 1
ATOM 13623 C CA . PHE C 1 489 ? -15.465 45.570 39.424 1.00 24.07 512 PHE C CA 1
ATOM 13624 C C . PHE C 1 489 ? -14.317 44.830 40.123 1.00 23.20 512 PHE C C 1
ATOM 13625 O O . PHE C 1 489 ? -13.201 45.326 40.091 1.00 22.66 512 PHE C O 1
ATOM 13633 N N . PRO C 1 490 ? -14.586 43.656 40.747 1.00 23.30 513 PRO C N 1
ATOM 13634 C CA . PRO C 1 490 ? -13.476 42.762 41.137 1.00 22.90 513 PRO C CA 1
ATOM 13635 C C . PRO C 1 490 ? -12.743 42.323 39.854 1.00 22.86 513 PRO C C 1
ATOM 13636 O O . PRO C 1 490 ? -13.395 42.054 38.842 1.00 23.57 513 PRO C O 1
ATOM 13640 N N . LEU C 1 491 ? -11.409 42.288 39.881 1.00 21.45 514 LEU C N 1
ATOM 13641 C CA . LEU C 1 491 ? -10.630 42.084 38.643 1.00 21.42 514 LEU C CA 1
ATOM 13642 C C . LEU C 1 491 ? -9.880 40.755 38.647 1.00 21.97 514 LEU C C 1
ATOM 13643 O O . LEU C 1 491 ? -9.012 40.527 39.501 1.00 21.30 514 LEU C O 1
ATOM 13648 N N . ASP C 1 492 ? -10.257 39.877 37.715 1.00 22.36 515 ASP C N 1
ATOM 13649 C CA . ASP C 1 492 ? -9.614 38.564 37.540 1.00 24.00 515 ASP C CA 1
ATOM 13650 C C . ASP C 1 492 ? -8.321 38.696 36.734 1.00 22.19 515 ASP C C 1
ATOM 13651 O O . ASP C 1 492 ? -8.204 38.148 35.666 1.00 21.18 515 ASP C O 1
ATOM 13656 N N . THR C 1 493 ? -7.339 39.398 37.295 1.00 21.21 516 THR C N 1
ATOM 13657 C CA . THR C 1 493 ? -6.112 39.712 36.556 1.00 19.13 516 THR C CA 1
ATOM 13658 C C . THR C 1 493 ? -5.339 38.439 36.248 1.00 19.10 516 THR C C 1
ATOM 13659 O O . THR C 1 493 ? -4.735 38.333 35.184 1.00 18.86 516 THR C O 1
ATOM 13663 N N . GLU C 1 494 ? -5.359 37.468 37.160 1.00 19.63 517 GLU C N 1
ATOM 13664 C CA . GLU C 1 494 ? -4.529 36.253 36.961 1.00 20.27 517 GLU C CA 1
ATOM 13665 C C . GLU C 1 494 ? -5.075 35.398 35.818 1.00 20.71 517 GLU C C 1
ATOM 13666 O O . GLU C 1 494 ? -4.303 34.994 34.945 1.00 18.88 517 GLU C O 1
ATOM 13672 N N . ASP C 1 495 ? -6.398 35.159 35.816 1.00 21.81 518 ASP C N 1
ATOM 13673 C CA . ASP C 1 495 ? -7.070 34.498 34.671 1.00 24.94 518 ASP C CA 1
ATOM 13674 C C . ASP C 1 495 ? -6.851 35.238 33.370 1.00 23.67 518 ASP C C 1
ATOM 13675 O O . ASP C 1 495 ? -6.502 34.623 32.370 1.00 26.74 518 ASP C O 1
ATOM 13680 N N . ALA C 1 496 ? -7.078 36.552 33.394 1.00 23.99 519 ALA C N 1
ATOM 13681 C CA . ALA C 1 496 ? -7.069 37.385 32.182 1.00 22.96 519 ALA C CA 1
ATOM 13682 C C . ALA C 1 496 ? -5.677 37.448 31.579 1.00 23.22 519 ALA C C 1
ATOM 13683 O O . ALA C 1 496 ? -5.509 37.368 30.355 1.00 22.32 519 ALA C O 1
ATOM 13685 N N . VAL C 1 497 ? -4.663 37.556 32.427 1.00 22.76 520 VAL C N 1
ATOM 13686 C CA . VAL C 1 497 ? -3.304 37.491 31.907 1.00 21.51 520 VAL C CA 1
ATOM 13687 C C . VAL C 1 497 ? -2.991 36.101 31.320 1.00 22.85 520 VAL C C 1
ATOM 13688 O O . VAL C 1 497 ? -2.342 36.030 30.283 1.00 22.21 520 VAL C O 1
ATOM 13692 N N . ARG C 1 498 ? -3.470 35.021 31.944 1.00 24.86 521 ARG C N 1
ATOM 13693 C CA . ARG C 1 498 ? -3.177 33.659 31.442 1.00 27.41 521 ARG C CA 1
ATOM 13694 C C . ARG C 1 498 ? -3.813 33.419 30.073 1.00 29.56 521 ARG C C 1
ATOM 13695 O O . ARG C 1 498 ? -3.301 32.646 29.248 1.00 28.42 521 ARG C O 1
ATOM 13703 N N . SER C 1 499 ? -4.942 34.075 29.854 1.00 31.55 522 SER C N 1
ATOM 13704 C CA . SER C 1 499 ? -5.625 34.036 28.566 1.00 34.05 522 SER C CA 1
ATOM 13705 C C . SER C 1 499 ? -5.199 35.180 27.622 1.00 35.56 522 SER C C 1
ATOM 13706 O O . SER C 1 499 ? -5.833 35.397 26.591 1.00 35.60 522 SER C O 1
ATOM 13709 N N . HIS C 1 500 ? -4.140 35.910 27.979 1.00 35.81 523 HIS C N 1
ATOM 13710 C CA . HIS C 1 500 ? -3.640 37.036 27.164 1.00 37.73 523 HIS C CA 1
ATOM 13711 C C . HIS C 1 500 ? -4.690 38.065 26.879 1.00 37.43 523 HIS C C 1
ATOM 13712 O O . HIS C 1 500 ? -4.781 38.575 25.750 1.00 38.55 523 HIS C O 1
ATOM 13719 N N . LEU C 1 501 ? -5.493 38.364 27.902 1.00 35.81 524 LEU C N 1
ATOM 13720 C CA . LEU C 1 501 ? -6.507 39.444 27.885 1.00 39.65 524 LEU C CA 1
ATOM 13721 C C . LEU C 1 501 ? -7.602 39.282 26.821 1.00 43.94 524 LEU C C 1
ATOM 13722 O O . LEU C 1 501 ? -7.933 40.230 26.091 1.00 45.44 524 LEU C O 1
ATOM 13727 N N . GLY C 1 502 ? -8.179 38.082 26.763 1.00 49.06 525 GLY C N 1
ATOM 13728 C CA . GLY C 1 502 ? -9.241 37.772 25.804 1.00 52.11 525 GLY C CA 1
ATOM 13729 C C . GLY C 1 502 ? -8.747 36.927 24.648 1.00 53.38 525 GLY C C 1
ATOM 13730 O O . GLY C 1 502 ? -9.486 36.087 24.135 1.00 57.51 525 GLY C O 1
ATOM 13731 N N . GLY C 1 503 ? -7.496 37.159 24.245 1.00 54.59 526 GLY C N 1
ATOM 13732 C CA . GLY C 1 503 ? -6.829 36.400 23.179 1.00 56.25 526 GLY C CA 1
ATOM 13733 C C . GLY C 1 503 ? -7.037 34.891 23.210 1.00 57.80 526 GLY C C 1
ATOM 13734 O O . GLY C 1 503 ? -7.373 34.284 22.186 1.00 60.71 526 GLY C O 1
ATOM 13735 N N . TRP C 1 504 ? -6.830 34.287 24.382 1.00 56.31 527 TRP C N 1
ATOM 13736 C CA . TRP C 1 504 ? -7.018 32.846 24.577 1.00 55.24 527 TRP C CA 1
ATOM 13737 C C . TRP C 1 504 ? -8.437 32.566 25.005 1.00 55.33 527 TRP C C 1
ATOM 13738 O O . TRP C 1 504 ? -8.703 31.632 25.768 1.00 54.91 527 TRP C O 1
ATOM 13749 N N . ASN C 1 522 ? 2.984 63.538 36.194 1.00 40.78 545 ASN C N 1
ATOM 13750 C CA . ASN C 1 522 ? 2.534 63.120 34.874 1.00 37.91 545 ASN C CA 1
ATOM 13751 C C . ASN C 1 522 ? 2.255 61.604 34.866 1.00 34.41 545 ASN C C 1
ATOM 13752 O O . ASN C 1 522 ? 3.072 60.819 35.348 1.00 34.47 545 ASN C O 1
ATOM 13757 N N . TYR C 1 523 ? 1.087 61.206 34.350 1.00 32.33 546 TYR C N 1
ATOM 13758 C CA . TYR C 1 523 ? 0.606 59.803 34.420 1.00 29.47 546 TYR C CA 1
ATOM 13759 C C . TYR C 1 523 ? -0.016 59.286 33.122 1.00 28.47 546 TYR C C 1
ATOM 13760 O O . TYR C 1 523 ? -0.478 60.072 32.290 1.00 28.81 546 TYR C O 1
ATOM 13769 N N . THR C 1 524 ? -0.036 57.961 32.980 1.00 26.53 547 THR C N 1
ATOM 13770 C CA . THR C 1 524 ? -0.780 57.269 31.908 1.00 26.16 547 THR C CA 1
ATOM 13771 C C . THR C 1 524 ? -1.809 56.331 32.537 1.00 25.79 547 THR C C 1
ATOM 13772 O O . THR C 1 524 ? -1.661 55.942 33.704 1.00 24.98 547 THR C O 1
ATOM 13776 N N . LEU C 1 525 ? -2.853 55.989 31.786 1.00 25.33 548 LEU C N 1
ATOM 13777 C CA . LEU C 1 525 ? -3.897 55.086 32.280 1.00 24.93 548 LEU C CA 1
ATOM 13778 C C . LEU C 1 525 ? -3.356 53.686 32.580 1.00 23.51 548 LEU C C 1
ATOM 13779 O O . LEU C 1 525 ? -2.624 53.111 31.773 1.00 23.40 548 LEU C O 1
ATOM 13784 N N . PRO C 1 526 ? -3.726 53.117 33.737 1.00 22.25 549 PRO C N 1
ATOM 13785 C CA . PRO C 1 526 ? -3.264 51.751 34.020 1.00 21.03 549 PRO C CA 1
ATOM 13786 C C . PRO C 1 526 ? -3.562 50.840 32.827 1.00 20.12 549 PRO C C 1
ATOM 13787 O O . PRO C 1 526 ? -4.678 50.849 32.322 1.00 20.37 549 PRO C O 1
ATOM 13791 N N . ALA C 1 527 ? -2.574 50.069 32.376 1.00 19.93 550 ALA C N 1
ATOM 13792 C CA . ALA C 1 527 ? -2.729 49.311 31.139 1.00 19.07 550 ALA C CA 1
ATOM 13793 C C . ALA C 1 527 ? -1.811 48.100 31.117 1.00 18.53 550 ALA C C 1
ATOM 13794 O O . ALA C 1 527 ? -0.792 48.114 31.793 1.00 19.40 550 ALA C O 1
ATOM 13796 N N . PHE C 1 528 ? -2.194 47.068 30.360 1.00 17.97 551 PHE C N 1
ATOM 13797 C CA . PHE C 1 528 ? -1.365 45.889 30.169 1.00 17.59 551 PHE C CA 1
ATOM 13798 C C . PHE C 1 528 ? -0.534 46.091 28.918 1.00 18.08 551 PHE C C 1
ATOM 13799 O O . PHE C 1 528 ? -1.043 46.539 27.875 1.00 18.75 551 PHE C O 1
ATOM 13807 N N . TYR C 1 529 ? 0.736 45.729 29.016 1.00 17.24 552 TYR C N 1
ATOM 13808 C CA . TYR C 1 529 ? 1.666 45.807 27.877 1.00 18.31 552 TYR C CA 1
ATOM 13809 C C . TYR C 1 529 ? 2.246 44.410 27.677 1.00 18.23 552 TYR C C 1
ATOM 13810 O O . TYR C 1 529 ? 2.510 43.716 28.660 1.00 17.62 552 TYR C O 1
ATOM 13819 N N . MET C 1 530 ? 2.418 43.992 26.428 1.00 18.97 553 MET C N 1
ATOM 13820 C CA . MET C 1 530 ? 2.832 42.612 26.150 1.00 20.17 553 MET C CA 1
ATOM 13821 C C . MET C 1 530 ? 3.911 42.457 25.086 1.00 19.92 553 MET C C 1
ATOM 13822 O O . MET C 1 530 ? 3.922 43.166 24.102 1.00 18.14 553 MET C O 1
ATOM 13827 N N . GLY C 1 531 ? 4.793 41.491 25.292 1.00 18.30 554 GLY C N 1
ATOM 13828 C CA . GLY C 1 531 ? 5.899 41.242 24.366 1.00 18.68 554 GLY C CA 1
ATOM 13829 C C . GLY C 1 531 ? 6.359 39.813 24.498 1.00 18.91 554 GLY C C 1
ATOM 13830 O O . GLY C 1 531 ? 6.054 39.158 25.468 1.00 18.05 554 GLY C O 1
ATOM 13831 N N . ASN C 1 532 ? 7.074 39.302 23.502 1.00 19.43 555 ASN C N 1
ATOM 13832 C CA . ASN C 1 532 ? 7.569 37.939 23.603 1.00 19.36 555 ASN C CA 1
ATOM 13833 C C . ASN C 1 532 ? 9.047 37.865 23.263 1.00 18.30 555 ASN C C 1
ATOM 13834 O O . ASN C 1 532 ? 9.599 38.760 22.616 1.00 16.75 555 ASN C O 1
ATOM 13839 N N . PHE C 1 533 ? 9.691 36.795 23.708 1.00 16.59 556 PHE C N 1
ATOM 13840 C CA . PHE C 1 533 ? 11.067 36.535 23.310 1.00 16.28 556 PHE C CA 1
ATOM 13841 C C . PHE C 1 533 ? 11.236 35.029 23.223 1.00 15.79 556 PHE C C 1
ATOM 13842 O O . PHE C 1 533 ? 10.616 34.301 23.995 1.00 15.73 556 PHE C O 1
ATOM 13850 N N . SER C 1 534 ? 12.046 34.564 22.273 1.00 15.72 557 SER C N 1
ATOM 13851 C CA . SER C 1 534 ? 12.248 33.122 22.092 1.00 15.76 557 SER C CA 1
ATOM 13852 C C . SER C 1 534 ? 13.608 32.736 22.644 1.00 15.13 557 SER C C 1
ATOM 13853 O O . SER C 1 534 ? 14.509 33.583 22.742 1.00 15.72 557 SER C O 1
ATOM 13856 N N . ILE C 1 535 ? 13.729 31.481 23.055 1.00 14.08 558 ILE C N 1
ATOM 13857 C CA . ILE C 1 535 ? 14.991 30.922 23.568 1.00 13.07 558 ILE C CA 1
ATOM 13858 C C . ILE C 1 535 ? 15.233 29.655 22.756 1.00 14.17 558 ILE C C 1
ATOM 13859 O O . ILE C 1 535 ? 14.311 28.850 22.592 1.00 14.56 558 ILE C O 1
ATOM 13864 N N . PRO C 1 536 ? 16.461 29.474 22.212 1.00 14.89 559 PRO C N 1
ATOM 13865 C CA . PRO C 1 536 ? 16.716 28.329 21.346 1.00 15.41 559 PRO C CA 1
ATOM 13866 C C . PRO C 1 536 ? 16.570 27.007 22.060 1.00 15.32 559 PRO C C 1
ATOM 13867 O O . PRO C 1 536 ? 16.978 26.880 23.236 1.00 15.34 559 PRO C O 1
ATOM 13871 N N . SER C 1 537 ? 15.967 26.039 21.369 1.00 15.61 560 SER C N 1
ATOM 13872 C CA . SER C 1 537 ? 15.909 24.665 21.871 1.00 15.78 560 SER C CA 1
ATOM 13873 C C . SER C 1 537 ? 17.227 23.932 21.599 1.00 15.84 560 SER C C 1
ATOM 13874 O O . SER C 1 537 ? 18.038 24.365 20.779 1.00 15.53 560 SER C O 1
ATOM 13877 N N . GLY C 1 538 ? 17.442 22.810 22.272 1.00 16.29 561 GLY C N 1
ATOM 13878 C CA . GLY C 1 538 ? 18.614 21.990 21.970 1.00 16.24 561 GLY C CA 1
ATOM 13879 C C . GLY C 1 538 ? 19.933 22.583 22.435 1.00 15.81 561 GLY C C 1
ATOM 13880 O O . GLY C 1 538 ? 20.999 22.138 21.983 1.00 16.15 561 GLY C O 1
ATOM 13881 N N . ILE C 1 539 ? 19.871 23.587 23.314 1.00 14.66 562 ILE C N 1
ATOM 13882 C CA . ILE C 1 539 ? 21.087 24.234 23.917 1.00 14.58 562 ILE C CA 1
ATOM 13883 C C . ILE C 1 539 ? 21.159 23.766 25.380 1.00 14.70 562 ILE C C 1
ATOM 13884 O O . ILE C 1 539 ? 20.274 24.069 26.156 1.00 14.29 562 ILE C O 1
ATOM 13889 N N . PRO C 1 540 ? 22.193 22.999 25.756 1.00 15.27 563 PRO C N 1
ATOM 13890 C CA . PRO C 1 540 ? 22.185 22.341 27.076 1.00 15.14 563 PRO C CA 1
ATOM 13891 C C . PRO C 1 540 ? 22.071 23.268 28.266 1.00 15.36 563 PRO C C 1
ATOM 13892 O O . PRO C 1 540 ? 21.441 22.904 29.300 1.00 17.22 563 PRO C O 1
ATOM 13896 N N A ASP C 1 541 ? 22.644 24.462 28.181 0.50 15.24 564 ASP C N 1
ATOM 13897 N N B ASP C 1 541 ? 22.654 24.457 28.141 0.50 14.63 564 ASP C N 1
ATOM 13898 C CA A ASP C 1 541 ? 22.553 25.363 29.333 0.50 14.89 564 ASP C CA 1
ATOM 13899 C CA B ASP C 1 541 ? 22.653 25.424 29.240 0.50 13.97 564 ASP C CA 1
ATOM 13900 C C A ASP C 1 541 ? 21.611 26.541 29.137 0.50 14.39 564 ASP C C 1
ATOM 13901 C C B ASP C 1 541 ? 21.680 26.593 29.044 0.50 13.84 564 ASP C C 1
ATOM 13902 O O A ASP C 1 541 ? 21.781 27.566 29.791 0.50 13.57 564 ASP C O 1
ATOM 13903 O O B ASP C 1 541 ? 21.891 27.659 29.612 0.50 13.45 564 ASP C O 1
ATOM 13912 N N . LEU C 1 542 ? 20.627 26.380 28.242 1.00 13.82 565 LEU C N 1
ATOM 13913 C CA . LEU C 1 542 ? 19.462 27.297 28.144 1.00 12.80 565 LEU C CA 1
ATOM 13914 C C . LEU C 1 542 ? 18.120 26.509 28.237 1.00 12.21 565 LEU C C 1
ATOM 13915 O O . LEU C 1 542 ? 17.994 25.442 27.648 1.00 12.43 565 LEU C O 1
ATOM 13920 N N . PRO C 1 543 ? 17.095 27.073 28.927 1.00 11.96 566 PRO C N 1
ATOM 13921 C CA . PRO C 1 543 ? 17.085 28.415 29.552 1.00 10.94 566 PRO C CA 1
ATOM 13922 C C . PRO C 1 543 ? 17.899 28.525 30.847 1.00 11.05 566 PRO C C 1
ATOM 13923 O O . PRO C 1 543 ? 18.129 27.509 31.543 1.00 11.61 566 PRO C O 1
ATOM 13927 N N . GLN C 1 544 ? 18.291 29.767 31.164 1.00 9.93 567 GLN C N 1
ATOM 13928 C CA . GLN C 1 544 ? 18.883 30.100 32.449 1.00 9.78 567 GLN C CA 1
ATOM 13929 C C . GLN C 1 544 ? 18.036 31.116 33.225 1.00 9.10 567 GLN C C 1
ATOM 13930 O O . GLN C 1 544 ? 17.263 31.876 32.632 1.00 10.01 567 GLN C O 1
ATOM 13936 N N . ASP C 1 545 ? 18.239 31.143 34.553 1.00 8.75 568 ASP C N 1
ATOM 13937 C CA . ASP C 1 545 ? 17.671 32.123 35.462 1.00 8.76 568 ASP C CA 1
ATOM 13938 C C . ASP C 1 545 ? 18.115 33.476 34.971 1.00 8.88 568 ASP C C 1
ATOM 13939 O O . ASP C 1 545 ? 19.151 33.582 34.340 1.00 8.71 568 ASP C O 1
ATOM 13944 N N . THR C 1 546 ? 17.369 34.508 35.338 1.00 8.89 569 THR C N 1
ATOM 13945 C CA . THR C 1 546 ? 17.684 35.860 34.886 1.00 9.19 569 THR C CA 1
ATOM 13946 C C . THR C 1 546 ? 16.997 36.830 35.826 1.00 9.55 569 THR C C 1
ATOM 13947 O O . THR C 1 546 ? 16.308 36.423 36.778 1.00 9.72 569 THR C O 1
ATOM 13951 N N . PHE C 1 547 ? 17.222 38.108 35.589 1.00 9.55 570 PHE C N 1
ATOM 13952 C CA . PHE C 1 547 ? 16.627 39.165 36.398 1.00 10.34 570 PHE C CA 1
ATOM 13953 C C . PHE C 1 547 ? 16.029 40.158 35.418 1.00 10.95 570 PHE C C 1
ATOM 13954 O O . PHE C 1 547 ? 16.725 40.633 34.510 1.00 12.41 570 PHE C O 1
ATOM 13962 N N . ILE C 1 548 ? 14.750 40.473 35.619 1.00 10.76 571 ILE C N 1
ATOM 13963 C CA . ILE C 1 548 ? 14.026 41.459 34.782 1.00 11.14 571 ILE C CA 1
ATOM 13964 C C . ILE C 1 548 ? 14.046 42.852 35.453 1.00 11.98 571 ILE C C 1
ATOM 13965 O O . ILE C 1 548 ? 13.866 42.965 36.664 1.00 12.16 571 ILE C O 1
ATOM 13970 N N A GLN C 1 549 ? 14.312 43.869 34.643 0.50 12.54 572 GLN C N 1
ATOM 13971 N N B GLN C 1 549 ? 14.333 43.875 34.669 0.50 12.59 572 GLN C N 1
ATOM 13972 C CA A GLN C 1 549 ? 14.435 45.262 35.061 0.50 13.48 572 GLN C CA 1
ATOM 13973 C CA B GLN C 1 549 ? 14.348 45.245 35.150 0.50 13.55 572 GLN C CA 1
ATOM 13974 C C A GLN C 1 549 ? 13.505 46.114 34.187 0.50 13.81 572 GLN C C 1
ATOM 13975 C C B GLN C 1 549 ? 13.486 46.097 34.218 0.50 13.85 572 GLN C C 1
ATOM 13976 O O A GLN C 1 549 ? 13.224 45.748 33.044 0.50 13.77 572 GLN C O 1
ATOM 13977 O O B GLN C 1 549 ? 13.234 45.718 33.073 0.50 13.75 572 GLN C O 1
ATOM 13988 N N . PHE C 1 550 ? 13.044 47.241 34.737 1.00 14.25 573 PHE C N 1
ATOM 13989 C CA . PHE C 1 550 ? 12.035 48.093 34.121 1.00 15.14 573 PHE C CA 1
ATOM 13990 C C . PHE C 1 550 ? 12.436 49.586 34.021 1.00 16.78 573 PHE C C 1
ATOM 13991 O O . PHE C 1 550 ? 11.659 50.461 34.459 1.00 16.13 573 PHE C O 1
ATOM 13999 N N . PRO C 1 551 ? 13.623 49.895 33.436 1.00 18.81 574 PRO C N 1
ATOM 14000 C CA . PRO C 1 551 ? 13.955 51.308 33.420 1.00 19.45 574 PRO C CA 1
ATOM 14001 C C . PRO C 1 551 ? 12.936 52.080 32.559 1.00 20.32 574 PRO C C 1
ATOM 14002 O O . PRO C 1 551 ? 12.499 51.575 31.520 1.00 19.64 574 PRO C O 1
ATOM 14006 N N . GLY C 1 552 ? 12.535 53.257 33.026 1.00 19.49 575 GLY C N 1
ATOM 14007 C CA . GLY C 1 552 ? 11.504 54.067 32.344 1.00 20.67 575 GLY C CA 1
ATOM 14008 C C . GLY C 1 552 ? 10.084 53.825 32.842 1.00 20.53 575 GLY C C 1
ATOM 14009 O O . GLY C 1 552 ? 9.197 54.657 32.628 1.00 21.84 575 GLY C O 1
ATOM 14010 N N . TRP C 1 553 ? 9.857 52.658 33.463 1.00 18.90 576 TRP C N 1
ATOM 14011 C CA . TRP C 1 553 ? 8.565 52.311 34.066 1.00 17.87 576 TRP C CA 1
ATOM 14012 C C . TRP C 1 553 ? 8.483 52.849 35.455 1.00 18.04 576 TRP C C 1
ATOM 14013 O O . TRP C 1 553 ? 9.441 53.439 35.939 1.00 18.50 576 TRP C O 1
ATOM 14024 N N . THR C 1 554 ? 7.343 52.676 36.105 1.00 17.06 577 THR C N 1
ATOM 14025 C CA . THR C 1 554 ? 7.097 53.368 37.382 1.00 17.66 577 THR C CA 1
ATOM 14026 C C . THR C 1 554 ? 6.680 52.371 38.452 1.00 16.80 577 THR C C 1
ATOM 14027 O O . THR C 1 554 ? 7.428 52.157 39.415 1.00 15.66 577 THR C O 1
ATOM 14031 N N . LYS C 1 555 ? 5.500 51.755 38.278 1.00 16.51 578 LYS C N 1
ATOM 14032 C CA . LYS C 1 555 ? 4.945 50.842 39.284 1.00 16.31 578 LYS C CA 1
ATOM 14033 C C . LYS C 1 555 ? 4.002 49.892 38.595 1.00 16.06 578 LYS C C 1
ATOM 14034 O O . LYS C 1 555 ? 3.136 50.300 37.809 1.00 16.39 578 LYS C O 1
ATOM 14040 N N . GLY C 1 556 ? 4.179 48.617 38.887 1.00 14.90 579 GLY C N 1
ATOM 14041 C CA . GLY C 1 556 ? 3.210 47.621 38.461 1.00 14.31 579 GLY C CA 1
ATOM 14042 C C . GLY C 1 556 ? 3.498 46.194 38.867 1.00 13.38 579 GLY C C 1
ATOM 14043 O O . GLY C 1 556 ? 4.288 45.935 39.783 1.00 13.00 579 GLY C O 1
ATOM 14044 N N . GLN C 1 557 ? 2.847 45.287 38.129 1.00 13.17 580 GLN C N 1
ATOM 14045 C CA . GLN C 1 557 ? 2.914 43.860 38.280 1.00 12.37 580 GLN C CA 1
ATOM 14046 C C . GLN C 1 557 ? 3.427 43.233 36.964 1.00 12.50 580 GLN C C 1
ATOM 14047 O O . GLN C 1 557 ? 3.186 43.764 35.854 1.00 12.92 580 GLN C O 1
ATOM 14053 N N . VAL C 1 558 ? 4.117 42.103 37.079 1.00 12.22 581 VAL C N 1
ATOM 14054 C CA . VAL C 1 558 ? 4.696 41.469 35.892 1.00 12.13 581 VAL C CA 1
ATOM 14055 C C . VAL C 1 558 ? 4.478 39.966 35.883 1.00 11.67 581 VAL C C 1
ATOM 14056 O O . VAL C 1 558 ? 4.676 39.294 36.896 1.00 12.17 581 VAL C O 1
ATOM 14060 N N . TRP C 1 559 ? 4.036 39.466 34.732 1.00 11.41 582 TRP C N 1
ATOM 14061 C CA . TRP C 1 559 ? 3.930 38.030 34.493 1.00 11.04 582 TRP C CA 1
ATOM 14062 C C . TRP C 1 559 ? 4.847 37.579 33.392 1.00 10.90 582 TRP C C 1
ATOM 14063 O O . TRP C 1 559 ? 5.056 38.312 32.419 1.00 11.18 582 TRP C O 1
ATOM 14074 N N . ILE C 1 560 ? 5.409 36.375 33.511 1.00 10.68 583 ILE C N 1
ATOM 14075 C CA . ILE C 1 560 ? 6.035 35.760 32.339 1.00 11.45 583 ILE C CA 1
ATOM 14076 C C . ILE C 1 560 ? 5.365 34.412 32.158 1.00 11.45 583 ILE C C 1
ATOM 14077 O O . ILE C 1 560 ? 5.302 33.623 33.100 1.00 10.70 583 ILE C O 1
ATOM 14082 N N . ASN C 1 561 ? 4.850 34.167 30.959 1.00 11.44 584 ASN C N 1
ATOM 14083 C CA . ASN C 1 561 ? 4.065 32.960 30.672 1.00 12.15 584 ASN C CA 1
ATOM 14084 C C . ASN C 1 561 ? 2.937 32.701 31.666 1.00 12.09 584 ASN C C 1
ATOM 14085 O O . ASN C 1 561 ? 2.662 31.571 31.996 1.00 13.31 584 ASN C O 1
ATOM 14090 N N . GLY C 1 562 ? 2.300 33.764 32.163 1.00 11.80 585 GLY C N 1
ATOM 14091 C CA . GLY C 1 562 ? 1.190 33.607 33.112 1.00 11.93 585 GLY C CA 1
ATOM 14092 C C . GLY C 1 562 ? 1.589 33.489 34.568 1.00 11.57 585 GLY C C 1
ATOM 14093 O O . GLY C 1 562 ? 0.743 33.528 35.432 1.00 11.15 585 GLY C O 1
ATOM 14094 N N A PHE C 1 563 ? 2.877 33.331 34.824 0.50 11.61 586 PHE C N 1
ATOM 14095 N N B PHE C 1 563 ? 2.881 33.318 34.829 0.50 11.40 586 PHE C N 1
ATOM 14096 C CA A PHE C 1 563 ? 3.342 33.271 36.203 0.50 11.77 586 PHE C CA 1
ATOM 14097 C CA B PHE C 1 563 ? 3.398 33.242 36.209 0.50 11.40 586 PHE C CA 1
ATOM 14098 C C A PHE C 1 563 ? 3.598 34.674 36.704 0.50 11.36 586 PHE C C 1
ATOM 14099 C C B PHE C 1 563 ? 3.612 34.666 36.710 0.50 11.15 586 PHE C C 1
ATOM 14100 O O A PHE C 1 563 ? 4.403 35.425 36.131 0.50 10.75 586 PHE C O 1
ATOM 14101 O O B PHE C 1 563 ? 4.401 35.429 36.131 0.50 10.60 586 PHE C O 1
ATOM 14116 N N . ASN C 1 564 ? 2.898 35.022 37.786 1.00 10.81 587 ASN C N 1
ATOM 14117 C CA . ASN C 1 564 ? 3.035 36.309 38.409 1.00 11.13 587 ASN C CA 1
ATOM 14118 C C . ASN C 1 564 ? 4.320 36.357 39.246 1.00 11.51 587 ASN C C 1
ATOM 14119 O O . ASN C 1 564 ? 4.398 35.736 40.327 1.00 12.03 587 ASN C O 1
ATOM 14124 N N . LEU C 1 565 ? 5.301 37.112 38.751 1.00 11.66 588 LEU C N 1
ATOM 14125 C CA . LEU C 1 565 ? 6.623 37.228 39.376 1.00 11.85 588 LEU C CA 1
ATOM 14126 C C . LEU C 1 565 ? 6.641 38.225 40.553 1.00 11.62 588 LEU C C 1
ATOM 14127 O O . LEU C 1 565 ? 7.574 38.245 41.355 1.00 11.03 588 LEU C O 1
ATOM 14132 N N . GLY C 1 566 ? 5.599 39.043 40.666 1.00 10.91 589 GLY C N 1
ATOM 14133 C CA . GLY C 1 566 ? 5.523 39.999 41.765 1.00 10.12 589 GLY C CA 1
ATOM 14134 C C . GLY C 1 566 ? 5.426 41.423 41.258 1.00 10.45 589 GLY C C 1
ATOM 14135 O O . GLY C 1 566 ? 5.110 41.656 40.060 1.00 10.00 589 GLY C O 1
ATOM 14136 N N . ARG C 1 567 ? 5.715 42.356 42.167 1.00 10.80 590 ARG C N 1
ATOM 14137 C CA . ARG C 1 567 ? 5.507 43.801 41.921 1.00 11.44 590 ARG C CA 1
ATOM 14138 C C . ARG C 1 567 ? 6.831 44.456 41.612 1.00 11.62 590 ARG C C 1
ATOM 14139 O O . ARG C 1 567 ? 7.799 44.161 42.289 1.00 11.58 590 ARG C O 1
ATOM 14147 N N . TYR C 1 568 ? 6.875 45.359 40.632 1.00 11.94 591 TYR C N 1
ATOM 14148 C CA . TYR C 1 568 ? 8.062 46.197 40.428 1.00 12.66 591 TYR C CA 1
ATOM 14149 C C . TYR C 1 568 ? 7.749 47.647 40.836 1.00 13.37 591 TYR C C 1
ATOM 14150 O O . TYR C 1 568 ? 6.604 48.109 40.740 1.00 13.61 591 TYR C O 1
ATOM 14159 N N . TRP C 1 569 ? 8.774 48.377 41.270 1.00 13.84 592 TRP C N 1
ATOM 14160 C CA . TRP C 1 569 ? 8.611 49.768 41.689 1.00 14.64 592 TRP C CA 1
ATOM 14161 C C . TRP C 1 569 ? 9.953 50.467 41.653 1.00 15.39 592 TRP C C 1
ATOM 14162 O O . TRP C 1 569 ? 10.473 50.906 42.697 1.00 15.59 592 TRP C O 1
ATOM 14173 N N . PRO C 1 570 ? 10.544 50.598 40.449 1.00 16.23 593 PRO C N 1
ATOM 14174 C CA . PRO C 1 570 ? 11.830 51.311 40.337 1.00 17.59 593 PRO C CA 1
ATOM 14175 C C . PRO C 1 570 ? 11.713 52.787 40.737 1.00 18.87 593 PRO C C 1
ATOM 14176 O O . PRO C 1 570 ? 12.716 53.425 41.060 1.00 19.41 593 PRO C O 1
ATOM 14180 N N . ALA C 1 571 ? 10.503 53.333 40.704 1.00 20.79 594 ALA C N 1
ATOM 14181 C CA . ALA C 1 571 ? 10.303 54.701 41.198 1.00 22.06 594 ALA C CA 1
ATOM 14182 C C . ALA C 1 571 ? 10.660 54.885 42.681 1.00 22.72 594 ALA C C 1
ATOM 14183 O O . ALA C 1 571 ? 11.077 55.975 43.084 1.00 24.91 594 ALA C O 1
ATOM 14185 N N . ARG C 1 572 ? 10.498 53.842 43.500 1.00 23.11 595 ARG C N 1
ATOM 14186 C CA . ARG C 1 572 ? 10.766 53.947 44.944 1.00 24.54 595 ARG C CA 1
ATOM 14187 C C . ARG C 1 572 ? 12.024 53.183 45.378 1.00 22.59 595 ARG C C 1
ATOM 14188 O O . ARG C 1 572 ? 12.763 53.662 46.242 1.00 22.09 595 ARG C O 1
ATOM 14196 N N . GLY C 1 573 ? 12.242 51.994 44.805 1.00 20.18 596 GLY C N 1
ATOM 14197 C CA . GLY C 1 573 ? 13.332 51.113 45.220 1.00 17.76 596 GLY C CA 1
ATOM 14198 C C . GLY C 1 573 ? 13.055 50.566 46.626 1.00 16.97 596 GLY C C 1
ATOM 14199 O O . GLY C 1 573 ? 11.964 50.826 47.185 1.00 17.31 596 GLY C O 1
ATOM 14200 N N . PRO C 1 574 ? 14.044 49.849 47.232 1.00 15.58 597 PRO C N 1
ATOM 14201 C CA . PRO C 1 574 ? 15.420 49.646 46.727 1.00 15.48 597 PRO C CA 1
ATOM 14202 C C . PRO C 1 574 ? 15.568 48.544 45.690 1.00 15.00 597 PRO C C 1
ATOM 14203 O O . PRO C 1 574 ? 16.576 48.493 44.989 1.00 14.26 597 PRO C O 1
ATOM 14207 N N . GLN C 1 575 ? 14.569 47.675 45.607 1.00 13.83 598 GLN C N 1
ATOM 14208 C CA . GLN C 1 575 ? 14.536 46.649 44.589 1.00 13.20 598 GLN C CA 1
ATOM 14209 C C . GLN C 1 575 ? 14.262 47.220 43.202 1.00 12.83 598 GLN C C 1
ATOM 14210 O O . GLN C 1 575 ? 13.247 47.871 42.998 1.00 13.72 598 GLN C O 1
ATOM 14216 N N . LEU C 1 576 ? 15.176 46.985 42.267 1.00 12.47 599 LEU C N 1
ATOM 14217 C CA . LEU C 1 576 ? 14.968 47.348 40.868 1.00 13.53 599 LEU C CA 1
ATOM 14218 C C . LEU C 1 576 ? 14.652 46.129 40.012 1.00 13.30 599 LEU C C 1
ATOM 14219 O O . LEU C 1 576 ? 13.712 46.155 39.181 1.00 14.83 599 LEU C O 1
ATOM 14224 N N . THR C 1 577 ? 15.411 45.060 40.216 1.00 12.04 600 THR C N 1
ATOM 14225 C CA . THR C 1 577 ? 15.216 43.824 39.444 1.00 11.24 600 THR C CA 1
ATOM 14226 C C . THR C 1 577 ? 14.316 42.838 40.182 1.00 10.00 600 THR C C 1
ATOM 14227 O O . THR C 1 577 ? 14.241 42.848 41.430 1.00 10.47 600 THR C O 1
ATOM 14231 N N . LEU C 1 578 ? 13.634 41.987 39.405 1.00 9.70 601 LEU C N 1
ATOM 14232 C CA . LEU C 1 578 ? 12.892 40.846 39.949 1.00 9.44 601 LEU C CA 1
ATOM 14233 C C . LEU C 1 578 ? 13.511 39.558 39.426 1.00 8.77 601 LEU C C 1
ATOM 14234 O O . LEU C 1 578 ? 13.886 39.465 38.244 1.00 8.39 601 LEU C O 1
ATOM 14239 N N . PHE C 1 579 ? 13.605 38.581 40.324 1.00 8.52 602 PHE C N 1
ATOM 14240 C CA . PHE C 1 579 ? 14.159 37.263 40.033 1.00 8.23 602 PHE C CA 1
ATOM 14241 C C . PHE C 1 579 ? 13.233 36.456 39.143 1.00 8.12 602 PHE C C 1
ATOM 14242 O O . PHE C 1 579 ? 12.032 36.340 39.436 1.00 8.19 602 PHE C O 1
ATOM 14250 N N . VAL C 1 580 ? 13.792 35.916 38.041 1.00 7.57 603 VAL C N 1
ATOM 14251 C CA . VAL C 1 580 ? 13.056 35.065 37.107 1.00 8.11 603 VAL C CA 1
ATOM 14252 C C . VAL C 1 580 ? 13.693 33.646 37.068 1.00 8.31 603 VAL C C 1
ATOM 14253 O O . VAL C 1 580 ? 14.783 33.474 36.494 1.00 8.05 603 VAL C O 1
ATOM 14257 N N . PRO C 1 581 ? 13.015 32.651 37.678 1.00 8.89 604 PRO C N 1
ATOM 14258 C CA . PRO C 1 581 ? 13.490 31.272 37.676 1.00 8.83 604 PRO C CA 1
ATOM 14259 C C . PRO C 1 581 ? 13.343 30.651 36.298 1.00 8.99 604 PRO C C 1
ATOM 14260 O O . PRO C 1 581 ? 12.317 30.866 35.619 1.00 9.12 604 PRO C O 1
ATOM 14264 N N . GLN C 1 582 ? 14.377 29.934 35.868 1.00 8.89 605 GLN C N 1
ATOM 14265 C CA . GLN C 1 582 ? 14.438 29.419 34.494 1.00 9.56 605 GLN C CA 1
ATOM 14266 C C . GLN C 1 582 ? 13.316 28.474 34.098 1.00 9.46 605 GLN C C 1
ATOM 14267 O O . GLN C 1 582 ? 12.968 28.393 32.912 1.00 9.54 605 GLN C O 1
ATOM 14273 N N . HIS C 1 583 ? 12.745 27.761 35.072 1.00 9.31 606 HIS C N 1
ATOM 14274 C CA . HIS C 1 583 ? 11.814 26.667 34.741 1.00 9.94 606 HIS C CA 1
ATOM 14275 C C . HIS C 1 583 ? 10.502 27.136 34.184 1.00 10.21 606 HIS C C 1
ATOM 14276 O O . HIS C 1 583 ? 9.784 26.344 33.526 1.00 10.98 606 HIS C O 1
ATOM 14283 N N . ILE C 1 584 ? 10.172 28.412 34.406 1.00 9.74 607 ILE C N 1
ATOM 14284 C CA . ILE C 1 584 ? 8.960 28.995 33.796 1.00 10.02 607 ILE C CA 1
ATOM 14285 C C . ILE C 1 584 ? 9.187 29.438 32.342 1.00 10.39 607 ILE C C 1
ATOM 14286 O O . ILE C 1 584 ? 8.226 29.708 31.618 1.00 11.21 607 ILE C O 1
ATOM 14291 N N . LEU C 1 585 ? 10.451 29.456 31.921 1.00 9.92 608 LEU C N 1
ATOM 14292 C CA . LEU C 1 585 ? 10.858 29.819 30.554 1.00 10.45 608 LEU C CA 1
ATOM 14293 C C . LEU C 1 585 ? 10.881 28.623 29.603 1.00 11.02 608 LEU C C 1
ATOM 14294 O O . LEU C 1 585 ? 11.331 27.522 29.946 1.00 11.19 608 LEU C O 1
ATOM 14299 N N . MET C 1 586 ? 10.386 28.833 28.396 1.00 12.86 609 MET C N 1
ATOM 14300 C CA . MET C 1 586 ? 10.303 27.715 27.467 1.00 14.84 609 MET C CA 1
ATOM 14301 C C . MET C 1 586 ? 11.129 27.925 26.205 1.00 14.98 609 MET C C 1
ATOM 14302 O O . MET C 1 586 ? 11.547 29.058 25.919 1.00 13.40 609 MET C O 1
ATOM 14307 N N . THR C 1 587 ? 11.323 26.835 25.453 1.00 16.40 610 THR C N 1
ATOM 14308 C CA . THR C 1 587 ? 12.009 26.889 24.167 1.00 16.98 610 THR C CA 1
ATOM 14309 C C . THR C 1 587 ? 11.130 26.350 23.029 1.00 20.33 610 THR C C 1
ATOM 14310 O O . THR C 1 587 ? 11.503 26.441 21.849 1.00 20.31 610 THR C O 1
ATOM 14314 N N . SER C 1 588 ? 9.991 25.765 23.390 1.00 21.49 611 SER C N 1
ATOM 14315 C CA . SER C 1 588 ? 9.033 25.207 22.422 1.00 25.49 611 SER C CA 1
ATOM 14316 C C . SER C 1 588 ? 8.298 26.261 21.648 1.00 24.51 611 SER C C 1
ATOM 14317 O O . SER C 1 588 ? 7.995 26.073 20.474 1.00 25.37 611 SER C O 1
ATOM 14320 N N . ALA C 1 589 ? 8.004 27.357 22.340 1.00 23.27 612 ALA C N 1
ATOM 14321 C CA . ALA C 1 589 ? 7.186 28.437 21.830 1.00 22.96 612 ALA C CA 1
ATOM 14322 C C . ALA C 1 589 ? 7.701 29.740 22.476 1.00 21.61 612 ALA C C 1
ATOM 14323 O O . ALA C 1 589 ? 8.503 29.672 23.424 1.00 20.79 612 ALA C O 1
ATOM 14325 N N . PRO C 1 590 ? 7.285 30.917 21.947 1.00 21.05 613 PRO C N 1
ATOM 14326 C CA . PRO C 1 590 ? 7.758 32.193 22.486 1.00 19.83 613 PRO C CA 1
ATOM 14327 C C . PRO C 1 590 ? 7.353 32.369 23.925 1.00 17.95 613 PRO C C 1
ATOM 14328 O O . PRO C 1 590 ? 6.281 31.913 24.321 1.00 17.03 613 PRO C O 1
ATOM 14332 N N . ASN C 1 591 ? 8.203 33.040 24.683 1.00 16.07 614 ASN C N 1
ATOM 14333 C CA . ASN C 1 591 ? 7.878 33.407 26.048 1.00 15.58 614 ASN C CA 1
ATOM 14334 C C . ASN C 1 591 ? 7.172 34.760 26.092 1.00 15.72 614 ASN C C 1
ATOM 14335 O O . ASN C 1 591 ? 7.663 35.725 25.494 1.00 15.41 614 ASN C O 1
ATOM 14340 N N . THR C 1 592 ? 6.043 34.828 26.796 1.00 15.44 615 THR C N 1
ATOM 14341 C CA . THR C 1 592 ? 5.263 36.041 26.790 1.00 15.95 615 THR C CA 1
ATOM 14342 C C . THR C 1 592 ? 5.448 36.821 28.082 1.00 15.00 615 THR C C 1
ATOM 14343 O O . THR C 1 592 ? 5.297 36.250 29.181 1.00 15.20 615 THR C O 1
ATOM 14347 N N . ILE C 1 593 ? 5.807 38.104 27.945 1.00 14.09 616 ILE C N 1
ATOM 14348 C CA . ILE C 1 593 ? 5.904 39.010 29.100 1.00 13.72 616 ILE C CA 1
ATOM 14349 C C . ILE C 1 593 ? 4.659 39.886 29.120 1.00 13.43 616 ILE C C 1
ATOM 14350 O O . ILE C 1 593 ? 4.309 40.486 28.105 1.00 13.77 616 ILE C O 1
ATOM 14355 N N . THR C 1 594 ? 3.979 39.927 30.256 1.00 13.77 617 THR C N 1
ATOM 14356 C CA . THR C 1 594 ? 2.892 40.888 30.459 1.00 14.94 617 THR C CA 1
ATOM 14357 C C . THR C 1 594 ? 3.250 41.822 31.614 1.00 14.85 617 THR C C 1
ATOM 14358 O O . THR C 1 594 ? 3.686 41.376 32.673 1.00 14.47 617 THR C O 1
ATOM 14362 N N . VAL C 1 595 ? 3.073 43.118 31.385 1.00 14.74 618 VAL C N 1
ATOM 14363 C CA . VAL C 1 595 ? 3.313 44.113 32.406 1.00 14.85 618 VAL C CA 1
ATOM 14364 C C . VAL C 1 595 ? 2.011 44.902 32.585 1.00 15.16 618 VAL C C 1
ATOM 14365 O O . VAL C 1 595 ? 1.412 45.357 31.586 1.00 16.67 618 VAL C O 1
ATOM 14369 N N . LEU C 1 596 ? 1.537 44.976 33.829 1.00 14.96 619 LEU C N 1
ATOM 14370 C CA . LEU C 1 596 ? 0.482 45.908 34.215 1.00 16.16 619 LEU C CA 1
ATOM 14371 C C . LEU C 1 596 ? 1.136 47.148 34.840 1.00 15.97 619 LEU C C 1
ATOM 14372 O O . LEU C 1 596 ? 1.583 47.098 35.993 1.00 16.69 619 LEU C O 1
ATOM 14377 N N . GLU C 1 597 ? 1.220 48.229 34.068 1.00 16.66 620 GLU C N 1
ATOM 14378 C CA . GLU C 1 597 ? 1.782 49.499 34.557 1.00 16.90 620 GLU C CA 1
ATOM 14379 C C . GLU C 1 597 ? 0.659 50.371 35.095 1.00 17.62 620 GLU C C 1
ATOM 14380 O O . GLU C 1 597 ? -0.360 50.559 34.434 1.00 17.29 620 GLU C O 1
ATOM 14386 N N . LEU C 1 598 ? 0.838 50.865 36.328 1.00 17.08 621 LEU C N 1
ATOM 14387 C CA . LEU C 1 598 ? -0.234 51.557 37.035 1.00 17.77 621 LEU C CA 1
ATOM 14388 C C . LEU C 1 598 ? -0.135 53.074 37.014 1.00 19.21 621 LEU C C 1
ATOM 14389 O O . LEU C 1 598 ? -1.145 53.770 37.229 1.00 19.50 621 LEU C O 1
ATOM 14394 N N . GLU C 1 599 ? 1.065 53.605 36.757 1.00 20.07 622 GLU C N 1
ATOM 14395 C CA . GLU C 1 599 ? 1.260 55.037 36.942 1.00 21.07 622 GLU C CA 1
ATOM 14396 C C . GLU C 1 599 ? 1.750 55.757 35.691 1.00 21.99 622 GLU C C 1
ATOM 14397 O O . GLU C 1 599 ? 1.135 56.725 35.263 1.00 22.07 622 GLU C O 1
ATOM 14403 N N . TRP C 1 600 ? 2.859 55.294 35.125 1.00 22.21 623 TRP C N 1
ATOM 14404 C CA . TRP C 1 600 ? 3.419 55.925 33.932 1.00 23.25 623 TRP C CA 1
ATOM 14405 C C . TRP C 1 600 ? 4.261 54.959 33.147 1.00 22.64 623 TRP C C 1
ATOM 14406 O O . TRP C 1 600 ? 5.259 54.436 33.654 1.00 21.34 623 TRP C O 1
ATOM 14417 N N . ALA C 1 601 ? 3.875 54.722 31.891 1.00 22.06 624 ALA C N 1
ATOM 14418 C CA . ALA C 1 601 ? 4.625 53.810 31.032 1.00 22.05 624 ALA C CA 1
ATOM 14419 C C . ALA C 1 601 ? 5.458 54.613 30.020 1.00 21.88 624 ALA C C 1
ATOM 14420 O O . ALA C 1 601 ? 5.007 55.659 29.591 1.00 23.03 624 ALA C O 1
ATOM 14422 N N . PRO C 1 602 ? 6.659 54.118 29.642 1.00 22.45 625 PRO C N 1
ATOM 14423 C CA . PRO C 1 602 ? 7.555 54.797 28.681 1.00 22.91 625 PRO C CA 1
ATOM 14424 C C . PRO C 1 602 ? 7.251 54.357 27.249 1.00 23.46 625 PRO C C 1
ATOM 14425 O O . PRO C 1 602 ? 8.108 53.833 26.537 1.00 22.67 625 PRO C O 1
ATOM 14429 N N . CYS C 1 603 ? 6.024 54.603 26.830 1.00 24.04 626 CYS C N 1
ATOM 14430 C CA . CYS C 1 603 ? 5.510 53.972 25.642 1.00 24.68 626 CYS C CA 1
ATOM 14431 C C . CYS C 1 603 ? 4.784 54.982 24.751 1.00 26.15 626 CYS C C 1
ATOM 14432 O O . CYS C 1 603 ? 4.168 54.584 23.777 1.00 27.04 626 CYS C O 1
ATOM 14435 N N . SER C 1 604 ? 4.852 56.273 25.084 1.00 25.48 627 SER C N 1
ATOM 14436 C CA . SER C 1 604 ? 4.141 57.270 24.289 1.00 27.34 627 SER C CA 1
ATOM 14437 C C . SER C 1 604 ? 4.944 57.847 23.129 1.00 26.90 627 SER C C 1
ATOM 14438 O O . SER C 1 604 ? 4.378 58.564 22.313 1.00 26.78 627 SER C O 1
ATOM 14441 N N . SER C 1 605 ? 6.246 57.564 23.066 1.00 26.43 628 SER C N 1
ATOM 14442 C CA . SER C 1 605 ? 7.075 58.086 21.969 1.00 27.99 628 SER C CA 1
ATOM 14443 C C . SER C 1 605 ? 7.052 57.113 20.781 1.00 27.86 628 SER C C 1
ATOM 14444 O O . SER C 1 605 ? 6.428 56.055 20.865 1.00 28.31 628 SER C O 1
ATOM 14447 N N . ASP C 1 606 ? 7.722 57.478 19.685 1.00 27.46 629 ASP C N 1
ATOM 14448 C CA . ASP C 1 606 ? 7.816 56.616 18.486 1.00 27.73 629 ASP C CA 1
ATOM 14449 C C . ASP C 1 606 ? 9.078 55.772 18.484 1.00 28.31 629 ASP C C 1
ATOM 14450 O O . ASP C 1 606 ? 9.398 55.118 17.491 1.00 28.44 629 ASP C O 1
ATOM 14455 N N . ASP C 1 607 ? 9.802 55.790 19.599 1.00 27.99 630 ASP C N 1
ATOM 14456 C CA . ASP C 1 607 ? 10.984 54.947 19.735 1.00 28.13 630 ASP C CA 1
ATOM 14457 C C . ASP C 1 607 ? 10.526 53.666 20.431 1.00 28.41 630 ASP C C 1
ATOM 14458 O O . ASP C 1 607 ? 10.235 53.701 21.626 1.00 28.00 630 ASP C O 1
ATOM 14463 N N . PRO C 1 608 ? 10.446 52.534 19.692 1.00 28.89 631 PRO C N 1
ATOM 14464 C CA . PRO C 1 608 ? 9.914 51.306 20.306 1.00 28.71 631 PRO C CA 1
ATOM 14465 C C . PRO C 1 608 ? 10.841 50.714 21.378 1.00 28.79 631 PRO C C 1
ATOM 14466 O O . PRO C 1 608 ? 10.381 49.949 22.232 1.00 26.43 631 PRO C O 1
ATOM 14470 N N . GLU C 1 609 ? 12.117 51.088 21.343 1.00 28.58 632 GLU C N 1
ATOM 14471 C CA . GLU C 1 609 ? 13.109 50.588 22.299 1.00 29.81 632 GLU C CA 1
ATOM 14472 C C . GLU C 1 609 ? 12.892 51.135 23.693 1.00 28.82 632 GLU C C 1
ATOM 14473 O O . GLU C 1 609 ? 13.467 50.614 24.656 1.00 28.09 632 GLU C O 1
ATOM 14479 N N . LEU C 1 610 ? 12.089 52.196 23.808 1.00 26.95 633 LEU C N 1
ATOM 14480 C CA . LEU C 1 610 ? 11.747 52.741 25.117 1.00 26.74 633 LEU C CA 1
ATOM 14481 C C . LEU C 1 610 ? 10.643 51.939 25.783 1.00 25.31 633 LEU C C 1
ATOM 14482 O O . LEU C 1 610 ? 10.680 51.707 27.004 1.00 23.97 633 LEU C O 1
ATOM 14487 N N . CYS C 1 611 ? 9.645 51.526 25.002 1.00 23.00 634 CYS C N 1
ATOM 14488 C CA . CYS C 1 611 ? 8.574 50.696 25.552 1.00 21.77 634 CYS C CA 1
ATOM 14489 C C . CYS C 1 611 ? 9.105 49.259 25.573 1.00 20.09 634 CYS C C 1
ATOM 14490 O O . CYS C 1 611 ? 8.926 48.495 24.608 1.00 19.60 634 CYS C O 1
ATOM 14493 N N . ALA C 1 612 ? 9.798 48.913 26.669 1.00 18.54 635 ALA C N 1
ATOM 14494 C CA . ALA C 1 612 ? 10.612 47.683 26.693 1.00 16.89 635 ALA C CA 1
ATOM 14495 C C . ALA C 1 612 ? 11.088 47.344 28.112 1.00 16.01 635 ALA C C 1
ATOM 14496 O O . ALA C 1 612 ? 11.198 48.230 28.963 1.00 15.79 635 ALA C O 1
ATOM 14498 N N . VAL C 1 613 ? 11.378 46.071 28.340 1.00 14.94 636 VAL C N 1
ATOM 14499 C CA . VAL C 1 613 ? 12.014 45.630 29.590 1.00 14.69 636 VAL C CA 1
ATOM 14500 C C . VAL C 1 613 ? 13.340 44.973 29.222 1.00 14.87 636 VAL C C 1
ATOM 14501 O O . VAL C 1 613 ? 13.560 44.592 28.042 1.00 15.16 636 VAL C O 1
ATOM 14505 N N . THR C 1 614 ? 14.216 44.835 30.223 1.00 14.81 637 THR C N 1
ATOM 14506 C CA . THR C 1 614 ? 15.552 44.311 29.991 1.00 14.74 637 THR C CA 1
ATOM 14507 C C . THR C 1 614 ? 15.845 43.208 30.982 1.00 14.85 637 THR C C 1
ATOM 14508 O O . THR C 1 614 ? 15.576 43.383 32.192 1.00 15.51 637 THR C O 1
ATOM 14512 N N . PHE C 1 615 ? 16.375 42.081 30.469 1.00 13.76 638 PHE C N 1
ATOM 14513 C CA . PHE C 1 615 ? 16.856 40.961 31.305 1.00 13.21 638 PHE C CA 1
ATOM 14514 C C . PHE C 1 615 ? 18.359 41.111 31.452 1.00 13.22 638 PHE C C 1
ATOM 14515 O O . PHE C 1 615 ? 19.079 41.237 30.440 1.00 13.32 638 PHE C O 1
ATOM 14523 N N . VAL C 1 616 ? 18.803 41.118 32.712 1.00 13.66 639 VAL C N 1
ATOM 14524 C CA . VAL C 1 616 ? 20.211 41.257 33.094 1.00 13.61 639 VAL C CA 1
ATOM 14525 C C . VAL C 1 616 ? 20.665 40.019 33.920 1.00 13.48 639 VAL C C 1
ATOM 14526 O O . VAL C 1 616 ? 19.824 39.215 34.394 1.00 12.60 639 VAL C O 1
ATOM 14530 N N . ASP C 1 617 ? 21.980 39.848 34.075 1.00 13.39 640 ASP C N 1
ATOM 14531 C CA . ASP C 1 617 ? 22.473 38.653 34.742 1.00 13.70 640 ASP C CA 1
ATOM 14532 C C . ASP C 1 617 ? 22.939 38.876 36.186 1.00 14.25 640 ASP C C 1
ATOM 14533 O O . ASP C 1 617 ? 23.513 37.990 36.806 1.00 14.06 640 ASP C O 1
ATOM 14538 N N . ARG C 1 618 ? 22.703 40.073 36.716 1.00 14.16 641 ARG C N 1
ATOM 14539 C CA . ARG C 1 618 ? 22.987 40.340 38.137 1.00 15.03 641 ARG C CA 1
ATOM 14540 C C . ARG C 1 618 ? 21.811 41.080 38.732 1.00 13.84 641 ARG C C 1
ATOM 14541 O O . ARG C 1 618 ? 21.207 41.912 38.049 1.00 14.14 641 ARG C O 1
ATOM 14549 N N . PRO C 1 619 ? 21.467 40.780 39.996 1.00 13.33 642 PRO C N 1
ATOM 14550 C CA . PRO C 1 619 ? 20.349 41.463 40.604 1.00 13.30 642 PRO C CA 1
ATOM 14551 C C . PRO C 1 619 ? 20.728 42.884 41.092 1.00 14.18 642 PRO C C 1
ATOM 14552 O O . PRO C 1 619 ? 21.918 43.183 41.373 1.00 14.76 642 PRO C O 1
ATOM 14556 N N . VAL C 1 620 ? 19.710 43.742 41.185 1.00 14.09 643 VAL C N 1
ATOM 14557 C CA . VAL C 1 620 ? 19.851 45.051 41.795 1.00 14.17 643 VAL C CA 1
ATOM 14558 C C . VAL C 1 620 ? 18.724 45.190 42.823 1.00 14.08 643 VAL C C 1
ATOM 14559 O O . VAL C 1 620 ? 17.626 45.605 42.505 1.00 13.40 643 VAL C O 1
ATOM 14563 N N . ILE C 1 621 ? 19.017 44.845 44.075 1.00 14.96 644 ILE C N 1
ATOM 14564 C CA . ILE C 1 621 ? 18.013 44.931 45.170 1.00 16.17 644 ILE C CA 1
ATOM 14565 C C . ILE C 1 621 ? 18.365 46.009 46.227 1.00 17.00 644 ILE C C 1
ATOM 14566 O O . ILE C 1 621 ? 17.599 46.248 47.189 1.00 16.83 644 ILE C O 1
ATOM 14571 N N . GLY C 1 622 ? 19.517 46.654 46.029 1.00 17.61 645 GLY C N 1
ATOM 14572 C CA . GLY C 1 622 ? 20.058 47.605 46.958 1.00 20.67 645 GLY C CA 1
ATOM 14573 C C . GLY C 1 622 ? 20.223 48.986 46.361 1.00 24.25 645 GLY C C 1
ATOM 14574 O O . GLY C 1 622 ? 21.198 49.682 46.665 1.00 23.39 645 GLY C O 1
ATOM 14575 N N . SER C 1 623 ? 19.259 49.408 45.544 1.00 24.98 646 SER C N 1
ATOM 14576 C CA . SER C 1 623 ? 19.353 50.731 44.934 1.00 29.48 646 SER C CA 1
ATOM 14577 C C . SER C 1 623 ? 19.229 51.826 45.982 1.00 32.01 646 SER C C 1
ATOM 14578 O O . SER C 1 623 ? 18.492 51.665 46.959 1.00 31.76 646 SER C O 1
ATOM 14581 N N . SER C 1 624 ? 19.949 52.928 45.761 1.00 34.43 647 SER C N 1
ATOM 14582 C CA . SER C 1 624 ? 19.922 54.095 46.634 1.00 37.60 647 SER C CA 1
ATOM 14583 C C . SER C 1 624 ? 18.515 54.677 46.740 1.00 38.97 647 SER C C 1
ATOM 14584 O O . SER C 1 624 ? 17.751 54.671 45.774 1.00 39.20 647 SER C O 1
ATOM 14587 N N . GLN D 1 6 ? 31.492 10.274 68.577 1.00 48.06 29 GLN D N 1
ATOM 14588 C CA . GLN D 1 6 ? 30.064 10.276 68.125 1.00 47.96 29 GLN D CA 1
ATOM 14589 C C . GLN D 1 6 ? 29.441 8.857 68.093 1.00 47.80 29 GLN D C 1
ATOM 14590 O O . GLN D 1 6 ? 28.325 8.668 68.594 1.00 50.61 29 GLN D O 1
ATOM 14596 N N . ARG D 1 7 ? 30.162 7.874 67.535 1.00 43.24 30 ARG D N 1
ATOM 14597 C CA . ARG D 1 7 ? 29.607 6.529 67.313 1.00 39.17 30 ARG D CA 1
ATOM 14598 C C . ARG D 1 7 ? 30.175 5.444 68.213 1.00 34.94 30 ARG D C 1
ATOM 14599 O O . ARG D 1 7 ? 31.385 5.281 68.324 1.00 33.73 30 ARG D O 1
ATOM 14607 N N . MET D 1 8 ? 29.280 4.685 68.835 1.00 33.79 31 MET D N 1
ATOM 14608 C CA . MET D 1 8 ? 29.664 3.716 69.873 1.00 32.95 31 MET D CA 1
ATOM 14609 C C . MET D 1 8 ? 28.969 2.378 69.659 1.00 28.92 31 MET D C 1
ATOM 14610 O O . MET D 1 8 ? 27.818 2.329 69.229 1.00 27.33 31 MET D O 1
ATOM 14615 N N . PHE D 1 9 ? 29.676 1.292 69.932 1.00 26.91 32 PHE D N 1
ATOM 14616 C CA . PHE D 1 9 ? 29.061 -0.029 69.967 1.00 25.94 32 PHE D CA 1
ATOM 14617 C C . PHE D 1 9 ? 29.672 -0.808 71.131 1.00 27.10 32 PHE D C 1
ATOM 14618 O O . PHE D 1 9 ? 30.894 -0.961 71.211 1.00 27.53 32 PHE D O 1
ATOM 14626 N N . GLU D 1 10 ? 28.818 -1.270 72.043 1.00 26.97 33 GLU D N 1
ATOM 14627 C CA . GLU D 1 10 ? 29.294 -1.879 73.272 1.00 27.28 33 GLU D CA 1
ATOM 14628 C C . GLU D 1 10 ? 28.413 -3.021 73.720 1.00 26.06 33 GLU D C 1
ATOM 14629 O O . GLU D 1 10 ? 27.254 -3.114 73.347 1.00 23.78 33 GLU D O 1
ATOM 14635 N N . ILE D 1 11 ? 28.972 -3.855 74.592 1.00 27.33 34 ILE D N 1
ATOM 14636 C CA . ILE D 1 11 ? 28.185 -4.790 75.389 1.00 28.47 34 ILE D CA 1
ATOM 14637 C C . ILE D 1 11 ? 27.705 -4.045 76.640 1.00 31.16 34 ILE D C 1
ATOM 14638 O O . ILE D 1 11 ? 28.517 -3.498 77.372 1.00 33.23 34 ILE D O 1
ATOM 14643 N N . ASP D 1 12 ? 26.394 -3.995 76.860 1.00 34.95 35 ASP D N 1
ATOM 14644 C CA . ASP D 1 12 ? 25.897 -3.589 78.176 1.00 38.85 35 ASP D CA 1
ATOM 14645 C C . ASP D 1 12 ? 25.513 -4.810 78.991 1.00 37.42 35 ASP D C 1
ATOM 14646 O O . ASP D 1 12 ? 24.630 -5.598 78.621 1.00 38.11 35 ASP D O 1
ATOM 14651 N N . TYR D 1 13 ? 26.232 -4.967 80.085 1.00 38.86 36 TYR D N 1
ATOM 14652 C CA . TYR D 1 13 ? 26.090 -6.108 80.971 1.00 40.03 36 TYR D CA 1
ATOM 14653 C C . TYR D 1 13 ? 24.870 -5.996 81.895 1.00 41.28 36 TYR D C 1
ATOM 14654 O O . TYR D 1 13 ? 24.596 -6.903 82.684 1.00 42.99 36 TYR D O 1
ATOM 14663 N N . SER D 1 14 ? 24.137 -4.892 81.770 1.00 41.96 37 SER D N 1
ATOM 14664 C CA . SER D 1 14 ? 22.984 -4.622 82.612 1.00 42.58 37 SER D CA 1
ATOM 14665 C C . SER D 1 14 ? 21.681 -5.076 81.960 1.00 42.60 37 SER D C 1
ATOM 14666 O O . SER D 1 14 ? 20.832 -5.668 82.621 1.00 42.23 37 SER D O 1
ATOM 14669 N N . ARG D 1 15 ? 21.516 -4.813 80.668 1.00 40.77 38 ARG D N 1
ATOM 14670 C CA . ARG D 1 15 ? 20.324 -5.300 79.978 1.00 40.21 38 ARG D CA 1
ATOM 14671 C C . ARG D 1 15 ? 20.605 -6.558 79.178 1.00 38.15 38 ARG D C 1
ATOM 14672 O O . ARG D 1 15 ? 19.796 -6.935 78.326 1.00 38.63 38 ARG D O 1
ATOM 14680 N N . ASP D 1 16 ? 21.736 -7.216 79.472 1.00 36.98 39 ASP D N 1
ATOM 14681 C CA . ASP D 1 16 ? 22.149 -8.456 78.793 1.00 33.49 39 ASP D CA 1
ATOM 14682 C C . ASP D 1 16 ? 22.035 -8.254 77.290 1.00 32.52 39 ASP D C 1
ATOM 14683 O O . ASP D 1 16 ? 21.363 -9.011 76.571 1.00 30.16 39 ASP D O 1
ATOM 14688 N N . SER D 1 17 ? 22.707 -7.203 76.838 1.00 32.42 40 SER D N 1
ATOM 14689 C CA . SER D 1 17 ? 22.419 -6.627 75.559 1.00 31.45 40 SER D CA 1
ATOM 14690 C C . SER D 1 17 ? 23.629 -5.981 74.914 1.00 29.68 40 SER D C 1
ATOM 14691 O O . SER D 1 17 ? 24.645 -5.739 75.558 1.00 31.79 40 SER D O 1
ATOM 14694 N N . PHE D 1 18 ? 23.475 -5.664 73.633 1.00 26.37 41 PHE D N 1
ATOM 14695 C CA . PHE D 1 18 ? 24.350 -4.736 72.976 1.00 22.91 41 PHE D CA 1
ATOM 14696 C C . PHE D 1 18 ? 23.735 -3.334 73.092 1.00 23.32 41 PHE D C 1
ATOM 14697 O O . PHE D 1 18 ? 22.505 -3.169 73.153 1.00 22.96 41 PHE D O 1
ATOM 14705 N N . LEU D 1 19 ? 24.593 -2.326 73.118 1.00 23.30 42 LEU D N 1
ATOM 14706 C CA . LEU D 1 19 ? 24.158 -0.946 72.951 1.00 23.37 42 LEU D CA 1
ATOM 14707 C C . LEU D 1 19 ? 24.826 -0.373 71.722 1.00 22.83 42 LEU D C 1
ATOM 14708 O O . LEU D 1 19 ? 26.047 -0.372 71.619 1.00 20.63 42 LEU D O 1
ATOM 14713 N N . LYS D 1 20 ? 24.017 0.130 70.803 1.00 22.46 43 LYS D N 1
ATOM 14714 C CA . LYS D 1 20 ? 24.539 0.764 69.610 1.00 23.67 43 LYS D CA 1
ATOM 14715 C C . LYS D 1 20 ? 24.162 2.241 69.700 1.00 24.54 43 LYS D C 1
ATOM 14716 O O . LYS D 1 20 ? 22.983 2.577 69.751 1.00 25.90 43 LYS D O 1
ATOM 14722 N N . ASP D 1 21 ? 25.166 3.111 69.786 1.00 24.69 44 ASP D N 1
ATOM 14723 C CA . ASP D 1 21 ? 24.943 4.522 70.053 1.00 26.48 44 ASP D CA 1
ATOM 14724 C C . ASP D 1 21 ? 24.017 4.715 71.262 1.00 27.45 44 ASP D C 1
ATOM 14725 O O . ASP D 1 21 ? 23.094 5.524 71.233 1.00 28.20 44 ASP D O 1
ATOM 14730 N N . GLY D 1 22 ? 24.279 3.927 72.307 1.00 27.84 45 GLY D N 1
ATOM 14731 C CA . GLY D 1 22 ? 23.579 4.032 73.596 1.00 29.95 45 GLY D CA 1
ATOM 14732 C C . GLY D 1 22 ? 22.156 3.506 73.603 1.00 31.17 45 GLY D C 1
ATOM 14733 O O . GLY D 1 22 ? 21.419 3.716 74.565 1.00 32.08 45 GLY D O 1
ATOM 14734 N N . GLN D 1 23 ? 21.775 2.821 72.531 1.00 30.25 46 GLN D N 1
ATOM 14735 C CA . GLN D 1 23 ? 20.441 2.225 72.348 1.00 32.24 46 GLN D CA 1
ATOM 14736 C C . GLN D 1 23 ? 20.486 0.692 72.370 1.00 29.82 46 GLN D C 1
ATOM 14737 O O . GLN D 1 23 ? 21.378 0.086 71.774 1.00 27.71 46 GLN D O 1
ATOM 14743 N N . PRO D 1 24 ? 19.522 0.057 73.050 1.00 29.42 47 PRO D N 1
ATOM 14744 C CA . PRO D 1 24 ? 19.388 -1.398 72.936 1.00 27.58 47 PRO D CA 1
ATOM 14745 C C . PRO D 1 24 ? 19.553 -1.858 71.499 1.00 25.22 47 PRO D C 1
ATOM 14746 O O . PRO D 1 24 ? 18.909 -1.320 70.610 1.00 25.26 47 PRO D O 1
ATOM 14750 N N . PHE D 1 25 ? 20.399 -2.849 71.256 1.00 22.66 48 PHE D N 1
ATOM 14751 C CA . PHE D 1 25 ? 20.511 -3.367 69.888 1.00 21.14 48 PHE D CA 1
ATOM 14752 C C . PHE D 1 25 ? 20.701 -4.890 69.896 1.00 19.40 48 PHE D C 1
ATOM 14753 O O . PHE D 1 25 ? 21.444 -5.414 70.695 1.00 18.34 48 PHE D O 1
ATOM 14761 N N . ARG D 1 26 ? 20.016 -5.579 68.994 1.00 17.81 49 ARG D N 1
ATOM 14762 C CA . ARG D 1 26 ? 20.183 -7.019 68.836 1.00 17.26 49 ARG D CA 1
ATOM 14763 C C . ARG D 1 26 ? 20.436 -7.298 67.353 1.00 16.39 49 ARG D C 1
ATOM 14764 O O . ARG D 1 26 ? 19.732 -6.752 66.506 1.00 17.07 49 ARG D O 1
ATOM 14772 N N . TYR D 1 27 ? 21.408 -8.148 67.034 1.00 14.49 50 TYR D N 1
ATOM 14773 C CA . TYR D 1 27 ? 21.645 -8.438 65.636 1.00 14.28 50 TYR D CA 1
ATOM 14774 C C . TYR D 1 27 ? 21.017 -9.732 65.147 1.00 13.83 50 TYR D C 1
ATOM 14775 O O . TYR D 1 27 ? 20.950 -10.735 65.874 1.00 13.60 50 TYR D O 1
ATOM 14784 N N . ILE D 1 28 ? 20.551 -9.676 63.907 1.00 13.28 51 ILE D N 1
ATOM 14785 C CA . ILE D 1 28 ? 20.021 -10.819 63.182 1.00 12.85 51 ILE D CA 1
ATOM 14786 C C . ILE D 1 28 ? 20.871 -10.820 61.899 1.00 12.35 51 ILE D C 1
ATOM 14787 O O . ILE D 1 28 ? 20.674 -10.003 61.007 1.00 11.67 51 ILE D O 1
ATOM 14792 N N . SER D 1 29 ? 21.815 -11.757 61.843 1.00 11.71 52 SER D N 1
ATOM 14793 C CA . SER D 1 29 ? 22.869 -11.763 60.854 1.00 11.20 52 SER D CA 1
ATOM 14794 C C . SER D 1 29 ? 22.836 -13.056 60.045 1.00 10.72 52 SER D C 1
ATOM 14795 O O . SER D 1 29 ? 22.171 -14.009 60.410 1.00 10.82 52 SER D O 1
ATOM 14798 N N . GLY D 1 30 ? 23.491 -13.019 58.891 1.00 10.03 53 GLY D N 1
ATOM 14799 C CA . GLY D 1 30 ? 23.619 -14.148 58.002 1.00 10.32 53 GLY D CA 1
ATOM 14800 C C . GLY D 1 30 ? 25.052 -14.196 57.558 1.00 9.98 53 GLY D C 1
ATOM 14801 O O . GLY D 1 30 ? 25.648 -13.156 57.264 1.00 10.17 53 GLY D O 1
ATOM 14802 N N . SER D 1 31 ? 25.605 -15.408 57.467 1.00 9.94 54 SER D N 1
ATOM 14803 C CA . SER D 1 31 ? 26.917 -15.610 56.881 1.00 9.70 54 SER D CA 1
ATOM 14804 C C . SER D 1 31 ? 26.918 -15.564 55.351 1.00 9.69 54 SER D C 1
ATOM 14805 O O . SER D 1 31 ? 26.112 -16.216 54.685 1.00 10.19 54 SER D O 1
ATOM 14808 N N . ILE D 1 32 ? 27.896 -14.826 54.826 1.00 9.70 55 ILE D N 1
ATOM 14809 C CA . ILE D 1 32 ? 28.204 -14.753 53.396 1.00 9.24 55 ILE D CA 1
ATOM 14810 C C . ILE D 1 32 ? 29.721 -14.640 53.318 1.00 9.15 55 ILE D C 1
ATOM 14811 O O . ILE D 1 32 ? 30.350 -13.813 54.001 1.00 9.53 55 ILE D O 1
ATOM 14816 N N . HIS D 1 33 ? 30.319 -15.556 52.576 1.00 9.39 56 HIS D N 1
ATOM 14817 C CA . HIS D 1 33 ? 31.772 -15.487 52.360 1.00 9.15 56 HIS D CA 1
ATOM 14818 C C . HIS D 1 33 ? 32.078 -14.836 51.025 1.00 8.97 56 HIS D C 1
ATOM 14819 O O . HIS D 1 33 ? 31.766 -15.391 49.938 1.00 8.90 56 HIS D O 1
ATOM 14826 N N . TYR D 1 34 ? 32.707 -13.657 51.077 1.00 8.54 57 TYR D N 1
ATOM 14827 C CA . TYR D 1 34 ? 33.056 -12.947 49.851 1.00 9.08 57 TYR D CA 1
ATOM 14828 C C . TYR D 1 34 ? 34.002 -13.771 48.956 1.00 8.95 57 TYR D C 1
ATOM 14829 O O . TYR D 1 34 ? 33.957 -13.629 47.745 1.00 9.39 57 TYR D O 1
ATOM 14838 N N . SER D 1 35 ? 34.792 -14.677 49.544 1.00 9.21 58 SER D N 1
ATOM 14839 C CA . SER D 1 35 ? 35.705 -15.507 48.758 1.00 9.13 58 SER D CA 1
ATOM 14840 C C . SER D 1 35 ? 34.961 -16.612 48.009 1.00 9.27 58 SER D C 1
ATOM 14841 O O . SER D 1 35 ? 35.569 -17.251 47.143 1.00 9.70 58 SER D O 1
ATOM 14844 N N . ARG D 1 36 ? 33.653 -16.807 48.305 1.00 8.45 59 ARG D N 1
ATOM 14845 C CA . ARG D 1 36 ? 32.822 -17.890 47.732 1.00 8.54 59 ARG D CA 1
ATOM 14846 C C . ARG D 1 36 ? 31.727 -17.372 46.792 1.00 8.52 59 ARG D C 1
ATOM 14847 O O . ARG D 1 36 ? 30.972 -18.152 46.227 1.00 9.09 59 ARG D O 1
ATOM 14855 N N . VAL D 1 37 ? 31.717 -16.047 46.554 1.00 8.87 60 VAL D N 1
ATOM 14856 C CA . VAL D 1 37 ? 30.739 -15.399 45.684 1.00 8.77 60 VAL D CA 1
ATOM 14857 C C . VAL D 1 37 ? 31.499 -14.433 44.766 1.00 9.11 60 VAL D C 1
ATOM 14858 O O . VAL D 1 37 ? 32.240 -13.616 45.266 1.00 8.71 60 VAL D O 1
ATOM 14862 N N . PRO D 1 38 ? 31.376 -14.550 43.414 1.00 9.36 61 PRO D N 1
ATOM 14863 C CA . PRO D 1 38 ? 32.071 -13.530 42.602 1.00 9.66 61 PRO D CA 1
ATOM 14864 C C . PRO D 1 38 ? 31.646 -12.119 43.015 1.00 9.79 61 PRO D C 1
ATOM 14865 O O . PRO D 1 38 ? 30.468 -11.914 43.291 1.00 10.10 61 PRO D O 1
ATOM 14869 N N . ARG D 1 39 ? 32.574 -11.168 43.033 1.00 9.94 62 ARG D N 1
ATOM 14870 C CA . ARG D 1 39 ? 32.257 -9.774 43.301 1.00 9.46 62 ARG D CA 1
ATOM 14871 C C . ARG D 1 39 ? 31.139 -9.259 42.420 1.00 9.57 62 ARG D C 1
ATOM 14872 O O . ARG D 1 39 ? 30.344 -8.410 42.851 1.00 9.72 62 ARG D O 1
ATOM 14880 N N . PHE D 1 40 ? 31.088 -9.750 41.175 1.00 9.55 63 PHE D N 1
ATOM 14881 C CA . PHE D 1 40 ? 29.990 -9.442 40.246 1.00 9.50 63 PHE D CA 1
ATOM 14882 C C . PHE D 1 40 ? 28.666 -9.620 40.935 1.00 9.62 63 PHE D C 1
ATOM 14883 O O . PHE D 1 40 ? 27.732 -8.886 40.633 1.00 10.01 63 PHE D O 1
ATOM 14891 N N . TYR D 1 41 ? 28.571 -10.616 41.823 1.00 9.25 64 TYR D N 1
ATOM 14892 C CA . TYR D 1 41 ? 27.286 -10.886 42.534 1.00 9.46 64 TYR D CA 1
ATOM 14893 C C . TYR D 1 41 ? 27.178 -10.414 43.988 1.00 9.31 64 TYR D C 1
ATOM 14894 O O . TYR D 1 41 ? 26.172 -10.649 44.631 1.00 9.39 64 TYR D O 1
ATOM 14903 N N . TRP D 1 42 ? 28.231 -9.802 44.533 1.00 9.12 65 TRP D N 1
ATOM 14904 C CA . TRP D 1 42 ? 28.150 -9.290 45.936 1.00 9.05 65 TRP D CA 1
ATOM 14905 C C . TRP D 1 42 ? 26.934 -8.459 46.252 1.00 9.40 65 TRP D C 1
ATOM 14906 O O . TRP D 1 42 ? 26.261 -8.723 47.273 1.00 9.62 65 TRP D O 1
ATOM 14917 N N . LYS D 1 43 ? 26.588 -7.491 45.383 1.00 9.82 66 LYS D N 1
ATOM 14918 C CA . LYS D 1 43 ? 25.497 -6.596 45.727 1.00 10.83 66 LYS D CA 1
ATOM 14919 C C . LYS D 1 43 ? 24.182 -7.361 45.672 1.00 10.81 66 LYS D C 1
ATOM 14920 O O . LYS D 1 43 ? 23.336 -7.191 46.545 1.00 10.51 66 LYS D O 1
ATOM 14926 N N . ASP D 1 44 ? 24.015 -8.207 44.649 1.00 10.78 67 ASP D N 1
ATOM 14927 C CA . ASP D 1 44 ? 22.836 -9.096 44.582 1.00 11.50 67 ASP D CA 1
ATOM 14928 C C . ASP D 1 44 ? 22.648 -9.885 45.884 1.00 11.26 67 ASP D C 1
ATOM 14929 O O . ASP D 1 44 ? 21.565 -9.855 46.489 1.00 12.09 67 ASP D O 1
ATOM 14934 N N . ARG D 1 45 ? 23.691 -10.579 46.333 1.00 10.70 68 ARG D N 1
ATOM 14935 C CA . ARG D 1 45 ? 23.507 -11.441 47.495 1.00 10.66 68 ARG D CA 1
ATOM 14936 C C . ARG D 1 45 ? 23.246 -10.598 48.726 1.00 10.14 68 ARG D C 1
ATOM 14937 O O . ARG D 1 45 ? 22.374 -10.913 49.494 1.00 10.32 68 ARG D O 1
ATOM 14945 N N . LEU D 1 46 ? 24.004 -9.523 48.906 1.00 10.67 69 LEU D N 1
ATOM 14946 C CA . LEU D 1 46 ? 23.831 -8.688 50.104 1.00 10.54 69 LEU D CA 1
ATOM 14947 C C . LEU D 1 46 ? 22.449 -8.026 50.153 1.00 11.19 69 LEU D C 1
ATOM 14948 O O . LEU D 1 46 ? 21.853 -7.916 51.246 1.00 10.93 69 LEU D O 1
ATOM 14953 N N . LEU D 1 47 ? 21.931 -7.593 48.981 1.00 11.03 70 LEU D N 1
ATOM 14954 C CA . LEU D 1 47 ? 20.620 -6.972 48.944 1.00 11.57 70 LEU D CA 1
ATOM 14955 C C . LEU D 1 47 ? 19.528 -7.995 49.211 1.00 11.37 70 LEU D C 1
ATOM 14956 O O . LEU D 1 47 ? 18.592 -7.686 49.940 1.00 12.07 70 LEU D O 1
ATOM 14961 N N . LYS D 1 48 ? 19.674 -9.214 48.684 1.00 10.71 71 LYS D N 1
ATOM 14962 C CA . LYS D 1 48 ? 18.757 -10.298 49.016 1.00 10.73 71 LYS D CA 1
ATOM 14963 C C . LYS D 1 48 ? 18.754 -10.575 50.531 1.00 11.10 71 LYS D C 1
ATOM 14964 O O . LYS D 1 48 ? 17.698 -10.779 51.146 1.00 11.40 71 LYS D O 1
ATOM 14970 N N . MET D 1 49 ? 19.953 -10.573 51.121 1.00 11.25 72 MET D N 1
ATOM 14971 C CA . MET D 1 49 ? 20.069 -10.674 52.595 1.00 11.51 72 MET D CA 1
ATOM 14972 C C . MET D 1 49 ? 19.380 -9.558 53.364 1.00 12.30 72 MET D C 1
ATOM 14973 O O . MET D 1 49 ? 18.629 -9.828 54.306 1.00 12.26 72 MET D O 1
ATOM 14978 N N . LYS D 1 50 ? 19.652 -8.315 52.983 1.00 12.31 73 LYS D N 1
ATOM 14979 C CA . LYS D 1 50 ? 18.934 -7.142 53.549 1.00 13.35 73 LYS D CA 1
ATOM 14980 C C . LYS D 1 50 ? 17.406 -7.278 53.422 1.00 13.30 73 LYS D C 1
ATOM 14981 O O . LYS D 1 50 ? 16.681 -6.962 54.357 1.00 13.79 73 LYS D O 1
ATOM 14987 N N . MET D 1 51 ? 16.922 -7.741 52.266 1.00 13.00 74 MET D N 1
ATOM 14988 C CA . MET D 1 51 ? 15.469 -7.829 52.046 1.00 13.90 74 MET D CA 1
ATOM 14989 C C . MET D 1 51 ? 14.844 -8.911 52.885 1.00 13.86 74 MET D C 1
ATOM 14990 O O . MET D 1 51 ? 13.623 -8.954 53.006 1.00 13.61 74 MET D O 1
ATOM 14995 N N . ALA D 1 52 ? 15.674 -9.800 53.436 1.00 14.13 75 ALA D N 1
ATOM 14996 C CA . ALA D 1 52 ? 15.192 -10.901 54.291 1.00 14.96 75 ALA D CA 1
ATOM 14997 C C . ALA D 1 52 ? 14.896 -10.404 55.712 1.00 15.45 75 ALA D C 1
ATOM 14998 O O . ALA D 1 52 ? 14.196 -11.073 56.504 1.00 15.97 75 ALA D O 1
ATOM 15000 N N . GLY D 1 53 ? 15.428 -9.227 56.037 1.00 15.30 76 GLY D N 1
ATOM 15001 C CA . GLY D 1 53 ? 15.236 -8.637 57.372 1.00 15.43 76 GLY D CA 1
ATOM 15002 C C . GLY D 1 53 ? 16.478 -8.733 58.254 1.00 15.22 76 GLY D C 1
ATOM 15003 O O . GLY D 1 53 ? 16.441 -8.401 59.440 1.00 15.51 76 GLY D O 1
ATOM 15004 N N . LEU D 1 54 ? 17.587 -9.180 57.675 1.00 14.39 77 LEU D N 1
ATOM 15005 C CA . LEU D 1 54 ? 18.852 -9.215 58.421 1.00 13.83 77 LEU D CA 1
ATOM 15006 C C . LEU D 1 54 ? 19.300 -7.770 58.593 1.00 14.07 77 LEU D C 1
ATOM 15007 O O . LEU D 1 54 ? 19.129 -6.951 57.680 1.00 14.16 77 LEU D O 1
ATOM 15012 N N . ASN D 1 55 ? 19.878 -7.468 59.744 1.00 13.89 78 ASN D N 1
ATOM 15013 C CA . ASN D 1 55 ? 20.424 -6.124 59.982 1.00 13.71 78 ASN D CA 1
ATOM 15014 C C . ASN D 1 55 ? 21.951 -6.167 60.000 1.00 13.07 78 ASN D C 1
ATOM 15015 O O . ASN D 1 55 ? 22.612 -5.145 60.191 1.00 12.60 78 ASN D O 1
ATOM 15020 N N . ALA D 1 56 ? 22.484 -7.367 59.790 1.00 12.52 79 ALA D N 1
ATOM 15021 C CA . ALA D 1 56 ? 23.954 -7.576 59.744 1.00 11.54 79 ALA D CA 1
ATOM 15022 C C . ALA D 1 56 ? 24.354 -8.762 58.871 1.00 11.13 79 ALA D C 1
ATOM 15023 O O . ALA D 1 56 ? 23.513 -9.642 58.570 1.00 10.89 79 ALA D O 1
ATOM 15025 N N A ILE D 1 57 ? 25.613 -8.784 58.409 0.50 10.79 80 ILE D N 1
ATOM 15026 N N B ILE D 1 57 ? 25.626 -8.780 58.457 0.50 10.59 80 ILE D N 1
ATOM 15027 C CA A ILE D 1 57 ? 26.182 -10.015 57.831 0.50 10.53 80 ILE D CA 1
ATOM 15028 C CA B ILE D 1 57 ? 26.215 -9.966 57.843 0.50 10.20 80 ILE D CA 1
ATOM 15029 C C A ILE D 1 57 ? 27.476 -10.332 58.547 0.50 10.13 80 ILE D C 1
ATOM 15030 C C B ILE D 1 57 ? 27.423 -10.361 58.670 0.50 9.97 80 ILE D C 1
ATOM 15031 O O A ILE D 1 57 ? 28.097 -9.430 59.094 0.50 10.19 80 ILE D O 1
ATOM 15032 O O B ILE D 1 57 ? 27.930 -9.546 59.423 0.50 10.23 80 ILE D O 1
ATOM 15041 N N . GLN D 1 58 ? 27.859 -11.614 58.524 1.00 9.66 81 GLN D N 1
ATOM 15042 C CA . GLN D 1 58 ? 29.080 -12.118 59.121 1.00 9.23 81 GLN D CA 1
ATOM 15043 C C . GLN D 1 58 ? 29.918 -12.803 58.061 1.00 8.94 81 GLN D C 1
ATOM 15044 O O . GLN D 1 58 ? 29.371 -13.499 57.171 1.00 8.96 81 GLN D O 1
ATOM 15050 N N . THR D 1 59 ? 31.243 -12.648 58.138 1.00 8.82 82 THR D N 1
ATOM 15051 C CA . THR D 1 59 ? 32.123 -13.131 57.112 1.00 9.19 82 THR D CA 1
ATOM 15052 C C . THR D 1 59 ? 33.493 -13.522 57.662 1.00 9.51 82 THR D C 1
ATOM 15053 O O . THR D 1 59 ? 33.943 -13.016 58.702 1.00 10.06 82 THR D O 1
ATOM 15057 N N . TYR D 1 60 ? 34.123 -14.464 56.971 1.00 9.74 83 TYR D N 1
ATOM 15058 C CA . TYR D 1 60 ? 35.473 -14.894 57.312 1.00 9.92 83 TYR D CA 1
ATOM 15059 C C . TYR D 1 60 ? 36.490 -14.216 56.391 1.00 10.21 83 TYR D C 1
ATOM 15060 O O . TYR D 1 60 ? 36.224 -13.999 55.218 1.00 10.11 83 TYR D O 1
ATOM 15069 N N . VAL D 1 61 ? 37.676 -13.945 56.914 1.00 10.37 84 VAL D N 1
ATOM 15070 C CA . VAL D 1 61 ? 38.769 -13.455 56.045 1.00 10.05 84 VAL D CA 1
ATOM 15071 C C . VAL D 1 61 ? 39.722 -14.639 55.906 1.00 9.91 84 VAL D C 1
ATOM 15072 O O . VAL D 1 61 ? 40.386 -15.014 56.879 1.00 9.99 84 VAL D O 1
ATOM 15076 N N . PRO D 1 62 ? 39.728 -15.301 54.745 1.00 9.62 85 PRO D N 1
ATOM 15077 C CA . PRO D 1 62 ? 40.699 -16.393 54.574 1.00 9.90 85 PRO D CA 1
ATOM 15078 C C . PRO D 1 62 ? 42.102 -15.839 54.278 1.00 10.15 85 PRO D C 1
ATOM 15079 O O . PRO D 1 62 ? 42.334 -15.236 53.215 1.00 10.90 85 PRO D O 1
ATOM 15083 N N . TRP D 1 63 ? 43.028 -16.059 55.204 1.00 10.31 86 TRP D N 1
ATOM 15084 C CA . TRP D 1 63 ? 44.417 -15.566 55.076 1.00 10.49 86 TRP D CA 1
ATOM 15085 C C . TRP D 1 63 ? 45.061 -16.032 53.779 1.00 10.68 86 TRP D C 1
ATOM 15086 O O . TRP D 1 63 ? 45.675 -15.231 53.030 1.00 10.15 86 TRP D O 1
ATOM 15097 N N . ASN D 1 64 ? 44.884 -17.318 53.448 1.00 10.88 87 ASN D N 1
ATOM 15098 C CA . ASN D 1 64 ? 45.514 -17.893 52.256 1.00 11.63 87 ASN D CA 1
ATOM 15099 C C . ASN D 1 64 ? 44.915 -17.339 50.931 1.00 12.02 87 ASN D C 1
ATOM 15100 O O . ASN D 1 64 ? 45.592 -17.361 49.914 1.00 12.16 87 ASN D O 1
ATOM 15105 N N . PHE D 1 65 ? 43.715 -16.760 51.007 1.00 12.08 88 PHE D N 1
ATOM 15106 C CA . PHE D 1 65 ? 43.056 -16.096 49.848 1.00 12.10 88 PHE D CA 1
ATOM 15107 C C . PHE D 1 65 ? 43.691 -14.728 49.594 1.00 12.84 88 PHE D C 1
ATOM 15108 O O . PHE D 1 65 ? 43.675 -14.241 48.446 1.00 13.48 88 PHE D O 1
ATOM 15116 N N . HIS D 1 66 ? 44.288 -14.141 50.629 1.00 13.30 89 HIS D N 1
ATOM 15117 C CA . HIS D 1 66 ? 44.923 -12.809 50.536 1.00 13.37 89 HIS D CA 1
ATOM 15118 C C . HIS D 1 66 ? 46.432 -12.766 50.592 1.00 14.38 89 HIS D C 1
ATOM 15119 O O . HIS D 1 66 ? 47.032 -11.793 50.155 1.00 13.15 89 HIS D O 1
ATOM 15126 N N . GLU D 1 67 ? 47.069 -13.788 51.170 1.00 15.71 90 GLU D N 1
ATOM 15127 C CA . GLU D 1 67 ? 48.529 -13.856 51.181 1.00 17.48 90 GLU D CA 1
ATOM 15128 C C . GLU D 1 67 ? 49.049 -15.213 50.637 1.00 18.96 90 GLU D C 1
ATOM 15129 O O . GLU D 1 67 ? 49.527 -16.068 51.402 1.00 18.60 90 GLU D O 1
ATOM 15135 N N . PRO D 1 68 ? 48.959 -15.404 49.316 1.00 20.04 91 PRO D N 1
ATOM 15136 C CA . PRO D 1 68 ? 49.366 -16.638 48.670 1.00 21.37 91 PRO D CA 1
ATOM 15137 C C . PRO D 1 68 ? 50.857 -16.977 48.854 1.00 22.19 91 PRO D C 1
ATOM 15138 O O . PRO D 1 68 ? 51.184 -18.142 48.828 1.00 25.17 91 PRO D O 1
ATOM 15142 N N . TRP D 1 69 ? 51.720 -15.966 49.028 1.00 22.33 92 TRP D N 1
ATOM 15143 C CA . TRP D 1 69 ? 53.138 -16.123 49.373 1.00 23.12 92 TRP D CA 1
ATOM 15144 C C . TRP D 1 69 ? 53.562 -15.036 50.332 1.00 22.78 92 TRP D C 1
ATOM 15145 O O . TRP D 1 69 ? 52.970 -13.943 50.342 1.00 21.85 92 TRP D O 1
ATOM 15156 N N . PRO D 1 70 ? 54.588 -15.294 51.162 1.00 22.89 93 PRO D N 1
ATOM 15157 C CA . PRO D 1 70 ? 54.900 -14.245 52.140 1.00 23.83 93 PRO D CA 1
ATOM 15158 C C . PRO D 1 70 ? 55.192 -12.886 51.482 1.00 24.21 93 PRO D C 1
ATOM 15159 O O . PRO D 1 70 ? 55.985 -12.802 50.542 1.00 24.46 93 PRO D O 1
ATOM 15163 N N . GLY D 1 71 ? 54.501 -11.851 51.956 1.00 24.49 94 GLY D N 1
ATOM 15164 C CA . GLY D 1 71 ? 54.633 -10.496 51.425 1.00 26.66 94 GLY D CA 1
ATOM 15165 C C . GLY D 1 71 ? 54.084 -10.277 50.022 1.00 26.44 94 GLY D C 1
ATOM 15166 O O . GLY D 1 71 ? 54.389 -9.271 49.385 1.00 29.28 94 GLY D O 1
ATOM 15167 N N . GLN D 1 72 ? 53.282 -11.214 49.536 1.00 25.33 95 GLN D N 1
ATOM 15168 C CA . GLN D 1 72 ? 52.597 -11.055 48.253 1.00 25.09 95 GLN D CA 1
ATOM 15169 C C . GLN D 1 72 ? 51.083 -11.079 48.501 1.00 24.34 95 GLN D C 1
ATOM 15170 O O . GLN D 1 72 ? 50.527 -12.100 48.908 1.00 24.21 95 GLN D O 1
ATOM 15176 N N . TYR D 1 73 ? 50.435 -9.938 48.280 1.00 21.76 96 TYR D N 1
ATOM 15177 C CA . TYR D 1 73 ? 49.067 -9.729 48.755 1.00 20.40 96 TYR D CA 1
ATOM 15178 C C . TYR D 1 73 ? 48.089 -9.588 47.612 1.00 19.25 96 TYR D C 1
ATOM 15179 O O . TYR D 1 73 ? 48.445 -9.088 46.546 1.00 18.90 96 TYR D O 1
ATOM 15188 N N . GLN D 1 74 ? 46.861 -10.046 47.856 1.00 17.39 97 GLN D N 1
ATOM 15189 C CA . GLN D 1 74 ? 45.749 -9.910 46.883 1.00 16.84 97 GLN D CA 1
ATOM 15190 C C . GLN D 1 74 ? 44.578 -9.228 47.586 1.00 15.63 97 GLN D C 1
ATOM 15191 O O . GLN D 1 74 ? 43.957 -9.797 48.508 1.00 14.12 97 GLN D O 1
ATOM 15197 N N . PHE D 1 75 ? 44.331 -7.972 47.240 1.00 15.17 98 PHE D N 1
ATOM 15198 C CA . PHE D 1 75 ? 43.217 -7.236 47.854 1.00 14.66 98 PHE D CA 1
ATOM 15199 C C . PHE D 1 75 ? 42.367 -6.521 46.798 1.00 15.15 98 PHE D C 1
ATOM 15200 O O . PHE D 1 75 ? 41.640 -5.588 47.129 1.00 14.27 98 PHE D O 1
ATOM 15208 N N . SER D 1 76 ? 42.496 -6.943 45.544 1.00 15.45 99 SER D N 1
ATOM 15209 C CA . SER D 1 76 ? 41.789 -6.298 44.407 1.00 16.46 99 SER D CA 1
ATOM 15210 C C . SER D 1 76 ? 40.726 -7.190 43.787 1.00 15.63 99 SER D C 1
ATOM 15211 O O . SER D 1 76 ? 40.827 -8.416 43.821 1.00 14.41 99 SER D O 1
ATOM 15214 N N . GLU D 1 77 ? 39.708 -6.565 43.188 1.00 15.23 100 GLU D N 1
ATOM 15215 C CA . GLU D 1 77 ? 38.685 -7.318 42.446 1.00 15.93 100 GLU D CA 1
ATOM 15216 C C . GLU D 1 77 ? 37.983 -8.295 43.394 1.00 14.84 100 GLU D C 1
ATOM 15217 O O . GLU D 1 77 ? 37.411 -7.848 44.381 1.00 14.32 100 GLU D O 1
ATOM 15223 N N . ASP D 1 78 ? 38.037 -9.594 43.104 1.00 13.56 101 ASP D N 1
ATOM 15224 C CA . ASP D 1 78 ? 37.319 -10.610 43.889 1.00 13.50 101 ASP D CA 1
ATOM 15225 C C . ASP D 1 78 ? 37.892 -10.784 45.255 1.00 12.41 101 ASP D C 1
ATOM 15226 O O . ASP D 1 78 ? 37.282 -11.435 46.111 1.00 11.17 101 ASP D O 1
ATOM 15231 N N . HIS D 1 79 ? 39.102 -10.266 45.442 1.00 11.85 102 HIS D N 1
ATOM 15232 C CA . HIS D 1 79 ? 39.780 -10.343 46.748 1.00 11.57 102 HIS D CA 1
ATOM 15233 C C . HIS D 1 79 ? 39.653 -9.063 47.548 1.00 11.47 102 HIS D C 1
ATOM 15234 O O . HIS D 1 79 ? 40.340 -8.892 48.559 1.00 11.34 102 HIS D O 1
ATOM 15241 N N . ASP D 1 80 ? 38.804 -8.131 47.103 1.00 11.86 103 ASP D N 1
ATOM 15242 C CA . ASP D 1 80 ? 38.721 -6.809 47.743 1.00 12.03 103 ASP D CA 1
ATOM 15243 C C . ASP D 1 80 ? 37.777 -6.795 48.957 1.00 12.09 103 ASP D C 1
ATOM 15244 O O . ASP D 1 80 ? 36.651 -6.315 48.890 1.00 11.38 103 ASP D O 1
ATOM 15249 N N . VAL D 1 81 ? 38.243 -7.380 50.049 1.00 11.42 104 VAL D N 1
ATOM 15250 C CA . VAL D 1 81 ? 37.460 -7.428 51.279 1.00 11.93 104 VAL D CA 1
ATOM 15251 C C . VAL D 1 81 ? 37.035 -6.029 51.783 1.00 12.23 104 VAL D C 1
ATOM 15252 O O . VAL D 1 81 ? 35.916 -5.866 52.291 1.00 11.77 104 VAL D O 1
ATOM 15256 N N . GLU D 1 82 ? 37.893 -5.012 51.631 1.00 13.11 105 GLU D N 1
ATOM 15257 C CA . GLU D 1 82 ? 37.551 -3.685 52.125 1.00 13.54 105 GLU D CA 1
ATOM 15258 C C . GLU D 1 82 ? 36.354 -3.170 51.318 1.00 13.18 105 GLU D C 1
ATOM 15259 O O . GLU D 1 82 ? 35.434 -2.636 51.880 1.00 12.88 105 GLU D O 1
ATOM 15265 N N . TYR D 1 83 ? 36.387 -3.328 49.996 1.00 12.49 106 TYR D N 1
ATOM 15266 C CA . TYR D 1 83 ? 35.220 -2.968 49.187 1.00 13.01 106 TYR D CA 1
ATOM 15267 C C . TYR D 1 83 ? 33.938 -3.730 49.590 1.00 11.90 106 TYR D C 1
ATOM 15268 O O . TYR D 1 83 ? 32.836 -3.132 49.679 1.00 11.86 106 TYR D O 1
ATOM 15277 N N . PHE D 1 84 ? 34.070 -5.035 49.795 1.00 11.06 107 PHE D N 1
ATOM 15278 C CA . PHE D 1 84 ? 32.941 -5.881 50.205 1.00 10.40 107 PHE D CA 1
ATOM 15279 C C . PHE D 1 84 ? 32.301 -5.302 51.497 1.00 10.78 107 PHE D C 1
ATOM 15280 O O . PHE D 1 84 ? 31.066 -5.226 51.607 1.00 10.72 107 PHE D O 1
ATOM 15288 N N . LEU D 1 85 ? 33.130 -4.880 52.453 1.00 11.02 108 LEU D N 1
ATOM 15289 C CA . LEU D 1 85 ? 32.616 -4.299 53.718 1.00 11.36 108 LEU D CA 1
ATOM 15290 C C . LEU D 1 85 ? 31.970 -2.938 53.514 1.00 11.95 108 LEU D C 1
ATOM 15291 O O . LEU D 1 85 ? 30.904 -2.678 54.091 1.00 12.35 108 LEU D O 1
ATOM 15296 N N . ARG D 1 86 ? 32.582 -2.084 52.689 1.00 13.27 109 ARG D N 1
ATOM 15297 C CA . ARG D 1 86 ? 31.981 -0.768 52.356 1.00 13.74 109 ARG D CA 1
ATOM 15298 C C . ARG D 1 86 ? 30.649 -0.961 51.633 1.00 13.47 109 ARG D C 1
ATOM 15299 O O . ARG D 1 86 ? 29.732 -0.155 51.797 1.00 13.37 109 ARG D O 1
ATOM 15307 N N . LEU D 1 87 ? 30.540 -2.029 50.837 1.00 12.88 110 LEU D N 1
ATOM 15308 C CA . LEU D 1 87 ? 29.284 -2.298 50.105 1.00 13.08 110 LEU D CA 1
ATOM 15309 C C . LEU D 1 87 ? 28.145 -2.698 51.073 1.00 13.23 110 LEU D C 1
ATOM 15310 O O . LEU D 1 87 ? 27.001 -2.209 50.971 1.00 12.73 110 LEU D O 1
ATOM 15315 N N . ALA D 1 88 ? 28.472 -3.590 52.004 1.00 13.63 111 ALA D N 1
ATOM 15316 C CA . ALA D 1 88 ? 27.544 -3.955 53.065 1.00 14.22 111 ALA D CA 1
ATOM 15317 C C . ALA D 1 88 ? 27.051 -2.693 53.784 1.00 15.12 111 ALA D C 1
ATOM 15318 O O . ALA D 1 88 ? 25.854 -2.517 54.005 1.00 15.09 111 ALA D O 1
ATOM 15320 N N . HIS D 1 89 ? 27.990 -1.821 54.146 1.00 16.65 112 HIS D N 1
ATOM 15321 C CA . HIS D 1 89 ? 27.690 -0.577 54.853 1.00 19.00 112 HIS D CA 1
ATOM 15322 C C . HIS D 1 89 ? 26.772 0.336 54.085 1.00 19.99 112 HIS D C 1
ATOM 15323 O O . HIS D 1 89 ? 25.849 0.905 54.653 1.00 20.01 112 HIS D O 1
ATOM 15330 N N . GLU D 1 90 ? 27.068 0.508 52.796 1.00 19.78 113 GLU D N 1
ATOM 15331 C CA . GLU D 1 90 ? 26.202 1.196 51.832 1.00 21.22 113 GLU D CA 1
ATOM 15332 C C . GLU D 1 90 ? 24.769 0.693 51.835 1.00 19.49 113 GLU D C 1
ATOM 15333 O O . GLU D 1 90 ? 23.838 1.496 51.769 1.00 19.59 113 GLU D O 1
ATOM 15339 N N . LEU D 1 91 ? 24.607 -0.627 51.905 1.00 18.02 114 LEU D N 1
ATOM 15340 C CA . LEU D 1 91 ? 23.311 -1.298 51.924 1.00 18.78 114 LEU D CA 1
ATOM 15341 C C . LEU D 1 91 ? 22.559 -1.245 53.269 1.00 19.60 114 LEU D C 1
ATOM 15342 O O . LEU D 1 91 ? 21.432 -1.756 53.388 1.00 21.00 114 LEU D O 1
ATOM 15347 N N . GLY D 1 92 ? 23.177 -0.600 54.253 1.00 19.58 115 GLY D N 1
ATOM 15348 C CA . GLY D 1 92 ? 22.624 -0.492 55.611 1.00 18.93 115 GLY D CA 1
ATOM 15349 C C . GLY D 1 92 ? 22.807 -1.729 56.476 1.00 19.13 115 GLY D C 1
ATOM 15350 O O . GLY D 1 92 ? 22.026 -1.968 57.405 1.00 21.61 115 GLY D O 1
ATOM 15351 N N . LEU D 1 93 ? 23.808 -2.540 56.158 1.00 15.99 116 LEU D N 1
ATOM 15352 C CA . LEU D 1 93 ? 24.100 -3.749 56.930 1.00 14.46 116 LEU D CA 1
ATOM 15353 C C . LEU D 1 93 ? 25.287 -3.496 57.862 1.00 14.58 116 LEU D C 1
ATOM 15354 O O . LEU D 1 93 ? 26.261 -2.884 57.465 1.00 15.17 116 LEU D O 1
ATOM 15359 N N . LEU D 1 94 ? 25.192 -3.968 59.106 1.00 13.49 117 LEU D N 1
ATOM 15360 C CA . LEU D 1 94 ? 26.371 -4.008 59.970 1.00 13.84 117 LEU D CA 1
ATOM 15361 C C . LEU D 1 94 ? 27.164 -5.277 59.659 1.00 13.07 117 LEU D C 1
ATOM 15362 O O . LEU D 1 94 ? 26.684 -6.155 58.930 1.00 12.62 117 LEU D O 1
ATOM 15367 N N . VAL D 1 95 ? 28.393 -5.355 60.169 1.00 12.70 118 VAL D N 1
ATOM 15368 C CA . VAL D 1 95 ? 29.259 -6.485 59.890 1.00 12.42 118 VAL D CA 1
ATOM 15369 C C . VAL D 1 95 ? 29.847 -7.064 61.162 1.00 12.41 118 VAL D C 1
ATOM 15370 O O . VAL D 1 95 ? 30.367 -6.330 61.974 1.00 12.58 118 VAL D O 1
ATOM 15374 N N . ILE D 1 96 ? 29.771 -8.389 61.276 1.00 11.95 119 ILE D N 1
ATOM 15375 C CA . ILE D 1 96 ? 30.508 -9.184 62.242 1.00 11.88 119 ILE D CA 1
ATOM 15376 C C . ILE D 1 96 ? 31.714 -9.787 61.492 1.00 11.90 119 ILE D C 1
ATOM 15377 O O . ILE D 1 96 ? 31.551 -10.619 60.588 1.00 12.27 119 ILE D O 1
ATOM 15382 N N . LEU D 1 97 ? 32.922 -9.330 61.837 1.00 12.57 120 LEU D N 1
ATOM 15383 C CA . LEU D 1 97 ? 34.138 -9.743 61.125 1.00 12.12 120 LEU D CA 1
ATOM 15384 C C . LEU D 1 97 ? 34.809 -10.900 61.776 1.00 11.61 120 LEU D C 1
ATOM 15385 O O . LEU D 1 97 ? 34.992 -10.898 62.977 1.00 11.81 120 LEU D O 1
ATOM 15390 N N . ARG D 1 98 ? 35.167 -11.904 60.998 1.00 11.69 121 ARG D N 1
ATOM 15391 C CA . ARG D 1 98 ? 35.874 -13.054 61.582 1.00 11.95 121 ARG D CA 1
ATOM 15392 C C . ARG D 1 98 ? 37.180 -13.269 60.821 1.00 11.53 121 ARG D C 1
ATOM 15393 O O . ARG D 1 98 ? 37.213 -14.024 59.851 1.00 11.35 121 ARG D O 1
ATOM 15401 N N . PRO D 1 99 ? 38.249 -12.582 61.267 1.00 12.06 122 PRO D N 1
ATOM 15402 C CA . PRO D 1 99 ? 39.506 -12.536 60.511 1.00 12.56 122 PRO D CA 1
ATOM 15403 C C . PRO D 1 99 ? 40.474 -13.678 60.875 1.00 12.69 122 PRO D C 1
ATOM 15404 O O . PRO D 1 99 ? 41.574 -13.727 60.370 1.00 13.93 122 PRO D O 1
ATOM 15408 N N . GLY D 1 100 ? 40.073 -14.552 61.777 1.00 12.35 123 GLY D N 1
ATOM 15409 C CA . GLY D 1 100 ? 40.867 -15.730 62.056 1.00 11.70 123 GLY D CA 1
ATOM 15410 C C . GLY D 1 100 ? 41.957 -15.526 63.078 1.00 12.56 123 GLY D C 1
ATOM 15411 O O . GLY D 1 100 ? 41.684 -14.990 64.164 1.00 12.53 123 GLY D O 1
ATOM 15412 N N . PRO D 1 101 ? 43.225 -15.886 62.732 1.00 12.08 124 PRO D N 1
ATOM 15413 C CA . PRO D 1 101 ? 43.817 -16.253 61.452 1.00 11.93 124 PRO D CA 1
ATOM 15414 C C . PRO D 1 101 ? 43.426 -17.602 60.884 1.00 11.74 124 PRO D C 1
ATOM 15415 O O . PRO D 1 101 ? 43.652 -17.839 59.704 1.00 11.69 124 PRO D O 1
ATOM 15419 N N . TYR D 1 102 ? 42.881 -18.487 61.715 1.00 11.77 125 TYR D N 1
ATOM 15420 C CA . TYR D 1 102 ? 42.331 -19.751 61.266 1.00 11.62 125 TYR D CA 1
ATOM 15421 C C . TYR D 1 102 ? 40.829 -19.544 61.289 1.00 12.07 125 TYR D C 1
ATOM 15422 O O . TYR D 1 102 ? 40.291 -18.968 62.261 1.00 12.30 125 TYR D O 1
ATOM 15431 N N . ILE D 1 103 ? 40.169 -19.998 60.227 1.00 11.56 126 ILE D N 1
ATOM 15432 C CA . ILE D 1 103 ? 38.712 -19.863 60.077 1.00 11.22 126 ILE D CA 1
ATOM 15433 C C . ILE D 1 103 ? 37.891 -21.169 59.958 1.00 11.52 126 ILE D C 1
ATOM 15434 O O . ILE D 1 103 ? 36.674 -21.100 59.999 1.00 11.97 126 ILE D O 1
ATOM 15439 N N . CYS D 1 104 ? 38.538 -22.327 59.766 1.00 12.03 127 CYS D N 1
ATOM 15440 C CA . CYS D 1 104 ? 37.859 -23.627 59.573 1.00 11.58 127 CYS D CA 1
ATOM 15441 C C . CYS D 1 104 ? 37.097 -23.627 58.222 1.00 10.82 127 CYS D C 1
ATOM 15442 O O . CYS D 1 104 ? 37.739 -23.712 57.149 1.00 10.39 127 CYS D O 1
ATOM 15445 N N . ALA D 1 105 ? 35.768 -23.526 58.265 1.00 10.67 128 ALA D N 1
ATOM 15446 C CA . ALA D 1 105 ? 34.988 -23.010 57.139 1.00 10.21 128 ALA D CA 1
ATOM 15447 C C . ALA D 1 105 ? 34.964 -23.919 55.909 1.00 10.68 128 ALA D C 1
ATOM 15448 O O . ALA D 1 105 ? 34.620 -23.458 54.797 1.00 10.62 128 ALA D O 1
ATOM 15450 N N . GLU D 1 106 ? 35.274 -25.205 56.085 1.00 10.86 129 GLU D N 1
ATOM 15451 C CA . GLU D 1 106 ? 35.322 -26.118 54.917 1.00 11.23 129 GLU D CA 1
ATOM 15452 C C . GLU D 1 106 ? 36.174 -25.480 53.795 1.00 11.09 129 GLU D C 1
ATOM 15453 O O . GLU D 1 106 ? 35.877 -25.586 52.605 1.00 10.90 129 GLU D O 1
ATOM 15459 N N . TRP D 1 107 ? 37.288 -24.889 54.208 1.00 10.99 130 TRP D N 1
ATOM 15460 C CA . TRP D 1 107 ? 38.127 -24.125 53.304 1.00 11.26 130 TRP D CA 1
ATOM 15461 C C . TRP D 1 107 ? 39.536 -24.622 53.448 1.00 11.91 130 TRP D C 1
ATOM 15462 O O . TRP D 1 107 ? 39.959 -25.000 54.546 1.00 12.36 130 TRP D O 1
ATOM 15473 N N . GLU D 1 108 ? 40.252 -24.643 52.322 1.00 13.31 131 GLU D N 1
ATOM 15474 C CA . GLU D 1 108 ? 41.632 -25.136 52.259 1.00 14.16 131 GLU D CA 1
ATOM 15475 C C . GLU D 1 108 ? 42.426 -24.745 53.515 1.00 14.00 131 GLU D C 1
ATOM 15476 O O . GLU D 1 108 ? 42.613 -23.554 53.813 1.00 13.43 131 GLU D O 1
ATOM 15482 N N . MET D 1 109 ? 42.870 -25.780 54.238 1.00 14.42 132 MET D N 1
ATOM 15483 C CA . MET D 1 109 ? 43.673 -25.686 55.461 1.00 14.86 132 MET D CA 1
ATOM 15484 C C . MET D 1 109 ? 43.094 -24.703 56.492 1.00 14.03 132 MET D C 1
ATOM 15485 O O . MET D 1 109 ? 43.821 -24.123 57.285 1.00 13.60 132 MET D O 1
ATOM 15490 N N . GLY D 1 110 ? 41.774 -24.539 56.488 1.00 13.20 133 GLY D N 1
ATOM 15491 C CA . GLY D 1 110 ? 41.094 -23.609 57.432 1.00 12.64 133 GLY D CA 1
ATOM 15492 C C . GLY D 1 110 ? 41.529 -22.154 57.287 1.00 12.41 133 GLY D C 1
ATOM 15493 O O . GLY D 1 110 ? 41.520 -21.390 58.247 1.00 11.64 133 GLY D O 1
ATOM 15494 N N . GLY D 1 111 ? 41.949 -21.794 56.070 1.00 12.09 134 GLY D N 1
ATOM 15495 C CA . GLY D 1 111 ? 42.360 -20.444 55.738 1.00 11.66 134 GLY D CA 1
ATOM 15496 C C . GLY D 1 111 ? 43.844 -20.219 55.944 1.00 12.04 134 GLY D C 1
ATOM 15497 O O . GLY D 1 111 ? 44.361 -19.179 55.522 1.00 11.90 134 GLY D O 1
ATOM 15498 N N . LEU D 1 112 ? 44.542 -21.179 56.568 1.00 11.99 135 LEU D N 1
ATOM 15499 C CA . LEU D 1 112 ? 45.979 -20.993 56.868 1.00 13.22 135 LEU D CA 1
ATOM 15500 C C . LEU D 1 112 ? 46.801 -21.244 55.611 1.00 13.94 135 LEU D C 1
ATOM 15501 O O . LEU D 1 112 ? 46.527 -22.216 54.888 1.00 13.86 135 LEU D O 1
ATOM 15506 N N . PRO D 1 113 ? 47.772 -20.350 55.340 1.00 14.66 136 PRO D N 1
ATOM 15507 C CA . PRO D 1 113 ? 48.602 -20.508 54.137 1.00 15.75 136 PRO D CA 1
ATOM 15508 C C . PRO D 1 113 ? 49.472 -21.747 54.224 1.00 15.59 136 PRO D C 1
ATOM 15509 O O . PRO D 1 113 ? 50.116 -21.995 55.247 1.00 16.49 136 PRO D O 1
ATOM 15513 N N . ALA D 1 114 ? 49.534 -22.486 53.130 1.00 15.36 137 ALA D N 1
ATOM 15514 C CA . ALA D 1 114 ? 50.321 -23.693 53.044 1.00 16.32 137 ALA D CA 1
ATOM 15515 C C . ALA D 1 114 ? 51.830 -23.430 53.221 1.00 16.30 137 ALA D C 1
ATOM 15516 O O . ALA D 1 114 ? 52.566 -24.329 53.605 1.00 17.34 137 ALA D O 1
ATOM 15518 N N . TRP D 1 115 ? 52.275 -22.207 52.928 1.00 16.11 138 TRP D N 1
ATOM 15519 C CA . TRP D 1 115 ? 53.689 -21.878 53.071 1.00 16.91 138 TRP D CA 1
ATOM 15520 C C . TRP D 1 115 ? 54.110 -21.912 54.514 1.00 16.56 138 TRP D C 1
ATOM 15521 O O . TRP D 1 115 ? 55.307 -22.051 54.804 1.00 18.43 138 TRP D O 1
ATOM 15532 N N . LEU D 1 116 ? 53.159 -21.855 55.448 1.00 15.55 139 LEU D N 1
ATOM 15533 C CA . LEU D 1 116 ? 53.534 -22.089 56.857 1.00 15.73 139 LEU D CA 1
ATOM 15534 C C . LEU D 1 116 ? 54.257 -23.435 57.045 1.00 16.55 139 LEU D C 1
ATOM 15535 O O . LEU D 1 116 ? 55.157 -23.560 57.904 1.00 16.45 139 LEU D O 1
ATOM 15540 N N . LEU D 1 117 ? 53.884 -24.418 56.224 1.00 16.04 140 LEU D N 1
ATOM 15541 C CA . LEU D 1 117 ? 54.396 -25.771 56.335 1.00 17.51 140 LEU D CA 1
ATOM 15542 C C . LEU D 1 117 ? 55.838 -25.939 55.856 1.00 18.17 140 LEU D C 1
ATOM 15543 O O . LEU D 1 117 ? 56.403 -27.032 55.992 1.00 17.91 140 LEU D O 1
ATOM 15548 N N . GLU D 1 118 ? 56.433 -24.864 55.337 1.00 18.64 141 GLU D N 1
ATOM 15549 C CA . GLU D 1 118 ? 57.872 -24.855 55.036 1.00 20.15 141 GLU D CA 1
ATOM 15550 C C . GLU D 1 118 ? 58.711 -25.092 56.286 1.00 19.78 141 GLU D C 1
ATOM 15551 O O . GLU D 1 118 ? 59.829 -25.564 56.199 1.00 19.89 141 GLU D O 1
ATOM 15557 N N . LYS D 1 119 ? 58.161 -24.760 57.450 1.00 19.14 142 LYS D N 1
ATOM 15558 C CA . LYS D 1 119 ? 58.726 -25.271 58.693 1.00 19.48 142 LYS D CA 1
ATOM 15559 C C . LYS D 1 119 ? 57.948 -26.564 58.950 1.00 20.05 142 LYS D C 1
ATOM 15560 O O . LYS D 1 119 ? 56.802 -26.497 59.382 1.00 19.31 142 LYS D O 1
ATOM 15566 N N . GLU D 1 120 ? 58.550 -27.724 58.692 1.00 21.07 143 GLU D N 1
ATOM 15567 C CA . GLU D 1 120 ? 57.809 -28.974 58.773 1.00 22.66 143 GLU D CA 1
ATOM 15568 C C . GLU D 1 120 ? 57.256 -29.262 60.158 1.00 21.61 143 GLU D C 1
ATOM 15569 O O . GLU D 1 120 ? 56.211 -29.877 60.276 1.00 21.56 143 GLU D O 1
ATOM 15575 N N . SER D 1 121 ? 57.953 -28.802 61.203 1.00 20.66 144 SER D N 1
ATOM 15576 C CA . SER D 1 121 ? 57.540 -29.124 62.581 1.00 20.45 144 SER D CA 1
ATOM 15577 C C . SER D 1 121 ? 56.608 -28.078 63.184 1.00 19.80 144 SER D C 1
ATOM 15578 O O . SER D 1 121 ? 56.329 -28.119 64.381 1.00 20.76 144 SER D O 1
ATOM 15581 N N . ILE D 1 122 ? 56.108 -27.150 62.353 1.00 19.29 145 ILE D N 1
ATOM 15582 C CA . ILE D 1 122 ? 55.260 -26.071 62.855 1.00 18.29 145 ILE D CA 1
ATOM 15583 C C . ILE D 1 122 ? 54.024 -26.568 63.638 1.00 17.94 145 ILE D C 1
ATOM 15584 O O . ILE D 1 122 ? 53.363 -27.533 63.224 1.00 17.92 145 ILE D O 1
ATOM 15589 N N . LEU D 1 123 ? 53.734 -25.916 64.766 1.00 16.68 146 LEU D N 1
ATOM 15590 C CA . LEU D 1 123 ? 52.527 -26.208 65.498 1.00 16.41 146 LEU D CA 1
ATOM 15591 C C . LEU D 1 123 ? 51.580 -25.088 65.198 1.00 16.05 146 LEU D C 1
ATOM 15592 O O . LEU D 1 123 ? 51.660 -24.005 65.776 1.00 16.09 146 LEU D O 1
ATOM 15597 N N . LEU D 1 124 ? 50.671 -25.378 64.279 1.00 16.00 147 LEU D N 1
ATOM 15598 C CA . LEU D 1 124 ? 49.684 -24.404 63.870 1.00 16.12 147 LEU D CA 1
ATOM 15599 C C . LEU D 1 124 ? 48.740 -24.135 65.034 1.00 15.78 147 LEU D C 1
ATOM 15600 O O . LEU D 1 124 ? 48.514 -25.018 65.881 1.00 16.00 147 LEU D O 1
ATOM 15605 N N . ARG D 1 125 ? 48.200 -22.920 65.065 1.00 15.22 148 ARG D N 1
ATOM 15606 C CA . ARG D 1 125 ? 47.245 -22.482 66.104 1.00 15.23 148 ARG D CA 1
ATOM 15607 C C . ARG D 1 125 ? 47.784 -22.641 67.534 1.00 15.34 148 ARG D C 1
ATOM 15608 O O . ARG D 1 125 ? 47.134 -23.213 68.384 1.00 15.46 148 ARG D O 1
ATOM 15616 N N . SER D 1 126 ? 48.970 -22.103 67.774 1.00 16.43 149 SER D N 1
ATOM 15617 C CA . SER D 1 126 ? 49.646 -22.250 69.060 1.00 16.46 149 SER D CA 1
ATOM 15618 C C . SER D 1 126 ? 50.625 -21.079 69.202 1.00 17.31 149 SER D C 1
ATOM 15619 O O . SER D 1 126 ? 50.686 -20.189 68.324 1.00 17.14 149 SER D O 1
ATOM 15622 N N . SER D 1 127 ? 51.415 -21.085 70.271 1.00 17.47 150 SER D N 1
ATOM 15623 C CA . SER D 1 127 ? 52.390 -20.005 70.456 1.00 18.15 150 SER D CA 1
ATOM 15624 C C . SER D 1 127 ? 53.741 -20.331 69.808 1.00 18.11 150 SER D C 1
ATOM 15625 O O . SER D 1 127 ? 54.755 -19.675 70.077 1.00 18.00 150 SER D O 1
ATOM 15628 N N . ASP D 1 128 ? 53.751 -21.339 68.940 1.00 17.80 151 ASP D N 1
ATOM 15629 C CA . ASP D 1 128 ? 54.908 -21.631 68.110 1.00 18.50 151 ASP D CA 1
ATOM 15630 C C . ASP D 1 128 ? 55.414 -20.266 67.597 1.00 18.59 151 ASP D C 1
ATOM 15631 O O . ASP D 1 128 ? 54.655 -19.539 66.923 1.00 17.37 151 ASP D O 1
ATOM 15636 N N . PRO D 1 129 ? 56.667 -19.879 67.954 1.00 19.50 152 PRO D N 1
ATOM 15637 C CA . PRO D 1 129 ? 57.163 -18.541 67.572 1.00 19.11 152 PRO D CA 1
ATOM 15638 C C . PRO D 1 129 ? 57.091 -18.213 66.096 1.00 19.56 152 PRO D C 1
ATOM 15639 O O . PRO D 1 129 ? 56.834 -17.061 65.749 1.00 19.62 152 PRO D O 1
ATOM 15643 N N . ASP D 1 130 ? 57.341 -19.200 65.240 1.00 19.27 153 ASP D N 1
ATOM 15644 C CA . ASP D 1 130 ? 57.350 -18.952 63.811 1.00 19.01 153 ASP D CA 1
ATOM 15645 C C . ASP D 1 130 ? 55.911 -18.792 63.311 1.00 18.25 153 ASP D C 1
ATOM 15646 O O . ASP D 1 130 ? 55.673 -17.994 62.422 1.00 18.69 153 ASP D O 1
ATOM 15651 N N . TYR D 1 131 ? 54.982 -19.570 63.882 1.00 17.18 154 TYR D N 1
ATOM 15652 C CA . TYR D 1 131 ? 53.566 -19.392 63.579 1.00 17.23 154 TYR D CA 1
ATOM 15653 C C . TYR D 1 131 ? 53.142 -17.986 64.050 1.00 17.11 154 TYR D C 1
ATOM 15654 O O . TYR D 1 131 ? 52.566 -17.253 63.298 1.00 16.55 154 TYR D O 1
ATOM 15663 N N . LEU D 1 132 ? 53.476 -17.613 65.281 1.00 16.91 155 LEU D N 1
ATOM 15664 C CA . LEU D 1 132 ? 53.143 -16.268 65.780 1.00 17.23 155 LEU D CA 1
ATOM 15665 C C . LEU D 1 132 ? 53.733 -15.134 64.922 1.00 17.11 155 LEU D C 1
ATOM 15666 O O . LEU D 1 132 ? 53.023 -14.172 64.620 1.00 17.28 155 LEU D O 1
ATOM 15671 N N . ALA D 1 133 ? 54.999 -15.260 64.524 1.00 17.01 156 ALA D N 1
ATOM 15672 C CA . ALA D 1 133 ? 55.640 -14.207 63.730 1.00 16.67 156 ALA D CA 1
ATOM 15673 C C . ALA D 1 133 ? 54.893 -14.042 62.397 1.00 17.07 156 ALA D C 1
ATOM 15674 O O . ALA D 1 133 ? 54.719 -12.925 61.920 1.00 17.06 156 ALA D O 1
ATOM 15676 N N . ALA D 1 134 ? 54.445 -15.149 61.815 1.00 16.30 157 ALA D N 1
ATOM 15677 C CA . ALA D 1 134 ? 53.710 -15.040 60.542 1.00 16.16 157 ALA D CA 1
ATOM 15678 C C . ALA D 1 134 ? 52.341 -14.398 60.742 1.00 15.76 157 ALA D C 1
ATOM 15679 O O . ALA D 1 134 ? 51.953 -13.508 59.993 1.00 15.39 157 ALA D O 1
ATOM 15681 N N . VAL D 1 135 ? 51.618 -14.858 61.761 1.00 14.96 158 VAL D N 1
ATOM 15682 C CA . VAL D 1 135 ? 50.347 -14.256 62.139 1.00 15.44 158 VAL D CA 1
ATOM 15683 C C . VAL D 1 135 ? 50.456 -12.763 62.405 1.00 16.29 158 VAL D C 1
ATOM 15684 O O . VAL D 1 135 ? 49.604 -11.989 61.932 1.00 15.30 158 VAL D O 1
ATOM 15688 N N . ASP D 1 136 ? 51.491 -12.373 63.149 1.00 17.15 159 ASP D N 1
ATOM 15689 C CA . ASP D 1 136 ? 51.711 -10.964 63.490 1.00 18.43 159 ASP D CA 1
ATOM 15690 C C . ASP D 1 136 ? 51.906 -10.118 62.241 1.00 18.18 159 ASP D C 1
ATOM 15691 O O . ASP D 1 136 ? 51.331 -9.048 62.146 1.00 18.32 159 ASP D O 1
ATOM 15696 N N . LYS D 1 137 ? 52.701 -10.611 61.279 1.00 18.85 160 LYS D N 1
ATOM 15697 C CA . LYS D 1 137 ? 52.922 -9.914 60.007 1.00 18.96 160 LYS D CA 1
ATOM 15698 C C . LYS D 1 137 ? 51.602 -9.751 59.242 1.00 17.57 160 LYS D C 1
ATOM 15699 O O . LYS D 1 137 ? 51.335 -8.687 58.650 1.00 17.19 160 LYS D O 1
ATOM 15705 N N . TRP D 1 138 ? 50.804 -10.822 59.236 1.00 15.70 161 TRP D N 1
ATOM 15706 C CA . TRP D 1 138 ? 49.521 -10.820 58.548 1.00 14.65 161 TRP D CA 1
ATOM 15707 C C . TRP D 1 138 ? 48.562 -9.855 59.205 1.00 14.92 161 TRP D C 1
ATOM 15708 O O . TRP D 1 138 ? 47.913 -9.030 58.509 1.00 14.14 161 TRP D O 1
ATOM 15719 N N . LEU D 1 139 ? 48.476 -9.917 60.541 1.00 14.23 162 LEU D N 1
ATOM 15720 C CA . LEU D 1 139 ? 47.622 -8.977 61.248 1.00 15.22 162 LEU D CA 1
ATOM 15721 C C . LEU D 1 139 ? 48.063 -7.541 60.993 1.00 15.88 162 LEU D C 1
ATOM 15722 O O . LEU D 1 139 ? 47.217 -6.647 60.948 1.00 16.21 162 LEU D O 1
ATOM 15727 N N . GLY D 1 140 ? 49.381 -7.318 60.864 1.00 16.17 163 GLY D N 1
ATOM 15728 C CA . GLY D 1 140 ? 49.937 -5.985 60.589 1.00 16.70 163 GLY D CA 1
ATOM 15729 C C . GLY D 1 140 ? 49.521 -5.390 59.244 1.00 17.27 163 GLY D C 1
ATOM 15730 O O . GLY D 1 140 ? 49.638 -4.175 59.028 1.00 18.52 163 GLY D O 1
ATOM 15731 N N . VAL D 1 141 ? 49.082 -6.261 58.335 1.00 15.99 164 VAL D N 1
ATOM 15732 C CA . VAL D 1 141 ? 48.613 -5.881 57.015 1.00 16.00 164 VAL D CA 1
ATOM 15733 C C . VAL D 1 141 ? 47.084 -5.791 57.012 1.00 15.49 164 VAL D C 1
ATOM 15734 O O . VAL D 1 141 ? 46.528 -4.814 56.595 1.00 15.59 164 VAL D O 1
ATOM 15738 N N . LEU D 1 142 ? 46.423 -6.820 57.526 1.00 16.16 165 LEU D N 1
ATOM 15739 C CA . LEU D 1 142 ? 44.962 -6.899 57.541 1.00 15.34 165 LEU D CA 1
ATOM 15740 C C . LEU D 1 142 ? 44.280 -5.926 58.510 1.00 15.44 165 LEU D C 1
ATOM 15741 O O . LEU D 1 142 ? 43.344 -5.233 58.152 1.00 14.84 165 LEU D O 1
ATOM 15746 N N . LEU D 1 143 ? 44.692 -5.905 59.763 1.00 15.42 166 LEU D N 1
ATOM 15747 C CA . LEU D 1 143 ? 43.976 -5.079 60.730 1.00 16.19 166 LEU D CA 1
ATOM 15748 C C . LEU D 1 143 ? 43.997 -3.546 60.535 1.00 16.61 166 LEU D C 1
ATOM 15749 O O . LEU 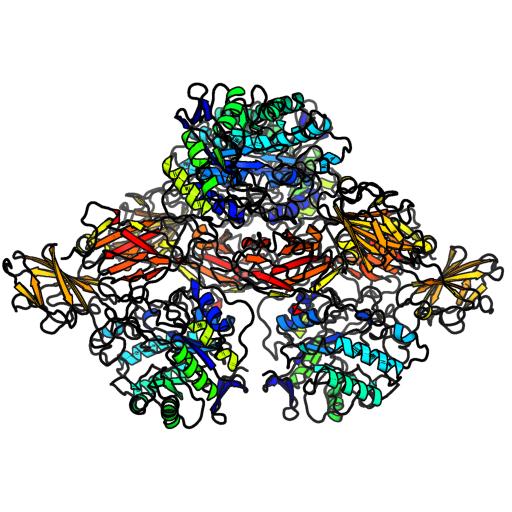D 1 143 ? 42.994 -2.890 60.822 1.00 17.23 166 LEU D O 1
ATOM 15754 N N . PRO D 1 144 ? 45.111 -2.957 60.021 1.00 17.12 167 PRO D N 1
ATOM 15755 C CA . PRO D 1 144 ? 44.996 -1.524 59.786 1.00 17.14 167 PRO D CA 1
ATOM 15756 C C . PRO D 1 144 ? 43.990 -1.230 58.649 1.00 17.06 167 PRO D C 1
ATOM 15757 O O . PRO D 1 144 ? 43.437 -0.136 58.564 1.00 17.50 167 PRO D O 1
ATOM 15761 N N A LYS D 1 145 ? 43.777 -2.204 57.778 0.50 16.62 168 LYS D N 1
ATOM 15762 N N B LYS D 1 145 ? 43.770 -2.212 57.788 0.50 16.26 168 LYS D N 1
ATOM 15763 C CA A LYS D 1 145 ? 42.737 -2.092 56.760 0.50 16.68 168 LYS D CA 1
ATOM 15764 C CA B LYS D 1 145 ? 42.749 -2.101 56.750 0.50 16.07 168 LYS D CA 1
ATOM 15765 C C A LYS D 1 145 ? 41.342 -2.073 57.390 0.50 16.34 168 LYS D C 1
ATOM 15766 C C B LYS D 1 145 ? 41.326 -2.148 57.330 0.50 15.94 168 LYS D C 1
ATOM 15767 O O A LYS D 1 145 ? 40.451 -1.329 56.951 0.50 16.13 168 LYS D O 1
ATOM 15768 O O B LYS D 1 145 ? 40.400 -1.514 56.797 0.50 15.65 168 LYS D O 1
ATOM 15779 N N . MET D 1 146 ? 41.162 -2.909 58.409 1.00 15.87 169 MET D N 1
ATOM 15780 C CA . MET D 1 146 ? 39.861 -3.114 59.038 1.00 16.44 169 MET D CA 1
ATOM 15781 C C . MET D 1 146 ? 39.540 -1.985 60.016 1.00 17.32 169 MET D C 1
ATOM 15782 O O . MET D 1 146 ? 38.375 -1.704 60.288 1.00 17.05 169 MET D O 1
ATOM 15787 N N . LYS D 1 147 ? 40.573 -1.336 60.546 1.00 17.55 170 LYS D N 1
ATOM 15788 C CA . LYS D 1 147 ? 40.366 -0.295 61.551 1.00 18.34 170 LYS D CA 1
ATOM 15789 C C . LYS D 1 147 ? 39.403 0.849 61.127 1.00 18.34 170 LYS D C 1
ATOM 15790 O O . LYS D 1 147 ? 38.468 1.170 61.871 1.00 17.23 170 LYS D O 1
ATOM 15796 N N . PRO D 1 148 ? 39.614 1.450 59.932 1.00 18.23 171 PRO D N 1
ATOM 15797 C CA . PRO D 1 148 ? 38.670 2.497 59.498 1.00 18.07 171 PRO D CA 1
ATOM 15798 C C . PRO D 1 148 ? 37.249 1.987 59.232 1.00 17.47 171 PRO D C 1
ATOM 15799 O O . PRO D 1 148 ? 36.326 2.784 59.186 1.00 17.79 171 PRO D O 1
ATOM 15803 N N . LEU D 1 149 ? 37.089 0.672 59.066 1.00 15.96 172 LEU D N 1
ATOM 15804 C CA . LEU D 1 149 ? 35.786 0.026 58.824 1.00 15.64 172 LEU D CA 1
ATOM 15805 C C . LEU D 1 149 ? 35.064 -0.342 60.130 1.00 15.69 172 LEU D C 1
ATOM 15806 O O . LEU D 1 149 ? 33.935 -0.799 60.095 1.00 14.71 172 LEU D O 1
ATOM 15811 N N . LEU D 1 150 ? 35.721 -0.132 61.267 1.00 15.80 173 LEU D N 1
ATOM 15812 C CA . LEU D 1 150 ? 35.050 -0.314 62.578 1.00 16.55 173 LEU D CA 1
ATOM 15813 C C . LEU D 1 150 ? 33.897 0.690 62.751 1.00 17.26 173 LEU D C 1
ATOM 15814 O O . LEU D 1 150 ? 33.996 1.841 62.311 1.00 16.97 173 LEU D O 1
ATOM 15819 N N . TYR D 1 151 ? 32.813 0.255 63.406 1.00 17.95 174 TYR D N 1
ATOM 15820 C CA . TYR D 1 151 ? 31.659 1.120 63.654 1.00 18.97 174 TYR D CA 1
ATOM 15821 C C . TYR D 1 151 ? 32.080 2.491 64.253 1.00 19.74 174 TYR D C 1
ATOM 15822 O O . TYR D 1 151 ? 31.595 3.539 63.832 1.00 19.45 174 TYR D O 1
ATOM 15831 N N . GLN D 1 152 ? 32.990 2.450 65.237 1.00 20.66 175 GLN D N 1
ATOM 15832 C CA . GLN D 1 152 ? 33.405 3.642 65.981 1.00 21.89 175 GLN D CA 1
ATOM 15833 C C . GLN D 1 152 ? 34.052 4.682 65.068 1.00 22.03 175 GLN D C 1
ATOM 15834 O O . GLN D 1 152 ? 34.065 5.883 65.379 1.00 22.37 175 GLN D O 1
ATOM 15840 N N . ASN D 1 153 ? 34.596 4.205 63.949 1.00 21.92 176 ASN D N 1
ATOM 15841 C CA . ASN D 1 153 ? 35.279 5.043 62.960 1.00 22.45 176 ASN D CA 1
ATOM 15842 C C . ASN D 1 153 ? 34.447 5.312 61.704 1.00 22.54 176 ASN D C 1
ATOM 15843 O O . ASN D 1 153 ? 34.960 5.812 60.696 1.00 22.90 176 ASN D O 1
ATOM 15848 N N . GLY D 1 154 ? 33.161 4.962 61.763 1.00 22.59 177 GLY D N 1
ATOM 15849 C CA . GLY D 1 154 ? 32.226 5.280 60.683 1.00 21.71 177 GLY D CA 1
ATOM 15850 C C . GLY D 1 154 ? 31.950 4.156 59.699 1.00 20.94 177 GLY D C 1
ATOM 15851 O O . GLY D 1 154 ? 31.340 4.394 58.657 1.00 21.01 177 GLY D O 1
ATOM 15852 N N . GLY D 1 155 ? 32.423 2.953 60.031 1.00 18.71 178 GLY D N 1
ATOM 15853 C CA . GLY D 1 155 ? 32.265 1.750 59.206 1.00 17.39 178 GLY D CA 1
ATOM 15854 C C . GLY D 1 155 ? 31.186 0.804 59.759 1.00 16.41 178 GLY D C 1
ATOM 15855 O O . GLY D 1 155 ? 30.496 1.143 60.707 1.00 16.91 178 GLY D O 1
ATOM 15856 N N . PRO D 1 156 ? 31.021 -0.372 59.138 1.00 15.27 179 PRO D N 1
ATOM 15857 C CA . PRO D 1 156 ? 29.956 -1.300 59.531 1.00 14.73 179 PRO D CA 1
ATOM 15858 C C . PRO D 1 156 ? 30.355 -2.302 60.592 1.00 13.98 179 PRO D C 1
ATOM 15859 O O . PRO D 1 156 ? 29.456 -2.936 61.167 1.00 13.86 179 PRO D O 1
ATOM 15863 N N . VAL D 1 157 ? 31.662 -2.460 60.860 1.00 13.46 180 VAL D N 1
ATOM 15864 C CA . VAL D 1 157 ? 32.105 -3.582 61.703 1.00 13.31 180 VAL D CA 1
ATOM 15865 C C . VAL D 1 157 ? 31.824 -3.369 63.196 1.00 13.54 180 VAL D C 1
ATOM 15866 O O . VAL D 1 157 ? 32.405 -2.486 63.818 1.00 13.57 180 VAL D O 1
ATOM 15870 N N . ILE D 1 158 ? 30.947 -4.206 63.742 1.00 13.28 181 ILE D N 1
ATOM 15871 C CA . ILE D 1 158 ? 30.466 -4.020 65.116 1.00 13.77 181 ILE D CA 1
ATOM 15872 C C . ILE D 1 158 ? 31.179 -4.956 66.106 1.00 13.70 181 ILE D C 1
ATOM 15873 O O . ILE D 1 158 ? 31.398 -4.603 67.247 1.00 13.96 181 ILE D O 1
ATOM 15878 N N . THR D 1 159 ? 31.550 -6.158 65.669 1.00 13.64 182 THR D N 1
ATOM 15879 C CA . THR D 1 159 ? 32.259 -7.093 66.558 1.00 13.45 182 THR D CA 1
ATOM 15880 C C . THR D 1 159 ? 33.249 -7.833 65.687 1.00 12.80 182 THR D C 1
ATOM 15881 O O . THR D 1 159 ? 33.103 -7.838 64.452 1.00 12.89 182 THR D O 1
ATOM 15885 N N . VAL D 1 160 ? 34.255 -8.428 66.320 1.00 12.78 183 VAL D N 1
ATOM 15886 C CA . VAL D 1 160 ? 35.339 -9.137 65.647 1.00 12.33 183 VAL D CA 1
ATOM 15887 C C . VAL D 1 160 ? 35.669 -10.432 66.410 1.00 12.32 183 VAL D C 1
ATOM 15888 O O . VAL D 1 160 ? 35.992 -10.398 67.595 1.00 12.82 183 VAL D O 1
ATOM 15892 N N . GLN D 1 161 ? 35.581 -11.577 65.729 1.00 11.69 184 GLN D N 1
ATOM 15893 C CA . GLN D 1 161 ? 35.908 -12.855 66.373 1.00 11.91 184 GLN D CA 1
ATOM 15894 C C . GLN D 1 161 ? 37.429 -13.068 66.365 1.00 11.88 184 GLN D C 1
ATOM 15895 O O . GLN D 1 161 ? 38.094 -12.848 65.363 1.00 11.45 184 GLN D O 1
ATOM 15901 N N . VAL D 1 162 ? 37.939 -13.557 67.482 1.00 12.00 185 VAL D N 1
ATOM 15902 C CA . VAL D 1 162 ? 39.336 -13.934 67.626 1.00 12.33 185 VAL D CA 1
ATOM 15903 C C . VAL D 1 162 ? 39.432 -15.440 67.479 1.00 12.27 185 VAL D C 1
ATOM 15904 O O . VAL D 1 162 ? 38.744 -16.185 68.200 1.00 12.99 185 VAL D O 1
ATOM 15908 N N . GLU D 1 163 ? 40.286 -15.898 66.565 1.00 11.86 186 GLU D N 1
ATOM 15909 C CA . GLU D 1 163 ? 40.405 -17.325 66.286 1.00 11.93 186 GLU D CA 1
ATOM 15910 C C . GLU D 1 163 ? 39.045 -17.890 65.864 1.00 11.50 186 GLU D C 1
ATOM 15911 O O . GLU D 1 163 ? 38.165 -17.139 65.385 1.00 11.71 186 GLU D O 1
ATOM 15917 N N . ASN D 1 164 ? 38.879 -19.199 65.958 1.00 11.17 187 ASN D N 1
ATOM 15918 C CA . ASN D 1 164 ? 37.611 -19.827 65.563 1.00 11.35 187 ASN D CA 1
ATOM 15919 C C . ASN D 1 164 ? 37.521 -21.220 66.208 1.00 11.67 187 ASN D C 1
ATOM 15920 O O . ASN D 1 164 ? 38.286 -22.117 65.842 1.00 11.40 187 ASN D O 1
ATOM 15925 N N . GLU D 1 165 ? 36.602 -21.385 67.169 1.00 12.11 188 GLU D N 1
ATOM 15926 C CA . GLU D 1 165 ? 36.399 -22.632 67.888 1.00 12.57 188 GLU D CA 1
ATOM 15927 C C . GLU D 1 165 ? 37.738 -23.192 68.369 1.00 12.86 188 GLU D C 1
ATOM 15928 O O . GLU D 1 165 ? 38.047 -24.374 68.151 1.00 13.39 188 GLU D O 1
ATOM 15934 N N . TYR D 1 166 ? 38.557 -22.345 68.981 1.00 12.47 189 TYR D N 1
ATOM 15935 C CA . TYR D 1 166 ? 39.846 -22.833 69.483 1.00 13.77 189 TYR D CA 1
ATOM 15936 C C . TYR D 1 166 ? 39.682 -23.976 70.522 1.00 14.14 189 TYR D C 1
ATOM 15937 O O . TYR D 1 166 ? 40.557 -24.851 70.663 1.00 14.04 189 TYR D O 1
ATOM 15946 N N . GLY D 1 167 ? 38.545 -23.956 71.223 1.00 14.95 190 GLY D N 1
ATOM 15947 C CA . GLY D 1 167 ? 38.178 -25.009 72.172 1.00 16.36 190 GLY D CA 1
ATOM 15948 C C . GLY D 1 167 ? 38.063 -26.387 71.566 1.00 17.10 190 GLY D C 1
ATOM 15949 O O . GLY D 1 167 ? 38.126 -27.389 72.282 1.00 17.54 190 GLY D O 1
ATOM 15950 N N . SER D 1 168 ? 37.881 -26.454 70.252 1.00 17.21 191 SER D N 1
ATOM 15951 C CA . SER D 1 168 ? 37.841 -27.736 69.584 1.00 18.87 191 SER D CA 1
ATOM 15952 C C . SER D 1 168 ? 39.251 -28.269 69.271 1.00 19.41 191 SER D C 1
ATOM 15953 O O . SER D 1 168 ? 39.401 -29.448 68.976 1.00 22.20 191 SER D O 1
ATOM 15956 N N . TYR D 1 169 ? 40.272 -27.413 69.345 1.00 17.91 192 TYR D N 1
ATOM 15957 C CA . TYR D 1 169 ? 41.644 -27.793 68.976 1.00 17.94 192 TYR D CA 1
ATOM 15958 C C . TYR D 1 169 ? 42.365 -28.417 70.169 1.00 19.33 192 TYR D C 1
ATOM 15959 O O . TYR D 1 169 ? 42.125 -28.020 71.292 1.00 18.59 192 TYR D O 1
ATOM 15968 N N . PHE D 1 170 ? 43.239 -29.383 69.898 1.00 20.27 193 PHE D N 1
ATOM 15969 C CA . PHE D 1 170 ? 43.948 -30.115 70.955 1.00 22.13 193 PHE D CA 1
ATOM 15970 C C . PHE D 1 170 ? 44.931 -29.237 71.727 1.00 21.80 193 PHE D C 1
ATOM 15971 O O . PHE D 1 170 ? 45.252 -29.547 72.869 1.00 23.23 193 PHE D O 1
ATOM 15979 N N . ALA D 1 171 ? 45.459 -28.185 71.105 1.00 21.23 194 ALA D N 1
ATOM 15980 C CA . ALA D 1 171 ? 46.615 -27.469 71.698 1.00 21.48 194 ALA D CA 1
ATOM 15981 C C . ALA D 1 171 ? 46.339 -26.781 73.042 1.00 21.00 194 ALA D C 1
ATOM 15982 O O . ALA D 1 171 ? 47.170 -26.835 73.936 1.00 20.56 194 ALA D O 1
ATOM 15984 N N . CYS D 1 172 ? 45.180 -26.152 73.167 1.00 21.09 195 CYS D N 1
ATOM 15985 C CA . CYS D 1 172 ? 44.774 -25.465 74.394 1.00 21.53 195 CYS D CA 1
ATOM 15986 C C . CYS D 1 172 ? 45.814 -24.429 74.892 1.00 21.18 195 CYS D C 1
ATOM 15987 O O . CYS D 1 172 ? 46.002 -24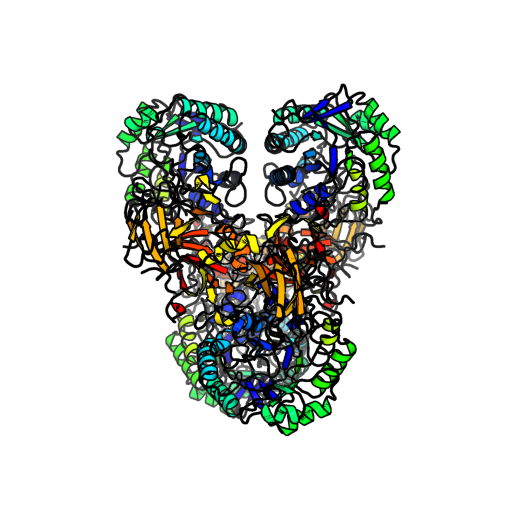.223 76.080 1.00 21.46 195 CYS D O 1
ATOM 15990 N N . ASP D 1 173 ? 46.463 -23.757 73.942 1.00 20.18 196 ASP D N 1
ATOM 15991 C CA . ASP D 1 173 ? 47.521 -22.792 74.233 1.00 20.00 196 ASP D CA 1
ATOM 15992 C C . ASP D 1 173 ? 46.881 -21.443 74.541 1.00 19.78 196 ASP D C 1
ATOM 15993 O O . ASP D 1 173 ? 46.599 -20.665 73.623 1.00 19.05 196 ASP D O 1
ATOM 15998 N N . PHE D 1 174 ? 46.669 -21.146 75.828 1.00 19.49 197 PHE D N 1
ATOM 15999 C CA . PHE D 1 174 ? 46.054 -19.863 76.177 1.00 20.16 197 PHE D CA 1
ATOM 16000 C C . PHE D 1 174 ? 46.915 -18.668 75.841 1.00 20.42 197 PHE D C 1
ATOM 16001 O O . PHE D 1 174 ? 46.381 -17.599 75.586 1.00 20.22 197 PHE D O 1
ATOM 16009 N N . ASP D 1 175 ? 48.239 -18.844 75.836 1.00 20.49 198 ASP D N 1
ATOM 16010 C CA . ASP D 1 175 ? 49.122 -17.737 75.521 1.00 20.89 198 ASP D CA 1
ATOM 16011 C C . ASP D 1 175 ? 48.927 -17.312 74.054 1.00 20.41 198 ASP D C 1
ATOM 16012 O O . ASP D 1 175 ? 49.104 -16.143 73.710 1.00 20.61 198 ASP D O 1
ATOM 16017 N N . TYR D 1 176 ? 48.578 -18.274 73.208 1.00 18.29 199 TYR D N 1
ATOM 16018 C CA . TYR D 1 176 ? 48.260 -17.968 71.811 1.00 16.72 199 TYR D CA 1
ATOM 16019 C C . TYR D 1 176 ? 47.053 -17.044 71.747 1.00 16.37 199 TYR D C 1
ATOM 16020 O O . TYR D 1 176 ? 47.092 -16.030 71.060 1.00 15.46 199 TYR D O 1
ATOM 16029 N N . LEU D 1 177 ? 45.992 -17.378 72.476 1.00 16.53 200 LEU D N 1
ATOM 16030 C CA . LEU D 1 177 ? 44.794 -16.550 72.467 1.00 17.49 200 LEU D CA 1
ATOM 16031 C C . LEU D 1 177 ? 45.115 -15.172 73.016 1.00 17.89 200 LEU D C 1
ATOM 16032 O O . LEU D 1 177 ? 44.635 -14.182 72.502 1.00 18.11 200 LEU D O 1
ATOM 16037 N N . ARG D 1 178 ? 45.944 -15.107 74.059 1.00 18.41 201 ARG D N 1
ATOM 16038 C CA . ARG D 1 178 ? 46.262 -13.819 74.669 1.00 19.64 201 ARG D CA 1
ATOM 16039 C C . ARG D 1 178 ? 47.090 -12.937 73.712 1.00 19.54 201 ARG D C 1
ATOM 16040 O O . ARG D 1 178 ? 46.925 -11.713 73.693 1.00 19.34 201 ARG D O 1
ATOM 16048 N N . PHE D 1 179 ? 47.971 -13.573 72.935 1.00 19.60 202 PHE D N 1
ATOM 16049 C CA . PHE D 1 179 ? 48.732 -12.885 71.877 1.00 19.69 202 PHE D CA 1
ATOM 16050 C C . PHE D 1 179 ? 47.796 -12.224 70.853 1.00 18.57 202 PHE D C 1
ATOM 16051 O O . PHE D 1 179 ? 47.966 -11.043 70.524 1.00 18.51 202 PHE D O 1
ATOM 16059 N N . LEU D 1 180 ? 46.811 -12.987 70.372 1.00 17.01 203 LEU D N 1
ATOM 16060 C CA . LEU D 1 180 ? 45.849 -12.473 69.398 1.00 16.47 203 LEU D CA 1
ATOM 16061 C C . LEU D 1 180 ? 45.055 -11.337 70.000 1.00 17.32 203 LEU D C 1
ATOM 16062 O O . LEU D 1 180 ? 44.862 -10.298 69.366 1.00 16.90 203 LEU D O 1
ATOM 16067 N N . GLN D 1 181 ? 44.579 -11.535 71.227 1.00 17.57 204 GLN D N 1
ATOM 16068 C CA . GLN D 1 181 ? 43.873 -10.464 71.928 1.00 18.58 204 GLN D CA 1
ATOM 16069 C C . GLN D 1 181 ? 44.731 -9.189 71.941 1.00 18.77 204 GLN D C 1
ATOM 16070 O O . GLN D 1 181 ? 44.224 -8.112 71.635 1.00 18.53 204 GLN D O 1
ATOM 16076 N N . LYS D 1 182 ? 46.011 -9.321 72.292 1.00 19.51 205 LYS D N 1
ATOM 16077 C CA . LYS D 1 182 ? 46.916 -8.167 72.393 1.00 20.57 205 LYS D CA 1
ATOM 16078 C C . LYS D 1 182 ? 47.117 -7.501 71.044 1.00 19.09 205 LYS D C 1
ATOM 16079 O O . LYS D 1 182 ? 47.072 -6.282 70.936 1.00 18.30 205 LYS D O 1
ATOM 16085 N N . ARG D 1 183 ? 47.377 -8.319 70.024 1.00 18.80 206 ARG D N 1
ATOM 16086 C CA . ARG D 1 183 ? 47.622 -7.807 68.685 1.00 18.64 206 ARG D CA 1
ATOM 16087 C C . ARG D 1 183 ? 46.356 -7.194 68.074 1.00 18.01 206 ARG D C 1
ATOM 16088 O O . ARG D 1 183 ? 46.441 -6.202 67.367 1.00 18.02 206 ARG D O 1
ATOM 16096 N N . PHE D 1 184 ? 45.183 -7.759 68.372 1.00 17.54 207 PHE D N 1
ATOM 16097 C CA . PHE D 1 184 ? 43.930 -7.210 67.819 1.00 17.84 207 PHE D CA 1
ATOM 16098 C C . PHE D 1 184 ? 43.696 -5.842 68.446 1.00 18.86 207 PHE D C 1
ATOM 16099 O O . PHE D 1 184 ? 43.303 -4.902 67.747 1.00 18.14 207 PHE D O 1
ATOM 16107 N N . ARG D 1 185 ? 43.975 -5.749 69.761 1.00 19.44 208 ARG D N 1
ATOM 16108 C CA . ARG D 1 185 ? 43.833 -4.497 70.506 1.00 21.01 208 ARG D CA 1
ATOM 16109 C C . ARG D 1 185 ? 44.811 -3.424 70.027 1.00 21.35 208 ARG D C 1
ATOM 16110 O O . ARG D 1 185 ? 44.437 -2.275 69.896 1.00 22.51 208 ARG D O 1
ATOM 16118 N N . HIS D 1 186 ? 46.059 -3.805 69.766 1.00 21.51 209 HIS D N 1
ATOM 16119 C CA . HIS D 1 186 ? 47.045 -2.873 69.235 1.00 21.73 209 HIS D CA 1
ATOM 16120 C C . HIS D 1 186 ? 46.552 -2.226 67.974 1.00 21.43 209 HIS D C 1
ATOM 16121 O O . HIS D 1 186 ? 46.648 -1.020 67.820 1.00 21.02 209 HIS D O 1
ATOM 16128 N N . HIS D 1 187 ? 45.998 -3.020 67.063 1.00 19.85 210 HIS D N 1
ATOM 16129 C CA . HIS D 1 187 ? 45.655 -2.505 65.741 1.00 19.65 210 HIS D CA 1
ATOM 16130 C C . HIS D 1 187 ? 44.304 -1.862 65.663 1.00 19.60 210 HIS D C 1
ATOM 16131 O O . HIS D 1 187 ? 44.079 -0.969 64.833 1.00 19.04 210 HIS D O 1
ATOM 16138 N N . LEU D 1 188 ? 43.380 -2.326 66.498 1.00 19.38 211 LEU D N 1
ATOM 16139 C CA . LEU D 1 188 ? 41.962 -1.983 66.333 1.00 20.75 211 LEU D CA 1
ATOM 16140 C C . LEU D 1 188 ? 41.475 -1.015 67.414 1.00 22.19 211 LEU D C 1
ATOM 16141 O O . LEU D 1 188 ? 40.437 -0.376 67.254 1.00 22.54 211 LEU D O 1
ATOM 16146 N N . GLY D 1 189 ? 42.230 -0.922 68.514 1.00 24.58 212 GLY D N 1
ATOM 16147 C CA . GLY D 1 189 ? 41.846 -0.074 69.646 1.00 25.17 212 GLY D CA 1
ATOM 16148 C C . GLY D 1 189 ? 41.117 -0.805 70.755 1.00 25.01 212 GLY D C 1
ATOM 16149 O O . GLY D 1 189 ? 40.813 -1.991 70.636 1.00 23.33 212 GLY D O 1
ATOM 16150 N N . ASP D 1 190 ? 40.822 -0.084 71.831 1.00 26.28 213 ASP D N 1
ATOM 16151 C CA . ASP D 1 190 ? 40.286 -0.687 73.063 1.00 27.96 213 ASP D CA 1
ATOM 16152 C C . ASP D 1 190 ? 38.766 -0.799 73.143 1.00 27.79 213 ASP D C 1
ATOM 16153 O O . ASP D 1 190 ? 38.243 -1.397 74.079 1.00 29.34 213 ASP D O 1
ATOM 16158 N N . ASP D 1 191 ? 38.056 -0.213 72.188 1.00 27.04 214 ASP D N 1
ATOM 16159 C CA . ASP D 1 191 ? 36.585 -0.195 72.230 1.00 26.07 214 ASP D CA 1
ATOM 16160 C C . ASP D 1 191 ? 35.978 -1.361 71.473 1.00 24.21 214 ASP D C 1
ATOM 16161 O O . ASP D 1 191 ? 34.942 -1.888 71.871 1.00 23.87 214 ASP D O 1
ATOM 16166 N N . VAL D 1 192 ? 36.615 -1.773 70.380 1.00 22.45 215 VAL D N 1
ATOM 16167 C CA . VAL D 1 192 ? 36.013 -2.791 69.521 1.00 20.75 215 VAL D CA 1
ATOM 16168 C C . VAL D 1 192 ? 35.665 -4.019 70.360 1.00 19.65 215 VAL D C 1
ATOM 16169 O O . VAL D 1 192 ? 36.453 -4.469 71.196 1.00 19.11 215 VAL D O 1
ATOM 16173 N N . VAL D 1 193 ? 34.473 -4.549 70.138 1.00 18.71 216 VAL D N 1
ATOM 16174 C CA . VAL D 1 193 ? 34.044 -5.723 70.861 1.00 18.24 216 VAL D CA 1
ATOM 16175 C C . VAL D 1 193 ? 34.728 -6.948 70.235 1.00 17.54 216 VAL D C 1
ATOM 16176 O O . VAL D 1 193 ? 34.460 -7.287 69.077 1.00 16.93 216 VAL D O 1
ATOM 16180 N N . LEU D 1 194 ? 35.616 -7.583 70.999 1.00 16.80 217 LEU D N 1
ATOM 16181 C CA . LEU D 1 194 ? 36.220 -8.859 70.573 1.00 16.11 217 LEU D CA 1
ATOM 16182 C C . LEU D 1 194 ? 35.487 -10.014 71.217 1.00 15.99 217 LEU D C 1
ATOM 16183 O O . LEU D 1 194 ? 35.125 -9.933 72.389 1.00 16.93 217 LEU D O 1
ATOM 16188 N N . PHE D 1 195 ? 35.324 -11.108 70.471 1.00 14.86 218 PHE D N 1
ATOM 16189 C CA . PHE D 1 195 ? 34.621 -12.288 70.979 1.00 14.33 218 PHE D CA 1
ATOM 16190 C C . PHE D 1 195 ? 35.228 -13.602 70.464 1.00 14.36 218 PHE D C 1
ATOM 16191 O O . PHE D 1 195 ? 36.064 -13.606 69.551 1.00 14.81 218 PHE D O 1
ATOM 16199 N N A THR D 1 196 ? 34.776 -14.713 71.033 0.50 14.72 219 THR D N 1
ATOM 16200 N N B THR D 1 196 ? 34.831 -14.709 71.093 0.50 14.14 219 THR D N 1
ATOM 16201 C CA A THR D 1 196 ? 35.203 -16.017 70.584 0.50 14.83 219 THR D CA 1
ATOM 16202 C CA B THR D 1 196 ? 35.186 -16.042 70.629 0.50 13.79 219 THR D CA 1
ATOM 16203 C C A THR D 1 196 ? 33.975 -16.902 70.397 0.50 14.71 219 THR D C 1
ATOM 16204 C C B THR D 1 196 ? 33.918 -16.792 70.241 0.50 14.05 219 THR D C 1
ATOM 16205 O O A THR D 1 196 ? 32.951 -16.679 71.048 0.50 14.79 219 THR D O 1
ATOM 16206 O O B THR D 1 196 ? 32.816 -16.381 70.604 0.50 14.22 219 THR D O 1
ATOM 16213 N N . THR D 1 197 ? 34.075 -17.894 69.505 1.00 14.24 220 THR D N 1
ATOM 16214 C CA . THR D 1 197 ? 32.946 -18.797 69.252 1.00 14.37 220 THR D CA 1
ATOM 16215 C C . THR D 1 197 ? 33.375 -20.230 69.451 1.00 14.85 220 THR D C 1
ATOM 16216 O O . THR D 1 197 ? 34.397 -20.652 68.920 1.00 15.10 220 THR D O 1
ATOM 16220 N N . ASP D 1 198 ? 32.574 -20.971 70.196 1.00 14.59 221 ASP D N 1
ATOM 16221 C CA . ASP D 1 198 ? 32.818 -22.374 70.420 1.00 15.99 221 ASP D CA 1
ATOM 16222 C C . ASP D 1 198 ? 31.512 -23.183 70.463 1.00 16.18 221 ASP D C 1
ATOM 16223 O O . ASP D 1 198 ? 30.419 -22.623 70.575 1.00 16.81 221 ASP D O 1
ATOM 16228 N N . GLY D 1 199 ? 31.634 -24.500 70.340 1.00 16.67 222 GLY D N 1
ATOM 16229 C CA . GLY D 1 199 ? 30.492 -25.382 70.579 1.00 17.09 222 GLY D CA 1
ATOM 16230 C C . GLY D 1 199 ? 29.863 -25.110 71.937 1.00 17.72 222 GLY D C 1
ATOM 16231 O O . GLY D 1 199 ? 30.531 -24.696 72.884 1.00 17.25 222 GLY D O 1
ATOM 16232 N N . ALA D 1 200 ? 28.567 -25.359 72.026 1.00 19.20 223 ALA D N 1
ATOM 16233 C CA . ALA D 1 200 ? 27.773 -24.977 73.194 1.00 19.90 223 ALA D CA 1
ATOM 16234 C C . ALA D 1 200 ? 27.840 -26.043 74.277 1.00 21.57 223 ALA D C 1
ATOM 16235 O O . ALA D 1 200 ? 26.821 -26.634 74.636 1.00 22.71 223 ALA D O 1
ATOM 16237 N N . HIS D 1 201 ? 29.036 -26.259 74.830 1.00 22.42 224 HIS D N 1
ATOM 16238 C CA . HIS D 1 201 ? 29.247 -27.282 75.871 1.00 23.34 224 HIS D CA 1
ATOM 16239 C C . HIS D 1 201 ? 30.504 -26.957 76.622 1.00 23.91 224 HIS D C 1
ATOM 16240 O O . HIS D 1 201 ? 31.468 -26.470 76.043 1.00 22.13 224 HIS D O 1
ATOM 16247 N N . LYS D 1 202 ? 30.516 -27.217 77.928 1.00 24.94 225 LYS D N 1
ATOM 16248 C CA . LYS D 1 202 ? 31.700 -26.908 78.750 1.00 25.94 225 LYS D CA 1
ATOM 16249 C C . LYS D 1 202 ? 33.019 -27.519 78.234 1.00 25.78 225 LYS D C 1
ATOM 16250 O O . LYS D 1 202 ? 34.088 -26.954 78.425 1.00 26.49 225 LYS D O 1
ATOM 16256 N N . THR D 1 203 ? 32.930 -28.677 77.590 1.00 25.24 226 THR D N 1
ATOM 16257 C CA . THR D 1 203 ? 34.094 -29.374 77.058 1.00 25.08 226 THR D CA 1
ATOM 16258 C C . THR D 1 203 ? 34.737 -28.563 75.933 1.00 24.53 226 THR D C 1
ATOM 16259 O O . THR D 1 203 ? 35.945 -28.606 75.785 1.00 24.96 226 THR D O 1
ATOM 16263 N N . PHE D 1 204 ? 33.923 -27.820 75.171 1.00 24.49 227 PHE D N 1
ATOM 16264 C CA . PHE D 1 204 ? 34.443 -26.960 74.092 1.00 23.83 227 PHE D CA 1
ATOM 16265 C C . PHE D 1 204 ? 34.916 -25.624 74.640 1.00 22.57 227 PHE D C 1
ATOM 16266 O O . PHE D 1 204 ? 35.985 -25.167 74.284 1.00 23.32 227 PHE D O 1
ATOM 16274 N N . LEU D 1 205 ? 34.136 -25.044 75.548 1.00 21.19 228 LEU D N 1
ATOM 16275 C CA . LEU D 1 205 ? 34.421 -23.770 76.154 1.00 21.65 228 LEU D CA 1
ATOM 16276 C C . LEU D 1 205 ? 35.673 -23.723 77.033 1.00 23.19 228 LEU D C 1
ATOM 16277 O O . LEU D 1 205 ? 36.248 -22.644 77.220 1.00 23.77 228 LEU D O 1
ATOM 16282 N N . LYS D 1 206 ? 36.076 -24.880 77.568 1.00 23.43 229 LYS D N 1
ATOM 16283 C CA . LYS D 1 206 ? 37.241 -24.987 78.457 1.00 24.39 229 LYS D CA 1
ATOM 16284 C C . LYS D 1 206 ? 38.495 -24.319 77.885 1.00 23.82 229 LYS D C 1
ATOM 16285 O O . LYS D 1 206 ? 39.124 -23.515 78.567 1.00 23.67 229 LYS D O 1
ATOM 16291 N N . CYS D 1 207 ? 38.819 -24.637 76.624 1.00 22.20 230 CYS D N 1
ATOM 16292 C CA . CYS D 1 207 ? 40.056 -24.170 75.988 1.00 21.16 230 CYS D CA 1
ATOM 16293 C C . CYS D 1 207 ? 39.809 -23.038 75.000 1.00 20.32 230 CYS D C 1
ATOM 16294 O O . CYS D 1 207 ? 40.757 -22.445 74.512 1.00 20.26 230 CYS D O 1
ATOM 16297 N N . GLY D 1 208 ? 38.546 -22.736 74.717 1.00 19.69 231 GLY D N 1
ATOM 16298 C CA . GLY D 1 208 ? 38.219 -21.734 73.710 1.00 20.04 231 GLY D CA 1
ATOM 16299 C C . GLY D 1 208 ? 37.936 -20.352 74.274 1.00 20.82 231 GLY D C 1
ATOM 16300 O O . GLY D 1 208 ? 38.101 -19.354 73.598 1.00 21.00 231 GLY D O 1
ATOM 16301 N N . ALA D 1 209 ? 37.480 -20.285 75.516 1.00 21.56 232 ALA D N 1
ATOM 16302 C CA . ALA D 1 209 ? 37.120 -18.994 76.094 1.00 22.41 232 ALA D CA 1
ATOM 16303 C C . ALA D 1 209 ? 38.299 -18.346 76.816 1.00 23.52 232 ALA D C 1
ATOM 16304 O O . ALA D 1 209 ? 39.144 -19.040 77.400 1.00 23.90 232 ALA D O 1
ATOM 16306 N N . LEU D 1 210 ? 38.354 -17.018 76.778 1.00 22.39 233 LEU D N 1
ATOM 16307 C CA . LEU D 1 210 ? 39.461 -16.266 77.390 1.00 22.36 233 LEU D CA 1
ATOM 16308 C C . LEU D 1 210 ? 38.907 -15.040 78.106 1.00 22.91 233 LEU D C 1
ATOM 16309 O O . LEU D 1 210 ? 37.958 -14.435 77.642 1.00 21.42 233 LEU D O 1
ATOM 16314 N N . GLN D 1 211 ? 39.501 -14.677 79.238 1.00 24.19 234 GLN D N 1
ATOM 16315 C CA . GLN D 1 211 ? 39.187 -13.407 79.889 1.00 27.31 234 GLN D CA 1
ATOM 16316 C C . GLN D 1 211 ? 39.436 -12.213 78.950 1.00 26.39 234 GLN D C 1
ATOM 16317 O O . GLN D 1 211 ? 40.482 -12.142 78.307 1.00 26.19 234 GLN D O 1
ATOM 16323 N N . GLY D 1 212 ? 38.484 -11.278 78.900 1.00 26.34 235 GLY D N 1
ATOM 16324 C CA . GLY D 1 212 ? 38.581 -10.099 78.025 1.00 23.65 235 GLY D CA 1
ATOM 16325 C C . GLY D 1 212 ? 38.063 -10.342 76.602 1.00 22.14 235 GLY D C 1
ATOM 16326 O O . GLY D 1 212 ? 37.958 -9.406 75.818 1.00 23.20 235 GLY D O 1
ATOM 16327 N N . LEU D 1 213 ? 37.773 -11.594 76.251 1.00 19.65 236 LEU D N 1
ATOM 16328 C CA . LEU D 1 213 ? 37.070 -11.891 74.988 1.00 18.07 236 LEU D CA 1
ATOM 16329 C C . LEU D 1 213 ? 35.677 -12.416 75.317 1.00 17.72 236 LEU D C 1
ATOM 16330 O O . LEU D 1 213 ? 35.534 -13.363 76.087 1.00 17.52 236 LEU D O 1
ATOM 16335 N N . TYR D 1 214 ? 34.660 -11.809 74.728 1.00 17.00 237 TYR D N 1
ATOM 16336 C CA . TYR D 1 214 ? 33.300 -12.208 74.973 1.00 17.00 237 TYR D CA 1
ATOM 16337 C C . TYR D 1 214 ? 33.023 -13.593 74.394 1.00 16.67 237 TYR D C 1
ATOM 16338 O O . TYR D 1 214 ? 33.251 -13.864 73.184 1.00 15.71 237 TYR D O 1
ATOM 16347 N N . THR D 1 215 ? 32.529 -14.478 75.254 1.00 15.63 238 THR D N 1
ATOM 16348 C CA . THR D 1 215 ? 32.361 -15.873 74.893 1.00 16.11 238 THR D CA 1
ATOM 16349 C C . THR D 1 215 ? 30.990 -16.084 74.257 1.00 16.29 238 THR D C 1
ATOM 16350 O O . THR D 1 215 ? 29.965 -15.831 74.907 1.00 17.23 238 THR D O 1
ATOM 16354 N N . THR D 1 216 ? 30.980 -16.571 73.019 1.00 15.56 239 THR D N 1
ATOM 16355 C CA . THR D 1 216 ? 29.732 -16.915 72.367 1.00 15.77 239 THR D CA 1
ATOM 16356 C C . THR D 1 216 ? 29.771 -18.393 71.984 1.00 16.22 239 THR D C 1
ATOM 16357 O O . THR D 1 216 ? 30.860 -19.021 71.963 1.00 16.29 239 THR D O 1
ATOM 16361 N N . VAL D 1 217 ? 28.593 -18.929 71.662 1.00 15.36 240 VAL D N 1
ATOM 16362 C CA . VAL D 1 217 ? 28.443 -20.342 71.280 1.00 15.39 240 VAL D CA 1
ATOM 16363 C C . VAL D 1 217 ? 27.894 -20.472 69.848 1.00 15.32 240 VAL D C 1
ATOM 16364 O O . VAL D 1 217 ? 27.483 -19.477 69.243 1.00 15.33 240 VAL D O 1
ATOM 16368 N N . ASP D 1 218 ? 27.959 -21.675 69.283 1.00 15.41 241 ASP D N 1
ATOM 16369 C CA . ASP D 1 218 ? 27.244 -22.019 68.066 1.00 16.10 241 ASP D CA 1
ATOM 16370 C C . ASP D 1 218 ? 26.478 -23.299 68.295 1.00 15.74 241 ASP D C 1
ATOM 16371 O O . ASP D 1 218 ? 26.835 -24.069 69.176 1.00 16.50 241 ASP D O 1
ATOM 16376 N N . PHE D 1 219 ? 25.395 -23.478 67.532 1.00 15.00 242 PHE D N 1
ATOM 16377 C CA . PHE D 1 219 ? 24.584 -24.686 67.557 1.00 15.95 242 PHE D CA 1
ATOM 16378 C C . PHE D 1 219 ? 23.500 -24.641 66.479 1.00 15.83 242 PHE D C 1
ATOM 16379 O O . PHE D 1 219 ? 23.063 -23.554 66.067 1.00 15.73 242 PHE D O 1
ATOM 16387 N N . GLY D 1 220 ? 23.072 -25.823 66.050 1.00 16.15 243 GLY D N 1
ATOM 16388 C CA . GLY D 1 220 ? 22.045 -25.971 65.036 1.00 17.03 243 GLY D CA 1
ATOM 16389 C C . GLY D 1 220 ? 20.698 -26.430 65.568 1.00 17.73 243 GLY D C 1
ATOM 16390 O O . GLY D 1 220 ? 20.408 -26.344 66.775 1.00 17.72 243 GLY D O 1
ATOM 16391 N N . THR D 1 221 ? 19.874 -26.918 64.649 1.00 17.60 244 THR D N 1
ATOM 16392 C CA . THR D 1 221 ? 18.483 -27.227 64.936 1.00 18.93 244 THR D CA 1
ATOM 16393 C C . THR D 1 221 ? 18.326 -28.476 65.818 1.00 20.05 244 THR D C 1
ATOM 16394 O O . THR D 1 221 ? 17.220 -28.759 66.298 1.00 20.59 244 THR D O 1
ATOM 16398 N N . GLY D 1 222 ? 19.400 -29.243 65.992 1.00 20.22 245 GLY D N 1
ATOM 16399 C CA . GLY D 1 222 ? 19.304 -30.470 66.817 1.00 21.80 245 GLY D CA 1
ATOM 16400 C C . GLY D 1 222 ? 19.570 -30.227 68.297 1.00 22.84 245 GLY D C 1
ATOM 16401 O O . GLY D 1 222 ? 19.371 -31.124 69.134 1.00 25.20 245 GLY D O 1
ATOM 16402 N N . SER D 1 223 ? 20.026 -29.028 68.638 1.00 21.75 246 SER D N 1
ATOM 16403 C CA . SER D 1 223 ? 20.459 -28.737 70.015 1.00 22.15 246 SER D CA 1
ATOM 16404 C C . SER D 1 223 ? 19.339 -28.181 70.856 1.00 22.19 246 SER D C 1
ATOM 16405 O O . SER D 1 223 ? 18.523 -27.409 70.359 1.00 21.76 246 SER D O 1
ATOM 16408 N N . ASN D 1 224 ? 19.309 -28.576 72.135 1.00 22.19 247 ASN D N 1
ATOM 16409 C CA . ASN D 1 224 ? 18.426 -27.955 73.099 1.00 21.85 247 ASN D CA 1
ATOM 16410 C C . ASN D 1 224 ? 18.882 -26.525 73.310 1.00 21.11 247 ASN D C 1
ATOM 16411 O O . ASN D 1 224 ? 20.010 -26.275 73.771 1.00 21.02 247 ASN D O 1
ATOM 16416 N N . ILE D 1 225 ? 18.016 -25.585 72.943 1.00 21.06 248 ILE D N 1
ATOM 16417 C CA . ILE D 1 225 ? 18.391 -24.164 72.918 1.00 20.98 248 ILE D CA 1
ATOM 16418 C C . ILE D 1 225 ? 18.638 -23.598 74.327 1.00 21.28 248 ILE D C 1
ATOM 16419 O O . ILE D 1 225 ? 19.610 -22.877 74.545 1.00 21.26 248 ILE D O 1
ATOM 16424 N N . THR D 1 226 ? 17.785 -23.959 75.280 1.00 21.96 249 THR D N 1
ATOM 16425 C CA . THR D 1 226 ? 18.022 -23.599 76.694 1.00 22.22 249 THR D CA 1
ATOM 16426 C C . THR D 1 226 ? 19.409 -24.029 77.194 1.00 21.59 249 THR D C 1
ATOM 16427 O O . THR D 1 226 ? 20.169 -23.199 77.698 1.00 21.97 249 THR D O 1
ATOM 16431 N N . ASP D 1 227 ? 19.743 -25.306 77.015 1.00 21.09 250 ASP D N 1
ATOM 16432 C CA . ASP D 1 227 ? 21.024 -25.856 77.459 1.00 21.14 250 ASP D CA 1
ATOM 16433 C C . ASP D 1 227 ? 22.194 -25.195 76.756 1.00 20.65 250 ASP D C 1
ATOM 16434 O O . ASP D 1 227 ? 23.264 -25.017 77.339 1.00 20.52 250 ASP D O 1
ATOM 16439 N N . ALA D 1 228 ? 21.993 -24.848 75.495 1.00 19.49 251 ALA D N 1
ATOM 16440 C CA . ALA D 1 228 ? 23.084 -24.283 74.738 1.00 18.84 251 ALA D CA 1
ATOM 16441 C C . ALA D 1 228 ? 23.432 -22.921 75.335 1.00 19.11 251 ALA D C 1
ATOM 16442 O O . ALA D 1 228 ? 24.582 -22.679 75.672 1.00 20.43 251 ALA D O 1
ATOM 16444 N N . PHE D 1 229 ? 22.436 -22.051 75.499 1.00 18.90 252 PHE D N 1
ATOM 16445 C CA . PHE D 1 229 ? 22.633 -20.742 76.147 1.00 18.53 252 PHE D CA 1
ATOM 16446 C C . PHE D 1 229 ? 23.011 -20.774 77.633 1.00 19.62 252 PHE D C 1
ATOM 16447 O O . PHE D 1 229 ? 23.726 -19.891 78.113 1.00 19.78 252 PHE D O 1
ATOM 16455 N N . LEU D 1 230 ? 22.549 -21.798 78.338 1.00 20.92 253 LEU D N 1
ATOM 16456 C CA . LEU D 1 230 ? 23.059 -22.075 79.673 1.00 22.28 253 LEU D CA 1
ATOM 16457 C C . LEU D 1 230 ? 24.568 -22.271 79.646 1.00 22.28 253 LEU D C 1
ATOM 16458 O O . LEU D 1 230 ? 25.267 -21.748 80.507 1.00 23.45 253 LEU D O 1
ATOM 16463 N N . SER D 1 231 ? 25.076 -22.994 78.652 1.00 22.16 254 SER D N 1
ATOM 16464 C CA . SER D 1 231 ? 26.523 -23.212 78.563 1.00 21.99 254 SER D CA 1
ATOM 16465 C C . SER D 1 231 ? 27.274 -21.897 78.306 1.00 20.69 254 SER D C 1
ATOM 16466 O O . SER D 1 231 ? 28.326 -21.650 78.891 1.00 19.04 254 SER D O 1
ATOM 16469 N N . GLN D 1 232 ? 26.710 -21.031 77.453 1.00 20.36 255 GLN D N 1
ATOM 16470 C CA . GLN D 1 232 ? 27.283 -19.699 77.272 1.00 19.82 255 GLN D CA 1
ATOM 16471 C C . GLN D 1 232 ? 27.259 -18.909 78.582 1.00 21.42 255 GLN D C 1
ATOM 16472 O O . GLN D 1 232 ? 28.221 -18.199 78.903 1.00 20.43 255 GLN D O 1
ATOM 16478 N N . ARG D 1 233 ? 26.162 -19.043 79.329 1.00 22.80 256 ARG D N 1
ATOM 16479 C CA . ARG D 1 233 ? 25.967 -18.261 80.572 1.00 25.12 256 ARG D CA 1
ATOM 16480 C C . ARG D 1 233 ? 26.910 -18.642 81.711 1.00 26.23 256 ARG D C 1
ATOM 16481 O O . ARG D 1 233 ? 27.180 -17.828 82.588 1.00 25.38 256 ARG D O 1
ATOM 16489 N N . LYS D 1 234 ? 27.418 -19.869 81.678 1.00 28.40 257 LYS D N 1
ATOM 16490 C CA . LYS D 1 234 ? 28.444 -20.288 82.623 1.00 30.97 257 LYS D CA 1
ATOM 16491 C C . LYS D 1 234 ? 29.699 -19.428 82.417 1.00 30.54 257 LYS D C 1
ATOM 16492 O O . LYS D 1 234 ? 30.404 -19.109 83.379 1.00 29.01 257 LYS D O 1
ATOM 16498 N N . CYS D 1 235 ? 29.964 -19.040 81.160 1.00 28.74 258 CYS D N 1
ATOM 16499 C CA . CYS D 1 235 ? 31.152 -18.232 80.810 1.00 27.96 258 CYS D CA 1
ATOM 16500 C C . CYS D 1 235 ? 30.916 -16.726 80.909 1.00 27.39 258 CYS D C 1
ATOM 16501 O O . CYS D 1 235 ? 31.820 -15.955 81.218 1.00 27.30 258 CYS D O 1
ATOM 16504 N N . GLU D 1 236 ? 29.698 -16.317 80.597 1.00 26.98 259 GLU D N 1
ATOM 16505 C CA . GLU D 1 236 ? 29.313 -14.924 80.591 1.00 25.69 259 GLU D CA 1
ATOM 16506 C C . GLU D 1 236 ? 27.999 -14.838 81.335 1.00 25.99 259 GLU D C 1
ATOM 16507 O O . GLU D 1 236 ? 26.936 -14.908 80.720 1.00 25.78 259 GLU D O 1
ATOM 16513 N N . PRO D 1 237 ? 28.061 -14.690 82.683 1.00 26.97 260 PRO D N 1
ATOM 16514 C CA . PRO D 1 237 ? 26.837 -14.487 83.464 1.00 27.44 260 PRO D CA 1
ATOM 16515 C C . PRO D 1 237 ? 25.996 -13.321 82.971 1.00 27.16 260 PRO D C 1
ATOM 16516 O O . PRO D 1 237 ? 24.783 -13.353 83.125 1.00 27.41 260 PRO D O 1
ATOM 16520 N N . LYS D 1 238 ? 26.655 -12.305 82.411 1.00 27.38 261 LYS D N 1
ATOM 16521 C CA . LYS D 1 238 ? 26.013 -11.061 81.974 1.00 27.98 261 LYS D CA 1
ATOM 16522 C C . LYS D 1 238 ? 26.433 -10.677 80.557 1.00 26.25 261 LYS D C 1
ATOM 16523 O O . LYS D 1 238 ? 27.557 -10.953 80.148 1.00 24.82 261 LYS D O 1
ATOM 16529 N N . GLY D 1 239 ? 25.530 -9.998 79.855 1.00 25.46 262 GLY D N 1
ATOM 16530 C CA . GLY D 1 239 ? 25.756 -9.617 78.452 1.00 23.99 262 GLY D CA 1
ATOM 16531 C C . GLY D 1 239 ? 24.797 -10.348 77.520 1.00 23.52 262 GLY D C 1
ATOM 16532 O O . GLY D 1 239 ? 23.991 -11.188 77.971 1.00 24.24 262 GLY D O 1
ATOM 16533 N N . PRO D 1 240 ? 24.883 -10.057 76.206 1.00 22.05 263 PRO D N 1
ATOM 16534 C CA . PRO D 1 240 ? 23.940 -10.645 75.245 1.00 20.97 263 PRO D CA 1
ATOM 16535 C C . PRO D 1 240 ? 24.108 -12.164 75.054 1.00 20.18 263 PRO D C 1
ATOM 16536 O O . PRO D 1 240 ? 25.226 -12.690 75.085 1.00 20.20 263 PRO D O 1
ATOM 16540 N N . LEU D 1 241 ? 22.994 -12.872 74.885 1.00 19.14 264 LEU D N 1
ATOM 16541 C CA . LEU D 1 241 ? 23.068 -14.266 74.468 1.00 18.01 264 LEU D CA 1
ATOM 16542 C C . LEU D 1 241 ? 23.369 -14.232 72.977 1.00 16.53 264 LEU D C 1
ATOM 16543 O O . LEU D 1 241 ? 22.782 -13.432 72.252 1.00 16.61 264 LEU D O 1
ATOM 16548 N N . ILE D 1 242 ? 24.316 -15.059 72.543 1.00 15.48 265 ILE D N 1
ATOM 16549 C CA . ILE D 1 242 ? 24.744 -15.037 71.129 1.00 14.55 265 ILE D CA 1
ATOM 16550 C C . ILE D 1 242 ? 24.976 -16.437 70.586 1.00 14.32 265 ILE D C 1
ATOM 16551 O O . ILE D 1 242 ? 25.766 -17.237 71.150 1.00 14.42 265 ILE D O 1
ATOM 16556 N N . ASN D 1 243 ? 24.261 -16.754 69.497 1.00 14.30 266 ASN D N 1
ATOM 16557 C CA . ASN D 1 243 ? 24.574 -17.937 68.725 1.00 14.22 266 ASN D CA 1
ATOM 16558 C C . ASN D 1 243 ? 25.241 -17.495 67.421 1.00 13.98 266 ASN D C 1
ATOM 16559 O O . ASN D 1 243 ? 24.543 -17.003 66.525 1.00 13.76 266 ASN D O 1
ATOM 16564 N N . SER D 1 244 ? 26.569 -17.642 67.353 1.00 12.84 267 SER D N 1
ATOM 16565 C CA . SER D 1 244 ? 27.368 -17.099 66.234 1.00 12.69 267 SER D CA 1
ATOM 16566 C C . SER D 1 244 ? 27.289 -17.914 64.973 1.00 12.05 267 SER D C 1
ATOM 16567 O O . SER D 1 244 ? 27.625 -17.410 63.890 1.00 11.43 267 SER D O 1
ATOM 16570 N N . GLU D 1 245 ? 26.893 -19.185 65.080 1.00 11.98 268 GLU D N 1
ATOM 16571 C CA . GLU D 1 245 ? 26.641 -19.960 63.851 1.00 11.80 268 GLU D CA 1
ATOM 16572 C C . GLU D 1 245 ? 25.425 -20.868 64.056 1.00 11.94 268 GLU D C 1
ATOM 16573 O O . GLU D 1 245 ? 25.532 -21.984 64.540 1.00 13.18 268 GLU D O 1
ATOM 16579 N N . PHE D 1 246 ? 24.269 -20.338 63.747 1.00 12.58 269 PHE D N 1
ATOM 16580 C CA . PHE D 1 246 ? 23.035 -21.085 63.867 1.00 12.94 269 PHE D CA 1
ATOM 16581 C C . PHE D 1 246 ? 22.797 -21.801 62.537 1.00 12.84 269 PHE D C 1
ATOM 16582 O O . PHE D 1 246 ? 22.616 -21.158 61.481 1.00 11.91 269 PHE D O 1
ATOM 16590 N N . TYR D 1 247 ? 22.879 -23.118 62.562 1.00 12.75 270 TYR D N 1
ATOM 16591 C CA . TYR D 1 247 ? 23.041 -23.845 61.281 1.00 12.91 270 TYR D CA 1
ATOM 16592 C C . TYR D 1 247 ? 21.745 -23.978 60.476 1.00 13.50 270 TYR D C 1
ATOM 16593 O O . TYR D 1 247 ? 20.781 -24.591 60.910 1.00 14.06 270 TYR D O 1
ATOM 16602 N N . THR D 1 248 ? 21.777 -23.414 59.272 1.00 13.79 271 THR D N 1
ATOM 16603 C CA . THR D 1 248 ? 20.633 -23.419 58.348 1.00 13.71 271 THR D CA 1
ATOM 16604 C C . THR D 1 248 ? 20.698 -24.655 57.495 1.00 14.05 271 THR D C 1
ATOM 16605 O O . THR D 1 248 ? 19.727 -24.978 56.796 1.00 14.68 271 THR D O 1
ATOM 16609 N N . GLY D 1 249 ? 21.847 -25.335 57.538 1.00 13.60 272 GLY D N 1
ATOM 16610 C CA . GLY D 1 249 ? 22.060 -26.538 56.747 1.00 15.30 272 GLY D CA 1
ATOM 16611 C C . GLY D 1 249 ? 23.324 -27.234 57.227 1.00 14.85 272 GLY D C 1
ATOM 16612 O O . GLY D 1 249 ? 23.642 -27.205 58.409 1.00 15.41 272 GLY D O 1
ATOM 16613 N N . TRP D 1 250 ? 24.048 -27.854 56.310 1.00 15.23 273 TRP D N 1
ATOM 16614 C CA . TRP D 1 250 ? 25.288 -28.528 56.690 1.00 15.45 273 TRP D CA 1
ATOM 16615 C C . TRP D 1 250 ? 26.181 -28.736 55.499 1.00 15.52 273 TRP D C 1
ATOM 16616 O O . TRP D 1 250 ? 25.747 -28.554 54.349 1.00 15.53 273 TRP D O 1
ATOM 16627 N N . LEU D 1 251 ? 27.444 -29.066 55.776 1.00 15.37 274 LEU D N 1
ATOM 16628 C CA . LEU D 1 251 ? 28.427 -29.382 54.733 1.00 15.45 274 LEU D CA 1
ATOM 16629 C C . LEU D 1 251 ? 28.303 -30.796 54.145 1.00 15.68 274 LEU D C 1
ATOM 16630 O O . LEU D 1 251 ? 27.712 -31.708 54.752 1.00 15.95 274 LEU D O 1
ATOM 16635 N N . ASP D 1 252 ? 28.911 -30.954 52.974 1.00 16.07 275 ASP D N 1
ATOM 16636 C CA . ASP D 1 252 ? 28.930 -32.186 52.203 1.00 16.23 275 ASP D CA 1
ATOM 16637 C C . ASP D 1 252 ? 30.346 -32.730 52.127 1.00 16.30 275 ASP D C 1
ATOM 16638 O O . ASP D 1 252 ? 31.308 -32.004 52.335 1.00 15.22 275 ASP D O 1
ATOM 16643 N N . HIS D 1 253 ? 30.460 -34.025 51.819 1.00 17.15 276 HIS D N 1
ATOM 16644 C CA . HIS D 1 253 ? 31.722 -34.622 51.396 1.00 17.72 276 HIS D CA 1
ATOM 16645 C C . HIS D 1 253 ? 31.483 -35.363 50.110 1.00 17.59 276 HIS D C 1
ATOM 16646 O O . HIS D 1 253 ? 30.409 -35.979 49.918 1.00 17.54 276 HIS D O 1
ATOM 16653 N N . TRP D 1 254 ? 32.485 -35.384 49.235 1.00 16.85 277 TRP D N 1
ATOM 16654 C CA . TRP D 1 254 ? 32.362 -36.249 48.045 1.00 17.71 277 TRP D CA 1
ATOM 16655 C C . TRP D 1 254 ? 32.075 -37.673 48.496 1.00 18.75 277 TRP D C 1
ATOM 16656 O O . TRP D 1 254 ? 32.707 -38.156 49.433 1.00 18.57 277 TRP D O 1
ATOM 16667 N N . GLY D 1 255 ? 31.149 -38.358 47.825 1.00 19.40 278 GLY D N 1
ATOM 16668 C CA . GLY D 1 255 ? 30.830 -39.755 48.139 1.00 20.73 278 GLY D CA 1
ATOM 16669 C C . GLY D 1 255 ? 29.752 -39.968 49.183 1.00 22.12 278 GLY D C 1
ATOM 16670 O O . GLY D 1 255 ? 29.353 -41.110 49.434 1.00 22.80 278 GLY D O 1
ATOM 16671 N N . GLN D 1 256 ? 29.319 -38.884 49.831 1.00 21.70 279 GLN D N 1
ATOM 16672 C CA . GLN D 1 256 ? 28.335 -38.954 50.910 1.00 22.68 279 GLN D CA 1
ATOM 16673 C C . GLN D 1 256 ? 27.068 -38.239 50.473 1.00 21.75 279 GLN D C 1
ATOM 16674 O O . GLN D 1 256 ? 27.144 -37.318 49.669 1.00 20.73 279 GLN D O 1
ATOM 16680 N N . PRO D 1 257 ? 25.893 -38.666 50.978 1.00 22.15 280 PRO D N 1
ATOM 16681 C CA . PRO D 1 257 ? 24.660 -37.996 50.575 1.00 21.81 280 PRO D CA 1
ATOM 16682 C C . PRO D 1 257 ? 24.675 -36.495 50.873 1.00 20.18 280 PRO D C 1
ATOM 16683 O O . PRO D 1 257 ? 25.208 -36.076 51.913 1.00 20.19 280 PRO D O 1
ATOM 16687 N N . HIS D 1 258 ? 24.122 -35.706 49.951 1.00 19.07 281 HIS D N 1
ATOM 16688 C CA . HIS D 1 258 ? 23.937 -34.262 50.151 1.00 17.54 281 HIS D CA 1
ATOM 16689 C C . HIS D 1 258 ? 23.204 -33.960 51.439 1.00 17.31 281 HIS D C 1
ATOM 16690 O O . HIS D 1 258 ? 22.110 -34.501 51.687 1.00 16.48 281 HIS D O 1
ATOM 16697 N N . SER D 1 259 ? 23.797 -33.090 52.262 1.00 16.73 282 SER D N 1
ATOM 16698 C CA . SER D 1 259 ? 23.186 -32.674 53.532 1.00 17.48 282 SER D CA 1
ATOM 16699 C C . SER D 1 259 ? 22.064 -31.672 53.330 1.00 17.98 282 SER D C 1
ATOM 16700 O O . SER D 1 259 ? 22.238 -30.690 52.628 1.00 17.19 282 SER D O 1
ATOM 16703 N N . THR D 1 260 ? 20.921 -31.910 53.975 1.00 18.87 283 THR D N 1
ATOM 16704 C CA . THR D 1 260 ? 19.841 -30.929 53.975 1.00 18.78 283 THR D CA 1
ATOM 16705 C C . THR D 1 260 ? 19.307 -30.830 55.388 1.00 19.09 283 THR D C 1
ATOM 16706 O O . THR D 1 260 ? 19.469 -31.755 56.189 1.00 19.61 283 THR D O 1
ATOM 16710 N N . ILE D 1 261 ? 18.716 -29.685 55.685 1.00 18.95 284 ILE D N 1
ATOM 16711 C CA . ILE D 1 261 ? 18.050 -29.426 56.963 1.00 19.54 284 ILE D CA 1
ATOM 16712 C C . ILE D 1 261 ? 16.686 -28.825 56.598 1.00 19.55 284 ILE D C 1
ATOM 16713 O O . ILE D 1 261 ? 16.572 -27.947 55.756 1.00 18.43 284 ILE D O 1
ATOM 16718 N N . LYS D 1 262 ? 15.647 -29.331 57.247 1.00 20.86 285 LYS D N 1
ATOM 16719 C CA . LYS D 1 262 ? 14.282 -28.960 56.943 1.00 21.22 285 LYS D CA 1
ATOM 16720 C C . LYS D 1 262 ? 13.991 -27.492 57.330 1.00 19.79 285 LYS D C 1
ATOM 16721 O O . LYS D 1 262 ? 14.383 -27.005 58.397 1.00 18.39 285 LYS D O 1
ATOM 16727 N N . THR D 1 263 ? 13.292 -26.787 56.451 1.00 19.29 286 THR D N 1
ATOM 16728 C CA . THR D 1 263 ? 12.911 -25.376 56.652 1.00 18.96 286 THR D CA 1
ATOM 16729 C C . THR D 1 263 ? 12.163 -25.151 57.972 1.00 19.58 286 THR D C 1
ATOM 16730 O O . THR D 1 263 ? 12.493 -24.249 58.749 1.00 18.33 286 THR D O 1
ATOM 16734 N N . GLU D 1 264 ? 11.161 -25.993 58.217 1.00 20.96 287 GLU D N 1
ATOM 16735 C CA . GLU D 1 264 ? 10.400 -25.963 59.495 1.00 23.16 287 GLU D CA 1
ATOM 16736 C C . GLU D 1 264 ? 11.290 -26.015 60.743 1.00 21.75 287 GLU D C 1
ATOM 16737 O O . GLU D 1 264 ? 11.003 -25.351 61.718 1.00 22.11 287 GLU D O 1
ATOM 16743 N N . ALA D 1 265 ? 12.346 -26.822 60.715 1.00 20.85 288 ALA D N 1
ATOM 16744 C CA . ALA D 1 265 ? 13.293 -26.892 61.833 1.00 19.68 288 ALA D CA 1
ATOM 16745 C C . ALA D 1 265 ? 14.091 -25.593 61.998 1.00 18.70 288 ALA D C 1
ATOM 16746 O O . ALA D 1 265 ? 14.227 -25.092 63.106 1.00 17.47 288 ALA D O 1
ATOM 16748 N N . VAL D 1 266 ? 14.598 -25.041 60.891 1.00 17.67 289 VAL D N 1
ATOM 16749 C CA . VAL D 1 266 ? 15.375 -23.803 60.952 1.00 17.34 289 VAL D CA 1
ATOM 16750 C C . VAL D 1 266 ? 14.486 -22.649 61.432 1.00 17.78 289 VAL D C 1
ATOM 16751 O O . VAL D 1 266 ? 14.893 -21.871 62.289 1.00 17.81 289 VAL D O 1
ATOM 16755 N N . ALA D 1 267 ? 13.268 -22.563 60.893 1.00 17.49 290 ALA D N 1
ATOM 16756 C CA . ALA D 1 267 ? 12.315 -21.506 61.264 1.00 18.27 290 ALA D CA 1
ATOM 16757 C C . ALA D 1 267 ? 11.924 -21.598 62.734 1.00 18.77 290 ALA D C 1
ATOM 16758 O O . ALA D 1 267 ? 11.910 -20.584 63.443 1.00 18.54 290 ALA D O 1
ATOM 16760 N N . SER D 1 268 ? 11.582 -22.811 63.176 1.00 19.23 291 SER D N 1
ATOM 16761 C CA . SER D 1 268 ? 11.230 -23.060 64.587 1.00 20.45 291 SER D CA 1
ATOM 16762 C C . SER D 1 268 ? 12.349 -22.627 65.543 1.00 19.99 291 SER D C 1
ATOM 16763 O O . SER D 1 268 ? 12.116 -21.890 66.516 1.00 20.64 291 SER D O 1
ATOM 16766 N N . SER D 1 269 ? 13.564 -23.091 65.275 1.00 19.10 292 SER D N 1
ATOM 16767 C CA . SER D 1 269 ? 14.700 -22.716 66.150 1.00 18.75 292 SER D CA 1
ATOM 16768 C C . SER D 1 269 ? 15.025 -21.213 66.059 1.00 18.00 292 SER D C 1
ATOM 16769 O O . SER D 1 269 ? 15.300 -20.584 67.080 1.00 17.53 292 SER D O 1
ATOM 16772 N N . LEU D 1 270 ? 14.957 -20.628 64.848 1.00 17.48 293 LEU D N 1
ATOM 16773 C CA . LEU D 1 270 ? 15.263 -19.200 64.693 1.00 16.98 293 LEU D CA 1
ATOM 16774 C C . LEU D 1 270 ? 14.295 -18.377 65.554 1.00 16.67 293 LEU D C 1
ATOM 16775 O O . LEU D 1 270 ? 14.706 -17.473 66.270 1.00 15.97 293 LEU D O 1
ATOM 16780 N N . TYR D 1 271 ? 12.999 -18.667 65.435 1.00 16.82 294 TYR D N 1
ATOM 16781 C CA . TYR D 1 271 ? 11.994 -17.967 66.225 1.00 17.75 294 TYR D CA 1
ATOM 16782 C C . TYR D 1 271 ? 12.309 -18.119 67.745 1.00 18.10 294 TYR D C 1
ATOM 16783 O O . TYR D 1 271 ? 12.341 -17.137 68.509 1.00 17.90 294 TYR D O 1
ATOM 16792 N N . ASP D 1 272 ? 12.577 -19.346 68.171 1.00 17.97 295 ASP D N 1
ATOM 16793 C CA . ASP D 1 272 ? 12.923 -19.588 69.598 1.00 18.81 295 ASP D CA 1
ATOM 16794 C C . ASP D 1 272 ? 14.095 -18.700 70.060 1.00 18.56 295 ASP D C 1
ATOM 16795 O O . ASP D 1 272 ? 14.041 -18.040 71.115 1.00 17.48 295 ASP D O 1
ATOM 16800 N N . ILE D 1 273 ? 15.158 -18.685 69.257 1.00 17.21 296 ILE D N 1
ATOM 16801 C CA . ILE D 1 273 ? 16.360 -17.923 69.600 1.00 16.86 296 ILE D CA 1
ATOM 16802 C C . ILE D 1 273 ? 16.028 -16.434 69.661 1.00 16.45 296 ILE D C 1
ATOM 16803 O O . ILE D 1 273 ? 16.362 -15.753 70.630 1.00 16.20 296 ILE D O 1
ATOM 16808 N N . LEU D 1 274 ? 15.367 -15.923 68.620 1.00 15.90 297 LEU D N 1
ATOM 16809 C CA . LEU D 1 274 ? 15.031 -14.495 68.598 1.00 16.16 297 LEU D CA 1
ATOM 16810 C C . LEU D 1 274 ? 14.149 -14.068 69.769 1.00 16.41 297 LEU D C 1
ATOM 16811 O O . LEU D 1 274 ? 14.355 -12.999 70.367 1.00 15.87 297 LEU D O 1
ATOM 16816 N N . ALA D 1 275 ? 13.190 -14.925 70.102 1.00 16.82 298 ALA D N 1
ATOM 16817 C CA . ALA D 1 275 ? 12.245 -14.618 71.178 1.00 18.21 298 ALA D CA 1
ATOM 16818 C C . ALA D 1 275 ? 12.965 -14.456 72.548 1.00 18.55 298 ALA D C 1
ATOM 16819 O O . ALA D 1 275 ? 12.502 -13.730 73.439 1.00 18.50 298 ALA D O 1
ATOM 16821 N N . ARG D 1 276 ? 14.108 -15.118 72.694 1.00 18.69 299 ARG D N 1
ATOM 16822 C CA . ARG D 1 276 ? 14.907 -15.001 73.914 1.00 19.05 299 ARG D CA 1
ATOM 16823 C C . ARG D 1 276 ? 15.663 -13.664 73.974 1.00 20.06 299 ARG D C 1
ATOM 16824 O O . ARG D 1 276 ? 16.259 -13.346 74.990 1.00 21.77 299 ARG D O 1
ATOM 16832 N N . GLY D 1 277 ? 15.631 -12.879 72.892 1.00 19.86 300 GLY D N 1
ATOM 16833 C CA . GLY D 1 277 ? 16.363 -11.608 72.848 1.00 19.63 300 GLY D CA 1
ATOM 16834 C C . GLY D 1 277 ? 17.841 -11.757 72.473 1.00 19.06 300 GLY D C 1
ATOM 16835 O O . GLY D 1 277 ? 18.625 -10.797 72.596 1.00 19.15 300 GLY D O 1
ATOM 16836 N N . ALA D 1 278 ? 18.220 -12.973 72.059 1.00 17.73 301 ALA D N 1
ATOM 16837 C CA . ALA D 1 278 ? 19.583 -13.316 71.626 1.00 16.06 301 ALA D CA 1
ATOM 16838 C C . ALA D 1 278 ? 19.931 -12.659 70.292 1.00 15.61 301 ALA D C 1
ATOM 16839 O O . ALA D 1 278 ? 19.054 -12.512 69.440 1.00 14.74 301 ALA D O 1
ATOM 16841 N N . SER D 1 279 ? 21.213 -12.323 70.114 1.00 14.25 302 SER D N 1
ATOM 16842 C CA . SER D 1 279 ? 21.730 -11.979 68.816 1.00 13.76 302 SER D CA 1
ATOM 16843 C C . SER D 1 279 ? 22.060 -13.282 68.121 1.00 13.59 302 SER D C 1
ATOM 16844 O O . SER D 1 279 ? 22.500 -14.217 68.759 1.00 13.25 302 SER D O 1
ATOM 16847 N N . VAL D 1 280 ? 21.858 -13.374 66.805 1.00 12.86 303 VAL D N 1
ATOM 16848 C CA . VAL D 1 280 ? 22.076 -14.671 66.141 1.00 12.69 303 VAL D CA 1
ATOM 16849 C C . VAL D 1 280 ? 22.612 -14.453 64.726 1.00 12.51 303 VAL D C 1
ATOM 16850 O O . VAL D 1 280 ? 22.265 -13.477 64.075 1.00 12.13 303 VAL D O 1
ATOM 16854 N N . ASN D 1 281 ? 23.453 -15.382 64.280 1.00 12.37 304 ASN D N 1
ATOM 16855 C CA . ASN D 1 281 ? 23.910 -15.424 62.923 1.00 12.56 304 ASN D CA 1
ATOM 16856 C C . ASN D 1 281 ? 23.609 -16.770 62.305 1.00 12.50 304 ASN D C 1
ATOM 16857 O O . ASN D 1 281 ? 23.939 -17.836 62.867 1.00 13.14 304 ASN D O 1
ATOM 16862 N N . LEU D 1 282 ? 22.979 -16.707 61.143 1.00 12.69 305 LEU D N 1
ATOM 16863 C CA . LEU D 1 282 ? 22.636 -17.878 60.349 1.00 12.53 305 LEU D CA 1
ATOM 16864 C C . LEU D 1 282 ? 23.800 -18.325 59.494 1.00 12.44 305 LEU D C 1
ATOM 16865 O O . LEU D 1 282 ? 24.244 -17.577 58.617 1.00 12.53 305 LEU D O 1
ATOM 16870 N N . TYR D 1 283 ? 24.300 -19.548 59.768 1.00 11.97 306 TYR D N 1
ATOM 16871 C CA . TYR D 1 283 ? 25.448 -20.133 59.052 1.00 11.71 306 TYR D CA 1
ATOM 16872 C C . TYR D 1 283 ? 24.967 -21.342 58.223 1.00 11.70 306 TYR D C 1
ATOM 16873 O O . TYR D 1 283 ? 24.532 -22.330 58.815 1.00 11.70 306 TYR D O 1
ATOM 16882 N N . MET D 1 284 ? 24.959 -21.285 56.872 1.00 11.28 307 MET D N 1
ATOM 16883 C CA . MET D 1 284 ? 25.291 -20.141 56.006 1.00 10.91 307 MET D CA 1
ATOM 16884 C C . MET D 1 284 ? 23.982 -19.471 55.579 1.00 11.05 307 MET D C 1
ATOM 16885 O O . MET D 1 284 ? 22.929 -20.115 55.593 1.00 11.58 307 MET D O 1
ATOM 16890 N N . PHE D 1 285 ? 24.040 -18.196 55.214 1.00 10.69 308 PHE D N 1
ATOM 16891 C CA . PHE D 1 285 ? 22.848 -17.595 54.601 1.00 11.19 308 PHE D CA 1
ATOM 16892 C C . PHE D 1 285 ? 22.893 -17.789 53.091 1.00 11.18 308 PHE D C 1
ATOM 16893 O O . PHE D 1 285 ? 21.890 -18.231 52.490 1.00 11.69 308 PHE D O 1
ATOM 16901 N N . ILE D 1 286 ? 24.021 -17.439 52.472 1.00 10.04 309 ILE D N 1
ATOM 16902 C CA . ILE D 1 286 ? 24.379 -18.008 51.156 1.00 10.31 309 ILE D CA 1
ATOM 16903 C C . ILE D 1 286 ? 25.738 -18.715 51.335 1.00 10.05 309 ILE D C 1
ATOM 16904 O O . ILE D 1 286 ? 26.659 -18.153 51.953 1.00 10.37 309 ILE D O 1
ATOM 16909 N N . GLY D 1 287 ? 25.848 -19.926 50.787 1.00 10.01 310 GLY D N 1
ATOM 16910 C CA . GLY D 1 287 ? 27.089 -20.684 50.877 1.00 10.17 310 GLY D CA 1
ATOM 16911 C C . GLY D 1 287 ? 27.976 -20.401 49.672 1.00 10.10 310 GLY D C 1
ATOM 16912 O O . GLY D 1 287 ? 29.165 -20.127 49.814 1.00 10.14 310 GLY D O 1
ATOM 16913 N N . GLY D 1 288 ? 27.397 -20.447 48.471 1.00 10.22 311 GLY D N 1
ATOM 16914 C CA . GLY D 1 288 ? 28.173 -20.124 47.277 1.00 10.37 311 GLY D CA 1
ATOM 16915 C C . GLY D 1 288 ? 29.025 -21.304 46.848 1.00 10.89 311 GLY D C 1
ATOM 16916 O O . GLY D 1 288 ? 28.582 -22.441 46.939 1.00 11.35 311 GLY D O 1
ATOM 16917 N N . THR D 1 289 ? 30.261 -21.023 46.423 1.00 11.10 312 THR D N 1
ATOM 16918 C CA . THR D 1 289 ? 31.103 -21.997 45.707 1.00 10.85 312 THR D CA 1
ATOM 16919 C C . THR D 1 289 ? 32.561 -21.973 46.185 1.00 11.01 312 THR D C 1
ATOM 16920 O O . THR D 1 289 ? 33.108 -20.900 46.451 1.00 10.39 312 THR D O 1
ATOM 16924 N N . ASN D 1 290 ? 33.180 -23.155 46.289 1.00 11.34 313 ASN D N 1
ATOM 16925 C CA . ASN D 1 290 ? 34.632 -23.274 46.397 1.00 11.77 313 ASN D CA 1
ATOM 16926 C C . ASN D 1 290 ? 35.182 -23.375 44.979 1.00 11.61 313 ASN D C 1
ATOM 16927 O O . ASN D 1 290 ? 35.253 -24.472 44.421 1.00 12.10 313 ASN D O 1
ATOM 16932 N N . PHE D 1 291 ? 35.534 -22.238 44.365 1.00 11.44 314 PHE D N 1
ATOM 16933 C CA . PHE D 1 291 ? 36.092 -22.260 43.019 1.00 11.71 314 PHE D CA 1
ATOM 16934 C C . PHE D 1 291 ? 37.517 -22.803 43.097 1.00 11.38 314 PHE D C 1
ATOM 16935 O O . PHE D 1 291 ? 38.089 -22.975 44.196 1.00 10.50 314 PHE D O 1
ATOM 16943 N N . ALA D 1 292 ? 38.097 -23.094 41.941 1.00 12.06 315 ALA D N 1
ATOM 16944 C CA . ALA D 1 292 ? 39.515 -23.503 41.899 1.00 12.15 315 ALA D CA 1
ATOM 16945 C C . ALA D 1 292 ? 39.827 -24.656 42.889 1.00 12.26 315 ALA D C 1
ATOM 16946 O O . ALA D 1 292 ? 39.199 -25.687 42.783 1.00 13.07 315 ALA D O 1
ATOM 16948 N N . TYR D 1 293 ? 40.787 -24.492 43.799 1.00 11.91 316 TYR D N 1
ATOM 16949 C CA . TYR D 1 293 ? 41.189 -25.553 44.765 1.00 12.39 316 TYR D CA 1
ATOM 16950 C C . TYR D 1 293 ? 40.881 -25.170 46.219 1.00 12.16 316 TYR D C 1
ATOM 16951 O O . TYR D 1 293 ? 41.538 -25.643 47.153 1.00 12.46 316 TYR D O 1
ATOM 16960 N N . TRP D 1 294 ? 39.901 -24.292 46.413 1.00 12.18 317 TRP D N 1
ATOM 16961 C CA . TRP D 1 294 ? 39.675 -23.685 47.741 1.00 11.76 317 TRP D CA 1
ATOM 16962 C C . TRP D 1 294 ? 38.929 -24.543 48.726 1.00 12.07 317 TRP D C 1
ATOM 16963 O O . TRP D 1 294 ? 38.849 -24.181 49.894 1.00 11.79 317 TRP D O 1
ATOM 16974 N N . ASN D 1 295 ? 38.340 -25.661 48.292 1.00 12.63 318 ASN D N 1
ATOM 16975 C CA . ASN D 1 295 ? 37.633 -26.554 49.253 1.00 13.04 318 ASN D CA 1
ATOM 16976 C C . ASN D 1 295 ? 38.588 -27.087 50.346 1.00 13.23 318 ASN D C 1
ATOM 16977 O O . ASN D 1 295 ? 39.818 -27.120 50.163 1.00 12.95 318 ASN D O 1
ATOM 16982 N N . GLY D 1 296 ? 38.014 -27.511 51.468 1.00 13.66 319 GLY D N 1
ATOM 16983 C CA . GLY D 1 296 ? 38.759 -28.134 52.564 1.00 14.10 319 GLY D CA 1
ATOM 16984 C C . GLY D 1 296 ? 38.468 -29.633 52.655 1.00 14.81 319 GLY D C 1
ATOM 16985 O O . GLY D 1 296 ? 38.021 -30.282 51.665 1.00 14.75 319 GLY D O 1
ATOM 16986 N N . ALA D 1 297 ? 38.716 -30.191 53.837 1.00 15.32 320 ALA D N 1
ATOM 16987 C CA . ALA D 1 297 ? 38.545 -31.622 54.072 1.00 15.63 320 ALA D CA 1
ATOM 16988 C C . ALA D 1 297 ? 38.432 -31.877 55.555 1.00 16.26 320 ALA D C 1
ATOM 16989 O O . ALA D 1 297 ? 38.826 -31.013 56.380 1.00 14.73 320 ALA D O 1
ATOM 16991 N N . ASN D 1 298 ? 37.862 -33.036 55.893 1.00 16.92 321 ASN D N 1
ATOM 16992 C CA . ASN D 1 298 ? 37.829 -33.515 57.286 1.00 18.29 321 ASN D CA 1
ATOM 16993 C C . ASN D 1 298 ? 38.680 -34.770 57.434 1.00 19.85 321 ASN D C 1
ATOM 16994 O O . ASN D 1 298 ? 39.048 -35.409 56.426 1.00 19.02 321 ASN D O 1
ATOM 16999 N N A SER D 1 299 ? 38.971 -35.111 58.692 0.50 20.46 322 SER D N 1
ATOM 17000 N N B SER D 1 299 ? 39.011 -35.096 58.687 0.50 20.17 322 SER D N 1
ATOM 17001 C CA A SER D 1 299 ? 39.733 -36.288 59.077 0.50 22.09 322 SER D CA 1
ATOM 17002 C CA B SER D 1 299 ? 39.737 -36.306 59.053 0.50 21.63 322 SER D CA 1
ATOM 17003 C C A SER D 1 299 ? 38.774 -37.293 59.750 0.50 23.20 322 SER D C 1
ATOM 17004 C C B SER D 1 299 ? 38.758 -37.289 59.720 0.50 22.94 322 SER D C 1
ATOM 17005 O O A SER D 1 299 ? 37.992 -36.885 60.594 0.50 23.87 322 SER D O 1
ATOM 17006 O O B SER D 1 299 ? 37.941 -36.862 60.521 0.50 23.56 322 SER D O 1
ATOM 17011 N N . PRO D 1 300 ? 38.823 -38.598 59.386 1.00 23.86 323 PRO D N 1
ATOM 17012 C CA . PRO D 1 300 ? 39.724 -39.227 58.409 1.00 24.33 323 PRO D CA 1
ATOM 17013 C C . PRO D 1 300 ? 39.420 -38.772 56.963 1.00 23.75 323 PRO D C 1
ATOM 17014 O O . PRO D 1 300 ? 38.255 -38.463 56.607 1.00 23.32 323 PRO D O 1
ATOM 17018 N N . TYR D 1 301 ? 40.470 -38.722 56.156 1.00 22.38 324 TYR D N 1
ATOM 17019 C CA . TYR D 1 301 ? 40.430 -37.919 54.941 1.00 20.70 324 TYR D CA 1
ATOM 17020 C C . TYR D 1 301 ? 39.165 -38.058 54.081 1.00 20.26 324 TYR D C 1
ATOM 17021 O O . TYR D 1 301 ? 38.931 -39.103 53.444 1.00 19.47 324 TYR D O 1
ATOM 17030 N N . ALA D 1 302 ? 38.403 -36.962 54.030 1.00 19.42 325 ALA D N 1
ATOM 17031 C CA . ALA D 1 302 ? 37.242 -36.848 53.152 1.00 19.42 325 ALA D CA 1
ATOM 17032 C C . ALA D 1 302 ? 37.046 -35.389 52.758 1.00 18.92 325 ALA D C 1
ATOM 17033 O O . ALA D 1 302 ? 36.802 -34.524 53.594 1.00 18.66 325 ALA D O 1
ATOM 17035 N N . ALA D 1 303 ? 37.207 -35.129 51.469 1.00 18.42 326 ALA D N 1
ATOM 17036 C CA . ALA D 1 303 ? 37.158 -33.783 50.950 1.00 17.07 326 ALA D CA 1
ATOM 17037 C C . ALA D 1 303 ? 35.714 -33.310 50.763 1.00 16.18 326 ALA D C 1
ATOM 17038 O O . ALA D 1 303 ? 34.842 -34.098 50.365 1.00 16.97 326 ALA D O 1
ATOM 17040 N N . GLN D 1 304 ? 35.475 -32.026 51.028 1.00 14.99 327 GLN D N 1
ATOM 17041 C CA . GLN D 1 304 ? 34.199 -31.382 50.693 1.00 14.13 327 GLN D CA 1
ATOM 17042 C C . GLN D 1 304 ? 34.188 -31.030 49.189 1.00 13.51 327 GLN D C 1
ATOM 17043 O O . GLN D 1 304 ? 35.259 -30.796 48.604 1.00 13.36 327 GLN D O 1
ATOM 17049 N N . PRO D 1 305 ? 32.990 -30.999 48.572 1.00 12.95 328 PRO D N 1
ATOM 17050 C CA . PRO D 1 305 ? 32.887 -30.765 47.126 1.00 12.99 328 PRO D CA 1
ATOM 17051 C C . PRO D 1 305 ? 33.054 -29.300 46.701 1.00 12.18 328 PRO D C 1
ATOM 17052 O O . PRO D 1 305 ? 33.251 -28.409 47.530 1.00 11.41 328 PRO D O 1
ATOM 17056 N N . THR D 1 306 ? 33.006 -29.087 45.390 1.00 11.73 329 THR D N 1
ATOM 17057 C CA . THR D 1 306 ? 33.116 -27.753 44.822 1.00 11.70 329 THR D CA 1
ATOM 17058 C C . THR D 1 306 ? 31.937 -26.846 45.272 1.00 11.51 329 THR D C 1
ATOM 17059 O O . THR D 1 306 ? 32.144 -25.725 45.739 1.00 11.42 329 THR D O 1
ATOM 17063 N N . SER D 1 307 ? 30.722 -27.372 45.207 1.00 11.97 330 SER D N 1
ATOM 17064 C CA . SER D 1 307 ? 29.550 -26.637 45.703 1.00 11.88 330 SER D CA 1
ATOM 17065 C C . SER D 1 307 ? 29.624 -26.420 47.225 1.00 11.47 330 SER D C 1
ATOM 17066 O O . SER D 1 307 ? 29.910 -27.380 47.975 1.00 11.65 330 SER D O 1
ATOM 17069 N N . TYR D 1 308 ? 29.322 -25.190 47.674 1.00 10.75 331 TYR D N 1
ATOM 17070 C CA . TYR D 1 308 ? 29.127 -24.905 49.106 1.00 10.53 331 TYR D CA 1
ATOM 17071 C C . TYR D 1 308 ? 27.690 -24.417 49.287 1.00 10.36 331 TYR D C 1
ATOM 17072 O O . TYR D 1 308 ? 27.426 -23.539 50.093 1.00 10.25 331 TYR D O 1
ATOM 17081 N N . ASP D 1 309 ? 26.775 -25.008 48.524 1.00 10.90 332 ASP D N 1
ATOM 17082 C CA . ASP D 1 309 ? 25.343 -24.631 48.547 1.00 11.32 332 ASP D CA 1
ATOM 17083 C C . ASP D 1 309 ? 24.834 -24.649 49.993 1.00 11.42 332 ASP D C 1
ATOM 17084 O O . ASP D 1 309 ? 24.190 -23.716 50.410 1.00 11.32 332 ASP D O 1
ATOM 17089 N N . TYR D 1 310 ? 25.160 -25.706 50.737 1.00 11.89 333 TYR D N 1
ATOM 17090 C CA . TYR D 1 310 ? 24.926 -25.801 52.213 1.00 11.51 333 TYR D CA 1
ATOM 17091 C C . TYR D 1 310 ? 23.480 -26.072 52.614 1.00 12.35 333 TYR D C 1
ATOM 17092 O O . TYR D 1 310 ? 23.162 -26.110 53.798 1.00 11.87 333 TYR D O 1
ATOM 17101 N N . ASP D 1 311 ? 22.619 -26.282 51.613 1.00 12.76 334 ASP D N 1
ATOM 17102 C CA . ASP D 1 311 ? 21.186 -26.201 51.790 1.00 13.74 334 ASP D CA 1
ATOM 17103 C C . ASP D 1 311 ? 20.787 -24.845 52.428 1.00 13.31 334 ASP D C 1
ATOM 17104 O O . ASP D 1 311 ? 19.831 -24.758 53.170 1.00 13.19 334 ASP D O 1
ATOM 17109 N N . ALA D 1 312 ? 21.576 -23.799 52.147 1.00 12.79 335 ALA D N 1
ATOM 17110 C CA . ALA D 1 312 ? 21.336 -22.473 52.733 1.00 12.15 335 ALA D CA 1
ATOM 17111 C C . ALA D 1 312 ? 20.050 -21.845 52.174 1.00 12.51 335 ALA D C 1
ATOM 17112 O O . ALA D 1 312 ? 19.514 -22.320 51.150 1.00 12.78 335 ALA D O 1
ATOM 17114 N N . PRO D 1 313 ? 19.535 -20.802 52.851 1.00 12.65 336 PRO D N 1
ATOM 17115 C CA . PRO D 1 313 ? 18.340 -20.121 52.339 1.00 12.76 336 PRO D CA 1
ATOM 17116 C C . PRO D 1 313 ? 18.525 -19.447 50.964 1.00 12.34 336 PRO D C 1
ATOM 17117 O O . PRO D 1 313 ? 17.567 -19.353 50.219 1.00 12.79 336 PRO D O 1
ATOM 17121 N N . LEU D 1 314 ? 19.718 -18.970 50.649 1.00 11.36 337 LEU D N 1
ATOM 17122 C CA . LEU D 1 314 ? 20.015 -18.580 49.256 1.00 10.92 337 LEU D CA 1
ATOM 17123 C C . LEU D 1 314 ? 20.827 -19.714 48.670 1.00 11.12 337 LEU D C 1
ATOM 17124 O O . LEU D 1 314 ? 21.792 -20.157 49.294 1.00 11.33 337 LEU D O 1
ATOM 17129 N N . SER D 1 315 ? 20.402 -20.226 47.508 1.00 11.30 338 SER D N 1
ATOM 17130 C CA . SER D 1 315 ? 21.056 -21.401 46.904 1.00 11.63 338 SER D CA 1
ATOM 17131 C C . SER D 1 315 ? 22.459 -21.006 46.442 1.00 11.00 338 SER D C 1
ATOM 17132 O O . SER D 1 315 ? 22.818 -19.826 46.500 1.00 10.79 338 SER D O 1
ATOM 17135 N N . GLU D 1 316 ? 23.270 -21.978 46.042 1.00 11.54 339 GLU D N 1
ATOM 17136 C CA . GLU D 1 316 ? 24.592 -21.691 45.488 1.00 11.52 339 GLU D CA 1
ATOM 17137 C C . GLU D 1 316 ? 24.636 -20.481 44.528 1.00 10.99 339 GLU D C 1
ATOM 17138 O O . GLU D 1 316 ? 25.546 -19.658 44.629 1.00 10.39 339 GLU D O 1
ATOM 17144 N N . ALA D 1 317 ? 23.712 -20.433 43.562 1.00 10.74 340 ALA D N 1
ATOM 17145 C CA . ALA D 1 317 ? 23.688 -19.377 42.549 1.00 11.02 340 ALA D CA 1
ATOM 17146 C C . ALA D 1 317 ? 22.877 -18.146 43.006 1.00 11.26 340 ALA D C 1
ATOM 17147 O O . ALA D 1 317 ? 22.564 -17.265 42.171 1.00 11.88 340 ALA D O 1
ATOM 17149 N N . GLY D 1 318 ? 22.531 -18.089 44.297 1.00 11.12 341 GLY D N 1
ATOM 17150 C CA . GLY D 1 318 ? 21.831 -16.952 44.902 1.00 11.53 341 GLY D CA 1
ATOM 17151 C C . GLY D 1 318 ? 20.294 -16.989 44.818 1.00 12.06 341 GLY D C 1
ATOM 17152 O O . GLY D 1 318 ? 19.662 -15.987 45.078 1.00 11.92 341 GLY D O 1
ATOM 17153 N N . ASP D 1 319 ? 19.699 -18.141 44.468 1.00 12.74 342 ASP D N 1
ATOM 17154 C CA . ASP D 1 319 ? 18.245 -18.240 44.224 1.00 13.41 342 ASP D CA 1
ATOM 17155 C C . ASP D 1 319 ? 17.448 -18.086 45.534 1.00 14.42 342 ASP D C 1
ATOM 17156 O O . ASP D 1 319 ? 17.899 -18.534 46.584 1.00 13.71 342 ASP D O 1
ATOM 17161 N N . LEU D 1 320 ? 16.263 -17.467 45.439 1.00 15.16 343 LEU D N 1
ATOM 17162 C CA . LEU D 1 320 ? 15.353 -17.345 46.580 1.00 16.72 343 LEU D CA 1
ATOM 17163 C C . LEU D 1 320 ? 14.621 -18.666 46.790 1.00 18.11 343 LEU D C 1
ATOM 17164 O O . LEU D 1 320 ? 13.805 -19.073 45.958 1.00 20.87 343 LEU D O 1
ATOM 17169 N N . THR D 1 321 ? 14.854 -19.298 47.927 1.00 18.20 344 THR D N 1
ATOM 17170 C CA . THR D 1 321 ? 14.315 -20.629 48.189 1.00 17.80 344 THR D CA 1
ATOM 17171 C C . THR D 1 321 ? 13.107 -20.529 49.135 1.00 17.97 344 THR D C 1
ATOM 17172 O O . THR D 1 321 ? 12.816 -19.457 49.700 1.00 16.08 344 THR D O 1
ATOM 17176 N N . GLU D 1 322 ? 12.364 -21.618 49.263 1.00 18.73 345 GLU D N 1
ATOM 17177 C CA . GLU D 1 322 ? 11.275 -21.601 50.213 1.00 20.65 345 GLU D CA 1
ATOM 17178 C C . GLU D 1 322 ? 11.817 -21.417 51.636 1.00 18.14 345 GLU D C 1
ATOM 17179 O O . GLU D 1 322 ? 11.137 -20.818 52.469 1.00 18.69 345 GLU D O 1
ATOM 17185 N N . LYS D 1 323 ? 13.034 -21.897 51.907 1.00 16.29 346 LYS D N 1
ATOM 17186 C CA . LYS D 1 323 ? 13.704 -21.586 53.198 1.00 15.06 346 LYS D CA 1
ATOM 17187 C C . LYS D 1 323 ? 13.932 -20.051 53.407 1.00 14.42 346 LYS D C 1
ATOM 17188 O O . LYS D 1 323 ? 13.676 -19.525 54.510 1.00 14.11 346 LYS D O 1
ATOM 17194 N N . TYR D 1 324 ? 14.357 -19.357 52.350 1.00 13.40 347 TYR D N 1
ATOM 17195 C CA . TYR D 1 324 ? 14.533 -17.898 52.394 1.00 13.53 347 TYR D CA 1
ATOM 17196 C C . TYR D 1 324 ? 13.228 -17.205 52.841 1.00 14.07 347 TYR D C 1
ATOM 17197 O O . TYR D 1 324 ? 13.211 -16.404 53.792 1.00 13.91 347 TYR D O 1
ATOM 17206 N N . PHE D 1 325 ? 12.121 -17.545 52.182 1.00 15.30 348 PHE D N 1
ATOM 17207 C CA . PHE D 1 325 ? 10.842 -16.889 52.479 1.00 16.23 348 PHE D CA 1
ATOM 17208 C C . PHE D 1 325 ? 10.343 -17.246 53.869 1.00 16.80 348 PHE D C 1
ATOM 17209 O O . PHE D 1 325 ? 9.778 -16.399 54.539 1.00 16.50 348 PHE D O 1
ATOM 17217 N N . ALA D 1 326 ? 10.603 -18.481 54.300 1.00 17.72 349 ALA D N 1
ATOM 17218 C CA . ALA D 1 326 ? 10.193 -18.927 55.628 1.00 19.13 349 ALA D CA 1
ATOM 17219 C C . ALA D 1 326 ? 10.949 -18.156 56.704 1.00 19.28 349 ALA D C 1
ATOM 17220 O O . ALA D 1 326 ? 10.373 -17.762 57.725 1.00 20.13 349 ALA D O 1
ATOM 17222 N N . LEU D 1 327 ? 12.248 -17.964 56.500 1.00 19.42 350 LEU D N 1
ATOM 17223 C CA . LEU D 1 327 ? 13.041 -17.278 57.544 1.00 18.08 350 LEU D CA 1
ATOM 17224 C C . LEU D 1 327 ? 12.748 -15.794 57.525 1.00 18.08 350 LEU D C 1
ATOM 17225 O O . LEU D 1 327 ? 12.684 -15.146 58.570 1.00 17.40 350 LEU D O 1
ATOM 17230 N N . ARG D 1 328 ? 12.529 -15.252 56.335 1.00 17.44 351 ARG D N 1
ATOM 17231 C CA . ARG D 1 328 ? 12.069 -13.869 56.246 1.00 17.97 351 ARG D CA 1
ATOM 17232 C C . ARG D 1 328 ? 10.764 -13.644 57.036 1.00 18.56 351 ARG D C 1
ATOM 17233 O O . ARG D 1 328 ? 10.635 -12.656 57.757 1.00 18.53 351 ARG D O 1
ATOM 17241 N N A ASN D 1 329 ? 9.808 -14.567 56.903 0.50 18.46 352 ASN D N 1
ATOM 17242 N N B ASN D 1 329 ? 9.826 -14.577 56.895 0.50 18.49 352 ASN D N 1
ATOM 17243 C CA A ASN D 1 329 ? 8.558 -14.479 57.660 0.50 19.03 352 ASN D CA 1
ATOM 17244 C CA B ASN D 1 329 ? 8.566 -14.539 57.624 0.50 19.06 352 ASN D CA 1
ATOM 17245 C C A ASN D 1 329 ? 8.783 -14.544 59.182 0.50 19.07 352 ASN D C 1
ATOM 17246 C C B ASN D 1 329 ? 8.774 -14.569 59.157 0.50 19.12 352 ASN D C 1
ATOM 17247 O O A ASN D 1 329 ? 8.106 -13.837 59.934 0.50 19.36 352 ASN D O 1
ATOM 17248 O O B ASN D 1 329 ? 8.086 -13.851 59.888 0.50 19.38 352 ASN D O 1
ATOM 17257 N N . ILE D 1 330 ? 9.737 -15.369 59.624 1.00 18.82 353 ILE D N 1
ATOM 17258 C CA . ILE D 1 330 ? 10.091 -15.414 61.065 1.00 19.49 353 ILE D CA 1
ATOM 17259 C C . ILE D 1 330 ? 10.646 -14.055 61.502 1.00 19.35 353 ILE D C 1
ATOM 17260 O O . ILE D 1 330 ? 10.175 -13.480 62.478 1.00 19.03 353 ILE D O 1
ATOM 17265 N N . ILE D 1 331 ? 11.608 -13.521 60.747 1.00 18.34 354 ILE D N 1
ATOM 17266 C CA . ILE D 1 331 ? 12.186 -12.216 61.094 1.00 19.28 354 ILE D CA 1
ATOM 17267 C C . ILE D 1 331 ? 11.135 -11.108 61.184 1.00 21.23 354 ILE D C 1
ATOM 17268 O O . ILE D 1 331 ? 11.200 -10.263 62.085 1.00 21.71 354 ILE D O 1
ATOM 17273 N N A GLN D 1 332 ? 10.172 -11.136 60.257 0.50 21.98 355 GLN D N 1
ATOM 17274 N N B GLN D 1 332 ? 10.177 -11.122 60.252 0.50 21.70 355 GLN D N 1
ATOM 17275 C CA A GLN D 1 332 ? 9.070 -10.180 60.215 0.50 23.82 355 GLN D CA 1
ATOM 17276 C CA B GLN D 1 332 ? 9.073 -10.166 60.241 0.50 23.33 355 GLN D CA 1
ATOM 17277 C C A GLN D 1 332 ? 8.170 -10.187 61.466 0.50 25.50 355 GLN D C 1
ATOM 17278 C C B GLN D 1 332 ? 8.238 -10.147 61.525 0.50 25.18 355 GLN D C 1
ATOM 17279 O O A GLN D 1 332 ? 7.430 -9.231 61.707 0.50 25.73 355 GLN D O 1
ATOM 17280 O O B GLN D 1 332 ? 7.602 -9.141 61.842 0.50 25.50 355 GLN D O 1
ATOM 17291 N N . LYS D 1 333 ? 8.225 -11.259 62.254 1.00 25.89 356 LYS D N 1
ATOM 17292 C CA . LYS D 1 333 ? 7.444 -11.333 63.489 1.00 28.27 356 LYS D CA 1
ATOM 17293 C C . LYS D 1 333 ? 8.098 -10.474 64.590 1.00 30.19 356 LYS D C 1
ATOM 17294 O O . LYS D 1 333 ? 7.425 -10.089 65.550 1.00 30.75 356 LYS D O 1
ATOM 17300 N N . PHE D 1 334 ? 9.390 -10.156 64.427 1.00 28.89 357 PHE D N 1
ATOM 17301 C CA . PHE D 1 334 ? 10.172 -9.407 65.420 1.00 30.41 357 PHE D CA 1
ATOM 17302 C C . PHE D 1 334 ? 10.514 -8.002 64.988 1.00 33.17 357 PHE D C 1
ATOM 17303 O O . PHE D 1 334 ? 10.561 -7.095 65.812 1.00 35.00 357 PHE D O 1
ATOM 17311 N N . GLU D 1 335 ? 10.793 -7.846 63.696 1.00 38.14 358 GLU D N 1
ATOM 17312 C CA . GLU D 1 335 ? 11.250 -6.586 63.127 1.00 39.20 358 GLU D CA 1
ATOM 17313 C C . GLU D 1 335 ? 10.513 -6.298 61.830 1.00 38.03 358 GLU D C 1
ATOM 17314 O O . GLU D 1 335 ? 10.150 -7.214 61.099 1.00 36.32 358 GLU D O 1
ATOM 17320 N N . LYS D 1 336 ? 10.313 -5.015 61.549 1.00 39.56 359 LYS D N 1
ATOM 17321 C CA . LYS D 1 336 ? 9.872 -4.553 60.233 1.00 37.83 359 LYS D CA 1
ATOM 17322 C C . LYS D 1 336 ? 10.991 -4.809 59.236 1.00 35.05 359 LYS D C 1
ATOM 17323 O O . LYS D 1 336 ? 12.148 -4.476 59.506 1.00 36.31 359 LYS D O 1
ATOM 17329 N N . VAL D 1 337 ? 10.656 -5.440 58.113 1.00 31.27 360 VAL D N 1
ATOM 17330 C CA . VAL D 1 337 ? 11.631 -5.726 57.057 1.00 28.35 360 VAL D CA 1
ATOM 17331 C C . VAL D 1 337 ? 11.470 -4.702 55.920 1.00 26.84 360 VAL D C 1
ATOM 17332 O O . VAL D 1 337 ? 10.407 -4.083 55.801 1.00 24.35 360 VAL D O 1
ATOM 17336 N N . PRO D 1 338 ? 12.519 -4.497 55.097 1.00 25.50 361 PRO D N 1
ATOM 17337 C CA . PRO D 1 338 ? 12.416 -3.472 54.056 1.00 26.04 361 PRO D CA 1
ATOM 17338 C C . PRO D 1 338 ? 11.269 -3.718 53.069 1.00 26.79 361 PRO D C 1
ATOM 17339 O O . PRO D 1 338 ? 10.919 -4.870 52.805 1.00 25.46 361 PRO D O 1
ATOM 17343 N N . GLU D 1 339 ? 10.701 -2.637 52.540 1.00 28.99 362 GLU D N 1
ATOM 17344 C CA . GLU D 1 339 ? 9.612 -2.732 51.571 1.00 31.14 362 GLU D CA 1
ATOM 17345 C C . GLU D 1 339 ? 10.138 -2.792 50.129 1.00 30.99 362 GLU D C 1
ATOM 17346 O O . GLU D 1 339 ? 11.312 -2.519 49.868 1.00 29.79 362 GLU D O 1
ATOM 17352 N N . GLY D 1 340 ? 9.245 -3.170 49.215 1.00 30.46 363 GLY D N 1
ATOM 17353 C CA . GLY D 1 340 ? 9.557 -3.303 47.801 1.00 29.21 363 GLY D CA 1
ATOM 17354 C C . GLY D 1 340 ? 9.731 -4.758 47.385 1.00 27.56 363 GLY D C 1
ATOM 17355 O O . GLY D 1 340 ? 9.780 -5.664 48.243 1.00 26.67 363 GLY D O 1
ATOM 17356 N N . PRO D 1 341 ? 9.831 -4.999 46.065 1.00 25.58 364 PRO D N 1
ATOM 17357 C CA . PRO D 1 341 ? 10.151 -6.343 45.614 1.00 24.75 364 PRO D CA 1
ATOM 17358 C C . PRO D 1 341 ? 11.636 -6.727 45.852 1.00 24.04 364 PRO D C 1
ATOM 17359 O O . PRO D 1 341 ? 12.516 -5.879 45.829 1.00 25.12 364 PRO D O 1
ATOM 17363 N N . ILE D 1 342 ? 11.875 -8.015 46.099 1.00 22.39 365 ILE D N 1
ATOM 17364 C CA . ILE D 1 342 ? 13.213 -8.589 46.325 1.00 18.41 365 ILE D CA 1
ATOM 17365 C C . ILE D 1 342 ? 13.895 -8.853 44.977 1.00 17.85 365 ILE D C 1
ATOM 17366 O O . ILE D 1 342 ? 13.248 -9.354 44.071 1.00 17.22 365 ILE D O 1
ATOM 17371 N N . PRO D 1 343 ? 15.200 -8.521 44.829 1.00 16.58 366 PRO D N 1
ATOM 17372 C CA . PRO D 1 343 ? 15.899 -8.945 43.594 1.00 15.50 366 PRO D CA 1
ATOM 17373 C C . PRO D 1 343 ? 15.666 -10.435 43.278 1.00 13.95 366 PRO D C 1
ATOM 17374 O O . PRO D 1 343 ? 15.651 -11.261 44.198 1.00 13.20 366 PRO D O 1
ATOM 17378 N N . PRO D 1 344 ? 15.445 -10.778 41.991 1.00 13.26 367 PRO D N 1
ATOM 17379 C CA . PRO D 1 344 ? 15.040 -12.151 41.716 1.00 12.37 367 PRO D CA 1
ATOM 17380 C C . PRO D 1 344 ? 16.182 -13.141 41.688 1.00 11.80 367 PRO D C 1
ATOM 17381 O O . PRO D 1 344 ? 17.363 -12.760 41.537 1.00 11.17 367 PRO D O 1
ATOM 17385 N N . SER D 1 345 ? 15.841 -14.427 41.782 1.00 11.21 368 SER D N 1
ATOM 17386 C CA . SER D 1 345 ? 16.777 -15.455 41.374 1.00 10.41 368 SER D CA 1
ATOM 17387 C C . SER D 1 345 ? 17.199 -15.107 39.957 1.00 10.30 368 SER D C 1
ATOM 17388 O O . SER D 1 345 ? 16.342 -14.718 39.127 1.00 9.99 368 SER D O 1
ATOM 17391 N N . THR D 1 346 ? 18.488 -15.287 39.670 1.00 9.30 369 THR D N 1
ATOM 17392 C CA . THR D 1 346 ? 18.978 -15.138 38.279 1.00 9.38 369 THR D CA 1
ATOM 17393 C C . THR D 1 346 ? 18.344 -16.057 37.233 1.00 9.74 369 THR D C 1
ATOM 17394 O O . THR D 1 346 ? 18.043 -17.225 37.517 1.00 9.59 369 THR D O 1
ATOM 17398 N N . PRO D 1 347 ? 18.136 -15.542 35.993 1.00 9.91 370 PRO D N 1
ATOM 17399 C CA . PRO D 1 347 ? 17.723 -16.479 34.971 1.00 10.49 370 PRO D CA 1
ATOM 17400 C C . PRO D 1 347 ? 18.879 -17.419 34.656 1.00 10.48 370 PRO D C 1
ATOM 17401 O O . PRO D 1 347 ? 20.063 -17.025 34.728 1.00 11.03 370 PRO D O 1
ATOM 17405 N N . LYS D 1 348 ? 18.541 -18.661 34.321 1.00 10.82 371 LYS D N 1
ATOM 17406 C CA . LYS D 1 348 ? 19.522 -19.696 33.957 1.00 11.28 371 LYS D CA 1
ATOM 17407 C C . LYS D 1 348 ? 19.272 -20.170 32.524 1.00 12.09 371 LYS D C 1
ATOM 17408 O O . LYS D 1 348 ? 18.109 -20.304 32.056 1.00 12.82 371 LYS D O 1
ATOM 17414 N N . PHE D 1 349 ? 20.352 -20.485 31.832 1.00 12.08 372 PHE D N 1
ATOM 17415 C CA . PHE D 1 349 ? 20.204 -20.860 30.435 1.00 12.82 372 PHE D CA 1
ATOM 17416 C C . PHE D 1 349 ? 20.933 -22.156 30.137 1.00 12.97 372 PHE D C 1
ATOM 17417 O O . PHE D 1 349 ? 22.082 -22.317 30.544 1.00 12.98 372 PHE D O 1
ATOM 17425 N N . ALA D 1 350 ? 20.281 -23.062 29.394 1.00 13.35 373 ALA D N 1
ATOM 17426 C CA . ALA D 1 350 ? 20.922 -24.318 29.012 1.00 13.59 373 ALA D CA 1
ATOM 17427 C C . ALA D 1 350 ? 21.608 -24.145 27.649 1.00 14.63 373 ALA D C 1
ATOM 17428 O O . ALA D 1 350 ? 20.939 -24.244 26.620 1.00 16.07 373 ALA D O 1
ATOM 17430 N N . TYR D 1 351 ? 22.910 -23.816 27.650 1.00 13.77 374 TYR D N 1
ATOM 17431 C CA . TYR D 1 351 ? 23.677 -23.659 26.404 1.00 15.19 374 TYR D CA 1
ATOM 17432 C C . TYR D 1 351 ? 23.756 -24.990 25.631 1.00 16.31 374 TYR D C 1
ATOM 17433 O O . TYR D 1 351 ? 24.075 -24.998 24.442 1.00 18.42 374 TYR D O 1
ATOM 17442 N N . GLY D 1 352 ? 23.454 -26.096 26.316 1.00 17.14 375 GLY D N 1
ATOM 17443 C CA . GLY D 1 352 ? 23.375 -27.413 25.684 1.00 17.53 375 GLY D CA 1
ATOM 17444 C C . GLY D 1 352 ? 24.729 -28.098 25.511 1.00 18.62 375 GLY D C 1
ATOM 17445 O O . GLY D 1 352 ? 25.691 -27.784 26.207 1.00 17.05 375 GLY D O 1
ATOM 17446 N N . LYS D 1 353 ? 24.812 -29.012 24.549 1.00 19.91 376 LYS D N 1
ATOM 17447 C CA . LYS D 1 353 ? 25.994 -29.847 24.422 1.00 21.59 376 LYS D CA 1
ATOM 17448 C C . LYS D 1 353 ? 27.126 -29.097 23.742 1.00 20.56 376 LYS D C 1
ATOM 17449 O O . LYS D 1 353 ? 26.915 -28.407 22.756 1.00 19.29 376 LYS D O 1
ATOM 17455 N N . VAL D 1 354 ? 28.338 -29.250 24.267 1.00 19.61 377 VAL D N 1
ATOM 17456 C CA . VAL D 1 354 ? 29.527 -28.664 23.636 1.00 19.46 377 VAL D CA 1
ATOM 17457 C C . VAL D 1 354 ? 30.606 -29.742 23.485 1.00 19.38 377 VAL D C 1
ATOM 17458 O O . VAL D 1 354 ? 31.102 -30.262 24.457 1.00 18.10 377 VAL D O 1
ATOM 17462 N N . THR D 1 355 ? 30.953 -30.087 22.249 1.00 20.77 378 THR D N 1
ATOM 17463 C CA . THR D 1 355 ? 31.973 -31.116 22.017 1.00 21.58 378 THR D CA 1
ATOM 17464 C C . THR D 1 355 ? 33.357 -30.536 22.321 1.00 21.60 378 THR D C 1
ATOM 17465 O O . THR D 1 355 ? 33.582 -29.315 22.175 1.00 19.82 378 THR D O 1
ATOM 17469 N N . LEU D 1 356 ? 34.247 -31.409 22.813 1.00 22.19 379 LEU D N 1
ATOM 17470 C CA . LEU D 1 356 ? 35.625 -31.055 23.146 1.00 22.91 379 LEU D CA 1
ATOM 17471 C C . LEU D 1 356 ? 36.471 -31.983 22.337 1.00 25.11 379 LEU D C 1
ATOM 17472 O O . LEU D 1 356 ? 35.990 -33.013 21.899 1.00 26.42 379 LEU D O 1
ATOM 17477 N N . GLU D 1 357 ? 37.737 -31.621 22.162 1.00 27.05 380 GLU D N 1
ATOM 17478 C CA . GLU D 1 357 ? 38.723 -32.508 21.567 1.00 28.75 380 GLU D CA 1
ATOM 17479 C C . GLU D 1 357 ? 39.949 -32.533 22.455 1.00 28.54 380 GLU D C 1
ATOM 17480 O O . GLU D 1 357 ? 40.276 -31.544 23.125 1.00 25.97 380 GLU D O 1
ATOM 17486 N N . LYS D 1 358 ? 40.630 -33.666 22.449 1.00 28.22 381 LYS D N 1
ATOM 17487 C CA . LYS D 1 358 ? 41.856 -33.809 23.208 1.00 28.57 381 LYS D CA 1
ATOM 17488 C C . LYS D 1 358 ? 42.880 -32.779 22.735 1.00 29.05 381 LYS D C 1
ATOM 17489 O O . LYS D 1 358 ? 43.076 -32.575 21.534 1.00 29.00 381 LYS D O 1
ATOM 17495 N N . LEU D 1 359 ? 43.511 -32.114 23.689 1.00 28.01 382 LEU D N 1
ATOM 17496 C CA . LEU D 1 359 ? 44.555 -31.153 23.401 1.00 29.53 382 LEU D CA 1
ATOM 17497 C C . LEU D 1 359 ? 45.904 -31.862 23.544 1.00 29.66 382 LEU D C 1
ATOM 17498 O O . LEU D 1 359 ? 46.570 -32.156 22.562 1.00 30.26 382 LEU D O 1
ATOM 17503 N N . LYS D 1 360 ? 46.274 -32.175 24.778 1.00 28.65 383 LYS D N 1
ATOM 17504 C CA . LYS D 1 360 ? 47.485 -32.936 25.078 1.00 28.70 383 LYS D CA 1
ATOM 17505 C C . LYS D 1 360 ? 47.262 -33.718 26.361 1.00 27.25 383 LYS D C 1
ATOM 17506 O O . LYS D 1 360 ? 46.520 -33.271 27.238 1.00 25.19 383 LYS D O 1
ATOM 17512 N N . THR D 1 361 ? 47.907 -34.877 26.484 1.00 26.96 384 THR D N 1
ATOM 17513 C CA . THR D 1 361 ? 48.034 -35.516 27.801 1.00 25.75 384 THR D CA 1
ATOM 17514 C C . THR D 1 361 ? 48.913 -34.645 28.719 1.00 25.59 384 THR D C 1
ATOM 17515 O O . THR D 1 361 ? 49.747 -33.869 28.232 1.00 26.42 384 THR D O 1
ATOM 17519 N N . VAL D 1 362 ? 48.733 -34.760 30.036 1.00 24.45 385 VAL D N 1
ATOM 17520 C CA . VAL D 1 362 ? 49.697 -34.168 30.980 1.00 24.81 385 VAL D CA 1
ATOM 17521 C C . VAL D 1 362 ? 51.158 -34.559 30.627 1.00 26.04 385 VAL D C 1
ATOM 17522 O O . VAL D 1 362 ? 52.051 -33.702 30.579 1.00 27.15 385 VAL D O 1
ATOM 17526 N N . GLY D 1 363 ? 51.388 -35.838 30.363 1.00 27.07 386 GLY D N 1
ATOM 17527 C CA . GLY D 1 363 ? 52.720 -36.335 30.017 1.00 28.20 386 GLY D CA 1
ATOM 17528 C C . GLY D 1 363 ? 53.362 -35.623 28.827 1.00 29.90 386 GLY D C 1
ATOM 17529 O O . GLY D 1 363 ? 54.575 -35.390 28.825 1.00 31.94 386 GLY D O 1
ATOM 17530 N N . ALA D 1 364 ? 52.556 -35.259 27.825 1.00 29.09 387 ALA D N 1
ATOM 17531 C CA . ALA D 1 364 ? 53.084 -34.611 26.618 1.00 28.99 387 ALA D CA 1
ATOM 17532 C C . ALA D 1 364 ? 53.165 -33.098 26.763 1.00 28.85 387 ALA D C 1
ATOM 17533 O O . ALA D 1 364 ? 53.615 -32.413 25.863 1.00 29.20 387 ALA D O 1
ATOM 17535 N N . ALA D 1 365 ? 52.743 -32.582 27.914 1.00 28.84 388 ALA D N 1
ATOM 17536 C CA . ALA D 1 365 ? 52.616 -31.138 28.127 1.00 29.28 388 ALA D CA 1
ATOM 17537 C C . ALA D 1 365 ? 53.575 -30.604 29.196 1.00 29.26 388 ALA D C 1
ATOM 17538 O O . ALA D 1 365 ? 53.365 -29.514 29.726 1.00 28.94 388 ALA D O 1
ATOM 17540 N N . LEU D 1 366 ? 54.631 -31.354 29.504 1.00 30.64 389 LEU D N 1
ATOM 17541 C CA . LEU D 1 366 ? 55.496 -30.997 30.645 1.00 30.81 389 LEU D CA 1
ATOM 17542 C C . LEU D 1 366 ? 56.356 -29.752 30.423 1.00 30.91 389 LEU D C 1
ATOM 17543 O O . LEU D 1 366 ? 56.691 -29.056 31.386 1.00 30.61 389 LEU D O 1
ATOM 17548 N N . ASP D 1 367 ? 56.704 -29.463 29.163 1.00 33.34 390 ASP D N 1
ATOM 17549 C CA . ASP D 1 367 ? 57.424 -28.222 28.815 1.00 34.91 390 ASP D CA 1
ATOM 17550 C C . ASP D 1 367 ? 56.627 -26.973 29.191 1.00 34.43 390 ASP D C 1
ATOM 17551 O O . ASP D 1 367 ? 57.190 -26.009 29.699 1.00 35.62 390 ASP D O 1
ATOM 17556 N N . ILE D 1 368 ? 55.318 -27.019 28.950 1.00 31.64 391 ILE D N 1
ATOM 17557 C CA . ILE D 1 368 ? 54.411 -25.906 29.211 1.00 31.92 391 ILE D CA 1
ATOM 17558 C C . ILE D 1 368 ? 54.009 -25.845 30.688 1.00 29.45 391 ILE D C 1
ATOM 17559 O O . ILE D 1 368 ? 53.877 -24.757 31.243 1.00 29.30 391 ILE D O 1
ATOM 17564 N N . LEU D 1 369 ? 53.804 -27.013 31.297 1.00 28.03 392 LEU D N 1
ATOM 17565 C CA . LEU D 1 369 ? 53.372 -27.106 32.688 1.00 26.92 392 LEU D CA 1
ATOM 17566 C C . LEU D 1 369 ? 54.510 -26.845 33.665 1.00 27.79 392 LEU D C 1
ATOM 17567 O O . LEU D 1 369 ? 54.285 -26.446 34.793 1.00 27.59 392 LEU D O 1
ATOM 17572 N N . CYS D 1 370 ? 55.736 -27.097 33.235 1.00 28.95 393 CYS D N 1
ATOM 17573 C CA . CYS D 1 370 ? 56.880 -26.968 34.121 1.00 29.66 393 CYS D CA 1
ATOM 17574 C C . CYS D 1 370 ? 58.058 -26.384 33.326 1.00 32.38 393 CYS D C 1
ATOM 17575 O O . CYS D 1 370 ? 59.027 -27.110 33.052 1.00 31.16 393 CYS D O 1
ATOM 17578 N N . PRO D 1 371 ? 57.973 -25.074 32.958 1.00 33.56 394 PRO D N 1
ATOM 17579 C CA . PRO D 1 371 ? 58.964 -24.474 32.039 1.00 36.20 394 PRO D CA 1
ATOM 17580 C C . PRO D 1 371 ? 60.323 -24.243 32.698 1.00 37.07 394 PRO D C 1
ATOM 17581 O O . PRO D 1 371 ? 61.273 -23.889 32.016 1.00 39.89 394 PRO D O 1
ATOM 17585 N N . SER D 1 372 ? 60.388 -24.447 34.009 1.00 35.56 395 SER D N 1
ATOM 17586 C CA . SER D 1 372 ? 61.583 -24.228 34.786 1.00 37.21 395 SER D CA 1
ATOM 17587 C C . SER D 1 372 ? 62.395 -25.524 34.920 1.00 37.31 395 SER D C 1
ATOM 17588 O O . SER D 1 372 ? 63.564 -25.502 35.333 1.00 38.55 395 SER D O 1
ATOM 17591 N N . GLY D 1 373 ? 61.788 -26.649 34.552 1.00 34.85 396 GLY D N 1
ATOM 17592 C CA . GLY D 1 373 ? 62.443 -27.936 34.668 1.00 34.01 396 GLY D CA 1
ATOM 17593 C C . GLY D 1 373 ? 62.134 -28.626 35.983 1.00 34.36 396 GLY D C 1
ATOM 17594 O O . GLY D 1 373 ? 61.776 -27.979 36.970 1.00 33.82 396 GLY D O 1
ATOM 17595 N N . PRO D 1 374 ? 62.277 -29.958 36.009 1.00 34.01 397 PRO D N 1
ATOM 17596 C CA . PRO D 1 374 ? 61.928 -30.731 37.195 1.00 33.09 397 PRO D CA 1
ATOM 17597 C C . PRO D 1 374 ? 62.966 -30.580 38.282 1.00 33.51 397 PRO D C 1
ATOM 17598 O O . PRO D 1 374 ? 64.072 -30.111 38.010 1.00 34.53 397 PRO D O 1
ATOM 17602 N N . ILE D 1 375 ? 62.604 -30.943 39.507 1.00 33.02 398 ILE D N 1
ATOM 17603 C CA . ILE D 1 375 ? 63.602 -31.094 40.558 1.00 35.13 398 ILE D CA 1
ATOM 17604 C C . ILE D 1 375 ? 63.931 -32.574 40.765 1.00 36.01 398 ILE D C 1
ATOM 17605 O O . ILE D 1 375 ? 63.029 -33.402 40.854 1.00 36.22 398 ILE D O 1
ATOM 17610 N N . LYS D 1 376 ? 65.228 -32.901 40.796 1.00 36.00 399 LYS D N 1
ATOM 17611 C CA . LYS D 1 376 ? 65.698 -34.250 41.111 1.00 36.30 399 LYS D CA 1
ATOM 17612 C C . LYS D 1 376 ? 65.773 -34.453 42.617 1.00 34.51 399 LYS D C 1
ATOM 17613 O O . LYS D 1 376 ? 66.195 -33.566 43.354 1.00 34.40 399 LYS D O 1
ATOM 17619 N N . SER D 1 377 ? 65.376 -35.626 43.080 1.00 33.65 400 SER D N 1
ATOM 17620 C CA . SER D 1 377 ? 65.513 -35.941 44.496 1.00 33.65 400 SER D CA 1
ATOM 17621 C C . SER D 1 377 ? 65.678 -37.437 44.643 1.00 33.59 400 SER D C 1
ATOM 17622 O O . SER D 1 377 ? 65.064 -38.197 43.901 1.00 33.05 400 SER D O 1
ATOM 17625 N N . LEU D 1 378 ? 66.519 -37.862 45.585 1.00 34.52 401 LEU D N 1
ATOM 17626 C CA . LEU D 1 378 ? 66.733 -39.293 45.830 1.00 35.07 401 LEU D CA 1
ATOM 17627 C C . LEU D 1 378 ? 65.438 -39.955 46.322 1.00 34.63 401 LEU D C 1
ATOM 17628 O O . LEU D 1 378 ? 65.080 -41.058 45.875 1.00 34.48 401 LEU D O 1
ATOM 17633 N N . TYR D 1 379 ? 64.762 -39.277 47.251 1.00 32.36 402 TYR D N 1
ATOM 17634 C CA . TYR D 1 379 ? 63.454 -39.708 47.733 1.00 32.46 402 TYR D CA 1
ATOM 17635 C C . TYR D 1 379 ? 62.367 -38.684 47.377 1.00 31.80 402 TYR D C 1
ATOM 17636 O O . TYR D 1 379 ? 62.684 -37.524 47.107 1.00 32.49 402 TYR D O 1
ATOM 17645 N N . PRO D 1 380 ? 61.084 -39.101 47.394 1.00 30.89 403 PRO D N 1
ATOM 17646 C CA . PRO D 1 380 ? 60.006 -38.151 47.072 1.00 29.32 403 PRO D CA 1
ATOM 17647 C C . PRO D 1 380 ? 59.979 -36.908 47.990 1.00 27.43 403 PRO D C 1
ATOM 17648 O O . PRO D 1 380 ? 60.306 -37.000 49.180 1.00 26.63 403 PRO D O 1
ATOM 17652 N N . LEU D 1 381 ? 59.576 -35.771 47.420 1.00 26.61 404 LEU D N 1
ATOM 17653 C CA . LEU D 1 381 ? 59.360 -34.517 48.166 1.00 25.25 404 LEU D CA 1
ATOM 17654 C C . LEU D 1 381 ? 57.884 -34.115 48.147 1.00 23.21 404 LEU D C 1
ATOM 17655 O O . LEU D 1 381 ? 57.154 -34.411 47.191 1.00 23.54 404 LEU D O 1
ATOM 17660 N N . THR D 1 382 ? 57.455 -33.423 49.196 1.00 21.97 405 THR D N 1
ATOM 17661 C CA . THR D 1 382 ? 56.063 -32.941 49.296 1.00 20.88 405 THR D CA 1
ATOM 17662 C C . THR D 1 382 ? 55.797 -31.702 48.414 1.00 19.71 405 THR D C 1
ATOM 17663 O O . THR D 1 382 ? 56.731 -31.055 47.939 1.00 18.43 405 THR D O 1
ATOM 17667 N N . PHE D 1 383 ? 54.510 -31.392 48.207 1.00 19.04 406 PHE D N 1
ATOM 17668 C CA . PHE D 1 383 ? 54.065 -30.171 47.510 1.00 18.95 406 PHE D CA 1
ATOM 17669 C C . PHE D 1 383 ? 54.796 -28.953 48.070 1.00 19.48 406 PHE D C 1
ATOM 17670 O O . PHE D 1 383 ? 55.342 -28.165 47.326 1.00 19.26 406 PHE D O 1
ATOM 17678 N N . ILE D 1 384 ? 54.815 -28.822 49.399 1.00 19.77 407 ILE D N 1
ATOM 17679 C CA . ILE D 1 384 ? 55.437 -27.678 50.070 1.00 20.51 407 ILE D CA 1
ATOM 17680 C C . ILE D 1 384 ? 56.936 -27.515 49.697 1.00 21.50 407 ILE D C 1
ATOM 17681 O O . ILE D 1 384 ? 57.410 -26.405 49.442 1.00 22.23 407 ILE D O 1
ATOM 17686 N N . GLN D 1 385 ? 57.661 -28.632 49.668 1.00 21.92 408 GLN D N 1
ATOM 17687 C CA . GLN D 1 385 ? 59.084 -28.626 49.416 1.00 23.38 408 GLN D CA 1
ATOM 17688 C C . GLN D 1 385 ? 59.406 -28.239 47.992 1.00 24.83 408 GLN D C 1
ATOM 17689 O O . GLN D 1 385 ? 60.441 -27.634 47.751 1.00 27.73 408 GLN D O 1
ATOM 17695 N N . VAL D 1 386 ? 58.526 -28.590 47.050 1.00 24.17 409 VAL D N 1
ATOM 17696 C CA . VAL D 1 386 ? 58.696 -28.150 45.664 1.00 24.38 409 VAL D CA 1
ATOM 17697 C C . VAL D 1 386 ? 57.984 -26.822 45.367 1.00 24.56 409 VAL D C 1
ATOM 17698 O O . VAL D 1 386 ? 57.884 -26.445 44.224 1.00 25.34 409 VAL D O 1
ATOM 17702 N N . LYS D 1 387 ? 57.504 -26.141 46.410 1.00 24.62 410 LYS D N 1
ATOM 17703 C CA . LYS D 1 387 ? 56.907 -24.809 46.325 1.00 25.38 410 LYS D CA 1
ATOM 17704 C C . LYS D 1 387 ? 55.604 -24.738 45.511 1.00 24.33 410 LYS D C 1
ATOM 17705 O O . LYS D 1 387 ? 55.310 -23.734 44.849 1.00 23.15 410 LYS D O 1
ATOM 17711 N N . GLN D 1 388 ? 54.810 -25.796 45.574 1.00 23.16 411 GLN D N 1
ATOM 17712 C CA . GLN D 1 388 ? 53.501 -25.753 44.948 1.00 22.67 411 GLN D CA 1
ATOM 17713 C C . GLN D 1 388 ? 52.429 -26.042 46.000 1.00 22.35 411 GLN D C 1
ATOM 17714 O O . GLN D 1 388 ? 52.561 -27.006 46.750 1.00 25.37 411 GLN D O 1
ATOM 17720 N N . HIS D 1 389 ? 51.410 -25.193 46.105 1.00 18.86 412 HIS D N 1
ATOM 17721 C CA . HIS D 1 389 ? 50.427 -25.368 47.180 1.00 18.99 412 HIS D CA 1
ATOM 17722 C C . HIS D 1 389 ? 49.187 -26.120 46.789 1.00 17.70 412 HIS D C 1
ATOM 17723 O O . HIS D 1 389 ? 48.699 -26.947 47.579 1.00 17.87 412 HIS D O 1
ATOM 17730 N N . TYR D 1 390 ? 48.709 -25.905 45.557 1.00 17.07 413 TYR D N 1
ATOM 17731 C CA . TYR D 1 390 ? 47.447 -26.462 45.109 1.00 16.04 413 TYR D CA 1
ATOM 17732 C C . TYR D 1 390 ? 47.606 -27.193 43.793 1.00 16.92 413 TYR D C 1
ATOM 17733 O O . TYR D 1 390 ? 48.644 -27.069 43.146 1.00 16.14 413 TYR D O 1
ATOM 17742 N N . GLY D 1 391 ? 46.580 -27.959 43.409 1.00 16.06 414 GLY D N 1
ATOM 17743 C CA . GLY D 1 391 ? 46.591 -28.670 42.131 1.00 15.92 414 GLY D CA 1
ATOM 17744 C C . GLY D 1 391 ? 47.359 -29.987 42.118 1.00 16.13 414 GLY D C 1
ATOM 17745 O O . GLY D 1 391 ? 47.214 -30.846 43.023 1.00 15.50 414 GLY D O 1
ATOM 17746 N N . PHE D 1 392 ? 48.228 -30.102 41.122 1.00 15.83 415 PHE D N 1
ATOM 17747 C CA . PHE D 1 392 ? 48.820 -31.391 40.726 1.00 17.65 415 PHE D CA 1
ATOM 17748 C C . PHE D 1 392 ? 50.348 -31.325 40.602 1.00 18.34 415 PHE D C 1
ATOM 17749 O O . PHE D 1 392 ? 50.890 -30.335 40.097 1.00 18.87 415 PHE D O 1
ATOM 17757 N N . VAL D 1 393 ? 51.020 -32.386 41.063 1.00 18.25 416 VAL D N 1
ATOM 17758 C CA . VAL D 1 393 ? 52.458 -32.563 40.883 1.00 19.70 416 VAL D CA 1
ATOM 17759 C C . VAL D 1 393 ? 52.736 -33.957 40.291 1.00 20.21 416 VAL D C 1
ATOM 17760 O O . VAL D 1 393 ? 52.229 -34.973 40.789 1.00 19.68 416 VAL D O 1
ATOM 17764 N N . LEU D 1 394 ? 53.564 -33.993 39.247 1.00 21.14 417 LEU D N 1
ATOM 17765 C CA . LEU D 1 394 ? 53.972 -35.241 38.637 1.00 22.02 417 LEU D CA 1
ATOM 17766 C C . LEU D 1 394 ? 55.239 -35.789 39.279 1.00 22.25 417 LEU D C 1
ATOM 17767 O O . LEU D 1 394 ? 56.262 -35.116 39.302 1.00 22.25 417 LEU D O 1
ATOM 17772 N N . TYR D 1 395 ? 55.142 -37.018 39.774 1.00 23.18 418 TYR D N 1
ATOM 17773 C CA . TYR D 1 395 ? 56.300 -37.784 40.251 1.00 24.35 418 TYR D CA 1
ATOM 17774 C C . TYR D 1 395 ? 56.725 -38.856 39.241 1.00 25.27 418 TYR D C 1
ATOM 17775 O O . TYR D 1 395 ? 55.953 -39.766 38.932 1.00 24.72 418 TYR D O 1
ATOM 17784 N N . ARG D 1 396 ? 57.973 -38.761 38.781 1.00 26.25 419 ARG D N 1
ATOM 17785 C CA . ARG D 1 396 ? 58.543 -39.692 37.808 1.00 27.92 419 ARG D CA 1
ATOM 17786 C C . ARG D 1 396 ? 59.730 -40.472 38.384 1.00 29.04 419 ARG D C 1
ATOM 17787 O O . ARG D 1 396 ? 60.597 -39.905 39.059 1.00 28.14 419 ARG D O 1
ATOM 17795 N N . THR D 1 397 ? 59.726 -41.780 38.141 1.00 29.78 420 THR D N 1
ATOM 17796 C CA . THR D 1 397 ? 60.916 -42.620 38.318 1.00 32.07 420 THR D CA 1
ATOM 17797 C C . THR D 1 397 ? 61.021 -43.670 37.211 1.00 33.32 420 THR D C 1
ATOM 17798 O O . THR D 1 397 ? 60.170 -43.733 36.317 1.00 32.31 420 THR D O 1
ATOM 17802 N N . THR D 1 398 ? 62.082 -44.473 37.257 1.00 36.01 421 THR D N 1
ATOM 17803 C CA . THR D 1 398 ? 62.258 -45.543 36.281 1.00 39.16 421 THR D CA 1
ATOM 17804 C C . THR D 1 398 ? 62.096 -46.888 36.991 1.00 39.23 421 THR D C 1
ATOM 17805 O O . THR D 1 398 ? 62.432 -47.003 38.169 1.00 40.29 421 THR D O 1
ATOM 17809 N N . LEU D 1 399 ? 61.550 -47.891 36.307 1.00 39.30 422 LEU D N 1
ATOM 17810 C CA . LEU D 1 399 ? 61.347 -49.199 36.938 1.00 40.41 422 LEU D CA 1
ATOM 17811 C C . LEU D 1 399 ? 62.697 -49.913 37.134 1.00 42.36 422 LEU D C 1
ATOM 17812 O O . LEU D 1 399 ? 63.435 -50.092 36.166 1.00 42.46 422 LEU D O 1
ATOM 17817 N N . PRO D 1 400 ? 63.026 -50.294 38.392 1.00 43.73 423 PRO D N 1
ATOM 17818 C CA . PRO D 1 400 ? 64.316 -50.926 38.730 1.00 47.23 423 PRO D CA 1
ATOM 17819 C C . PRO D 1 400 ? 64.444 -52.405 38.331 1.00 51.29 423 PRO D C 1
ATOM 17820 O O . PRO D 1 400 ? 65.534 -52.973 38.416 1.00 53.97 423 PRO D O 1
ATOM 17824 N N . GLN D 1 401 ? 63.341 -53.001 37.888 1.00 54.04 424 GLN D N 1
ATOM 17825 C CA . GLN D 1 401 ? 63.250 -54.432 37.627 1.00 56.23 424 GLN D CA 1
ATOM 17826 C C . GLN D 1 401 ? 62.208 -54.689 36.553 1.00 56.72 424 GLN D C 1
ATOM 17827 O O . GLN D 1 401 ? 61.497 -53.773 36.135 1.00 54.92 424 GLN D O 1
ATOM 17833 N N . ASP D 1 402 ? 62.114 -55.939 36.114 1.00 57.86 425 ASP D N 1
ATOM 17834 C CA . ASP D 1 402 ? 61.113 -56.335 35.134 1.00 56.89 425 ASP D CA 1
ATOM 17835 C C . ASP D 1 402 ? 59.793 -56.634 35.828 1.00 55.68 425 ASP D C 1
ATOM 17836 O O . ASP D 1 402 ? 59.753 -57.389 36.803 1.00 55.83 425 ASP D O 1
ATOM 17841 N N . CYS D 1 403 ? 58.716 -56.043 35.312 1.00 53.55 426 CYS D N 1
ATOM 17842 C CA . CYS D 1 403 ? 57.378 -56.267 35.854 1.00 51.70 426 CYS D CA 1
ATOM 17843 C C . CYS D 1 403 ? 56.447 -56.903 34.825 1.00 53.07 426 CYS D C 1
ATOM 17844 O O . CYS D 1 403 ? 55.340 -56.411 34.594 1.00 50.19 426 CYS D O 1
ATOM 17847 N N . SER D 1 404 ? 56.898 -58.000 34.217 1.00 54.13 427 SER D N 1
ATOM 17848 C CA . SER D 1 404 ? 56.075 -58.745 33.270 1.00 56.62 427 SER D CA 1
ATOM 17849 C C . SER D 1 404 ? 54.862 -59.339 33.958 1.00 56.39 427 SER D C 1
ATOM 17850 O O . SER D 1 404 ? 53.787 -59.414 33.367 1.00 57.82 427 SER D O 1
ATOM 17853 N N . ASN D 1 405 ? 55.052 -59.775 35.200 1.00 56.86 428 ASN D N 1
ATOM 17854 C CA . ASN D 1 405 ? 53.954 -60.172 36.070 1.00 57.65 428 ASN D CA 1
ATOM 17855 C C . ASN D 1 405 ? 53.609 -58.994 36.966 1.00 55.75 428 ASN D C 1
ATOM 17856 O O . ASN D 1 405 ? 54.508 -58.238 37.334 1.00 55.36 428 ASN D O 1
ATOM 17861 N N . PRO D 1 406 ? 52.313 -58.830 37.324 1.00 55.23 429 PRO D N 1
ATOM 17862 C CA . PRO D 1 406 ? 51.954 -57.693 38.177 1.00 53.37 429 PRO D CA 1
ATOM 17863 C C . PRO D 1 406 ? 52.847 -57.633 39.419 1.00 52.30 429 PRO D C 1
ATOM 17864 O O . PRO D 1 406 ? 53.057 -58.654 40.069 1.00 52.03 429 PRO D O 1
ATOM 17868 N N . ALA D 1 407 ? 53.391 -56.450 39.706 1.00 48.76 430 ALA D N 1
ATOM 17869 C CA . ALA D 1 407 ? 54.220 -56.220 40.884 1.00 47.08 430 ALA D CA 1
ATOM 17870 C C . ALA D 1 407 ? 53.558 -55.150 41.742 1.00 44.82 430 ALA D C 1
ATOM 17871 O O . ALA D 1 407 ? 53.045 -54.164 41.205 1.00 44.58 430 ALA D O 1
ATOM 17873 N N . PRO D 1 408 ? 53.572 -55.333 43.077 1.00 44.80 431 PRO D N 1
ATOM 17874 C CA . PRO D 1 408 ? 52.883 -54.392 43.959 1.00 42.39 431 PRO D CA 1
ATOM 17875 C C . PRO D 1 408 ? 53.612 -53.058 44.075 1.00 41.41 431 PRO D C 1
ATOM 17876 O O . PRO D 1 408 ? 54.748 -53.010 44.559 1.00 40.41 431 PRO D O 1
ATOM 17880 N N . LEU D 1 409 ? 52.955 -51.995 43.600 1.00 38.45 432 LEU D N 1
ATOM 17881 C CA . LEU D 1 409 ? 53.370 -50.628 43.877 1.00 37.05 432 LEU D CA 1
ATOM 17882 C C . LEU D 1 409 ? 52.589 -50.168 45.100 1.00 35.71 432 LEU D C 1
ATOM 17883 O O . LEU D 1 409 ? 51.353 -50.172 45.100 1.00 34.94 432 LEU D O 1
ATOM 17888 N N . SER D 1 410 ? 53.314 -49.777 46.141 1.00 35.51 433 SER D N 1
ATOM 17889 C CA . SER D 1 410 ? 52.691 -49.515 47.429 1.00 35.63 433 SER D CA 1
ATOM 17890 C C . SER D 1 410 ? 53.255 -48.305 48.182 1.00 34.01 433 SER D C 1
ATOM 17891 O O . SER D 1 410 ? 54.403 -47.914 48.003 1.00 33.49 433 SER D O 1
ATOM 17894 N N . SER D 1 411 ? 52.413 -47.724 49.029 1.00 33.71 434 SER D N 1
ATOM 17895 C CA . SER D 1 411 ? 52.801 -46.620 49.894 1.00 32.84 434 SER D CA 1
ATOM 17896 C C . SER D 1 411 ? 52.518 -47.135 51.287 1.00 32.87 434 SER D C 1
ATOM 17897 O O . SER D 1 411 ? 51.454 -46.866 51.835 1.00 29.37 434 SER D O 1
ATOM 17900 N N . PRO D 1 412 ? 53.458 -47.924 51.846 1.00 34.66 435 PRO D N 1
ATOM 17901 C CA . PRO D 1 412 ? 53.216 -48.674 53.090 1.00 36.24 435 PRO D CA 1
ATOM 17902 C C . PRO D 1 412 ? 52.739 -47.794 54.233 1.00 35.29 435 PRO D C 1
ATOM 17903 O O . PRO D 1 412 ? 51.926 -48.231 55.051 1.00 36.89 435 PRO D O 1
ATOM 17907 N N . LEU D 1 413 ? 53.238 -46.566 54.287 1.00 33.72 436 LEU D N 1
ATOM 17908 C CA . LEU D 1 413 ? 52.842 -45.657 55.350 1.00 32.65 436 LEU D CA 1
ATOM 17909 C C . LEU D 1 413 ? 51.633 -44.771 54.947 1.00 30.69 436 LEU D C 1
ATOM 17910 O O . LEU D 1 413 ? 51.346 -43.783 55.588 1.00 29.16 436 LEU D O 1
ATOM 17915 N N . ASN D 1 414 ? 50.921 -45.153 53.890 1.00 31.06 437 ASN D N 1
ATOM 17916 C CA . ASN D 1 414 ? 49.709 -44.427 53.487 1.00 30.25 437 ASN D CA 1
ATOM 17917 C C . ASN D 1 414 ? 50.038 -42.959 53.191 1.00 28.54 437 ASN D C 1
ATOM 17918 O O . ASN D 1 414 ? 49.408 -42.044 53.709 1.00 27.51 437 ASN D O 1
ATOM 17923 N N . GLY D 1 415 ? 51.062 -42.768 52.363 1.00 27.85 438 GLY D N 1
ATOM 17924 C CA . GLY D 1 415 ? 51.637 -41.465 52.086 1.00 25.89 438 GLY D CA 1
ATOM 17925 C C . GLY D 1 415 ? 51.344 -40.883 50.712 1.00 25.38 438 GLY D C 1
ATOM 17926 O O . GLY D 1 415 ? 52.110 -40.057 50.218 1.00 24.62 438 GLY D O 1
ATOM 17927 N N . VAL D 1 416 ? 50.247 -41.311 50.092 1.00 24.52 439 VAL D N 1
ATOM 17928 C CA . VAL D 1 416 ? 49.801 -40.702 48.851 1.00 23.91 439 VAL D CA 1
ATOM 17929 C C . VAL D 1 416 ? 48.726 -39.699 49.251 1.00 22.38 439 VAL D C 1
ATOM 17930 O O . VAL D 1 416 ? 47.589 -40.091 49.519 1.00 22.29 439 VAL D O 1
ATOM 17934 N N . HIS D 1 417 ? 49.106 -38.419 49.327 1.00 20.83 440 HIS D N 1
ATOM 17935 C CA . HIS D 1 417 ? 48.188 -37.351 49.773 1.00 19.40 440 HIS D CA 1
ATOM 17936 C C . HIS D 1 417 ? 47.796 -36.421 48.610 1.00 18.97 440 HIS D C 1
ATOM 17937 O O . HIS D 1 417 ? 48.498 -35.419 48.346 1.00 17.81 440 HIS D O 1
ATOM 17944 N N . ASP D 1 418 ? 46.654 -36.667 47.949 1.00 17.84 441 ASP D N 1
ATOM 17945 C CA . ASP D 1 418 ? 45.560 -37.532 48.398 1.00 18.14 441 ASP D CA 1
ATOM 17946 C C . ASP D 1 418 ? 45.166 -38.625 47.390 1.00 18.79 441 ASP D C 1
ATOM 17947 O O . ASP D 1 418 ? 44.412 -39.535 47.710 1.00 19.00 441 ASP D O 1
ATOM 17952 N N . ARG D 1 419 ? 45.678 -38.528 46.176 1.00 19.25 442 ARG D N 1
ATOM 17953 C CA . ARG D 1 419 ? 45.248 -39.419 45.107 1.00 21.21 442 ARG D CA 1
ATOM 17954 C C . ARG D 1 419 ? 46.315 -39.372 44.047 1.00 21.28 442 ARG D C 1
ATOM 17955 O O . ARG D 1 419 ? 46.828 -38.293 43.737 1.00 21.17 442 ARG D O 1
ATOM 17963 N N . ALA D 1 420 ? 46.649 -40.541 43.494 1.00 22.20 443 ALA D N 1
ATOM 17964 C CA . ALA D 1 420 ? 47.633 -40.625 42.430 1.00 21.53 443 ALA D CA 1
ATOM 17965 C C . ALA D 1 420 ? 47.104 -41.409 41.238 1.00 22.33 443 ALA D C 1
ATOM 17966 O O . ALA D 1 420 ? 46.534 -42.485 41.394 1.00 24.07 443 ALA D O 1
ATOM 17968 N N . TYR D 1 421 ? 47.300 -40.840 40.061 1.00 21.74 444 TYR D N 1
ATOM 17969 C CA . TYR D 1 421 ? 46.916 -41.437 38.802 1.00 22.57 444 TYR D CA 1
ATOM 17970 C C . TYR D 1 421 ? 48.218 -41.999 38.253 1.00 23.07 444 TYR D C 1
ATOM 17971 O O . TYR D 1 421 ? 49.150 -41.257 37.980 1.00 21.63 444 TYR D O 1
ATOM 17980 N N . VAL D 1 422 ? 48.277 -43.327 38.167 1.00 24.48 445 VAL D N 1
ATOM 17981 C CA . VAL D 1 422 ? 49.514 -44.035 37.863 1.00 24.94 445 VAL D CA 1
ATOM 17982 C C . VAL D 1 422 ? 49.576 -44.503 36.396 1.00 25.28 445 VAL D C 1
ATOM 17983 O O . VAL D 1 422 ? 48.617 -45.057 35.861 1.00 24.85 445 VAL D O 1
ATOM 17987 N N . ALA D 1 423 ? 50.727 -44.259 35.768 1.00 26.20 446 ALA D N 1
ATOM 17988 C CA . ALA D 1 423 ? 51.016 -44.697 34.413 1.00 26.95 446 ALA D CA 1
ATOM 17989 C C . ALA D 1 423 ? 52.415 -45.339 34.329 1.00 28.94 446 ALA D C 1
ATOM 17990 O O . ALA D 1 423 ? 53.300 -45.007 35.105 1.00 27.69 446 ALA D O 1
ATOM 17992 N N . VAL D 1 424 ? 52.581 -46.280 33.401 1.00 30.94 447 VAL D N 1
ATOM 17993 C CA . VAL D 1 424 ? 53.888 -46.890 33.128 1.00 33.26 447 VAL D CA 1
ATOM 17994 C C . VAL D 1 424 ? 54.124 -46.904 31.625 1.00 35.29 447 VAL D C 1
ATOM 17995 O O . VAL D 1 424 ? 53.349 -47.515 30.883 1.00 36.57 447 VAL D O 1
ATOM 17999 N N . ASP D 1 425 ? 55.168 -46.202 31.176 1.00 36.70 448 ASP D N 1
ATOM 18000 C CA . ASP D 1 425 ? 55.426 -46.001 29.741 1.00 40.10 448 ASP D CA 1
ATOM 18001 C C . ASP D 1 425 ? 54.181 -45.471 29.026 1.00 40.41 448 ASP D C 1
ATOM 18002 O O . ASP D 1 425 ? 53.862 -45.909 27.920 1.00 42.52 448 ASP D O 1
ATOM 18007 N N . GLY D 1 426 ? 53.473 -44.544 29.671 1.00 38.75 449 GLY D N 1
ATOM 18008 C CA . GLY D 1 426 ? 52.248 -43.968 29.116 1.00 38.27 449 GLY D CA 1
ATOM 18009 C C . GLY D 1 426 ? 51.040 -44.893 29.095 1.00 37.94 449 GLY D C 1
ATOM 18010 O O . GLY D 1 426 ? 50.063 -44.605 28.410 1.00 37.54 449 GLY D O 1
ATOM 18011 N N . ILE D 1 427 ? 51.111 -46.004 29.828 1.00 37.26 450 ILE D N 1
ATOM 18012 C CA . ILE D 1 427 ? 49.979 -46.917 29.978 1.00 36.34 450 ILE D CA 1
ATOM 18013 C C . ILE D 1 427 ? 49.404 -46.769 31.381 1.00 34.71 450 ILE D C 1
ATOM 18014 O O . ILE D 1 427 ? 50.087 -47.059 32.364 1.00 33.58 450 ILE D O 1
ATOM 18019 N N . PRO D 1 428 ? 48.145 -46.313 31.475 1.00 32.84 451 PRO D N 1
ATOM 18020 C CA . PRO D 1 428 ? 47.534 -46.119 32.787 1.00 32.17 451 PRO D CA 1
ATOM 18021 C C . PRO D 1 428 ? 47.340 -47.432 33.543 1.00 32.92 451 PRO D C 1
ATOM 18022 O O . PRO D 1 428 ? 46.890 -48.429 32.960 1.00 32.70 451 PRO D O 1
ATOM 18026 N N . GLN D 1 429 ? 47.703 -47.413 34.829 1.00 32.38 452 GLN D N 1
ATOM 18027 C CA . GLN D 1 429 ? 47.698 -48.597 35.692 1.00 32.03 452 GLN D CA 1
ATOM 18028 C C . GLN D 1 429 ? 46.574 -48.525 36.708 1.00 32.07 452 GLN D C 1
ATOM 18029 O O . GLN D 1 429 ? 46.214 -49.537 37.302 1.00 34.84 452 GLN D O 1
ATOM 18035 N N . GLY D 1 430 ? 46.033 -47.325 36.925 1.00 30.02 453 GLY D N 1
ATOM 18036 C CA . GLY D 1 430 ? 44.996 -47.137 37.929 1.00 28.04 453 GLY D CA 1
ATOM 18037 C C . GLY D 1 430 ? 45.318 -46.046 38.938 1.00 27.13 453 GLY D C 1
ATOM 18038 O O . GLY D 1 430 ? 46.039 -45.091 38.619 1.00 25.09 453 GLY D O 1
ATOM 18039 N N . VAL D 1 431 ? 44.779 -46.202 40.150 1.00 25.76 454 VAL D N 1
ATOM 18040 C CA . VAL D 1 431 ? 44.750 -45.122 41.131 1.00 26.09 454 VAL D CA 1
ATOM 18041 C C . VAL D 1 431 ? 45.126 -45.582 42.540 1.00 26.88 454 VAL D C 1
ATOM 18042 O O . VAL D 1 431 ? 44.661 -46.616 43.010 1.00 27.98 454 VAL D O 1
ATOM 18046 N N . LEU D 1 432 ? 45.974 -44.796 43.201 1.00 27.82 455 LEU D N 1
ATOM 18047 C CA . LEU D 1 432 ? 46.258 -44.939 44.634 1.00 28.88 455 LEU D CA 1
ATOM 18048 C C . LEU D 1 432 ? 45.450 -43.871 45.387 1.00 28.77 455 LEU D C 1
ATOM 18049 O O . LEU D 1 432 ? 45.345 -42.746 44.915 1.00 26.63 455 LEU D O 1
ATOM 18054 N N . GLU D 1 433 ? 44.892 -44.217 46.546 1.00 30.59 456 GLU D N 1
ATOM 18055 C CA . GLU D 1 433 ? 44.020 -43.290 47.298 1.00 31.15 456 GLU D CA 1
ATOM 18056 C C . GLU D 1 433 ? 44.361 -43.254 48.780 1.00 29.63 456 GLU D C 1
ATOM 18057 O O . GLU D 1 433 ? 44.465 -44.290 49.429 1.00 30.65 456 GLU D O 1
ATOM 18063 N N . ARG D 1 434 ? 44.493 -42.053 49.317 1.00 27.18 457 ARG D N 1
ATOM 18064 C CA . ARG D 1 434 ? 44.688 -41.864 50.746 1.00 26.91 457 ARG D CA 1
ATOM 18065 C C . ARG D 1 434 ? 43.606 -42.642 51.508 1.00 28.45 457 ARG D C 1
ATOM 18066 O O . ARG D 1 434 ? 42.423 -42.545 51.162 1.00 27.46 457 ARG D O 1
ATOM 18074 N N . ASN D 1 435 ? 44.040 -43.420 52.504 1.00 30.32 458 ASN D N 1
ATOM 18075 C CA . ASN D 1 435 ? 43.181 -44.241 53.404 1.00 34.49 458 ASN D CA 1
ATOM 18076 C C . ASN D 1 435 ? 42.392 -45.393 52.784 1.00 37.44 458 ASN D C 1
ATOM 18077 O O . ASN D 1 435 ? 41.736 -46.137 53.509 1.00 40.58 458 ASN D O 1
ATOM 18082 N N . ASN D 1 436 ? 42.452 -45.548 51.467 1.00 37.53 459 ASN D N 1
ATOM 18083 C CA . ASN D 1 436 ? 41.598 -46.524 50.778 1.00 39.53 459 ASN D CA 1
ATOM 18084 C C . ASN D 1 436 ? 42.322 -47.567 49.944 1.00 38.01 459 ASN D C 1
ATOM 18085 O O . ASN D 1 436 ? 41.987 -48.744 49.992 1.00 39.94 459 ASN D O 1
ATOM 18090 N N . VAL D 1 437 ? 43.260 -47.114 49.125 1.00 36.73 460 VAL D N 1
ATOM 18091 C CA . VAL D 1 437 ? 43.998 -47.994 48.233 1.00 36.86 460 VAL D CA 1
ATOM 18092 C C . VAL D 1 437 ? 45.462 -47.572 48.352 1.00 37.54 460 VAL D C 1
ATOM 18093 O O . VAL D 1 437 ? 45.876 -46.525 47.832 1.00 36.82 460 VAL D O 1
ATOM 18097 N N . ILE D 1 438 ? 46.233 -48.369 49.083 1.00 35.87 461 ILE D N 1
ATOM 18098 C CA . ILE D 1 438 ? 47.643 -48.069 49.302 1.00 34.53 461 ILE D CA 1
ATOM 18099 C C . ILE D 1 438 ? 48.539 -48.992 48.466 1.00 35.08 461 ILE D C 1
ATOM 18100 O O . ILE D 1 438 ? 49.759 -48.865 48.488 1.00 34.09 461 ILE D O 1
ATOM 18105 N N . THR D 1 439 ? 47.914 -49.902 47.718 1.00 35.99 462 THR D N 1
ATOM 18106 C CA . THR D 1 439 ? 48.632 -50.801 46.811 1.00 37.27 462 THR D CA 1
ATOM 18107 C C . THR D 1 439 ? 47.945 -50.972 45.464 1.00 37.28 462 THR D C 1
ATOM 18108 O O . THR D 1 439 ? 46.732 -51.155 45.381 1.00 37.37 462 THR D O 1
ATOM 18112 N N . LEU D 1 440 ? 48.762 -50.932 44.419 1.00 38.39 463 LEU D N 1
ATOM 18113 C CA . LEU D 1 440 ? 48.317 -51.148 43.059 1.00 39.48 463 LEU D CA 1
ATOM 18114 C C . LEU D 1 440 ? 49.314 -52.061 42.336 1.00 40.76 463 LEU D C 1
ATOM 18115 O O . LEU D 1 440 ? 50.510 -51.800 42.332 1.00 40.76 463 LEU D O 1
ATOM 18120 N N . ASN D 1 441 ? 48.817 -53.148 41.753 1.00 42.61 464 ASN D N 1
ATOM 18121 C CA . ASN D 1 441 ? 49.617 -53.984 40.866 1.00 45.00 464 ASN D CA 1
ATOM 18122 C C . ASN D 1 441 ? 49.912 -53.283 39.553 1.00 44.01 464 ASN D C 1
ATOM 18123 O O . ASN D 1 441 ? 48.995 -52.794 38.881 1.00 44.89 464 ASN D O 1
ATOM 18128 N N . ILE D 1 442 ? 51.191 -53.207 39.200 1.00 41.86 465 ILE D N 1
ATOM 18129 C CA . ILE D 1 442 ? 51.601 -52.565 37.945 1.00 41.13 465 ILE D CA 1
ATOM 18130 C C . ILE D 1 442 ? 52.416 -53.509 37.052 1.00 41.76 465 ILE D C 1
ATOM 18131 O O . ILE D 1 442 ? 52.976 -54.496 37.524 1.00 42.88 465 ILE D O 1
ATOM 18136 N N . THR D 1 443 ? 52.478 -53.197 35.765 1.00 42.18 466 THR D N 1
ATOM 18137 C CA . THR D 1 443 ? 53.336 -53.942 34.843 1.00 44.55 466 THR D CA 1
ATOM 18138 C C . THR D 1 443 ? 54.076 -52.983 33.917 1.00 43.48 466 THR D C 1
ATOM 18139 O O . THR D 1 443 ? 53.635 -51.854 33.691 1.00 41.95 466 THR D O 1
ATOM 18143 N N . GLY D 1 444 ? 55.205 -53.452 33.396 1.00 43.81 467 GLY D N 1
ATOM 18144 C CA . GLY D 1 444 ? 56.031 -52.694 32.465 1.00 44.52 467 GLY D CA 1
ATOM 18145 C C . GLY D 1 444 ? 57.400 -53.343 32.385 1.00 46.87 467 GLY D C 1
ATOM 18146 O O . GLY D 1 444 ? 57.717 -54.238 33.171 1.00 47.93 467 GLY D O 1
ATOM 18147 N N . LYS D 1 445 ? 58.213 -52.895 31.438 1.00 46.78 468 LYS D N 1
ATOM 18148 C CA . LYS D 1 445 ? 59.559 -53.436 31.262 1.00 48.12 468 LYS D CA 1
ATOM 18149 C C . LYS D 1 445 ? 60.519 -52.856 32.310 1.00 47.00 468 LYS D C 1
ATOM 18150 O O . LYS D 1 445 ? 60.192 -51.864 32.963 1.00 44.18 468 LYS D O 1
ATOM 18156 N N . ALA D 1 446 ? 61.687 -53.479 32.493 1.00 46.10 469 ALA D N 1
ATOM 18157 C CA . ALA D 1 446 ? 62.748 -52.875 33.313 1.00 45.90 469 ALA D CA 1
ATOM 18158 C C . ALA D 1 446 ? 63.161 -51.547 32.682 1.00 45.27 469 ALA D C 1
ATOM 18159 O O . ALA D 1 446 ? 63.266 -51.445 31.461 1.00 46.85 469 ALA D O 1
ATOM 18161 N N . GLY D 1 447 ? 63.350 -50.516 33.495 1.00 43.44 470 GLY D N 1
ATOM 18162 C CA . GLY D 1 447 ? 63.657 -49.191 32.955 1.00 42.89 470 GLY D CA 1
ATOM 18163 C C . GLY D 1 447 ? 62.481 -48.384 32.400 1.00 42.35 470 GLY D C 1
ATOM 18164 O O . GLY D 1 447 ? 62.670 -47.245 31.962 1.00 44.09 470 GLY D O 1
ATOM 18165 N N . ALA D 1 448 ? 61.274 -48.954 32.407 1.00 40.37 471 ALA D N 1
ATOM 18166 C CA . ALA D 1 448 ? 60.064 -48.224 31.995 1.00 38.76 471 ALA D CA 1
ATOM 18167 C C . ALA D 1 448 ? 59.827 -46.996 32.874 1.00 37.60 471 ALA D C 1
ATOM 18168 O O . ALA D 1 448 ? 60.170 -47.009 34.055 1.00 36.37 471 ALA D O 1
ATOM 18170 N N . THR D 1 449 ? 59.248 -45.949 32.287 1.00 36.57 472 THR D N 1
ATOM 18171 C CA . THR D 1 449 ? 58.938 -44.726 33.025 1.00 36.45 472 THR D CA 1
ATOM 18172 C C . THR D 1 449 ? 57.689 -44.917 33.882 1.00 35.11 472 THR D C 1
ATOM 18173 O O . THR D 1 449 ? 56.603 -45.188 33.360 1.00 34.49 472 THR D O 1
ATOM 18177 N N . LEU D 1 450 ? 57.870 -44.803 35.200 1.00 34.47 473 LEU D N 1
ATOM 18178 C CA . LEU D 1 450 ? 56.762 -44.850 36.157 1.00 31.88 473 LEU D CA 1
ATOM 18179 C C . LEU D 1 450 ? 56.362 -43.436 36.543 1.00 29.96 473 LEU D C 1
ATOM 18180 O O . LEU D 1 450 ? 57.171 -42.701 37.114 1.00 28.85 473 LEU D O 1
ATOM 18185 N N . ASP D 1 451 ? 55.116 -43.068 36.232 1.00 29.53 474 ASP D N 1
ATOM 18186 C CA . ASP D 1 451 ? 54.584 -41.730 36.540 1.00 28.20 474 ASP D CA 1
ATOM 18187 C C . ASP D 1 451 ? 53.431 -41.792 37.525 1.00 27.37 474 ASP D C 1
ATOM 18188 O O . ASP D 1 451 ? 52.514 -42.604 37.373 1.00 26.92 474 ASP D O 1
ATOM 18193 N N . LEU D 1 452 ? 53.481 -40.919 38.532 1.00 26.46 475 LEU D N 1
ATOM 18194 C CA . LEU D 1 452 ? 52.355 -40.729 39.446 1.00 25.30 475 LEU D CA 1
ATOM 18195 C C . LEU D 1 452 ? 51.934 -39.269 39.402 1.00 23.36 475 LEU D C 1
ATOM 18196 O O . LEU D 1 452 ? 52.708 -38.399 39.796 1.00 23.40 475 LEU D O 1
ATOM 18201 N N . LEU D 1 453 ? 50.726 -38.994 38.894 1.00 22.56 476 LEU D N 1
ATOM 18202 C CA . LEU D 1 453 ? 50.188 -37.638 38.941 1.00 21.05 476 LEU D CA 1
ATOM 18203 C C . LEU D 1 453 ? 49.420 -37.531 40.249 1.00 20.35 476 LEU D C 1
ATOM 18204 O O . LEU D 1 453 ? 48.408 -38.194 40.442 1.00 20.78 476 LEU D O 1
ATOM 18209 N N . VAL D 1 454 ? 49.944 -36.732 41.157 1.00 19.17 477 VAL D N 1
ATOM 18210 C CA . VAL D 1 454 ? 49.359 -36.584 42.456 1.00 17.64 477 VAL D CA 1
ATOM 18211 C C . VAL D 1 454 ? 48.545 -35.305 42.594 1.00 17.51 477 VAL D C 1
ATOM 18212 O O . VAL D 1 454 ? 49.023 -34.204 42.299 1.00 17.04 477 VAL D O 1
ATOM 18216 N N . GLU D 1 455 ? 47.320 -35.486 43.081 1.00 17.10 478 GLU D N 1
ATOM 18217 C CA . GLU D 1 455 ? 46.361 -34.409 43.330 1.00 17.29 478 GLU D CA 1
ATOM 18218 C C . GLU D 1 455 ? 46.287 -34.079 44.827 1.00 16.77 478 GLU D C 1
ATOM 18219 O O . GLU D 1 455 ? 46.111 -34.969 45.647 1.00 17.38 478 GLU D O 1
ATOM 18225 N N . ASN D 1 456 ? 46.441 -32.796 45.160 1.00 15.63 479 ASN D N 1
ATOM 18226 C CA . ASN D 1 456 ? 46.048 -32.283 46.459 1.00 15.18 479 ASN D CA 1
ATOM 18227 C C . ASN D 1 456 ? 44.537 -32.022 46.364 1.00 14.59 479 ASN D C 1
ATOM 18228 O O . ASN D 1 456 ? 44.100 -31.065 45.707 1.00 15.06 479 ASN D O 1
ATOM 18233 N N . MET D 1 457 ? 43.758 -32.861 47.036 1.00 14.48 480 MET D N 1
ATOM 18234 C CA . MET D 1 457 ? 42.291 -32.785 47.023 1.00 14.41 480 MET D CA 1
ATOM 18235 C C . MET D 1 457 ? 41.678 -31.793 48.015 1.00 13.48 480 MET D C 1
ATOM 18236 O O . MET D 1 457 ? 40.447 -31.633 48.080 1.00 12.10 480 MET D O 1
ATOM 18241 N N . GLY D 1 458 ? 42.535 -31.097 48.748 1.00 13.05 481 GLY D N 1
ATOM 18242 C CA . GLY D 1 458 ? 42.088 -30.075 49.692 1.00 12.47 481 GLY D CA 1
ATOM 18243 C C . GLY D 1 458 ? 42.726 -30.321 51.029 1.00 12.80 481 GLY D C 1
ATOM 18244 O O . GLY D 1 458 ? 42.642 -31.443 51.529 1.00 13.23 481 GLY D O 1
ATOM 18245 N N . ARG D 1 459 ? 43.395 -29.311 51.603 1.00 12.60 482 ARG D N 1
ATOM 18246 C CA . ARG D 1 459 ? 43.995 -29.512 52.932 1.00 13.33 482 ARG D CA 1
ATOM 18247 C C . ARG D 1 459 ? 42.933 -29.534 54.031 1.00 13.62 482 ARG D C 1
ATOM 18248 O O . ARG D 1 459 ? 42.051 -28.663 54.064 1.00 13.09 482 ARG D O 1
ATOM 18256 N N . VAL D 1 460 ? 43.048 -30.523 54.926 1.00 13.90 483 VAL D N 1
ATOM 18257 C CA . VAL D 1 460 ? 42.138 -30.668 56.073 1.00 14.74 483 VAL D CA 1
ATOM 18258 C C . VAL D 1 460 ? 41.962 -29.364 56.869 1.00 14.94 483 VAL D C 1
ATOM 18259 O O . VAL D 1 460 ? 42.929 -28.671 57.165 1.00 15.94 483 VAL D O 1
ATOM 18263 N N . ASN D 1 461 ? 40.729 -29.015 57.211 1.00 14.17 484 ASN D N 1
ATOM 18264 C CA . ASN D 1 461 ? 40.490 -27.689 57.739 1.00 13.83 484 ASN D CA 1
ATOM 18265 C C . ASN D 1 461 ? 40.091 -27.726 59.210 1.00 14.60 484 ASN D C 1
ATOM 18266 O O . ASN D 1 461 ? 39.772 -26.678 59.777 1.00 13.15 484 ASN D O 1
ATOM 18271 N N . TYR D 1 462 ? 40.119 -28.923 59.817 1.00 15.48 485 TYR D N 1
ATOM 18272 C CA . TYR D 1 462 ? 39.600 -29.082 61.195 1.00 17.50 485 TYR D CA 1
ATOM 18273 C C . TYR D 1 462 ? 40.182 -30.307 61.833 1.00 18.88 485 TYR D C 1
ATOM 18274 O O . TYR D 1 462 ? 40.423 -31.306 61.144 1.00 18.00 485 TYR D O 1
ATOM 18283 N N . GLY D 1 463 ? 40.373 -30.226 63.150 1.00 20.52 486 GLY D N 1
ATOM 18284 C CA . GLY D 1 463 ? 41.010 -31.291 63.914 1.00 24.09 486 GLY D CA 1
ATOM 18285 C C . GLY D 1 463 ? 42.516 -31.110 63.991 1.00 25.78 486 GLY D C 1
ATOM 18286 O O . GLY D 1 463 ? 43.060 -30.115 63.490 1.00 24.99 486 GLY D O 1
ATOM 18287 N N . ALA D 1 464 ? 43.188 -32.080 64.611 1.00 27.04 487 ALA D N 1
ATOM 18288 C CA . ALA D 1 464 ? 44.637 -32.051 64.790 1.00 27.71 487 ALA D CA 1
ATOM 18289 C C . ALA D 1 464 ? 45.433 -32.021 63.490 1.00 26.43 487 ALA D C 1
ATOM 18290 O O . ALA D 1 464 ? 46.519 -31.459 63.450 1.00 29.05 487 ALA D O 1
ATOM 18292 N N . TYR D 1 465 ? 44.899 -32.620 62.433 1.00 26.86 488 TYR D N 1
ATOM 18293 C CA . TYR D 1 465 ? 45.712 -32.901 61.243 1.00 28.38 488 TYR D CA 1
ATOM 18294 C C . TYR D 1 465 ? 45.616 -31.842 60.125 1.00 26.83 488 TYR D C 1
ATOM 18295 O O . TYR D 1 465 ? 45.672 -32.162 58.929 1.00 27.20 488 TYR D O 1
ATOM 18304 N N . ILE D 1 466 ? 45.535 -30.580 60.538 1.00 25.17 489 ILE D N 1
ATOM 18305 C CA . ILE D 1 466 ? 45.549 -29.432 59.616 1.00 23.30 489 ILE D CA 1
ATOM 18306 C C . ILE D 1 466 ? 46.936 -29.115 59.022 1.00 23.67 489 ILE D C 1
ATOM 18307 O O . ILE D 1 466 ? 47.043 -28.287 58.106 1.00 22.10 489 ILE D O 1
ATOM 18312 N N . ASN D 1 467 ? 47.990 -29.741 59.559 1.00 23.73 490 ASN D N 1
ATOM 18313 C CA . ASN D 1 467 ? 49.349 -29.665 58.979 1.00 23.82 490 ASN D CA 1
ATOM 18314 C C . ASN D 1 467 ? 49.519 -30.736 57.875 1.00 23.80 490 ASN D C 1
ATOM 18315 O O . ASN D 1 467 ? 50.247 -31.711 58.016 1.00 23.92 490 ASN D O 1
ATOM 18320 N N . ASP D 1 468 ? 48.823 -30.496 56.771 1.00 20.68 491 ASP D N 1
ATOM 18321 C CA . ASP D 1 468 ? 48.538 -31.475 55.736 1.00 19.92 491 ASP D CA 1
ATOM 18322 C C . ASP D 1 468 ? 49.391 -31.050 54.543 1.00 18.97 491 ASP D C 1
ATOM 18323 O O . ASP D 1 468 ? 49.004 -30.174 53.789 1.00 18.34 491 ASP D O 1
ATOM 18328 N N . PHE D 1 469 ? 50.567 -31.671 54.409 1.00 19.80 492 PHE D N 1
ATOM 18329 C CA . PHE D 1 469 ? 51.588 -31.265 53.434 1.00 20.62 492 PHE D CA 1
ATOM 18330 C C . PHE D 1 469 ? 51.199 -31.452 51.971 1.00 21.01 492 PHE D C 1
ATOM 18331 O O . PHE D 1 469 ? 51.332 -30.503 51.137 1.00 20.99 492 PHE D O 1
ATOM 18339 N N . LYS D 1 470 ? 50.743 -32.666 51.670 1.00 19.81 493 LYS D N 1
ATOM 18340 C CA . LYS D 1 470 ? 50.330 -33.100 50.320 1.00 19.42 493 LYS D CA 1
ATOM 18341 C C . LYS D 1 470 ? 51.498 -33.575 49.455 1.00 20.33 493 LYS D C 1
ATOM 18342 O O . LYS D 1 470 ? 52.632 -33.107 49.588 1.00 20.92 493 LYS D O 1
ATOM 18348 N N . GLY D 1 471 ? 51.190 -34.497 48.553 1.00 21.46 494 GLY D N 1
ATOM 18349 C CA . GLY D 1 471 ? 52.169 -35.105 47.677 1.00 22.82 494 GLY D CA 1
ATOM 18350 C C . GLY D 1 471 ? 52.429 -36.530 48.100 1.00 23.33 494 GLY D C 1
ATOM 18351 O O . GLY D 1 471 ? 51.598 -37.166 48.756 1.00 23.58 494 GLY D O 1
ATOM 18352 N N . LEU D 1 472 ? 53.582 -37.039 47.683 1.00 24.03 495 LEU D N 1
ATOM 18353 C CA . LEU D 1 472 ? 54.115 -38.274 48.216 1.00 24.96 495 LEU D CA 1
ATOM 18354 C C . LEU D 1 472 ? 54.862 -37.896 49.498 1.00 24.62 495 LEU D C 1
ATOM 18355 O O . LEU D 1 472 ? 55.998 -37.428 49.444 1.00 24.02 495 LEU D O 1
ATOM 18360 N N . VAL D 1 473 ? 54.186 -38.054 50.633 1.00 24.48 496 VAL D N 1
ATOM 18361 C CA . VAL D 1 473 ? 54.713 -37.601 51.926 1.00 24.89 496 VAL D CA 1
ATOM 18362 C C . VAL D 1 473 ? 55.547 -38.670 52.633 1.00 26.75 496 VAL D C 1
ATOM 18363 O O . VAL D 1 473 ? 56.145 -38.418 53.695 1.00 25.93 496 VAL D O 1
ATOM 18367 N N . SER D 1 474 ? 55.570 -39.864 52.043 1.00 27.58 497 SER D N 1
ATOM 18368 C CA . SER D 1 474 ? 56.433 -40.952 52.494 1.00 28.50 497 SER D CA 1
ATOM 18369 C C . SER D 1 474 ? 56.776 -41.809 51.273 1.00 29.06 497 SER D C 1
ATOM 18370 O O . SER D 1 474 ? 56.253 -41.581 50.182 1.00 27.42 497 SER D O 1
ATOM 18373 N N . ASN D 1 475 ? 57.653 -42.793 51.466 1.00 28.97 498 ASN D N 1
ATOM 18374 C CA . ASN D 1 475 ? 58.181 -43.589 50.366 1.00 29.07 498 ASN D CA 1
ATOM 18375 C C . ASN D 1 475 ? 57.188 -44.495 49.661 1.00 28.19 498 ASN D C 1
ATOM 18376 O O . ASN D 1 475 ? 56.213 -44.938 50.257 1.00 26.90 498 ASN D O 1
ATOM 18381 N N . LEU D 1 476 ? 57.457 -44.753 48.379 1.00 28.29 499 LEU D N 1
ATOM 18382 C CA . LEU D 1 476 ? 56.781 -45.796 47.628 1.00 29.59 499 LEU D CA 1
ATOM 18383 C C . LEU D 1 476 ? 57.707 -47.007 47.486 1.00 32.01 499 LEU D C 1
ATOM 18384 O O . LEU D 1 476 ? 58.918 -46.851 47.323 1.00 32.29 499 LEU D O 1
ATOM 18389 N N . THR D 1 477 ? 57.134 -48.205 47.555 1.00 32.71 500 THR D N 1
ATOM 18390 C CA . THR D 1 477 ? 57.912 -49.414 47.335 1.00 35.11 500 THR D CA 1
ATOM 18391 C C . THR D 1 477 ? 57.393 -50.145 46.105 1.00 36.49 500 THR D C 1
ATOM 18392 O O . THR D 1 477 ? 56.183 -50.144 45.837 1.00 36.95 500 THR D O 1
ATOM 18396 N N . LEU D 1 478 ? 58.310 -50.741 45.348 1.00 37.84 501 LEU D N 1
ATOM 18397 C CA . LEU D 1 478 ? 57.938 -51.700 44.314 1.00 40.25 501 LEU D CA 1
ATOM 18398 C C . LEU D 1 478 ? 58.485 -53.083 44.684 1.00 41.85 501 LEU D C 1
ATOM 18399 O O . LEU D 1 478 ? 59.686 -53.245 44.911 1.00 42.05 501 LEU D O 1
ATOM 18404 N N . SER D 1 479 ? 57.581 -54.063 44.752 1.00 43.73 502 SER D N 1
ATOM 18405 C CA . SER D 1 479 ? 57.881 -55.412 45.239 1.00 45.30 502 SER D CA 1
ATOM 18406 C C . SER D 1 479 ? 58.650 -55.369 46.558 1.00 46.12 502 SER D C 1
ATOM 18407 O O . SER D 1 479 ? 59.706 -56.003 46.699 1.00 47.00 502 SER D O 1
ATOM 18410 N N . SER D 1 480 ? 58.105 -54.602 47.508 1.00 44.59 503 SER D N 1
ATOM 18411 C CA . SER D 1 480 ? 58.667 -54.400 48.856 1.00 44.46 503 SER D CA 1
ATOM 18412 C C . SER D 1 480 ? 59.916 -53.526 48.936 1.00 43.75 503 SER D C 1
ATOM 18413 O O . SER D 1 480 ? 60.362 -53.186 50.037 1.00 43.94 503 SER D O 1
ATOM 18416 N N . ASN D 1 481 ? 60.457 -53.134 47.785 1.00 43.12 504 ASN D N 1
ATOM 18417 C CA . ASN D 1 481 ? 61.663 -52.304 47.739 1.00 42.46 504 ASN D CA 1
ATOM 18418 C C . ASN D 1 481 ? 61.394 -50.827 47.495 1.00 40.66 504 ASN D C 1
ATOM 18419 O O . ASN D 1 481 ? 60.675 -50.463 46.558 1.00 39.77 504 ASN D O 1
ATOM 18424 N N . ILE D 1 482 ? 62.033 -49.997 48.319 1.00 38.99 505 ILE D N 1
ATOM 18425 C CA . ILE D 1 482 ? 61.856 -48.546 48.287 1.00 37.14 505 ILE D CA 1
ATOM 18426 C C . ILE D 1 482 ? 62.338 -48.039 46.935 1.00 37.48 505 ILE D C 1
ATOM 18427 O O . ILE D 1 482 ? 63.458 -48.358 46.505 1.00 36.25 505 ILE D O 1
ATOM 18432 N N . LEU D 1 483 ? 61.463 -47.287 46.261 1.00 35.65 506 LEU D N 1
ATOM 18433 C CA . LEU D 1 483 ? 61.775 -46.685 44.974 1.00 34.15 506 LEU D CA 1
ATOM 18434 C C . LEU D 1 483 ? 62.583 -45.413 45.155 1.00 32.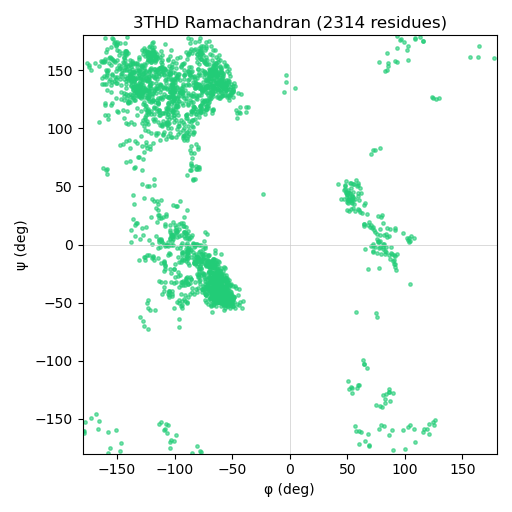90 506 LEU D C 1
ATOM 18435 O O . LEU D 1 483 ? 62.191 -44.546 45.916 1.00 33.01 506 LEU D O 1
ATOM 18440 N N . THR D 1 484 ? 63.720 -45.305 44.468 1.00 33.17 507 THR D N 1
ATOM 18441 C CA . THR D 1 484 ? 64.545 -44.094 44.558 1.00 32.74 507 THR D CA 1
ATOM 18442 C C . THR D 1 484 ? 64.817 -43.435 43.202 1.00 33.90 507 THR D C 1
ATOM 18443 O O . THR D 1 484 ? 64.612 -44.038 42.141 1.00 34.04 507 THR D O 1
ATOM 18447 N N . ASP D 1 485 ? 65.300 -42.194 43.268 1.00 34.01 508 ASP D N 1
ATOM 18448 C CA . ASP D 1 485 ? 65.698 -41.400 42.110 1.00 33.42 508 ASP D CA 1
ATOM 18449 C C . ASP D 1 485 ? 64.475 -40.801 41.382 1.00 32.42 508 ASP D C 1
ATOM 18450 O O . ASP D 1 485 ? 63.969 -41.335 40.386 1.00 30.82 508 ASP D O 1
ATOM 18455 N N . TRP D 1 486 ? 64.024 -39.673 41.923 1.00 30.13 509 TRP D N 1
ATOM 18456 C CA . TRP D 1 486 ? 62.789 -39.027 41.524 1.00 29.87 509 TRP D CA 1
ATOM 18457 C C . TRP D 1 486 ? 63.042 -37.805 40.705 1.00 30.04 509 TRP D C 1
ATOM 18458 O O . TRP D 1 486 ? 64.026 -37.089 40.913 1.00 30.45 509 TRP D O 1
ATOM 18469 N N . THR D 1 487 ? 62.147 -37.582 39.751 1.00 28.73 510 THR D N 1
ATOM 18470 C CA . THR D 1 487 ? 62.145 -36.411 38.909 1.00 29.19 510 THR D CA 1
ATOM 18471 C C . THR D 1 487 ? 60.740 -35.856 39.097 1.00 27.99 510 THR D C 1
ATOM 18472 O O . THR D 1 487 ? 59.753 -36.465 38.656 1.00 27.57 510 THR D O 1
ATOM 18476 N N . ILE D 1 488 ? 60.656 -34.724 39.784 1.00 26.46 511 ILE D N 1
ATOM 18477 C CA . ILE D 1 488 ? 59.378 -34.212 40.260 1.00 25.04 511 ILE D CA 1
ATOM 18478 C C . ILE D 1 488 ? 59.035 -32.943 39.488 1.00 24.41 511 ILE D C 1
ATOM 18479 O O . ILE D 1 488 ? 59.828 -32.007 39.435 1.00 24.16 511 ILE D O 1
ATOM 18484 N N . PHE D 1 489 ? 57.855 -32.925 38.865 1.00 24.49 512 PHE D N 1
ATOM 18485 C CA . PHE D 1 489 ? 57.454 -31.781 38.071 1.00 24.84 512 PHE D CA 1
ATOM 18486 C C . PHE D 1 489 ? 56.313 -31.047 38.760 1.00 23.44 512 PHE D C 1
ATOM 18487 O O . PHE D 1 489 ? 55.177 -31.504 38.693 1.00 22.05 512 PHE D O 1
ATOM 18495 N N . PRO D 1 490 ? 56.600 -29.915 39.428 1.00 24.55 513 PRO D N 1
ATOM 18496 C CA . PRO D 1 490 ? 55.471 -29.053 39.822 1.00 23.88 513 PRO D CA 1
ATOM 18497 C C . PRO D 1 490 ? 54.747 -28.664 38.527 1.00 23.62 513 PRO D C 1
ATOM 18498 O O . PRO D 1 490 ? 55.420 -28.487 37.502 1.00 23.27 513 PRO D O 1
ATOM 18502 N N . LEU D 1 491 ? 53.414 -28.591 38.541 1.00 22.32 514 LEU D N 1
ATOM 18503 C CA . LEU D 1 491 ? 52.647 -28.333 37.300 1.00 22.15 514 LEU D CA 1
ATOM 18504 C C . LEU D 1 491 ? 51.887 -27.005 37.352 1.00 22.20 514 LEU D C 1
ATOM 18505 O O . LEU D 1 491 ? 51.012 -26.798 38.195 1.00 21.49 514 LEU D O 1
ATOM 18510 N N . ASP D 1 492 ? 52.262 -26.109 36.445 1.00 22.81 515 ASP D N 1
ATOM 18511 C CA . ASP D 1 492 ? 51.681 -24.780 36.325 1.00 23.66 515 ASP D CA 1
ATOM 18512 C C . ASP D 1 492 ? 50.359 -24.863 35.555 1.00 22.01 515 ASP D C 1
ATOM 18513 O O . ASP D 1 492 ? 50.251 -24.312 34.451 1.00 22.63 515 ASP D O 1
ATOM 18518 N N . THR D 1 493 ? 49.366 -25.546 36.127 1.00 20.05 516 THR D N 1
ATOM 18519 C CA . THR D 1 493 ? 48.127 -25.834 35.409 1.00 19.49 516 THR D CA 1
ATOM 18520 C C . THR D 1 493 ? 47.335 -24.592 35.022 1.00 19.94 516 THR D C 1
ATOM 18521 O O . THR D 1 493 ? 46.745 -24.549 33.953 1.00 18.83 516 THR D O 1
ATOM 18525 N N . GLU D 1 494 ? 47.350 -23.572 35.875 1.00 20.08 517 GLU D N 1
ATOM 18526 C CA . GLU D 1 494 ? 46.522 -22.388 35.653 1.00 19.96 517 GLU D CA 1
ATOM 18527 C C . GLU D 1 494 ? 47.057 -21.519 34.495 1.00 22.74 517 GLU D C 1
ATOM 18528 O O . GLU D 1 494 ? 46.260 -21.010 33.669 1.00 21.77 517 GLU D O 1
ATOM 18534 N N . ASP D 1 495 ? 48.392 -21.384 34.430 1.00 23.08 518 ASP D N 1
ATOM 18535 C CA . ASP D 1 495 ? 49.053 -20.717 33.302 1.00 25.84 518 ASP D CA 1
ATOM 18536 C C . ASP D 1 495 ? 48.859 -21.508 32.034 1.00 25.60 518 ASP D C 1
ATOM 18537 O O . ASP D 1 495 ? 48.529 -20.937 30.989 1.00 27.71 518 ASP D O 1
ATOM 18542 N N . ALA D 1 496 ? 49.084 -22.819 32.115 1.00 25.72 519 ALA D N 1
ATOM 18543 C CA . ALA D 1 496 ? 49.017 -23.687 30.936 1.00 26.99 519 ALA D CA 1
ATOM 18544 C C . ALA D 1 496 ? 47.628 -23.699 30.314 1.00 27.01 519 ALA D C 1
ATOM 18545 O O . ALA D 1 496 ? 47.477 -23.703 29.083 1.00 27.11 519 ALA D O 1
ATOM 18547 N N . VAL D 1 497 ? 46.600 -23.699 31.154 1.00 26.08 520 VAL D N 1
ATOM 18548 C CA . VAL D 1 497 ? 45.242 -23.649 30.602 1.00 26.08 520 VAL D CA 1
ATOM 18549 C C . VAL D 1 497 ? 44.955 -22.281 29.977 1.00 27.51 520 VAL D C 1
ATOM 18550 O O . VAL D 1 497 ? 44.302 -22.204 28.928 1.00 26.96 520 VAL D O 1
ATOM 18554 N N . ARG D 1 498 ? 45.453 -21.215 30.602 1.00 28.97 521 ARG D N 1
ATOM 18555 C CA . ARG D 1 498 ? 45.315 -19.863 30.027 1.00 32.20 521 ARG D CA 1
ATOM 18556 C C . ARG D 1 498 ? 45.938 -19.705 28.617 1.00 34.51 521 ARG D C 1
ATOM 18557 O O . ARG D 1 498 ? 45.488 -18.869 27.831 1.00 31.99 521 ARG D O 1
ATOM 18565 N N . SER D 1 499 ? 46.936 -20.529 28.287 1.00 33.86 522 SER D N 1
ATOM 18566 C CA . SER D 1 499 ? 47.623 -20.415 27.001 1.00 35.73 522 SER D CA 1
ATOM 18567 C C . SER D 1 499 ? 47.270 -21.549 26.056 1.00 36.14 522 SER D C 1
ATOM 18568 O O . SER D 1 499 ? 47.991 -21.788 25.084 1.00 37.72 522 SER D O 1
ATOM 18571 N N . HIS D 1 500 ? 46.187 -22.264 26.361 1.00 35.07 523 HIS D N 1
ATOM 18572 C CA . HIS D 1 500 ? 45.741 -23.401 25.557 1.00 34.34 523 HIS D CA 1
ATOM 18573 C C . HIS D 1 500 ? 46.852 -24.402 25.415 1.00 35.48 523 HIS D C 1
ATOM 18574 O O . HIS D 1 500 ? 47.028 -25.012 24.355 1.00 34.32 523 HIS D O 1
ATOM 18581 N N . LEU D 1 501 ? 47.599 -24.562 26.508 1.00 35.18 524 LEU D N 1
ATOM 18582 C CA . LEU D 1 501 ? 48.780 -25.425 26.599 1.00 38.83 524 LEU D CA 1
ATOM 18583 C C . LEU D 1 501 ? 49.882 -25.042 25.608 1.00 41.10 524 LEU D C 1
ATOM 18584 O O . LEU D 1 501 ? 50.483 -25.913 24.961 1.00 43.86 524 LEU D O 1
ATOM 18589 N N . GLY D 1 502 ? 50.138 -23.736 25.503 1.00 42.74 525 GLY D N 1
ATOM 18590 C CA . GLY D 1 502 ? 51.204 -23.204 24.654 1.00 47.45 525 GLY D CA 1
ATOM 18591 C C . GLY D 1 502 ? 50.872 -23.158 23.173 1.00 50.45 525 GLY D C 1
ATOM 18592 O O . GLY D 1 502 ? 51.499 -22.417 22.417 1.00 52.90 525 GLY D O 1
ATOM 18593 N N . GLY D 1 503 ? 49.889 -23.954 22.757 1.00 51.65 526 GLY D N 1
ATOM 18594 C CA . GLY D 1 503 ? 49.450 -24.001 21.361 1.00 54.85 526 GLY D CA 1
ATOM 18595 C C . GLY D 1 503 ? 48.683 -22.760 20.922 1.00 57.96 526 GLY D C 1
ATOM 18596 O O . GLY D 1 503 ? 48.104 -22.743 19.831 1.00 56.44 526 GLY D O 1
ATOM 18597 N N . TRP D 1 504 ? 48.674 -21.736 21.783 1.00 58.16 527 TRP D N 1
ATOM 18598 C CA . TRP D 1 504 ? 48.135 -20.401 21.478 1.00 59.32 527 TRP D CA 1
ATOM 18599 C C . TRP D 1 504 ? 48.076 -20.048 20.017 1.00 60.06 527 TRP D C 1
ATOM 18600 O O . TRP D 1 504 ? 49.102 -19.751 19.399 1.00 63.23 527 TRP D O 1
ATOM 18611 N N . ASN D 1 522 ? 39.052 -49.740 33.926 1.00 42.82 545 ASN D N 1
ATOM 18612 C CA . ASN D 1 522 ? 39.542 -49.101 32.710 1.00 42.71 545 ASN D CA 1
ATOM 18613 C C . ASN D 1 522 ? 39.835 -47.597 32.889 1.00 38.60 545 ASN D C 1
ATOM 18614 O O . ASN D 1 522 ? 39.036 -46.876 33.475 1.00 37.99 545 ASN D O 1
ATOM 18619 N N . TYR D 1 523 ? 40.987 -47.147 32.388 1.00 35.28 546 TYR D N 1
ATOM 18620 C CA . TYR D 1 523 ? 41.472 -45.775 32.583 1.00 32.60 546 TYR D CA 1
ATOM 18621 C C . TYR D 1 523 ? 42.050 -45.187 31.314 1.00 32.11 546 TYR D C 1
ATOM 18622 O O . TYR D 1 523 ? 42.480 -45.928 30.422 1.00 32.80 546 TYR D O 1
ATOM 18631 N N . THR D 1 524 ? 42.055 -43.858 31.228 1.00 28.55 547 THR D N 1
ATOM 18632 C CA . THR D 1 524 ? 42.801 -43.159 30.189 1.00 28.82 547 THR D CA 1
ATOM 18633 C C . THR D 1 524 ? 43.883 -42.331 30.867 1.00 27.72 547 THR D C 1
ATOM 18634 O O . THR D 1 524 ? 43.770 -42.045 32.047 1.00 26.19 547 THR D O 1
ATOM 18638 N N . LEU D 1 525 ? 44.931 -41.970 30.125 1.00 28.09 548 LEU D N 1
ATOM 18639 C CA . LEU D 1 525 ? 45.925 -41.017 30.619 1.00 27.27 548 LEU D CA 1
ATOM 18640 C C . LEU D 1 525 ? 45.287 -39.662 30.961 1.00 25.48 548 LEU D C 1
ATOM 18641 O O . LEU D 1 525 ? 44.469 -39.161 30.186 1.00 24.38 548 LEU D O 1
ATOM 18646 N N . PRO D 1 526 ? 45.689 -39.064 32.105 1.00 23.80 549 PRO D N 1
ATOM 18647 C CA . PRO D 1 526 ? 45.301 -37.688 32.417 1.00 22.32 549 PRO D CA 1
ATOM 18648 C C . PRO D 1 526 ? 45.653 -36.720 31.263 1.00 22.57 549 PRO D C 1
ATOM 18649 O O . PRO D 1 526 ? 46.775 -36.711 30.734 1.00 22.05 549 PRO D O 1
ATOM 18653 N N . ALA D 1 527 ? 44.653 -35.948 30.858 1.00 21.41 550 ALA D N 1
ATOM 18654 C CA . ALA D 1 527 ? 44.738 -35.158 29.650 1.00 22.10 550 ALA D CA 1
ATOM 18655 C C . ALA D 1 527 ? 43.777 -33.981 29.698 1.00 21.62 550 ALA D C 1
ATOM 18656 O O . ALA D 1 527 ? 42.786 -34.001 30.429 1.00 21.76 550 ALA D O 1
ATOM 18658 N N . PHE D 1 528 ? 44.113 -32.958 28.915 1.00 21.31 551 PHE D N 1
ATOM 18659 C CA . PHE D 1 528 ? 43.309 -31.777 28.743 1.00 20.66 551 PHE D CA 1
ATOM 18660 C C . PHE D 1 528 ? 42.480 -31.907 27.467 1.00 20.95 551 PHE D C 1
ATOM 18661 O O . PHE D 1 528 ? 42.983 -32.318 26.414 1.00 21.52 551 PHE D O 1
ATOM 18669 N N . TYR D 1 529 ? 41.210 -31.548 27.579 1.00 20.83 552 TYR D N 1
ATOM 18670 C CA . TYR D 1 529 ? 40.287 -31.539 26.439 1.00 21.48 552 TYR D CA 1
ATOM 18671 C C . TYR D 1 529 ? 39.718 -30.131 26.333 1.00 21.39 552 TYR D C 1
ATOM 18672 O O . TYR D 1 529 ? 39.460 -29.504 27.340 1.00 19.24 552 TYR D O 1
ATOM 18681 N N . MET D 1 530 ? 39.536 -29.626 25.115 1.00 21.87 553 MET D N 1
ATOM 18682 C CA . MET D 1 530 ? 39.087 -28.266 24.969 1.00 22.54 553 MET D CA 1
ATOM 18683 C C . MET D 1 530 ? 38.049 -28.123 23.863 1.00 21.22 553 MET D C 1
ATOM 18684 O O . MET D 1 530 ? 38.117 -28.783 22.847 1.00 20.01 553 MET D O 1
ATOM 18689 N N . GLY D 1 531 ? 37.079 -27.258 24.079 1.00 20.87 554 GLY D N 1
ATOM 18690 C CA . GLY D 1 531 ? 36.143 -26.908 23.011 1.00 21.89 554 GLY D CA 1
ATOM 18691 C C . GLY D 1 531 ? 35.645 -25.490 23.182 1.00 23.26 554 GLY D C 1
ATOM 18692 O O . GLY D 1 531 ? 35.910 -24.849 24.200 1.00 21.32 554 GLY D O 1
ATOM 18693 N N . ASN D 1 532 ? 34.912 -25.007 22.177 1.00 24.45 555 ASN D N 1
ATOM 18694 C CA . ASN D 1 532 ? 34.430 -23.633 22.124 1.00 26.18 555 ASN D CA 1
ATOM 18695 C C . ASN D 1 532 ? 32.940 -23.618 21.944 1.00 23.59 555 ASN D C 1
ATOM 18696 O O . ASN D 1 532 ? 32.389 -24.523 21.334 1.00 21.45 555 ASN D O 1
ATOM 18701 N N . PHE D 1 533 ? 32.307 -22.584 22.486 1.00 21.33 556 PHE D N 1
ATOM 18702 C CA . PHE D 1 533 ? 30.918 -22.249 22.170 1.00 20.61 556 PHE D CA 1
ATOM 18703 C C . PHE D 1 533 ? 30.722 -20.736 22.139 1.00 20.06 556 PHE D C 1
ATOM 18704 O O . PHE D 1 533 ? 31.304 -20.001 22.944 1.00 20.08 556 PHE D O 1
ATOM 18712 N N . SER D 1 534 ? 29.898 -20.258 21.207 1.00 19.45 557 SER D N 1
ATOM 18713 C CA . SER D 1 534 ? 29.644 -18.833 21.105 1.00 18.61 557 SER D CA 1
ATOM 18714 C C . SER D 1 534 ? 28.309 -18.473 21.704 1.00 17.53 557 SER D C 1
ATOM 18715 O O . SER D 1 534 ? 27.400 -19.319 21.732 1.00 18.04 557 SER D O 1
ATOM 18718 N N . ILE D 1 535 ? 28.196 -17.230 22.181 1.00 15.81 558 ILE D N 1
ATOM 18719 C CA . ILE D 1 535 ? 26.923 -16.653 22.679 1.00 15.72 558 ILE D CA 1
ATOM 18720 C C . ILE D 1 535 ? 26.715 -15.361 21.876 1.00 16.79 558 ILE D C 1
ATOM 18721 O O . ILE D 1 535 ? 27.649 -14.583 21.707 1.00 17.04 558 ILE D O 1
ATOM 18726 N N . PRO D 1 536 ? 25.496 -15.140 21.345 1.00 17.67 559 PRO D N 1
ATOM 18727 C CA . PRO D 1 536 ? 25.244 -13.961 20.528 1.00 17.58 559 PRO D CA 1
ATOM 18728 C C . PRO D 1 536 ? 25.380 -12.656 21.290 1.00 17.90 559 PRO D C 1
ATOM 18729 O O . PRO D 1 536 ? 24.957 -12.555 22.451 1.00 16.67 559 PRO D O 1
ATOM 18733 N N . SER D 1 537 ? 25.969 -11.651 20.640 1.00 18.08 560 SER D N 1
ATOM 18734 C CA . SER D 1 537 ? 25.982 -10.320 21.229 1.00 17.97 560 SER D CA 1
ATOM 18735 C C . SER D 1 537 ? 24.641 -9.603 20.946 1.00 18.01 560 SER D C 1
ATOM 18736 O O . SER D 1 537 ? 23.818 -10.072 20.139 1.00 18.48 560 SER D O 1
ATOM 18739 N N . GLY D 1 538 ? 24.416 -8.477 21.615 1.00 17.52 561 GLY D N 1
ATOM 18740 C CA . GLY D 1 538 ? 23.230 -7.682 21.361 1.00 17.91 561 GLY D CA 1
ATOM 18741 C C . GLY D 1 538 ? 21.905 -8.323 21.782 1.00 17.63 561 GLY D C 1
ATOM 18742 O O . GLY D 1 538 ? 20.841 -7.869 21.352 1.00 18.76 561 GLY D O 1
ATOM 18743 N N . ILE D 1 539 ? 21.967 -9.348 22.626 1.00 16.46 562 ILE D N 1
ATOM 18744 C CA . ILE D 1 539 ? 20.772 -9.968 23.235 1.00 16.25 562 ILE D CA 1
ATOM 18745 C C . ILE D 1 539 ? 20.744 -9.506 24.693 1.00 15.39 562 ILE D C 1
ATOM 18746 O O . ILE D 1 539 ? 21.640 -9.853 25.446 1.00 15.85 562 ILE D O 1
ATOM 18751 N N . PRO D 1 540 ? 19.760 -8.671 25.077 1.00 15.65 563 PRO D N 1
ATOM 18752 C CA . PRO D 1 540 ? 19.817 -8.069 26.412 1.00 16.17 563 PRO D CA 1
ATOM 18753 C C . PRO D 1 540 ? 19.936 -9.045 27.581 1.00 16.22 563 PRO D C 1
ATOM 18754 O O . PRO D 1 540 ? 20.554 -8.707 28.607 1.00 16.18 563 PRO D O 1
ATOM 18758 N N . ASP D 1 541 ? 19.413 -10.263 27.435 1.00 16.86 564 ASP D N 1
ATOM 18759 C CA . ASP D 1 541 ? 19.467 -11.219 28.559 1.00 16.97 564 ASP D CA 1
ATOM 18760 C C . ASP D 1 541 ? 20.410 -12.409 28.366 1.00 15.45 564 ASP D C 1
ATOM 18761 O O . ASP D 1 541 ? 20.221 -13.450 29.005 1.00 14.28 564 ASP D O 1
ATOM 18766 N N . LEU D 1 542 ? 21.407 -12.245 27.494 1.00 13.85 565 LEU D N 1
ATOM 18767 C CA . LEU D 1 542 ? 22.514 -13.220 27.372 1.00 13.05 565 LEU D CA 1
ATOM 18768 C C . LEU D 1 542 ? 23.839 -12.451 27.499 1.00 12.94 565 LEU D C 1
ATOM 18769 O O . LEU D 1 542 ? 23.953 -11.335 26.962 1.00 14.00 565 LEU D O 1
ATOM 18774 N N . PRO D 1 543 ? 24.853 -13.044 28.149 1.00 11.92 566 PRO D N 1
ATOM 18775 C CA . PRO D 1 543 ? 24.889 -14.413 28.667 1.00 11.20 566 PRO D CA 1
ATOM 18776 C C . PRO D 1 543 ? 24.098 -14.509 29.955 1.00 10.66 566 PRO D C 1
ATOM 18777 O O . PRO D 1 543 ? 23.832 -13.474 30.602 1.00 10.40 566 PRO D O 1
ATOM 18781 N N . GLN D 1 544 ? 23.708 -15.729 30.295 1.00 10.28 567 GLN D N 1
ATOM 18782 C CA . GLN D 1 544 ? 23.103 -16.037 31.599 1.00 10.56 567 GLN D CA 1
ATOM 18783 C C . GLN D 1 544 ? 23.965 -17.092 32.330 1.00 10.06 567 GLN D C 1
ATOM 18784 O O . GLN D 1 544 ? 24.780 -17.820 31.700 1.00 11.10 567 GLN D O 1
ATOM 18790 N N . ASP D 1 545 ? 23.729 -17.190 33.637 1.00 9.85 568 ASP D N 1
ATOM 18791 C CA . ASP D 1 545 ? 24.273 -18.222 34.511 1.00 9.66 568 ASP D CA 1
ATOM 18792 C C . ASP D 1 545 ? 23.880 -19.592 33.937 1.00 10.16 568 ASP D C 1
ATOM 18793 O O . ASP D 1 545 ? 22.832 -19.727 33.256 1.00 9.70 568 ASP D O 1
ATOM 18798 N N . THR D 1 546 ? 24.680 -20.605 34.232 1.00 9.79 569 THR D N 1
ATOM 18799 C CA . THR D 1 546 ? 24.360 -21.925 33.751 1.00 10.40 569 THR D CA 1
ATOM 18800 C C . THR D 1 546 ? 25.002 -22.953 34.685 1.00 11.10 569 THR D C 1
ATOM 18801 O O . THR D 1 546 ? 25.684 -22.576 35.676 1.00 11.27 569 THR D O 1
ATOM 18805 N N . PHE D 1 547 ? 24.762 -24.235 34.405 1.00 11.63 570 PHE D N 1
ATOM 18806 C CA . PHE D 1 547 ? 25.362 -25.327 35.132 1.00 12.36 570 PHE D CA 1
ATOM 18807 C C . PHE D 1 547 ? 25.988 -26.316 34.151 1.00 13.86 570 PHE D C 1
ATOM 18808 O O . PHE D 1 547 ? 25.321 -26.768 33.206 1.00 14.09 570 PHE D O 1
ATOM 18816 N N . ILE D 1 548 ? 27.277 -26.605 34.374 1.00 14.06 571 ILE D N 1
ATOM 18817 C CA . ILE D 1 548 ? 28.010 -27.523 33.512 1.00 14.78 571 ILE D CA 1
ATOM 18818 C C . ILE D 1 548 ? 27.957 -28.933 34.094 1.00 15.51 571 ILE D C 1
ATOM 18819 O O . ILE D 1 548 ? 28.128 -29.139 35.299 1.00 16.20 571 ILE D O 1
ATOM 18824 N N . GLN D 1 549 ? 27.686 -29.896 33.230 1.00 16.85 572 GLN D N 1
ATOM 18825 C CA . GLN D 1 549 ? 27.563 -31.294 33.617 1.00 18.62 572 GLN D CA 1
ATOM 18826 C C . GLN D 1 549 ? 28.516 -32.114 32.749 1.00 18.18 572 GLN D C 1
ATOM 18827 O O . GLN D 1 549 ? 28.816 -31.718 31.622 1.00 18.28 572 GLN D O 1
ATOM 18833 N N . PHE D 1 550 ? 28.947 -33.267 33.250 1.00 19.16 573 PHE D N 1
ATOM 18834 C CA . PHE D 1 550 ? 30.025 -34.022 32.635 1.00 19.83 573 PHE D CA 1
ATOM 18835 C C . PHE D 1 550 ? 29.645 -35.495 32.399 1.00 21.41 573 PHE D C 1
ATOM 18836 O O . PHE D 1 550 ? 30.401 -36.406 32.787 1.00 21.84 573 PHE D O 1
ATOM 18844 N N . PRO D 1 551 ? 28.494 -35.754 31.734 1.00 23.12 574 PRO D N 1
ATOM 18845 C CA . PRO D 1 551 ? 28.089 -37.167 31.546 1.00 24.00 574 PRO D CA 1
ATOM 18846 C C . PRO D 1 551 ? 29.140 -37.987 30.758 1.00 24.54 574 PRO D C 1
ATOM 18847 O O . PRO D 1 551 ? 29.640 -37.529 29.729 1.00 24.52 574 PRO D O 1
ATOM 18851 N N . GLY D 1 552 ? 29.504 -39.161 31.277 1.00 24.44 575 GLY D N 1
ATOM 18852 C CA . GLY D 1 552 ? 30.536 -40.002 30.654 1.00 23.96 575 GLY D CA 1
ATOM 18853 C C . GLY D 1 552 ? 31.960 -39.749 31.140 1.00 23.31 575 GLY D C 1
ATOM 18854 O O . GLY D 1 552 ? 32.838 -40.557 30.892 1.00 24.20 575 GLY D O 1
ATOM 18855 N N . TRP D 1 553 ? 32.200 -38.603 31.795 1.00 21.41 576 TRP D N 1
ATOM 18856 C CA . TRP D 1 553 ? 33.517 -38.258 32.363 1.00 20.06 576 TRP D CA 1
ATOM 18857 C C . TRP D 1 553 ? 33.621 -38.889 33.722 1.00 19.32 576 TRP D C 1
ATOM 18858 O O . TRP D 1 553 ? 32.672 -39.536 34.151 1.00 19.02 576 TRP D O 1
ATOM 18869 N N . THR D 1 554 ? 34.739 -38.702 34.435 1.00 18.79 577 THR D N 1
ATOM 18870 C CA . THR D 1 554 ? 34.917 -39.427 35.710 1.00 18.70 577 THR D CA 1
ATOM 18871 C C . THR D 1 554 ? 35.320 -38.513 36.860 1.00 17.92 577 THR D C 1
ATOM 18872 O O . THR D 1 554 ? 34.594 -38.394 37.844 1.00 17.72 577 THR D O 1
ATOM 18876 N N . LYS D 1 555 ? 36.481 -37.886 36.721 1.00 17.79 578 LYS D N 1
ATOM 18877 C CA . LYS D 1 555 ? 36.991 -36.978 37.737 1.00 17.59 578 LYS D CA 1
ATOM 18878 C C . LYS D 1 555 ? 38.022 -36.029 37.139 1.00 17.20 578 LYS D C 1
ATOM 18879 O O . LYS D 1 555 ? 38.932 -36.449 36.410 1.00 17.82 578 LYS D O 1
ATOM 18885 N N . GLY D 1 556 ? 37.881 -34.744 37.438 1.00 15.95 579 GLY D N 1
ATOM 18886 C CA . GLY D 1 556 ? 38.859 -33.780 36.969 1.00 15.97 579 GLY D CA 1
ATOM 18887 C C . GLY D 1 556 ? 38.610 -32.341 37.395 1.00 14.54 579 GLY D C 1
ATOM 18888 O O . GLY D 1 556 ? 37.857 -32.078 38.326 1.00 14.70 579 GLY D O 1
ATOM 18889 N N . GLN D 1 557 ? 39.273 -31.432 36.682 1.00 14.12 580 GLN D N 1
ATOM 18890 C CA . GLN D 1 557 ? 39.178 -30.004 36.895 1.00 13.43 580 GLN D CA 1
ATOM 18891 C C . GLN D 1 557 ? 38.594 -29.339 35.647 1.00 13.17 580 GLN D C 1
ATOM 18892 O O . GLN D 1 557 ? 38.746 -29.849 34.530 1.00 14.77 580 GLN D O 1
ATOM 18898 N N . VAL D 1 558 ? 37.854 -28.254 35.827 1.00 12.87 581 VAL D N 1
ATOM 18899 C CA . VAL D 1 558 ? 37.283 -27.569 34.665 1.00 12.32 581 VAL D CA 1
ATOM 18900 C C . VAL D 1 558 ? 37.513 -26.064 34.705 1.00 11.86 581 VAL D C 1
ATOM 18901 O O . VAL D 1 558 ? 37.338 -25.436 35.749 1.00 10.73 581 VAL D O 1
ATOM 18905 N N . TRP D 1 559 ? 37.883 -25.503 33.552 1.00 11.63 582 TRP D N 1
ATOM 18906 C CA . TRP D 1 559 ? 38.034 -24.045 33.380 1.00 12.41 582 TRP D CA 1
ATOM 18907 C C . TRP D 1 559 ? 37.137 -23.581 32.279 1.00 12.51 582 TRP D C 1
ATOM 18908 O O . TRP D 1 559 ? 36.922 -24.323 31.307 1.00 12.43 582 TRP D O 1
ATOM 18919 N N . ILE D 1 560 ? 36.566 -22.376 32.406 1.00 12.56 583 ILE D N 1
ATOM 18920 C CA . ILE D 1 560 ? 35.899 -21.713 31.278 1.00 13.16 583 ILE D CA 1
ATOM 18921 C C . ILE D 1 560 ? 36.596 -20.375 31.130 1.00 13.03 583 ILE D C 1
ATOM 18922 O O . ILE D 1 560 ? 36.714 -19.598 32.084 1.00 11.55 583 ILE D O 1
ATOM 18927 N N . ASN D 1 561 ? 37.065 -20.104 29.919 1.00 13.93 584 ASN D N 1
ATOM 18928 C CA . ASN D 1 561 ? 37.838 -18.878 29.655 1.00 13.81 584 ASN D CA 1
ATOM 18929 C C . ASN D 1 561 ? 38.986 -18.644 30.630 1.00 13.72 584 ASN D C 1
ATOM 18930 O O . ASN D 1 561 ? 39.260 -17.523 31.025 1.00 14.18 584 ASN D O 1
ATOM 18935 N N . GLY D 1 562 ? 39.655 -19.734 31.007 1.00 14.22 585 GLY D N 1
ATOM 18936 C CA . GLY D 1 562 ? 40.776 -19.680 31.931 1.00 13.86 585 GLY D CA 1
ATOM 18937 C C . GLY D 1 562 ? 40.409 -19.567 33.425 1.00 13.24 585 GLY D C 1
ATOM 18938 O O . GLY D 1 562 ? 41.289 -19.650 34.274 1.00 13.15 585 GLY D O 1
ATOM 18939 N N . PHE D 1 563 ? 39.126 -19.367 33.742 1.00 13.02 586 PHE D N 1
ATOM 18940 C CA . PHE D 1 563 ? 38.665 -19.279 35.168 1.00 12.96 586 PHE D CA 1
ATOM 18941 C C . PHE D 1 563 ? 38.380 -20.694 35.653 1.00 11.57 586 PHE D C 1
ATOM 18942 O O . PHE D 1 563 ? 37.637 -21.447 34.995 1.00 11.46 586 PHE D O 1
ATOM 18950 N N . ASN D 1 564 ? 39.041 -21.072 36.760 1.00 11.19 587 ASN D N 1
ATOM 18951 C CA . ASN D 1 564 ? 38.983 -22.423 37.299 1.00 10.23 587 ASN D CA 1
ATOM 18952 C C . ASN D 1 564 ? 37.732 -22.517 38.178 1.00 10.26 587 ASN D C 1
ATOM 18953 O O . ASN D 1 564 ? 37.697 -21.949 39.284 1.00 9.45 587 ASN D O 1
ATOM 18958 N N . LEU D 1 565 ? 36.732 -23.235 37.666 1.00 10.68 588 LEU D N 1
ATOM 18959 C CA . LEU D 1 565 ? 35.412 -23.374 38.299 1.00 11.10 588 LEU D CA 1
ATOM 18960 C C . LEU D 1 565 ? 35.390 -24.420 39.384 1.00 10.94 588 LEU D C 1
ATOM 18961 O O . LEU D 1 565 ? 34.438 -24.480 40.172 1.00 11.31 588 LEU D O 1
ATOM 18966 N N . GLY D 1 566 ? 36.416 -25.269 39.420 1.00 10.70 589 GLY D N 1
ATOM 18967 C CA . GLY D 1 566 ? 36.514 -26.276 40.466 1.00 10.92 589 GLY D CA 1
ATOM 18968 C C . GLY D 1 566 ? 36.665 -27.677 39.963 1.00 11.62 589 GLY D C 1
ATOM 18969 O O . GLY D 1 566 ? 37.096 -27.915 38.827 1.00 12.78 589 GLY D O 1
ATOM 18970 N N . ARG D 1 567 ? 36.250 -28.611 40.803 1.00 12.83 590 ARG D N 1
ATOM 18971 C CA . ARG D 1 567 ? 36.480 -30.014 40.581 1.00 12.66 590 ARG D CA 1
ATOM 18972 C C . ARG D 1 567 ? 35.158 -30.678 40.262 1.00 13.22 590 ARG D C 1
ATOM 18973 O O . ARG D 1 567 ? 34.151 -30.414 40.951 1.00 13.04 590 ARG D O 1
ATOM 18981 N N . TYR D 1 568 ? 35.156 -31.550 39.246 1.00 13.17 591 TYR D N 1
ATOM 18982 C CA . TYR D 1 568 ? 33.998 -32.428 39.001 1.00 13.55 591 TYR D CA 1
ATOM 18983 C C . TYR D 1 568 ? 34.307 -33.880 39.354 1.00 14.23 591 TYR D C 1
ATOM 18984 O O . TYR D 1 568 ? 35.467 -34.340 39.264 1.00 13.99 591 TYR D O 1
ATOM 18993 N N . TRP D 1 569 ? 33.266 -34.592 39.767 1.00 14.45 592 TRP D N 1
ATOM 18994 C CA . TRP D 1 569 ? 33.381 -35.997 40.164 1.00 15.94 592 TRP D CA 1
ATOM 18995 C C . TRP D 1 569 ? 32.042 -36.704 40.079 1.00 16.76 592 TRP D C 1
ATOM 18996 O O . TRP D 1 569 ? 31.556 -37.226 41.091 1.00 16.71 592 TRP D O 1
ATOM 19007 N N . PRO D 1 570 ? 31.451 -36.763 38.874 1.00 18.17 593 PRO D N 1
ATOM 19008 C CA . PRO D 1 570 ? 30.156 -37.453 38.708 1.00 19.99 593 PRO D CA 1
ATOM 19009 C C . PRO D 1 570 ? 30.238 -38.948 39.042 1.00 22.26 593 PRO D C 1
ATOM 19010 O O . PRO D 1 570 ? 29.207 -39.572 39.283 1.00 25.28 593 PRO D O 1
ATOM 19014 N N . ALA D 1 571 ? 31.447 -39.515 39.058 1.00 23.88 594 ALA D N 1
ATOM 19015 C CA . ALA D 1 571 ? 31.644 -40.911 39.475 1.00 24.64 594 ALA D CA 1
ATOM 19016 C C . ALA D 1 571 ? 31.321 -41.168 40.961 1.00 25.55 594 ALA D C 1
ATOM 19017 O O . ALA D 1 571 ? 30.987 -42.288 41.338 1.00 27.27 594 ALA D O 1
ATOM 19019 N N . ARG D 1 572 ? 31.467 -40.143 41.799 1.00 25.08 595 ARG D N 1
ATOM 19020 C CA . ARG D 1 572 ? 31.316 -40.268 43.250 1.00 25.53 595 ARG D CA 1
ATOM 19021 C C . ARG D 1 572 ? 30.078 -39.528 43.787 1.00 24.57 595 ARG D C 1
ATOM 19022 O O . ARG D 1 572 ? 29.467 -39.957 44.763 1.00 24.97 595 ARG D O 1
ATOM 19030 N N . GLY D 1 573 ? 29.714 -38.420 43.144 1.00 21.89 596 GLY D N 1
ATOM 19031 C CA . GLY D 1 573 ? 28.638 -37.561 43.651 1.00 21.11 596 GLY D CA 1
ATOM 19032 C C . GLY D 1 573 ? 28.928 -36.998 45.047 1.00 19.39 596 GLY D C 1
ATOM 19033 O O . GLY D 1 573 ? 30.042 -37.158 45.565 1.00 18.80 596 GLY D O 1
ATOM 19034 N N . PRO D 1 574 ? 27.930 -36.333 45.669 1.00 18.25 597 PRO D N 1
ATOM 19035 C CA . PRO D 1 574 ? 26.562 -36.088 45.195 1.00 18.13 597 PRO D CA 1
ATOM 19036 C C . PRO D 1 574 ? 26.424 -34.959 44.140 1.00 16.82 597 PRO D C 1
ATOM 19037 O O . PRO D 1 574 ? 25.423 -34.903 43.420 1.00 17.45 597 PRO D O 1
ATOM 19041 N N . GLN D 1 575 ? 27.432 -34.102 44.050 1.00 15.67 598 GLN D N 1
ATOM 19042 C CA . GLN D 1 575 ? 27.437 -33.009 43.100 1.00 14.80 598 GLN D CA 1
ATOM 19043 C C . GLN D 1 575 ? 27.733 -33.505 41.700 1.00 15.08 598 GLN D C 1
ATOM 19044 O O . GLN D 1 575 ? 28.781 -34.118 41.464 1.00 15.14 598 GLN D O 1
ATOM 19050 N N . LEU D 1 576 ? 26.812 -33.244 40.787 1.00 15.26 599 LEU D N 1
ATOM 19051 C CA . LEU D 1 576 ? 26.996 -33.591 39.393 1.00 15.87 599 LEU D CA 1
ATOM 19052 C C . LEU D 1 576 ? 27.302 -32.332 38.573 1.00 15.29 599 LEU D C 1
ATOM 19053 O O . LEU D 1 576 ? 28.232 -32.333 37.773 1.00 15.96 599 LEU D O 1
ATOM 19058 N N . THR D 1 577 ? 26.573 -31.249 38.833 1.00 14.61 600 THR D N 1
ATOM 19059 C CA . THR D 1 577 ? 26.799 -30.006 38.102 1.00 14.01 600 THR D CA 1
ATOM 19060 C C . THR D 1 577 ? 27.656 -29.004 38.851 1.00 13.11 600 THR D C 1
ATOM 19061 O O . THR D 1 577 ? 27.667 -28.966 40.069 1.00 13.81 600 THR D O 1
ATOM 19065 N N . LEU D 1 578 ? 28.344 -28.177 38.084 1.00 11.86 601 LEU D N 1
ATOM 19066 C CA . LEU D 1 578 ? 29.068 -27.057 38.635 1.00 11.24 601 LEU D CA 1
ATOM 19067 C C . LEU D 1 578 ? 28.409 -25.760 38.163 1.00 10.70 601 LEU D C 1
ATOM 19068 O O . LEU D 1 578 ? 28.050 -25.614 36.988 1.00 11.09 601 LEU D O 1
ATOM 19073 N N . PHE D 1 579 ? 28.293 -24.822 39.085 1.00 9.72 602 PHE D N 1
ATOM 19074 C CA . PHE D 1 579 ? 27.816 -23.457 38.818 1.00 9.08 602 PHE D CA 1
ATOM 19075 C C . PHE D 1 579 ? 28.799 -22.632 37.983 1.00 8.57 602 PHE D C 1
ATOM 19076 O O . PHE D 1 579 ? 30.022 -22.633 38.226 1.00 8.77 602 PHE D O 1
ATOM 19084 N N . VAL D 1 580 ? 28.248 -22.017 36.935 1.00 8.78 603 VAL D N 1
ATOM 19085 C CA . VAL D 1 580 ? 28.994 -21.142 36.053 1.00 9.04 603 VAL D CA 1
ATOM 19086 C C . VAL D 1 580 ? 28.350 -19.728 36.116 1.00 8.95 603 VAL D C 1
ATOM 19087 O O . VAL D 1 580 ? 27.266 -19.522 35.567 1.00 8.88 603 VAL D O 1
ATOM 19091 N N . PRO D 1 581 ? 29.027 -18.744 36.758 1.00 9.25 604 PRO D N 1
ATOM 19092 C CA . PRO D 1 581 ? 28.456 -17.390 36.764 1.00 8.98 604 PRO D CA 1
ATOM 19093 C C . PRO D 1 581 ? 28.572 -16.726 35.399 1.00 9.43 604 PRO D C 1
ATOM 19094 O O . PRO D 1 581 ? 29.606 -16.909 34.707 1.00 9.57 604 PRO D O 1
ATOM 19098 N N . GLN D 1 582 ? 27.542 -15.970 34.996 1.00 9.77 605 GLN D N 1
ATOM 19099 C CA . GLN D 1 582 ? 27.513 -15.434 33.609 1.00 10.43 605 GLN D CA 1
ATOM 19100 C C . GLN D 1 582 ? 28.642 -14.440 33.266 1.00 10.48 605 GLN D C 1
ATOM 19101 O O . GLN D 1 582 ? 28.988 -14.303 32.096 1.00 10.32 605 GLN D O 1
ATOM 19107 N N . HIS D 1 583 ? 29.204 -13.745 34.261 1.00 10.92 606 HIS D N 1
ATOM 19108 C CA . HIS D 1 583 ? 30.144 -12.634 33.953 1.00 11.85 606 HIS D CA 1
ATOM 19109 C C . HIS D 1 583 ? 31.471 -13.103 33.369 1.00 11.67 606 HIS D C 1
ATOM 19110 O O . HIS D 1 583 ? 32.211 -12.268 32.796 1.00 12.07 606 HIS D O 1
ATOM 19117 N N . ILE D 1 584 ? 31.767 -14.409 33.465 1.00 11.00 607 ILE D N 1
ATOM 19118 C CA . ILE D 1 584 ? 32.991 -14.975 32.842 1.00 11.65 607 ILE D CA 1
ATOM 19119 C C . ILE D 1 584 ? 32.767 -15.433 31.394 1.00 12.44 607 ILE D C 1
ATOM 19120 O O . ILE D 1 584 ? 33.726 -15.803 30.674 1.00 13.59 607 ILE D O 1
ATOM 19125 N N . LEU D 1 585 ? 31.503 -15.389 30.970 1.00 11.47 608 LEU D N 1
ATOM 19126 C CA . LEU D 1 585 ? 31.133 -15.768 29.609 1.00 12.27 608 LEU D CA 1
ATOM 19127 C C . LEU D 1 585 ? 31.092 -14.512 28.747 1.00 12.72 608 LEU D C 1
ATOM 19128 O O . LEU D 1 585 ? 30.631 -13.448 29.181 1.00 12.86 608 LEU D O 1
ATOM 19133 N N A MET D 1 586 ? 31.555 -14.631 27.508 0.50 14.00 609 MET D N 1
ATOM 19134 N N B MET D 1 586 ? 31.544 -14.639 27.506 0.50 14.09 609 MET D N 1
ATOM 19135 C CA A MET D 1 586 ? 31.597 -13.477 26.624 0.50 15.08 609 MET D CA 1
ATOM 19136 C CA B MET D 1 586 ? 31.608 -13.492 26.618 0.50 15.24 609 MET D CA 1
ATOM 19137 C C A MET D 1 586 ? 30.795 -13.725 25.348 0.50 15.35 609 MET D C 1
ATOM 19138 C C B MET D 1 586 ? 30.824 -13.736 25.329 0.50 15.45 609 MET D C 1
ATOM 19139 O O A MET D 1 586 ? 30.327 -14.839 25.111 0.50 14.42 609 MET D O 1
ATOM 19140 O O B MET D 1 586 ? 30.390 -14.858 25.069 0.50 14.50 609 MET D O 1
ATOM 19149 N N . THR D 1 587 ? 30.645 -12.670 24.547 1.00 15.88 610 THR D N 1
ATOM 19150 C CA . THR D 1 587 ? 29.876 -12.699 23.309 1.00 16.84 610 THR D CA 1
ATOM 19151 C C . THR D 1 587 ? 30.706 -12.081 22.161 1.00 18.84 610 THR D C 1
ATOM 19152 O O . THR D 1 587 ? 30.285 -12.090 21.001 1.00 19.99 610 THR D O 1
ATOM 19156 N N A SER D 1 588 ? 31.879 -11.557 22.510 0.50 19.75 611 SER D N 1
ATOM 19157 N N B SER D 1 588 ? 31.878 -11.551 22.483 0.50 19.36 611 SER D N 1
ATOM 19158 C CA A SER D 1 588 ? 32.770 -10.871 21.556 0.50 21.71 611 SER D CA 1
ATOM 19159 C CA B SER D 1 588 ? 32.711 -10.884 21.474 0.50 21.02 611 SER D CA 1
ATOM 19160 C C A SER D 1 588 ? 33.737 -11.808 20.836 0.50 21.87 611 SER D C 1
ATOM 19161 C C B SER D 1 588 ? 33.689 -11.840 20.787 0.50 21.48 611 SER D C 1
ATOM 19162 O O A SER D 1 588 ? 34.302 -11.457 19.798 0.50 22.26 611 SER D O 1
ATOM 19163 O O B SER D 1 588 ? 34.227 -11.525 19.725 0.50 22.04 611 SER D O 1
ATOM 19168 N N . ALA D 1 589 ? 33.944 -12.976 21.420 1.00 21.65 612 ALA D N 1
ATOM 19169 C CA . ALA D 1 589 ? 34.832 -13.996 20.889 1.00 22.19 612 ALA D CA 1
ATOM 19170 C C . ALA D 1 589 ? 34.341 -15.330 21.459 1.00 22.09 612 ALA D C 1
ATOM 19171 O O . ALA D 1 589 ? 33.545 -15.326 22.408 1.00 19.66 612 ALA D O 1
ATOM 19173 N N . PRO D 1 590 ? 34.772 -16.474 20.869 1.00 22.67 613 PRO D N 1
ATOM 19174 C CA . PRO D 1 590 ? 34.215 -17.708 21.418 1.00 21.95 613 PRO D CA 1
ATOM 19175 C C . PRO D 1 590 ? 34.658 -17.975 22.858 1.00 20.64 613 PRO D C 1
ATOM 19176 O O . PRO D 1 590 ? 35.747 -17.569 23.271 1.00 20.44 613 PRO D O 1
ATOM 19180 N N . ASN D 1 591 ? 33.764 -18.586 23.620 1.00 19.59 614 ASN D N 1
ATOM 19181 C CA . ASN D 1 591 ? 34.090 -19.100 24.954 1.00 18.19 614 ASN D CA 1
ATOM 19182 C C . ASN D 1 591 ? 34.810 -20.418 24.829 1.00 18.90 614 ASN D C 1
ATOM 19183 O O . ASN D 1 591 ? 34.466 -21.235 23.966 1.00 20.72 614 ASN D O 1
ATOM 19188 N N A THR D 1 592 ? 35.841 -20.605 25.646 0.50 18.44 615 THR D N 1
ATOM 19189 N N B THR D 1 592 ? 35.811 -20.632 25.681 0.50 19.08 615 THR D N 1
ATOM 19190 C CA A THR D 1 592 ? 36.587 -21.848 25.641 0.50 18.28 615 THR D CA 1
ATOM 19191 C CA B THR D 1 592 ? 36.645 -21.830 25.619 0.50 19.42 615 THR D CA 1
ATOM 19192 C C A THR D 1 592 ? 36.193 -22.603 26.900 0.50 17.63 615 THR D C 1
ATOM 19193 C C B THR D 1 592 ? 36.468 -22.639 26.907 0.50 18.55 615 THR D C 1
ATOM 19194 O O A THR D 1 592 ? 35.889 -21.986 27.924 0.50 16.62 615 THR D O 1
ATOM 19195 O O B THR D 1 592 ? 36.613 -22.089 27.986 0.50 18.57 615 THR D O 1
ATOM 19202 N N . ILE D 1 593 ? 36.139 -23.927 26.787 1.00 17.82 616 ILE D N 1
ATOM 19203 C CA . ILE D 1 593 ? 35.986 -24.827 27.966 1.00 17.44 616 ILE D CA 1
ATOM 19204 C C . ILE D 1 593 ? 37.182 -25.759 27.945 1.00 17.10 616 ILE D C 1
ATOM 19205 O O . ILE D 1 593 ? 37.433 -26.401 26.921 1.00 17.61 616 ILE D O 1
ATOM 19210 N N . THR D 1 594 ? 37.898 -25.873 29.059 1.00 16.18 617 THR D N 1
ATOM 19211 C CA . THR D 1 594 ? 39.016 -26.828 29.139 1.00 16.75 617 THR D CA 1
ATOM 19212 C C . THR D 1 594 ? 38.739 -27.772 30.301 1.00 17.07 617 THR D C 1
ATOM 19213 O O . THR D 1 594 ? 38.399 -27.326 31.376 1.00 16.16 617 THR D O 1
ATOM 19217 N N . VAL D 1 595 ? 38.886 -29.067 30.057 1.00 18.04 618 VAL D N 1
ATOM 19218 C CA . VAL D 1 595 ? 38.729 -30.064 31.082 1.00 18.06 618 VAL D CA 1
ATOM 19219 C C . VAL D 1 595 ? 40.047 -30.811 31.243 1.00 18.05 618 VAL D C 1
ATOM 19220 O O . VAL D 1 595 ? 40.654 -31.246 30.240 1.00 18.39 618 VAL D O 1
ATOM 19224 N N . LEU D 1 596 ? 40.505 -30.934 32.492 1.00 16.16 619 LEU D N 1
ATOM 19225 C CA . LEU D 1 596 ? 41.539 -31.905 32.828 1.00 15.91 619 LEU D CA 1
ATOM 19226 C C . LEU D 1 596 ? 40.884 -33.189 33.377 1.00 16.18 619 LEU D C 1
ATOM 19227 O O . LEU D 1 596 ? 40.412 -33.219 34.507 1.00 16.43 619 LEU D O 1
ATOM 19232 N N . GLU D 1 597 ? 40.838 -34.239 32.565 1.00 16.54 620 GLU D N 1
ATOM 19233 C CA . GLU D 1 597 ? 40.232 -35.475 33.024 1.00 17.38 620 GLU D CA 1
ATOM 19234 C C . GLU D 1 597 ? 41.319 -36.388 33.549 1.00 18.17 620 GLU D C 1
ATOM 19235 O O . GLU D 1 597 ? 42.327 -36.616 32.879 1.00 17.92 620 GLU D O 1
ATOM 19241 N N . LEU D 1 598 ? 41.087 -36.935 34.743 1.00 18.49 621 LEU D N 1
ATOM 19242 C CA . LEU D 1 598 ? 42.135 -37.656 35.475 1.00 19.27 621 LEU D CA 1
ATOM 19243 C C . LEU D 1 598 ? 42.103 -39.184 35.391 1.00 20.60 621 LEU D C 1
ATOM 19244 O O . LEU D 1 598 ? 43.138 -39.842 35.540 1.00 20.83 621 LEU D O 1
ATOM 19249 N N . GLU D 1 599 ? 40.920 -39.740 35.194 1.00 22.49 622 GLU D N 1
ATOM 19250 C CA . GLU D 1 599 ? 40.733 -41.180 35.267 1.00 24.58 622 GLU D CA 1
ATOM 19251 C C . GLU D 1 599 ? 40.282 -41.807 33.953 1.00 26.19 622 GLU D C 1
ATOM 19252 O O . GLU D 1 599 ? 40.947 -42.713 33.445 1.00 25.94 622 GLU D O 1
ATOM 19258 N N . TRP D 1 600 ? 39.161 -41.322 33.405 1.00 26.45 623 TRP D N 1
ATOM 19259 C CA . TRP D 1 600 ? 38.585 -41.899 32.194 1.00 26.83 623 TRP D CA 1
ATOM 19260 C C . TRP D 1 600 ? 37.763 -40.885 31.434 1.00 25.70 623 TRP D C 1
ATOM 19261 O O . TRP D 1 600 ? 36.828 -40.300 31.971 1.00 24.17 623 TRP D O 1
ATOM 19272 N N . ALA D 1 601 ? 38.144 -40.660 30.177 1.00 26.08 624 ALA D N 1
ATOM 19273 C CA . ALA D 1 601 ? 37.482 -39.704 29.289 1.00 26.04 624 ALA D CA 1
ATOM 19274 C C . ALA D 1 601 ? 36.669 -40.451 28.223 1.00 27.43 624 ALA D C 1
ATOM 19275 O O . ALA D 1 601 ? 37.146 -41.450 27.691 1.00 27.44 624 ALA D O 1
ATOM 19277 N N . PRO D 1 602 ? 35.450 -39.956 27.899 1.00 27.53 625 PRO D N 1
ATOM 19278 C CA . PRO D 1 602 ? 34.573 -40.584 26.902 1.00 29.70 625 PRO D CA 1
ATOM 19279 C C . PRO D 1 602 ? 34.951 -40.136 25.492 1.00 31.61 625 PRO D C 1
ATOM 19280 O O . PRO D 1 602 ? 34.107 -39.623 24.744 1.00 30.69 625 PRO D O 1
ATOM 19284 N N . CYS D 1 603 ? 36.216 -40.336 25.133 1.00 34.14 626 CYS D N 1
ATOM 19285 C CA . CYS D 1 603 ? 36.797 -39.644 23.981 1.00 37.09 626 CYS D CA 1
ATOM 19286 C C . CYS D 1 603 ? 37.668 -40.554 23.109 1.00 41.71 626 CYS D C 1
ATOM 19287 O O . CYS D 1 603 ? 38.267 -40.103 22.141 1.00 42.06 626 CYS D O 1
ATOM 19290 N N . SER D 1 604 ? 37.745 -41.830 23.459 1.00 48.86 627 SER D N 1
ATOM 19291 C CA . SER D 1 604 ? 38.527 -42.775 22.669 1.00 54.53 627 SER D CA 1
ATOM 19292 C C . SER D 1 604 ? 37.622 -43.474 21.668 1.00 59.22 627 SER D C 1
ATOM 19293 O O . SER D 1 604 ? 38.097 -44.083 20.710 1.00 61.13 627 SER D O 1
ATOM 19296 N N . SER D 1 605 ? 36.314 -43.353 21.889 1.00 63.54 628 SER D N 1
ATOM 19297 C CA . SER D 1 605 ? 35.298 -43.865 20.972 1.00 66.92 628 SER D CA 1
ATOM 19298 C C . SER D 1 605 ? 35.399 -43.205 19.589 1.00 68.67 628 SER D C 1
ATOM 19299 O O . SER D 1 605 ? 36.049 -42.166 19.420 1.00 69.03 628 SER D O 1
ATOM 19302 N N . ASP D 1 606 ? 34.764 -43.830 18.603 1.00 70.15 629 ASP D N 1
ATOM 19303 C CA . ASP D 1 606 ? 34.729 -43.293 17.255 1.00 70.21 629 ASP D CA 1
ATOM 19304 C C . ASP D 1 606 ? 33.618 -42.257 17.110 1.00 70.16 629 ASP D C 1
ATOM 19305 O O . ASP D 1 606 ? 33.459 -41.667 16.041 1.00 70.57 629 ASP D O 1
ATOM 19310 N N . ASP D 1 607 ? 32.855 -42.040 18.184 1.00 66.18 630 ASP D N 1
ATOM 19311 C CA . ASP D 1 607 ? 31.818 -41.013 18.194 1.00 64.28 630 ASP D CA 1
ATOM 19312 C C . ASP D 1 607 ? 32.320 -39.760 18.912 1.00 61.66 630 ASP D C 1
ATOM 19313 O O . ASP D 1 607 ? 32.472 -39.769 20.134 1.00 58.46 630 ASP D O 1
ATOM 19318 N N . PRO D 1 608 ? 32.577 -38.680 18.146 1.00 60.34 631 PRO D N 1
ATOM 19319 C CA . PRO D 1 608 ? 33.107 -37.423 18.681 1.00 56.89 631 PRO D CA 1
ATOM 19320 C C . PRO D 1 608 ? 32.096 -36.712 19.565 1.00 53.03 631 PRO D C 1
ATOM 19321 O O . PRO D 1 608 ? 32.487 -35.952 20.453 1.00 51.25 631 PRO D O 1
ATOM 19325 N N . GLU D 1 609 ? 30.812 -36.975 19.318 1.00 49.55 632 GLU D N 1
ATOM 19326 C CA . GLU D 1 609 ? 29.707 -36.389 20.089 1.00 46.49 632 GLU D CA 1
ATOM 19327 C C . GLU D 1 609 ? 29.653 -36.889 21.529 1.00 41.28 632 GLU D C 1
ATOM 19328 O O . GLU D 1 609 ? 28.985 -36.297 22.364 1.00 40.81 632 GLU D O 1
ATOM 19334 N N . LEU D 1 610 ? 30.356 -37.979 21.808 1.00 38.44 633 LEU D N 1
ATOM 19335 C CA . LEU D 1 610 ? 30.490 -38.486 23.168 1.00 36.56 633 LEU D CA 1
ATOM 19336 C C . LEU D 1 610 ? 31.506 -37.684 24.001 1.00 33.34 633 LEU D C 1
ATOM 19337 O O . LEU D 1 610 ? 31.339 -37.517 25.216 1.00 32.77 633 LEU D O 1
ATOM 19342 N N . CYS D 1 611 ? 32.551 -37.195 23.338 1.00 30.03 634 CYS D N 1
ATOM 19343 C CA . CYS D 1 611 ? 33.566 -36.360 23.978 1.00 28.02 634 CYS D CA 1
ATOM 19344 C C . CYS D 1 611 ? 33.026 -34.932 24.094 1.00 25.37 634 CYS D C 1
ATOM 19345 O O . CYS D 1 611 ? 33.289 -34.056 23.243 1.00 24.40 634 CYS D O 1
ATOM 19348 N N . ALA D 1 612 ? 32.224 -34.722 25.135 1.00 23.04 635 ALA D N 1
ATOM 19349 C CA . ALA D 1 612 ? 31.369 -33.539 25.215 1.00 22.15 635 ALA D CA 1
ATOM 19350 C C . ALA D 1 612 ? 30.916 -33.227 26.643 1.00 20.79 635 ALA D C 1
ATOM 19351 O O . ALA D 1 612 ? 30.762 -34.125 27.454 1.00 20.49 635 ALA D O 1
ATOM 19353 N N . VAL D 1 613 ? 30.693 -31.944 26.909 1.00 20.22 636 VAL D N 1
ATOM 19354 C CA . VAL D 1 613 ? 30.078 -31.485 28.156 1.00 18.70 636 VAL D CA 1
ATOM 19355 C C . VAL D 1 613 ? 28.700 -30.895 27.841 1.00 19.33 636 VAL D C 1
ATOM 19356 O O . VAL D 1 613 ? 28.397 -30.604 26.668 1.00 19.18 636 VAL D O 1
ATOM 19360 N N . THR D 1 614 ? 27.845 -30.771 28.859 1.00 18.46 637 THR D N 1
ATOM 19361 C CA . THR D 1 614 ? 26.509 -30.196 28.643 1.00 18.45 637 THR D CA 1
ATOM 19362 C C . THR D 1 614 ? 26.240 -29.093 29.656 1.00 17.48 637 THR D C 1
ATOM 19363 O O . THR D 1 614 ? 26.596 -29.229 30.825 1.00 18.04 637 THR D O 1
ATOM 19367 N N . PHE D 1 615 ? 25.651 -28.005 29.185 1.00 15.32 638 PHE D N 1
ATOM 19368 C CA . PHE D 1 615 ? 25.187 -26.916 30.042 1.00 14.96 638 PHE D CA 1
ATOM 19369 C C . PHE D 1 615 ? 23.685 -27.028 30.179 1.00 14.84 638 PHE D C 1
ATOM 19370 O O . PHE D 1 615 ? 22.965 -27.052 29.168 1.00 14.36 638 PHE D O 1
ATOM 19378 N N . VAL D 1 616 ? 23.239 -27.084 31.435 1.00 14.47 639 VAL D N 1
ATOM 19379 C CA . VAL D 1 616 ? 21.828 -27.241 31.808 1.00 15.27 639 VAL D CA 1
ATOM 19380 C C . VAL D 1 616 ? 21.393 -26.038 32.657 1.00 15.33 639 VAL D C 1
ATOM 19381 O O . VAL D 1 616 ? 22.231 -25.266 33.126 1.00 14.15 639 VAL D O 1
ATOM 19385 N N . ASP D 1 617 ? 20.084 -25.854 32.809 1.00 15.83 640 ASP D N 1
ATOM 19386 C CA . ASP D 1 617 ? 19.583 -24.680 33.505 1.00 16.47 640 ASP D CA 1
ATOM 19387 C C . ASP D 1 617 ? 19.138 -24.960 34.947 1.00 15.74 640 ASP D C 1
ATOM 19388 O O . ASP D 1 617 ? 18.546 -24.104 35.584 1.00 15.65 640 ASP D O 1
ATOM 19393 N N . ARG D 1 618 ? 19.389 -26.174 35.431 1.00 15.32 641 ARG D N 1
ATOM 19394 C CA . ARG D 1 618 ? 19.100 -26.516 36.837 1.00 16.24 641 ARG D CA 1
ATOM 19395 C C . ARG D 1 618 ? 20.277 -27.278 37.427 1.00 15.59 641 ARG D C 1
ATOM 19396 O O . ARG D 1 618 ? 20.852 -28.143 36.762 1.00 16.00 641 ARG D O 1
ATOM 19404 N N . PRO D 1 619 ? 20.613 -26.988 38.693 1.00 14.89 642 PRO D N 1
ATOM 19405 C CA . PRO D 1 619 ? 21.745 -27.666 39.288 1.00 14.67 642 PRO D CA 1
ATOM 19406 C C . PRO D 1 619 ? 21.341 -29.066 39.738 1.00 15.43 642 PRO D C 1
ATOM 19407 O O . PRO D 1 619 ? 20.177 -29.278 40.082 1.00 14.96 642 PRO D O 1
ATOM 19411 N N . VAL D 1 620 ? 22.293 -30.003 39.743 1.00 15.99 643 VAL D N 1
ATOM 19412 C CA . VAL D 1 620 ? 22.107 -31.320 40.373 1.00 16.88 643 VAL D CA 1
ATOM 19413 C C . VAL D 1 620 ? 23.236 -31.457 41.397 1.00 17.15 643 VAL D C 1
ATOM 19414 O O . VAL D 1 620 ? 24.347 -31.810 41.034 1.00 16.24 643 VAL D O 1
ATOM 19418 N N . ILE D 1 621 ? 22.941 -31.163 42.668 1.00 18.12 644 ILE D N 1
ATOM 19419 C CA . ILE D 1 621 ? 23.943 -31.237 43.746 1.00 19.09 644 ILE D CA 1
ATOM 19420 C C . ILE D 1 621 ? 23.622 -32.332 44.770 1.00 19.99 644 ILE D C 1
ATOM 19421 O O . ILE D 1 621 ? 24.418 -32.594 45.684 1.00 21.13 644 ILE D O 1
ATOM 19426 N N . GLY D 1 622 ? 22.486 -32.997 44.588 1.00 21.67 645 GLY D N 1
ATOM 19427 C CA . GLY D 1 622 ? 22.019 -33.990 45.554 1.00 24.12 645 GLY D CA 1
ATOM 19428 C C . GLY D 1 622 ? 21.726 -35.328 44.928 1.00 27.31 645 GLY D C 1
ATOM 19429 O O . GLY D 1 622 ? 20.747 -36.001 45.296 1.00 27.59 645 GLY D O 1
ATOM 19430 N N . SER D 1 623 ? 22.585 -35.731 43.997 1.00 28.96 646 SER D N 1
ATOM 19431 C CA . SER D 1 623 ? 22.457 -37.029 43.356 1.00 32.75 646 SER D CA 1
ATOM 19432 C C . SER D 1 623 ? 22.719 -38.157 44.356 1.00 35.02 646 SER D C 1
ATOM 19433 O O . SER D 1 623 ? 23.529 -37.999 45.273 1.00 33.62 646 SER D O 1
ATOM 19436 N N . SER D 1 624 ? 22.026 -39.283 44.171 1.00 36.98 647 SER D N 1
ATOM 19437 C CA . SER D 1 624 ? 22.142 -40.431 45.071 1.00 39.74 647 SER D CA 1
ATOM 19438 C C . SER D 1 624 ? 23.368 -41.269 44.768 1.00 38.83 647 SER D C 1
ATOM 19439 O O . SER D 1 624 ? 24.404 -40.735 44.414 1.00 38.59 647 SER D O 1
#

Sequence (2414 aa):
QRMFEIDYSRDSFLKDGQPFRYISGSIHYSRVPRFYWKDRLLKMKMAGLNAIQTYVPWNFHEPWPGQYQFSEDHDVEYFLRLAHELGLLVILRPGPYICAEWEMGGLPAWLLEKESILLRSSSDPDYLAAVDKWLGVLLPKMKPLLYQNGGPVITVQVENEYGSYFACDFDYLRFLQKRFRHHLGDDVVLFTTDGAHKTFLKCGALQGLYTTVDFGTGSNITDAFLSQRKCEPKGPLINSEFYTGWLDHWGQPHSTIKTEAVASSLYDILARGASVNLYMFIGGTNFAYWNGANSSPYAAQPTSYDYDAPLSEAGDLTEKYFALRNNIIQKFEEKVPEGPIPPSTPKFAYGKVTLEKLKTVGAALDILCPSGPIKSLYPLTFIQVVKQHYGFVLYRTTLPQDCSNPAPLSSPLNGVHDRAYVAVDGIPQGVLERNNVITLNITGKAGATLDLLVENMGRVNYGAYINDFKGLVSNLTLSSNILTDWTIFPLDDTEDAVRSHLGGWGHRNYTLPAFYMGNFSIPSGIPDLPQDTFIQFPGWTKGQVWINGFFNLGRYWPARGPQLTLFVPQHILMMTSAPNTITVLELEWAPCSSDDPELCAVTFVDRPVIGSSQRMFEIDYSRDSFLKDGQPFRYISGSIHYSRVPRFYWKDRLLKMKMAGLNAIQTYVPWNFHEPWPGQYQFSEDHDVEYFLRLAHELGLLVILRPGPYICAEWEMGGLPAWLLEKESILLRSSSDPDYLAAVDKWLGVLLPKMKPLLYQNGGPVITVQVENEYGSYFACDFDYLRFLQKRFRHHLGDDVVLFTTDGAHKTFLKCGALQGLYTTVDFGTGSNITDAFLSQRKCEPKGPLINSEFYTGWLDHWGQPHSTIKTEAVASSSLYDILARGASVNLYMFIGGTNFAYWNGANSSPYAAQPTSYDYDAPLSEAGDLTEKYFALRNIIQKFEKVPEGPIPPSTPKFAYGKVTLEKLKTVGAALDILCPSGPIKSLYPLTFIQVKQHYGFVLYRTTLPQDCSNPAPLSSPLNGVHDRAYVAVDGIPQGVLERNNVITLNITGKAGATLDLLVENMGRVNYGAYINDFKGLVSNLTLSSNILTDWTIFPLDTEDAVRSHLGGWGHRNYTLPAFYMGNFSIPSGIPDLPQDTFIQQFPGWTKGQVWINGFFNLGRYWPARGPQLTLFVPQHILMTSAPNTITVLELEWAPCSSDDPELCAVTFVDRPVIGSSQRMFEIDYSRDSFLKDGQPFRYISGSIHYSRVPRFYWKDRLLKMKMAGLNAIQTYVPWNFHEPWPGQYQFSEDHDVEYFLRLAHELGLLVILRPGPYICAEWEEMGGLPAWLLEKESILLRSSSDPDYLAAVDKWLGVLLPKMKPLLYQQNGGPVITVQVENEYGSYFACDFDYLRFLQKRFRHHLGDDVVLFTTDGAHKTFLKCGALQGLYTTVDFGTGSNITDAFLSQRKCEPKGPLINSEFYTGWLDHWGQPHSTIKTEAVASSLYDILARGASVNLYMFIGGTNFAYWNGANSSPYAAQPTSYDYDAPLSEAGDLTEKYFALRNNIIQKFEKVPEGPIPPSTPKFAYGKVTLEKLKTVGAALDILCPSGPIKSLYPLTFIIQVKQHYGFVLYRTTLPQDCSNPAPLSSPLNGVHDRAYVAVDGIPQGVLERNNVITLNITGKAGATLDLLVENMGRVNYGAYINDFKGLVSNLTLSSNILTDWTIFPLDTEDAVRSHLGGWNYTLPAFYMGNFSIPSGIPDDLPQDTFIQQFPGWTKGQVWINGFFNLGRYWPARGPQLTLFVPQHILMTSAPNTITVLELEWAPCSSDDPELCAVTFVDRPVIGSSQRMFEIDYSRDSFLKDGQPFRYISGSIHYSRVPRFYWKDRLLKMKMAGLNAIIQTYVPWNFHEPWPGQYQFSEDHDVEYFLRLAHELGLLVILRPGPYICAEWEMGGLPAWLLEKESILLRSSDPDYLAAVDKWLGVLLPKKMKPLLYQNGGPVITVQVENEYGSYFACDFDYLRFLQKRFRHHLGDDVVLFTTTDGAHKTFLKCGALQGLYTTVDFGTGSNITDAFLSQRKCEPKGPLINSEFYTGWLDHWGQPHSTIKTEAVASSLYDILARGASVNLYMFIGGTNFAYWNGANSSPYAAQPTSYDYDAPLSEAGDLTEKYFALRNNIIQQKFEKVPEGPIPPSTPKFAYGKVTLEKLKTVGAALDILCPSGPIKSLYPLTFIQVKQHYGFVLYRTTLPQDCSNPAPLSSPLNGVHDRAYVAVDGIPQGVLERNNVITLNITGKAGATLDLLVENMGRVNYGAYINDFKGLVSNLTLSSNILTDWTIFPLDTEDAVRSHLGGWNYTLPAFYMGNFSIPSGIPDLPQDTFIQFPGWTKGQVWINGFNLGRYWPARGPQLTLFVPQHILMMTSSAPNTTITVLELEWAPCSSDDPELCAVTFVDRPVIGSS

InterPro domains:
  IPR001944 Glycoside hydrolase, family 35 [PR00742] (44-61)
  IPR001944 Glycoside hydrolase, family 35 [PR00742] (65-83)
  IPR001944 Glycoside hydrolase, family 35 [PR00742] (120-139)
  IPR001944 Glycoside hydrolase, family 35 [PR00742] (175-190)
  IPR001944 Glycoside hydrolase, family 35 [PR00742] (265-280)
  IPR001944 Glycoside hydrolase, family 35 [PR00742] (301-316)
  IPR001944 Glycoside hydrolase, family 35 [PR00742] (325-341)
  IPR001944 Glycoside hydrolase, family 35 [PR00742] (547-561)
  IPR001944 Glycoside hydrolase, family 35 [PR00742] (578-594)
  IPR001944 Glycoside hydrolase, family 35 [PTHR23421] (27-629)
  IPR008979 Galactose-binding-like domain superfamily [SSF49785] (476-649)
  IPR017853 Glycoside hydrolase superfamily [SSF51445] (32-361)
  IPR019801 Glycoside hydrolase, family 35, conserved site [PS01182] (177-189)
  IPR026283 Beta-galactosidase 1-like [PIRSF006336] (4-644)
  IPR031330 Glycoside hydrolase 35, catalytic domain [PF01301] (40-356)
  IPR048912 Beta-galactosidase 1-like , first all-beta domain [PF21317] (403-515)
  IPR048913 Beta-galactosidase, galactose-binding domain [PF21467] (549-610)

B-factor: mean 20.05, std 10.12, range [2.43, 77.85]